Protein 6L8H (pdb70)

Radius of gyration: 42.95 Å; Cα contacts (8 Å, |Δi|>4): 3042; chains: 4; bounding box: 91×119×140 Å

Organism: Arabidopsis thaliana (NCBI:txid3702)

Foldseek 3Di:
DPQQPAAEDDDDPVQLCCCLFQNVVVVLQVCCVVRHQWHWYDDPPDIAIEGLDLQLLLVLQAPPPLWPQPPLLVLLCLQLVCALLSHDDPVVVVVVVLQLLLPDDLLLLVLLPPQLLVLLVLLVVLCVVLQVVFFKDFLLVSLLQSQLQRLCCQAQVDGPPVNPHDDLLNVLVVLLQVSSQNSVNDPDNPVVDPVCLVPPVSNVSNNVSSVVNLVVLLVSLVVLLVVCVVVVAADDDRPDADPVRSHSSNNSSRPVPDDDSSNSSSNSSVSSVVRRSQLSQLLLQLVVQCQVPVVLLVVQLVQLCVLAVLHQDGSVSLLSSLSLLLSSLLSCLQWAFQQKRKTFRQAWDAGPVRRTDGHGHIYIYGSNSLQQPVVLDPVSNDRCSVVDDSPDDRDDCVVSSRSRHRQRDHPSGHSCPVVSSSSSSRSVSSDSSFKDKHFDPPDDFDWGHTSTTHGPPGTMMRIHTD/DQQPAAEDDDDPVQLCCCLFQNVVVVLLVVCVVRNQWHWYDDPPDIAIEGQDLQLLLVLQQPPPLWAQAPLLVLQCLQLVCALLRHHDPVVVVVVVLQLLLPDDLLLQVLQPPQLLVLLVLLVVLCVVLQVPFFWDQLLVSLLQSQLQRLCCQAQVDGCPVNPHDDLLNVLVVLLQVSSQNCVSDPDNCVVPVVCLVPPVSSVSNSVSSVVNLVVLLVSLVVLLVCLVVVVAADPDRPDADPVRRHSSNVSVRPVDDDDSSRSSSNSSVSSVVRRSQLSQLLLQLVVQCQVPVVLLVVQLVQLCVQAVLDADGSVSLLSSQSLLLSSLLSCLQWAFQQKRKIFRQAWDAGPVRRIDGHGHIYIYGSNSLSQPVVLDDVSNDRCSVVDDSPDDRDDCVVSSRSRHRFRDHPSTDSCPVVSSSSSSRSVSSQSSFKDKHFDPPDDFDWGHTSTTDGPPGTIMRIHTD/DPQPAAEDDDDPVQLCCCLFQNPCVVLLVVCVVRNQWHWYDDPPDIAIEGQDLQLLLVLQQPPPQWAQPPLLVLQCLQLPCALLRHDDPVVVVVVVLQLLLPDDLLLQVLLVPQLLVLLVLLVVLCVVLQVVQDKDFLLVSLLQSQLQRLCCAAQVDGPPVNPHDDLLNVLLVLLQVSSQNCVNDPDNCVVPPVCLCPPVSSVSNSVSSVVNLVVLLVSLVVLLVVCVVVVAADPDRPDADPVRRHSSNVSSRPVDDDDSNNSSSNSSVSSSVRRSQLSQLLLQLVVQCQVPVVLLVVQLVQLCVQVVLDADGPVSLLSSQSLLLSSLLSCLQWAFQQKRKTFRQAWDAGPVRRTDGHGHIYIYGSNSLQQPVVLDPVSNDRDSVVDDSPDDRDDCVVSSRSRHRQRDHPSGHSCPVVSSSSSSRSVSSQSSFKDKHWDPPDDFDWRHGSTTHGPPGTIMGIHTD/DPPQPAAEDDDDPVQLCCCQFQNVVVVLLVVCVVRHQWHWYDDPPDIAIEGQALQLLCVLQQPPPLWPQPPLLVLQCLQLVCALLNHDDPVNVVVVVLLLLLPDDLLLQVLLPPQLLVLLVLLVVLCVVLQVPQFKDFLLQSLLQSQLQSLCCQAQVDGCPVNPPHDLLNVLVVLLQVSSQNSVNDPDNPVVPPVCLVPPVSSVSNNVSSVSLLVVLLVSLVVLLVVCVVVVAADPDRPDADPVRRYSSNVSSRPVDDDDSVNVSSNSSVSSVVRRSQLSQLLSQLVVLCLVPVVLLVVQLVQLCVQAVPHQDGSVSLLSSLSLLLSSQLSCLQWAFQQKRKTFRQAWDAGPVRRTDGHGHIYIYGSNSLSQPVVQDDVSNDRDSVVDDSPDDRDDCVVSSRSRHRQRDHPSGDSCVVVSSSSSSRSVSSQSQFKDKHWDPPDDFDWGHTSTTDGPPGTIMRIHTD

CATH classification: 1.10.630.10

Nearest PDB structures (foldseek):
  6l8h-assembly4_D  TM=1.002E+00  e=2.753E-74  Arabidopsis thaliana
  7yda-assembly2_B  TM=8.819E-01  e=9.962E-27  Priestia megaterium NBRC 15308 = ATCC 14581
  8hoo-assembly1_B  TM=8.927E-01  e=9.207E-26  Priestia megaterium
  2ij2-assembly2_B  TM=8.829E-01  e=2.615E-25  Priestia megaterium
  6c94-assembly1_A  TM=8.847E-01  e=1.093E-22  Oryctolagus cuniculus

InterPro domains:
  IPR001128 Cytochrome P450 [PF00067] (102-522)
  IPR001128 Cytochrome P450 [PR00385] (347-364)
  IPR001128 Cytochrome P450 [PR00385] (399-410)
  IPR001128 Cytochrome P450 [PR00385] (478-487)
  IPR001128 Cytochrome P450 [PR00385] (487-498)
  IPR002401 Cytochrome P450, E-class, group I [PR00463] (105-124)
  IPR002401 Cytochrome P450, E-class, group I [PR00463] (336-353)
  IPR002401 Cytochrome P450, E-class, group I [PR00463] (356-382)
  IPR002401 Cytochrome P450, E-class, group I [PR00463] (398-416)
  IPR002401 Cytochrome P450, E-class, group I [PR00463] (439-463)
  IPR002401 Cytochrome P450, E-class, group I [PR00463] (477-487)
  IPR002401 Cytochrome P450, E-class, group I [PR00463] (487-510)
  IPR017972 Cytochrome P450, conserved site [PS00086] (480-489)
  IPR036396 Cytochrome P450 superfamily [G3DSA:1.10.630.10] (83-539)
  IPR036396 Cytochrome P450 superfamily [SSF48264] (92-539)
  IPR050196 Cytochrome P450 Monooxygenases [PTHR24291] (103-539)

Sequence (1862 aa):
NDESGIPIANAKLDDVADLLGGALFLPLYKWMNEYGPIYRLAAGPRNFVIVSDPAIAKHVLRNYPKYAKGLVAEVSEFLFGSGFAIAEGPLWTARRRRAVVPSLHRRYLSVIVERVFCKCAERLVEKLLQPYAEDGSAVNMEAKFSQMTLDVIGLSLFNYNFDSLTTDSPVIEAVYTALKEAELRSTDLLPYWKIDALCKIVPRQVKAEKAVTLIRETVEDDLIAKCKEIVEREGERINDEEYVNDADPSILRFLLASREEVSSVVQLRDDLLSSMLVAGHETTGSVLTWTLYLLSKNSSSALRKAQEEVDRVLEGRRNPAFEDIKELKYITRCINESMRLYPHPPVLIRRAQQVPDILPGNYKVNTGQDIMISVYNIHRSSEVWEKAEEEFLPERFDIDGAIPNETNTDFKFIPFSGGPRKCVGDQQFALMEAIVALAVFLQRLNVELVPDQTISMTTGATIHTTNGLYMKVSQRDESGIPIANAKLDDVADLLGGALFLPLYKWMNEYGPIYRLAAGPRNFVIVSDPAIAKHVLRNYPKYAKGLVAEVSEFLFGSGFAIAEGPLWTARRRAVVPSLHRRYLSVIVERVFCKCAERLVEKLQPYAEDGSAVNMEAKFSQMTLDVIGLSLFNYNFDSLTTDSPVIEEAVYTALKEAELRSTDLLPYWKIDALCKIVPRQVKAEKAVTLIRETVEDLIAKCKEIVEREGERINDEEYVNDADPSILRFLLASREEVSSVQLRDDLLSMLVAGHEETTGSVLTWTLYLLSKNSSSALRKAQEEEVDRVLEGRNPAFEDIKELKYITRCINESMRLYPHPPVLIRRAQVPDILPGNYKVNNTGQDIMISVYNIHRSSEVWEKAEEFLPERFDIDGAIPNETNTDFKFIPFSGGPRKCVGDQFALMEAIVALAVFLQRLNVELVPDQTISMTTGATIHTTNGLYMKVSQRDESGIPIANAKLDDVADLLGGALFLPLYKWMNEYGPIYRLAAGPRNFVIVSDPAIAKHVLRNYPKYAKGLVAEVSSEFLFGSGFAIAEGPLWTARRRAVVPSLHRRYLSVIVERVFCKCAERLVEKLQPYAEDGSAVNMEAKFSQMTLDVIGLSLFNYNFDSLTTDSPVIEEAVYTALKEAELRSTDLLPYWKIDALCKIVPRQVKAEKAVTLIRETVEDLIAKCKEIVEREGERINDEEYVNDADPSILRFLLASREEVSSVQLRDDLLSMLVAGHETTGSVLTWTLYLLSKNSSSALRKAQEEEVVDRVLEGRNPAFEDIKELKYITRCINESMRLYPHPPVLIRRAQVPDILPGNYKVNTGQDIMISVYNIHRSSEVWEKAEEFLPERFDIDDGAIPNETNTDFKFIPFSGGPRKCVGDQFALMEAIVALAVFLQRLNVELVPDQTISMTTGATIHTTNGLYMKVSQRNDESGIPIANAKLDDVADLLGGALFLPLYKWMNEYGPIYRLAAGPRNFVIVSDPAIAKHVLRNYPKYAKGLVAEVSEFLFGSGFAIAEGPLWTARRRAVVPSLHRRYLSVIVERVFCKCAERLVEKLQPYAEDGSAVNMEAKFSQMTLDVIGLSLFNYNFDSLTTDSPVIEAVYTALKEAELRSTDLLPYWKIDALCKIVPRQVKAEKAVTLIRETVEDLIAKCKEIVEREGERINDEEYVNDADPSILRFLLASREEVSSVQLRDDLLSMLVAGHETTGSVLTWTLYLLSKNSSSALRRKAQEEVDRVLEGRNPAFEDIKELKYITRCINESMRLYPHPPVLIRRAQVPDILPGNYKVNTGQDIMISVYNIHRSSEVWEKAEEFLPERFDIDGAIPNETNTDFKFIPFSGGPRKCVGDQQFALMEAIVALAVFLQRLNVELVPDQTISMTTGATIHTTNGLYMKVSQR

B-factor: mean 30.49, std 12.19, range [7.86, 112.86]

Structure (mmCIF, N/CA/C/O backbone):
data_6L8H
#
_entry.id   6L8H
#
_cell.length_a   61.749
_cell.length_b   127.322
_cell.length_c   143.671
_cell.angle_alpha   90.000
_cell.angle_beta   92.220
_cell.angle_gamma   90.000
#
_symmetry.space_group_name_H-M   'P 1 21 1'
#
loop_
_entity.id
_entity.type
_entity.pdbx_description
1 polymer 'Carotene epsilon-monooxygenase, chloroplastic'
2 non-polymer 'PROTOPORPHYRIN IX CONTAINING FE'
3 non-polymer GLYCEROL
4 non-polymer 'octyl 1-thio-beta-D-glucopyranoside'
5 water water
#
loop_
_atom_site.group_PDB
_atom_site.id
_atom_site.type_symbol
_atom_site.label_atom_id
_atom_site.label_alt_id
_atom_site.label_comp_id
_atom_site.label_asym_id
_atom_site.label_entity_id
_atom_site.label_seq_id
_atom_site.pdbx_PDB_ins_code
_atom_site.Cartn_x
_atom_site.Cartn_y
_atom_site.Cartn_z
_atom_site.occupancy
_atom_site.B_iso_or_equiv
_atom_site.auth_seq_id
_atom_site.auth_comp_id
_atom_site.auth_asym_id
_atom_site.auth_atom_id
_atom_site.pdbx_PDB_model_num
ATOM 1 N N . ASN A 1 6 ? -25.103 28.587 -54.686 1.00 37.29 74 ASN A N 1
ATOM 2 C CA . ASN A 1 6 ? -24.104 28.926 -55.688 1.00 40.13 74 ASN A CA 1
ATOM 3 C C . ASN A 1 6 ? -22.716 29.094 -55.058 1.00 44.99 74 ASN A C 1
ATOM 4 O O . ASN A 1 6 ? -22.477 30.069 -54.338 1.00 31.24 74 ASN A O 1
ATOM 9 N N . ASP A 1 7 ? -21.793 28.157 -55.326 1.00 33.37 75 ASP A N 1
ATOM 10 C CA . ASP A 1 7 ? -20.427 28.366 -54.854 1.00 28.63 75 ASP A CA 1
ATOM 11 C C . ASP A 1 7 ? -19.601 29.222 -55.809 1.00 32.20 75 ASP A C 1
ATOM 12 O O . ASP A 1 7 ? -18.397 29.390 -55.570 1.00 29.55 75 ASP A O 1
ATOM 17 N N . GLU A 1 8 ? -20.215 29.753 -56.871 1.00 21.73 76 GLU A N 1
ATOM 18 C CA . GLU A 1 8 ? -19.646 30.700 -57.826 1.00 23.04 76 GLU A CA 1
ATOM 19 C C . GLU A 1 8 ? -18.610 30.069 -58.754 1.00 18.89 76 GLU A C 1
ATOM 20 O O . GLU A 1 8 ? -18.020 30.779 -59.580 1.00 18.78 76 GLU A O 1
ATOM 26 N N . SER A 1 9 ? -18.374 28.765 -58.660 1.00 16.40 77 SER A N 1
ATOM 27 C CA . SER A 1 9 ? -17.412 28.117 -59.547 1.00 18.48 77 SER A CA 1
ATOM 28 C C . SER A 1 9 ? -18.016 27.772 -60.896 1.00 19.30 77 SER A C 1
ATOM 29 O O . SER A 1 9 ? -17.273 27.614 -61.873 1.00 19.63 77 SER A O 1
ATOM 32 N N . GLY A 1 10 ? -19.344 27.652 -60.966 1.00 18.35 78 GLY A N 1
ATOM 33 C CA . GLY A 1 10 ? -20.015 27.228 -62.168 1.00 19.25 78 GLY A CA 1
ATOM 34 C C . GLY A 1 10 ? -20.000 25.733 -62.400 1.00 18.34 78 GLY A C 1
ATOM 35 O O . GLY A 1 10 ? -20.532 25.280 -63.412 1.00 20.77 78 GLY A O 1
ATOM 36 N N . ILE A 1 11 ? -19.430 24.953 -61.490 1.00 20.27 79 ILE A N 1
ATOM 37 C CA . ILE A 1 11 ? -19.233 23.520 -61.681 1.00 19.50 79 ILE A CA 1
ATOM 38 C C . ILE A 1 11 ? -20.357 22.784 -60.960 1.00 17.44 79 ILE A C 1
ATOM 39 O O . ILE A 1 11 ? -20.488 22.936 -59.737 1.00 18.29 79 ILE A O 1
ATOM 44 N N . PRO A 1 12 ? -21.141 21.965 -61.650 1.00 16.86 80 PRO A N 1
ATOM 45 C CA . PRO A 1 12 ? -22.154 21.156 -60.961 1.00 19.75 80 PRO A CA 1
ATOM 46 C C . PRO A 1 12 ? -21.514 20.147 -60.027 1.00 19.30 80 PRO A C 1
ATOM 47 O O . PRO A 1 12 ? -20.411 19.654 -60.272 1.00 15.14 80 PRO A O 1
ATOM 51 N N . ILE A 1 13 ? -22.250 19.796 -58.977 1.00 11.66 81 ILE A N 1
ATOM 52 C CA . ILE A 1 13 ? -21.800 18.854 -57.960 1.00 21.95 81 ILE A CA 1
ATOM 53 C C . ILE A 1 13 ? -22.541 17.535 -58.143 1.00 25.21 81 ILE A C 1
ATOM 54 O O . ILE A 1 13 ? -23.777 17.503 -58.136 1.00 22.94 81 ILE A O 1
ATOM 59 N N . ALA A 1 14 ? -21.797 16.441 -58.290 1.00 20.36 82 ALA A N 1
ATOM 60 C CA . ALA A 1 14 ? -22.425 15.137 -58.427 1.00 20.93 82 ALA A CA 1
ATOM 61 C C . ALA A 1 14 ? -22.870 14.610 -57.072 1.00 23.56 82 ALA A C 1
ATOM 62 O O . ALA A 1 14 ? -22.189 14.789 -56.061 1.00 25.06 82 ALA A O 1
ATOM 64 N N . ASN A 1 15 ? -24.009 13.933 -57.053 1.00 26.87 83 ASN A N 1
ATOM 65 C CA . ASN A 1 15 ? -24.553 13.358 -55.819 1.00 33.36 83 ASN A CA 1
ATOM 66 C C . ASN A 1 15 ? -24.166 11.877 -55.740 1.00 29.69 83 ASN A C 1
ATOM 67 O O . ASN A 1 15 ? -24.834 11.019 -56.322 1.00 36.48 83 ASN A O 1
ATOM 72 N N . ALA A 1 16 ? -23.094 11.577 -54.999 1.00 22.18 84 ALA A N 1
ATOM 73 C CA . ALA A 1 16 ? -22.539 10.230 -54.910 1.00 24.87 84 ALA A CA 1
ATOM 74 C C . ALA A 1 16 ? -23.144 9.444 -53.755 1.00 29.31 84 ALA A C 1
ATOM 75 O O . ALA A 1 16 ? -23.284 9.956 -52.638 1.00 31.28 84 ALA A O 1
ATOM 77 N N . LYS A 1 17 ? -23.462 8.186 -54.015 1.00 25.01 85 LYS A N 1
ATOM 78 C CA . LYS A 1 17 ? -23.968 7.300 -52.981 1.00 23.04 85 LYS A CA 1
ATOM 79 C C . LYS A 1 17 ? -22.882 6.300 -52.616 1.00 27.31 85 LYS A C 1
ATOM 80 O O . LYS A 1 17 ? -21.853 6.195 -53.301 1.00 18.63 85 LYS A O 1
ATOM 86 N N . LEU A 1 18 ? -23.126 5.570 -51.516 1.00 23.77 86 LEU A N 1
ATOM 87 C CA . LEU A 1 18 ? -22.176 4.562 -51.043 1.00 27.89 86 LEU A CA 1
ATOM 88 C C . LEU A 1 18 ? -21.779 3.593 -52.150 1.00 26.21 86 LEU A C 1
ATOM 89 O O . LEU A 1 18 ? -20.610 3.212 -52.255 1.00 23.34 86 LEU A O 1
ATOM 94 N N . ASP A 1 19 ? -22.752 3.158 -52.960 1.00 20.83 87 ASP A N 1
ATOM 95 C CA . ASP A 1 19 ? -22.467 2.245 -54.059 1.00 26.21 87 ASP A CA 1
ATOM 96 C C . ASP A 1 19 ? -21.473 2.846 -55.052 1.00 21.77 87 ASP A C 1
ATOM 97 O O . ASP A 1 19 ? -20.630 2.129 -55.599 1.00 21.27 87 ASP A O 1
ATOM 102 N N . ASP A 1 20 ? -21.584 4.146 -55.330 1.00 22.11 88 ASP A N 1
ATOM 103 C CA . ASP A 1 20 ? -20.624 4.811 -56.207 1.00 20.38 88 ASP A CA 1
ATOM 104 C C . ASP A 1 20 ? -19.243 4.827 -55.580 1.00 21.48 88 ASP A C 1
ATOM 105 O O . ASP A 1 20 ? -18.239 4.613 -56.266 1.00 16.26 88 ASP A O 1
ATOM 110 N N . VAL A 1 21 ? -19.178 5.089 -54.271 1.00 19.80 89 VAL A N 1
ATOM 111 C CA . VAL A 1 21 ? -17.900 5.130 -53.573 1.00 20.07 89 VAL A CA 1
ATOM 112 C C . VAL A 1 21 ? -17.247 3.755 -53.564 1.00 21.61 89 VAL A C 1
ATOM 113 O O . VAL A 1 21 ? -16.032 3.632 -53.772 1.00 19.27 89 VAL A O 1
ATOM 117 N N . ALA A 1 22 ? -18.034 2.697 -53.337 1.00 18.76 90 ALA A N 1
ATOM 118 C CA . ALA A 1 22 ? -17.498 1.343 -53.488 1.00 18.27 90 ALA A CA 1
ATOM 119 C C . ALA A 1 22 ? -16.824 1.154 -54.850 1.00 17.61 90 ALA A C 1
ATOM 120 O O . ALA A 1 22 ? -15.731 0.580 -54.943 1.00 18.94 90 ALA A O 1
ATOM 122 N N . ASP A 1 23 ? -17.474 1.630 -55.914 1.00 15.92 91 ASP A N 1
ATOM 123 C CA . ASP A 1 23 ? -16.915 1.524 -57.260 1.00 17.39 91 ASP A CA 1
ATOM 124 C C . ASP A 1 23 ? -15.623 2.321 -57.397 1.00 18.93 91 ASP A C 1
ATOM 125 O O . ASP A 1 23 ? -14.677 1.859 -58.045 1.00 18.81 91 ASP A O 1
ATOM 130 N N . LEU A 1 24 ? -15.568 3.528 -56.805 1.00 14.77 92 LEU A N 1
ATOM 131 C CA . LEU A 1 24 ? -14.365 4.361 -56.904 1.00 24.00 92 LEU A CA 1
ATOM 132 C C . LEU A 1 24 ? -13.171 3.718 -56.193 1.00 21.58 92 LEU A C 1
ATOM 133 O O . LEU A 1 24 ? -12.031 3.810 -56.666 1.00 21.86 92 LEU A O 1
ATOM 138 N N . LEU A 1 25 ? -13.408 3.065 -55.056 1.00 19.23 93 LEU A N 1
ATOM 139 C CA . LEU A 1 25 ? -12.335 2.388 -54.334 1.00 22.69 93 LEU A CA 1
ATOM 140 C C . LEU A 1 25 ? -12.056 0.977 -54.849 1.00 21.65 93 LEU A C 1
ATOM 141 O O . LEU A 1 25 ? -10.988 0.428 -54.557 1.00 19.19 93 LEU A O 1
ATOM 146 N N . GLY A 1 26 ? -12.979 0.376 -55.595 1.00 17.70 94 GLY A N 1
ATOM 147 C CA . GLY A 1 26 ? -12.891 -1.058 -55.820 1.00 16.62 94 GLY A CA 1
ATOM 148 C C . GLY A 1 26 ? -12.529 -1.520 -57.224 1.00 17.78 94 GLY A C 1
ATOM 149 O O . GLY A 1 26 ? -12.871 -2.640 -57.603 1.00 23.88 94 GLY A O 1
ATOM 150 N N . GLY A 1 27 ? -11.835 -0.686 -57.999 1.00 26.13 95 GLY A N 1
ATOM 151 C CA . GLY A 1 27 ? -11.474 -1.044 -59.362 1.00 25.76 95 GLY A CA 1
ATOM 152 C C . GLY A 1 27 ? -12.552 -0.836 -60.402 1.00 24.74 95 GLY A C 1
ATOM 153 O O . GLY A 1 27 ? -12.448 -1.379 -61.505 1.00 24.57 95 GLY A O 1
ATOM 154 N N . ALA A 1 28 ? -13.597 -0.077 -60.090 1.00 19.46 96 ALA A N 1
ATOM 155 C CA . ALA A 1 28 ? -14.637 0.228 -61.068 1.00 21.03 96 ALA A CA 1
ATOM 156 C C . ALA A 1 28 ? -14.834 1.731 -61.162 1.00 23.68 96 ALA A C 1
ATOM 157 O O . ALA A 1 28 ? -15.953 2.213 -61.371 1.00 21.49 96 ALA A O 1
ATOM 159 N N . LEU A 1 29 ? -13.732 2.465 -60.990 1.00 20.52 97 LEU A N 1
ATOM 160 C CA . LEU A 1 29 ? -13.711 3.924 -61.053 1.00 26.26 97 LEU A CA 1
ATOM 161 C C . LEU A 1 29 ? -14.427 4.475 -62.281 1.00 20.92 97 LEU A C 1
ATOM 162 O O . LEU A 1 29 ? -15.095 5.512 -62.202 1.00 18.91 97 LEU A O 1
ATOM 167 N N . PHE A 1 30 ? -14.268 3.812 -63.432 1.00 16.20 98 PHE A N 1
ATOM 168 C CA . PHE A 1 30 ? -14.827 4.307 -64.681 1.00 21.00 98 PHE A CA 1
ATOM 169 C C . PHE A 1 30 ? -16.347 4.353 -64.620 1.00 19.35 98 PHE A C 1
ATOM 170 O O . PHE A 1 30 ? -16.970 5.128 -65.351 1.00 19.39 98 PHE A O 1
ATOM 178 N N . LEU A 1 31 ? -16.955 3.515 -63.775 1.00 21.81 99 LEU A N 1
ATOM 179 C CA . LEU A 1 31 ? -18.401 3.336 -63.839 1.00 20.00 99 LEU A CA 1
ATOM 180 C C . LEU A 1 31 ? -19.151 4.581 -63.365 1.00 21.20 99 LEU A C 1
ATOM 181 O O . LEU A 1 31 ? -19.901 5.162 -64.164 1.00 16.11 99 LEU A O 1
ATOM 186 N N . PRO A 1 32 ? -18.997 5.049 -62.110 1.00 18.74 100 PRO A N 1
ATOM 187 C CA . PRO A 1 32 ? -19.705 6.294 -61.729 1.00 17.77 100 PRO A CA 1
ATOM 188 C C . PRO A 1 32 ? -19.254 7.516 -62.508 1.00 17.81 100 PRO A C 1
ATOM 189 O O . PRO A 1 32 ? -20.079 8.387 -62.832 1.00 14.58 100 PRO A O 1
ATOM 193 N N . LEU A 1 33 ? -17.959 7.618 -62.829 1.00 15.17 101 LEU A N 1
ATOM 194 C CA . LEU A 1 33 ? -17.491 8.794 -63.569 1.00 17.15 101 LEU A CA 1
ATOM 195 C C . LEU A 1 33 ? -18.182 8.904 -64.929 1.00 13.28 101 LEU A C 1
ATOM 196 O O . LEU A 1 33 ? -18.486 10.009 -65.399 1.00 13.87 101 LEU A O 1
ATOM 201 N N . TYR A 1 34 ? -18.401 7.770 -65.592 1.00 11.54 102 TYR A N 1
ATOM 202 C CA . TYR A 1 34 ? -19.092 7.782 -66.880 1.00 14.47 102 TYR A CA 1
ATOM 203 C C . TYR A 1 34 ? -20.571 8.123 -66.701 1.00 15.62 102 TYR A C 1
ATOM 204 O O . TYR A 1 34 ? -21.122 8.966 -67.424 1.00 13.85 102 TYR A O 1
ATOM 213 N N . LYS A 1 35 ? -21.221 7.480 -65.728 1.00 18.04 103 LYS A N 1
ATOM 214 C CA . LYS A 1 35 ? -22.619 7.788 -65.429 1.00 19.34 103 LYS A CA 1
ATOM 215 C C . LYS A 1 35 ? -22.794 9.265 -65.104 1.00 15.17 103 LYS A C 1
ATOM 216 O O . LYS A 1 35 ? -23.725 9.914 -65.600 1.00 16.03 103 LYS A O 1
ATOM 222 N N . TRP A 1 36 ? -21.881 9.834 -64.312 1.00 16.13 104 TRP A N 1
ATOM 223 C CA . TRP A 1 36 ? -22.018 11.251 -63.973 1.00 16.51 104 TRP A CA 1
ATOM 224 C C . TRP A 1 36 ? -21.678 12.163 -65.155 1.00 18.51 104 TRP A C 1
ATOM 225 O O . TRP A 1 36 ? -22.200 13.281 -65.241 1.00 17.06 104 TRP A O 1
ATOM 236 N N . MET A 1 37 ? -20.819 11.730 -66.080 1.00 19.08 105 MET A N 1
ATOM 237 C CA . MET A 1 37 ? -20.613 12.547 -67.276 1.00 14.92 105 MET A CA 1
ATOM 238 C C . MET A 1 37 ? -21.928 12.716 -68.039 1.00 17.68 105 MET A C 1
ATOM 239 O O . MET A 1 37 ? -22.291 13.823 -68.459 1.00 14.62 105 MET A O 1
ATOM 244 N N . ASN A 1 38 ? -22.665 11.622 -68.208 1.00 14.67 106 ASN A N 1
ATOM 245 C CA . ASN A 1 38 ? -23.904 11.672 -68.964 1.00 18.87 106 ASN A CA 1
ATOM 246 C C . ASN A 1 38 ? -25.000 12.430 -68.234 1.00 19.53 106 ASN A C 1
ATOM 247 O O . ASN A 1 38 ? -25.897 12.975 -68.882 1.00 21.74 106 ASN A O 1
ATOM 252 N N . GLU A 1 39 ? -24.931 12.514 -66.915 1.00 18.97 107 GLU A N 1
ATOM 253 C CA . GLU A 1 39 ? -25.976 13.227 -66.190 1.00 19.50 107 GLU A CA 1
ATOM 254 C C . GLU A 1 39 ? -25.645 14.703 -66.001 1.00 23.07 107 GLU A C 1
ATOM 255 O O . GLU A 1 39 ? -26.541 15.542 -66.114 1.00 18.72 107 GLU A O 1
ATOM 261 N N . TYR A 1 40 ? -24.373 15.041 -65.731 1.00 21.59 108 TYR A N 1
ATOM 262 C CA . TYR A 1 40 ? -23.978 16.398 -65.360 1.00 22.14 108 TYR A CA 1
ATOM 263 C C . TYR A 1 40 ? -23.159 17.130 -66.417 1.00 21.77 108 TYR A C 1
ATOM 264 O O . TYR A 1 40 ? -23.020 18.355 -66.328 1.00 19.05 108 TYR A O 1
ATOM 273 N N . GLY A 1 41 ? -22.579 16.417 -67.382 1.00 18.73 109 GLY A N 1
ATOM 274 C CA . GLY A 1 41 ? -21.936 17.037 -68.511 1.00 18.96 109 GLY A CA 1
ATOM 275 C C . GLY A 1 41 ? -20.418 16.983 -68.488 1.00 19.43 109 GLY A C 1
ATOM 276 O O . GLY A 1 41 ? -19.791 16.114 -67.865 1.00 17.45 109 GLY A O 1
ATOM 277 N N . PRO A 1 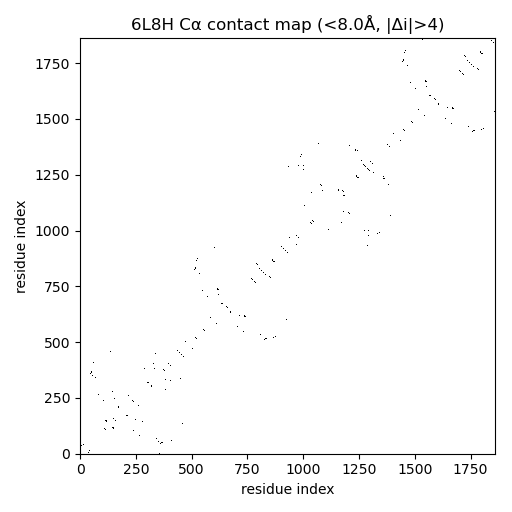42 ? -19.798 17.945 -69.167 1.00 16.74 110 PRO A N 1
ATOM 278 C CA . PRO A 1 42 ? -18.356 17.862 -69.423 1.00 23.63 110 PRO A CA 1
ATOM 279 C C . PRO A 1 42 ? -17.481 18.242 -68.234 1.00 21.43 110 PRO A C 1
ATOM 280 O O . PRO A 1 42 ? -16.256 18.051 -68.299 1.00 16.62 110 PRO A O 1
ATOM 284 N N . ILE A 1 43 ? -18.056 18.746 -67.145 1.00 19.22 111 ILE A N 1
ATOM 285 C CA . ILE A 1 43 ? -17.278 19.034 -65.944 1.00 21.12 111 ILE A CA 1
ATOM 286 C C . ILE A 1 43 ? -18.211 18.980 -64.732 1.00 18.02 111 ILE A C 1
ATOM 287 O O . ILE A 1 43 ? -19.344 19.474 -64.782 1.00 18.00 111 ILE A O 1
ATOM 292 N N . TYR A 1 44 ? -17.768 18.306 -63.670 1.00 12.08 112 TYR A N 1
ATOM 293 C CA . TYR A 1 44 ? -18.565 18.240 -62.441 1.00 15.55 112 TYR A CA 1
ATOM 294 C C . TYR A 1 44 ? -17.639 17.957 -61.258 1.00 13.58 112 TYR A C 1
ATOM 295 O O . TYR A 1 44 ? -16.504 17.516 -61.430 1.00 19.13 112 TYR A O 1
ATOM 304 N N . ARG A 1 45 ? -18.154 18.182 -60.048 1.00 14.60 113 ARG A N 1
ATOM 305 C CA . ARG A 1 45 ? -17.377 18.009 -58.832 1.00 11.88 113 ARG A CA 1
ATOM 306 C C . ARG A 1 45 ? -17.794 16.742 -58.096 1.00 25.23 113 ARG A C 1
ATOM 307 O O . ARG A 1 45 ? -18.986 16.440 -57.956 1.00 16.88 113 ARG A O 1
ATOM 315 N N . LEU A 1 46 ? -16.801 16.013 -57.608 1.00 16.30 114 LEU A N 1
ATOM 316 C CA . LEU A 1 46 ? -17.025 14.899 -56.698 1.00 17.69 114 LEU A CA 1
ATOM 317 C C . LEU A 1 46 ? -16.368 15.247 -55.366 1.00 26.10 114 LEU A C 1
ATOM 318 O O . LEU A 1 46 ? -15.137 15.330 -55.274 1.00 18.45 114 LEU A O 1
ATOM 323 N N . ALA A 1 47 ? -17.177 15.471 -54.339 1.00 24.52 115 ALA A N 1
ATOM 324 C CA . ALA A 1 47 ? -16.661 15.780 -53.009 1.00 28.80 115 ALA A CA 1
ATOM 325 C C . ALA A 1 47 ? -17.124 14.662 -52.085 1.00 35.27 115 ALA A C 1
ATOM 326 O O . ALA A 1 47 ? -18.268 14.659 -51.624 1.00 39.12 115 ALA A O 1
ATOM 328 N N . ALA A 1 48 ? -16.239 13.707 -51.838 1.00 36.45 116 ALA A N 1
ATOM 329 C CA . ALA A 1 48 ? -16.540 12.514 -51.055 1.00 42.74 116 ALA A CA 1
ATOM 330 C C . ALA A 1 48 ? -15.567 12.483 -49.879 1.00 45.20 116 ALA A C 1
ATOM 331 O O . ALA A 1 48 ? -14.400 12.112 -50.041 1.00 43.22 116 ALA A O 1
ATOM 333 N N . GLY A 1 49 ? -16.047 12.891 -48.705 1.00 47.92 117 GLY A N 1
ATOM 334 C CA . GLY A 1 49 ? -15.248 12.892 -47.503 1.00 57.08 117 GLY A CA 1
ATOM 335 C C . GLY A 1 49 ? -14.061 13.831 -47.577 1.00 47.79 117 GLY A C 1
ATOM 336 O O . GLY A 1 49 ? -14.206 15.050 -47.728 1.00 50.17 117 GLY A O 1
ATOM 337 N N . PRO A 1 50 ? -12.849 13.271 -47.468 1.00 43.80 118 PRO A N 1
ATOM 338 C CA . PRO A 1 50 ? -11.646 14.112 -47.519 1.00 51.41 118 PRO A CA 1
ATOM 339 C C . PRO A 1 50 ? -11.288 14.573 -48.924 1.00 45.55 118 PRO A C 1
ATOM 340 O O . PRO A 1 50 ? -10.525 15.539 -49.064 1.00 44.98 118 PRO A O 1
ATOM 344 N N . ARG A 1 51 ? -11.815 13.923 -49.958 1.00 33.68 119 ARG A N 1
ATOM 345 C CA . ARG A 1 51 ? -11.430 14.214 -51.329 1.00 31.53 119 ARG A CA 1
ATOM 346 C C . ARG A 1 51 ? -12.360 15.240 -51.970 1.00 36.28 119 ARG A C 1
ATOM 347 O O . ARG A 1 51 ? -13.558 15.315 -51.666 1.00 26.65 119 ARG A O 1
ATOM 355 N N . ASN A 1 52 ? -11.785 16.035 -52.875 1.00 30.08 120 ASN A N 1
ATOM 356 C CA . ASN A 1 52 ? -12.540 17.023 -53.644 1.00 22.63 120 ASN A CA 1
ATOM 357 C C . ASN A 1 52 ? -11.888 17.076 -55.024 1.00 16.05 120 ASN A C 1
ATOM 358 O O . ASN A 1 52 ? -10.817 17.661 -55.176 1.00 17.61 120 ASN A O 1
ATOM 363 N N . PHE A 1 53 ? -12.531 16.460 -56.010 1.00 16.03 121 PHE A N 1
ATOM 364 C CA . PHE A 1 53 ? -12.045 16.398 -57.385 1.00 14.63 121 PHE A CA 1
ATOM 365 C C . PHE A 1 53 ? -12.998 17.122 -58.325 1.00 18.25 121 PHE A C 1
ATOM 366 O O . PHE A 1 53 ? -14.226 16.936 -58.256 1.00 18.43 121 PHE A O 1
ATOM 374 N N . VAL A 1 54 ? -12.424 17.911 -59.223 1.00 14.32 122 VAL A N 1
ATOM 375 C CA . VAL A 1 54 ? -13.131 18.422 -60.392 1.00 16.10 122 VAL A CA 1
ATOM 376 C C . VAL A 1 54 ? -12.850 17.440 -61.527 1.00 18.02 122 VAL A C 1
ATOM 377 O O . VAL A 1 54 ? -11.694 17.232 -61.901 1.00 15.62 122 VAL A O 1
ATOM 381 N N . ILE A 1 55 ? -13.897 16.797 -62.039 1.00 14.20 123 ILE A N 1
ATOM 382 C CA . ILE A 1 55 ? -13.752 15.716 -63.004 1.00 16.23 123 ILE A CA 1
ATOM 383 C C . ILE A 1 55 ? -14.060 16.263 -64.387 1.00 12.89 123 ILE A C 1
ATOM 384 O O . ILE A 1 55 ? -15.152 16.793 -64.622 1.00 17.83 123 ILE A O 1
ATOM 389 N N . VAL A 1 56 ? -13.118 16.112 -65.309 1.00 14.27 124 VAL A N 1
ATOM 390 C CA . VAL A 1 56 ? -13.175 16.755 -66.620 1.00 13.28 124 VAL A CA 1
ATOM 391 C C . VAL A 1 56 ? -13.385 15.685 -67.690 1.00 13.31 124 VAL A C 1
ATOM 392 O O . VAL A 1 56 ? -12.593 14.743 -67.790 1.00 14.39 124 VAL A O 1
ATOM 396 N N . SER A 1 57 ? -14.444 15.842 -68.512 1.00 12.50 125 SER A N 1
ATOM 397 C CA . SER A 1 57 ? -14.790 14.860 -69.543 1.00 14.72 125 SER A CA 1
ATOM 398 C C . SER A 1 57 ? -14.841 15.501 -70.926 1.00 17.62 125 SER A C 1
ATOM 399 O O . SER A 1 57 ? -15.539 15.015 -71.819 1.00 14.39 125 SER A O 1
ATOM 402 N N . ASP A 1 58 ? -14.073 16.574 -71.125 1.00 14.63 126 ASP A N 1
ATOM 403 C CA . ASP A 1 58 ? -14.201 17.430 -72.301 1.00 18.43 126 ASP A CA 1
ATOM 404 C C . ASP A 1 58 ? -12.844 17.665 -72.955 1.00 16.88 126 ASP A C 1
ATOM 405 O O . ASP A 1 58 ? -11.902 18.113 -72.278 1.00 16.71 126 ASP A O 1
ATOM 410 N N . PRO A 1 59 ? -12.715 17.422 -74.265 1.00 17.28 127 PRO A N 1
ATOM 411 C CA . PRO A 1 59 ? -11.436 17.702 -74.956 1.00 16.53 127 PRO A CA 1
ATOM 412 C C . PRO A 1 59 ? -10.842 19.089 -74.721 1.00 18.26 127 PRO A C 1
ATOM 413 O O . PRO A 1 59 ? -9.635 19.200 -74.454 1.00 13.48 127 PRO A O 1
ATOM 417 N N . ALA A 1 60 ? -11.652 20.153 -74.817 1.00 16.87 128 ALA A N 1
ATOM 418 C CA . ALA A 1 60 ? -11.116 21.506 -74.708 1.00 19.42 128 ALA A CA 1
ATOM 419 C C . ALA A 1 60 ? -10.582 21.781 -73.306 1.00 18.72 128 ALA A C 1
ATOM 420 O O . ALA A 1 60 ? -9.513 22.389 -73.150 1.00 17.74 128 ALA A O 1
ATOM 422 N N . ILE A 1 61 ? -11.314 21.357 -72.276 1.00 14.59 129 ILE A N 1
ATOM 423 C CA . ILE A 1 61 ? -10.833 21.571 -70.920 1.00 16.67 129 ILE A CA 1
ATOM 424 C C . ILE A 1 61 ? -9.605 20.715 -70.647 1.00 17.53 129 ILE A C 1
ATOM 425 O O . ILE A 1 61 ? -8.638 21.184 -70.035 1.00 15.60 129 ILE A O 1
ATOM 430 N N . ALA A 1 62 ? -9.616 19.451 -71.107 1.00 16.03 130 ALA A N 1
ATOM 431 C CA . ALA A 1 62 ? -8.468 18.568 -70.899 1.00 14.67 130 ALA A CA 1
ATOM 432 C C . ALA A 1 62 ? -7.215 19.159 -71.526 1.00 16.76 130 ALA A C 1
ATOM 433 O O . ALA A 1 62 ? -6.139 19.181 -70.910 1.00 14.31 130 ALA A O 1
ATOM 435 N N . LYS A 1 63 ? -7.344 19.653 -72.755 1.00 12.54 131 LYS A N 1
ATOM 436 C CA . LYS A 1 63 ? -6.219 20.286 -73.432 1.00 14.27 131 LYS A CA 1
ATOM 437 C C . LYS A 1 63 ? -5.655 21.445 -72.618 1.00 15.97 131 LYS A C 1
ATOM 438 O O . LYS A 1 63 ? -4.429 21.560 -72.441 1.00 12.70 131 LYS A O 1
ATOM 444 N N . HIS A 1 64 ? -6.541 22.331 -72.135 1.00 11.88 132 HIS A N 1
ATOM 445 C CA . HIS A 1 64 ? -6.120 23.452 -71.310 1.00 13.24 132 HIS A CA 1
ATOM 446 C C . HIS A 1 64 ? -5.340 22.969 -70.092 1.00 17.02 132 HIS A C 1
ATOM 447 O O . HIS A 1 64 ? -4.247 23.469 -69.804 1.00 16.49 132 HIS A O 1
ATOM 454 N N . VAL A 1 65 ? -5.867 21.952 -69.394 1.00 13.95 133 VAL A N 1
ATOM 455 C CA . VAL A 1 65 ? -5.221 21.461 -68.180 1.00 15.51 133 VAL A CA 1
ATOM 456 C C . VAL A 1 65 ? -3.866 20.827 -68.495 1.00 15.96 133 VAL A C 1
ATOM 457 O O . VAL A 1 65 ? -2.876 21.073 -67.795 1.00 13.75 133 VAL A O 1
ATOM 461 N N . LEU A 1 66 ? -3.806 19.985 -69.534 1.00 11.04 134 LEU A N 1
ATOM 462 C CA . LEU A 1 66 ? -2.588 19.229 -69.792 1.00 15.34 134 LEU A CA 1
ATOM 463 C C . LEU A 1 66 ? -1.500 20.125 -70.375 1.00 17.05 134 LEU A C 1
ATOM 464 O O . LEU A 1 66 ? -0.318 19.976 -70.046 1.00 13.83 134 LEU A O 1
ATOM 469 N N . ARG A 1 67 ? -1.876 21.075 -71.229 1.00 13.37 135 ARG A N 1
ATOM 470 C CA . ARG A 1 67 ? -0.851 21.930 -71.814 1.00 18.38 135 ARG A CA 1
ATOM 471 C C . ARG A 1 67 ? -0.331 22.941 -70.808 1.00 18.06 135 ARG A C 1
ATOM 472 O O . ARG A 1 67 ? 0.827 23.361 -70.913 1.00 18.68 135 ARG A O 1
ATOM 480 N N . ASN A 1 68 ? -1.137 23.300 -69.802 1.00 18.55 136 ASN A N 1
ATOM 481 C CA . ASN A 1 68 ? -0.732 24.327 -68.834 1.00 17.35 136 ASN A CA 1
ATOM 482 C C . ASN A 1 68 ? -0.079 23.697 -67.602 1.00 18.74 136 ASN A C 1
ATOM 483 O O . ASN A 1 68 ? -0.560 23.782 -66.462 1.00 17.89 136 ASN A O 1
ATOM 488 N N . TYR A 1 69 ? 1.051 23.022 -67.870 1.00 18.07 137 TYR A N 1
ATOM 489 C CA . TYR A 1 69 ? 1.979 22.572 -66.839 1.00 17.61 137 TYR A CA 1
ATOM 490 C C . TYR A 1 69 ? 3.112 23.580 -66.740 1.00 16.32 137 TYR A C 1
ATOM 491 O O . TYR A 1 69 ? 3.683 23.931 -67.778 1.00 15.34 137 TYR A O 1
ATOM 500 N N . PRO A 1 70 ? 3.521 24.029 -65.536 1.00 17.89 138 PRO A N 1
ATOM 501 C CA . PRO A 1 70 ? 3.085 23.514 -64.231 1.00 15.59 138 PRO A CA 1
ATOM 502 C C . PRO A 1 70 ? 1.905 24.209 -63.537 1.00 22.63 138 PRO A C 1
ATOM 503 O O . PRO A 1 70 ? 1.677 23.880 -62.373 1.00 16.51 138 PRO A O 1
ATOM 507 N N . LYS A 1 71 ? 1.189 25.133 -64.187 1.00 19.98 139 LYS A N 1
ATOM 508 C CA . LYS A 1 71 ? -0.019 25.690 -63.567 1.00 26.48 139 LYS A CA 1
ATOM 509 C C . LYS A 1 71 ? -0.895 24.592 -62.970 1.00 19.65 139 LYS A C 1
ATOM 510 O O . LYS A 1 71 ? -1.440 24.732 -61.859 1.00 17.47 139 LYS A O 1
ATOM 516 N N . TYR A 1 72 ? -1.059 23.501 -63.704 1.00 14.70 140 TYR A N 1
ATOM 517 C CA . TYR A 1 72 ? -1.638 22.271 -63.185 1.00 14.46 140 TYR A CA 1
ATOM 518 C C . TYR A 1 72 ? -0.492 21.294 -62.982 1.00 18.82 140 TYR A C 1
ATOM 519 O O . TYR A 1 72 ? 0.091 20.802 -63.957 1.00 16.19 140 TYR A O 1
ATOM 528 N N . ALA A 1 73 ? -0.173 21.023 -61.722 1.00 15.23 141 ALA A N 1
ATOM 529 C CA . ALA A 1 73 ? 0.980 20.219 -61.356 1.00 22.89 141 ALA A CA 1
ATOM 530 C C . ALA A 1 73 ? 0.535 18.780 -61.136 1.00 20.15 141 ALA A C 1
ATOM 531 O O . ALA A 1 73 ? -0.653 18.464 -61.216 1.00 14.38 141 ALA A O 1
ATOM 533 N N . LYS A 1 74 ? 1.498 17.896 -60.850 1.00 14.42 142 LYS A N 1
ATOM 534 C CA . LYS A 1 74 ? 1.187 16.471 -60.828 1.00 18.11 142 LYS A CA 1
ATOM 535 C C . LYS A 1 74 ? 0.269 16.095 -59.683 1.00 21.25 142 LYS A C 1
ATOM 536 O O . LYS A 1 74 ? -0.411 15.074 -59.781 1.00 22.14 142 LYS A O 1
ATOM 542 N N . GLY A 1 75 ? 0.241 16.879 -58.606 1.00 21.94 143 GLY A N 1
ATOM 543 C CA . GLY A 1 75 ? -0.734 16.633 -57.556 1.00 17.52 143 GLY A CA 1
ATOM 544 C C . GLY A 1 75 ? -0.562 15.317 -56.823 1.00 21.21 143 GLY A C 1
ATOM 545 O O . GLY A 1 75 ? 0.544 14.911 -56.455 1.00 24.23 143 GLY A O 1
ATOM 546 N N . LEU A 1 76 ? -1.693 14.652 -56.575 1.00 20.22 144 LEU A N 1
ATOM 547 C CA . LEU A 1 76 ? -1.718 13.517 -55.660 1.00 20.88 144 LEU A CA 1
ATOM 548 C C . LEU A 1 76 ? -0.877 12.354 -56.148 1.00 25.61 144 LEU A C 1
ATOM 549 O O . LEU A 1 76 ? -0.311 11.624 -55.330 1.00 23.83 144 LEU A O 1
ATOM 554 N N . VAL A 1 77 ? -0.802 12.155 -57.465 1.00 22.31 145 VAL A N 1
ATOM 555 C CA . VAL A 1 77 ? -0.092 11.007 -58.027 1.00 30.34 145 VAL A CA 1
ATOM 556 C C . VAL A 1 77 ? 1.375 11.029 -57.617 1.00 29.15 145 VAL A C 1
ATOM 557 O O . VAL A 1 77 ? 1.945 10.009 -57.197 1.00 26.83 145 VAL A O 1
ATOM 561 N N . ALA A 1 78 ? 2.006 12.196 -57.743 1.00 26.06 146 ALA A N 1
ATOM 562 C CA . ALA A 1 78 ? 3.406 12.337 -57.376 1.00 33.56 146 ALA A CA 1
ATOM 563 C C . ALA A 1 78 ? 3.607 12.101 -55.893 1.00 42.11 146 ALA A C 1
ATOM 564 O O . ALA A 1 78 ? 4.707 11.737 -55.463 1.00 41.56 146 ALA A O 1
ATOM 566 N N . GLU A 1 79 ? 2.564 12.317 -55.093 1.00 32.76 147 GLU A N 1
ATOM 567 C CA . GLU A 1 79 ? 2.711 12.145 -53.658 1.00 38.54 147 GLU A CA 1
ATOM 568 C C . GLU A 1 79 ? 2.492 10.692 -53.241 1.00 29.06 147 GLU A C 1
ATOM 569 O O . GLU A 1 79 ? 3.184 10.201 -52.344 1.00 41.02 147 GLU A O 1
ATOM 575 N N . VAL A 1 80 ? 1.611 9.962 -53.926 1.00 34.15 148 VAL A N 1
ATOM 576 C CA . VAL A 1 80 ? 1.264 8.615 -53.468 1.00 32.21 148 VAL A CA 1
ATOM 577 C C . VAL A 1 80 ? 2.303 7.559 -53.865 1.00 31.86 148 VAL A C 1
ATOM 578 O O . VAL A 1 80 ? 2.398 6.513 -53.206 1.00 32.44 148 VAL A O 1
ATOM 582 N N . SER A 1 81 ? 3.072 7.767 -54.936 1.00 29.35 149 SER A N 1
ATOM 583 C CA . SER A 1 81 ? 4.018 6.745 -55.389 1.00 31.22 149 SER A CA 1
ATOM 584 C C . SER A 1 81 ? 5.473 7.099 -55.090 1.00 28.70 149 SER A C 1
ATOM 585 O O . SER A 1 81 ? 6.378 6.425 -55.593 1.00 25.74 149 SER A O 1
ATOM 588 N N . GLU A 1 82 ? 5.710 8.120 -54.261 1.00 28.51 150 GLU A N 1
ATOM 589 C CA . GLU A 1 82 ? 7.064 8.472 -53.837 1.00 31.67 150 GLU A CA 1
ATOM 590 C C . GLU A 1 82 ? 7.809 7.275 -53.258 1.00 28.35 150 GLU A C 1
ATOM 591 O O . GLU A 1 82 ? 9.006 7.107 -53.513 1.00 31.46 150 GLU A O 1
ATOM 597 N N . PHE A 1 83 ? 7.113 6.420 -52.494 1.00 28.57 151 PHE A N 1
ATOM 598 C CA . PHE A 1 83 ? 7.754 5.256 -51.873 1.00 29.49 151 PHE A CA 1
ATOM 599 C C . PHE A 1 83 ? 8.451 4.362 -52.892 1.00 25.52 151 PHE A C 1
ATOM 600 O O . PHE A 1 83 ? 9.419 3.672 -52.548 1.00 28.30 151 PHE A O 1
ATOM 608 N N . LEU A 1 84 ? 7.962 4.325 -54.130 1.00 27.49 152 LEU A N 1
ATOM 609 C CA . LEU A 1 84 ? 8.538 3.459 -55.153 1.00 27.12 152 LEU A CA 1
ATOM 610 C C . LEU A 1 84 ? 9.526 4.182 -56.062 1.00 26.29 152 LEU A C 1
ATOM 611 O O . LEU A 1 84 ? 10.580 3.620 -56.390 1.00 25.82 152 LEU A O 1
ATOM 616 N N . PHE A 1 85 ? 9.215 5.414 -56.474 1.00 25.98 153 PHE A N 1
ATOM 617 C CA . PHE A 1 85 ? 10.022 6.139 -57.452 1.00 29.26 153 PHE A CA 1
ATOM 618 C C . PHE A 1 85 ? 10.997 7.127 -56.836 1.00 26.30 153 PHE A C 1
ATOM 619 O O . PHE A 1 85 ? 11.901 7.596 -57.538 1.00 24.65 153 PHE A O 1
ATOM 627 N N . GLY A 1 86 ? 10.826 7.465 -55.565 1.00 27.50 154 GLY A N 1
ATOM 628 C CA . GLY A 1 86 ? 11.689 8.453 -54.949 1.00 26.91 154 GLY A CA 1
ATOM 629 C C . GLY A 1 86 ? 11.518 9.753 -55.691 1.00 23.79 154 GLY A C 1
ATOM 630 O O . GLY A 1 86 ? 10.402 10.250 -55.848 1.00 21.15 154 GLY A O 1
ATOM 631 N N . SER A 1 87 ? 12.618 10.296 -56.207 1.00 21.42 155 SER A N 1
ATOM 632 C CA . SER A 1 87 ? 12.571 11.501 -57.020 1.00 21.53 155 SER A CA 1
ATOM 633 C C . SER A 1 87 ? 12.751 11.200 -58.506 1.00 19.31 155 SER A C 1
ATOM 634 O O . SER A 1 87 ? 13.179 12.081 -59.260 1.00 19.86 155 SER A O 1
ATOM 637 N N . GLY A 1 88 ? 12.429 9.984 -58.947 1.00 19.08 156 GLY A N 1
ATOM 638 C CA . GLY A 1 88 ? 12.524 9.685 -60.373 1.00 18.22 156 GLY A CA 1
ATOM 639 C C . GLY A 1 88 ? 11.651 10.626 -61.184 1.00 18.83 156 GLY A C 1
ATOM 640 O O . GLY A 1 88 ? 10.569 11.029 -60.747 1.00 16.78 156 GLY A O 1
ATOM 641 N N . PHE A 1 89 ? 12.123 10.984 -62.386 1.00 16.69 157 PHE A N 1
ATOM 642 C CA . PHE A 1 89 ? 11.539 12.155 -63.034 1.00 17.12 157 PHE A CA 1
ATOM 643 C C . PHE A 1 89 ? 10.097 11.950 -63.487 1.00 18.80 157 PHE A C 1
ATOM 644 O O . PHE A 1 89 ? 9.449 12.942 -63.828 1.00 17.51 157 PHE A O 1
ATOM 652 N N . ALA A 1 90 ? 9.571 10.720 -63.504 1.00 14.41 158 ALA A N 1
ATOM 653 C CA . ALA A 1 90 ? 8.153 10.581 -63.835 1.00 18.66 158 ALA A CA 1
ATOM 654 C C . ALA A 1 90 ? 7.243 11.230 -62.795 1.00 21.34 158 ALA A C 1
ATOM 655 O O . ALA A 1 90 ? 6.104 11.573 -63.129 1.00 19.37 158 ALA A O 1
ATOM 657 N N . ILE A 1 91 ? 7.700 11.417 -61.553 1.00 16.78 159 ILE A N 1
ATOM 658 C CA . ILE A 1 91 ? 6.912 12.133 -60.552 1.00 17.25 159 ILE A CA 1
ATOM 659 C C . ILE A 1 91 ? 7.619 13.357 -59.990 1.00 24.71 159 ILE A C 1
ATOM 660 O O . ILE A 1 91 ? 7.027 14.075 -59.178 1.00 19.17 159 ILE A O 1
ATOM 665 N N . ALA A 1 92 ? 8.867 13.615 -60.367 1.00 18.80 160 ALA A N 1
ATOM 666 C CA . ALA A 1 92 ? 9.526 14.831 -59.897 1.00 19.57 160 ALA A CA 1
ATOM 667 C C . ALA A 1 92 ? 8.966 16.054 -60.611 1.00 19.83 160 ALA A C 1
ATOM 668 O O . ALA A 1 92 ? 8.362 15.965 -61.683 1.00 19.01 160 ALA A O 1
ATOM 670 N N . GLU A 1 93 ? 9.208 17.217 -60.008 1.00 19.09 161 GLU A N 1
ATOM 671 C CA . GLU A 1 93 ? 8.762 18.496 -60.533 1.00 21.67 161 GLU A CA 1
ATOM 672 C C . GLU A 1 93 ? 9.889 19.512 -60.381 1.00 20.00 161 GLU A C 1
ATOM 673 O O . GLU A 1 93 ? 10.918 19.245 -59.756 1.00 22.59 161 GLU A O 1
ATOM 679 N N . GLY A 1 94 ? 9.696 20.686 -60.964 1.00 20.13 162 GLY A N 1
ATOM 680 C CA . GLY A 1 94 ? 10.654 21.758 -60.817 1.00 21.34 162 GLY A CA 1
ATOM 681 C C . GLY A 1 94 ? 11.914 21.534 -61.636 1.00 24.01 162 GLY A C 1
ATOM 682 O O . GLY A 1 94 ? 11.954 20.693 -62.544 1.00 21.81 162 GLY A O 1
ATOM 683 N N . PRO A 1 95 ? 12.974 22.293 -61.339 1.00 27.55 163 PRO A N 1
ATOM 684 C CA . PRO A 1 95 ? 14.191 22.196 -62.168 1.00 20.94 163 PRO A CA 1
ATOM 685 C C . PRO A 1 95 ? 14.791 20.796 -62.244 1.00 19.92 163 PRO A C 1
ATOM 686 O O . PRO A 1 95 ? 15.392 20.459 -63.273 1.00 21.35 163 PRO A O 1
ATOM 690 N N . LEU A 1 96 ? 14.639 19.967 -61.203 1.00 19.94 164 LEU A N 1
ATOM 691 C CA . LEU A 1 96 ? 15.076 18.572 -61.291 1.00 26.33 164 LEU A CA 1
ATOM 692 C C . LEU A 1 96 ? 14.359 17.833 -62.416 1.00 22.48 164 LEU A C 1
ATOM 693 O O . LEU A 1 96 ? 14.998 17.189 -63.253 1.00 21.03 164 LEU A O 1
ATOM 698 N N . TRP A 1 97 ? 13.022 17.901 -62.437 1.00 24.12 165 TRP A N 1
ATOM 699 C CA . TRP A 1 97 ? 12.265 17.308 -63.538 1.00 21.42 165 TRP A CA 1
ATOM 700 C C . TRP A 1 97 ? 12.722 17.848 -64.893 1.00 18.54 165 TRP A C 1
ATOM 701 O O . TRP A 1 97 ? 13.044 17.071 -65.802 1.00 18.04 165 TRP A O 1
ATOM 712 N N . THR A 1 98 ? 12.762 19.181 -65.051 1.00 15.41 166 THR A N 1
ATOM 713 C CA . THR A 1 98 ? 13.209 19.774 -66.315 1.00 17.35 166 THR A CA 1
ATOM 714 C C . THR A 1 98 ? 14.552 19.208 -66.791 1.00 22.04 166 THR A C 1
ATOM 715 O O . THR A 1 98 ? 14.732 18.926 -67.989 1.00 17.52 166 THR A O 1
ATOM 719 N N . ALA A 1 99 ? 15.515 19.056 -65.869 1.00 18.26 167 ALA A N 1
ATOM 720 C CA . ALA A 1 99 ? 16.852 18.590 -66.237 1.00 20.32 167 ALA A CA 1
ATOM 721 C C . ALA A 1 99 ? 16.878 17.097 -66.550 1.00 20.81 167 ALA A C 1
ATOM 722 O O . ALA A 1 99 ? 17.516 16.676 -67.523 1.00 19.67 167 ALA A O 1
ATOM 724 N N . ARG A 1 100 ? 16.203 16.276 -65.734 1.00 18.74 168 ARG A N 1
ATOM 725 C CA . ARG A 1 100 ? 16.236 14.835 -65.971 1.00 16.05 168 ARG A CA 1
ATOM 726 C C . ARG A 1 100 ? 15.451 14.448 -67.225 1.00 20.38 168 ARG A C 1
ATOM 727 O O . ARG A 1 100 ? 15.891 13.576 -67.984 1.00 20.12 168 ARG A O 1
ATOM 735 N N . ARG A 1 101 ? 14.298 15.085 -67.485 1.00 17.46 169 ARG A N 1
ATOM 736 C CA . ARG A 1 101 ? 13.592 14.756 -68.720 1.00 19.02 169 ARG A CA 1
ATOM 737 C C . ARG A 1 101 ? 14.418 15.171 -69.935 1.00 20.68 169 ARG A C 1
ATOM 738 O O . ARG A 1 101 ? 14.516 14.424 -70.916 1.00 18.26 169 ARG A O 1
ATOM 746 N N . ARG A 1 102 ? 15.025 16.361 -69.878 1.00 20.43 170 ARG A N 1
ATOM 747 C CA A ARG A 1 102 ? 15.913 16.812 -70.945 0.48 20.50 170 ARG A CA 1
ATOM 748 C CA B ARG A 1 102 ? 15.897 16.794 -70.963 0.52 20.47 170 ARG A CA 1
ATOM 749 C C . ARG A 1 102 ? 17.079 15.850 -71.143 1.00 20.75 170 ARG A C 1
ATOM 750 O O . ARG A 1 102 ? 17.569 15.679 -72.262 1.00 20.08 170 ARG A O 1
ATOM 765 N N . ALA A 1 103 ? 17.538 15.213 -70.070 1.00 18.72 171 ALA A N 1
ATOM 766 C CA . ALA A 1 103 ? 18.664 14.299 -70.205 1.00 22.48 171 ALA A CA 1
ATOM 767 C C . ALA A 1 103 ? 18.244 12.928 -70.742 1.00 24.94 171 ALA A C 1
ATOM 768 O O . ALA A 1 103 ? 19.039 12.255 -71.411 1.00 21.17 171 ALA A O 1
ATOM 770 N N . VAL A 1 104 ? 17.007 12.503 -70.487 1.00 20.75 172 VAL A N 1
ATOM 771 C CA . VAL A 1 104 ? 16.598 11.139 -70.821 1.00 20.23 172 VAL A CA 1
ATOM 772 C C . VAL A 1 104 ? 15.991 11.043 -72.223 1.00 18.09 172 VAL A C 1
ATOM 773 O O . VAL A 1 104 ? 16.249 10.085 -72.955 1.00 19.33 172 VAL A O 1
ATOM 777 N N . VAL A 1 105 ? 15.202 12.023 -72.642 1.00 14.33 173 VAL A N 1
ATOM 778 C CA . VAL A 1 105 ? 14.561 11.995 -73.959 1.00 16.05 173 VAL A CA 1
ATOM 779 C C . VAL A 1 105 ? 15.546 11.728 -75.105 1.00 20.47 173 VAL A C 1
ATOM 780 O O . VAL A 1 105 ? 15.195 10.980 -76.036 1.00 21.22 173 VAL A O 1
ATOM 784 N N . PRO A 1 106 ? 16.766 12.286 -75.113 1.00 19.93 174 PRO A N 1
ATOM 785 C CA . PRO A 1 106 ? 17.684 11.985 -76.232 1.00 18.65 174 PRO A CA 1
ATOM 786 C C . PRO A 1 106 ? 18.054 10.505 -76.362 1.00 19.77 174 PRO A C 1
ATOM 787 O O . PRO A 1 106 ? 18.421 10.074 -77.465 1.00 18.88 174 PRO A O 1
ATOM 791 N N . SER A 1 107 ? 17.963 9.713 -75.288 1.00 17.22 175 SER A N 1
ATOM 792 C CA . SER A 1 107 ? 18.251 8.289 -75.395 1.00 19.72 175 SER A CA 1
ATOM 793 C C . SER A 1 107 ? 17.247 7.556 -76.281 1.00 20.83 175 SER A C 1
ATOM 794 O O . SER A 1 107 ? 17.561 6.478 -76.797 1.00 18.88 175 SER A O 1
ATOM 797 N N . LEU A 1 108 ? 16.056 8.109 -76.482 1.00 19.22 176 LEU A N 1
ATOM 798 C CA . LEU A 1 108 ? 15.018 7.386 -77.219 1.00 17.65 176 LEU A CA 1
ATOM 799 C C . LEU A 1 108 ? 15.031 7.712 -78.708 1.00 26.49 176 LEU A C 1
ATOM 800 O O . LEU A 1 108 ? 13.968 7.844 -79.324 1.00 22.78 176 LEU A O 1
ATOM 805 N N . HIS A 1 109 ? 16.213 7.830 -79.319 1.00 20.52 177 HIS A N 1
ATOM 806 C CA . HIS A 1 109 ? 16.326 8.307 -80.691 1.00 19.27 177 HIS A CA 1
ATOM 807 C C . HIS A 1 109 ? 16.123 7.166 -81.700 1.00 15.42 177 HIS A C 1
ATOM 808 O O . HIS A 1 109 ? 16.023 5.989 -81.344 1.00 17.68 177 HIS A O 1
ATOM 815 N N . ARG A 1 110 ? 16.074 7.551 -82.985 1.00 18.64 178 ARG A N 1
ATOM 816 C CA . ARG A 1 110 ? 15.664 6.651 -84.065 1.00 23.58 178 ARG A CA 1
ATOM 817 C C . ARG A 1 110 ? 16.590 5.454 -84.210 1.00 21.91 178 ARG A C 1
ATOM 818 O O . ARG A 1 110 ? 16.129 4.324 -84.432 1.00 18.52 178 ARG A O 1
ATOM 826 N N . ARG A 1 111 ? 17.902 5.678 -84.134 1.00 18.32 179 ARG A N 1
ATOM 827 C CA . ARG A 1 111 ? 18.830 4.562 -84.282 1.00 22.31 179 ARG A CA 1
ATOM 828 C C . ARG A 1 111 ? 18.691 3.589 -83.126 1.00 15.56 179 ARG A C 1
ATOM 829 O O . ARG A 1 111 ? 18.792 2.374 -83.315 1.00 18.31 179 ARG A O 1
ATOM 837 N N . TYR A 1 112 ? 18.458 4.100 -81.918 1.00 15.66 180 TYR A N 1
ATOM 838 C CA . TYR A 1 112 ? 18.249 3.199 -80.792 1.00 13.58 180 TYR A CA 1
ATOM 839 C C . TYR A 1 112 ? 16.970 2.388 -80.993 1.00 15.52 180 TYR A C 1
ATOM 840 O O . TYR A 1 112 ? 16.964 1.165 -80.800 1.00 14.98 180 TYR A O 1
ATOM 849 N N . LEU A 1 113 ? 15.898 3.045 -81.470 1.00 16.75 181 LEU A N 1
ATOM 850 C CA . LEU A 1 113 ? 14.642 2.332 -81.724 1.00 15.99 181 LEU A CA 1
ATOM 851 C C . LEU A 1 113 ? 14.826 1.266 -82.792 1.00 21.02 181 LEU A C 1
ATOM 852 O O . LEU A 1 113 ? 14.314 0.147 -82.657 1.00 19.42 181 LEU A O 1
ATOM 857 N N . SER A 1 114 ? 15.586 1.578 -83.847 1.00 21.26 182 SER A N 1
ATOM 858 C CA . SER A 1 114 ? 15.806 0.599 -84.907 1.00 19.31 182 SER A CA 1
ATOM 859 C C . SER A 1 114 ? 16.521 -0.642 -84.383 1.00 21.46 182 SER A C 1
ATOM 860 O O . SER A 1 114 ? 16.157 -1.769 -84.735 1.00 16.42 182 SER A O 1
ATOM 863 N N . VAL A 1 115 ? 17.526 -0.457 -83.520 1.00 22.20 183 VAL A N 1
ATOM 864 C CA . VAL A 1 115 ? 18.221 -1.591 -82.920 1.00 14.98 183 VAL A CA 1
ATOM 865 C C . VAL A 1 115 ? 17.294 -2.393 -82.015 1.00 21.23 183 VAL A C 1
ATOM 866 O O . VAL A 1 115 ? 17.310 -3.633 -82.024 1.00 21.41 183 VAL A O 1
ATOM 870 N N . ILE A 1 116 ? 16.500 -1.705 -81.188 1.00 14.66 184 ILE A N 1
ATOM 871 C CA . ILE A 1 116 ? 15.614 -2.397 -80.249 1.00 16.81 184 ILE A CA 1
ATOM 872 C C . ILE A 1 116 ? 14.557 -3.213 -80.993 1.00 18.16 184 ILE A C 1
ATOM 873 O O . ILE A 1 116 ? 14.218 -4.331 -80.584 1.00 14.71 184 ILE A O 1
ATOM 878 N N . VAL A 1 117 ? 14.003 -2.666 -82.085 1.00 16.63 185 VAL A N 1
ATOM 879 C CA . VAL A 1 117 ? 13.022 -3.428 -82.861 1.00 21.12 185 VAL A CA 1
ATOM 880 C C . VAL A 1 117 ? 13.586 -4.801 -83.227 1.00 20.31 185 VAL A C 1
ATOM 881 O O . VAL A 1 117 ? 12.941 -5.836 -83.026 1.00 17.09 185 VAL A O 1
ATOM 885 N N . GLU A 1 118 ? 14.818 -4.827 -83.741 1.00 19.33 186 GLU A N 1
ATOM 886 C CA . GLU A 1 118 ? 15.398 -6.085 -84.198 1.00 21.59 186 GLU A CA 1
ATOM 887 C C . GLU A 1 118 ? 15.769 -6.988 -83.031 1.00 23.28 186 GLU A C 1
ATOM 888 O O . GLU A 1 118 ? 15.440 -8.181 -83.021 1.00 25.74 186 GLU A O 1
ATOM 894 N N . ARG A 1 119 ? 16.456 -6.446 -82.034 1.00 22.06 187 ARG A N 1
ATOM 895 C CA . ARG A 1 119 ? 17.091 -7.299 -81.037 1.00 20.23 187 ARG A CA 1
ATOM 896 C C . ARG A 1 119 ? 16.280 -7.468 -79.759 1.00 18.41 187 ARG A C 1
ATOM 897 O O . ARG A 1 119 ? 16.605 -8.356 -78.968 1.00 20.94 187 ARG A O 1
ATOM 905 N N . VAL A 1 120 ? 15.240 -6.663 -79.540 1.00 16.29 188 VAL A N 1
ATOM 906 C CA . VAL A 1 120 ? 14.442 -6.792 -78.319 1.00 17.13 188 VAL A CA 1
ATOM 907 C C . VAL A 1 120 ? 12.971 -7.071 -78.645 1.00 11.94 188 VAL A C 1
ATOM 908 O O . VAL A 1 120 ? 12.422 -8.072 -78.188 1.00 17.54 188 VAL A O 1
ATOM 912 N N . PHE A 1 121 ? 12.333 -6.210 -79.444 1.00 11.76 189 PHE A N 1
ATOM 913 C CA . PHE A 1 121 ? 10.905 -6.400 -79.726 1.00 13.98 189 PHE A CA 1
ATOM 914 C C . PHE A 1 121 ? 10.658 -7.712 -80.463 1.00 16.77 189 PHE A C 1
ATOM 915 O O . PHE A 1 121 ? 9.833 -8.510 -80.034 1.00 15.10 189 PHE A O 1
ATOM 923 N N . CYS A 1 122 ? 11.387 -7.959 -81.567 1.00 13.97 190 CYS A N 1
ATOM 924 C CA . CYS A 1 122 ? 11.233 -9.215 -82.310 1.00 17.32 190 CYS A CA 1
ATOM 925 C C . CYS A 1 122 ? 11.651 -10.417 -81.481 1.00 16.14 190 CYS A C 1
ATOM 926 O O . CYS A 1 122 ? 10.997 -11.462 -81.522 1.00 16.70 190 CYS A O 1
ATOM 929 N N . LYS A 1 123 ? 12.749 -10.290 -80.739 1.00 19.67 191 LYS A N 1
ATOM 930 C CA . LYS A 1 123 ? 13.241 -11.395 -79.921 1.00 20.43 191 LYS A CA 1
ATOM 931 C C . LYS A 1 123 ? 12.223 -11.821 -78.863 1.00 19.26 191 LYS A C 1
ATOM 932 O O . LYS A 1 123 ? 11.940 -13.016 -78.692 1.00 16.97 191 LYS A O 1
ATOM 938 N N . CYS A 1 124 ? 11.681 -10.863 -78.117 1.00 15.75 192 CYS A N 1
ATOM 939 C CA . CYS A 1 124 ? 10.717 -11.229 -77.086 1.00 12.80 192 CYS A CA 1
ATOM 940 C C . CYS A 1 124 ? 9.391 -11.695 -77.682 1.00 15.06 192 CYS A C 1
ATOM 941 O O . CYS A 1 124 ? 8.727 -12.570 -77.105 1.00 15.67 192 CYS A O 1
ATOM 944 N N . ALA A 1 125 ? 8.987 -11.136 -78.822 1.00 16.74 193 ALA A N 1
ATOM 945 C CA . ALA A 1 125 ? 7.749 -11.585 -79.449 1.00 16.72 193 ALA A CA 1
ATOM 946 C C . ALA A 1 125 ? 7.905 -12.992 -80.011 1.00 20.84 193 ALA A C 1
ATOM 947 O O . ALA A 1 125 ? 6.996 -13.825 -79.897 1.00 15.73 193 ALA A O 1
ATOM 949 N N . GLU A 1 126 ? 9.049 -13.283 -80.627 1.00 17.52 194 GLU A N 1
ATOM 950 C CA . GLU A 1 126 ? 9.307 -14.672 -81.001 1.00 14.36 194 GLU A CA 1
ATOM 951 C C . GLU A 1 126 ? 9.372 -15.571 -79.775 1.00 17.29 194 GLU A C 1
ATOM 952 O O . GLU A 1 126 ? 8.912 -16.716 -79.826 1.00 19.75 194 GLU A O 1
ATOM 958 N N . ARG A 1 127 ? 9.903 -15.077 -78.652 1.00 16.26 195 ARG A N 1
ATOM 959 C CA . ARG A 1 127 ? 9.902 -15.918 -77.459 1.00 18.39 195 ARG A CA 1
ATOM 960 C C . ARG A 1 127 ? 8.490 -16.155 -76.958 1.00 19.95 195 ARG A C 1
ATOM 961 O O . ARG A 1 127 ? 8.159 -17.262 -76.502 1.00 16.99 195 ARG A O 1
ATOM 969 N N . LEU A 1 128 ? 7.643 -15.128 -77.036 1.00 15.25 196 LEU A N 1
ATOM 970 C CA . LEU A 1 128 ? 6.241 -15.299 -76.655 1.00 20.44 196 LEU A CA 1
ATOM 971 C C . LEU A 1 128 ? 5.580 -16.382 -77.508 1.00 16.51 196 LEU A C 1
ATOM 972 O O . LEU A 1 128 ? 4.968 -17.321 -76.980 1.00 16.11 196 LEU A O 1
ATOM 977 N N . VAL A 1 129 ? 5.713 -16.270 -78.830 1.00 14.12 197 VAL A N 1
ATOM 978 C CA . VAL A 1 129 ? 5.174 -17.281 -79.740 1.00 21.17 197 VAL A CA 1
ATOM 979 C C . VAL A 1 129 ? 5.689 -18.680 -79.392 1.00 23.63 197 VAL A C 1
ATOM 980 O O . VAL A 1 129 ? 4.934 -19.660 -79.430 1.00 23.58 197 VAL A O 1
ATOM 984 N N . GLU A 1 130 ? 6.980 -18.796 -79.044 1.00 18.53 198 GLU A N 1
ATOM 985 C CA . GLU A 1 130 ? 7.545 -20.096 -78.679 1.00 17.96 198 GLU A CA 1
ATOM 986 C C . GLU A 1 130 ? 6.901 -20.649 -77.415 1.00 25.94 198 GLU A C 1
ATOM 987 O O . GLU A 1 130 ? 6.622 -21.856 -77.316 1.00 18.72 198 GLU A O 1
ATOM 993 N N . LYS A 1 131 ? 6.627 -19.782 -76.444 1.00 17.69 199 LYS A N 1
ATOM 994 C CA . LYS A 1 131 ? 5.937 -20.234 -75.247 1.00 19.92 199 LYS A CA 1
ATOM 995 C C . LYS A 1 131 ? 4.487 -20.598 -75.522 1.00 21.25 199 LYS A C 1
ATOM 996 O O . LYS A 1 131 ? 3.867 -21.282 -74.703 1.00 24.72 199 LYS A O 1
ATOM 1002 N N . LEU A 1 132 ? 3.927 -20.163 -76.640 1.00 15.07 200 LEU A N 1
ATOM 1003 C CA A LEU A 1 132 ? 2.562 -20.545 -76.972 0.06 21.06 200 LEU A CA 1
ATOM 1004 C CA B LEU A 1 132 ? 2.562 -20.536 -76.981 0.94 21.05 200 LEU A CA 1
ATOM 1005 C C . LEU A 1 132 ? 2.490 -21.818 -77.807 1.00 23.71 200 LEU A C 1
ATOM 1006 O O . LEU A 1 132 ? 1.391 -22.319 -78.050 1.00 24.38 200 LEU A O 1
ATOM 1015 N N . GLN A 1 133 ? 3.626 -22.360 -78.238 1.00 21.07 201 GLN A N 1
ATOM 1016 C CA . GLN A 1 133 ? 3.589 -23.572 -79.053 1.00 25.83 201 GLN A CA 1
ATOM 1017 C C . GLN A 1 133 ? 2.932 -24.759 -78.353 1.00 27.20 201 GLN A C 1
ATOM 1018 O O . GLN A 1 133 ? 2.210 -25.509 -79.031 1.00 28.61 201 GLN A O 1
ATOM 1024 N N . PRO A 1 134 ? 3.105 -24.986 -77.045 1.00 27.59 202 PRO A N 1
ATOM 1025 C CA . PRO A 1 134 ? 2.375 -26.101 -76.419 1.00 27.86 202 PRO A CA 1
ATOM 1026 C C . PRO A 1 134 ? 0.866 -25.948 -76.470 1.00 29.90 202 PRO A C 1
ATOM 1027 O O . PRO A 1 134 ? 0.163 -26.963 -76.564 1.00 25.74 202 PRO A O 1
ATOM 1031 N N . TYR A 1 135 ? 0.348 -24.716 -76.393 1.00 24.86 203 TYR A N 1
ATOM 1032 C CA . TYR A 1 135 ? -1.092 -24.480 -76.480 1.00 20.22 203 TYR A CA 1
ATOM 1033 C C . TYR A 1 135 ? -1.594 -24.640 -77.903 1.00 21.06 203 TYR A C 1
ATOM 1034 O O . TYR A 1 135 ? -2.726 -25.084 -78.125 1.00 27.43 203 TYR A O 1
ATOM 1043 N N . ALA A 1 136 ? -0.797 -24.217 -78.878 1.00 19.47 204 ALA A N 1
ATOM 1044 C CA . ALA A 1 136 ? -1.187 -24.413 -80.266 1.00 26.31 204 ALA A CA 1
ATOM 1045 C C . ALA A 1 136 ? -1.329 -25.897 -80.583 1.00 28.34 204 ALA A C 1
ATOM 1046 O O . ALA A 1 136 ? -2.252 -26.299 -81.299 1.00 29.90 204 ALA A O 1
ATOM 1048 N N . GLU A 1 137 ? -0.443 -26.727 -80.025 1.00 25.96 205 GLU A N 1
ATOM 1049 C CA . GLU A 1 137 ? -0.470 -28.159 -80.313 1.00 35.59 205 GLU A CA 1
ATOM 1050 C C . GLU A 1 137 ? -1.607 -28.874 -79.587 1.00 36.95 205 GLU A C 1
ATOM 1051 O O . GLU A 1 137 ? -2.269 -29.732 -80.183 1.00 43.70 205 GLU A O 1
ATOM 1053 N N . ASP A 1 138 ? -1.855 -28.557 -78.307 1.00 37.73 206 ASP A N 1
ATOM 1054 C CA . ASP A 1 138 ? -2.836 -29.308 -77.521 1.00 36.47 206 ASP A CA 1
ATOM 1055 C C . ASP A 1 138 ? -4.207 -28.644 -77.464 1.00 35.28 206 ASP A C 1
ATOM 1056 O O . ASP A 1 138 ? -5.111 -29.178 -76.812 1.00 31.19 206 ASP A O 1
ATOM 1061 N N . GLY A 1 139 ? -4.376 -27.492 -78.110 1.00 29.18 207 GLY A N 1
ATOM 1062 C CA . GLY A 1 139 ? -5.661 -26.829 -78.197 1.00 31.75 207 GLY A CA 1
ATOM 1063 C C . GLY A 1 139 ? -6.189 -26.194 -76.928 1.00 33.21 207 GLY A C 1
ATOM 1064 O O . GLY A 1 139 ? -7.307 -25.680 -76.946 1.00 32.10 207 GLY A O 1
ATOM 1065 N N . SER A 1 140 ? -5.447 -26.211 -75.823 1.00 27.24 208 SER A N 1
ATOM 1066 C CA . SER A 1 140 ? -6.026 -25.698 -74.587 1.00 28.04 208 SER A CA 1
ATOM 1067 C C . SER A 1 140 ? -5.926 -24.168 -74.533 1.00 24.49 208 SER A C 1
ATOM 1068 O O . SER A 1 140 ? -5.200 -23.537 -75.308 1.00 22.86 208 SER A O 1
ATOM 1071 N N . ALA A 1 141 ? -6.651 -23.586 -73.576 1.00 22.93 209 ALA A N 1
ATOM 1072 C CA . ALA A 1 141 ? -6.755 -22.135 -73.390 1.00 23.83 209 ALA A CA 1
ATOM 1073 C C . ALA A 1 141 ? -5.537 -21.563 -72.674 1.00 25.73 209 ALA A C 1
ATOM 1074 O O . ALA A 1 141 ? -4.960 -22.191 -71.787 1.00 22.19 209 ALA A O 1
ATOM 1076 N N . VAL A 1 142 ? -5.167 -20.341 -73.044 1.00 20.99 210 VAL A N 1
ATOM 1077 C CA . VAL A 1 142 ? -4.049 -19.646 -72.416 1.00 21.07 210 VAL A CA 1
ATOM 1078 C C . VAL A 1 142 ? -4.492 -18.228 -72.067 1.00 18.65 210 VAL A C 1
ATOM 1079 O O . VAL A 1 142 ? -5.224 -17.593 -72.835 1.00 18.40 210 VAL A O 1
ATOM 1083 N N . ASN A 1 143 ? -4.057 -17.741 -70.904 1.00 18.25 211 ASN A N 1
ATOM 1084 C CA . ASN A 1 143 ? -4.344 -16.379 -70.464 1.00 16.67 211 ASN A CA 1
ATOM 1085 C C . ASN A 1 143 ? -3.379 -15.432 -71.159 1.00 15.29 211 ASN A C 1
ATOM 1086 O O . ASN A 1 143 ? -2.247 -15.243 -70.716 1.00 17.95 211 ASN A O 1
ATOM 1091 N N . MET A 1 144 ? -3.833 -14.808 -72.238 1.00 17.83 212 MET A N 1
ATOM 1092 C CA . MET A 1 144 ? -2.964 -13.911 -72.989 1.00 14.89 212 MET A CA 1
ATOM 1093 C C . MET A 1 144 ? -2.659 -12.619 -72.240 1.00 17.45 212 MET A C 1
ATOM 1094 O O . MET A 1 144 ? -1.659 -11.962 -72.558 1.00 17.79 212 MET A O 1
ATOM 1099 N N . GLU A 1 145 ? -3.498 -12.223 -71.274 1.00 17.38 213 GLU A N 1
ATOM 1100 C CA . GLU A 1 145 ? -3.167 -11.045 -70.478 1.00 17.17 213 GLU A CA 1
ATOM 1101 C C . GLU A 1 145 ? -1.912 -11.280 -69.634 1.00 20.76 213 GLU A C 1
ATOM 1102 O O . GLU A 1 145 ? -1.052 -10.395 -69.539 1.00 13.26 213 GLU A O 1
ATOM 1108 N N . ALA A 1 146 ? -1.776 -12.467 -69.027 1.00 15.96 214 ALA A N 1
ATOM 1109 C CA . ALA A 1 146 ? -0.542 -12.764 -68.302 1.00 21.30 214 ALA A CA 1
ATOM 1110 C C . ALA A 1 146 ? 0.644 -12.866 -69.257 1.00 19.26 214 ALA A C 1
ATOM 1111 O O . ALA A 1 146 ? 1.731 -12.369 -68.952 1.00 17.45 214 ALA A O 1
ATOM 1113 N N . LYS A 1 147 ? 0.446 -13.489 -70.422 1.00 14.26 215 LYS A N 1
ATOM 1114 C CA . LYS A 1 147 ? 1.533 -13.633 -71.383 1.00 15.43 215 LYS A CA 1
ATOM 1115 C C . LYS A 1 147 ? 2.042 -12.275 -71.846 1.00 16.07 215 LYS A C 1
ATOM 1116 O O . LYS A 1 147 ? 3.256 -12.063 -71.968 1.00 16.23 215 LYS A O 1
ATOM 1122 N N . PHE A 1 148 ? 1.133 -11.341 -72.116 1.00 14.10 216 PHE A N 1
ATOM 1123 C CA . PHE A 1 148 ? 1.562 -10.033 -72.613 1.00 19.38 216 PHE A CA 1
ATOM 1124 C C . PHE A 1 148 ? 2.265 -9.240 -71.520 1.00 17.06 216 PHE A C 1
ATOM 1125 O O . PHE A 1 148 ? 3.217 -8.496 -71.794 1.00 16.75 216 PHE A O 1
ATOM 1133 N N . SER A 1 149 ? 1.796 -9.383 -70.280 1.00 13.27 217 SER A N 1
ATOM 1134 C CA . SER A 1 149 ? 2.459 -8.771 -69.136 1.00 18.13 217 SER A CA 1
ATOM 1135 C C . SER A 1 149 ? 3.897 -9.264 -68.988 1.00 16.19 217 SER A C 1
ATOM 1136 O O . SER A 1 149 ? 4.810 -8.472 -68.721 1.00 13.14 217 SER A O 1
ATOM 1139 N N . GLN A 1 150 ? 4.108 -10.578 -69.110 1.00 15.43 218 GLN A N 1
ATOM 1140 C CA . GLN A 1 150 ? 5.455 -11.141 -69.093 1.00 15.33 218 GLN A CA 1
ATOM 1141 C C . GLN A 1 150 ? 6.309 -10.603 -70.239 1.00 13.32 218 GLN A C 1
ATOM 1142 O O . GLN A 1 150 ? 7.470 -10.229 -70.031 1.00 14.34 218 GLN A O 1
ATOM 1148 N N . MET A 1 151 ? 5.762 -10.559 -71.459 1.00 12.82 219 MET A N 1
ATOM 1149 C CA . MET A 1 151 ? 6.565 -10.097 -72.596 1.00 16.82 219 MET A CA 1
ATOM 1150 C C . MET A 1 151 ? 6.988 -8.628 -72.449 1.00 17.64 219 MET A C 1
ATOM 1151 O O . MET A 1 151 ? 8.153 -8.276 -72.706 1.00 13.23 219 MET A O 1
ATOM 1156 N N . THR A 1 152 ? 6.058 -7.757 -72.048 1.00 12.26 220 THR A N 1
ATOM 1157 C CA . THR A 1 152 ? 6.384 -6.336 -71.967 1.00 12.55 220 THR A CA 1
ATOM 1158 C C . THR A 1 152 ? 7.317 -6.041 -70.801 1.00 11.47 220 THR A C 1
ATOM 1159 O O . THR A 1 152 ? 8.109 -5.101 -70.882 1.00 13.72 220 THR A O 1
ATOM 1163 N N . LEU A 1 153 ? 7.247 -6.826 -69.722 1.00 12.78 221 LEU A N 1
ATOM 1164 C CA . LEU A 1 153 ? 8.253 -6.725 -68.676 1.00 14.78 221 LEU A CA 1
ATOM 1165 C C . LEU A 1 153 ? 9.624 -7.108 -69.213 1.00 14.92 221 LEU A C 1
ATOM 1166 O O . LEU A 1 153 ? 10.610 -6.395 -68.993 1.00 13.46 221 LEU A O 1
ATOM 1171 N N . ASP A 1 154 ? 9.703 -8.236 -69.929 1.00 15.00 222 ASP A N 1
ATOM 1172 C CA . ASP A 1 154 ? 10.985 -8.665 -70.463 1.00 16.56 222 ASP A CA 1
ATOM 1173 C C . ASP A 1 154 ? 11.527 -7.636 -71.450 1.00 15.47 222 ASP A C 1
ATOM 1174 O O . ASP A 1 154 ? 12.728 -7.348 -71.457 1.00 15.22 222 ASP A O 1
ATOM 1179 N N . VAL A 1 155 ? 10.652 -7.049 -72.270 1.00 13.78 223 VAL A N 1
ATOM 1180 C CA . VAL A 1 155 ? 11.084 -6.013 -73.209 1.00 15.97 223 VAL A CA 1
ATOM 1181 C C . VAL A 1 155 ? 11.659 -4.808 -72.470 1.00 15.56 223 VAL A C 1
ATOM 1182 O O . VAL A 1 155 ? 12.752 -4.335 -72.795 1.00 13.73 223 VAL A O 1
ATOM 1186 N N . ILE A 1 156 ? 10.924 -4.264 -71.492 1.00 15.47 224 ILE A N 1
ATOM 1187 C CA . ILE A 1 156 ? 11.374 -3.001 -70.925 1.00 14.88 224 ILE A CA 1
ATOM 1188 C C . ILE A 1 156 ? 12.708 -3.184 -70.199 1.00 14.59 224 ILE A C 1
ATOM 1189 O O . ILE A 1 156 ? 13.592 -2.325 -70.285 1.00 16.25 224 ILE A O 1
ATOM 1194 N N . GLY A 1 157 ? 12.894 -4.318 -69.521 1.00 15.49 225 GLY A N 1
ATOM 1195 C CA . GLY A 1 157 ? 14.148 -4.546 -68.815 1.00 18.38 225 GLY A CA 1
ATOM 1196 C C . GLY A 1 157 ? 15.331 -4.654 -69.760 1.00 18.15 225 GLY A C 1
ATOM 1197 O O . GLY A 1 157 ? 16.395 -4.077 -69.504 1.00 15.52 225 GLY A O 1
ATOM 1198 N N . LEU A 1 158 ? 15.147 -5.358 -70.886 1.00 13.19 226 LEU A N 1
ATOM 1199 C CA . LEU A 1 158 ? 16.194 -5.430 -71.898 1.00 14.67 226 LEU A CA 1
ATOM 1200 C C . LEU A 1 158 ? 16.479 -4.060 -72.503 1.00 20.77 226 LEU A C 1
ATOM 1201 O O . LEU A 1 158 ? 17.641 -3.705 -72.735 1.00 18.45 226 LEU A O 1
ATOM 1206 N N . SER A 1 159 ? 15.429 -3.279 -72.775 1.00 13.17 227 SER A N 1
ATOM 1207 C CA . SER A 1 159 ? 15.607 -1.988 -73.411 1.00 12.59 227 SER A CA 1
ATOM 1208 C C . SER A 1 159 ? 16.247 -0.982 -72.464 1.00 18.31 227 SER A C 1
ATOM 1209 O O . SER A 1 159 ? 16.979 -0.097 -72.920 1.00 14.45 227 SER A O 1
ATOM 1212 N N . LEU A 1 160 ? 15.977 -1.082 -71.156 1.00 14.34 228 LEU A N 1
ATOM 1213 C CA . LEU A 1 160 ? 16.545 -0.133 -70.194 1.00 16.38 228 LEU A CA 1
ATOM 1214 C C . LEU A 1 160 ? 17.949 -0.524 -69.720 1.00 18.36 228 LEU A C 1
ATOM 1215 O O . LEU A 1 160 ? 18.804 0.346 -69.566 1.00 19.55 228 LEU A O 1
ATOM 1220 N N . PHE A 1 161 ? 18.186 -1.808 -69.449 1.00 18.10 229 PHE A N 1
ATOM 1221 C CA . PHE A 1 161 ? 19.391 -2.278 -68.777 1.00 22.99 229 PHE A CA 1
ATOM 1222 C C . PHE A 1 161 ? 20.192 -3.304 -69.570 1.00 25.27 229 PHE A C 1
ATOM 1223 O O . PHE A 1 161 ? 21.280 -3.678 -69.120 1.00 24.94 229 PHE A O 1
ATOM 1231 N N . ASN A 1 162 ? 19.677 -3.797 -70.703 1.00 18.40 230 ASN A N 1
ATOM 1232 C CA . ASN A 1 162 ? 20.246 -4.968 -71.398 1.00 20.76 230 ASN A CA 1
ATOM 1233 C C . ASN A 1 162 ? 20.275 -6.205 -70.502 1.00 27.68 230 ASN A C 1
ATOM 1234 O O . ASN A 1 162 ? 21.184 -7.041 -70.599 1.00 21.49 230 ASN A O 1
ATOM 1239 N N . TYR A 1 163 ? 19.284 -6.308 -69.618 1.00 25.10 231 TYR A N 1
ATOM 1240 C CA . TYR A 1 163 ? 19.091 -7.423 -68.698 1.00 24.20 231 TYR A CA 1
ATOM 1241 C C . TYR A 1 163 ? 17.724 -8.041 -68.981 1.00 26.38 231 TYR A C 1
ATOM 1242 O O . TYR A 1 163 ? 16.730 -7.315 -69.096 1.00 18.47 231 TYR A O 1
ATOM 1251 N N . ASN A 1 164 ? 17.658 -9.374 -69.101 1.00 22.79 232 ASN A N 1
ATOM 1252 C CA . ASN A 1 164 ? 16.385 -10.053 -69.357 1.00 24.49 232 ASN A CA 1
ATOM 1253 C C . ASN A 1 164 ? 15.829 -10.636 -68.058 1.00 25.12 232 ASN A C 1
ATOM 1254 O O . ASN A 1 164 ? 16.375 -11.604 -67.522 1.00 24.85 232 ASN A O 1
ATOM 1259 N N . PHE A 1 165 ? 14.731 -10.048 -67.555 1.00 18.59 233 PHE A N 1
ATOM 1260 C CA . PHE A 1 165 ? 14.003 -10.676 -66.465 1.00 16.98 233 PHE A CA 1
ATOM 1261 C C . PHE A 1 165 ? 13.601 -12.099 -66.824 1.00 18.60 233 PHE A C 1
ATOM 1262 O O . PHE A 1 165 ? 13.476 -12.949 -65.941 1.00 19.25 233 PHE A O 1
ATOM 1270 N N . ASP A 1 166 ? 13.349 -12.359 -68.107 1.00 19.06 234 ASP A N 1
ATOM 1271 C CA . ASP A 1 166 ? 12.975 -13.687 -68.600 1.00 23.29 234 ASP A CA 1
ATOM 1272 C C . ASP A 1 166 ? 11.716 -14.233 -67.914 1.00 24.31 234 ASP A C 1
ATOM 1273 O O . ASP A 1 166 ? 11.600 -15.436 -67.646 1.00 21.66 234 ASP A O 1
ATOM 1278 N N . SER A 1 167 ? 10.756 -13.350 -67.622 1.00 22.59 235 SER A N 1
ATOM 1279 C CA . SER A 1 167 ? 9.525 -13.807 -66.984 1.00 15.82 235 SER A CA 1
ATOM 1280 C C . SER A 1 167 ? 8.650 -14.602 -67.934 1.00 16.67 235 SER A C 1
ATOM 1281 O O . SER A 1 167 ? 7.739 -15.311 -67.476 1.00 17.27 235 SER A O 1
ATOM 1284 N N . LEU A 1 168 ? 8.889 -14.494 -69.238 1.00 15.05 236 LEU A N 1
ATOM 1285 C CA . LEU A 1 168 ? 8.208 -15.388 -70.166 1.00 17.77 236 LEU A CA 1
ATOM 1286 C C . LEU A 1 168 ? 8.572 -16.843 -69.895 1.00 22.34 236 LEU A C 1
ATOM 1287 O O . LEU A 1 168 ? 7.790 -17.743 -70.215 1.00 19.17 236 LEU A O 1
ATOM 1292 N N . THR A 1 169 ? 9.737 -17.095 -69.287 1.00 24.17 237 THR A N 1
ATOM 1293 C CA . THR A 1 169 ? 10.209 -18.457 -69.026 1.00 22.68 237 THR A CA 1
ATOM 1294 C C . THR A 1 169 ? 9.918 -18.916 -67.600 1.00 25.03 237 THR A C 1
ATOM 1295 O O . THR A 1 169 ? 9.364 -19.996 -67.404 1.00 28.62 237 THR A O 1
ATOM 1299 N N . THR A 1 170 ? 10.247 -18.113 -66.595 1.00 21.47 238 THR A N 1
ATOM 1300 C CA . THR A 1 170 ? 9.920 -18.512 -65.238 1.00 26.56 238 THR A CA 1
ATOM 1301 C C . THR A 1 170 ? 9.883 -17.289 -64.333 1.00 24.69 238 THR A C 1
ATOM 1302 O O . THR A 1 170 ? 10.434 -16.234 -64.657 1.00 20.65 238 THR A O 1
ATOM 1306 N N . ASP A 1 171 ? 9.221 -17.462 -63.188 1.00 21.37 239 ASP A N 1
ATOM 1307 C CA . ASP A 1 171 ? 9.140 -16.482 -62.109 1.00 25.17 239 ASP A CA 1
ATOM 1308 C C . ASP A 1 171 ? 10.487 -16.339 -61.388 1.00 27.00 239 ASP A C 1
ATOM 1309 O O . ASP A 1 171 ? 11.345 -17.216 -61.445 1.00 24.47 239 ASP A O 1
ATOM 1314 N N . SER A 1 172 ? 10.657 -15.228 -60.675 1.00 28.59 240 SER A N 1
ATOM 1315 C CA . SER A 1 172 ? 11.879 -14.975 -59.919 1.00 25.54 240 SER A CA 1
ATOM 1316 C C . SER A 1 172 ? 11.551 -14.029 -58.765 1.00 27.47 240 SER A C 1
ATOM 1317 O O . SER A 1 172 ? 10.507 -13.364 -58.782 1.00 25.19 240 SER A O 1
ATOM 1320 N N . PRO A 1 173 ? 12.410 -13.966 -57.736 1.00 25.40 241 PRO A N 1
ATOM 1321 C CA . PRO A 1 173 ? 12.177 -12.990 -56.654 1.00 27.11 241 PRO A CA 1
ATOM 1322 C C . PRO A 1 173 ? 12.068 -11.544 -57.126 1.00 24.26 241 PRO A C 1
ATOM 1323 O O . PRO A 1 173 ? 11.173 -10.823 -56.666 1.00 19.93 241 PRO A O 1
ATOM 1327 N N . VAL A 1 174 ? 12.939 -11.088 -58.034 1.00 24.48 242 VAL A N 1
ATOM 1328 C CA . VAL A 1 174 ? 12.814 -9.702 -58.460 1.00 21.29 242 VAL A CA 1
ATOM 1329 C C . VAL A 1 174 ? 11.541 -9.508 -59.279 1.00 17.75 242 VAL A C 1
ATOM 1330 O O . VAL A 1 174 ? 10.903 -8.452 -59.192 1.00 22.48 242 VAL A O 1
ATOM 1334 N N . ILE A 1 175 ? 11.125 -10.515 -60.057 1.00 19.15 243 ILE A N 1
ATOM 1335 C CA . ILE A 1 175 ? 9.868 -10.388 -60.801 1.00 16.71 243 ILE A CA 1
ATOM 1336 C C . ILE A 1 175 ? 8.693 -10.279 -59.835 1.00 20.35 243 ILE A C 1
ATOM 1337 O O . ILE A 1 175 ? 7.824 -9.415 -59.983 1.00 20.00 243 ILE A O 1
ATOM 1342 N N . GLU A 1 176 ? 8.655 -11.152 -58.826 1.00 21.75 244 GLU A N 1
ATOM 1343 C CA . GLU A 1 176 ? 7.612 -11.062 -57.811 1.00 20.90 244 GLU A CA 1
ATOM 1344 C C . GLU A 1 176 ? 7.626 -9.702 -57.119 1.00 20.77 244 GLU A C 1
ATOM 1345 O O . GLU A 1 176 ? 6.565 -9.129 -56.829 1.00 19.18 244 GLU A O 1
ATOM 1351 N N . ALA A 1 177 ? 8.820 -9.166 -56.856 1.00 22.12 245 ALA A N 1
ATOM 1352 C CA . ALA A 1 177 ? 8.924 -7.877 -56.173 1.00 20.45 245 ALA A CA 1
ATOM 1353 C C . ALA A 1 177 ? 8.293 -6.763 -56.997 1.00 22.46 245 ALA A C 1
ATOM 1354 O O . ALA A 1 177 ? 7.666 -5.850 -56.446 1.00 20.84 245 ALA A O 1
ATOM 1356 N N . VAL A 1 178 ? 8.452 -6.826 -58.321 1.00 19.03 246 VAL A N 1
ATOM 1357 C CA . VAL A 1 178 ? 7.879 -5.822 -59.210 1.00 18.56 246 VAL A CA 1
ATOM 1358 C C . VAL A 1 178 ? 6.360 -5.781 -59.056 1.00 21.46 246 VAL A C 1
ATOM 1359 O O . VAL A 1 178 ? 5.764 -4.719 -58.838 1.00 16.75 246 VAL A O 1
ATOM 1363 N N . TYR A 1 179 ? 5.714 -6.940 -59.131 1.00 17.81 247 TYR A N 1
ATOM 1364 C CA . TYR A 1 179 ? 4.260 -6.954 -58.998 1.00 20.39 247 TYR A CA 1
ATOM 1365 C C . TYR A 1 179 ? 3.823 -6.597 -57.581 1.00 21.22 247 TYR A C 1
ATOM 1366 O O . TYR A 1 179 ? 2.777 -5.961 -57.393 1.00 18.59 247 TYR A O 1
ATOM 1375 N N . THR A 1 180 ? 4.619 -6.956 -56.577 1.00 19.32 248 THR A N 1
ATOM 1376 C CA . THR A 1 180 ? 4.277 -6.554 -55.217 1.00 24.96 248 THR A CA 1
ATOM 1377 C C . THR A 1 180 ? 4.312 -5.035 -55.073 1.00 20.33 248 THR A C 1
ATOM 1378 O O . THR A 1 180 ? 3.405 -4.439 -54.477 1.00 21.25 248 THR A O 1
ATOM 1382 N N . ALA A 1 181 ? 5.333 -4.392 -55.647 1.00 16.65 249 ALA A N 1
ATOM 1383 C CA . ALA A 1 181 ? 5.430 -2.935 -55.599 1.00 15.72 249 ALA A CA 1
ATOM 1384 C C . ALA A 1 181 ? 4.280 -2.268 -56.342 1.00 18.56 249 ALA A C 1
ATOM 1385 O O . ALA A 1 181 ? 3.725 -1.264 -55.871 1.00 15.14 249 ALA A O 1
ATOM 1387 N N . LEU A 1 182 ? 3.928 -2.787 -57.519 1.00 20.49 250 LEU A N 1
ATOM 1388 C CA . LEU A 1 182 ? 2.833 -2.190 -58.283 1.00 21.60 250 LEU A CA 1
ATOM 1389 C C . LEU A 1 182 ? 1.529 -2.286 -57.513 1.00 20.03 250 LEU A C 1
ATOM 1390 O O . LEU A 1 182 ? 0.740 -1.335 -57.493 1.00 22.59 250 LEU A O 1
ATOM 1395 N N . LYS A 1 183 ? 1.285 -3.442 -56.893 1.00 17.99 251 LYS A N 1
ATOM 1396 C CA . LYS A 1 183 ? 0.096 -3.621 -56.070 1.00 20.30 251 LYS A CA 1
ATOM 1397 C C . LYS A 1 183 ? 0.048 -2.593 -54.951 1.00 22.57 251 LYS A C 1
ATOM 1398 O O . LYS A 1 183 ? -0.996 -1.975 -54.706 1.00 21.96 251 LYS A O 1
ATOM 1404 N N . GLU A 1 184 ? 1.175 -2.395 -54.258 1.00 15.57 252 GLU A N 1
ATOM 1405 C CA . GLU A 1 184 ? 1.201 -1.462 -53.138 1.00 18.65 252 GLU A CA 1
ATOM 1406 C C . GLU A 1 184 ? 0.872 -0.055 -53.612 1.00 23.54 252 GLU A C 1
ATOM 1407 O O . GLU A 1 184 ? 0.058 0.642 -52.993 1.00 18.59 252 GLU A O 1
ATOM 1413 N N . ALA A 1 185 ? 1.468 0.363 -54.741 1.00 19.54 253 ALA A N 1
ATOM 1414 C CA . ALA A 1 185 ? 1.152 1.670 -55.314 1.00 21.01 253 ALA A CA 1
ATOM 1415 C C . ALA A 1 185 ? -0.339 1.818 -55.593 1.00 22.76 253 ALA A C 1
ATOM 1416 O O . ALA A 1 185 ? -0.914 2.886 -55.344 1.00 17.87 253 ALA A O 1
ATOM 1418 N N . GLU A 1 186 ? -0.979 0.767 -56.132 1.00 15.77 254 GLU A N 1
ATOM 1419 C CA . GLU A 1 186 ? -2.420 0.841 -56.385 1.00 24.38 254 GLU A CA 1
ATOM 1420 C C . GLU A 1 186 ? -3.217 0.908 -55.085 1.00 22.78 254 GLU A C 1
ATOM 1421 O O . GLU A 1 186 ? -4.154 1.707 -54.969 1.00 22.85 254 GLU A O 1
ATOM 1423 N N . LEU A 1 187 ? -2.862 0.093 -54.089 1.00 20.08 255 LEU A N 1
ATOM 1424 C CA . LEU A 1 187 ? -3.620 0.122 -52.842 1.00 17.91 255 LEU A CA 1
ATOM 1425 C C . LEU A 1 187 ? -3.496 1.472 -52.140 1.00 25.12 255 LEU A C 1
ATOM 1426 O O . LEU A 1 187 ? -4.465 1.960 -51.537 1.00 17.63 255 LEU A O 1
ATOM 1431 N N . ARG A 1 188 ? -2.317 2.099 -52.215 1.00 21.62 256 ARG A N 1
ATOM 1432 C CA . ARG A 1 188 ? -2.129 3.384 -51.549 1.00 19.06 256 ARG A CA 1
ATOM 1433 C C . ARG A 1 188 ? -3.005 4.467 -52.160 1.00 23.40 256 ARG A C 1
ATOM 1434 O O . ARG A 1 188 ? -3.419 5.391 -51.451 1.00 21.21 256 ARG A O 1
ATOM 1442 N N . SER A 1 189 ? -3.287 4.391 -53.464 1.00 23.61 257 SER A N 1
ATOM 1443 C CA . SER A 1 189 ? -4.168 5.398 -54.044 1.00 27.49 257 SER A CA 1
ATOM 1444 C C . SER A 1 189 ? -5.628 5.229 -53.621 1.00 31.02 257 SER A C 1
ATOM 1445 O O . SER A 1 189 ? -6.404 6.178 -53.765 1.00 29.38 257 SER A O 1
ATOM 1448 N N . THR A 1 190 ? -6.012 4.082 -53.049 1.00 25.59 258 THR A N 1
ATOM 1449 C CA . THR A 1 190 ? -7.391 3.850 -52.629 1.00 28.42 258 THR A CA 1
ATOM 1450 C C . THR A 1 190 ? -7.568 3.648 -51.125 1.00 27.39 258 THR A C 1
ATOM 1451 O O . THR A 1 190 ? -8.707 3.492 -50.672 1.00 34.43 258 THR A O 1
ATOM 1455 N N . ASP A 1 191 ? -6.489 3.645 -50.341 1.00 28.11 259 ASP A N 1
ATOM 1456 C CA . ASP A 1 191 ? -6.607 3.541 -48.893 1.00 26.43 259 ASP A CA 1
ATOM 1457 C C . ASP A 1 191 ? -7.488 4.654 -48.330 1.00 32.66 259 ASP A C 1
ATOM 1458 O O . ASP A 1 191 ? -7.318 5.831 -48.664 1.00 32.29 259 ASP A O 1
ATOM 1463 N N . LEU A 1 192 ? -8.415 4.281 -47.449 1.00 35.27 260 LEU A N 1
ATOM 1464 C CA . LEU A 1 192 ? -9.214 5.282 -46.753 1.00 36.03 260 LEU A CA 1
ATOM 1465 C C . LEU A 1 192 ? -8.342 6.133 -45.842 1.00 37.61 260 LEU A C 1
ATOM 1466 O O . LEU A 1 192 ? -8.473 7.362 -45.809 1.00 39.72 260 LEU A O 1
ATOM 1471 N N . LEU A 1 193 ? -7.446 5.497 -45.093 1.00 33.41 261 LEU A N 1
ATOM 1472 C CA . LEU A 1 193 ? -6.523 6.215 -44.228 1.00 36.71 261 LEU A CA 1
ATOM 1473 C C . LEU A 1 193 ? -5.084 5.902 -44.624 1.00 28.42 261 LEU A C 1
ATOM 1474 O O . LEU A 1 193 ? -4.710 4.721 -44.685 1.00 31.75 261 LEU A O 1
ATOM 1476 N N . PRO A 1 194 ? -4.247 6.914 -44.907 1.00 32.22 262 PRO A N 1
ATOM 1477 C CA . PRO A 1 194 ? -2.847 6.624 -45.265 1.00 37.13 262 PRO A CA 1
ATOM 1478 C C . PRO A 1 194 ? -2.015 6.226 -44.053 1.00 32.39 262 PRO A C 1
ATOM 1479 O O . PRO A 1 194 ? -1.058 6.925 -43.694 1.00 38.59 262 PRO A O 1
ATOM 1483 N N . TYR A 1 195 ? -2.374 5.102 -43.419 1.00 30.55 263 TYR A N 1
ATOM 1484 C CA . TYR A 1 195 ? -1.665 4.631 -42.230 1.00 30.67 263 TYR A CA 1
ATOM 1485 C C . TYR A 1 195 ? -0.178 4.409 -42.481 1.00 33.06 263 TYR A C 1
ATOM 1486 O O . TYR A 1 195 ? 0.614 4.428 -41.528 1.00 32.04 263 TYR A O 1
ATOM 1495 N N . TRP A 1 196 ? 0.218 4.168 -43.734 1.00 33.27 264 TRP A N 1
ATOM 1496 C CA . TRP A 1 196 ? 1.611 3.895 -44.043 1.00 29.42 264 TRP A CA 1
ATOM 1497 C C . TRP A 1 196 ? 2.479 5.131 -43.934 1.00 31.51 264 TRP A C 1
ATOM 1498 O O . TRP A 1 196 ? 3.687 5.029 -44.166 1.00 32.24 264 TRP A O 1
ATOM 1509 N N . LYS A 1 197 ? 1.898 6.284 -43.593 1.00 32.80 265 LYS A N 1
ATOM 1510 C CA . LYS A 1 197 ? 2.695 7.461 -43.273 1.00 34.22 265 LYS A CA 1
ATOM 1511 C C . LYS A 1 197 ? 3.368 7.342 -41.913 1.00 36.89 265 LYS A C 1
ATOM 1512 O O . LYS A 1 197 ? 4.352 8.044 -41.662 1.00 38.55 265 LYS A O 1
ATOM 1518 N N . ILE A 1 198 ? 2.876 6.455 -41.048 1.00 37.59 266 ILE A N 1
ATOM 1519 C CA . ILE A 1 198 ? 3.431 6.237 -39.714 1.00 31.53 266 ILE A CA 1
ATOM 1520 C C . ILE A 1 198 ? 4.436 5.091 -39.786 1.00 36.38 266 ILE A C 1
ATOM 1521 O O . ILE A 1 198 ? 4.069 3.956 -40.111 1.00 34.94 266 ILE A O 1
ATOM 1526 N N . ASP A 1 199 ? 5.706 5.383 -39.467 1.00 40.11 267 ASP A N 1
ATOM 1527 C CA . ASP A 1 199 ? 6.776 4.417 -39.723 1.00 43.48 267 ASP A CA 1
ATOM 1528 C C . ASP A 1 199 ? 6.640 3.166 -38.856 1.00 40.61 267 ASP A C 1
ATOM 1529 O O . ASP A 1 199 ? 6.952 2.056 -39.310 1.00 38.30 267 ASP A O 1
ATOM 1534 N N . ALA A 1 200 ? 6.192 3.316 -37.604 1.00 34.14 268 ALA A N 1
ATOM 1535 C CA . ALA A 1 200 ? 6.040 2.139 -36.754 1.00 35.19 268 ALA A CA 1
ATOM 1536 C C . ALA A 1 200 ? 5.027 1.159 -37.343 1.00 27.55 268 ALA A C 1
ATOM 1537 O O . ALA A 1 200 ? 5.220 -0.059 -37.275 1.00 28.39 268 ALA A O 1
ATOM 1539 N N . LEU A 1 201 ? 3.947 1.670 -37.939 1.00 30.97 269 LEU A N 1
ATOM 1540 C CA . LEU A 1 201 ? 2.960 0.774 -38.532 1.00 27.63 269 LEU A CA 1
ATOM 1541 C C . LEU A 1 201 ? 3.519 0.044 -39.741 1.00 32.01 269 LEU A C 1
ATOM 1542 O O . LEU A 1 201 ? 3.100 -1.086 -40.024 1.00 26.98 269 LEU A O 1
ATOM 1547 N N . CYS A 1 202 ? 4.459 0.669 -40.463 1.00 27.31 270 CYS A N 1
ATOM 1548 C CA . CYS A 1 202 ? 5.090 0.006 -41.597 1.00 28.52 270 CYS A CA 1
ATOM 1549 C C . CYS A 1 202 ? 5.949 -1.166 -41.165 1.00 30.49 270 CYS A C 1
ATOM 1550 O O . CYS A 1 202 ? 6.202 -2.062 -41.973 1.00 32.25 270 CYS A O 1
ATOM 1553 N N . LYS A 1 203 ? 6.402 -1.178 -39.916 1.00 32.74 271 LYS A N 1
ATOM 1554 C CA . LYS A 1 203 ? 7.213 -2.271 -39.410 1.00 30.43 271 LYS A CA 1
ATOM 1555 C C . LYS A 1 203 ? 6.388 -3.443 -38.879 1.00 27.96 271 LYS A C 1
ATOM 1556 O O . LYS A 1 203 ? 6.945 -4.523 -38.657 1.00 25.47 271 LYS A O 1
ATOM 1562 N N . ILE A 1 204 ? 5.081 -3.275 -38.687 1.00 28.09 272 ILE A N 1
ATOM 1563 C CA . ILE A 1 204 ? 4.269 -4.333 -38.100 1.00 25.91 272 ILE A CA 1
ATOM 1564 C C . ILE A 1 204 ? 3.125 -4.783 -38.994 1.00 29.06 272 ILE A C 1
ATOM 1565 O O . ILE A 1 204 ? 2.653 -5.919 -38.827 1.00 26.77 272 ILE A O 1
ATOM 1570 N N . VAL A 1 205 ? 2.645 -3.963 -39.927 1.00 21.81 273 VAL A N 1
ATOM 1571 C CA . VAL A 1 205 ? 1.536 -4.398 -40.777 1.00 22.37 273 VAL A CA 1
ATOM 1572 C C . VAL A 1 205 ? 2.099 -5.288 -41.882 1.00 19.69 273 VAL A C 1
ATOM 1573 O O . VAL A 1 205 ? 2.995 -4.864 -42.627 1.00 23.22 273 VAL A O 1
ATOM 1577 N N . PRO A 1 206 ? 1.618 -6.528 -42.018 1.00 19.82 274 PRO A N 1
ATOM 1578 C CA . PRO A 1 206 ? 2.261 -7.472 -42.955 1.00 24.42 274 PRO A CA 1
ATOM 1579 C C . PRO A 1 206 ? 2.376 -6.956 -44.377 1.00 24.81 274 PRO A C 1
ATOM 1580 O O . PRO A 1 206 ? 3.403 -7.167 -45.032 1.00 21.62 274 PRO A O 1
ATOM 1584 N N . ARG A 1 207 ? 1.329 -6.312 -44.881 1.00 21.84 275 ARG A N 1
ATOM 1585 C CA . ARG A 1 207 ? 1.375 -5.764 -46.231 1.00 27.01 275 ARG A CA 1
ATOM 1586 C C . ARG A 1 207 ? 2.520 -4.764 -46.381 1.00 20.62 275 ARG A C 1
ATOM 1587 O O . ARG A 1 207 ? 3.167 -4.709 -47.430 1.00 20.65 275 ARG A O 1
ATOM 1595 N N . GLN A 1 208 ? 2.797 -3.978 -45.339 1.00 20.95 276 GLN A N 1
ATOM 1596 C CA . GLN A 1 208 ? 3.862 -2.983 -45.441 1.00 26.34 276 GLN A CA 1
ATOM 1597 C C . GLN A 1 208 ? 5.241 -3.614 -45.321 1.00 22.37 276 GLN A C 1
ATOM 1598 O O . GLN A 1 208 ? 6.179 -3.165 -45.987 1.00 23.69 276 GLN A O 1
ATOM 1604 N N . VAL A 1 209 ? 5.413 -4.638 -44.483 1.00 20.80 277 VAL A N 1
ATOM 1605 C CA . VAL A 1 209 ? 6.763 -5.176 -44.419 1.00 24.30 277 VAL A CA 1
ATOM 1606 C C . VAL A 1 209 ? 7.055 -5.958 -45.689 1.00 26.57 277 VAL A C 1
ATOM 1607 O O . VAL A 1 209 ? 8.199 -5.973 -46.150 1.00 24.33 277 VAL A O 1
ATOM 1611 N N . LYS A 1 210 ? 6.027 -6.539 -46.327 1.00 20.42 278 LYS A N 1
ATOM 1612 C CA . LYS A 1 210 ? 6.250 -7.203 -47.611 1.00 21.88 278 LYS A CA 1
ATOM 1613 C C . LYS A 1 210 ? 6.531 -6.184 -48.709 1.00 22.10 278 LYS A C 1
ATOM 1614 O O . LYS A 1 210 ? 7.444 -6.376 -49.523 1.00 24.57 278 LYS A O 1
ATOM 1620 N N . ALA A 1 211 ? 5.760 -5.091 -48.741 1.00 19.96 279 ALA A N 1
ATOM 1621 C CA . ALA A 1 211 ? 6.006 -4.053 -49.736 1.00 18.53 279 ALA A CA 1
ATOM 1622 C C . ALA A 1 211 ? 7.414 -3.485 -49.597 1.00 24.30 279 ALA A C 1
ATOM 1623 O O . ALA A 1 211 ? 8.100 -3.262 -50.601 1.00 21.82 279 ALA A O 1
ATOM 1625 N N . GLU A 1 212 ? 7.869 -3.256 -48.359 1.00 23.14 280 GLU A N 1
ATOM 1626 C CA . GLU A 1 212 ? 9.193 -2.667 -48.159 1.00 24.96 280 GLU A CA 1
ATOM 1627 C C . GLU A 1 212 ? 10.298 -3.595 -48.662 1.00 24.62 280 GLU A C 1
ATOM 1628 O O . GLU A 1 212 ? 11.267 -3.136 -49.277 1.00 22.54 280 GLU A O 1
ATOM 1634 N N . LYS A 1 213 ? 10.165 -4.900 -48.425 1.00 19.65 281 LYS A N 1
ATOM 1635 C CA . LYS A 1 213 ? 11.142 -5.856 -48.940 1.00 24.91 281 LYS A CA 1
ATOM 1636 C C . LYS A 1 213 ? 11.198 -5.849 -50.463 1.00 23.55 281 LYS A C 1
ATOM 1637 O O . LYS A 1 213 ? 12.285 -5.900 -51.049 1.00 22.35 281 LYS A O 1
ATOM 1643 N N . ALA A 1 214 ? 10.035 -5.810 -51.121 1.00 23.54 282 ALA A N 1
ATOM 1644 C CA . ALA A 1 214 ? 9.990 -5.750 -52.579 1.00 21.94 282 ALA A CA 1
ATOM 1645 C C . ALA A 1 214 ? 10.702 -4.504 -53.106 1.00 18.55 282 ALA A C 1
ATOM 1646 O O . ALA A 1 214 ? 11.518 -4.587 -54.031 1.00 24.52 282 ALA A O 1
ATOM 1648 N N . VAL A 1 215 ? 10.399 -3.335 -52.535 1.00 22.27 283 VAL A N 1
ATOM 1649 C CA . VAL A 1 215 ? 11.020 -2.103 -53.011 1.00 21.80 283 VAL A CA 1
ATOM 1650 C C . VAL A 1 215 ? 12.532 -2.152 -52.816 1.00 25.80 283 VAL A C 1
ATOM 1651 O O . VAL A 1 215 ? 13.297 -1.683 -53.670 1.00 23.48 283 VAL A O 1
ATOM 1655 N N . THR A 1 216 ? 12.991 -2.729 -51.702 1.00 23.05 284 THR A N 1
ATOM 1656 C CA . THR A 1 216 ? 14.433 -2.839 -51.481 1.00 22.07 284 THR A CA 1
ATOM 1657 C C . THR A 1 216 ? 15.084 -3.721 -52.543 1.00 25.29 284 THR A C 1
ATOM 1658 O O . THR A 1 216 ? 16.107 -3.346 -53.133 1.00 25.79 284 THR A O 1
ATOM 1662 N N . LEU A 1 217 ? 14.493 -4.893 -52.817 1.00 22.51 285 LEU A N 1
ATOM 1663 C CA . LEU A 1 217 ? 15.077 -5.810 -53.797 1.00 19.96 285 LEU A CA 1
ATOM 1664 C C . LEU A 1 217 ? 15.109 -5.196 -55.194 1.00 23.34 285 LEU A C 1
ATOM 1665 O O . LEU A 1 217 ? 16.086 -5.370 -55.936 1.00 27.42 285 LEU A O 1
ATOM 1670 N N . ILE A 1 218 ? 14.046 -4.486 -55.577 1.00 22.28 286 ILE A N 1
ATOM 1671 C CA . ILE A 1 218 ? 14.023 -3.830 -56.881 1.00 24.18 286 ILE A CA 1
ATOM 1672 C C . ILE A 1 218 ? 15.108 -2.763 -56.951 1.00 21.88 286 ILE A C 1
ATOM 1673 O O . ILE A 1 218 ? 15.868 -2.680 -57.924 1.00 23.82 286 ILE A O 1
ATOM 1678 N N . ARG A 1 219 ? 15.190 -1.924 -55.920 1.00 21.77 287 ARG A N 1
ATOM 1679 C CA . ARG A 1 219 ? 16.187 -0.857 -55.918 1.00 26.57 287 ARG A CA 1
ATOM 1680 C C . ARG A 1 219 ? 17.605 -1.421 -55.938 1.00 22.10 287 ARG A C 1
ATOM 1681 O O . ARG A 1 219 ? 18.468 -0.909 -56.652 1.00 21.65 287 ARG A O 1
ATOM 1689 N N . GLU A 1 220 ? 17.854 -2.489 -55.177 1.00 22.92 288 GLU A N 1
ATOM 1690 C CA . GLU A 1 220 ? 19.181 -3.100 -55.164 1.00 28.12 288 GLU A CA 1
ATOM 1691 C C . GLU A 1 220 ? 19.551 -3.665 -56.533 1.00 30.01 288 GLU A C 1
ATOM 1692 O O . GLU A 1 220 ? 20.692 -3.512 -56.990 1.00 28.56 288 GLU A O 1
ATOM 1698 N N . THR A 1 221 ? 18.596 -4.324 -57.194 1.00 23.46 289 THR A N 1
ATOM 1699 C CA . THR A 1 221 ? 18.834 -4.886 -58.518 1.00 25.81 289 THR A CA 1
ATOM 1700 C C . THR A 1 221 ? 19.215 -3.799 -59.510 1.00 21.38 289 THR A C 1
ATOM 1701 O O . THR A 1 221 ? 20.169 -3.947 -60.284 1.00 24.91 289 THR A O 1
ATOM 1705 N N . VAL A 1 222 ? 18.475 -2.690 -59.501 1.00 18.79 290 VAL A N 1
ATOM 1706 C CA . VAL A 1 222 ? 18.784 -1.597 -60.410 1.00 22.04 290 VAL A CA 1
ATOM 1707 C C . VAL A 1 222 ? 20.137 -0.980 -60.062 1.00 25.46 290 VAL A C 1
ATOM 1708 O O . VAL A 1 222 ? 20.913 -0.628 -60.956 1.00 22.72 290 VAL A O 1
ATOM 1712 N N . GLU A 1 223 ? 20.444 -0.842 -58.763 1.00 22.50 291 GLU A N 1
ATOM 1713 C CA . GLU A 1 223 ? 21.716 -0.240 -58.357 1.00 23.21 291 GLU A CA 1
ATOM 1714 C C . GLU A 1 223 ? 22.893 -1.074 -58.839 1.00 21.49 291 GLU A C 1
ATOM 1715 O O . GLU A 1 223 ? 23.862 -0.535 -59.386 1.00 27.13 291 GLU A O 1
ATOM 1721 N N . ASP A 1 224 ? 22.790 -2.396 -58.676 1.00 24.55 292 ASP A N 1
ATOM 1722 C CA A ASP A 1 224 ? 23.810 -3.322 -59.163 0.46 26.12 292 ASP A CA 1
ATOM 1723 C CA B ASP A 1 224 ? 23.835 -3.288 -59.152 0.54 26.11 292 ASP A CA 1
ATOM 1724 C C . ASP A 1 224 ? 24.003 -3.195 -60.665 1.00 26.40 292 ASP A C 1
ATOM 1725 O O . ASP A 1 224 ? 25.136 -3.197 -61.161 1.00 24.09 292 ASP A O 1
ATOM 1734 N N . LEU A 1 225 ? 22.899 -3.099 -61.414 1.00 20.87 293 LEU A N 1
ATOM 1735 C CA . LEU A 1 225 ? 23.009 -2.956 -62.863 1.00 21.16 293 LEU A CA 1
ATOM 1736 C C . LEU A 1 225 ? 23.705 -1.649 -63.238 1.00 24.14 293 LEU A C 1
ATOM 1737 O O . LEU A 1 225 ? 24.528 -1.617 -64.157 1.00 23.23 293 LEU A O 1
ATOM 1742 N N . ILE A 1 226 ? 23.387 -0.564 -62.527 1.00 20.99 294 ILE A N 1
ATOM 1743 C CA . ILE A 1 226 ? 23.992 0.736 -62.804 1.00 21.45 294 ILE A CA 1
ATOM 1744 C C . ILE A 1 226 ? 25.479 0.711 -62.488 1.00 22.15 294 ILE A C 1
ATOM 1745 O O . ILE A 1 226 ? 26.297 1.166 -63.295 1.00 20.87 294 ILE A O 1
ATOM 1750 N N . ALA A 1 227 ? 25.846 0.157 -61.322 1.00 17.29 295 ALA A N 1
ATOM 1751 C CA . ALA A 1 227 ? 27.245 0.128 -60.912 1.00 24.01 295 ALA A CA 1
ATOM 1752 C C . ALA A 1 227 ? 28.077 -0.705 -61.867 1.00 25.43 295 ALA A C 1
ATOM 1753 O O . ALA A 1 227 ? 29.210 -0.333 -62.188 1.00 24.59 295 ALA A O 1
ATOM 1755 N N . LYS A 1 228 ? 27.537 -1.834 -62.342 1.00 21.39 296 LYS A N 1
ATOM 1756 C CA . LYS A 1 228 ? 28.301 -2.659 -63.274 1.00 26.34 296 LYS A CA 1
ATOM 1757 C C . LYS A 1 228 ? 28.512 -1.946 -64.601 1.00 27.08 296 LYS A C 1
ATOM 1758 O O . LYS A 1 228 ? 29.597 -2.022 -65.183 1.00 21.45 296 LYS A O 1
ATOM 1764 N N . CYS A 1 229 ? 27.481 -1.276 -65.115 1.00 19.11 297 CYS A N 1
ATOM 1765 C CA . CYS A 1 229 ? 27.636 -0.559 -66.375 1.00 17.10 297 CYS A CA 1
ATOM 1766 C C . CYS A 1 229 ? 28.585 0.631 -66.225 1.00 25.30 297 CYS A C 1
ATOM 1767 O O . CYS A 1 229 ? 29.392 0.919 -67.130 1.00 21.53 297 CYS A O 1
ATOM 1770 N N . LYS A 1 230 ? 28.487 1.344 -65.097 1.00 22.75 298 LYS A N 1
ATOM 1771 C CA . LYS A 1 230 ? 29.344 2.503 -64.872 1.00 23.23 298 LYS A CA 1
ATOM 1772 C C . LYS A 1 230 ? 30.808 2.093 -64.830 1.00 22.36 298 LYS A C 1
ATOM 1773 O O . LYS A 1 230 ? 31.669 2.780 -65.389 1.00 19.99 298 LYS A O 1
ATOM 1779 N N . GLU A 1 231 ? 31.105 0.972 -64.177 1.00 22.56 299 GLU A N 1
ATOM 1780 C CA . GLU A 1 231 ? 32.471 0.458 -64.167 1.00 28.48 299 GLU A CA 1
ATOM 1781 C C . GLU A 1 231 ? 33.003 0.261 -65.585 1.00 26.07 299 GLU A C 1
ATOM 1782 O O . GLU A 1 231 ? 34.159 0.598 -65.875 1.00 22.52 299 GLU A O 1
ATOM 1788 N N . ILE A 1 232 ? 32.182 -0.290 -66.485 1.00 20.52 300 ILE A N 1
ATOM 1789 C CA . ILE A 1 232 ? 32.653 -0.506 -67.851 1.00 22.62 300 ILE A CA 1
ATOM 1790 C C . ILE A 1 232 ? 32.863 0.827 -68.563 1.00 25.02 300 ILE A C 1
ATOM 1791 O O . ILE A 1 232 ? 33.906 1.052 -69.186 1.00 19.77 300 ILE A O 1
ATOM 1796 N N . VAL A 1 233 ? 31.884 1.735 -68.458 1.00 14.95 301 VAL A N 1
ATOM 1797 C CA . VAL A 1 233 ? 31.929 3.012 -69.170 1.00 16.96 301 VAL A CA 1
ATOM 1798 C C . VAL A 1 233 ? 33.177 3.801 -68.784 1.00 18.15 301 VAL A C 1
ATOM 1799 O O . VAL A 1 233 ? 33.892 4.315 -69.652 1.00 19.00 301 VAL A O 1
ATOM 1803 N N . GLU A 1 234 ? 33.453 3.874 -67.486 1.00 16.23 302 GLU A N 1
ATOM 1804 C CA . GLU A 1 234 ? 34.620 4.597 -66.992 1.00 22.72 302 GLU A CA 1
ATOM 1805 C C . GLU A 1 234 ? 35.928 3.940 -67.430 1.00 20.39 302 GLU A C 1
ATOM 1806 O O . GLU A 1 234 ? 36.811 4.601 -67.977 1.00 17.45 302 GLU A O 1
ATOM 1812 N N . ARG A 1 235 ? 36.046 2.638 -67.188 1.00 17.88 303 ARG A N 1
ATOM 1813 C CA . ARG A 1 235 ? 37.244 1.894 -67.549 1.00 22.00 303 ARG A CA 1
ATOM 1814 C C . ARG A 1 235 ? 37.584 2.069 -69.020 1.00 27.05 303 ARG A C 1
ATOM 1815 O O . ARG A 1 235 ? 38.761 2.183 -69.380 1.00 25.70 303 ARG A O 1
ATOM 1823 N N . GLU A 1 236 ? 36.574 2.097 -69.889 1.00 20.13 304 GLU A N 1
ATOM 1824 C CA . GLU A 1 236 ? 36.814 2.154 -71.326 1.00 20.00 304 GLU A CA 1
ATOM 1825 C C . GLU A 1 236 ? 36.832 3.574 -71.862 1.00 18.74 304 GLU A C 1
ATOM 1826 O O . GLU A 1 236 ? 37.099 3.778 -73.051 1.00 19.10 304 GLU A O 1
ATOM 1832 N N . GLY A 1 237 ? 36.592 4.565 -71.011 1.00 17.44 305 GLY A N 1
ATOM 1833 C CA . GLY A 1 237 ? 36.600 5.934 -71.482 1.00 16.60 305 GLY A CA 1
ATOM 1834 C C . GLY A 1 237 ? 35.488 6.238 -72.459 1.00 15.53 305 GLY A C 1
ATOM 1835 O O . GLY A 1 237 ? 35.657 7.077 -73.351 1.00 17.08 305 GLY A O 1
ATOM 1836 N N . GLU A 1 238 ? 34.353 5.565 -72.322 1.00 20.03 306 GLU A N 1
ATOM 1837 C CA . GLU A 1 238 ? 33.272 5.730 -73.282 1.00 15.75 306 GLU A CA 1
ATOM 1838 C C . GLU A 1 238 ? 32.601 7.078 -73.098 1.00 17.88 306 GLU A C 1
ATOM 1839 O O . GLU A 1 238 ? 32.263 7.477 -71.975 1.00 20.47 306 GLU A O 1
ATOM 1845 N N . ARG A 1 239 ? 32.425 7.789 -74.202 1.00 24.04 307 ARG A N 1
ATOM 1846 C CA . ARG A 1 239 ? 31.665 9.027 -74.212 1.00 22.50 307 ARG A CA 1
ATOM 1847 C C . ARG A 1 239 ? 30.839 9.058 -75.485 1.00 32.81 307 ARG A C 1
ATOM 1848 O O . ARG A 1 239 ? 31.107 8.327 -76.439 1.00 31.45 307 ARG A O 1
ATOM 1856 N N . ILE A 1 240 ? 29.817 9.902 -75.493 1.00 28.73 308 ILE A N 1
ATOM 1857 C CA . ILE A 1 240 ? 28.981 10.020 -76.677 1.00 28.87 308 ILE A CA 1
ATOM 1858 C C . ILE A 1 240 ? 29.678 10.950 -77.655 1.00 27.23 308 ILE A C 1
ATOM 1859 O O . ILE A 1 240 ? 29.982 12.101 -77.336 1.00 33.04 308 ILE A O 1
ATOM 1864 N N . ASN A 1 241 ? 29.946 10.449 -78.846 1.00 36.98 309 ASN A N 1
ATOM 1865 C CA . ASN A 1 241 ? 30.716 11.198 -79.819 1.00 48.27 309 ASN A CA 1
ATOM 1866 C C . ASN A 1 241 ? 29.953 11.474 -81.099 1.00 52.05 309 ASN A C 1
ATOM 1867 O O . ASN A 1 241 ? 30.365 12.353 -81.863 1.00 52.83 309 ASN A O 1
ATOM 1872 N N . ASP A 1 242 ? 28.856 10.765 -81.347 1.00 46.21 310 ASP A N 1
ATOM 1873 C CA . ASP A 1 242 ? 28.018 10.990 -82.510 1.00 49.73 310 ASP A CA 1
ATOM 1874 C C . ASP A 1 242 ? 26.607 11.345 -82.063 1.00 39.75 310 ASP A C 1
ATOM 1875 O O . ASP A 1 242 ? 26.211 11.101 -80.919 1.00 34.53 310 ASP A O 1
ATOM 1877 N N . GLU A 1 243 ? 25.855 11.949 -82.975 1.00 39.90 311 GLU A N 1
ATOM 1878 C CA . GLU A 1 243 ? 24.412 11.971 -82.819 1.00 37.93 311 GLU A CA 1
ATOM 1879 C C . GLU A 1 243 ? 23.876 10.553 -82.983 1.00 34.11 311 GLU A C 1
ATOM 1880 O O . GLU A 1 243 ? 24.462 9.722 -83.688 1.00 32.78 311 GLU A O 1
ATOM 1882 N N . GLU A 1 244 ? 22.772 10.269 -82.290 1.00 31.96 312 GLU A N 1
ATOM 1883 C CA . GLU A 1 244 ? 22.092 8.976 -82.383 1.00 29.47 312 GLU A CA 1
ATOM 1884 C C . GLU A 1 244 ? 23.012 7.829 -81.964 1.00 25.13 312 GLU A C 1
ATOM 1885 O O . GLU A 1 244 ? 23.102 6.794 -82.632 1.00 23.21 312 GLU A O 1
ATOM 1891 N N . TYR A 1 245 ? 23.655 8.001 -80.808 1.00 19.87 313 TYR A N 1
ATOM 1892 C CA . TYR A 1 245 ? 24.669 7.059 -80.343 1.00 24.84 313 TYR A CA 1
ATOM 1893 C C . TYR A 1 245 ? 24.049 5.751 -79.843 1.00 23.06 313 TYR A C 1
ATOM 1894 O O . TYR A 1 245 ? 23.103 5.757 -79.052 1.00 20.13 313 TYR A O 1
ATOM 1903 N N . VAL A 1 246 ? 24.594 4.623 -80.294 1.00 20.98 314 VAL A N 1
ATOM 1904 C CA . VAL A 1 246 ? 24.223 3.311 -79.777 1.00 23.77 314 VAL A CA 1
ATOM 1905 C C . VAL A 1 246 ? 25.497 2.501 -79.576 1.00 26.69 314 VAL A C 1
ATOM 1906 O O . VAL A 1 246 ? 26.294 2.338 -80.506 1.00 25.81 314 VAL A O 1
ATOM 1910 N N . ASN A 1 247 ? 25.696 2.003 -78.366 1.00 20.00 315 ASN A N 1
ATOM 1911 C CA . ASN A 1 247 ? 26.753 1.032 -78.128 1.00 21.72 315 ASN A CA 1
ATOM 1912 C C . ASN A 1 247 ? 26.272 -0.316 -78.649 1.00 25.73 315 ASN A C 1
ATOM 1913 O O . ASN A 1 247 ? 25.285 -0.865 -78.148 1.00 21.16 315 ASN A O 1
ATOM 1918 N N . ASP A 1 248 ? 26.959 -0.844 -79.667 1.00 25.46 316 ASP A N 1
ATOM 1919 C CA . ASP A 1 248 ? 26.501 -2.074 -80.305 1.00 27.08 316 ASP A CA 1
ATOM 1920 C C . ASP A 1 248 ? 26.500 -3.256 -79.347 1.00 21.76 316 ASP A C 1
ATOM 1921 O O . ASP A 1 248 ? 25.671 -4.161 -79.486 1.00 29.55 316 ASP A O 1
ATOM 1926 N N . ALA A 1 249 ? 27.412 -3.285 -78.377 1.00 24.58 317 ALA A N 1
ATOM 1927 C CA . ALA A 1 249 ? 27.424 -4.393 -77.427 1.00 26.46 317 ALA A CA 1
ATOM 1928 C C . ALA A 1 249 ? 26.425 -4.220 -76.290 1.00 24.59 317 ALA A C 1
ATOM 1929 O O . ALA A 1 249 ? 26.095 -5.206 -75.628 1.00 28.04 317 ALA A O 1
ATOM 1931 N N . ASP A 1 250 ? 25.956 -3.002 -76.028 1.00 21.44 318 ASP A N 1
ATOM 1932 C CA . ASP A 1 250 ? 25.007 -2.749 -74.939 1.00 24.67 318 ASP A CA 1
ATOM 1933 C C . ASP A 1 250 ? 24.053 -1.649 -75.391 1.00 24.25 318 ASP A C 1
ATOM 1934 O O . ASP A 1 250 ? 24.178 -0.487 -74.989 1.00 24.82 318 ASP A O 1
ATOM 1939 N N . PRO A 1 251 ? 23.078 -1.984 -76.275 1.00 19.32 319 PRO A N 1
ATOM 1940 C CA . PRO A 1 251 ? 22.135 -0.982 -76.804 1.00 18.26 319 PRO A CA 1
ATOM 1941 C C . PRO A 1 251 ? 21.012 -0.671 -75.816 1.00 18.64 319 PRO A C 1
ATOM 1942 O O . PRO A 1 251 ? 19.833 -0.963 -76.054 1.00 23.56 319 PRO A O 1
ATOM 1946 N N . SER A 1 252 ? 21.375 -0.119 -74.662 1.00 20.83 320 SER A N 1
ATOM 1947 C CA . SER A 1 252 ? 20.408 0.138 -73.602 1.00 19.32 320 SER A CA 1
ATOM 1948 C C . SER A 1 252 ? 20.369 1.622 -73.281 1.00 20.95 320 SER A C 1
ATOM 1949 O O . SER A 1 252 ? 21.304 2.373 -73.571 1.00 18.53 320 SER A O 1
ATOM 1952 N N . ILE A 1 253 ? 19.253 2.048 -72.687 1.00 18.66 321 ILE A N 1
ATOM 1953 C CA . ILE A 1 253 ? 19.146 3.433 -72.248 1.00 17.50 321 ILE A CA 1
ATOM 1954 C C . ILE A 1 253 ? 20.137 3.713 -71.122 1.00 14.92 321 ILE A C 1
ATOM 1955 O O . ILE A 1 253 ? 20.739 4.788 -71.073 1.00 14.55 321 ILE A O 1
ATOM 1960 N N . LEU A 1 254 ? 20.318 2.759 -70.203 1.00 14.16 322 LEU A N 1
ATOM 1961 C CA . LEU A 1 254 ? 21.297 2.940 -69.132 1.00 19.95 322 LEU A CA 1
ATOM 1962 C C . LEU A 1 254 ? 22.670 3.269 -69.712 1.00 21.45 322 LEU A C 1
ATOM 1963 O O . LEU A 1 254 ? 23.322 4.216 -69.275 1.00 17.53 322 LEU A O 1
ATOM 1968 N N . ARG A 1 255 ? 23.098 2.514 -70.733 1.00 21.31 323 ARG A N 1
ATOM 1969 C CA . ARG A 1 255 ? 24.418 2.722 -71.332 1.00 16.22 323 ARG A CA 1
ATOM 1970 C C . ARG A 1 255 ? 24.516 4.095 -71.977 1.00 22.28 323 ARG A C 1
ATOM 1971 O O . ARG A 1 255 ? 25.518 4.804 -71.808 1.00 21.17 323 ARG A O 1
ATOM 1979 N N . PHE A 1 256 ? 23.480 4.493 -72.717 1.00 17.21 324 PHE A N 1
ATOM 1980 C CA . PHE A 1 256 ? 23.443 5.821 -73.314 1.00 18.28 324 PHE A CA 1
ATOM 1981 C C . PHE A 1 256 ? 23.573 6.905 -72.246 1.00 23.72 324 PHE A C 1
ATOM 1982 O O . PHE A 1 256 ? 24.372 7.840 -72.392 1.00 18.85 324 PHE A O 1
ATOM 1990 N N . LEU A 1 257 ? 22.811 6.789 -71.150 1.00 19.86 325 LEU A N 1
ATOM 1991 C CA . LEU A 1 257 ? 22.854 7.839 -70.131 1.00 18.42 325 LEU A CA 1
ATOM 1992 C C . LEU A 1 257 ? 24.219 7.891 -69.450 1.00 19.67 325 LEU A C 1
ATOM 1993 O O . LEU A 1 257 ? 24.740 8.977 -69.185 1.00 18.68 325 LEU A O 1
ATOM 1998 N N . LEU A 1 258 ? 24.819 6.731 -69.153 1.00 17.91 326 LEU A N 1
ATOM 1999 C CA . LEU A 1 258 ? 26.147 6.752 -68.543 1.00 22.96 326 LEU A CA 1
ATOM 2000 C C . LEU A 1 258 ? 27.170 7.323 -69.513 1.00 20.74 326 LEU A C 1
ATOM 2001 O O . LEU A 1 258 ? 27.976 8.180 -69.136 1.00 19.07 326 LEU A O 1
ATOM 2006 N N . ALA A 1 259 ? 27.090 6.926 -70.789 1.00 16.44 327 ALA A N 1
ATOM 2007 C CA . ALA A 1 259 ? 28.041 7.415 -71.778 1.00 21.23 327 ALA A CA 1
ATOM 2008 C C . ALA A 1 259 ? 27.919 8.916 -71.983 1.00 24.87 327 ALA A C 1
ATOM 2009 O O . ALA A 1 259 ? 28.917 9.576 -72.299 1.00 21.33 327 ALA A O 1
ATOM 2011 N N . SER A 1 260 ? 26.716 9.478 -71.814 1.00 21.19 328 SER A N 1
ATOM 2012 C CA . SER A 1 260 ? 26.559 10.924 -71.967 1.00 19.67 328 SER A CA 1
ATOM 2013 C C . SER A 1 260 ? 27.272 11.703 -70.876 1.00 18.22 328 SER A C 1
ATOM 2014 O O . SER A 1 260 ? 27.563 12.884 -71.079 1.00 20.52 328 SER A O 1
ATOM 2017 N N . ARG A 1 261 ? 27.517 11.088 -69.720 1.00 18.47 329 ARG A N 1
ATOM 2018 C CA . ARG A 1 261 ? 28.292 11.698 -68.640 1.00 22.79 329 ARG A CA 1
ATOM 2019 C C . ARG A 1 261 ? 27.637 12.979 -68.129 1.00 23.10 329 ARG A C 1
ATOM 2020 O O . ARG A 1 261 ? 28.314 13.890 -67.659 1.00 22.37 329 ARG A O 1
ATOM 2028 N N . GLU A 1 262 ? 26.314 13.073 -68.232 1.00 27.75 330 GLU A N 1
ATOM 2029 C CA . GLU A 1 262 ? 25.602 14.133 -67.536 1.00 24.54 330 GLU A CA 1
ATOM 2030 C C . GLU A 1 262 ? 25.796 13.963 -66.034 1.00 22.68 330 GLU A C 1
ATOM 2031 O O . GLU A 1 262 ? 25.793 12.844 -65.521 1.00 32.11 330 GLU A O 1
ATOM 2037 N N . GLU A 1 263 ? 25.977 15.080 -65.330 1.00 27.32 331 GLU A N 1
ATOM 2038 C CA . GLU A 1 263 ? 26.051 15.084 -63.869 1.00 30.68 331 GLU A CA 1
ATOM 2039 C C . GLU A 1 263 ? 24.715 14.631 -63.291 1.00 32.92 331 GLU A C 1
ATOM 2040 O O . GLU A 1 263 ? 23.709 15.343 -63.399 1.00 30.22 331 GLU A O 1
ATOM 2042 N N . VAL A 1 264 ? 24.696 13.447 -62.685 1.00 24.64 332 VAL A N 1
ATOM 2043 C CA . VAL A 1 264 ? 23.509 12.944 -62.006 1.00 24.34 332 VAL A CA 1
ATOM 2044 C C . VAL A 1 264 ? 23.987 12.025 -60.899 1.00 24.03 332 VAL A C 1
ATOM 2045 O O . VAL A 1 264 ? 24.933 11.263 -61.087 1.00 24.60 332 VAL A O 1
ATOM 2049 N N . SER A 1 265 ? 23.350 12.108 -59.735 1.00 27.50 333 SER A N 1
ATOM 2050 C CA . SER A 1 265 ? 23.676 11.171 -58.666 1.00 22.62 333 SER A CA 1
ATOM 2051 C C . SER A 1 265 ? 23.271 9.749 -59.050 1.00 26.39 333 SER A C 1
ATOM 2052 O O . SER A 1 265 ? 22.451 9.522 -59.947 1.00 22.30 333 SER A O 1
ATOM 2055 N N . SER A 1 266 ? 23.870 8.777 -58.358 1.00 24.28 334 SER A N 1
ATOM 2056 C CA . SER A 1 266 ? 23.532 7.378 -58.612 1.00 27.71 334 SER A CA 1
ATOM 2057 C C . SER A 1 266 ? 22.087 7.067 -58.229 1.00 24.20 334 SER A C 1
ATOM 2058 O O . SER A 1 266 ? 21.400 6.326 -58.949 1.00 19.20 334 SER A O 1
ATOM 2061 N N A VAL A 1 267 ? 21.608 7.617 -57.108 0.43 21.92 335 VAL A N 1
ATOM 2062 N N B VAL A 1 267 ? 21.617 7.613 -57.101 0.57 21.92 335 VAL A N 1
ATOM 2063 C CA A VAL A 1 267 ? 20.238 7.332 -56.682 0.43 24.37 335 VAL A CA 1
ATOM 2064 C CA B VAL A 1 267 ? 20.246 7.365 -56.654 0.57 24.38 335 VAL A CA 1
ATOM 2065 C C A VAL A 1 267 ? 19.226 7.996 -57.610 0.43 21.29 335 VAL A C 1
ATOM 2066 C C B VAL A 1 267 ? 19.242 7.986 -57.622 0.57 21.29 335 VAL A C 1
ATOM 2067 O O A VAL A 1 267 ? 18.138 7.453 -57.837 0.43 20.96 335 VAL A O 1
ATOM 2068 O O B VAL A 1 267 ? 18.187 7.402 -57.900 0.57 20.97 335 VAL A O 1
ATOM 2075 N N . GLN A 1 268 ? 19.547 9.175 -58.150 1.00 19.69 336 GLN A N 1
ATOM 2076 C CA . GLN A 1 268 ? 18.625 9.817 -59.072 1.00 22.30 336 GLN A CA 1
ATOM 2077 C C . GLN A 1 268 ? 18.520 9.005 -60.358 1.00 23.15 336 GLN A C 1
ATOM 2078 O O . GLN A 1 268 ? 17.423 8.815 -60.897 1.00 15.93 336 GLN A O 1
ATOM 2084 N N . LEU A 1 269 ? 19.644 8.456 -60.813 1.00 21.04 337 LEU A N 1
ATOM 2085 C CA . LEU A 1 269 ? 19.638 7.593 -61.989 1.00 21.60 337 LEU A CA 1
ATOM 2086 C C . LEU A 1 269 ? 18.846 6.313 -61.737 1.00 16.60 337 LEU A C 1
ATOM 2087 O O . LEU A 1 269 ? 18.083 5.872 -62.601 1.00 19.47 337 LEU A O 1
ATOM 2092 N N . ARG A 1 270 ? 19.032 5.690 -60.571 1.00 19.17 338 ARG A N 1
ATOM 2093 C CA . ARG A 1 270 ? 18.225 4.526 -60.211 1.00 19.08 338 ARG A CA 1
ATOM 2094 C C . ARG A 1 270 ? 16.737 4.873 -60.213 1.00 20.39 338 ARG A C 1
ATOM 2095 O O . ARG A 1 270 ? 15.913 4.136 -60.777 1.00 17.21 338 ARG A O 1
ATOM 2103 N N . ASP A 1 271 ? 16.387 6.017 -59.625 1.00 13.64 339 ASP A N 1
ATOM 2104 C CA . ASP A 1 271 ? 14.989 6.420 -59.528 1.00 21.86 339 ASP A CA 1
ATOM 2105 C C . ASP A 1 271 ? 14.404 6.710 -60.908 1.00 19.47 339 ASP A C 1
ATOM 2106 O O . ASP A 1 271 ? 13.263 6.325 -61.192 1.00 15.92 339 ASP A O 1
ATOM 2111 N N . ASP A 1 272 ? 15.167 7.410 -61.761 1.00 15.24 340 ASP A N 1
ATOM 2112 C CA . ASP A 1 272 ? 14.768 7.658 -63.143 1.00 17.54 340 ASP A CA 1
ATOM 2113 C C . ASP A 1 272 ? 14.459 6.364 -63.878 1.00 18.70 340 ASP A C 1
ATOM 2114 O O . ASP A 1 272 ? 13.420 6.247 -64.545 1.00 16.18 340 ASP A O 1
ATOM 2119 N N . LEU A 1 273 ? 15.396 5.407 -63.837 1.00 16.91 341 LEU A N 1
ATOM 2120 C CA . LEU A 1 273 ? 15.211 4.176 -64.597 1.00 20.24 341 LEU A CA 1
ATOM 2121 C C . LEU A 1 273 ? 14.097 3.324 -64.006 1.00 17.30 341 LEU A C 1
ATOM 2122 O O . LEU A 1 273 ? 13.389 2.626 -64.742 1.00 15.24 341 LEU A O 1
ATOM 2127 N N . LEU A 1 274 ? 13.907 3.392 -62.690 1.00 15.90 342 LEU A N 1
ATOM 2128 C CA . LEU A 1 274 ? 12.828 2.641 -62.073 1.00 17.16 342 LEU A CA 1
ATOM 2129 C C . LEU A 1 274 ? 11.473 3.204 -62.500 1.00 21.16 342 LEU A C 1
ATOM 2130 O O . LEU A 1 274 ? 10.524 2.448 -62.749 1.00 16.05 342 LEU A O 1
ATOM 2135 N N . SER A 1 275 ? 11.383 4.527 -62.642 1.00 15.46 343 SER A N 1
ATOM 2136 C CA A SER A 1 275 ? 10.127 5.099 -63.101 0.66 19.83 343 SER A CA 1
ATOM 2137 C CA B SER A 1 275 ? 10.157 5.155 -63.130 0.34 19.76 343 SER A CA 1
ATOM 2138 C C . SER A 1 275 ? 9.834 4.710 -64.548 1.00 17.53 343 SER A C 1
ATOM 2139 O O . SER A 1 275 ? 8.665 4.502 -64.897 1.00 13.43 343 SER A O 1
ATOM 2144 N N . MET A 1 276 ? 10.865 4.572 -65.394 1.00 19.06 344 MET A N 1
ATOM 2145 C CA . MET A 1 276 ? 10.626 4.134 -66.769 1.00 16.53 344 MET A CA 1
ATOM 2146 C C . MET A 1 276 ? 10.271 2.658 -66.834 1.00 13.63 344 MET A C 1
ATOM 2147 O O . MET A 1 276 ? 9.483 2.262 -67.696 1.00 17.38 344 MET A O 1
ATOM 2152 N N . LEU A 1 277 ? 10.861 1.842 -65.956 1.00 13.00 345 LEU A N 1
ATOM 2153 C CA . LEU A 1 277 ? 10.507 0.428 -65.854 1.00 15.69 345 LEU A CA 1
ATOM 2154 C C . LEU A 1 277 ? 9.013 0.256 -65.579 1.00 17.86 345 LEU A C 1
ATOM 2155 O O . LEU A 1 277 ? 8.337 -0.557 -66.222 1.00 15.03 345 LEU A O 1
ATOM 2160 N N . VAL A 1 278 ? 8.480 1.028 -64.632 1.00 17.54 346 VAL A N 1
ATOM 2161 C CA . VAL A 1 278 ? 7.061 0.934 -64.320 1.00 16.66 346 VAL A CA 1
ATOM 2162 C C . VAL A 1 278 ? 6.232 1.558 -65.427 1.00 14.12 346 VAL A C 1
ATOM 2163 O O . VAL A 1 278 ? 5.199 1.008 -65.832 1.00 20.63 346 VAL A O 1
ATOM 2167 N N . ALA A 1 279 ? 6.669 2.706 -65.950 1.00 15.98 347 ALA A N 1
ATOM 2168 C CA . ALA A 1 279 ? 5.865 3.398 -66.953 1.00 15.57 347 ALA A CA 1
ATOM 2169 C C . ALA A 1 279 ? 5.716 2.576 -68.230 1.00 16.47 347 ALA A C 1
ATOM 2170 O O . ALA A 1 279 ? 4.663 2.631 -68.877 1.00 15.12 347 ALA A O 1
ATOM 2172 N N . GLY A 1 280 ? 6.730 1.791 -68.586 1.00 11.97 348 GLY A N 1
ATOM 2173 C CA . GLY A 1 280 ? 6.769 1.068 -69.854 1.00 12.80 348 GLY A CA 1
ATOM 2174 C C . GLY A 1 280 ? 6.275 -0.376 -69.856 1.00 12.98 348 GLY A C 1
ATOM 2175 O O . GLY A 1 280 ? 6.172 -0.974 -70.921 1.00 13.79 348 GLY A O 1
ATOM 2176 N N . HIS A 1 281 ? 5.951 -0.950 -68.697 1.00 9.70 349 HIS A N 1
ATOM 2177 C CA . HIS A 1 281 ? 5.600 -2.360 -68.589 1.00 13.06 349 HIS A CA 1
ATOM 2178 C C . HIS A 1 281 ? 4.085 -2.604 -68.694 1.00 17.05 349 HIS A C 1
ATOM 2179 O O . HIS A 1 281 ? 3.603 -3.029 -69.749 1.00 13.35 349 HIS A O 1
ATOM 2186 N N . GLU A 1 282 ? 3.325 -2.349 -67.626 1.00 15.85 350 GLU A N 1
ATOM 2187 C CA . GLU A 1 282 ? 1.942 -2.819 -67.593 1.00 14.56 350 GLU A CA 1
ATOM 2188 C C . GLU A 1 282 ? 1.051 -2.098 -68.595 1.00 12.82 350 GLU A C 1
ATOM 2189 O O . GLU A 1 282 ? 0.116 -2.712 -69.114 1.00 15.56 350 GLU A O 1
ATOM 2195 N N . THR A 1 283 ? 1.316 -0.814 -68.879 1.00 12.55 351 THR A N 1
ATOM 2196 C CA . THR A 1 283 ? 0.610 -0.102 -69.936 1.00 13.09 351 THR A CA 1
ATOM 2197 C C . THR A 1 283 ? 0.689 -0.840 -71.268 1.00 13.11 351 THR A C 1
ATOM 2198 O O . THR A 1 283 ? -0.333 -1.118 -71.916 1.00 12.92 351 THR A O 1
ATOM 2202 N N . THR A 1 284 ? 1.908 -1.098 -71.729 1.00 12.58 352 THR A N 1
ATOM 2203 C CA . THR A 1 284 ? 2.081 -1.783 -73.010 1.00 12.70 352 THR A CA 1
ATOM 2204 C C . THR A 1 284 ? 1.424 -3.160 -72.994 1.00 10.40 352 THR A C 1
ATOM 2205 O O . THR A 1 284 ? 0.827 -3.581 -73.994 1.00 13.55 352 THR A O 1
ATOM 2209 N N . GLY A 1 285 ? 1.526 -3.883 -71.879 1.00 11.32 353 GLY A N 1
ATOM 2210 C CA . GLY A 1 285 ? 0.925 -5.211 -71.839 1.00 12.89 353 GLY A CA 1
ATOM 2211 C C . GLY A 1 285 ? -0.588 -5.132 -71.946 1.00 15.65 353 GLY A C 1
ATOM 2212 O O . GLY A 1 285 ? -1.220 -5.930 -72.659 1.00 11.90 353 GLY A O 1
ATOM 2213 N N . SER A 1 286 ? -1.179 -4.126 -71.287 1.00 11.16 354 SER A N 1
ATOM 2214 C CA . SER A 1 286 ? -2.627 -3.950 -71.310 1.00 13.65 354 SER A CA 1
ATOM 2215 C C . SER A 1 286 ? -3.121 -3.515 -72.682 1.00 12.56 354 SER A C 1
ATOM 2216 O O . SER A 1 286 ? -4.176 -3.976 -73.124 1.00 14.87 354 SER A O 1
ATOM 2219 N N . VAL A 1 287 ? -2.383 -2.622 -73.368 1.00 11.69 355 VAL A N 1
ATOM 2220 C CA . VAL A 1 287 ? -2.727 -2.274 -74.751 1.00 9.30 355 VAL A CA 1
ATOM 2221 C C . VAL A 1 287 ? -2.784 -3.528 -75.615 1.00 15.53 355 VAL A C 1
ATOM 2222 O O . VAL A 1 287 ? -3.720 -3.723 -76.401 1.00 11.19 355 VAL A O 1
ATOM 2226 N N . LEU A 1 288 ? -1.764 -4.383 -75.516 1.00 8.87 356 LEU A N 1
ATOM 2227 C CA . LEU A 1 288 ? -1.770 -5.583 -76.352 1.00 13.14 356 LEU A CA 1
ATOM 2228 C C . LEU A 1 288 ? -2.909 -6.526 -75.972 1.00 12.54 356 LEU A C 1
ATOM 2229 O O . LEU A 1 288 ? -3.501 -7.166 -76.843 1.00 12.70 356 LEU A O 1
ATOM 2234 N N . THR A 1 289 ? -3.190 -6.651 -74.677 1.00 12.13 357 THR A N 1
ATOM 2235 C CA . THR A 1 289 ? -4.281 -7.490 -74.203 1.00 16.38 357 THR A CA 1
ATOM 2236 C C . THR A 1 289 ? -5.621 -7.070 -74.812 1.00 18.92 357 THR A C 1
ATOM 2237 O O . THR A 1 289 ? -6.353 -7.908 -75.350 1.00 11.67 357 THR A O 1
ATOM 2241 N N . TRP A 1 290 ? -5.955 -5.764 -74.752 1.00 15.23 358 TRP A N 1
ATOM 2242 C CA . TRP A 1 290 ? -7.261 -5.321 -75.243 1.00 16.64 358 TRP A CA 1
ATOM 2243 C C . TRP A 1 290 ? -7.307 -5.307 -76.756 1.00 17.49 358 TRP A C 1
ATOM 2244 O O . TRP A 1 290 ? -8.358 -5.588 -77.338 1.00 14.97 358 TRP A O 1
ATOM 2255 N N . THR A 1 291 ? -6.190 -4.989 -77.411 1.00 13.29 359 THR A N 1
ATOM 2256 C CA . THR A 1 291 ? -6.169 -5.077 -78.865 1.00 14.62 359 THR A CA 1
ATOM 2257 C C . THR A 1 291 ? -6.462 -6.505 -79.321 1.00 15.29 359 THR A C 1
ATOM 2258 O O . THR A 1 291 ? -7.290 -6.718 -80.210 1.00 15.37 359 THR A O 1
ATOM 2262 N N . LEU A 1 292 ? -5.842 -7.492 -78.682 1.00 11.90 360 LEU A N 1
ATOM 2263 C CA . LEU A 1 292 ? -6.085 -8.880 -79.062 1.00 15.09 360 LEU A CA 1
ATOM 2264 C C . LEU A 1 292 ? -7.524 -9.296 -78.783 1.00 16.03 360 LEU A C 1
ATOM 2265 O O . LEU A 1 292 ? -8.131 -10.002 -79.595 1.00 17.19 360 LEU A O 1
ATOM 2270 N N . TYR A 1 293 ? -8.074 -8.888 -77.631 1.00 14.65 361 TYR A N 1
ATOM 2271 C CA . TYR A 1 293 ? -9.486 -9.128 -77.341 1.00 15.51 361 TYR A CA 1
ATOM 2272 C C . TYR A 1 293 ? -10.387 -8.524 -78.413 1.00 15.41 361 TYR A C 1
ATOM 2273 O O . TYR A 1 293 ? -11.292 -9.192 -78.928 1.00 19.15 361 TYR A O 1
ATOM 2282 N N . LEU A 1 294 ? -10.157 -7.252 -78.755 1.00 15.03 362 LEU A N 1
ATOM 2283 C CA . LEU A 1 294 ? -11.004 -6.572 -79.734 1.00 15.36 362 LEU A CA 1
ATOM 2284 C C . LEU A 1 294 ? -10.928 -7.225 -81.113 1.00 18.09 362 LEU A C 1
ATOM 2285 O O . LEU A 1 294 ? -11.935 -7.310 -81.829 1.00 16.96 362 LEU A O 1
ATOM 2290 N N . LEU A 1 295 ? -9.739 -7.666 -81.521 1.00 14.21 363 LEU A N 1
ATOM 2291 C CA . LEU A 1 295 ? -9.627 -8.391 -82.784 1.00 17.94 363 LEU A CA 1
ATOM 2292 C C . LEU A 1 295 ? -10.334 -9.746 -82.733 1.00 18.29 363 LEU A C 1
ATOM 2293 O O . LEU A 1 295 ? -10.893 -10.184 -83.743 1.00 19.42 363 LEU A O 1
ATOM 2298 N N . SER A 1 296 ? -10.314 -10.423 -81.583 1.00 13.73 364 SER A N 1
ATOM 2299 C CA . SER A 1 296 ? -10.972 -11.715 -81.474 1.00 21.92 364 SER A CA 1
ATOM 2300 C C . SER A 1 296 ? -12.493 -11.606 -81.419 1.00 23.22 364 SER A C 1
ATOM 2301 O O . SER A 1 296 ? -13.171 -12.633 -81.530 1.00 21.61 364 SER A O 1
ATOM 2304 N N . LYS A 1 297 ? -13.038 -10.397 -81.245 1.00 18.28 365 LYS A N 1
ATOM 2305 C CA . LYS A 1 297 ? -14.470 -10.117 -81.313 1.00 19.94 365 LYS A CA 1
ATOM 2306 C C . LYS A 1 297 ? -14.915 -9.577 -82.665 1.00 23.40 365 LYS A C 1
ATOM 2307 O O . LYS A 1 297 ? -16.113 -9.358 -82.855 1.00 26.31 365 LYS A O 1
ATOM 2313 N N . ASN A 1 298 ? -13.982 -9.278 -83.576 1.00 18.70 366 ASN A N 1
ATOM 2314 C CA . ASN A 1 298 ? -14.256 -8.464 -84.761 1.00 17.02 366 ASN A CA 1
ATOM 2315 C C . ASN A 1 298 ? -13.541 -9.089 -85.965 1.00 24.61 366 ASN A C 1
ATOM 2316 O O . ASN A 1 298 ? -12.507 -8.586 -86.416 1.00 25.01 366 ASN A O 1
ATOM 2321 N N . SER A 1 299 ? -14.133 -10.167 -86.497 1.00 25.46 367 SER A N 1
ATOM 2322 C CA . SER A 1 299 ? -13.482 -11.006 -87.507 1.00 28.57 367 SER A CA 1
ATOM 2323 C C . SER A 1 299 ? -13.019 -10.205 -88.711 1.00 23.32 367 SER A C 1
ATOM 2324 O O . SER A 1 299 ? -11.955 -10.479 -89.272 1.00 25.00 367 SER A O 1
ATOM 2327 N N . SER A 1 300 ? -13.811 -9.217 -89.131 1.00 20.22 368 SER A N 1
ATOM 2328 C CA A SER A 1 300 ? -13.429 -8.396 -90.274 0.58 25.11 368 SER A CA 1
ATOM 2329 C CA B SER A 1 300 ? -13.421 -8.404 -90.277 0.42 25.11 368 SER A CA 1
ATOM 2330 C C . SER A 1 300 ? -12.123 -7.649 -90.012 1.00 24.74 368 SER A C 1
ATOM 2331 O O . SER A 1 300 ? -11.279 -7.517 -90.909 1.00 25.65 368 SER A O 1
ATOM 2336 N N . ALA A 1 301 ? -11.940 -7.140 -88.788 1.00 23.80 369 ALA A N 1
ATOM 2337 C CA . ALA A 1 301 ? -10.703 -6.423 -88.468 1.00 25.22 369 ALA A CA 1
ATOM 2338 C C . ALA A 1 301 ? -9.516 -7.384 -88.415 1.00 20.61 369 ALA A C 1
ATOM 2339 O O . ALA A 1 301 ? -8.450 -7.111 -88.985 1.00 19.62 369 ALA A O 1
ATOM 2341 N N . LEU A 1 302 ? -9.697 -8.526 -87.747 1.00 17.75 370 LEU A N 1
ATOM 2342 C CA . LEU A 1 302 ? -8.654 -9.546 -87.683 1.00 26.10 370 LEU A CA 1
ATOM 2343 C C . LEU A 1 302 ? -8.219 -9.992 -89.075 1.00 24.03 370 LEU A C 1
ATOM 2344 O O . LEU A 1 302 ? -7.014 -10.147 -89.330 1.00 20.93 370 LEU A O 1
ATOM 2349 N N . ARG A 1 303 ? -9.190 -10.213 -89.981 1.00 22.68 371 ARG A N 1
ATOM 2350 C CA . ARG A 1 303 ? -8.882 -10.590 -91.366 1.00 24.33 371 ARG A CA 1
ATOM 2351 C C . ARG A 1 303 ? -8.084 -9.495 -92.066 1.00 23.81 371 ARG A C 1
ATOM 2352 O O . ARG A 1 303 ? -7.104 -9.780 -92.763 1.00 23.42 371 ARG A O 1
ATOM 2360 N N . LYS A 1 304 ? -8.463 -8.228 -91.870 1.00 20.22 372 LYS A N 1
ATOM 2361 C CA . LYS A 1 304 ? -7.730 -7.138 -92.508 1.00 22.12 372 LYS A CA 1
ATOM 2362 C C . LYS A 1 304 ? -6.326 -7.006 -91.921 1.00 24.67 372 LYS A C 1
ATOM 2363 O O . LYS A 1 304 ? -5.375 -6.670 -92.640 1.00 18.21 372 LYS A O 1
ATOM 2369 N N . ALA A 1 305 ? -6.195 -7.253 -90.611 1.00 16.06 373 ALA A N 1
ATOM 2370 C CA . ALA A 1 305 ? -4.902 -7.227 -89.934 1.00 23.07 373 ALA A CA 1
ATOM 2371 C C . ALA A 1 305 ? -3.980 -8.336 -90.446 1.00 19.93 373 ALA A C 1
ATOM 2372 O O . ALA A 1 305 ? -2.798 -8.093 -90.710 1.00 19.91 373 ALA A O 1
ATOM 2374 N N . GLN A 1 306 ? -4.497 -9.560 -90.589 1.00 22.33 374 GLN A N 1
ATOM 2375 C CA . GLN A 1 306 ? -3.667 -10.636 -91.123 1.00 22.97 374 GLN A CA 1
ATOM 2376 C C . GLN A 1 306 ? -3.297 -10.389 -92.586 1.00 22.42 374 GLN A C 1
ATOM 2377 O O . GLN A 1 306 ? -2.157 -10.631 -92.980 1.00 21.21 374 GLN A O 1
ATOM 2383 N N . GLU A 1 307 ? -4.241 -9.904 -93.400 1.00 21.23 375 GLU A N 1
ATOM 2384 C CA . GLU A 1 307 ? -3.919 -9.547 -94.781 1.00 23.19 375 GLU A CA 1
ATOM 2385 C C . GLU A 1 307 ? -2.760 -8.563 -94.851 1.00 26.56 375 GLU A C 1
ATOM 2386 O O . GLU A 1 307 ? -1.916 -8.648 -95.749 1.00 22.18 375 GLU A O 1
ATOM 2392 N N . GLU A 1 308 ? -2.730 -7.586 -93.946 1.00 16.69 376 GLU A N 1
ATOM 2393 C CA . GLU A 1 308 ? -1.667 -6.595 -93.994 1.00 19.35 376 GLU A CA 1
ATOM 2394 C C . GLU A 1 308 ? -0.329 -7.209 -93.600 1.00 16.85 376 GLU A C 1
ATOM 2395 O O . GLU A 1 308 ? 0.676 -7.009 -94.285 1.00 20.28 376 GLU A O 1
ATOM 2401 N N . VAL A 1 309 ? -0.291 -7.959 -92.497 1.00 14.85 377 VAL A N 1
ATOM 2402 C CA . VAL A 1 309 ? 0.998 -8.497 -92.082 1.00 22.19 377 VAL A CA 1
ATOM 2403 C C . VAL A 1 309 ? 1.502 -9.528 -93.097 1.00 24.79 377 VAL A C 1
ATOM 2404 O O . VAL A 1 309 ? 2.713 -9.623 -93.345 1.00 22.66 377 VAL A O 1
ATOM 2408 N N . ASP A 1 310 ? 0.599 -10.268 -93.740 1.00 20.20 378 ASP A N 1
ATOM 2409 C CA . ASP A 1 310 ? 1.043 -11.223 -94.759 1.00 22.29 378 ASP A CA 1
ATOM 2410 C C . ASP A 1 310 ? 1.654 -10.507 -95.959 1.00 23.30 378 ASP A C 1
ATOM 2411 O O . ASP A 1 310 ? 2.700 -10.923 -96.469 1.00 24.15 378 ASP A O 1
ATOM 2416 N N . ARG A 1 311 ? 1.036 -9.410 -96.404 1.00 20.83 379 ARG A N 1
ATOM 2417 C CA . ARG A 1 311 ? 1.516 -8.722 -97.593 1.00 25.91 379 ARG A CA 1
ATOM 2418 C C . ARG A 1 311 ? 2.770 -7.909 -97.311 1.00 22.46 379 ARG A C 1
ATOM 2419 O O . ARG A 1 311 ? 3.693 -7.887 -98.131 1.00 20.16 379 ARG A O 1
ATOM 2427 N N . VAL A 1 312 ? 2.814 -7.218 -96.174 1.00 17.67 380 VAL A N 1
ATOM 2428 C CA . VAL A 1 312 ? 3.923 -6.308 -95.912 1.00 17.93 380 VAL A CA 1
ATOM 2429 C C . VAL A 1 312 ? 5.206 -7.086 -95.621 1.00 18.76 380 VAL A C 1
ATOM 2430 O O . VAL A 1 312 ? 6.293 -6.699 -96.061 1.00 20.37 380 VAL A O 1
ATOM 2434 N N . LEU A 1 313 ? 5.103 -8.209 -94.908 1.00 20.06 381 LEU A N 1
ATOM 2435 C CA . LEU A 1 313 ? 6.282 -8.901 -94.402 1.00 19.25 381 LEU A CA 1
ATOM 2436 C C . LEU A 1 313 ? 6.571 -10.225 -95.090 1.00 20.58 381 LEU A C 1
ATOM 2437 O O . LEU A 1 313 ? 7.723 -10.676 -95.047 1.00 21.57 381 LEU A O 1
ATOM 2442 N N . GLU A 1 314 ? 5.568 -10.859 -95.698 1.00 18.55 382 GLU A N 1
ATOM 2443 C CA . GLU A 1 314 ? 5.741 -12.179 -96.319 1.00 23.36 382 GLU A CA 1
ATOM 2444 C C . GLU A 1 314 ? 6.488 -13.146 -95.390 1.00 24.88 382 GLU A C 1
ATOM 2445 O O . GLU A 1 314 ? 7.332 -13.932 -95.824 1.00 21.59 382 GLU A O 1
ATOM 2451 N N . GLY A 1 315 ? 6.185 -13.084 -94.088 1.00 18.77 383 GLY A N 1
ATOM 2452 C CA . GLY A 1 315 ? 6.773 -13.994 -93.121 1.00 20.41 383 GLY A CA 1
ATOM 2453 C C . GLY A 1 315 ? 8.065 -13.538 -92.449 1.00 17.84 383 GLY A C 1
ATOM 2454 O O . GLY A 1 315 ? 8.497 -14.196 -91.499 1.00 24.02 383 GLY A O 1
ATOM 2455 N N . ARG A 1 316 ? 8.697 -12.450 -92.902 1.00 18.94 384 ARG A N 1
ATOM 2456 C CA A ARG A 1 316 ? 9.902 -11.910 -92.268 0.59 22.15 384 ARG A CA 1
ATOM 2457 C CA B ARG A 1 316 ? 9.907 -11.967 -92.245 0.41 22.15 384 ARG A CA 1
ATOM 2458 C C . ARG A 1 316 ? 9.581 -11.303 -90.906 1.00 21.67 384 ARG A C 1
ATOM 2459 O O . ARG A 1 316 ? 8.467 -10.852 -90.659 1.00 20.49 384 ARG A O 1
ATOM 2474 N N . ASN A 1 317 ? 10.592 -11.242 -90.034 1.00 22.56 385 ASN A N 1
ATOM 2475 C CA . ASN A 1 317 ? 10.486 -10.394 -88.847 1.00 22.69 385 ASN A CA 1
ATOM 2476 C C . ASN A 1 317 ? 10.300 -8.942 -89.273 1.00 23.41 385 ASN A C 1
ATOM 2477 O O . ASN A 1 317 ? 10.895 -8.510 -90.273 1.00 18.89 385 ASN A O 1
ATOM 2482 N N . PRO A 1 318 ? 9.528 -8.151 -88.525 1.00 16.50 386 PRO A N 1
ATOM 2483 C CA . PRO A 1 318 ? 9.463 -6.712 -88.798 1.00 20.21 386 PRO A CA 1
ATOM 2484 C C . PRO A 1 318 ? 10.806 -6.048 -88.553 1.00 19.62 386 PRO A C 1
ATOM 2485 O O . PRO A 1 318 ? 11.477 -6.322 -87.553 1.00 20.09 386 PRO A O 1
ATOM 2489 N N . ALA A 1 319 ? 11.181 -5.151 -89.458 1.00 20.62 387 ALA A N 1
ATOM 2490 C CA . ALA A 1 319 ? 12.283 -4.225 -89.238 1.00 19.05 387 ALA A CA 1
ATOM 2491 C C . ALA A 1 319 ? 11.724 -2.830 -89.014 1.00 20.23 387 ALA A C 1
ATOM 2492 O O . ALA A 1 319 ? 10.548 -2.563 -89.276 1.00 17.49 387 ALA A O 1
ATOM 2494 N N . PHE A 1 320 ? 12.584 -1.936 -88.508 1.00 19.03 388 PHE A N 1
ATOM 2495 C CA . PHE A 1 320 ? 12.155 -0.567 -88.227 1.00 19.94 388 PHE A CA 1
ATOM 2496 C C . PHE A 1 320 ? 11.430 0.044 -89.415 1.00 22.77 388 PHE A C 1
ATOM 2497 O O . PHE A 1 320 ? 10.382 0.680 -89.253 1.00 18.68 388 PHE A O 1
ATOM 2505 N N . GLU A 1 321 ? 11.965 -0.160 -90.627 1.00 19.52 389 GLU A N 1
ATOM 2506 C CA . GLU A 1 321 ? 11.415 0.477 -91.818 1.00 21.70 389 GLU A CA 1
ATOM 2507 C C . GLU A 1 321 ? 10.059 -0.099 -92.227 1.00 20.91 389 GLU A C 1
ATOM 2508 O O . GLU A 1 321 ? 9.331 0.551 -92.988 1.00 23.25 389 GLU A O 1
ATOM 2514 N N . ASP A 1 322 ? 9.711 -1.297 -91.738 1.00 18.75 390 ASP A N 1
ATOM 2515 C CA . ASP A 1 322 ? 8.417 -1.923 -91.982 1.00 17.84 390 ASP A CA 1
ATOM 2516 C C . ASP A 1 322 ? 7.281 -1.315 -91.169 1.00 20.48 390 ASP A C 1
ATOM 2517 O O . ASP A 1 322 ? 6.115 -1.463 -91.548 1.00 18.62 390 ASP A O 1
ATOM 2522 N N . ILE A 1 323 ? 7.585 -0.627 -90.072 1.00 18.19 391 ILE A N 1
ATOM 2523 C CA . ILE A 1 323 ? 6.528 -0.239 -89.143 1.00 18.15 391 ILE A CA 1
ATOM 2524 C C . ILE A 1 323 ? 5.579 0.773 -89.786 1.00 19.43 391 ILE A C 1
ATOM 2525 O O . ILE A 1 323 ? 4.359 0.687 -89.613 1.00 17.17 391 ILE A O 1
ATOM 2530 N N . LYS A 1 324 ? 6.108 1.695 -90.602 1.00 19.04 392 LYS A N 1
ATOM 2531 C CA . LYS A 1 324 ? 5.241 2.680 -91.244 1.00 17.28 392 LYS A CA 1
ATOM 2532 C C . LYS A 1 324 ? 4.299 2.054 -92.272 1.00 18.62 392 LYS A C 1
ATOM 2533 O O . LYS A 1 324 ? 3.337 2.708 -92.681 1.00 23.20 392 LYS A O 1
ATOM 2539 N N . GLU A 1 325 ? 4.559 0.808 -92.703 1.00 21.09 393 GLU A N 1
ATOM 2540 C CA . GLU A 1 325 ? 3.696 0.096 -93.642 1.00 20.50 393 GLU A CA 1
ATOM 2541 C C . GLU A 1 325 ? 2.643 -0.758 -92.953 1.00 20.45 393 GLU A C 1
ATOM 2542 O O . GLU A 1 325 ? 1.672 -1.177 -93.604 1.00 21.58 393 GLU A O 1
ATOM 2548 N N . LEU A 1 326 ? 2.812 -1.038 -91.660 1.00 21.33 394 LEU A N 1
ATOM 2549 C CA . LEU A 1 326 ? 1.810 -1.761 -90.875 1.00 15.62 394 LEU A CA 1
ATOM 2550 C C . LEU A 1 326 ? 0.745 -0.781 -90.376 1.00 19.69 394 LEU A C 1
ATOM 2551 O O . LEU A 1 326 ? 0.528 -0.573 -89.178 1.00 14.16 394 LEU A O 1
ATOM 2556 N N . LYS A 1 327 ? 0.089 -0.153 -91.350 1.00 19.83 395 LYS A N 1
ATOM 2557 C CA . LYS A 1 327 ? -0.787 0.985 -91.064 1.00 22.50 395 LYS A CA 1
ATOM 2558 C C . LYS A 1 327 ? -2.088 0.555 -90.397 1.00 16.24 395 LYS A C 1
ATOM 2559 O O . LYS A 1 327 ? -2.542 1.195 -89.442 1.00 14.48 395 LYS A O 1
ATOM 2565 N N . TYR A 1 328 ? -2.732 -0.491 -90.920 1.00 18.81 396 TYR A N 1
ATOM 2566 C CA . TYR A 1 328 ? -3.989 -0.940 -90.331 1.00 21.29 396 TYR A CA 1
ATOM 2567 C C . TYR A 1 328 ? -3.763 -1.526 -88.949 1.00 19.40 396 TYR A C 1
ATOM 2568 O O . TYR A 1 328 ? -4.533 -1.262 -88.019 1.00 14.76 396 TYR A O 1
ATOM 2577 N N . ILE A 1 329 ? -2.691 -2.298 -88.786 1.00 16.87 397 ILE A N 1
ATOM 2578 C CA . ILE A 1 329 ? -2.360 -2.819 -87.465 1.00 19.74 397 ILE A CA 1
ATOM 2579 C C . ILE A 1 329 ? -2.148 -1.677 -86.466 1.00 15.48 397 ILE A C 1
ATOM 2580 O O . ILE A 1 329 ? -2.551 -1.772 -85.298 1.00 15.79 397 ILE A O 1
ATOM 2585 N N . THR A 1 330 ? -1.509 -0.595 -86.904 1.00 14.32 398 THR A N 1
ATOM 2586 C CA . THR A 1 330 ? -1.365 0.596 -86.048 1.00 19.75 398 THR A CA 1
ATOM 2587 C C . THR A 1 330 ? -2.720 1.184 -85.651 1.00 17.29 398 THR A C 1
ATOM 2588 O O . THR A 1 330 ? -2.943 1.529 -84.479 1.00 14.06 398 THR A O 1
ATOM 2592 N N . ARG A 1 331 ? -3.634 1.329 -86.621 1.00 14.31 399 ARG A N 1
ATOM 2593 C CA . ARG A 1 331 ? -4.961 1.868 -86.309 1.00 16.10 399 ARG A CA 1
ATOM 2594 C C . ARG A 1 331 ? -5.780 0.927 -85.420 1.00 14.85 399 ARG A C 1
ATOM 2595 O O . ARG A 1 331 ? -6.641 1.392 -84.658 1.00 16.19 399 ARG A O 1
ATOM 2603 N N . CYS A 1 332 ? -5.556 -0.389 -85.502 1.00 11.88 400 CYS A N 1
ATOM 2604 C CA . CYS A 1 332 ? -6.198 -1.307 -84.558 1.00 13.38 400 CYS A CA 1
ATOM 2605 C C . CYS A 1 332 ? -5.766 -1.023 -83.125 1.00 15.70 400 CYS A C 1
ATOM 2606 O O . CYS A 1 332 ? -6.583 -1.045 -82.191 1.00 16.01 400 CYS A O 1
ATOM 2609 N N . ILE A 1 333 ? -4.463 -0.819 -82.927 1.00 14.73 401 ILE A N 1
ATOM 2610 C CA . ILE A 1 333 ? -3.927 -0.439 -81.625 1.00 12.12 401 ILE A CA 1
ATOM 2611 C C . ILE A 1 333 ? -4.416 0.949 -81.216 1.00 9.79 401 ILE A C 1
ATOM 2612 O O . ILE A 1 333 ? -4.751 1.177 -80.051 1.00 12.48 401 ILE A O 1
ATOM 2617 N N . ASN A 1 334 ? -4.434 1.913 -82.146 1.00 9.84 402 ASN A N 1
ATOM 2618 C CA . ASN A 1 334 ? -4.971 3.233 -81.794 1.00 12.31 402 ASN A CA 1
ATOM 2619 C C . ASN A 1 334 ? -6.408 3.112 -81.281 1.00 13.43 402 ASN A C 1
ATOM 2620 O O . ASN A 1 334 ? -6.771 3.719 -80.263 1.00 12.57 402 ASN A O 1
ATOM 2625 N N . GLU A 1 335 ? -7.239 2.309 -81.975 1.00 14.34 403 GLU A N 1
ATOM 2626 C CA . GLU A 1 335 ? -8.650 2.192 -81.600 1.00 15.01 403 GLU A CA 1
ATOM 2627 C C . GLU A 1 335 ? -8.815 1.411 -80.300 1.00 15.81 403 GLU A C 1
ATOM 2628 O O . GLU A 1 335 ? -9.716 1.708 -79.504 1.00 17.69 403 GLU A O 1
ATOM 2634 N N . SER A 1 336 ? -7.928 0.451 -80.042 1.00 17.22 404 SER A N 1
ATOM 2635 C CA . SER A 1 336 ? -7.903 -0.195 -78.734 1.00 15.18 404 SER A CA 1
ATOM 2636 C C . SER A 1 336 ? -7.573 0.795 -77.612 1.00 15.11 404 SER A C 1
ATOM 2637 O O . SER A 1 336 ? -8.201 0.766 -76.540 1.00 13.01 404 SER A O 1
ATOM 2640 N N . MET A 1 337 ? -6.573 1.661 -77.821 1.00 12.18 405 MET A N 1
ATOM 2641 C CA . MET A 1 337 ? -6.259 2.652 -76.790 1.00 13.30 405 MET A CA 1
ATOM 2642 C C . MET A 1 337 ? -7.377 3.681 -76.623 1.00 10.86 405 MET A C 1
ATOM 2643 O O . MET A 1 337 ? -7.561 4.214 -75.520 1.00 11.79 405 MET A O 1
ATOM 2648 N N . ARG A 1 338 ? -8.151 3.958 -77.676 1.00 10.24 406 ARG A N 1
ATOM 2649 C CA . ARG A 1 338 ? -9.328 4.809 -77.504 1.00 16.22 406 ARG A CA 1
ATOM 2650 C C . ARG A 1 338 ? -10.346 4.141 -76.585 1.00 14.80 406 ARG A C 1
ATOM 2651 O O . ARG A 1 338 ? -10.750 4.716 -75.571 1.00 12.43 406 ARG A O 1
ATOM 2659 N N . LEU A 1 339 ? -10.725 2.899 -76.888 1.00 11.33 407 LEU A N 1
ATOM 2660 C CA . LEU A 1 339 ? -11.718 2.208 -76.063 1.00 15.80 407 LEU A CA 1
ATOM 2661 C C . LEU A 1 339 ? -11.199 1.879 -74.672 1.00 11.02 407 LEU A C 1
ATOM 2662 O O . LEU A 1 339 ? -11.981 1.866 -73.708 1.00 12.34 407 LEU A O 1
ATOM 2667 N N . TYR A 1 340 ? -9.895 1.609 -74.540 1.00 12.15 408 TYR A N 1
ATOM 2668 C CA . TYR A 1 340 ? -9.303 1.231 -73.262 1.00 10.99 408 TYR A CA 1
ATOM 2669 C C . TYR A 1 340 ? -8.036 2.031 -72.985 1.00 11.03 408 TYR A C 1
ATOM 2670 O O . TYR A 1 340 ? -6.927 1.534 -73.223 1.00 10.90 408 TYR A O 1
ATOM 2679 N N . PRO A 1 341 ? -8.160 3.250 -72.431 1.00 13.13 409 PRO A N 1
ATOM 2680 C CA . PRO A 1 341 ? -6.962 4.038 -72.100 1.00 13.73 409 PRO A CA 1
ATOM 2681 C C . PRO A 1 341 ? -6.332 3.646 -70.768 1.00 13.54 409 PRO A C 1
ATOM 2682 O O . PRO A 1 341 ? -7.010 3.318 -69.789 1.00 10.77 409 PRO A O 1
ATOM 2686 N N . HIS A 1 342 ? -5.005 3.705 -70.737 1.00 12.37 410 HIS A N 1
ATOM 2687 C CA . HIS A 1 342 ? -4.222 3.326 -69.568 1.00 17.79 410 HIS A CA 1
ATOM 2688 C C . HIS A 1 342 ? -3.335 4.490 -69.142 1.00 14.96 410 HIS A C 1
ATOM 2689 O O . HIS A 1 342 ? -2.488 4.936 -69.937 1.00 17.66 410 HIS A O 1
ATOM 2696 N N . PRO A 1 343 ? -3.518 5.067 -67.941 1.00 14.85 411 PRO A N 1
ATOM 2697 C CA . PRO A 1 343 ? -4.626 4.824 -67.027 1.00 12.35 411 PRO A CA 1
ATOM 2698 C C . PRO A 1 343 ? -5.901 5.507 -67.536 1.00 13.22 411 PRO A C 1
ATOM 2699 O O . PRO A 1 343 ? -5.846 6.364 -68.425 1.00 14.98 411 PRO A O 1
ATOM 2703 N N . PRO A 1 344 ? -7.057 5.119 -67.000 1.00 12.86 412 PRO A N 1
ATOM 2704 C CA . PRO A 1 344 ? -8.303 5.679 -67.521 1.00 14.16 412 PRO A CA 1
ATOM 2705 C C . PRO A 1 344 ? -8.556 7.106 -67.069 1.00 15.90 412 PRO A C 1
ATOM 2706 O O . PRO A 1 344 ? -9.455 7.752 -67.626 1.00 17.82 412 PRO A O 1
ATOM 2710 N N . VAL A 1 345 ? -7.828 7.601 -66.064 1.00 10.38 413 VAL A N 1
ATOM 2711 C CA . VAL A 1 345 ? -7.949 8.982 -65.589 1.00 11.40 413 VAL A CA 1
ATOM 2712 C C . VAL A 1 345 ? -6.544 9.530 -65.357 1.00 15.79 413 VAL A C 1
ATOM 2713 O O . VAL A 1 345 ? -5.650 8.792 -64.929 1.00 14.64 413 VAL A O 1
ATOM 2717 N N . LEU A 1 346 ? -6.361 10.825 -65.656 1.00 12.75 414 LEU A N 1
ATOM 2718 C CA . LEU A 1 346 ? -5.132 11.574 -65.430 1.00 12.92 414 LEU A CA 1
ATOM 2719 C C . LEU A 1 346 ? -5.383 12.556 -64.295 1.00 17.30 414 LEU A C 1
ATOM 2720 O O . LEU A 1 346 ? -6.481 13.117 -64.190 1.00 12.50 414 LEU A O 1
ATOM 2725 N N . ILE A 1 347 ? -4.381 12.749 -63.437 1.00 11.04 415 ILE A N 1
ATOM 2726 C CA . ILE A 1 347 ? -4.521 13.544 -62.222 1.00 10.97 415 ILE A CA 1
ATOM 2727 C C . ILE A 1 347 ? -3.665 14.799 -62.335 1.00 16.39 415 ILE A C 1
ATOM 2728 O O . ILE A 1 347 ? -2.537 14.749 -62.837 1.00 13.09 415 ILE A O 1
ATOM 2733 N N . ARG A 1 348 ? -4.215 15.934 -61.890 1.00 14.87 416 ARG A N 1
ATOM 2734 C CA . ARG A 1 348 ? -3.472 17.186 -61.790 1.00 12.34 416 ARG A CA 1
ATOM 2735 C C . ARG A 1 348 ? -3.919 17.904 -60.525 1.00 15.21 416 ARG A C 1
ATOM 2736 O O . ARG A 1 348 ? -4.816 17.442 -59.802 1.00 16.30 416 ARG A O 1
ATOM 2744 N N . ARG A 1 349 ? -3.284 19.043 -60.247 1.00 15.25 417 ARG A N 1
ATOM 2745 C CA . ARG A 1 349 ? -3.723 19.898 -59.149 1.00 16.92 417 ARG A CA 1
ATOM 2746 C C . ARG A 1 349 ? -3.366 21.351 -59.458 1.00 17.28 417 ARG A C 1
ATOM 2747 O O . ARG A 1 349 ? -2.216 21.653 -59.785 1.00 18.13 417 ARG A O 1
ATOM 2755 N N . ALA A 1 350 ? -4.349 22.244 -59.354 1.00 15.00 418 ALA A N 1
ATOM 2756 C CA . ALA A 1 350 ? -4.105 23.650 -59.657 1.00 16.09 418 ALA A CA 1
ATOM 2757 C C . ALA A 1 350 ? -3.138 24.254 -58.642 1.00 16.58 418 ALA A C 1
ATOM 2758 O O . ALA A 1 350 ? -3.364 24.165 -57.427 1.00 16.00 418 ALA A O 1
ATOM 2760 N N . GLN A 1 351 ? -2.055 24.868 -59.142 1.00 15.97 419 GLN A N 1
ATOM 2761 C CA A GLN A 1 351 ? -1.096 25.527 -58.260 0.55 20.57 419 GLN A CA 1
ATOM 2762 C CA B GLN A 1 351 ? -1.049 25.549 -58.331 0.45 20.58 419 GLN A CA 1
ATOM 2763 C C . GLN A 1 351 ? -1.371 27.013 -58.064 1.00 20.17 419 GLN A C 1
ATOM 2764 O O . GLN A 1 351 ? -0.710 27.625 -57.227 1.00 17.64 419 GLN A O 1
ATOM 2775 N N . VAL A 1 352 ? -2.310 27.596 -58.807 1.00 14.09 420 VAL A N 1
ATOM 2776 C CA . VAL A 1 352 ? -2.752 28.986 -58.678 1.00 14.62 420 VAL A CA 1
ATOM 2777 C C . VAL A 1 352 ? -4.220 29.015 -59.097 1.00 21.70 420 VAL A C 1
ATOM 2778 O O . VAL A 1 352 ? -4.697 28.042 -59.702 1.00 17.17 420 VAL A O 1
ATOM 2782 N N . PRO A 1 353 ? -4.978 30.079 -58.813 1.00 19.25 421 PRO A N 1
ATOM 2783 C CA . PRO A 1 353 ? -6.347 30.150 -59.343 1.00 19.55 421 PRO A CA 1
ATOM 2784 C C . PRO A 1 353 ? -6.341 30.219 -60.867 1.00 19.95 421 PRO A C 1
ATOM 2785 O O . PRO A 1 353 ? -5.408 30.730 -61.491 1.00 20.09 421 PRO A O 1
ATOM 2789 N N . ASP A 1 354 ? -7.389 29.675 -61.470 1.00 15.61 422 ASP A N 1
ATOM 2790 C CA . ASP A 1 354 ? -7.454 29.627 -62.924 1.00 16.51 422 ASP A CA 1
ATOM 2791 C C . ASP A 1 354 ? -8.913 29.541 -63.348 1.00 19.27 422 ASP A C 1
ATOM 2792 O O . ASP A 1 354 ? -9.793 29.177 -62.562 1.00 17.48 422 ASP A O 1
ATOM 2797 N N . ILE A 1 355 ? -9.156 29.897 -64.603 1.00 21.50 423 ILE A N 1
ATOM 2798 C CA . ILE A 1 355 ? -10.471 29.809 -65.213 1.00 21.72 423 ILE A CA 1
ATOM 2799 C C . ILE A 1 355 ? -10.344 28.884 -66.411 1.00 20.12 423 ILE A C 1
ATOM 2800 O O . ILE A 1 355 ? -9.545 29.143 -67.320 1.00 22.64 423 ILE A O 1
ATOM 2805 N N . LEU A 1 356 ? -11.073 27.797 -66.376 1.00 20.67 424 LEU A N 1
ATOM 2806 C CA . LEU A 1 356 ? -11.094 26.762 -67.397 1.00 20.67 424 LEU A CA 1
ATOM 2807 C C . LEU A 1 356 ? -12.011 27.159 -68.551 1.00 20.66 424 LEU A C 1
ATOM 2808 O O . LEU A 1 356 ? -12.987 27.887 -68.347 1.00 19.29 424 LEU A O 1
ATOM 2813 N N . PRO A 1 357 ? -11.739 26.660 -69.759 1.00 20.70 425 PRO A N 1
ATOM 2814 C CA . PRO A 1 357 ? -12.639 26.929 -70.891 1.00 21.33 425 PRO A CA 1
ATOM 2815 C C . PRO A 1 357 ? -14.090 26.640 -70.517 1.00 24.06 425 PRO A C 1
ATOM 2816 O O . PRO A 1 357 ? -14.410 25.593 -69.941 1.00 18.44 425 PRO A O 1
ATOM 2820 N N . GLY A 1 358 ? -14.960 27.610 -70.784 1.00 21.89 426 GLY A N 1
ATOM 2821 C CA . GLY A 1 358 ? -16.333 27.567 -70.309 1.00 20.30 426 GLY A CA 1
ATOM 2822 C C . GLY A 1 358 ? -16.596 28.363 -69.047 1.00 25.18 426 GLY A C 1
ATOM 2823 O O . GLY A 1 358 ? -17.699 28.265 -68.494 1.00 25.04 426 GLY A O 1
ATOM 2824 N N . ASN A 1 359 ? -15.614 29.130 -68.572 1.00 22.49 427 ASN A N 1
ATOM 2825 C CA . ASN A 1 359 ? -15.734 29.984 -67.387 1.00 23.66 427 ASN A CA 1
ATOM 2826 C C . ASN A 1 359 ? -16.019 29.184 -66.111 1.00 23.82 427 ASN A C 1
ATOM 2827 O O . ASN A 1 359 ? -16.772 29.613 -65.234 1.00 29.44 427 ASN A O 1
ATOM 2832 N N . TYR A 1 360 ? -15.384 28.027 -65.978 1.00 17.05 428 TYR A N 1
ATOM 2833 C CA . TYR A 1 360 ? -15.398 27.283 -64.725 1.00 20.00 428 TYR A CA 1
ATOM 2834 C C . TYR A 1 360 ? -14.196 27.693 -63.872 1.00 22.81 428 TYR A C 1
ATOM 2835 O O . TYR A 1 360 ? -13.055 27.714 -64.351 1.00 20.90 428 TYR A O 1
ATOM 2844 N N . LYS A 1 361 ? -14.452 28.039 -62.615 1.00 18.18 429 LYS A N 1
ATOM 2845 C CA . LYS A 1 361 ? -13.427 28.616 -61.753 1.00 17.81 429 LYS A CA 1
ATOM 2846 C C . LYS A 1 361 ? -12.925 27.586 -60.748 1.00 19.92 429 LYS A C 1
ATOM 2847 O O . LYS A 1 361 ? -13.727 26.967 -60.037 1.00 18.52 429 LYS A O 1
ATOM 2853 N N . VAL A 1 362 ? -11.594 27.438 -60.675 1.00 19.45 430 VAL A N 1
ATOM 2854 C CA . VAL A 1 362 ? -10.938 26.605 -59.676 1.00 22.69 430 VAL A CA 1
ATOM 2855 C C . VAL A 1 362 ? -9.902 27.413 -58.905 1.00 19.62 430 VAL A C 1
ATOM 2856 O O . VAL A 1 362 ? -9.311 28.380 -59.405 1.00 15.88 430 VAL A O 1
ATOM 2860 N N . ASN A 1 363 ? -9.670 26.982 -57.676 1.00 17.51 431 ASN A N 1
ATOM 2861 C CA . ASN A 1 363 ? -8.793 27.655 -56.737 1.00 18.64 431 ASN A CA 1
ATOM 2862 C C . ASN A 1 363 ? -7.494 26.876 -56.592 1.00 16.66 431 ASN A C 1
ATOM 2863 O O . ASN A 1 363 ? -7.419 25.695 -56.918 1.00 14.85 431 ASN A O 1
ATOM 2868 N N . THR A 1 364 ? -6.471 27.565 -56.106 1.00 17.77 432 THR A N 1
ATOM 2869 C CA . THR A 1 364 ? -5.233 26.926 -55.684 1.00 16.14 432 THR A CA 1
ATOM 2870 C C . THR A 1 364 ? -5.525 25.699 -54.836 1.00 20.42 432 THR A C 1
ATOM 2871 O O . THR A 1 364 ? -6.324 25.749 -53.893 1.00 18.29 432 THR A O 1
ATOM 2875 N N . GLY A 1 365 ? -4.873 24.588 -55.183 1.00 16.29 433 GLY A N 1
ATOM 2876 C CA . GLY A 1 365 ? -5.037 23.349 -54.465 1.00 15.15 433 GLY A CA 1
ATOM 2877 C C . GLY A 1 365 ? -6.109 22.427 -54.998 1.00 16.66 433 GLY A C 1
ATOM 2878 O O . GLY A 1 365 ? -6.229 21.305 -54.491 1.00 15.42 433 GLY A O 1
ATOM 2879 N N . GLN A 1 366 ? -6.888 22.853 -55.999 1.00 14.08 434 GLN A N 1
ATOM 2880 C CA . GLN A 1 366 ? -8.010 22.050 -56.473 1.00 14.33 434 GLN A CA 1
ATOM 2881 C C . GLN A 1 366 ? -7.487 20.838 -57.223 1.00 15.12 434 GLN A C 1
ATOM 2882 O O . GLN A 1 366 ? -6.816 20.985 -58.244 1.00 15.21 434 GLN A O 1
ATOM 2888 N N . ASP A 1 367 ? -7.811 19.649 -56.725 1.00 14.00 435 ASP A N 1
ATOM 2889 C CA . ASP A 1 367 ? -7.482 18.418 -57.430 1.00 12.99 435 ASP A CA 1
ATOM 2890 C C . ASP A 1 367 ? -8.379 18.232 -58.651 1.00 19.87 435 ASP A C 1
ATOM 2891 O O . ASP A 1 367 ? -9.599 18.452 -58.589 1.00 15.29 435 ASP A O 1
ATOM 2896 N N . ILE A 1 368 ? -7.739 17.848 -59.765 1.00 13.50 436 ILE A N 1
ATOM 2897 C CA . ILE A 1 368 ? -8.336 17.693 -61.087 1.00 11.38 436 ILE A CA 1
ATOM 2898 C C . ILE A 1 368 ? -8.178 16.239 -61.517 1.00 21.33 436 ILE A C 1
ATOM 2899 O O . ILE A 1 368 ? -7.080 15.672 -61.424 1.00 12.71 436 ILE A O 1
ATOM 2904 N N . MET A 1 369 ? -9.264 15.650 -62.014 1.00 16.28 437 MET A N 1
ATOM 2905 C CA . MET A 1 369 ? -9.245 14.333 -62.635 1.00 15.45 437 MET A CA 1
ATOM 2906 C C . MET A 1 369 ? -9.751 14.465 -64.069 1.00 15.26 437 MET A C 1
ATOM 2907 O O . MET A 1 369 ? -10.887 14.905 -64.292 1.00 18.14 437 MET A O 1
ATOM 2912 N N . ILE A 1 370 ? -8.918 14.106 -65.045 1.00 12.51 438 ILE A N 1
ATOM 2913 C CA . ILE A 1 370 ? -9.348 14.062 -66.436 1.00 12.76 438 ILE A CA 1
ATOM 2914 C C . ILE A 1 370 ? -9.723 12.627 -66.741 1.00 14.26 438 ILE A C 1
ATOM 2915 O O . ILE A 1 370 ? -8.868 11.739 -66.658 1.00 14.13 438 ILE A O 1
ATOM 2920 N N . SER A 1 371 ? -10.992 12.381 -67.091 1.00 13.45 439 SER A N 1
ATOM 2921 C CA . SER A 1 371 ? -11.424 11.023 -67.440 1.00 10.71 439 SER A CA 1
ATOM 2922 C C . SER A 1 371 ? -11.154 10.832 -68.931 1.00 14.59 439 SER A C 1
ATOM 2923 O O . SER A 1 371 ? -11.940 11.262 -69.783 1.00 11.59 439 SER A O 1
ATOM 2926 N N . VAL A 1 372 ? -9.994 10.252 -69.253 1.00 13.41 440 VAL A N 1
ATOM 2927 C CA . VAL A 1 372 ? -9.709 9.904 -70.644 1.00 14.40 440 VAL A CA 1
ATOM 2928 C C . VAL A 1 372 ? -10.703 8.860 -71.139 1.00 13.73 440 VAL A C 1
ATOM 2929 O O . VAL A 1 372 ? -11.167 8.925 -72.281 1.00 11.89 440 VAL A O 1
ATOM 2933 N N . TYR A 1 373 ? -11.073 7.909 -70.269 1.00 10.17 441 TYR A N 1
ATOM 2934 C CA . TYR A 1 373 ? -12.141 6.962 -70.584 1.00 17.36 441 TYR A CA 1
ATOM 2935 C C . TYR A 1 373 ? -13.428 7.673 -71.036 1.00 13.84 441 TYR A C 1
ATOM 2936 O O . TYR A 1 373 ? -13.999 7.327 -72.073 1.00 9.31 441 TYR A O 1
ATOM 2945 N N . ASN A 1 374 ? -13.867 8.700 -70.290 1.00 13.39 442 ASN A N 1
ATOM 2946 C CA . ASN A 1 374 ? -15.082 9.441 -70.648 1.00 13.23 442 ASN A CA 1
ATOM 2947 C C . ASN A 1 374 ? -14.923 10.179 -71.970 1.00 16.69 442 ASN A C 1
ATOM 2948 O O . ASN A 1 374 ? -15.833 10.169 -72.806 1.00 14.42 442 ASN A O 1
ATOM 2953 N N . ILE A 1 375 ? -13.795 10.870 -72.159 1.00 14.24 443 ILE A N 1
ATOM 2954 C CA . ILE A 1 375 ? -13.595 11.629 -73.398 1.00 13.42 443 ILE A CA 1
ATOM 2955 C C . ILE A 1 375 ? -13.606 10.687 -74.595 1.00 18.49 443 ILE A C 1
ATOM 2956 O O . ILE A 1 375 ? -14.235 10.969 -75.616 1.00 16.33 443 ILE A O 1
ATOM 2961 N N . HIS A 1 376 ? -12.908 9.550 -74.488 1.00 13.23 444 HIS A N 1
ATOM 2962 C CA . HIS A 1 376 ? -12.864 8.611 -75.603 1.00 14.35 444 HIS A CA 1
ATOM 2963 C C . HIS A 1 376 ? -14.219 7.973 -75.886 1.00 13.83 444 HIS A C 1
ATOM 2964 O O . HIS A 1 376 ? -14.450 7.506 -77.006 1.00 13.83 444 HIS A O 1
ATOM 2971 N N . ARG A 1 377 ? -15.085 7.849 -74.879 1.00 15.15 445 ARG A N 1
ATOM 2972 C CA . ARG A 1 377 ? -16.329 7.096 -75.046 1.00 19.65 445 ARG A CA 1
ATOM 2973 C C . ARG A 1 377 ? -17.567 7.984 -75.014 1.00 19.52 445 ARG A C 1
ATOM 2974 O O . ARG A 1 377 ? -18.693 7.472 -75.030 1.00 19.27 445 ARG A O 1
ATOM 2982 N N . SER A 1 378 ? -17.374 9.298 -74.987 1.00 17.59 446 SER A N 1
ATOM 2983 C CA . SER A 1 378 ? -18.451 10.277 -74.913 1.00 17.92 446 SER A CA 1
ATOM 2984 C C . SER A 1 378 ? -19.121 10.460 -76.273 1.00 19.49 446 SER A C 1
ATOM 2985 O O . SER A 1 378 ? -18.454 10.726 -77.276 1.00 19.94 446 SER A O 1
ATOM 2988 N N . SER A 1 379 ? -20.449 10.347 -76.301 1.00 18.06 447 SER A N 1
ATOM 2989 C CA . SER A 1 379 ? -21.169 10.563 -77.548 1.00 19.41 447 SER A CA 1
ATOM 2990 C C . SER A 1 379 ? -21.148 12.018 -77.973 1.00 22.48 447 SER A C 1
ATOM 2991 O O . SER A 1 379 ? -21.484 12.308 -79.117 1.00 20.54 447 SER A O 1
ATOM 2994 N N . GLU A 1 380 ? -20.727 12.931 -77.101 1.00 19.48 448 GLU A N 1
ATOM 2995 C CA . GLU A 1 380 ? -20.518 14.300 -77.528 1.00 22.45 448 GLU A CA 1
ATOM 2996 C C . GLU A 1 380 ? -19.189 14.501 -78.249 1.00 25.47 448 GLU A C 1
ATOM 2997 O O . GLU A 1 380 ? -18.963 15.581 -78.800 1.00 25.00 448 GLU A O 1
ATOM 3003 N N . VAL A 1 381 ? -18.306 13.499 -78.260 1.00 22.82 449 VAL A N 1
ATOM 3004 C CA . VAL A 1 381 ? -16.973 13.639 -78.826 1.00 21.19 449 VAL A CA 1
ATOM 3005 C C . VAL A 1 381 ? -16.769 12.726 -80.029 1.00 18.83 449 VAL A C 1
ATOM 3006 O O . VAL A 1 381 ? -16.197 13.145 -81.042 1.00 19.78 449 VAL A O 1
ATOM 3010 N N . TRP A 1 382 ? -17.254 11.490 -79.952 1.00 18.11 450 TRP A N 1
ATOM 3011 C CA . TRP A 1 382 ? -17.007 10.452 -80.948 1.00 22.96 450 TRP A CA 1
ATOM 3012 C C . TRP A 1 382 ? -18.329 9.865 -81.434 1.00 23.68 450 TRP A C 1
ATOM 3013 O O . TRP A 1 382 ? -19.176 9.490 -80.622 1.00 20.26 450 TRP A O 1
ATOM 3024 N N . GLU A 1 383 ? -18.505 9.779 -82.750 1.00 22.37 451 GLU A N 1
ATOM 3025 C CA . GLU A 1 383 ? -19.592 8.978 -83.297 1.00 23.29 451 GLU A CA 1
ATOM 3026 C C . GLU A 1 383 ? -19.310 7.500 -83.065 1.00 25.13 451 GLU A C 1
ATOM 3027 O O . GLU A 1 383 ? -18.154 7.060 -83.067 1.00 27.15 451 GLU A O 1
ATOM 3029 N N . LYS A 1 384 ? -20.381 6.731 -82.864 1.00 23.91 452 LYS A N 1
ATOM 3030 C CA . LYS A 1 384 ? -20.307 5.294 -82.617 1.00 22.71 452 LYS A CA 1
ATOM 3031 C C . LYS A 1 384 ? -19.241 4.977 -81.574 1.00 25.95 452 LYS A C 1
ATOM 3032 O O . LYS A 1 384 ? -18.418 4.075 -81.743 1.00 23.46 452 LYS A O 1
ATOM 3038 N N . ALA A 1 385 ? -19.280 5.736 -80.471 1.00 27.80 453 ALA A N 1
ATOM 3039 C CA . ALA A 1 385 ? -18.168 5.776 -79.522 1.00 23.49 453 ALA A CA 1
ATOM 3040 C C . ALA A 1 385 ? -17.855 4.407 -78.932 1.00 24.71 453 ALA A C 1
ATOM 3041 O O . ALA A 1 385 ? -16.716 4.154 -78.522 1.00 21.90 453 ALA A O 1
ATOM 3043 N N . GLU A 1 386 ? -18.838 3.520 -78.867 1.00 21.70 454 GLU A N 1
ATOM 3044 C CA A GLU A 1 386 ? -18.658 2.207 -78.258 0.56 21.71 454 GLU A CA 1
ATOM 3045 C CA B GLU A 1 386 ? -18.665 2.208 -78.257 0.44 21.72 454 GLU A CA 1
ATOM 3046 C C . GLU A 1 386 ? -18.229 1.134 -79.252 1.00 18.60 454 GLU A C 1
ATOM 3047 O O . GLU A 1 386 ? -18.007 -0.015 -78.855 1.00 18.41 454 GLU A O 1
ATOM 3058 N N . GLU A 1 387 ? -18.089 1.464 -80.522 1.00 15.68 455 GLU A N 1
ATOM 3059 C CA . GLU A 1 387 ? -17.790 0.451 -81.520 1.00 18.76 455 GLU A CA 1
ATOM 3060 C C . GLU A 1 387 ? -16.295 0.433 -81.801 1.00 18.36 455 GLU A C 1
ATOM 3061 O O . GLU A 1 387 ? -15.638 1.476 -81.757 1.00 18.33 455 GLU A O 1
ATOM 3067 N N . PHE A 1 388 ? -15.778 -0.756 -82.119 1.00 20.26 456 PHE A N 1
ATOM 3068 C CA . PHE A 1 388 ? -14.377 -0.940 -82.498 1.00 22.70 456 PHE A CA 1
ATOM 3069 C C . PHE A 1 388 ? -14.288 -0.734 -84.004 1.00 19.54 456 PHE A C 1
ATOM 3070 O O . PHE A 1 388 ? -14.559 -1.646 -84.783 1.00 21.62 456 PHE A O 1
ATOM 3078 N N . LEU A 1 389 ? -13.914 0.472 -84.422 1.00 19.86 457 LEU A N 1
ATOM 3079 C CA . LEU A 1 389 ? -13.820 0.823 -85.839 1.00 23.53 457 LEU A CA 1
ATOM 3080 C C . LEU A 1 389 ? -12.454 1.443 -86.133 1.00 21.91 457 LEU A C 1
ATOM 3081 O O . LEU A 1 389 ? -12.308 2.676 -86.158 1.00 15.88 457 LEU A O 1
ATOM 3086 N N . PRO A 1 390 ? -11.423 0.610 -86.357 1.00 19.24 458 PRO A N 1
ATOM 3087 C CA . PRO A 1 390 ? -10.127 1.152 -86.813 1.00 19.86 458 PRO A CA 1
ATOM 3088 C C . PRO A 1 390 ? -10.247 1.996 -88.065 1.00 22.44 458 PRO A C 1
ATOM 3089 O O . PRO A 1 390 ? -9.402 2.872 -88.305 1.00 19.77 458 PRO A O 1
ATOM 3093 N N . GLU A 1 391 ? -11.273 1.740 -88.884 1.00 23.91 459 GLU A N 1
ATOM 3094 C CA . GLU A 1 391 ? -11.508 2.500 -90.098 1.00 21.53 459 GLU A CA 1
ATOM 3095 C C . GLU A 1 391 ? -11.902 3.937 -89.825 1.00 16.01 459 GLU A C 1
ATOM 3096 O O . GLU A 1 391 ? -11.858 4.747 -90.752 1.00 19.76 459 GLU A O 1
ATOM 3102 N N . ARG A 1 392 ? -12.261 4.290 -88.584 1.00 16.23 460 ARG A N 1
ATOM 3103 C CA . ARG A 1 392 ? -12.517 5.701 -88.280 1.00 19.13 460 ARG A CA 1
ATOM 3104 C C . ARG A 1 392 ? -11.275 6.577 -88.428 1.00 18.73 460 ARG A C 1
ATOM 3105 O O . ARG A 1 392 ? -11.390 7.809 -88.440 1.00 21.33 460 ARG A O 1
ATOM 3113 N N . PHE A 1 393 ? -10.096 5.984 -88.536 1.00 21.35 461 PHE A N 1
ATOM 3114 C CA . PHE A 1 393 ? -8.869 6.740 -88.729 1.00 19.51 461 PHE A CA 1
ATOM 3115 C C . PHE A 1 393 ? -8.439 6.646 -90.186 1.00 22.29 461 PHE A C 1
ATOM 3116 O O . PHE A 1 393 ? -8.518 5.579 -90.798 1.00 25.33 461 PHE A O 1
ATOM 3124 N N . ASP A 1 394 ? -8.029 7.785 -90.752 1.00 24.47 462 ASP A N 1
ATOM 3125 C CA . ASP A 1 394 ? -7.545 7.800 -92.126 1.00 31.13 462 ASP A CA 1
ATOM 3126 C C . ASP A 1 394 ? -6.251 6.994 -92.239 1.00 26.32 462 ASP A C 1
ATOM 3127 O O . ASP A 1 394 ? -5.205 7.394 -91.718 1.00 29.52 462 ASP A O 1
ATOM 3132 N N . ILE A 1 395 ? -6.309 5.864 -92.942 1.00 22.84 463 ILE A N 1
ATOM 3133 C CA . ILE A 1 395 ? -5.160 4.977 -93.024 1.00 30.44 463 ILE A CA 1
ATOM 3134 C C . ILE A 1 395 ? -3.984 5.622 -93.749 1.00 28.10 463 ILE A C 1
ATOM 3135 O O . ILE A 1 395 ? -2.841 5.193 -93.568 1.00 30.26 463 ILE A O 1
ATOM 3140 N N . ASP A 1 396 ? -4.230 6.651 -94.559 1.00 31.20 464 ASP A N 1
ATOM 3141 C CA . ASP A 1 396 ? -3.166 7.400 -95.211 1.00 31.08 464 ASP A CA 1
ATOM 3142 C C . ASP A 1 396 ? -2.820 8.679 -94.470 1.00 35.62 464 ASP A C 1
ATOM 3143 O O . ASP A 1 396 ? -1.890 9.381 -94.878 1.00 37.00 464 ASP A O 1
ATOM 3148 N N . GLY A 1 397 ? -3.556 9.013 -93.410 1.00 27.53 465 GLY A N 1
ATOM 3149 C CA . GLY A 1 397 ? -3.291 10.217 -92.649 1.00 27.58 465 GLY A CA 1
ATOM 3150 C C . GLY A 1 397 ? -2.313 9.944 -91.528 1.00 24.91 465 GLY A C 1
ATOM 3151 O O . GLY A 1 397 ? -1.900 8.811 -91.307 1.00 21.58 465 GLY A O 1
ATOM 3152 N N . ALA A 1 398 ? -1.944 11.011 -90.809 1.00 23.37 466 ALA A N 1
ATOM 3153 C CA . ALA A 1 398 ? -1.061 10.855 -89.658 1.00 21.09 466 ALA A CA 1
ATOM 3154 C C . ALA A 1 398 ? -1.693 9.925 -88.630 1.00 19.17 466 ALA A C 1
ATOM 3155 O O . ALA A 1 398 ? -2.917 9.869 -88.473 1.00 20.97 466 ALA A O 1
ATOM 3157 N N . ILE A 1 399 ? -0.842 9.166 -87.955 1.00 16.57 467 ILE A N 1
ATOM 3158 C CA . ILE A 1 399 ? -1.306 8.356 -86.827 1.00 16.12 467 ILE A CA 1
ATOM 3159 C C . ILE A 1 399 ? -2.008 9.276 -85.832 1.00 17.88 467 ILE A C 1
ATOM 3160 O O . ILE A 1 399 ? -1.498 10.379 -85.547 1.00 15.78 467 ILE A O 1
ATOM 3165 N N . PRO A 1 400 ? -3.207 8.950 -85.347 1.00 19.69 468 PRO A N 1
ATOM 3166 C CA . PRO A 1 400 ? -3.906 9.911 -84.484 1.00 15.14 468 PRO A CA 1
ATOM 3167 C C . PRO A 1 400 ? -3.190 10.046 -83.156 1.00 12.42 468 PRO A C 1
ATOM 3168 O O . PRO A 1 400 ? -2.607 9.088 -82.635 1.00 15.17 468 PRO A O 1
ATOM 3172 N N . ASN A 1 401 ? -3.271 11.246 -82.594 1.00 15.19 469 ASN A N 1
ATOM 3173 C CA . ASN A 1 401 ? -2.711 11.506 -81.275 1.00 15.57 469 ASN A CA 1
ATOM 3174 C C . ASN A 1 401 ? -3.466 12.700 -80.691 1.00 17.12 469 ASN A C 1
ATOM 3175 O O . ASN A 1 401 ? -4.442 13.182 -81.281 1.00 16.26 469 ASN A O 1
ATOM 3180 N N . GLU A 1 402 ? -2.998 13.212 -79.552 1.00 16.73 470 GLU A N 1
ATOM 3181 C CA . GLU A 1 402 ? -3.741 14.295 -78.898 1.00 15.64 470 GLU A CA 1
ATOM 3182 C C . GLU A 1 402 ? -3.622 15.619 -79.643 1.00 19.51 470 GLU A C 1
ATOM 3183 O O . GLU A 1 402 ? -4.560 16.428 -79.621 1.00 17.54 470 GLU A O 1
ATOM 3189 N N . THR A 1 403 ? -2.497 15.865 -80.313 1.00 14.68 471 THR A N 1
ATOM 3190 C CA . THR A 1 403 ? -2.334 17.128 -81.009 1.00 16.15 471 THR A CA 1
ATOM 3191 C C . THR A 1 403 ? -3.195 17.174 -82.269 1.00 15.57 471 THR A C 1
ATOM 3192 O O . THR A 1 403 ? -3.933 18.140 -82.482 1.00 18.63 471 THR A O 1
ATOM 3196 N N . ASN A 1 404 ? -3.132 16.139 -83.113 1.00 15.67 472 ASN A N 1
ATOM 3197 C CA . ASN A 1 404 ? -3.873 16.209 -84.371 1.00 19.65 472 ASN A CA 1
ATOM 3198 C C . ASN A 1 404 ? -5.361 15.865 -84.228 1.00 20.58 472 ASN A C 1
ATOM 3199 O O . ASN A 1 404 ? -6.099 15.980 -85.207 1.00 17.44 472 ASN A O 1
ATOM 3204 N N . THR A 1 405 ? -5.836 15.464 -83.047 1.00 20.23 473 THR A N 1
ATOM 3205 C CA . THR A 1 405 ? -7.272 15.338 -82.802 1.00 18.68 473 THR A CA 1
ATOM 3206 C C . THR A 1 405 ? -7.775 16.394 -81.822 1.00 19.81 473 THR A C 1
ATOM 3207 O O . THR A 1 405 ? -8.933 16.331 -81.403 1.00 17.40 473 THR A O 1
ATOM 3211 N N . ASP A 1 406 ? -6.919 17.329 -81.422 1.00 16.07 474 ASP A N 1
ATOM 3212 C CA . ASP A 1 406 ? -7.265 18.377 -80.463 1.00 23.16 474 ASP A CA 1
ATOM 3213 C C . ASP A 1 406 ? -7.814 17.789 -79.154 1.00 19.57 474 ASP A C 1
ATOM 3214 O O . ASP A 1 406 ? -8.814 18.253 -78.603 1.00 17.41 474 ASP A O 1
ATOM 3219 N N . PHE A 1 407 ? -7.142 16.747 -78.658 1.00 14.38 475 PHE A N 1
ATOM 3220 C CA . PHE A 1 407 ? -7.415 16.091 -77.380 1.00 14.26 475 PHE A CA 1
ATOM 3221 C C . PHE A 1 407 ? -8.774 15.393 -77.337 1.00 17.80 475 PHE A C 1
ATOM 3222 O O . PHE A 1 407 ? -9.321 15.148 -76.246 1.00 14.97 475 PHE A O 1
ATOM 3230 N N . LYS A 1 408 ? -9.313 15.004 -78.498 1.00 17.76 476 LYS A N 1
ATOM 3231 C CA . LYS A 1 408 ? -10.409 14.037 -78.506 1.00 14.86 476 LYS A CA 1
ATOM 3232 C C . LYS A 1 408 ? -9.898 12.608 -78.331 1.00 17.67 476 LYS A C 1
ATOM 3233 O O . LYS A 1 408 ? -10.614 11.755 -77.797 1.00 11.77 476 LYS A O 1
ATOM 3239 N N . PHE A 1 409 ? -8.664 12.345 -78.764 1.00 15.80 477 PHE A N 1
ATOM 3240 C CA . PHE A 1 409 ? -7.960 11.083 -78.566 1.00 13.46 477 PHE A CA 1
ATOM 3241 C C . PHE A 1 409 ? -6.725 11.400 -77.732 1.00 15.25 477 PHE A C 1
ATOM 3242 O O . PHE A 1 409 ? -5.897 12.215 -78.148 1.00 14.88 477 PHE A O 1
ATOM 3250 N N . ILE A 1 410 ? -6.624 10.813 -76.545 1.00 12.86 478 ILE A N 1
ATOM 3251 C CA . ILE A 1 410 ? -5.494 11.121 -75.663 1.00 12.99 478 ILE A CA 1
ATOM 3252 C C . ILE A 1 410 ? -4.845 9.816 -75.218 1.00 11.38 478 ILE A C 1
ATOM 3253 O O . ILE A 1 410 ? -5.045 9.379 -74.076 1.00 12.12 478 ILE A O 1
ATOM 3258 N N . PRO A 1 411 ? -4.073 9.154 -76.088 1.00 12.35 479 PRO A N 1
ATOM 3259 C CA . PRO A 1 411 ? -3.494 7.859 -75.712 1.00 12.60 479 PRO A CA 1
ATOM 3260 C C . PRO A 1 411 ? -2.251 7.964 -74.830 1.00 17.28 479 PRO A C 1
ATOM 3261 O O . PRO A 1 411 ? -1.974 7.020 -74.079 1.00 13.32 479 PRO A O 1
ATOM 3265 N N . PHE A 1 412 ? -1.525 9.084 -74.864 1.00 11.29 480 PHE A N 1
ATOM 3266 C CA . PHE A 1 412 ? -0.214 9.190 -74.221 1.00 15.90 480 PHE A CA 1
ATOM 3267 C C . PHE A 1 412 ? -0.108 10.494 -73.441 1.00 15.75 480 PHE A C 1
ATOM 3268 O O . PHE A 1 412 ? 0.977 11.097 -73.344 1.00 13.66 480 PHE A O 1
ATOM 3276 N N . SER A 1 413 ? -1.234 10.937 -72.880 1.00 15.04 481 SER A N 1
ATOM 3277 C CA . SER A 1 413 ? -1.359 12.238 -72.223 1.00 12.71 481 SER A CA 1
ATOM 3278 C C . SER A 1 413 ? -0.955 13.367 -73.172 1.00 11.91 481 SER A C 1
ATOM 3279 O O . SER A 1 413 ? -1.044 13.200 -74.390 1.00 13.08 481 SER A O 1
ATOM 3282 N N . GLY A 1 414 ? -0.530 14.516 -72.643 1.00 12.10 482 GLY A N 1
ATOM 3283 C CA . GLY A 1 414 ? -0.215 15.638 -73.513 1.00 10.23 482 GLY A CA 1
ATOM 3284 C C . GLY A 1 414 ? 0.469 16.729 -72.724 1.00 15.58 482 GLY A C 1
ATOM 3285 O O . GLY A 1 414 ? 0.632 16.632 -71.506 1.00 17.42 482 GLY A O 1
ATOM 3286 N N . GLY A 1 415 ? 0.904 17.763 -73.439 1.00 14.39 483 GLY A N 1
ATOM 3287 C CA . GLY A 1 415 ? 1.566 18.867 -72.787 1.00 13.65 483 GLY A CA 1
ATOM 3288 C C . GLY A 1 415 ? 2.951 18.505 -72.266 1.00 13.88 483 GLY A C 1
ATOM 3289 O O . GLY A 1 415 ? 3.540 17.487 -72.647 1.00 16.35 483 GLY A O 1
ATOM 3290 N N . PRO A 1 416 ? 3.514 19.361 -71.412 1.00 12.24 484 PRO A N 1
ATOM 3291 C CA . PRO A 1 416 ? 4.920 19.161 -71.004 1.00 14.92 484 PRO A CA 1
ATOM 3292 C C . PRO A 1 416 ? 5.196 17.820 -70.343 1.00 16.29 484 PRO A C 1
ATOM 3293 O O . PRO A 1 416 ? 6.332 17.352 -70.449 1.00 17.92 484 PRO A O 1
ATOM 3297 N N . ARG A 1 417 ? 4.204 17.183 -69.695 1.00 10.80 485 ARG A N 1
ATOM 3298 C CA . ARG A 1 417 ? 4.359 15.886 -69.055 1.00 14.93 485 ARG A CA 1
ATOM 3299 C C . ARG A 1 417 ? 3.937 14.724 -69.949 1.00 12.12 485 ARG A C 1
ATOM 3300 O O . ARG A 1 417 ? 3.744 13.622 -69.441 1.00 16.34 485 ARG A O 1
ATOM 3308 N N . LYS A 1 418 ? 3.768 14.943 -71.254 1.00 18.63 486 LYS A N 1
ATOM 3309 C CA . LYS A 1 418 ? 3.427 13.854 -72.173 1.00 13.74 486 LYS A CA 1
ATOM 3310 C C . LYS A 1 418 ? 4.372 12.658 -71.996 1.00 19.03 486 LYS A C 1
ATOM 3311 O O . LYS A 1 418 ? 5.567 12.826 -71.715 1.00 15.98 486 LYS A O 1
ATOM 3317 N N . CYS A 1 419 ? 3.824 11.441 -72.163 1.00 14.33 487 CYS A N 1
ATOM 3318 C CA . CYS A 1 419 ? 4.624 10.210 -72.153 1.00 9.75 487 CYS A CA 1
ATOM 3319 C C . CYS A 1 419 ? 5.838 10.336 -73.066 1.00 15.35 487 CYS A C 1
ATOM 3320 O O . CYS A 1 419 ? 5.710 10.725 -74.229 1.00 13.28 487 CYS A O 1
ATOM 3323 N N . VAL A 1 420 ? 7.025 9.997 -72.538 1.00 13.19 488 VAL A N 1
ATOM 3324 C CA . VAL A 1 420 ? 8.233 10.024 -73.365 1.00 15.53 488 VAL A CA 1
ATOM 3325 C C . VAL A 1 420 ? 8.456 8.721 -74.133 1.00 15.06 488 VAL A C 1
ATOM 3326 O O . VAL A 1 420 ? 9.262 8.695 -75.078 1.00 15.36 488 VAL A O 1
ATOM 3330 N N . GLY A 1 421 ? 7.752 7.648 -73.783 1.00 15.90 489 GLY A N 1
ATOM 3331 C CA . GLY A 1 421 ? 7.884 6.392 -74.494 1.00 12.69 489 GLY A CA 1
ATOM 3332 C C . GLY A 1 421 ? 6.793 6.126 -75.522 1.00 17.26 489 GLY A C 1
ATOM 3333 O O . GLY A 1 421 ? 6.564 4.971 -75.873 1.00 13.70 489 GLY A O 1
ATOM 3334 N N . ASP A 1 422 ? 6.151 7.179 -76.047 1.00 13.41 490 ASP A N 1
ATOM 3335 C CA . ASP A 1 422 ? 5.000 6.983 -76.925 1.00 16.07 490 ASP A CA 1
ATOM 3336 C C . ASP A 1 422 ? 5.405 6.340 -78.255 1.00 20.48 490 ASP A C 1
ATOM 3337 O O . ASP A 1 422 ? 4.743 5.401 -78.724 1.00 15.89 490 ASP A O 1
ATOM 3342 N N . GLN A 1 423 ? 6.492 6.807 -78.870 1.00 13.02 491 GLN A N 1
ATOM 3343 C CA A GLN A 1 423 ? 6.983 6.153 -80.079 0.65 18.69 491 GLN A CA 1
ATOM 3344 C CA B GLN A 1 423 ? 6.993 6.155 -80.077 0.35 18.72 491 GLN A CA 1
ATOM 3345 C C . GLN A 1 423 ? 7.482 4.743 -79.769 1.00 17.90 491 GLN A C 1
ATOM 3346 O O . GLN A 1 423 ? 7.158 3.785 -80.484 1.00 18.23 491 GLN A O 1
ATOM 3357 N N . PHE A 1 424 ? 8.240 4.593 -78.679 1.00 15.21 492 PHE A N 1
ATOM 3358 C CA . PHE A 1 424 ? 8.743 3.291 -78.247 1.00 13.70 492 PHE A CA 1
ATOM 3359 C C . PHE A 1 424 ? 7.606 2.293 -78.066 1.00 16.79 492 PHE A C 1
ATOM 3360 O O . PHE A 1 424 ? 7.643 1.179 -78.602 1.00 13.44 492 PHE A O 1
ATOM 3368 N N . ALA A 1 425 ? 6.601 2.671 -77.285 1.00 11.35 493 ALA A N 1
ATOM 3369 C CA . ALA A 1 425 ? 5.555 1.731 -76.920 1.00 15.56 493 ALA A CA 1
ATOM 3370 C C . ALA A 1 425 ? 4.713 1.346 -78.121 1.00 11.02 493 ALA A C 1
ATOM 3371 O O . ALA A 1 425 ? 4.319 0.183 -78.259 1.00 12.33 493 ALA A O 1
ATOM 3373 N N . LEU A 1 426 ? 4.367 2.317 -78.959 1.00 12.50 494 LEU A N 1
ATOM 3374 C CA . LEU A 1 426 ? 3.556 1.998 -80.119 1.00 17.31 494 LEU A CA 1
ATOM 3375 C C . LEU A 1 426 ? 4.303 1.041 -81.023 1.00 17.82 494 LEU A C 1
ATOM 3376 O O . LEU A 1 426 ? 3.709 0.120 -81.591 1.00 11.84 494 LEU A O 1
ATOM 3381 N N . MET A 1 427 ? 5.618 1.241 -81.152 1.00 14.42 495 MET A N 1
ATOM 3382 C CA . MET A 1 427 ? 6.430 0.343 -81.960 1.00 15.82 495 MET A CA 1
ATOM 3383 C C . MET A 1 427 ? 6.496 -1.041 -81.346 1.00 13.57 495 MET A C 1
ATOM 3384 O O . MET A 1 427 ? 6.495 -2.042 -82.073 1.00 13.11 495 MET A O 1
ATOM 3389 N N . GLU A 1 428 ? 6.542 -1.131 -80.007 1.00 11.12 496 GLU A N 1
ATOM 3390 C CA . GLU A 1 428 ? 6.564 -2.458 -79.395 1.00 11.37 496 GLU A CA 1
ATOM 3391 C C . GLU A 1 428 ? 5.253 -3.202 -79.656 1.00 18.77 496 GLU A C 1
ATOM 3392 O O . GLU A 1 428 ? 5.254 -4.387 -80.042 1.00 14.38 496 GLU A O 1
ATOM 3398 N N . ALA A 1 429 ? 4.118 -2.518 -79.460 1.00 12.19 497 ALA A N 1
ATOM 3399 C CA . ALA A 1 429 ? 2.830 -3.165 -79.721 1.00 14.66 497 ALA A CA 1
ATOM 3400 C C . ALA A 1 429 ? 2.709 -3.576 -81.187 1.00 12.02 497 ALA A C 1
ATOM 3401 O O . ALA A 1 429 ? 2.236 -4.671 -81.485 1.00 15.97 497 ALA A O 1
ATOM 3403 N N . ILE A 1 430 ? 3.129 -2.710 -82.115 1.00 12.87 498 ILE A N 1
ATOM 3404 C CA . ILE A 1 430 ? 2.984 -3.028 -83.537 1.00 12.40 498 ILE A CA 1
ATOM 3405 C C . ILE A 1 430 ? 3.776 -4.284 -83.870 1.00 14.18 498 ILE A C 1
ATOM 3406 O O . ILE A 1 430 ? 3.258 -5.217 -84.492 1.00 13.85 498 ILE A O 1
ATOM 3411 N N . VAL A 1 431 ? 5.026 -4.344 -83.402 1.00 16.38 499 VAL A N 1
ATOM 3412 C CA . VAL A 1 431 ? 5.914 -5.452 -83.736 1.00 13.18 499 VAL A CA 1
ATOM 3413 C C . VAL A 1 431 ? 5.414 -6.737 -83.109 1.00 14.47 499 VAL A C 1
ATOM 3414 O O . VAL A 1 431 ? 5.322 -7.767 -83.778 1.00 16.94 499 VAL A O 1
ATOM 3418 N N . ALA A 1 432 ? 5.072 -6.697 -81.813 1.00 12.39 500 ALA A N 1
ATOM 3419 C CA . ALA A 1 432 ? 4.616 -7.911 -81.130 1.00 15.43 500 ALA A CA 1
ATOM 3420 C C . ALA A 1 432 ? 3.315 -8.427 -81.732 1.00 17.08 500 ALA A C 1
ATOM 3421 O O . ALA A 1 432 ? 3.147 -9.638 -81.938 1.00 14.74 500 ALA A O 1
ATOM 3423 N N . LEU A 1 433 ? 2.383 -7.523 -82.024 1.00 13.05 501 LEU A N 1
ATOM 3424 C CA . LEU A 1 433 ? 1.115 -7.962 -82.580 1.00 14.28 501 LEU A CA 1
ATOM 3425 C C . LEU A 1 433 ? 1.298 -8.486 -83.998 1.00 17.43 501 LEU A C 1
ATOM 3426 O O . LEU A 1 433 ? 0.676 -9.488 -84.370 1.00 15.07 501 LEU A O 1
ATOM 3431 N N . ALA A 1 434 ? 2.188 -7.863 -84.787 1.00 14.99 502 ALA A N 1
ATOM 3432 C CA . ALA A 1 434 ? 2.426 -8.358 -86.139 1.00 15.84 502 ALA A CA 1
ATOM 3433 C C . ALA A 1 434 ? 3.031 -9.757 -86.119 1.00 17.40 502 ALA A C 1
ATOM 3434 O O . ALA A 1 434 ? 2.617 -10.622 -86.896 1.00 18.72 502 ALA A O 1
ATOM 3436 N N . VAL A 1 435 ? 4.000 -9.997 -85.225 1.00 13.14 503 VAL A N 1
ATOM 3437 C CA . VAL A 1 435 ? 4.620 -11.316 -85.093 1.00 18.15 503 VAL A CA 1
ATOM 3438 C C . VAL A 1 435 ? 3.615 -12.348 -84.600 1.00 17.51 503 VAL A C 1
ATOM 3439 O O . VAL A 1 435 ? 3.614 -13.509 -85.052 1.00 15.44 503 VAL A O 1
ATOM 3443 N N . PHE A 1 436 ? 2.764 -11.967 -83.642 1.00 19.22 504 PHE A N 1
ATOM 3444 C CA . PHE A 1 436 ? 1.711 -12.878 -83.194 1.00 19.08 504 PHE A CA 1
ATOM 3445 C C . PHE A 1 436 ? 0.798 -13.259 -84.353 1.00 19.76 504 PHE A C 1
ATOM 3446 O O . PHE A 1 436 ? 0.555 -14.450 -84.610 1.00 17.98 504 PHE A O 1
ATOM 3454 N N . LEU A 1 437 ? 0.281 -12.254 -85.069 1.00 17.33 505 LEU A N 1
ATOM 3455 C CA . LEU A 1 437 ? -0.679 -12.524 -86.137 1.00 24.28 505 LEU A CA 1
ATOM 3456 C C . LEU A 1 437 ? -0.040 -13.270 -87.294 1.00 21.09 505 LEU A C 1
ATOM 3457 O O . LEU A 1 437 ? -0.744 -13.947 -88.057 1.00 19.14 505 LEU A O 1
ATOM 3462 N N . GLN A 1 438 ? 1.277 -13.161 -87.417 1.00 18.40 506 GLN A N 1
ATOM 3463 C CA . GLN A 1 438 ? 2.019 -13.868 -88.448 1.00 23.90 506 GLN A CA 1
ATOM 3464 C C . GLN A 1 438 ? 2.041 -15.360 -88.163 1.00 23.06 506 GLN A C 1
ATOM 3465 O O . GLN A 1 438 ? 1.909 -16.180 -89.078 1.00 21.93 506 GLN A O 1
ATOM 3471 N N . ARG A 1 439 ? 2.180 -15.728 -86.890 1.00 20.51 507 ARG A N 1
ATOM 3472 C CA . ARG A 1 439 ? 2.453 -17.104 -86.503 1.00 21.65 507 ARG A CA 1
ATOM 3473 C C . ARG A 1 439 ? 1.245 -17.862 -85.980 1.00 25.83 507 ARG A C 1
ATOM 3474 O O . ARG A 1 439 ? 1.272 -19.099 -85.977 1.00 24.93 507 ARG A O 1
ATOM 3482 N N . LEU A 1 440 ? 0.206 -17.174 -85.509 1.00 24.19 508 LEU A N 1
ATOM 3483 C CA . LEU A 1 440 ? -0.856 -17.862 -84.781 1.00 23.35 508 LEU A CA 1
ATOM 3484 C C . LEU A 1 440 ? -2.236 -17.396 -85.224 1.00 25.97 508 LEU A C 1
ATOM 3485 O O . LEU A 1 440 ? -2.485 -16.194 -85.365 1.00 19.96 508 LEU A O 1
ATOM 3490 N N . ASN A 1 441 ? -3.129 -18.358 -85.454 1.00 22.40 509 ASN A N 1
ATOM 3491 C CA . ASN A 1 441 ? -4.539 -18.039 -85.414 1.00 17.65 509 ASN A CA 1
ATOM 3492 C C . ASN A 1 441 ? -4.951 -17.943 -83.953 1.00 20.37 509 ASN A C 1
ATOM 3493 O O . ASN A 1 441 ? -4.277 -18.457 -83.063 1.00 23.43 509 ASN A O 1
ATOM 3498 N N . VAL A 1 442 ? -6.078 -17.294 -83.708 1.00 21.54 510 VAL A N 1
ATOM 3499 C CA . VAL A 1 442 ? -6.474 -16.970 -82.343 1.00 16.76 510 VAL A CA 1
ATOM 3500 C C . VAL A 1 442 ? -7.992 -16.903 -82.277 1.00 21.68 510 VAL A C 1
ATOM 3501 O O . VAL A 1 442 ? -8.637 -16.348 -83.175 1.00 20.84 510 VAL A O 1
ATOM 3505 N N . GLU A 1 443 ? -8.559 -17.465 -81.200 1.00 19.98 511 GLU A N 1
ATOM 3506 C CA . GLU A 1 443 ? -9.992 -17.419 -80.928 1.00 21.69 511 GLU A CA 1
ATOM 3507 C C . GLU A 1 443 ? -10.236 -17.174 -79.443 1.00 22.41 511 GLU A C 1
ATOM 3508 O O . GLU A 1 443 ? -9.586 -17.783 -78.585 1.00 24.95 511 GLU A O 1
ATOM 3510 N N . LEU A 1 444 ? -11.197 -16.303 -79.150 1.00 24.15 512 LEU A N 1
ATOM 3511 C CA . LEU A 1 444 ? -11.636 -16.080 -77.777 1.00 21.89 512 LEU A CA 1
ATOM 3512 C C . LEU A 1 444 ? -12.353 -17.317 -77.235 1.00 25.95 512 LEU A C 1
ATOM 3513 O O . LEU A 1 444 ? -13.256 -17.846 -77.884 1.00 24.60 512 LEU A O 1
ATOM 3518 N N . VAL A 1 445 ? -11.960 -17.779 -76.053 1.00 21.45 513 VAL A N 1
ATOM 3519 C CA . VAL A 1 445 ? -12.671 -18.909 -75.437 1.00 27.30 513 VAL A CA 1
ATOM 3520 C C . VAL A 1 445 ? -14.086 -18.462 -75.067 1.00 29.09 513 VAL A C 1
ATOM 3521 O O . VAL A 1 445 ? -14.263 -17.363 -74.508 1.00 24.96 513 VAL A O 1
ATOM 3525 N N . PRO A 1 446 ? -15.120 -19.249 -75.358 1.00 34.25 514 PRO A N 1
ATOM 3526 C CA . PRO A 1 446 ? -16.491 -18.808 -75.063 1.00 29.26 514 PRO A CA 1
ATOM 3527 C C . PRO A 1 446 ? -16.803 -18.877 -73.574 1.00 26.94 514 PRO A C 1
ATOM 3528 O O . PRO A 1 446 ? -16.090 -19.497 -72.778 1.00 27.99 514 PRO A O 1
ATOM 3532 N N . ASP A 1 447 ? -17.895 -18.195 -73.209 1.00 31.61 515 ASP A N 1
ATOM 3533 C CA . ASP A 1 447 ? -18.473 -18.185 -71.861 1.00 33.06 515 ASP A CA 1
ATOM 3534 C C . ASP A 1 447 ? -17.640 -17.396 -70.854 1.00 37.21 515 ASP A C 1
ATOM 3535 O O . ASP A 1 447 ? -17.796 -17.573 -69.640 1.00 34.29 515 ASP A O 1
ATOM 3540 N N . GLN A 1 448 ? -16.751 -16.528 -71.320 1.00 29.65 516 GLN A N 1
ATOM 3541 C CA . GLN A 1 448 ? -16.001 -15.670 -70.422 1.00 28.45 516 GLN A CA 1
ATOM 3542 C C . GLN A 1 448 ? -16.762 -14.379 -70.204 1.00 23.50 516 GLN A C 1
ATOM 3543 O O . GLN A 1 448 ? -17.499 -13.919 -71.079 1.00 30.71 516 GLN A O 1
ATOM 3549 N N . THR A 1 449 ? -16.539 -13.768 -69.056 1.00 28.17 517 THR A N 1
ATOM 3550 C CA . THR A 1 449 ? -16.948 -12.384 -68.857 1.00 30.81 517 THR A CA 1
ATOM 3551 C C . THR A 1 449 ? -15.673 -11.537 -68.895 1.00 23.91 517 THR A C 1
ATOM 3552 O O . THR A 1 449 ? -14.873 -11.541 -67.955 1.00 27.15 517 THR A O 1
ATOM 3556 N N . ILE A 1 450 ? -15.472 -10.851 -70.018 1.00 23.76 518 ILE A N 1
ATOM 3557 C CA . ILE A 1 450 ? -14.336 -9.950 -70.193 1.00 22.61 518 ILE A CA 1
ATOM 3558 C C . ILE A 1 450 ? -14.808 -8.584 -69.705 1.00 28.10 518 ILE A C 1
ATOM 3559 O O . ILE A 1 450 ? -15.443 -7.825 -70.432 1.00 34.25 518 ILE A O 1
ATOM 3564 N N . SER A 1 451 ? -14.518 -8.276 -68.449 1.00 22.67 519 SER A N 1
ATOM 3565 C CA . SER A 1 451 ? -14.899 -6.988 -67.903 1.00 21.52 519 SER A CA 1
ATOM 3566 C C . SER A 1 451 ? -13.649 -6.258 -67.420 1.00 19.33 519 SER A C 1
ATOM 3567 O O . SER A 1 451 ? -12.585 -6.858 -67.225 1.00 17.59 519 SER A O 1
ATOM 3570 N N . MET A 1 452 ? -13.811 -4.952 -67.198 1.00 14.67 520 MET A N 1
ATOM 3571 C CA . MET A 1 452 ? -12.718 -4.064 -66.814 1.00 23.70 520 MET A CA 1
ATOM 3572 C C . MET A 1 452 ? -12.540 -3.977 -65.307 1.00 19.71 520 MET A C 1
ATOM 3573 O O . MET A 1 452 ? -13.513 -3.890 -64.557 1.00 16.59 520 MET A O 1
ATOM 3578 N N . THR A 1 453 ? -11.282 -4.006 -64.869 1.00 18.96 521 THR A N 1
ATOM 3579 C CA . THR A 1 453 ? -10.895 -3.620 -63.512 1.00 20.93 521 THR A CA 1
ATOM 3580 C C . THR A 1 453 ? -9.778 -2.599 -63.654 1.00 25.62 521 THR A C 1
ATOM 3581 O O . THR A 1 453 ? -8.845 -2.813 -64.437 1.00 20.95 521 THR A O 1
ATOM 3585 N N . THR A 1 454 ? -9.890 -1.468 -62.957 1.00 21.84 522 THR A N 1
ATOM 3586 C CA . THR A 1 454 ? -8.997 -0.343 -63.223 1.00 22.97 522 THR A CA 1
ATOM 3587 C C . THR A 1 454 ? -8.001 -0.135 -62.092 1.00 25.32 522 THR A C 1
ATOM 3588 O O . THR A 1 454 ? -8.347 -0.217 -60.909 1.00 28.36 522 THR A O 1
ATOM 3592 N N . GLY A 1 455 ? -6.760 0.124 -62.478 1.00 23.03 523 GLY A N 1
ATOM 3593 C CA . GLY A 1 455 ? -5.701 0.477 -61.560 1.00 26.61 523 GLY A CA 1
ATOM 3594 C C . GLY A 1 455 ? -4.782 1.454 -62.256 1.00 25.25 523 GLY A C 1
ATOM 3595 O O . GLY A 1 455 ? -5.253 2.454 -62.805 1.00 23.30 523 GLY A O 1
ATOM 3596 N N . ALA A 1 456 ? -3.479 1.166 -62.282 1.00 20.23 524 ALA A N 1
ATOM 3597 C CA . ALA A 1 456 ? -2.585 1.945 -63.134 1.00 23.31 524 ALA A CA 1
ATOM 3598 C C . ALA A 1 456 ? -2.936 1.772 -64.610 1.00 19.03 524 ALA A C 1
ATOM 3599 O O . ALA A 1 456 ? -2.633 2.649 -65.431 1.00 15.13 524 ALA A O 1
ATOM 3601 N N . THR A 1 457 ? -3.538 0.637 -64.969 1.00 17.37 525 THR A N 1
ATOM 3602 C CA . THR A 1 457 ? -4.075 0.388 -66.299 1.00 15.92 525 THR A CA 1
ATOM 3603 C C . THR A 1 457 ? -5.490 -0.175 -66.163 1.00 18.58 525 THR A C 1
ATOM 3604 O O . THR A 1 457 ? -5.951 -0.483 -65.060 1.00 16.52 525 THR A O 1
ATOM 3608 N N . ILE A 1 458 ? -6.205 -0.263 -67.281 1.00 12.12 526 ILE A N 1
ATOM 3609 C CA . ILE A 1 458 ? -7.433 -1.059 -67.349 1.00 16.94 526 ILE A CA 1
ATOM 3610 C C . ILE A 1 458 ? -7.018 -2.486 -67.651 1.00 15.29 526 ILE A C 1
ATOM 3611 O O . ILE A 1 458 ? -6.467 -2.759 -68.720 1.00 16.10 526 ILE A O 1
ATOM 3616 N N . HIS A 1 459 ? -7.258 -3.399 -66.723 1.00 13.87 527 HIS A N 1
ATOM 3617 C CA . HIS A 1 459 ? -6.960 -4.799 -67.013 1.00 18.48 527 HIS A CA 1
ATOM 3618 C C . HIS A 1 459 ? -8.246 -5.609 -66.907 1.00 19.23 527 HIS A C 1
ATOM 3619 O O . HIS A 1 459 ? -9.290 -5.104 -66.504 1.00 15.67 527 HIS A O 1
ATOM 3626 N N . THR A 1 460 ? -8.191 -6.866 -67.316 1.00 19.20 528 THR A N 1
ATOM 3627 C CA . THR A 1 460 ? -9.395 -7.686 -67.252 1.00 19.04 528 THR A CA 1
ATOM 3628 C C . THR A 1 460 ? -9.650 -8.136 -65.816 1.00 20.11 528 THR A C 1
ATOM 3629 O O . THR A 1 460 ? -8.735 -8.240 -64.995 1.00 19.30 528 THR A O 1
ATOM 3633 N N . THR A 1 461 ? -10.920 -8.383 -65.512 1.00 18.70 529 THR A N 1
ATOM 3634 C CA . THR A 1 461 ? -11.287 -8.862 -64.183 1.00 18.81 529 THR A CA 1
ATOM 3635 C C . THR A 1 461 ? -10.881 -10.323 -63.973 1.00 20.41 529 THR A C 1
ATOM 3636 O O . THR A 1 461 ? -10.432 -10.696 -62.883 1.00 22.10 529 THR A O 1
ATOM 3640 N N . ASN A 1 462 ? -11.019 -11.160 -65.002 1.00 17.31 530 ASN A N 1
ATOM 3641 C CA . ASN A 1 462 ? -10.871 -12.608 -64.871 1.00 20.53 530 ASN A CA 1
ATOM 3642 C C . ASN A 1 462 ? -9.855 -13.228 -65.828 1.00 26.72 530 ASN A C 1
ATOM 3643 O O . ASN A 1 462 ? -9.873 -14.452 -66.021 1.00 22.16 530 ASN A O 1
ATOM 3648 N N . GLY A 1 463 ? -8.997 -12.436 -66.458 1.00 22.13 531 GLY A N 1
ATOM 3649 C CA . GLY A 1 463 ? -8.089 -12.957 -67.459 1.00 17.87 531 GLY A CA 1
ATOM 3650 C C . GLY A 1 463 ? -8.684 -12.920 -68.853 1.00 20.23 531 GLY A C 1
ATOM 3651 O O . GLY A 1 463 ? -9.883 -12.714 -69.061 1.00 16.84 531 GLY A O 1
ATOM 3652 N N . LEU A 1 464 ? -7.818 -13.128 -69.837 1.00 18.95 532 LEU A N 1
ATOM 3653 C CA . LEU A 1 464 ? -8.232 -13.155 -71.237 1.00 17.05 532 LEU A CA 1
ATOM 3654 C C . LEU A 1 464 ? -7.798 -14.496 -71.828 1.00 18.49 532 LEU A C 1
ATOM 3655 O O . LEU A 1 464 ? -6.665 -14.640 -72.290 1.00 19.11 532 LEU A O 1
ATOM 3660 N N . TYR A 1 465 ? -8.698 -15.479 -71.830 1.00 15.98 533 TYR A N 1
ATOM 3661 C CA . TYR A 1 465 ? -8.334 -16.828 -72.253 1.00 20.20 533 TYR A CA 1
ATOM 3662 C C . TYR A 1 465 ? -8.591 -16.995 -73.740 1.00 19.99 533 TYR A C 1
ATOM 3663 O O . TYR A 1 465 ? -9.668 -16.649 -74.241 1.00 19.89 533 TYR A O 1
ATOM 3672 N N . MET A 1 466 ? -7.565 -17.457 -74.446 1.00 19.46 534 MET A N 1
ATOM 3673 C CA . MET A 1 466 ? -7.591 -17.614 -75.890 1.00 19.69 534 MET A CA 1
ATOM 3674 C C . MET A 1 466 ? -7.186 -19.032 -76.258 1.00 20.93 534 MET A C 1
ATOM 3675 O O . MET A 1 466 ? -6.438 -19.691 -75.538 1.00 23.82 534 MET A O 1
ATOM 3680 N N . LYS A 1 467 ? -7.654 -19.473 -77.413 1.00 20.23 535 LYS A N 1
ATOM 3681 C CA . LYS A 1 467 ? -7.128 -20.656 -78.071 1.00 28.95 535 LYS A CA 1
ATOM 3682 C C . LYS A 1 467 ? -6.314 -20.209 -79.278 1.00 21.92 535 LYS A C 1
ATOM 3683 O O . LYS A 1 467 ? -6.730 -19.312 -80.018 1.00 19.86 535 LYS A O 1
ATOM 3689 N N . VAL A 1 468 ? -5.143 -20.811 -79.465 1.00 21.39 536 VAL A N 1
ATOM 3690 C CA . VAL A 1 468 ? -4.291 -20.452 -80.585 1.00 17.14 536 VAL A CA 1
ATOM 3691 C C . VAL A 1 468 ? -3.976 -21.711 -81.379 1.00 22.54 536 VAL A C 1
ATOM 3692 O O . VAL A 1 468 ? -4.055 -22.833 -80.876 1.00 21.14 536 VAL A O 1
ATOM 3696 N N . SER A 1 469 ? -3.639 -21.509 -82.650 1.00 23.20 537 SER A N 1
ATOM 3697 C CA . SER A 1 469 ? -3.198 -22.604 -83.503 1.00 28.19 537 SER A CA 1
ATOM 3698 C C . SER A 1 469 ? -2.239 -22.047 -84.544 1.00 27.86 537 SER A C 1
ATOM 3699 O O . SER A 1 469 ? -2.312 -20.868 -84.908 1.00 21.36 537 SER A O 1
ATOM 3702 N N . GLN A 1 470 ? -1.349 -22.907 -85.029 1.00 26.84 538 GLN A N 1
ATOM 3703 C CA . GLN A 1 470 ? -0.322 -22.459 -85.957 1.00 30.42 538 GLN A CA 1
ATOM 3704 C C . GLN A 1 470 ? -0.918 -22.108 -87.315 1.00 37.00 538 GLN A C 1
ATOM 3705 O O . GLN A 1 470 ? -1.856 -22.755 -87.795 1.00 27.24 538 GLN A O 1
ATOM 3711 N N . ARG A 1 471 ? -0.383 -21.048 -87.912 1.00 29.41 539 ARG A N 1
ATOM 3712 C CA . ARG A 1 471 ? -0.791 -20.577 -89.227 1.00 36.28 539 ARG A CA 1
ATOM 3713 C C . ARG A 1 471 ? 0.130 -21.167 -90.280 1.00 38.32 539 ARG A C 1
ATOM 3714 O O . ARG A 1 471 ? -0.248 -21.335 -91.438 1.00 37.75 539 ARG A O 1
ATOM 3723 N N . ASP B 1 7 ? -8.923 -48.158 -102.265 1.00 68.83 75 ASP B N 1
ATOM 3724 C CA . ASP B 1 7 ? -8.303 -48.034 -100.950 1.00 59.22 75 ASP B CA 1
ATOM 3725 C C . ASP B 1 7 ? -8.961 -46.923 -100.127 1.00 61.01 75 ASP B C 1
ATOM 3726 O O . ASP B 1 7 ? -9.883 -46.248 -100.600 1.00 60.78 75 ASP B O 1
ATOM 3731 N N . GLU B 1 8 ? -8.480 -46.730 -98.898 1.00 56.60 76 GLU B N 1
ATOM 3732 C CA . GLU B 1 8 ? -9.022 -45.710 -98.011 1.00 50.80 76 GLU B CA 1
ATOM 3733 C C . GLU B 1 8 ? -8.392 -44.334 -98.216 1.00 52.37 76 GLU B C 1
ATOM 3734 O O . GLU B 1 8 ? -8.763 -43.391 -97.508 1.00 44.61 76 GLU B O 1
ATOM 3736 N N . SER B 1 9 ? -7.475 -44.181 -99.181 1.00 45.61 77 SER B N 1
ATOM 3737 C CA . SER B 1 9 ? -6.757 -42.911 -99.306 1.00 42.87 77 SER B CA 1
ATOM 3738 C C . SER B 1 9 ? -7.637 -41.797 -99.862 1.00 38.41 77 SER B C 1
ATOM 3739 O O . SER B 1 9 ? -7.432 -40.627 -99.521 1.00 41.00 77 SER B O 1
ATOM 3742 N N . GLY B 1 10 ? -8.604 -42.126 -100.718 1.00 41.25 78 GLY B N 1
ATOM 3743 C CA . GLY B 1 10 ? -9.383 -41.111 -101.405 1.00 31.33 78 GLY B CA 1
ATOM 3744 C C . GLY B 1 10 ? -8.751 -40.560 -102.669 1.00 36.12 78 GLY B C 1
ATOM 3745 O O . GLY B 1 10 ? -9.308 -39.628 -103.267 1.00 35.40 78 GLY B O 1
ATOM 3746 N N . ILE B 1 11 ? -7.617 -41.102 -103.098 1.00 35.39 79 ILE B N 1
ATOM 3747 C CA . ILE B 1 11 ? -6.834 -40.546 -104.202 1.00 38.89 79 ILE B CA 1
ATOM 3748 C C . ILE B 1 11 ? -7.154 -41.340 -105.467 1.00 33.48 79 ILE B C 1
ATOM 3749 O O . ILE B 1 11 ? -6.911 -42.557 -105.493 1.00 38.03 79 ILE B O 1
ATOM 3754 N N . PRO B 1 12 ? -7.653 -40.706 -106.531 1.00 33.67 80 PRO B N 1
ATOM 3755 C CA . PRO B 1 12 ? -7.862 -41.427 -107.795 1.00 32.80 80 PRO B CA 1
ATOM 3756 C C . PRO B 1 12 ? -6.564 -42.015 -108.331 1.00 40.07 80 PRO B C 1
ATOM 3757 O O . PRO B 1 12 ? -5.476 -41.471 -108.130 1.00 34.92 80 PRO B O 1
ATOM 3761 N N . ILE B 1 13 ? -6.688 -43.134 -109.039 1.00 34.03 81 ILE B N 1
ATOM 3762 C CA . ILE B 1 13 ? -5.541 -43.819 -109.628 1.00 35.43 81 ILE B CA 1
ATOM 3763 C C . ILE B 1 13 ? -5.560 -43.590 -111.137 1.00 44.86 81 ILE B C 1
ATOM 3764 O O . ILE B 1 13 ? -6.552 -43.901 -111.807 1.00 42.85 81 ILE B O 1
ATOM 3769 N N . ALA B 1 14 ? -4.469 -43.050 -111.678 1.00 38.78 82 ALA B N 1
ATOM 3770 C CA . ALA B 1 14 ? -4.386 -42.841 -113.117 1.00 41.44 82 ALA B CA 1
ATOM 3771 C C . ALA B 1 14 ? -4.034 -44.149 -113.803 1.00 37.98 82 ALA B C 1
ATOM 3772 O O . ALA B 1 14 ? -3.225 -44.930 -113.297 1.00 32.61 82 ALA B O 1
ATOM 3774 N N . ASN B 1 15 ? -4.640 -44.386 -114.964 1.00 43.75 83 ASN B N 1
ATOM 3775 C CA . ASN B 1 15 ? -4.390 -45.605 -115.738 1.00 45.93 83 ASN B CA 1
ATOM 3776 C C . ASN B 1 15 ? -3.329 -45.299 -116.796 1.00 42.68 83 ASN B C 1
ATOM 3777 O O . ASN B 1 15 ? -3.619 -44.697 -117.834 1.00 43.53 83 ASN B O 1
ATOM 3782 N N . ALA B 1 16 ? -2.093 -45.718 -116.528 1.00 37.38 84 ALA B N 1
ATOM 3783 C CA . ALA B 1 16 ? -0.959 -45.382 -117.378 1.00 44.84 84 ALA B CA 1
ATOM 3784 C C . ALA B 1 16 ? -0.706 -46.476 -118.410 1.00 40.86 84 ALA B C 1
ATOM 3785 O O . ALA B 1 16 ? -0.576 -47.653 -118.058 1.00 50.65 84 ALA B O 1
ATOM 3787 N N . LYS B 1 17 ? -0.613 -46.081 -119.677 1.00 41.46 85 LYS B N 1
ATOM 3788 C CA . LYS B 1 17 ? -0.223 -46.990 -120.745 1.00 42.83 85 LYS B CA 1
ATOM 3789 C C . LYS B 1 17 ? 1.298 -46.988 -120.922 1.00 48.30 85 LYS B C 1
ATOM 3790 O O . LYS B 1 17 ? 2.024 -46.176 -120.335 1.00 39.62 85 LYS B O 1
ATOM 3792 N N . LEU B 1 18 ? 1.783 -47.933 -121.735 1.00 39.20 86 LEU B N 1
ATOM 3793 C CA . LEU B 1 18 ? 3.213 -47.999 -122.029 1.00 38.99 86 LEU B CA 1
ATOM 3794 C C . LEU B 1 18 ? 3.706 -46.707 -122.665 1.00 35.08 86 LEU B C 1
ATOM 3795 O O . LEU B 1 18 ? 4.824 -46.256 -122.385 1.00 33.90 86 LEU B O 1
ATOM 3800 N N . ASP B 1 19 ? 2.894 -46.112 -123.542 1.00 33.69 87 ASP B N 1
ATOM 3801 C CA . ASP B 1 19 ? 3.281 -44.854 -124.170 1.00 38.19 87 ASP B CA 1
ATOM 3802 C C . ASP B 1 19 ? 3.487 -43.766 -123.120 1.00 42.92 87 ASP B C 1
ATOM 3803 O O . ASP B 1 19 ? 4.435 -42.973 -123.205 1.00 38.72 87 ASP B O 1
ATOM 3808 N N . ASP B 1 20 ? 2.608 -43.725 -122.115 1.00 35.90 88 ASP B N 1
ATOM 3809 C CA . ASP B 1 20 ? 2.771 -42.782 -121.013 1.00 36.73 88 ASP B CA 1
ATOM 3810 C C . ASP B 1 20 ? 4.080 -43.018 -120.259 1.00 36.59 88 ASP B C 1
ATOM 3811 O O . ASP B 1 20 ? 4.784 -42.061 -119.914 1.00 34.77 88 ASP B O 1
ATOM 3816 N N . VAL B 1 21 ? 4.427 -44.288 -120.002 1.00 32.63 89 VAL B N 1
ATOM 3817 C CA . VAL B 1 21 ? 5.680 -44.601 -119.315 1.00 27.89 89 VAL B CA 1
ATOM 3818 C C . VAL B 1 21 ? 6.882 -44.185 -120.165 1.00 33.90 89 VAL B C 1
ATOM 3819 O O . VAL B 1 21 ? 7.899 -43.712 -119.638 1.00 32.71 89 VAL B O 1
ATOM 3823 N N . ALA B 1 22 ? 6.791 -44.358 -121.488 1.00 30.82 90 ALA B N 1
ATOM 3824 C CA . ALA B 1 22 ? 7.876 -43.921 -122.362 1.00 30.77 90 ALA B CA 1
ATOM 3825 C C . ALA B 1 22 ? 8.136 -42.425 -122.202 1.00 27.66 90 ALA B C 1
ATOM 3826 O O . ALA B 1 22 ? 9.293 -41.996 -122.129 1.00 30.11 90 ALA B O 1
ATOM 3828 N N . ASP B 1 23 ? 7.064 -41.628 -122.124 1.00 27.47 91 ASP B N 1
ATOM 3829 C CA . ASP B 1 23 ? 7.172 -40.192 -121.869 1.00 35.05 91 ASP B CA 1
ATOM 3830 C C . ASP B 1 23 ? 7.756 -39.884 -120.486 1.00 31.67 91 ASP B C 1
ATOM 3831 O O . ASP B 1 23 ? 8.573 -38.964 -120.348 1.00 28.90 91 ASP B O 1
ATOM 3836 N N . LEU B 1 24 ? 7.325 -40.608 -119.446 1.00 26.41 92 LEU B N 1
ATOM 3837 C CA . LEU B 1 24 ? 7.848 -40.354 -118.103 1.00 26.66 92 LEU B CA 1
ATOM 3838 C C . LEU B 1 24 ? 9.352 -40.574 -118.039 1.00 28.25 92 LEU B C 1
ATOM 3839 O O . LEU B 1 24 ? 10.072 -39.811 -117.386 1.00 29.92 92 LEU B O 1
ATOM 3844 N N . LEU B 1 25 ? 9.845 -41.611 -118.716 1.00 27.66 93 LEU B N 1
ATOM 3845 C CA . LEU B 1 25 ? 11.261 -41.951 -118.704 1.00 30.06 93 LEU B CA 1
ATOM 3846 C C . LEU B 1 25 ? 12.074 -41.191 -119.744 1.00 24.87 93 LEU B C 1
ATOM 3847 O O . LEU B 1 25 ? 13.293 -41.048 -119.575 1.00 25.68 93 LEU B O 1
ATOM 3852 N N . GLY B 1 26 ? 11.434 -40.714 -120.806 1.00 23.51 94 GLY B N 1
ATOM 3853 C CA . GLY B 1 26 ? 12.152 -40.193 -121.952 1.00 22.96 94 GLY B CA 1
ATOM 3854 C C . GLY B 1 26 ? 12.175 -38.685 -122.108 1.00 25.18 94 GLY B C 1
ATOM 3855 O O . GLY B 1 26 ? 12.474 -38.197 -123.203 1.00 29.17 94 GLY B O 1
ATOM 3856 N N . GLY B 1 27 ? 11.876 -37.937 -121.042 1.00 29.04 95 GLY B N 1
ATOM 3857 C CA . GLY B 1 27 ? 11.966 -36.483 -121.079 1.00 24.16 95 GLY B CA 1
ATOM 3858 C C . GLY B 1 27 ? 10.701 -35.751 -121.462 1.00 24.83 95 GLY B C 1
ATOM 3859 O O . GLY B 1 27 ? 10.758 -34.542 -121.704 1.00 32.94 95 GLY B O 1
ATOM 3860 N N . ALA B 1 28 ? 9.567 -36.437 -121.547 1.00 26.93 96 ALA B N 1
ATOM 3861 C CA . ALA B 1 28 ? 8.290 -35.807 -121.856 1.00 25.17 96 ALA B CA 1
ATOM 3862 C C . ALA B 1 28 ? 7.340 -35.930 -120.671 1.00 29.81 96 ALA B C 1
ATOM 3863 O O . ALA B 1 28 ? 6.129 -36.084 -120.836 1.00 30.22 96 ALA B O 1
ATOM 3865 N N . LEU B 1 29 ? 7.912 -35.872 -119.468 1.00 28.80 97 LEU B N 1
ATOM 3866 C CA . LEU B 1 29 ? 7.173 -36.068 -118.224 1.00 35.28 97 LEU B CA 1
ATOM 3867 C C . LEU B 1 29 ? 5.943 -35.166 -118.136 1.00 37.74 97 LEU B C 1
ATOM 3868 O O . LEU B 1 29 ? 4.885 -35.591 -117.654 1.00 40.11 97 LEU B O 1
ATOM 3873 N N . PHE B 1 30 ? 6.059 -33.923 -118.615 1.00 34.78 98 PHE B N 1
ATOM 3874 C CA . PHE B 1 30 ? 4.956 -32.965 -118.539 1.00 34.71 98 PHE B CA 1
ATOM 3875 C C . PHE B 1 30 ? 3.716 -33.442 -119.278 1.00 37.04 98 PHE B C 1
ATOM 3876 O O . PHE B 1 30 ? 2.606 -32.998 -118.969 1.00 35.12 98 PHE B O 1
ATOM 3884 N N . LEU B 1 31 ? 3.885 -34.308 -120.288 1.00 38.40 99 LEU B N 1
ATOM 3885 C CA . LEU B 1 31 ? 2.773 -34.626 -121.182 1.00 32.97 99 LEU B CA 1
ATOM 3886 C C . LEU B 1 31 ? 1.723 -35.500 -120.497 1.00 36.91 99 LEU B C 1
ATOM 3887 O O . LEU B 1 31 ? 0.561 -35.070 -120.394 1.00 36.34 99 LEU B O 1
ATOM 3892 N N . PRO B 1 32 ? 2.046 -36.717 -120.010 1.00 27.96 100 PRO B N 1
ATOM 3893 C CA . PRO B 1 32 ? 1.023 -37.485 -119.280 1.00 34.74 100 PRO B CA 1
ATOM 3894 C C . PRO B 1 32 ? 0.547 -36.807 -118.008 1.00 34.06 100 PRO B C 1
ATOM 3895 O O . PRO B 1 32 ? -0.636 -36.912 -117.662 1.00 33.21 100 PRO B O 1
ATOM 3899 N N . LEU B 1 33 ? 1.442 -36.134 -117.285 1.00 32.97 101 LEU B N 1
ATOM 3900 C CA . LEU B 1 33 ? 1.053 -35.541 -116.008 1.00 30.63 101 LEU B CA 1
ATOM 3901 C C . LEU B 1 33 ? 0.029 -34.440 -116.199 1.00 26.04 101 LEU B C 1
ATOM 3902 O O . LEU B 1 33 ? -0.903 -34.309 -115.399 1.00 30.01 101 LEU B O 1
ATOM 3907 N N . TYR B 1 34 ? 0.197 -33.630 -117.239 1.00 26.67 102 TYR B N 1
ATOM 3908 C CA . TYR B 1 34 ? -0.798 -32.615 -117.559 1.00 30.66 102 TYR B CA 1
ATOM 3909 C C . TYR B 1 34 ? -2.107 -33.256 -118.009 1.00 30.99 102 TYR B C 1
ATOM 3910 O O . TYR B 1 34 ? -3.195 -32.831 -117.596 1.00 35.79 102 TYR B O 1
ATOM 3919 N N . LYS B 1 35 ? -2.024 -34.280 -118.857 1.00 32.87 103 LYS B N 1
ATOM 3920 C CA . LYS B 1 35 ? -3.236 -34.951 -119.306 1.00 33.79 103 LYS B CA 1
ATOM 3921 C C . LYS B 1 35 ? -4.011 -35.530 -118.123 1.00 31.22 103 LYS B C 1
ATOM 3922 O O . LYS B 1 35 ? -5.231 -35.364 -118.033 1.00 34.58 103 LYS B O 1
ATOM 3928 N N . TRP B 1 36 ? -3.317 -36.181 -117.187 1.00 34.06 104 TRP B N 1
ATOM 3929 C CA . TRP B 1 36 ? -4.006 -36.818 -116.066 1.00 32.63 104 TRP B CA 1
ATOM 3930 C C . TRP B 1 36 ? -4.579 -35.812 -115.076 1.00 31.90 104 TRP B C 1
ATOM 3931 O O . TRP B 1 36 ? -5.543 -36.141 -114.374 1.00 29.98 104 TRP B O 1
ATOM 3942 N N . MET B 1 37 ? -4.022 -34.600 -115.001 1.00 31.76 105 MET B N 1
ATOM 3943 C CA . MET B 1 37 ? -4.650 -33.557 -114.195 1.00 34.03 105 MET B CA 1
ATOM 3944 C C . MET B 1 37 ? -6.031 -33.221 -114.738 1.00 39.97 105 MET B C 1
ATOM 3945 O O . MET B 1 37 ? -6.999 -33.092 -113.978 1.00 38.11 105 MET B O 1
ATOM 3950 N N . ASN B 1 38 ? -6.135 -33.057 -116.060 1.00 36.83 106 ASN B N 1
ATOM 3951 C CA . ASN B 1 38 ? -7.428 -32.768 -116.666 1.00 33.07 106 ASN B CA 1
ATOM 3952 C C . ASN B 1 38 ? -8.398 -33.930 -116.493 1.00 33.99 106 ASN B C 1
ATOM 3953 O O . ASN B 1 38 ? -9.602 -33.711 -116.334 1.00 40.26 106 ASN B O 1
ATOM 3958 N N . GLU B 1 39 ? -7.891 -35.161 -116.474 1.00 38.92 107 GLU B N 1
ATOM 3959 C CA . GLU B 1 39 ? -8.754 -36.332 -116.375 1.00 37.16 107 GLU B CA 1
ATOM 3960 C C . GLU B 1 39 ? -9.148 -36.632 -114.932 1.00 45.46 107 GLU B C 1
ATOM 3961 O O . GLU B 1 39 ? -10.313 -36.938 -114.657 1.00 44.79 107 GLU B O 1
ATOM 3967 N N . TYR B 1 40 ? -8.203 -36.548 -113.997 1.00 35.82 108 TYR B N 1
ATOM 3968 C CA . TYR B 1 40 ? -8.453 -36.999 -112.636 1.00 38.30 108 TYR B CA 1
ATOM 3969 C C . TYR B 1 40 ? -8.439 -35.886 -111.594 1.00 38.88 108 TYR B C 1
ATOM 3970 O O . TYR B 1 40 ? -8.895 -36.118 -110.468 1.00 38.57 108 TYR B O 1
ATOM 3979 N N . GLY B 1 41 ? -7.927 -34.698 -111.923 1.00 34.24 109 GLY B N 1
ATOM 3980 C CA . GLY B 1 41 ? -8.018 -33.559 -111.039 1.00 37.87 109 GLY B CA 1
ATOM 3981 C C . GLY B 1 41 ? -6.751 -33.242 -110.260 1.00 38.55 109 GLY B C 1
ATOM 3982 O O . GLY B 1 41 ? -5.640 -33.657 -110.615 1.00 29.16 109 GLY B O 1
ATOM 3983 N N . PRO B 1 42 ? -6.917 -32.515 -109.148 1.00 40.12 110 PRO B N 1
ATOM 3984 C CA . PRO B 1 42 ? -5.760 -31.906 -108.464 1.00 39.41 110 PRO B CA 1
ATOM 3985 C C . PRO B 1 42 ? -4.846 -32.893 -107.743 1.00 34.86 110 PRO B C 1
ATOM 3986 O O . PRO B 1 42 ? -3.737 -32.505 -107.344 1.00 32.65 110 PRO B O 1
ATOM 3990 N N . ILE B 1 43 ? -5.260 -34.138 -107.559 1.00 29.63 111 ILE B N 1
ATOM 3991 C CA . ILE B 1 43 ? -4.398 -35.144 -106.961 1.00 30.55 111 ILE B CA 1
ATOM 3992 C C . ILE B 1 43 ? -4.770 -36.490 -107.562 1.00 30.37 111 ILE B C 1
ATOM 3993 O O . ILE B 1 43 ? -5.949 -36.789 -107.770 1.00 31.61 111 ILE B O 1
ATOM 3998 N N . TYR B 1 44 ? -3.757 -37.280 -107.890 1.00 26.10 112 TYR B N 1
ATOM 3999 C CA . TYR B 1 44 ? -3.988 -38.624 -108.400 1.00 29.18 112 TYR B CA 1
ATOM 4000 C C . TYR B 1 44 ? -2.724 -39.431 -108.194 1.00 30.67 112 TYR B C 1
ATOM 4001 O O . TYR B 1 44 ? -1.634 -38.875 -108.030 1.00 28.53 112 TYR B O 1
ATOM 4010 N N . ARG B 1 45 ? -2.892 -40.754 -108.198 1.00 26.51 113 ARG B N 1
ATOM 4011 C CA . ARG B 1 45 ? -1.801 -41.699 -108.050 1.00 25.62 113 ARG B CA 1
ATOM 4012 C C . ARG B 1 45 ? -1.324 -42.170 -109.420 1.00 32.93 113 ARG B C 1
ATOM 4013 O O . ARG B 1 45 ? -2.131 -42.528 -110.284 1.00 35.07 113 ARG B O 1
ATOM 4021 N N . LEU B 1 46 ? -0.014 -42.161 -109.611 1.00 27.84 114 LEU B N 1
ATOM 4022 C CA . LEU B 1 46 ? 0.636 -42.875 -110.698 1.00 33.41 114 LEU B CA 1
ATOM 4023 C C . LEU B 1 46 ? 1.324 -44.081 -110.076 1.00 32.53 114 LEU B C 1
ATOM 4024 O O . LEU B 1 46 ? 2.201 -43.925 -109.223 1.00 34.74 114 LEU B O 1
ATOM 4029 N N . ALA B 1 47 ? 0.894 -45.278 -110.455 1.00 32.41 115 ALA B N 1
ATOM 4030 C CA . ALA B 1 47 ? 1.466 -46.516 -109.931 1.00 37.24 115 ALA B CA 1
ATOM 4031 C C . ALA B 1 47 ? 1.934 -47.336 -111.127 1.00 38.64 115 ALA B C 1
ATOM 4032 O O . ALA B 1 47 ? 1.146 -48.047 -111.751 1.00 51.66 115 ALA B O 1
ATOM 4034 N N . ALA B 1 48 ? 3.217 -47.236 -111.441 1.00 42.15 116 ALA B N 1
ATOM 4035 C CA . ALA B 1 48 ? 3.806 -47.958 -112.564 1.00 54.29 116 ALA B CA 1
ATOM 4036 C C . ALA B 1 48 ? 4.960 -48.805 -112.034 1.00 50.34 116 ALA B C 1
ATOM 4037 O O . ALA B 1 48 ? 6.071 -48.302 -111.837 1.00 54.17 116 ALA B O 1
ATOM 4039 N N . GLY B 1 49 ? 4.688 -50.086 -111.791 1.00 60.14 117 GLY B N 1
ATOM 4040 C CA . GLY B 1 49 ? 5.704 -51.023 -111.369 1.00 59.31 117 GLY B CA 1
ATOM 4041 C C . GLY B 1 49 ? 6.314 -50.689 -110.021 1.00 64.38 117 GLY B C 1
ATOM 4042 O O . GLY B 1 49 ? 5.623 -50.635 -108.994 1.00 62.67 117 GLY B O 1
ATOM 4043 N N . PRO B 1 50 ? 7.637 -50.458 -110.003 1.00 63.18 118 PRO B N 1
ATOM 4044 C CA . PRO B 1 50 ? 8.312 -50.130 -108.732 1.00 69.22 118 PRO B CA 1
ATOM 4045 C C . PRO B 1 50 ? 7.977 -48.745 -108.197 1.00 61.19 118 PRO B C 1
ATOM 4046 O O . PRO B 1 50 ? 8.220 -48.479 -107.011 1.00 60.21 118 PRO B O 1
ATOM 4050 N N . ARG B 1 51 ? 7.431 -47.861 -109.026 1.00 54.51 119 ARG B N 1
ATOM 4051 C CA . ARG B 1 51 ? 7.155 -46.490 -108.629 1.00 50.91 119 ARG B CA 1
ATOM 4052 C C . ARG B 1 51 ? 5.713 -46.346 -108.167 1.00 41.64 119 ARG B C 1
ATOM 4053 O O . ARG B 1 51 ? 4.796 -46.957 -108.727 1.00 37.37 119 ARG B O 1
ATOM 4061 N N . ASN B 1 52 ? 5.526 -45.522 -107.143 1.00 39.18 120 ASN B N 1
ATOM 4062 C CA . ASN B 1 52 ? 4.208 -45.170 -106.635 1.00 31.45 120 ASN B CA 1
ATOM 4063 C C . ASN B 1 52 ? 4.284 -43.704 -106.234 1.00 31.13 120 ASN B C 1
ATOM 4064 O O . ASN B 1 52 ? 4.955 -43.368 -105.259 1.00 30.63 120 ASN B O 1
ATOM 4069 N N . PHE B 1 53 ? 3.628 -42.834 -106.993 1.00 28.46 121 PHE B N 1
ATOM 4070 C CA . PHE B 1 53 ? 3.690 -41.396 -106.775 1.00 30.95 121 PHE B CA 1
ATOM 4071 C C . PHE B 1 53 ? 2.282 -40.860 -106.594 1.00 25.07 121 PHE B C 1
ATOM 4072 O O . PHE B 1 53 ? 1.379 -41.192 -107.370 1.00 32.16 121 PHE B O 1
ATOM 4080 N N . VAL B 1 54 ? 2.091 -40.054 -105.563 1.00 28.03 122 VAL B N 1
ATOM 4081 C CA . VAL B 1 54 ? 0.944 -39.161 -105.492 1.00 26.83 122 VAL B CA 1
ATOM 4082 C C . VAL B 1 54 ? 1.334 -37.867 -106.201 1.00 28.46 122 VAL B C 1
ATOM 4083 O O . VAL B 1 54 ? 2.268 -37.172 -105.773 1.00 24.60 122 VAL B O 1
ATOM 4087 N N . ILE B 1 55 ? 0.638 -37.562 -107.297 1.00 26.68 123 ILE B N 1
ATOM 4088 C CA . ILE B 1 55 ? 0.913 -36.384 -108.114 1.00 24.20 123 ILE B CA 1
ATOM 4089 C C . ILE B 1 55 ? -0.008 -35.250 -107.679 1.00 27.41 123 ILE B C 1
ATOM 4090 O O . ILE B 1 55 ? -1.233 -35.363 -107.800 1.00 28.54 123 ILE B O 1
ATOM 4095 N N . VAL B 1 56 ? 0.574 -34.129 -107.253 1.00 25.73 124 VAL B N 1
ATOM 4096 C CA . VAL B 1 56 ? -0.171 -32.989 -106.718 1.00 20.73 124 VAL B CA 1
ATOM 4097 C C . VAL B 1 56 ? -0.136 -31.844 -107.723 1.00 23.02 124 VAL B C 1
ATOM 4098 O O . VAL B 1 56 ? 0.942 -31.393 -108.125 1.00 22.84 124 VAL B O 1
ATOM 4102 N N . SER B 1 57 ? -1.315 -31.342 -108.105 1.00 19.89 125 SER B N 1
ATOM 4103 C CA . SER B 1 57 ? -1.375 -30.246 -109.065 1.00 19.77 125 SER B CA 1
ATOM 4104 C C . SER B 1 57 ? -2.193 -29.081 -108.513 1.00 21.69 125 SER B C 1
ATOM 4105 O O . SER B 1 57 ? -2.761 -28.291 -109.270 1.00 25.82 125 SER B O 1
ATOM 4108 N N . ASP B 1 58 ? -2.214 -28.934 -107.191 1.00 30.71 126 ASP B N 1
ATOM 4109 C CA . ASP B 1 58 ? -3.089 -27.983 -106.523 1.00 27.42 126 ASP B CA 1
ATOM 4110 C C . ASP B 1 58 ? -2.304 -27.068 -105.583 1.00 26.26 126 ASP B C 1
ATOM 4111 O O . ASP B 1 58 ? -1.537 -27.560 -104.730 1.00 25.15 126 ASP B O 1
ATOM 4116 N N . PRO B 1 59 ? -2.458 -25.743 -105.704 1.00 25.90 127 PRO B N 1
ATOM 4117 C CA . PRO B 1 59 ? -1.724 -24.824 -104.807 1.00 24.94 127 PRO B CA 1
ATOM 4118 C C . PRO B 1 59 ? -1.838 -25.150 -103.322 1.00 23.71 127 PRO B C 1
ATOM 4119 O O . PRO B 1 59 ? -0.821 -25.135 -102.616 1.00 22.89 127 PRO B O 1
ATOM 4123 N N . ALA B 1 60 ? -3.038 -25.461 -102.829 1.00 26.09 128 ALA B N 1
ATOM 4124 C CA . ALA B 1 60 ? -3.223 -25.657 -101.391 1.00 20.02 128 ALA B CA 1
ATOM 4125 C C . ALA B 1 60 ? -2.559 -26.941 -100.904 1.00 26.46 128 ALA B C 1
ATOM 4126 O O . ALA B 1 60 ? -1.986 -26.971 -99.805 1.00 21.47 128 ALA B O 1
ATOM 4128 N N . ILE B 1 61 ? -2.627 -28.018 -101.694 1.00 22.14 129 ILE B N 1
ATOM 4129 C CA . ILE B 1 61 ? -1.946 -29.239 -101.290 1.00 22.32 129 ILE B CA 1
ATOM 4130 C C . ILE B 1 61 ? -0.435 -29.047 -101.367 1.00 18.61 129 ILE B C 1
ATOM 4131 O O . ILE B 1 61 ? 0.302 -29.476 -100.473 1.00 18.60 129 ILE B O 1
ATOM 4136 N N . ALA B 1 62 ? 0.042 -28.374 -102.420 1.00 18.64 130 ALA B N 1
ATOM 4137 C CA . ALA B 1 62 ? 1.476 -28.117 -102.553 1.00 20.98 130 ALA B CA 1
ATOM 4138 C C . ALA B 1 62 ? 2.011 -27.297 -101.378 1.00 18.91 130 ALA B C 1
ATOM 4139 O O . ALA B 1 62 ? 3.077 -27.612 -100.828 1.00 19.53 130 ALA B O 1
ATOM 4141 N N . LYS B 1 63 ? 1.289 -26.237 -100.993 1.00 17.54 131 LYS B N 1
ATOM 4142 C CA . LYS B 1 63 ? 1.684 -25.425 -99.840 1.00 21.85 131 LYS B CA 1
ATOM 4143 C C . LYS B 1 63 ? 1.822 -26.291 -98.592 1.00 20.54 131 LYS B C 1
ATOM 4144 O O . LYS B 1 63 ? 2.828 -26.216 -97.870 1.00 19.92 131 LYS B O 1
ATOM 4150 N N . HIS B 1 64 ? 0.848 -27.173 -98.367 1.00 20.34 132 HIS B N 1
ATOM 4151 C CA . HIS B 1 64 ? 0.889 -28.072 -97.220 1.00 17.25 132 HIS B CA 1
ATOM 4152 C C . HIS B 1 64 ? 2.128 -28.965 -97.244 1.00 21.95 132 HIS B C 1
ATOM 4153 O O . HIS B 1 64 ? 2.814 -29.113 -96.225 1.00 18.35 132 HIS B O 1
ATOM 4160 N N . VAL B 1 65 ? 2.428 -29.577 -98.398 1.00 14.03 133 VAL B N 1
ATOM 4161 C CA . VAL B 1 65 ? 3.562 -30.488 -98.468 1.00 18.01 133 VAL B CA 1
ATOM 4162 C C . VAL B 1 65 ? 4.872 -29.739 -98.258 1.00 17.34 133 VAL B C 1
ATOM 4163 O O . VAL B 1 65 ? 5.740 -30.200 -97.507 1.00 17.77 133 VAL B O 1
ATOM 4167 N N . LEU B 1 66 ? 5.028 -28.558 -98.886 1.00 12.59 134 LEU B N 1
ATOM 4168 C CA . LEU B 1 66 ? 6.310 -27.858 -98.850 1.00 14.48 134 LEU B CA 1
ATOM 4169 C C . LEU B 1 66 ? 6.547 -27.176 -97.506 1.00 16.52 134 LEU B C 1
ATOM 4170 O O . LEU B 1 66 ? 7.685 -27.144 -97.014 1.00 15.50 134 LEU B O 1
ATOM 4175 N N . ARG B 1 67 ? 5.498 -26.634 -96.891 1.00 14.93 135 ARG B N 1
ATOM 4176 C CA . ARG B 1 67 ? 5.678 -26.039 -95.580 1.00 17.99 135 ARG B CA 1
ATOM 4177 C C . ARG B 1 67 ? 5.883 -27.092 -94.504 1.00 19.99 135 ARG B C 1
ATOM 4178 O O . ARG B 1 67 ? 6.505 -26.799 -93.476 1.00 20.71 135 ARG B O 1
ATOM 4186 N N . ASN B 1 68 ? 5.399 -28.313 -94.715 1.00 21.43 136 ASN B N 1
ATOM 4187 C CA . ASN B 1 68 ? 5.517 -29.344 -93.688 1.00 21.27 136 ASN B CA 1
ATOM 4188 C C . ASN B 1 68 ? 6.765 -30.198 -93.935 1.00 19.96 136 ASN B C 1
ATOM 4189 O O . ASN B 1 68 ? 6.716 -31.406 -94.137 1.00 21.88 136 ASN B O 1
ATOM 4194 N N . TYR B 1 69 ? 7.891 -29.514 -93.976 1.00 22.85 137 TYR B N 1
ATOM 4195 C CA . TYR B 1 69 ? 9.205 -30.112 -93.802 1.00 22.59 137 TYR B CA 1
ATOM 4196 C C . TYR B 1 69 ? 9.593 -30.006 -92.325 1.00 23.43 137 TYR B C 1
ATOM 4197 O O . TYR B 1 69 ? 9.489 -28.919 -91.752 1.00 22.10 137 TYR B O 1
ATOM 4206 N N . PRO B 1 70 ? 10.109 -31.071 -91.679 1.00 22.37 138 PRO B N 1
ATOM 4207 C CA . PRO B 1 70 ? 10.615 -32.329 -92.254 1.00 22.57 138 PRO B CA 1
ATOM 4208 C C . PRO B 1 70 ? 9.652 -33.509 -92.354 1.00 22.93 138 PRO B C 1
ATOM 4209 O O . PRO B 1 70 ? 10.124 -34.614 -92.661 1.00 16.40 138 PRO B O 1
ATOM 4213 N N . LYS B 1 71 ? 8.357 -33.313 -92.098 1.00 20.47 139 LYS B N 1
ATOM 4214 C CA . LYS B 1 71 ? 7.421 -34.417 -92.285 1.00 20.74 139 LYS B CA 1
ATOM 4215 C C . LYS B 1 71 ? 7.513 -34.954 -93.708 1.00 19.32 139 LYS B C 1
ATOM 4216 O O . LYS B 1 71 ? 7.590 -36.168 -93.924 1.00 19.19 139 LYS B O 1
ATOM 4222 N N . TYR B 1 72 ? 7.498 -34.064 -94.693 1.00 17.68 140 TYR B N 1
ATOM 4223 C CA . TYR B 1 72 ? 7.804 -34.437 -96.072 1.00 14.84 140 TYR B CA 1
ATOM 4224 C C . TYR B 1 72 ? 9.272 -34.145 -96.326 1.00 19.57 140 TYR B C 1
ATOM 4225 O O . TYR B 1 72 ? 9.680 -32.978 -96.393 1.00 20.15 140 TYR B O 1
ATOM 4234 N N . ALA B 1 73 ? 10.053 -35.214 -96.472 1.00 21.60 141 ALA B N 1
ATOM 4235 C CA . ALA B 1 73 ? 11.495 -35.188 -96.681 1.00 21.76 141 ALA B CA 1
ATOM 4236 C C . ALA B 1 73 ? 11.825 -35.184 -98.172 1.00 17.02 141 ALA B C 1
ATOM 4237 O O . ALA B 1 73 ? 10.957 -35.379 -99.023 1.00 21.61 141 ALA B O 1
ATOM 4239 N N . LYS B 1 74 ? 13.120 -35.021 -98.477 1.00 20.30 142 LYS B N 1
ATOM 4240 C CA . LYS B 1 74 ? 13.579 -34.908 -99.862 1.00 20.86 142 LYS B CA 1
ATOM 4241 C C . LYS B 1 74 ? 13.393 -36.197 -100.652 1.00 23.61 142 LYS B C 1
ATOM 4242 O O . LYS B 1 74 ? 13.274 -36.150 -101.882 1.00 22.30 142 LYS B O 1
ATOM 4248 N N . GLY B 1 75 ? 13.430 -37.344 -99.990 1.00 22.52 143 GLY B N 1
ATOM 4249 C CA . GLY B 1 75 ? 13.067 -38.587 -100.662 1.00 25.54 143 GLY B CA 1
ATOM 4250 C C . GLY B 1 75 ? 14.013 -38.959 -101.792 1.00 24.64 143 GLY B C 1
ATOM 4251 O O . GLY B 1 75 ? 15.240 -38.981 -101.632 1.00 20.77 143 GLY B O 1
ATOM 4252 N N . LEU B 1 76 ? 13.434 -39.272 -102.955 1.00 24.99 144 LEU B N 1
ATOM 4253 C CA . LEU B 1 76 ? 14.233 -39.848 -104.034 1.00 26.13 144 LEU B CA 1
ATOM 4254 C C . LEU B 1 76 ? 15.290 -38.874 -104.535 1.00 27.56 144 LEU B C 1
ATOM 4255 O O . LEU B 1 76 ? 16.344 -39.298 -105.018 1.00 26.91 144 LEU B O 1
ATOM 4260 N N . VAL B 1 77 ? 15.017 -37.571 -104.439 1.00 26.20 145 VAL B N 1
ATOM 4261 C CA . VAL B 1 77 ? 15.981 -36.563 -104.869 1.00 23.76 145 VAL B CA 1
ATOM 4262 C C . VAL B 1 77 ? 17.309 -36.760 -104.144 1.00 30.07 145 VAL B C 1
ATOM 4263 O O . VAL B 1 77 ? 18.388 -36.739 -104.758 1.00 22.22 145 VAL B O 1
ATOM 4267 N N . ALA B 1 78 ? 17.252 -36.982 -102.827 1.00 25.20 146 ALA B N 1
ATOM 4268 C CA . ALA B 1 78 ? 18.495 -37.120 -102.076 1.00 25.66 146 ALA B CA 1
ATOM 4269 C C . ALA B 1 78 ? 19.232 -38.393 -102.463 1.00 26.82 146 ALA B C 1
ATOM 4270 O O . ALA B 1 78 ? 20.467 -38.426 -102.434 1.00 34.48 146 ALA B O 1
ATOM 4272 N N . GLU B 1 79 ? 18.498 -39.432 -102.867 1.00 27.30 147 GLU B N 1
ATOM 4273 C CA . GLU B 1 79 ? 19.111 -40.719 -103.171 1.00 25.78 147 GLU B CA 1
ATOM 4274 C C . GLU B 1 79 ? 19.831 -40.701 -104.516 1.00 26.30 147 GLU B C 1
ATOM 4275 O O . GLU B 1 79 ? 20.930 -41.249 -104.640 1.00 28.10 147 GLU B O 1
ATOM 4281 N N . VAL B 1 80 ? 19.234 -40.088 -105.539 1.00 27.11 148 VAL B N 1
ATOM 4282 C CA . VAL B 1 80 ? 19.862 -40.128 -106.859 1.00 27.81 148 VAL B CA 1
ATOM 4283 C C . VAL B 1 80 ? 21.054 -39.178 -106.985 1.00 32.08 148 VAL B C 1
ATOM 4284 O O . VAL B 1 80 ? 21.882 -39.360 -107.889 1.00 27.18 148 VAL B O 1
ATOM 4288 N N . SER B 1 81 ? 21.204 -38.184 -106.110 1.00 21.07 149 SER B N 1
ATOM 4289 C CA . SER B 1 81 ? 22.319 -37.259 -106.272 1.00 27.09 149 SER B CA 1
ATOM 4290 C C . SER B 1 81 ? 23.377 -37.393 -105.189 1.00 22.74 149 SER B C 1
ATOM 4291 O O . SER B 1 81 ? 24.316 -36.591 -105.162 1.00 22.41 149 SER B O 1
ATOM 4294 N N . GLU B 1 82 ? 23.268 -38.395 -104.311 1.00 22.89 150 GLU B N 1
ATOM 4295 C CA . GLU B 1 82 ? 24.289 -38.581 -103.282 1.00 24.26 150 GLU B CA 1
ATOM 4296 C C . GLU B 1 82 ? 25.672 -38.773 -103.894 1.00 23.35 150 GLU B C 1
ATOM 4297 O O . GLU B 1 82 ? 26.666 -38.262 -103.363 1.00 25.76 150 GLU B O 1
ATOM 4303 N N . PHE B 1 83 ? 25.759 -39.503 -105.011 1.00 28.73 151 PHE B N 1
ATOM 4304 C CA . PHE B 1 83 ? 27.056 -39.742 -105.642 1.00 26.04 151 PHE B CA 1
ATOM 4305 C C . PHE B 1 83 ? 27.779 -38.442 -105.952 1.00 27.11 151 PHE B C 1
ATOM 4306 O O . PHE B 1 83 ? 29.014 -38.407 -105.956 1.00 31.58 151 PHE B O 1
ATOM 4314 N N . LEU B 1 84 ? 27.034 -37.358 -106.172 1.00 24.71 152 LEU B N 1
ATOM 4315 C CA . LEU B 1 84 ? 27.590 -36.060 -106.534 1.00 26.50 152 LEU B CA 1
ATOM 4316 C C . LEU B 1 84 ? 27.783 -35.141 -105.332 1.00 32.43 152 LEU B C 1
ATOM 4317 O O . LEU B 1 84 ? 28.884 -34.617 -105.126 1.00 28.41 152 LEU B O 1
ATOM 4322 N N . PHE B 1 85 ? 26.733 -34.941 -104.525 1.00 26.55 153 PHE B N 1
ATOM 4323 C CA . PHE B 1 85 ? 26.736 -33.953 -103.452 1.00 28.62 153 PHE B CA 1
ATOM 4324 C C . PHE B 1 85 ? 27.241 -34.481 -102.121 1.00 30.58 153 PHE B C 1
ATOM 4325 O O . PHE B 1 85 ? 27.451 -33.676 -101.210 1.00 26.29 153 PHE B O 1
ATOM 4333 N N . GLY B 1 86 ? 27.402 -35.790 -101.972 1.00 26.00 154 GLY B N 1
ATOM 4334 C CA . GLY B 1 86 ? 27.715 -36.339 -100.661 1.00 31.00 154 GLY B CA 1
ATOM 4335 C C . GLY B 1 86 ? 26.613 -36.006 -99.672 1.00 28.16 154 GLY B C 1
ATOM 4336 O O . GLY B 1 86 ? 25.431 -36.295 -99.900 1.00 24.51 154 GLY B O 1
ATOM 4337 N N . SER B 1 87 ? 26.992 -35.376 -98.559 1.00 23.02 155 SER B N 1
ATOM 4338 C CA . SER B 1 87 ? 26.039 -34.846 -97.590 1.00 27.33 155 SER B CA 1
ATOM 4339 C C . SER B 1 87 ? 25.908 -33.325 -97.686 1.00 19.59 155 SER B C 1
ATOM 4340 O O . SER B 1 87 ? 25.638 -32.662 -96.682 1.00 23.77 155 SER B O 1
ATOM 4343 N N . GLY B 1 88 ? 26.125 -32.762 -98.876 1.00 22.28 156 GLY B N 1
ATOM 4344 C CA . GLY B 1 88 ? 25.912 -31.335 -99.065 1.00 22.77 156 GLY B CA 1
ATOM 4345 C C . GLY B 1 88 ? 24.491 -30.930 -98.712 1.00 18.66 156 GLY B C 1
ATOM 4346 O O . GLY B 1 88 ? 23.543 -31.687 -98.903 1.00 20.71 156 GLY B O 1
ATOM 4347 N N . PHE B 1 89 ? 24.339 -29.713 -98.190 1.00 20.78 157 PHE B N 1
ATOM 4348 C CA . PHE B 1 89 ? 23.092 -29.398 -97.498 1.00 24.64 157 PHE B CA 1
ATOM 4349 C C . PHE B 1 89 ? 21.883 -29.304 -98.427 1.00 24.22 157 PHE B C 1
ATOM 4350 O O . PHE B 1 89 ? 20.745 -29.365 -97.939 1.00 22.08 157 PHE B O 1
ATOM 4358 N N . ALA B 1 90 ? 22.082 -29.196 -99.743 1.00 22.30 158 ALA B N 1
ATOM 4359 C CA . ALA B 1 90 ? 20.930 -29.224 -100.641 1.00 23.56 158 ALA B CA 1
ATOM 4360 C C . ALA B 1 90 ? 20.184 -30.550 -100.572 1.00 19.90 158 ALA B C 1
ATOM 4361 O O . ALA B 1 90 ? 18.995 -30.607 -100.912 1.00 18.63 158 ALA B O 1
ATOM 4363 N N . ILE B 1 91 ? 20.847 -31.627 -100.157 1.00 16.90 159 ILE B N 1
ATOM 4364 C CA . ILE B 1 91 ? 20.171 -32.902 -99.994 1.00 23.25 159 ILE B CA 1
ATOM 4365 C C . ILE B 1 91 ? 20.320 -33.470 -98.588 1.00 24.37 159 ILE B C 1
ATOM 4366 O O . ILE B 1 91 ? 19.777 -34.535 -98.312 1.00 21.59 159 ILE B O 1
ATOM 4371 N N . ALA B 1 92 ? 21.050 -32.801 -97.700 1.00 26.95 160 ALA B N 1
ATOM 4372 C CA . ALA B 1 92 ? 21.113 -33.221 -96.304 1.00 25.97 160 ALA B CA 1
ATOM 4373 C C . ALA B 1 92 ? 19.764 -33.026 -95.618 1.00 24.98 160 ALA B C 1
ATOM 4374 O O . ALA B 1 92 ? 18.941 -32.207 -96.032 1.00 24.63 160 ALA B O 1
ATOM 4376 N N . GLU B 1 93 ? 19.539 -33.787 -94.545 1.00 23.87 161 GLU B N 1
ATOM 4377 C CA . GLU B 1 93 ? 18.315 -33.669 -93.764 1.00 24.37 161 GLU B CA 1
ATOM 4378 C C . GLU B 1 93 ? 18.677 -33.689 -92.288 1.00 32.19 161 GLU B C 1
ATOM 4379 O O . GLU B 1 93 ? 19.848 -33.823 -91.919 1.00 27.72 161 GLU B O 1
ATOM 4385 N N . GLY B 1 94 ? 17.666 -33.519 -91.438 1.00 27.46 162 GLY B N 1
ATOM 4386 C CA . GLY B 1 94 ? 17.859 -33.586 -90.010 1.00 30.59 162 GLY B CA 1
ATOM 4387 C C . GLY B 1 94 ? 18.795 -32.524 -89.471 1.00 28.08 162 GLY B C 1
ATOM 4388 O O . GLY B 1 94 ? 18.954 -31.444 -90.056 1.00 27.86 162 GLY B O 1
ATOM 4389 N N . PRO B 1 95 ? 19.431 -32.817 -88.328 1.00 26.35 163 PRO B N 1
ATOM 4390 C CA . PRO B 1 95 ? 20.264 -31.797 -87.654 1.00 28.37 163 PRO B CA 1
ATOM 4391 C C . PRO B 1 95 ? 21.392 -31.242 -88.514 1.00 22.76 163 PRO B C 1
ATOM 4392 O O . PRO B 1 95 ? 21.771 -30.073 -88.347 1.00 20.74 163 PRO B O 1
ATOM 4396 N N . LEU B 1 96 ? 21.972 -32.056 -89.392 1.00 25.66 164 LEU B N 1
ATOM 4397 C CA . LEU B 1 96 ? 23.046 -31.577 -90.262 1.00 23.89 164 LEU B CA 1
ATOM 4398 C C . LEU B 1 96 ? 22.552 -30.472 -91.191 1.00 19.84 164 LEU B C 1
ATOM 4399 O O . LEU B 1 96 ? 23.210 -29.435 -91.349 1.00 17.28 164 LEU B O 1
ATOM 4404 N N . TRP B 1 97 ? 21.382 -30.679 -91.806 1.00 20.87 165 TRP B N 1
ATOM 4405 C CA . TRP B 1 97 ? 20.819 -29.674 -92.699 1.00 20.34 165 TRP B CA 1
ATOM 4406 C C . TRP B 1 97 ? 20.562 -28.366 -91.953 1.00 24.95 165 TRP B C 1
ATOM 4407 O O . TRP B 1 97 ? 20.952 -27.288 -92.418 1.00 19.83 165 TRP B O 1
ATOM 4418 N N . THR B 1 98 ? 19.926 -28.448 -90.776 1.00 18.86 166 THR B N 1
ATOM 4419 C CA . THR B 1 98 ? 19.657 -27.247 -89.988 1.00 22.95 166 THR B CA 1
ATOM 4420 C C . THR B 1 98 ? 20.930 -26.447 -89.756 1.00 21.41 166 THR B C 1
ATOM 4421 O O . THR B 1 98 ? 20.972 -25.234 -90.001 1.00 23.62 166 THR B O 1
ATOM 4425 N N . ALA B 1 99 ? 21.995 -27.120 -89.312 1.00 21.50 167 ALA B N 1
ATOM 4426 C CA . ALA B 1 99 ? 23.245 -26.413 -89.043 1.00 23.10 167 ALA B CA 1
ATOM 4427 C C . ALA B 1 99 ? 23.863 -25.834 -90.319 1.00 24.12 167 ALA B C 1
ATOM 4428 O O . ALA B 1 99 ? 24.298 -24.676 -90.329 1.00 28.67 167 ALA B O 1
ATOM 4430 N N . ARG B 1 100 ? 23.905 -26.601 -91.412 1.00 22.74 168 ARG B N 1
ATOM 4431 C CA . ARG B 1 100 ? 24.613 -26.095 -92.592 1.00 23.70 168 ARG B CA 1
ATOM 4432 C C . ARG B 1 100 ? 23.830 -24.984 -93.289 1.00 28.85 168 ARG B C 1
ATOM 4433 O O . ARG B 1 100 ? 24.416 -23.984 -93.722 1.00 25.48 168 ARG B O 1
ATOM 4441 N N . ARG B 1 101 ? 22.507 -25.119 -93.394 1.00 24.68 169 ARG B N 1
ATOM 4442 C CA . ARG B 1 101 ? 21.754 -24.047 -94.034 1.00 26.92 169 ARG B CA 1
ATOM 4443 C C . ARG B 1 101 ? 21.817 -22.758 -93.219 1.00 26.35 169 ARG B C 1
ATOM 4444 O O . ARG B 1 101 ? 21.927 -21.664 -93.790 1.00 24.24 169 ARG B O 1
ATOM 4452 N N . ARG B 1 102 ? 21.733 -22.857 -91.885 1.00 23.53 170 ARG B N 1
ATOM 4453 C CA . ARG B 1 102 ? 21.911 -21.669 -91.056 1.00 26.31 170 ARG B CA 1
ATOM 4454 C C . ARG B 1 102 ? 23.283 -21.040 -91.284 1.00 27.85 170 ARG B C 1
ATOM 4455 O O . ARG B 1 102 ? 23.411 -19.814 -91.246 1.00 27.69 170 ARG B O 1
ATOM 4457 N N . ALA B 1 103 ? 24.307 -21.863 -91.555 1.00 29.35 171 ALA B N 1
ATOM 4458 C CA . ALA B 1 103 ? 25.644 -21.343 -91.825 1.00 36.68 171 ALA B CA 1
ATOM 4459 C C . ALA B 1 103 ? 25.743 -20.674 -93.198 1.00 32.28 171 ALA B C 1
ATOM 4460 O O . ALA B 1 103 ? 26.480 -19.698 -93.359 1.00 30.28 171 ALA B O 1
ATOM 4462 N N . VAL B 1 104 ? 25.044 -21.189 -94.206 1.00 27.20 172 VAL B N 1
ATOM 4463 C CA . VAL B 1 104 ? 25.284 -20.705 -95.565 1.00 28.43 172 VAL B CA 1
ATOM 4464 C C . VAL B 1 104 ? 24.451 -19.466 -95.879 1.00 26.38 172 VAL B C 1
ATOM 4465 O O . VAL B 1 104 ? 24.934 -18.551 -96.547 1.00 28.00 172 VAL B O 1
ATOM 4469 N N . VAL B 1 105 ? 23.206 -19.402 -95.391 1.00 26.27 173 VAL B N 1
ATOM 4470 C CA . VAL B 1 105 ? 22.304 -18.309 -95.786 1.00 25.58 173 VAL B CA 1
ATOM 4471 C C . VAL B 1 105 ? 22.878 -16.922 -95.505 1.00 34.60 173 VAL B C 1
ATOM 4472 O O . VAL B 1 105 ? 22.689 -16.019 -96.340 1.00 27.32 173 VAL B O 1
ATOM 4476 N N . PRO B 1 106 ? 23.577 -16.665 -94.392 1.00 28.94 174 PRO B N 1
ATOM 4477 C CA . PRO B 1 106 ? 24.155 -15.315 -94.199 1.00 30.49 174 PRO B CA 1
ATOM 4478 C C . PRO B 1 106 ? 25.185 -14.922 -95.244 1.00 27.90 174 PRO B C 1
ATOM 4479 O O . PRO B 1 106 ? 25.495 -13.733 -95.367 1.00 26.99 174 PRO B O 1
ATOM 4483 N N . SER B 1 107 ? 25.744 -15.871 -95.993 1.00 26.78 175 SER B N 1
ATOM 4484 C CA . SER B 1 107 ? 26.725 -15.504 -97.007 1.00 26.51 175 SER B CA 1
ATOM 4485 C C . SER B 1 107 ? 26.101 -14.750 -98.178 1.00 31.16 175 SER B C 1
ATOM 4486 O O . SER B 1 107 ? 26.827 -14.060 -98.909 1.00 29.46 175 SER B O 1
ATOM 4489 N N . LEU B 1 108 ? 24.791 -14.885 -98.356 1.00 24.93 176 LEU B N 1
ATOM 4490 C CA . LEU B 1 108 ? 24.093 -14.223 -99.453 1.00 29.89 176 LEU B CA 1
ATOM 4491 C C . LEU B 1 108 ? 23.408 -12.932 -99.016 1.00 30.79 176 LEU B C 1
ATOM 4492 O O . LEU B 1 108 ? 22.228 -12.721 -99.296 1.00 27.13 176 LEU B O 1
ATOM 4497 N N . HIS B 1 109 ? 24.152 -12.072 -98.330 1.00 27.03 177 HIS B N 1
ATOM 4498 C CA . HIS B 1 109 ? 23.614 -10.798 -97.869 1.00 32.61 177 HIS B CA 1
ATOM 4499 C C . HIS B 1 109 ? 23.744 -9.721 -98.945 1.00 24.87 177 HIS B C 1
ATOM 4500 O O . HIS B 1 109 ? 24.400 -9.904 -99.973 1.00 28.83 177 HIS B O 1
ATOM 4507 N N . ARG B 1 110 ? 23.139 -8.565 -98.660 1.00 29.23 178 ARG B N 1
ATOM 4508 C CA . ARG B 1 110 ? 22.935 -7.520 -99.666 1.00 31.25 178 ARG B CA 1
ATOM 4509 C C . ARG B 1 110 ? 24.247 -6.932 -100.186 1.00 35.63 178 ARG B C 1
ATOM 4510 O O . ARG B 1 110 ? 24.377 -6.667 -101.387 1.00 39.74 178 ARG B O 1
ATOM 4518 N N . ARG B 1 111 ? 25.223 -6.690 -99.306 1.00 34.80 179 ARG B N 1
ATOM 4519 C CA . ARG B 1 111 ? 26.488 -6.120 -99.759 1.00 33.27 179 ARG B CA 1
ATOM 4520 C C . ARG B 1 111 ? 27.232 -7.072 -100.683 1.00 35.96 179 ARG B C 1
ATOM 4521 O O . ARG B 1 111 ? 27.826 -6.637 -101.681 1.00 33.11 179 ARG B O 1
ATOM 4529 N N . TYR B 1 112 ? 27.244 -8.367 -100.349 1.00 30.17 180 TYR B N 1
ATOM 4530 C CA . TYR B 1 112 ? 27.833 -9.365 -101.238 1.00 26.91 180 TYR B CA 1
ATOM 4531 C C . TYR B 1 112 ? 27.163 -9.332 -102.609 1.00 25.91 180 TYR B C 1
ATOM 4532 O O . TYR B 1 112 ? 27.842 -9.284 -103.636 1.00 30.69 180 TYR B O 1
ATOM 4541 N N . LEU B 1 113 ? 25.821 -9.319 -102.647 1.00 25.64 181 LEU B N 1
ATOM 4542 C CA . LEU B 1 113 ? 25.139 -9.302 -103.937 1.00 24.88 181 LEU B CA 1
ATOM 4543 C C . LEU B 1 113 ? 25.480 -8.042 -104.729 1.00 31.53 181 LEU B C 1
ATOM 4544 O O . LEU B 1 113 ? 25.633 -8.092 -105.954 1.00 27.30 181 LEU B O 1
ATOM 4549 N N . SER B 1 114 ? 25.629 -6.903 -104.046 1.00 32.96 182 SER B N 1
ATOM 4550 C CA . SER B 1 114 ? 25.950 -5.664 -104.755 1.00 30.16 182 SER B CA 1
ATOM 4551 C C . SER B 1 114 ? 27.329 -5.731 -105.407 1.00 29.72 182 SER B C 1
ATOM 4552 O O . SER B 1 114 ? 27.509 -5.283 -106.544 1.00 32.42 182 SER B O 1
ATOM 4555 N N . VAL B 1 115 ? 28.315 -6.297 -104.712 1.00 27.70 183 VAL B N 1
ATOM 4556 C CA . VAL B 1 115 ? 29.623 -6.495 -105.329 1.00 27.28 183 VAL B CA 1
ATOM 4557 C C . VAL B 1 115 ? 29.512 -7.456 -106.514 1.00 34.34 183 VAL B C 1
ATOM 4558 O O . VAL B 1 115 ? 30.053 -7.205 -107.599 1.00 32.99 183 VAL B O 1
ATOM 4562 N N . ILE B 1 116 ? 28.779 -8.557 -106.326 1.00 31.06 184 ILE B N 1
ATOM 4563 C CA . ILE B 1 116 ? 28.647 -9.590 -107.355 1.00 29.93 184 ILE B CA 1
ATOM 4564 C C . ILE B 1 116 ? 27.970 -9.035 -108.612 1.00 27.44 184 ILE B C 1
ATOM 4565 O O . ILE B 1 116 ? 28.302 -9.432 -109.739 1.00 31.31 184 ILE B O 1
ATOM 4570 N N . VAL B 1 117 ? 27.001 -8.133 -108.445 1.00 26.16 185 VAL B N 1
ATOM 4571 C CA . VAL B 1 117 ? 26.308 -7.570 -109.608 1.00 31.34 185 VAL B CA 1
ATOM 4572 C C . VAL B 1 117 ? 27.308 -6.885 -110.531 1.00 37.36 185 VAL B C 1
ATOM 4573 O O . VAL B 1 117 ? 27.333 -7.120 -111.750 1.00 31.33 185 VAL B O 1
ATOM 4577 N N . GLU B 1 118 ? 28.179 -6.065 -109.947 1.00 39.07 186 GLU B N 1
ATOM 4578 C CA . GLU B 1 118 ? 29.142 -5.298 -110.724 1.00 33.87 186 GLU B CA 1
ATOM 4579 C C . GLU B 1 118 ? 30.287 -6.173 -111.213 1.00 33.89 186 GLU B C 1
ATOM 4580 O O . GLU B 1 118 ? 30.642 -6.137 -112.395 1.00 38.37 186 GLU B O 1
ATOM 4586 N N . ARG B 1 119 ? 30.867 -6.982 -110.336 1.00 33.79 187 ARG B N 1
ATOM 4587 C CA . ARG B 1 119 ? 32.111 -7.645 -110.698 1.00 33.67 187 ARG B CA 1
ATOM 4588 C C . ARG B 1 119 ? 31.935 -9.036 -111.306 1.00 38.77 187 ARG B C 1
ATOM 4589 O O . ARG B 1 119 ? 32.895 -9.561 -111.887 1.00 36.29 187 ARG B O 1
ATOM 4597 N N . VAL B 1 120 ? 30.745 -9.630 -111.228 1.00 28.39 188 VAL B N 1
ATOM 4598 C CA . VAL B 1 120 ? 30.541 -10.976 -111.749 1.00 25.23 188 VAL B CA 1
ATOM 4599 C C . VAL B 1 120 ? 29.392 -10.990 -112.752 1.00 27.31 188 VAL B C 1
ATOM 4600 O O . VAL B 1 120 ? 29.579 -11.368 -113.917 1.00 27.46 188 VAL B O 1
ATOM 4604 N N . PHE B 1 121 ? 28.196 -10.596 -112.306 1.00 23.80 189 PHE B N 1
ATOM 4605 C CA . PHE B 1 121 ? 27.033 -10.601 -113.193 1.00 22.15 189 PHE B CA 1
ATOM 4606 C C . PHE B 1 121 ? 27.297 -9.753 -114.437 1.00 28.77 189 PHE B C 1
ATOM 4607 O O . PHE B 1 121 ? 27.139 -10.222 -115.568 1.00 24.69 189 PHE B O 1
ATOM 4615 N N . CYS B 1 122 ? 27.692 -8.490 -114.244 1.00 24.54 190 CYS B N 1
ATOM 4616 C CA . CYS B 1 122 ? 27.947 -7.612 -115.384 1.00 27.82 190 CYS B CA 1
ATOM 4617 C C . CYS B 1 122 ? 29.120 -8.106 -116.220 1.00 27.65 190 CYS B C 1
ATOM 4618 O O . CYS B 1 122 ? 29.060 -8.095 -117.455 1.00 25.91 190 CYS B O 1
ATOM 4621 N N . LYS B 1 123 ? 30.198 -8.540 -115.568 1.00 24.08 191 LYS B N 1
ATOM 4622 C CA . LYS B 1 123 ? 31.385 -8.970 -116.299 1.00 29.42 191 LYS B CA 1
ATOM 4623 C C . LYS B 1 123 ? 31.071 -10.159 -117.202 1.00 36.31 191 LYS B C 1
ATOM 4624 O O . LYS B 1 123 ? 31.451 -10.180 -118.379 1.00 29.40 191 LYS B O 1
ATOM 4630 N N . CYS B 1 124 ? 30.338 -11.143 -116.677 1.00 26.81 192 CYS B N 1
ATOM 4631 C CA . CYS B 1 124 ? 29.997 -12.318 -117.473 1.00 26.80 192 CYS B CA 1
ATOM 4632 C C . CYS B 1 124 ? 28.927 -12.016 -118.518 1.00 24.86 192 CYS B C 1
ATOM 4633 O O . CYS B 1 124 ? 28.954 -12.597 -119.607 1.00 29.17 192 CYS B O 1
ATOM 4636 N N . ALA B 1 125 ? 27.969 -11.136 -118.219 1.00 22.19 193 ALA B N 1
ATOM 4637 C CA . ALA B 1 125 ? 27.008 -10.765 -119.253 1.00 22.05 193 ALA B CA 1
ATOM 4638 C C . ALA B 1 125 ? 27.703 -10.025 -120.392 1.00 28.78 193 ALA B C 1
ATOM 4639 O O . ALA B 1 125 ? 27.368 -10.222 -121.565 1.00 25.48 193 ALA B O 1
ATOM 4641 N N . GLU B 1 126 ? 28.684 -9.181 -120.071 1.00 27.90 194 GLU B N 1
ATOM 4642 C CA . GLU B 1 126 ? 29.403 -8.482 -121.135 1.00 30.02 194 GLU B CA 1
ATOM 4643 C C . GLU B 1 126 ? 30.233 -9.460 -121.952 1.00 34.39 194 GLU B C 1
ATOM 4644 O O . GLU B 1 126 ? 30.318 -9.337 -123.183 1.00 31.76 194 GLU B O 1
ATOM 4650 N N . ARG B 1 127 ? 30.828 -10.458 -121.285 1.00 31.33 195 ARG B N 1
ATOM 4651 C CA . ARG B 1 127 ? 31.614 -11.461 -121.998 1.00 34.39 195 ARG B CA 1
ATOM 4652 C C . ARG B 1 127 ? 30.743 -12.262 -122.954 1.00 25.47 195 ARG B C 1
ATOM 4653 O O . ARG B 1 127 ? 31.158 -12.565 -124.076 1.00 31.82 195 ARG B O 1
ATOM 4661 N N . LEU B 1 128 ? 29.526 -12.606 -122.535 1.00 26.97 196 LEU B N 1
ATOM 4662 C CA . LEU B 1 128 ? 28.604 -13.297 -123.429 1.00 23.30 196 LEU B CA 1
ATOM 4663 C C . LEU B 1 128 ? 28.350 -12.473 -124.686 1.00 26.97 196 LEU B C 1
ATOM 4664 O O . LEU B 1 128 ? 28.424 -12.989 -125.808 1.00 23.41 196 LEU B O 1
ATOM 4669 N N . VAL B 1 129 ? 28.064 -11.181 -124.513 1.00 23.95 197 VAL B N 1
ATOM 4670 C CA . VAL B 1 129 ? 27.836 -10.299 -125.656 1.00 28.14 197 VAL B CA 1
ATOM 4671 C C . VAL B 1 129 ? 29.068 -10.257 -126.552 1.00 25.75 197 VAL B C 1
ATOM 4672 O O . VAL B 1 129 ? 28.966 -10.353 -127.780 1.00 28.21 197 VAL B O 1
ATOM 4676 N N . GLU B 1 130 ? 30.249 -10.115 -125.950 1.00 28.67 198 GLU B N 1
ATOM 4677 C CA . GLU B 1 130 ? 31.499 -10.212 -126.703 1.00 27.39 198 GLU B CA 1
ATOM 4678 C C . GLU B 1 130 ? 31.532 -11.460 -127.584 1.00 36.92 198 GLU B C 1
ATOM 4679 O O . GLU B 1 130 ? 31.893 -11.401 -128.771 1.00 25.93 198 GLU B O 1
ATOM 4685 N N . LYS B 1 131 ? 31.178 -12.609 -127.006 1.00 26.18 199 LYS B N 1
ATOM 4686 C CA . LYS B 1 131 ? 31.180 -13.860 -127.744 1.00 23.83 199 LYS B CA 1
ATOM 4687 C C . LYS B 1 131 ? 30.139 -13.874 -128.842 1.00 27.38 199 LYS B C 1
ATOM 4688 O O . LYS B 1 131 ? 30.269 -14.662 -129.783 1.00 29.19 199 LYS B O 1
ATOM 4694 N N . LEU B 1 132 ? 29.095 -13.054 -128.734 1.00 24.39 200 LEU B N 1
ATOM 4695 C CA . LEU B 1 132 ? 28.077 -13.017 -129.773 1.00 22.62 200 LEU B CA 1
ATOM 4696 C C . LEU B 1 132 ? 28.421 -12.068 -130.917 1.00 25.38 200 LEU B C 1
ATOM 4697 O O . LEU B 1 132 ? 27.734 -12.094 -131.944 1.00 26.31 200 LEU B O 1
ATOM 4702 N N . GLN B 1 133 ? 29.468 -11.256 -130.785 1.00 23.35 201 GLN B N 1
ATOM 4703 C CA . GLN B 1 133 ? 29.779 -10.306 -131.853 1.00 29.99 201 GLN B CA 1
ATOM 4704 C C . GLN B 1 133 ? 30.100 -10.977 -133.187 1.00 28.18 201 GLN B C 1
ATOM 4705 O O . GLN B 1 133 ? 29.656 -10.451 -134.222 1.00 32.17 201 GLN B O 1
ATOM 4711 N N . PRO B 1 134 ? 30.833 -12.098 -133.255 1.00 30.49 202 PRO B N 1
ATOM 4712 C CA . PRO B 1 134 ? 31.002 -12.756 -134.559 1.00 26.25 202 PRO B CA 1
ATOM 4713 C C . PRO B 1 134 ? 29.698 -13.178 -135.208 1.00 31.28 202 PRO B C 1
ATOM 4714 O O . PRO B 1 134 ? 29.602 -13.129 -136.440 1.00 25.03 202 PRO B O 1
ATOM 4718 N N . TYR B 1 135 ? 28.685 -13.572 -134.432 1.00 31.65 203 TYR B N 1
ATOM 4719 C CA . TYR B 1 135 ? 27.385 -13.903 -135.022 1.00 29.07 203 TYR B CA 1
ATOM 4720 C C . TYR B 1 135 ? 26.632 -12.655 -135.456 1.00 28.93 203 TYR B C 1
ATOM 4721 O O . TYR B 1 135 ? 25.808 -12.713 -136.380 1.00 30.43 203 TYR B O 1
ATOM 4730 N N . ALA B 1 136 ? 26.863 -11.537 -134.770 1.00 24.54 204 ALA B N 1
ATOM 4731 C CA . ALA B 1 136 ? 26.225 -10.289 -135.165 1.00 30.07 204 ALA B CA 1
ATOM 4732 C C . ALA B 1 136 ? 26.825 -9.753 -136.459 1.00 32.85 204 ALA B C 1
ATOM 4733 O O . ALA B 1 136 ? 26.115 -9.131 -137.257 1.00 29.62 204 ALA B O 1
ATOM 4735 N N . GLU B 1 137 ? 28.119 -10.012 -136.687 1.00 33.96 205 GLU B N 1
ATOM 4736 C CA . GLU B 1 137 ? 28.783 -9.570 -137.915 1.00 36.51 205 GLU B CA 1
ATOM 4737 C C . GLU B 1 137 ? 28.369 -10.416 -139.117 1.00 34.67 205 GLU B C 1
ATOM 4738 O O . GLU B 1 137 ? 28.102 -9.871 -140.194 1.00 33.73 205 GLU B O 1
ATOM 4744 N N . ASP B 1 138 ? 28.308 -11.743 -138.966 1.00 34.65 206 ASP B N 1
ATOM 4745 C CA . ASP B 1 138 ? 28.133 -12.609 -140.126 1.00 34.12 206 ASP B CA 1
ATOM 4746 C C . ASP B 1 138 ? 26.706 -13.105 -140.316 1.00 35.49 206 ASP B C 1
ATOM 4747 O O . ASP B 1 138 ? 26.436 -13.789 -141.309 1.00 34.46 206 ASP B O 1
ATOM 4752 N N . GLY B 1 139 ? 25.795 -12.792 -139.395 1.00 33.02 207 GLY B N 1
ATOM 4753 C CA . GLY B 1 139 ? 24.395 -13.130 -139.562 1.00 34.72 207 GLY B CA 1
ATOM 4754 C C . GLY B 1 139 ? 24.020 -14.580 -139.327 1.00 35.56 207 GLY B C 1
ATOM 4755 O O . GLY B 1 139 ? 22.855 -14.938 -139.536 1.00 34.51 207 GLY B O 1
ATOM 4756 N N . SER B 1 140 ? 24.955 -15.425 -138.896 1.00 29.00 208 SER B N 1
ATOM 4757 C CA . SER B 1 140 ? 24.655 -16.834 -138.677 1.00 30.13 208 SER B CA 1
ATOM 4758 C C . SER B 1 140 ? 23.873 -17.037 -137.379 1.00 33.55 208 SER B C 1
ATOM 4759 O O . SER B 1 140 ? 23.870 -16.188 -136.487 1.00 35.84 208 SER B O 1
ATOM 4762 N N . ALA B 1 141 ? 23.223 -18.196 -137.280 1.00 33.01 209 ALA B N 1
ATOM 4763 C CA . ALA B 1 141 ? 22.432 -18.549 -136.104 1.00 34.84 209 ALA B CA 1
ATOM 4764 C C . ALA B 1 141 ? 23.321 -19.028 -134.960 1.00 33.29 209 ALA B C 1
ATOM 4765 O O . ALA B 1 141 ? 24.293 -19.758 -135.173 1.00 28.21 209 ALA B O 1
ATOM 4767 N N . VAL B 1 142 ? 22.975 -18.628 -133.734 1.00 30.82 210 VAL B N 1
ATOM 4768 C CA . VAL B 1 142 ? 23.696 -19.048 -132.536 1.00 21.06 210 VAL B CA 1
ATOM 4769 C C . VAL B 1 142 ? 22.718 -19.763 -131.602 1.00 28.98 210 VAL B C 1
ATOM 4770 O O . VAL B 1 142 ? 21.556 -19.358 -131.468 1.00 23.34 210 VAL B O 1
ATOM 4774 N N . ASN B 1 143 ? 23.173 -20.865 -131.000 1.00 23.77 211 ASN B N 1
ATOM 4775 C CA . ASN B 1 143 ? 22.358 -21.575 -130.017 1.00 27.69 211 ASN B CA 1
ATOM 4776 C C . ASN B 1 143 ? 22.476 -20.835 -128.687 1.00 21.80 211 ASN B C 1
ATOM 4777 O O . ASN B 1 143 ? 23.485 -20.949 -127.982 1.00 22.54 211 ASN B O 1
ATOM 4782 N N . MET B 1 144 ? 21.454 -20.046 -128.351 1.00 23.11 212 MET B N 1
ATOM 4783 C CA . MET B 1 144 ? 21.494 -19.274 -127.109 1.00 20.99 212 MET B CA 1
ATOM 4784 C C . MET B 1 144 ? 21.304 -20.144 -125.864 1.00 20.63 212 MET B C 1
ATOM 4785 O O . MET B 1 144 ? 21.713 -19.740 -124.763 1.00 19.42 212 MET B O 1
ATOM 4790 N N . GLU B 1 145 ? 20.695 -21.318 -125.999 1.00 24.36 213 GLU B N 1
ATOM 4791 C CA . GLU B 1 145 ? 20.592 -22.207 -124.843 1.00 19.98 213 GLU B CA 1
ATOM 4792 C C . GLU B 1 145 ? 21.973 -22.597 -124.335 1.00 20.03 213 GLU B C 1
ATOM 4793 O O . GLU B 1 145 ? 22.242 -22.560 -123.128 1.00 19.29 213 GLU B O 1
ATOM 4799 N N . ALA B 1 146 ? 22.878 -22.934 -125.252 1.00 19.59 214 ALA B N 1
ATOM 4800 C CA . ALA B 1 146 ? 24.235 -23.297 -124.854 1.00 20.73 214 ALA B CA 1
ATOM 4801 C C . ALA B 1 146 ? 25.003 -22.095 -124.329 1.00 18.88 214 ALA B C 1
ATOM 4802 O O . ALA B 1 146 ? 25.733 -22.207 -123.338 1.00 21.94 214 ALA B O 1
ATOM 4804 N N . LYS B 1 147 ? 24.867 -20.936 -124.986 1.00 20.50 215 LYS B N 1
ATOM 4805 C CA . LYS B 1 147 ? 25.548 -19.733 -124.516 1.00 20.48 215 LYS B CA 1
ATOM 4806 C C . LYS B 1 147 ? 25.120 -19.357 -123.099 1.00 20.16 215 LYS B C 1
ATOM 4807 O O . LYS B 1 147 ? 25.955 -18.967 -122.274 1.00 15.64 215 LYS B O 1
ATOM 4813 N N . PHE B 1 148 ? 23.820 -19.416 -122.818 1.00 15.31 216 PHE B N 1
ATOM 4814 C CA . PHE B 1 148 ? 23.334 -19.080 -121.475 1.00 23.79 216 PHE B CA 1
ATOM 4815 C C . PHE B 1 148 ? 23.832 -20.090 -120.438 1.00 22.30 216 PHE B C 1
ATOM 4816 O O . PHE B 1 148 ? 24.130 -19.721 -119.297 1.00 22.64 216 PHE B O 1
ATOM 4824 N N . SER B 1 149 ? 23.928 -21.369 -120.815 1.00 18.57 217 SER B N 1
ATOM 4825 C CA . SER B 1 149 ? 24.433 -22.372 -119.881 1.00 16.57 217 SER B CA 1
ATOM 4826 C C . SER B 1 149 ? 25.899 -22.112 -119.539 1.00 20.26 217 SER B C 1
ATOM 4827 O O . SER B 1 149 ? 26.320 -22.270 -118.382 1.00 17.69 217 SER B O 1
ATOM 4830 N N . GLN B 1 150 ? 26.694 -21.700 -120.532 1.00 20.05 218 GLN B N 1
ATOM 4831 C CA . GLN B 1 150 ? 28.092 -21.363 -120.275 1.00 21.68 218 GLN B CA 1
ATOM 4832 C C . GLN B 1 150 ? 28.206 -20.150 -119.362 1.00 22.23 218 GLN B C 1
ATOM 4833 O O . GLN B 1 150 ? 29.018 -20.136 -118.428 1.00 21.39 218 GLN B O 1
ATOM 4839 N N . MET B 1 151 ? 27.415 -19.104 -119.640 1.00 21.88 219 MET B N 1
ATOM 4840 C CA . MET B 1 151 ? 27.498 -17.882 -118.844 1.00 22.12 219 MET B CA 1
ATOM 4841 C C . MET B 1 151 ? 27.107 -18.136 -117.394 1.00 20.07 219 MET B C 1
ATOM 4842 O O . MET B 1 151 ? 27.766 -17.644 -116.467 1.00 21.84 219 MET B O 1
ATOM 4847 N N . THR B 1 152 ? 26.036 -18.902 -117.173 1.00 21.88 220 THR B N 1
ATOM 4848 C CA . THR B 1 152 ? 25.611 -19.122 -115.791 1.00 25.00 220 THR B CA 1
ATOM 4849 C C . THR B 1 152 ? 26.562 -20.052 -115.050 1.00 21.55 220 THR B C 1
ATOM 4850 O O . THR B 1 152 ? 26.738 -19.899 -113.835 1.00 20.46 220 THR B O 1
ATOM 4854 N N . LEU B 1 153 ? 27.197 -21.002 -115.747 1.00 19.46 221 LEU B N 1
ATOM 4855 C CA . LEU B 1 153 ? 28.250 -21.782 -115.097 1.00 21.19 221 LEU B CA 1
ATOM 4856 C C . LEU B 1 153 ? 29.410 -20.880 -114.695 1.00 20.49 221 LEU B C 1
ATOM 4857 O O . LEU B 1 153 ? 29.891 -20.933 -113.563 1.00 18.13 221 LEU B O 1
ATOM 4862 N N . ASP B 1 154 ? 29.872 -20.028 -115.616 1.00 23.25 222 ASP B N 1
ATOM 4863 C CA . ASP B 1 154 ? 30.976 -19.136 -115.279 1.00 18.41 222 ASP B CA 1
ATOM 4864 C C . ASP B 1 154 ? 30.598 -18.216 -114.117 1.00 24.74 222 ASP B C 1
ATOM 4865 O O . ASP B 1 154 ? 31.435 -17.908 -113.262 1.00 23.45 222 ASP B O 1
ATOM 4870 N N . VAL B 1 155 ? 29.337 -17.780 -114.057 1.00 20.26 223 VAL B N 1
ATOM 4871 C CA . VAL B 1 155 ? 28.911 -16.896 -112.966 1.00 24.80 223 VAL B CA 1
ATOM 4872 C C . VAL B 1 155 ? 28.969 -17.623 -111.624 1.00 24.38 223 VAL B C 1
ATOM 4873 O O . VAL B 1 155 ? 29.560 -17.127 -110.655 1.00 25.57 223 VAL B O 1
ATOM 4877 N N . ILE B 1 156 ? 28.365 -18.814 -111.541 1.00 23.73 224 ILE B N 1
ATOM 4878 C CA . ILE B 1 156 ? 28.265 -19.473 -110.236 1.00 19.40 224 ILE B CA 1
ATOM 4879 C C . ILE B 1 156 ? 29.656 -19.823 -109.704 1.00 23.12 224 ILE B C 1
ATOM 4880 O O . ILE B 1 156 ? 29.941 -19.639 -108.514 1.00 22.91 224 ILE B O 1
ATOM 4885 N N . GLY B 1 157 ? 30.564 -20.258 -110.587 1.00 28.28 225 GLY B N 1
ATOM 4886 C CA . GLY B 1 157 ? 31.915 -20.578 -110.152 1.00 23.25 225 GLY B CA 1
ATOM 4887 C C . GLY B 1 157 ? 32.662 -19.366 -109.624 1.00 25.46 225 GLY B C 1
ATOM 4888 O O . GLY B 1 157 ? 33.378 -19.450 -108.622 1.00 26.95 225 GLY B O 1
ATOM 4889 N N . LEU B 1 158 ? 32.498 -18.215 -110.280 1.00 28.64 226 LEU B N 1
ATOM 4890 C CA . LEU B 1 158 ? 33.108 -16.992 -109.759 1.00 28.47 226 LEU B CA 1
ATOM 4891 C C . LEU B 1 158 ? 32.494 -16.598 -108.420 1.00 30.97 226 LEU B C 1
ATOM 4892 O O . LEU B 1 158 ? 33.213 -16.251 -107.475 1.00 33.32 226 LEU B O 1
ATOM 4897 N N . SER B 1 159 ? 31.164 -16.653 -108.319 1.00 27.99 227 SER B N 1
ATOM 4898 C CA . SER B 1 159 ? 30.490 -16.179 -107.117 1.00 27.99 227 SER B CA 1
ATOM 4899 C C . SER B 1 159 ? 30.756 -17.077 -105.907 1.00 26.88 227 SER B C 1
ATOM 4900 O O . SER B 1 159 ? 30.785 -16.592 -104.771 1.00 27.50 227 SER B O 1
ATOM 4903 N N . LEU B 1 160 ? 30.940 -18.380 -106.126 1.00 23.32 228 LEU B N 1
ATOM 4904 C CA . LEU B 1 160 ? 31.196 -19.340 -105.054 1.00 24.99 228 LEU B CA 1
ATOM 4905 C C . LEU B 1 160 ? 32.671 -19.448 -104.684 1.00 29.22 228 LEU B C 1
ATOM 4906 O O . LEU B 1 160 ? 33.003 -19.593 -103.501 1.00 31.02 228 LEU B O 1
ATOM 4911 N N . PHE B 1 161 ? 33.563 -19.415 -105.675 1.00 29.39 229 PHE B N 1
ATOM 4912 C CA . PHE B 1 161 ? 34.977 -19.711 -105.461 1.00 35.75 229 PHE B CA 1
ATOM 4913 C C . PHE B 1 161 ? 35.928 -18.606 -105.884 1.00 33.19 229 PHE B C 1
ATOM 4914 O O . PHE B 1 161 ? 37.117 -18.696 -105.563 1.00 42.71 229 PHE B O 1
ATOM 4922 N N . ASN B 1 162 ? 35.466 -17.596 -106.616 1.00 33.69 230 ASN B N 1
ATOM 4923 C CA . ASN B 1 162 ? 36.364 -16.623 -107.239 1.00 40.85 230 ASN B CA 1
ATOM 4924 C C . ASN B 1 162 ? 37.290 -17.317 -108.238 1.00 39.92 230 ASN B C 1
ATOM 4925 O O . ASN B 1 162 ? 38.480 -17.015 -108.331 1.00 42.04 230 ASN B O 1
ATOM 4930 N N . TYR B 1 163 ? 36.741 -18.277 -108.972 1.00 34.36 231 TYR B N 1
ATOM 4931 C CA . TYR B 1 163 ? 37.472 -19.010 -109.996 1.00 38.84 231 TYR B CA 1
ATOM 4932 C C . TYR B 1 163 ? 36.608 -19.051 -111.248 1.00 38.55 231 TYR B C 1
ATOM 4933 O O . TYR B 1 163 ? 35.419 -19.371 -111.168 1.00 30.61 231 TYR B O 1
ATOM 4942 N N . ASN B 1 164 ? 37.191 -18.727 -112.399 1.00 33.36 232 ASN B N 1
ATOM 4943 C CA . ASN B 1 164 ? 36.443 -18.647 -113.651 1.00 29.86 232 ASN B CA 1
ATOM 4944 C C . ASN B 1 164 ? 36.648 -19.938 -114.440 1.00 38.68 232 ASN B C 1
ATOM 4945 O O . ASN B 1 164 ? 37.746 -20.201 -114.941 1.00 39.57 232 ASN B O 1
ATOM 4950 N N . PHE B 1 165 ? 35.588 -20.737 -114.567 1.00 28.90 233 PHE B N 1
ATOM 4951 C CA . PHE B 1 165 ? 35.639 -21.864 -115.490 1.00 35.45 233 PHE B CA 1
ATOM 4952 C C . PHE B 1 165 ? 35.912 -21.401 -116.914 1.00 33.18 233 PHE B C 1
ATOM 4953 O O . PHE B 1 165 ? 36.490 -22.152 -117.706 1.00 30.27 233 PHE B O 1
ATOM 4961 N N . ASP B 1 166 ? 35.473 -20.187 -117.259 1.00 29.84 234 ASP B N 1
ATOM 4962 C CA . ASP B 1 166 ? 35.671 -19.603 -118.586 1.00 32.72 234 ASP B CA 1
ATOM 4963 C C . ASP B 1 166 ? 35.086 -20.482 -119.689 1.00 30.31 234 ASP B C 1
ATOM 4964 O O . ASP B 1 166 ? 35.653 -20.606 -120.776 1.00 25.71 234 ASP B O 1
ATOM 4969 N N . SER B 1 167 ? 33.934 -21.097 -119.410 1.00 30.16 235 SER B N 1
ATOM 4970 C CA . SER B 1 167 ? 33.281 -21.921 -120.421 1.00 25.78 235 SER B CA 1
ATOM 4971 C C . SER B 1 167 ? 32.696 -21.090 -121.549 1.00 25.53 235 SER B C 1
ATOM 4972 O O . SER B 1 167 ? 32.389 -21.646 -122.611 1.00 20.47 235 SER B O 1
ATOM 4975 N N . LEU B 1 168 ? 32.521 -19.778 -121.338 1.00 21.70 236 LEU B N 1
ATOM 4976 C CA . LEU B 1 168 ? 32.161 -18.907 -122.454 1.00 27.48 236 LEU B CA 1
ATOM 4977 C C . LEU B 1 168 ? 33.271 -18.870 -123.506 1.00 31.03 236 LEU B C 1
ATOM 4978 O O . LEU B 1 168 ? 32.993 -18.715 -124.700 1.00 29.71 236 LEU B O 1
ATOM 4983 N N . THR B 1 169 ? 34.527 -19.047 -123.087 1.00 29.51 237 THR B N 1
ATOM 4984 C CA . THR B 1 169 ? 35.677 -19.011 -123.993 1.00 32.60 237 THR B CA 1
ATOM 4985 C C . THR B 1 169 ? 35.984 -20.384 -124.590 1.00 32.90 237 THR B C 1
ATOM 4986 O O . THR B 1 169 ? 36.049 -20.535 -125.813 1.00 32.69 237 THR B O 1
ATOM 4990 N N . THR B 1 170 ? 36.165 -21.396 -123.745 1.00 37.54 238 THR B N 1
ATOM 4991 C CA . THR B 1 170 ? 36.553 -22.709 -124.249 1.00 35.34 238 THR B CA 1
ATOM 4992 C C . THR B 1 170 ? 36.223 -23.779 -123.216 1.00 35.65 238 THR B C 1
ATOM 4993 O O . THR B 1 170 ? 35.983 -23.492 -122.041 1.00 37.26 238 THR B O 1
ATOM 4997 N N . ASP B 1 171 ? 36.241 -25.027 -123.681 1.00 39.28 239 ASP B N 1
ATOM 4998 C CA . ASP B 1 171 ? 35.964 -26.206 -122.877 1.00 37.79 239 ASP B CA 1
ATOM 4999 C C . ASP B 1 171 ? 37.180 -26.577 -122.028 1.00 39.18 239 ASP B C 1
ATOM 5000 O O . ASP B 1 171 ? 38.296 -26.112 -122.260 1.00 42.45 239 ASP B O 1
ATOM 5005 N N . SER B 1 172 ? 36.952 -27.425 -121.033 1.00 33.97 240 SER B N 1
ATOM 5006 C CA . SER B 1 172 ? 38.023 -27.917 -120.180 1.00 36.12 240 SER B CA 1
ATOM 5007 C C . SER B 1 172 ? 37.601 -29.265 -119.614 1.00 37.32 240 SER B C 1
ATOM 5008 O O . SER B 1 172 ? 36.417 -29.622 -119.672 1.00 33.21 240 SER B O 1
ATOM 5011 N N . PRO B 1 173 ? 38.552 -30.060 -119.100 1.00 37.51 241 PRO B N 1
ATOM 5012 C CA . PRO B 1 173 ? 38.159 -31.347 -118.499 1.00 35.91 241 PRO B CA 1
ATOM 5013 C C . PRO B 1 173 ? 37.153 -31.184 -117.375 1.00 24.82 241 PRO B C 1
ATOM 5014 O O . PRO B 1 173 ? 36.152 -31.911 -117.342 1.00 31.50 241 PRO B O 1
ATOM 5018 N N . VAL B 1 174 ? 37.375 -30.224 -116.471 1.00 33.31 242 VAL B N 1
ATOM 5019 C CA . VAL B 1 174 ? 36.466 -30.048 -115.338 1.00 32.30 242 VAL B CA 1
ATOM 5020 C C . VAL B 1 174 ? 35.093 -29.569 -115.807 1.00 28.13 242 VAL B C 1
ATOM 5021 O O . VAL B 1 174 ? 34.066 -29.943 -115.219 1.00 28.72 242 VAL B O 1
ATOM 5025 N N . ILE B 1 175 ? 35.039 -28.767 -116.875 1.00 26.67 243 ILE B N 1
ATOM 5026 C CA . ILE B 1 175 ? 33.751 -28.351 -117.429 1.00 30.50 243 ILE B CA 1
ATOM 5027 C C . ILE B 1 175 ? 33.024 -29.558 -117.995 1.00 33.17 243 ILE B C 1
ATOM 5028 O O . ILE B 1 175 ? 31.828 -29.769 -117.741 1.00 24.78 243 ILE B O 1
ATOM 5033 N N . GLU B 1 176 ? 33.748 -30.370 -118.773 1.00 27.49 244 GLU B N 1
ATOM 5034 C CA A GLU B 1 176 ? 33.181 -31.619 -119.269 0.59 29.95 244 GLU B CA 1
ATOM 5035 C CA B GLU B 1 176 ? 33.196 -31.625 -119.269 0.41 29.94 244 GLU B CA 1
ATOM 5036 C C . GLU B 1 176 ? 32.703 -32.501 -118.121 1.00 26.45 244 GLU B C 1
ATOM 5037 O O . GLU B 1 176 ? 31.638 -33.120 -118.215 1.00 23.45 244 GLU B O 1
ATOM 5048 N N . ALA B 1 177 ? 33.476 -32.570 -117.033 1.00 23.19 245 ALA B N 1
ATOM 5049 C CA . ALA B 1 177 ? 33.077 -33.374 -115.876 1.00 26.10 245 ALA B CA 1
ATOM 5050 C C . ALA B 1 177 ? 31.761 -32.886 -115.288 1.00 21.73 245 ALA B C 1
ATOM 5051 O O . ALA B 1 177 ? 30.879 -33.694 -114.975 1.00 25.12 245 ALA B O 1
ATOM 5053 N N . VAL B 1 178 ? 31.618 -31.559 -115.117 1.00 22.84 246 VAL B N 1
ATOM 5054 C CA . VAL B 1 178 ? 30.362 -30.994 -114.624 1.00 23.24 246 VAL B CA 1
ATOM 5055 C C . VAL B 1 178 ? 29.192 -31.549 -115.422 1.00 26.38 246 VAL B C 1
ATOM 5056 O O . VAL B 1 178 ? 28.249 -32.114 -114.856 1.00 26.32 246 VAL B O 1
ATOM 5060 N N . TYR B 1 179 ? 29.258 -31.441 -116.760 1.00 20.81 247 TYR B N 1
ATOM 5061 C CA . TYR B 1 179 ? 28.146 -31.914 -117.580 1.00 21.13 247 TYR B CA 1
ATOM 5062 C C . TYR B 1 179 ? 28.036 -33.436 -117.547 1.00 29.23 247 TYR B C 1
ATOM 5063 O O . TYR B 1 179 ? 26.929 -33.975 -117.653 1.00 25.57 247 TYR B O 1
ATOM 5072 N N . THR B 1 180 ? 29.156 -34.144 -117.369 1.00 22.70 248 THR B N 1
ATOM 5073 C CA . THR B 1 180 ? 29.075 -35.589 -117.189 1.00 21.45 248 THR B CA 1
ATOM 5074 C C . THR B 1 180 ? 28.343 -35.922 -115.893 1.00 21.70 248 THR B C 1
ATOM 5075 O O . THR B 1 180 ? 27.421 -36.746 -115.883 1.00 24.23 248 THR B O 1
ATOM 5079 N N . ALA B 1 181 ? 28.718 -35.256 -114.793 1.00 25.70 249 ALA B N 1
ATOM 5080 C CA . ALA B 1 181 ? 28.059 -35.513 -113.513 1.00 25.91 249 ALA B CA 1
ATOM 5081 C C . ALA B 1 181 ? 26.569 -35.173 -113.565 1.00 25.47 249 ALA B C 1
ATOM 5082 O O . ALA B 1 181 ? 25.749 -35.904 -113.003 1.00 22.02 249 ALA B O 1
ATOM 5084 N N . LEU B 1 182 ? 26.192 -34.074 -114.239 1.00 21.59 250 LEU B N 1
ATOM 5085 C CA . LEU B 1 182 ? 24.775 -33.719 -114.328 1.00 25.66 250 LEU B CA 1
ATOM 5086 C C . LEU B 1 182 ? 23.980 -34.772 -115.092 1.00 22.02 250 LEU B C 1
ATOM 5087 O O . LEU B 1 182 ? 22.849 -35.104 -114.716 1.00 22.79 250 LEU B O 1
ATOM 5092 N N . LYS B 1 183 ? 24.550 -35.291 -116.185 1.00 26.90 251 LYS B N 1
ATOM 5093 C CA . LYS B 1 183 ? 23.870 -36.318 -116.965 1.00 23.94 251 LYS B CA 1
ATOM 5094 C C . LYS B 1 183 ? 23.628 -37.576 -116.134 1.00 20.79 251 LYS B C 1
ATOM 5095 O O . LYS B 1 183 ? 22.548 -38.167 -116.198 1.00 20.31 251 LYS B O 1
ATOM 5101 N N . GLU B 1 184 ? 24.633 -37.999 -115.368 1.00 19.58 252 GLU B N 1
ATOM 5102 C CA . GLU B 1 184 ? 24.499 -39.173 -114.508 1.00 23.37 252 GLU B CA 1
ATOM 5103 C C . GLU B 1 184 ? 23.370 -39.000 -113.494 1.00 26.15 252 GLU B C 1
ATOM 5104 O O . GLU B 1 184 ? 22.549 -39.903 -113.307 1.00 21.65 252 GLU B O 1
ATOM 5110 N N . ALA B 1 185 ? 23.339 -37.853 -112.801 1.00 20.76 253 ALA B N 1
ATOM 5111 C CA . ALA B 1 185 ? 22.249 -37.570 -111.873 1.00 24.87 253 ALA B CA 1
ATOM 5112 C C . ALA B 1 185 ? 20.905 -37.671 -112.574 1.00 25.08 253 ALA B C 1
ATOM 5113 O O . ALA B 1 185 ? 19.944 -38.221 -112.026 1.00 27.33 253 ALA B O 1
ATOM 5115 N N . GLU B 1 186 ? 20.832 -37.177 -113.805 1.00 26.84 254 GLU B N 1
ATOM 5116 C CA . GLU B 1 186 ? 19.597 -37.251 -114.570 1.00 27.10 254 GLU B CA 1
ATOM 5117 C C . GLU B 1 186 ? 19.238 -38.702 -114.889 1.00 30.29 254 GLU B C 1
ATOM 5118 O O . GLU B 1 186 ? 18.083 -39.118 -114.737 1.00 27.12 254 GLU B O 1
ATOM 5124 N N . LEU B 1 187 ? 20.215 -39.494 -115.331 1.00 29.00 255 LEU B N 1
ATOM 5125 C CA . LEU B 1 187 ? 19.907 -40.883 -115.667 1.00 31.81 255 LEU B CA 1
ATOM 5126 C C . LEU B 1 187 ? 19.463 -41.672 -114.439 1.00 28.39 255 LEU B C 1
ATOM 5127 O O . LEU B 1 187 ? 18.593 -42.542 -114.543 1.00 30.52 255 LEU B O 1
ATOM 5132 N N . ARG B 1 188 ? 20.023 -41.369 -113.268 1.00 27.03 256 ARG B N 1
ATOM 5133 C CA . ARG B 1 188 ? 19.692 -42.138 -112.072 1.00 29.71 256 ARG B CA 1
ATOM 5134 C C . ARG B 1 188 ? 18.231 -41.999 -111.676 1.00 30.66 256 ARG B C 1
ATOM 5135 O O . ARG B 1 188 ? 17.704 -42.884 -110.998 1.00 32.34 256 ARG B O 1
ATOM 5143 N N . SER B 1 189 ? 17.555 -40.925 -112.085 1.00 30.39 257 SER B N 1
ATOM 5144 C CA . SER B 1 189 ? 16.146 -40.777 -111.739 1.00 30.73 257 SER B CA 1
ATOM 5145 C C . SER B 1 189 ? 15.231 -41.525 -112.698 1.00 30.99 257 SER B C 1
ATOM 5146 O O . SER B 1 189 ? 14.043 -41.690 -112.402 1.00 33.44 257 SER B O 1
ATOM 5149 N N . THR B 1 190 ? 15.750 -41.981 -113.832 1.00 31.29 258 THR B N 1
ATOM 5150 C CA . THR B 1 190 ? 14.962 -42.742 -114.786 1.00 32.97 258 THR B CA 1
ATOM 5151 C C . THR B 1 190 ? 15.377 -44.206 -114.882 1.00 29.86 258 THR B C 1
ATOM 5152 O O . THR B 1 190 ? 14.709 -44.970 -115.586 1.00 38.57 258 THR B O 1
ATOM 5156 N N . ASP B 1 191 ? 16.465 -44.608 -114.223 1.00 26.41 259 ASP B N 1
ATOM 5157 C CA . ASP B 1 191 ? 16.874 -46.013 -114.209 1.00 33.80 259 ASP B CA 1
ATOM 5158 C C . ASP B 1 191 ? 15.739 -46.883 -113.679 1.00 32.71 259 ASP B C 1
ATOM 5159 O O . ASP B 1 191 ? 15.126 -46.562 -112.657 1.00 36.62 259 ASP B O 1
ATOM 5164 N N . LEU B 1 192 ? 15.461 -47.994 -114.372 1.00 38.97 260 LEU B N 1
ATOM 5165 C CA . LEU B 1 192 ? 14.413 -48.905 -113.910 1.00 37.51 260 LEU B CA 1
ATOM 5166 C C . LEU B 1 192 ? 14.778 -49.534 -112.569 1.00 34.28 260 LEU B C 1
ATOM 5167 O O . LEU B 1 192 ? 13.905 -49.798 -111.737 1.00 36.98 260 LEU B O 1
ATOM 5172 N N . LEU B 1 193 ? 16.066 -49.776 -112.337 1.00 37.18 261 LEU B N 1
ATOM 5173 C CA . LEU B 1 193 ? 16.500 -50.380 -111.098 1.00 45.57 261 LEU B CA 1
ATOM 5174 C C . LEU B 1 193 ? 17.745 -49.625 -110.659 1.00 36.51 261 LEU B C 1
ATOM 5175 O O . LEU B 1 193 ? 18.645 -49.394 -111.483 1.00 37.94 261 LEU B O 1
ATOM 5180 N N . PRO B 1 194 ? 17.835 -49.241 -109.389 1.00 39.32 262 PRO B N 1
ATOM 5181 C CA . PRO B 1 194 ? 18.976 -48.445 -108.898 1.00 34.90 262 PRO B CA 1
ATOM 5182 C C . PRO B 1 194 ? 20.247 -49.271 -108.703 1.00 34.43 262 PRO B C 1
ATOM 5183 O O . PRO B 1 194 ? 20.826 -49.329 -107.610 1.00 30.50 262 PRO B O 1
ATOM 5187 N N . TYR B 1 195 ? 20.723 -49.884 -109.792 1.00 29.46 263 TYR B N 1
ATOM 5188 C CA . TYR B 1 195 ? 21.861 -50.792 -109.688 1.00 24.82 263 TYR B CA 1
ATOM 5189 C C . TYR B 1 195 ? 23.100 -50.098 -109.146 1.00 28.94 263 TYR B C 1
ATOM 5190 O O . TYR B 1 195 ? 23.967 -50.761 -108.568 1.00 24.28 263 TYR B O 1
ATOM 5199 N N . TRP B 1 196 ? 23.208 -48.769 -109.325 1.00 26.43 264 TRP B N 1
ATOM 5200 C CA . TRP B 1 196 ? 24.358 -48.007 -108.839 1.00 27.16 264 TRP B CA 1
ATOM 5201 C C . TRP B 1 196 ? 24.439 -47.981 -107.316 1.00 27.06 264 TRP B C 1
ATOM 5202 O O . TRP B 1 196 ? 25.462 -47.535 -106.777 1.00 29.14 264 TRP B O 1
ATOM 5213 N N . LYS B 1 197 ? 23.400 -48.469 -106.620 1.00 27.23 265 LYS B N 1
ATOM 5214 C CA . LYS B 1 197 ? 23.472 -48.713 -105.182 1.00 32.54 265 LYS B CA 1
ATOM 5215 C C . LYS B 1 197 ? 24.425 -49.849 -104.832 1.00 35.33 265 LYS B C 1
ATOM 5216 O O . LYS B 1 197 ? 24.880 -49.918 -103.686 1.00 35.99 265 LYS B O 1
ATOM 5222 N N . ILE B 1 198 ? 24.748 -50.725 -105.787 1.00 34.30 266 ILE B N 1
ATOM 5223 C CA . ILE B 1 198 ? 25.728 -51.787 -105.570 1.00 33.91 266 ILE B CA 1
ATOM 5224 C C . ILE B 1 198 ? 27.096 -51.295 -106.023 1.00 31.60 266 ILE B C 1
ATOM 5225 O O . ILE B 1 198 ? 27.296 -50.974 -107.200 1.00 35.96 266 ILE B O 1
ATOM 5230 N N . ASP B 1 199 ? 28.048 -51.254 -105.091 1.00 30.35 267 ASP B N 1
ATOM 5231 C CA . ASP B 1 199 ? 29.324 -50.602 -105.367 1.00 33.52 267 ASP B CA 1
ATOM 5232 C C . ASP B 1 199 ? 30.160 -51.360 -106.387 1.00 43.15 267 ASP B C 1
ATOM 5233 O O . ASP B 1 199 ? 30.948 -50.744 -107.119 1.00 42.75 267 ASP B O 1
ATOM 5238 N N . ALA B 1 200 ? 30.030 -52.686 -106.441 1.00 32.25 268 ALA B N 1
ATOM 5239 C CA . ALA B 1 200 ? 30.819 -53.445 -107.401 1.00 35.12 268 ALA B CA 1
ATOM 5240 C C . ALA B 1 200 ? 30.376 -53.145 -108.825 1.00 32.89 268 ALA B C 1
ATOM 5241 O O . ALA B 1 200 ? 31.207 -53.097 -109.743 1.00 31.95 268 ALA B O 1
ATOM 5243 N N . LEU B 1 201 ? 29.066 -52.957 -109.030 1.00 30.32 269 LEU B N 1
ATOM 5244 C CA . LEU B 1 201 ? 28.581 -52.572 -110.349 1.00 31.99 269 LEU B CA 1
ATOM 5245 C C . LEU B 1 201 ? 29.134 -51.213 -110.767 1.00 36.41 269 LEU B C 1
ATOM 5246 O O . LEU B 1 201 ? 29.442 -50.997 -111.945 1.00 32.63 269 LEU B O 1
ATOM 5251 N N . CYS B 1 202 ? 29.284 -50.285 -109.813 1.00 35.13 270 CYS B N 1
ATOM 5252 C CA . CYS B 1 202 ? 29.849 -48.978 -110.132 1.00 32.99 270 CYS B CA 1
ATOM 5253 C C . CYS B 1 202 ? 31.300 -49.059 -110.564 1.00 40.13 270 CYS B C 1
ATOM 5254 O O . CYS B 1 202 ? 31.823 -48.076 -111.096 1.00 31.56 270 CYS B O 1
ATOM 5257 N N . LYS B 1 203 ? 31.967 -50.183 -110.329 1.00 36.00 271 LYS B N 1
ATOM 5258 C CA . LYS B 1 203 ? 33.359 -50.308 -110.719 1.00 37.32 271 LYS B CA 1
ATOM 5259 C C . LYS B 1 203 ? 33.531 -50.914 -112.100 1.00 25.49 271 LYS B C 1
ATOM 5260 O O . LYS B 1 203 ? 34.612 -50.786 -112.685 1.00 31.78 271 LYS B O 1
ATOM 5266 N N . ILE B 1 204 ? 32.501 -51.560 -112.634 1.00 32.36 272 ILE B N 1
ATOM 5267 C CA . ILE B 1 204 ? 32.622 -52.269 -113.901 1.00 34.07 272 ILE B CA 1
ATOM 5268 C C . ILE B 1 204 ? 31.692 -51.728 -114.979 1.00 33.52 272 ILE B C 1
ATOM 5269 O O . ILE B 1 204 ? 31.952 -51.968 -116.169 1.00 31.42 272 ILE B O 1
ATOM 5274 N N . VAL B 1 205 ? 30.606 -51.039 -114.637 1.00 30.08 273 VAL B N 1
ATOM 5275 C CA . VAL B 1 205 ? 29.729 -50.503 -115.680 1.00 35.71 273 VAL B CA 1
ATOM 5276 C C . VAL B 1 205 ? 30.377 -49.244 -116.247 1.00 32.17 273 VAL B C 1
ATOM 5277 O O . VAL B 1 205 ? 30.641 -48.300 -115.490 1.00 33.51 273 VAL B O 1
ATOM 5281 N N . PRO B 1 206 ? 30.670 -49.191 -117.559 1.00 36.10 274 PRO B N 1
ATOM 5282 C CA . PRO B 1 206 ? 31.402 -48.027 -118.104 1.00 37.00 274 PRO B CA 1
ATOM 5283 C C . PRO B 1 206 ? 30.755 -46.687 -117.776 1.00 32.36 274 PRO B C 1
ATOM 5284 O O . PRO B 1 206 ? 31.450 -45.753 -117.345 1.00 27.69 274 PRO B O 1
ATOM 5288 N N . ARG B 1 207 ? 29.437 -46.576 -117.987 1.00 25.69 275 ARG B N 1
ATOM 5289 C CA . ARG B 1 207 ? 28.689 -45.390 -117.569 1.00 31.15 275 ARG B CA 1
ATOM 5290 C C . ARG B 1 207 ? 29.065 -44.956 -116.156 1.00 33.82 275 ARG B C 1
ATOM 5291 O O . ARG B 1 207 ? 29.335 -43.778 -115.913 1.00 30.83 275 ARG B O 1
ATOM 5299 N N . GLN B 1 208 ? 29.122 -45.901 -115.211 1.00 27.52 276 GLN B N 1
ATOM 5300 C CA . GLN B 1 208 ? 29.438 -45.546 -113.832 1.00 29.96 276 GLN B CA 1
ATOM 5301 C C . GLN B 1 208 ? 30.911 -45.248 -113.637 1.00 28.17 276 GLN B C 1
ATOM 5302 O O . GLN B 1 208 ? 31.258 -44.443 -112.766 1.00 27.41 276 GLN B O 1
ATOM 5308 N N . VAL B 1 209 ? 31.791 -45.886 -114.412 1.00 28.02 277 VAL B N 1
ATOM 5309 C CA . VAL B 1 209 ? 33.219 -45.599 -114.285 1.00 23.97 277 VAL B CA 1
ATOM 5310 C C . VAL B 1 209 ? 33.514 -44.167 -114.721 1.00 30.51 277 VAL B C 1
ATOM 5311 O O . VAL B 1 209 ? 34.366 -43.483 -114.137 1.00 27.21 277 VAL B O 1
ATOM 5315 N N . LYS B 1 210 ? 32.822 -43.694 -115.756 1.00 28.89 278 LYS B N 1
ATOM 5316 C CA . LYS B 1 210 ? 33.069 -42.343 -116.255 1.00 28.99 278 LYS B CA 1
ATOM 5317 C C . LYS B 1 210 ? 32.464 -41.298 -115.323 1.00 28.95 278 LYS B C 1
ATOM 5318 O O . LYS B 1 210 ? 33.036 -40.217 -115.131 1.00 29.88 278 LYS B O 1
ATOM 5324 N N . ALA B 1 211 ? 31.307 -41.611 -114.734 1.00 31.04 279 ALA B N 1
ATOM 5325 C CA . ALA B 1 211 ? 30.689 -40.715 -113.759 1.00 26.78 279 ALA B CA 1
ATOM 5326 C C . ALA B 1 211 ? 31.567 -40.554 -112.529 1.00 30.19 279 ALA B C 1
ATOM 5327 O O . ALA B 1 211 ? 31.734 -39.439 -112.012 1.00 27.21 279 ALA B O 1
ATOM 5329 N N . GLU B 1 212 ? 32.135 -41.657 -112.037 1.00 27.31 280 GLU B N 1
ATOM 5330 C CA . GLU B 1 212 ? 33.020 -41.574 -110.882 1.00 29.51 280 GLU B CA 1
ATOM 5331 C C . GLU B 1 212 ? 34.244 -40.725 -111.184 1.00 27.99 280 GLU B C 1
ATOM 5332 O O . GLU B 1 212 ? 34.687 -39.937 -110.337 1.00 37.26 280 GLU B O 1
ATOM 5338 N N . LYS B 1 213 ? 34.832 -40.891 -112.373 1.00 31.17 281 LYS B N 1
ATOM 5339 C CA . LYS B 1 213 ? 35.949 -40.031 -112.751 1.00 33.38 281 LYS B CA 1
ATOM 5340 C C . LYS B 1 213 ? 35.533 -38.567 -112.769 1.00 29.78 281 LYS B C 1
ATOM 5341 O O . LYS B 1 213 ? 36.286 -37.698 -112.323 1.00 26.17 281 LYS B O 1
ATOM 5347 N N . ALA B 1 214 ? 34.336 -38.274 -113.286 1.00 23.30 282 ALA B N 1
ATOM 5348 C CA . ALA B 1 214 ? 33.881 -36.888 -113.348 1.00 26.60 282 ALA B CA 1
ATOM 5349 C C . ALA B 1 214 ? 33.738 -36.296 -111.950 1.00 25.65 282 ALA B C 1
ATOM 5350 O O . ALA B 1 214 ? 34.282 -35.224 -111.655 1.00 31.63 282 ALA B O 1
ATOM 5352 N N . VAL B 1 215 ? 33.023 -36.993 -111.068 1.00 30.78 283 VAL B N 1
ATOM 5353 C CA . VAL B 1 215 ? 32.846 -36.512 -109.700 1.00 23.92 283 VAL B CA 1
ATOM 5354 C C . VAL B 1 215 ? 34.195 -36.291 -109.026 1.00 29.03 283 VAL B C 1
ATOM 5355 O O . VAL B 1 215 ? 34.411 -35.275 -108.354 1.00 26.99 283 VAL B O 1
ATOM 5359 N N . THR B 1 216 ? 35.127 -37.233 -109.201 1.00 30.21 284 THR B N 1
ATOM 5360 C CA . THR B 1 216 ? 36.432 -37.106 -108.559 1.00 33.88 284 THR B CA 1
ATOM 5361 C C . THR B 1 216 ? 37.159 -35.854 -109.027 1.00 32.12 284 THR B C 1
ATOM 5362 O O . THR B 1 216 ? 37.788 -35.152 -108.225 1.00 35.94 284 THR B O 1
ATOM 5366 N N . LEU B 1 217 ? 37.092 -35.559 -110.324 1.00 33.27 285 LEU B N 1
ATOM 5367 C CA . LEU B 1 217 ? 37.771 -34.375 -110.843 1.00 31.13 285 LEU B CA 1
ATOM 5368 C C . LEU B 1 217 ? 37.131 -33.094 -110.315 1.00 29.95 285 LEU B C 1
ATOM 5369 O O . LEU B 1 217 ? 37.832 -32.134 -109.975 1.00 31.49 285 LEU B O 1
ATOM 5374 N N . ILE B 1 218 ? 35.799 -33.064 -110.239 1.00 32.33 286 ILE B N 1
ATOM 5375 C CA . ILE B 1 218 ? 35.104 -31.910 -109.675 1.00 28.90 286 ILE B CA 1
ATOM 5376 C C . ILE B 1 218 ? 35.471 -31.736 -108.206 1.00 25.67 286 ILE B C 1
ATOM 5377 O O . ILE B 1 218 ? 35.772 -30.628 -107.748 1.00 31.62 286 ILE B O 1
ATOM 5382 N N . ARG B 1 219 ? 35.451 -32.838 -107.447 1.00 31.66 287 ARG B N 1
ATOM 5383 C CA . ARG B 1 219 ? 35.758 -32.775 -106.022 1.00 31.76 287 ARG B CA 1
ATOM 5384 C C . ARG B 1 219 ? 37.187 -32.304 -105.778 1.00 34.48 287 ARG B C 1
ATOM 5385 O O . ARG B 1 219 ? 37.424 -31.445 -104.924 1.00 32.13 287 ARG B O 1
ATOM 5393 N N . GLU B 1 220 ? 38.154 -32.852 -106.521 1.00 40.23 288 GLU B N 1
ATOM 5394 C CA . GLU B 1 220 ? 39.540 -32.416 -106.360 1.00 36.49 288 GLU B CA 1
ATOM 5395 C C . GLU B 1 220 ? 39.703 -30.938 -106.692 1.00 40.04 288 GLU B C 1
ATOM 5396 O O . GLU B 1 220 ? 40.448 -30.223 -106.011 1.00 44.81 288 GLU B O 1
ATOM 5402 N N . THR B 1 221 ? 39.007 -30.453 -107.728 1.00 40.24 289 THR B N 1
ATOM 5403 C CA . THR B 1 221 ? 39.106 -29.038 -108.083 1.00 37.55 289 THR B CA 1
ATOM 5404 C C . THR B 1 221 ? 38.575 -28.145 -106.965 1.00 33.27 289 THR B C 1
ATOM 5405 O O . THR B 1 221 ? 39.145 -27.086 -106.686 1.00 38.23 289 THR B O 1
ATOM 5409 N N . VAL B 1 222 ? 37.486 -28.559 -106.310 1.00 37.17 290 VAL B N 1
ATOM 5410 C CA . VAL B 1 222 ? 36.909 -27.746 -105.240 1.00 35.82 290 VAL B CA 1
ATOM 5411 C C . VAL B 1 222 ? 37.743 -27.855 -103.972 1.00 37.50 290 VAL B C 1
ATOM 5412 O O . VAL B 1 222 ? 37.941 -26.864 -103.256 1.00 37.01 290 VAL B O 1
ATOM 5416 N N . GLU B 1 223 ? 38.235 -29.061 -103.666 1.00 39.61 291 GLU B N 1
ATOM 5417 C CA . GLU B 1 223 ? 39.083 -29.238 -102.488 1.00 45.04 291 GLU B CA 1
ATOM 5418 C C . GLU B 1 223 ? 40.327 -28.359 -102.563 1.00 41.11 291 GLU B C 1
ATOM 5419 O O . GLU B 1 223 ? 40.729 -27.753 -101.563 1.00 43.51 291 GLU B O 1
ATOM 5425 N N . ASP B 1 224 ? 40.937 -28.261 -103.747 1.00 42.92 292 ASP B N 1
ATOM 5426 C CA . ASP B 1 224 ? 42.135 -27.437 -103.895 1.00 46.40 292 ASP B CA 1
ATOM 5427 C C . ASP B 1 224 ? 41.820 -25.962 -103.694 1.00 46.01 292 ASP B C 1
ATOM 5428 O O . ASP B 1 224 ? 42.597 -25.240 -103.058 1.00 45.57 292 ASP B O 1
ATOM 5433 N N . LEU B 1 225 ? 40.686 -25.497 -104.226 1.00 42.69 293 LEU B N 1
ATOM 5434 C CA . LEU B 1 225 ? 40.281 -24.113 -104.011 1.00 40.99 293 LEU B CA 1
ATOM 5435 C C . LEU B 1 225 ? 40.040 -23.834 -102.534 1.00 41.44 293 LEU B C 1
ATOM 5436 O O . LEU B 1 225 ? 40.443 -22.786 -102.019 1.00 46.14 293 LEU B O 1
ATOM 5441 N N . ILE B 1 226 ? 39.381 -24.762 -101.837 1.00 41.10 294 ILE B N 1
ATOM 5442 C CA . ILE B 1 226 ? 39.124 -24.590 -100.409 1.00 41.78 294 ILE B CA 1
ATOM 5443 C C . ILE B 1 226 ? 40.436 -24.512 -99.638 1.00 46.56 294 ILE B C 1
ATOM 5444 O O . ILE B 1 226 ? 40.626 -23.634 -98.785 1.00 51.51 294 ILE B O 1
ATOM 5449 N N . ALA B 1 227 ? 41.359 -25.438 -99.922 1.00 45.89 295 ALA B N 1
ATOM 5450 C CA . ALA B 1 227 ? 42.648 -25.441 -99.233 1.00 46.78 295 ALA B CA 1
ATOM 5451 C C . ALA B 1 227 ? 43.421 -24.155 -99.496 1.00 42.64 295 ALA B C 1
ATOM 5452 O O . ALA B 1 227 ? 43.962 -23.551 -98.563 1.00 52.29 295 ALA B O 1
ATOM 5454 N N . LYS B 1 228 ? 43.466 -23.710 -100.757 1.00 49.07 296 LYS B N 1
ATOM 5455 C CA . LYS B 1 228 ? 44.167 -22.472 -101.088 1.00 48.43 296 LYS B CA 1
ATOM 5456 C C . LYS B 1 228 ? 43.545 -21.276 -100.389 1.00 52.39 296 LYS B C 1
ATOM 5457 O O . LYS B 1 228 ? 44.247 -20.334 -100.010 1.00 60.35 296 LYS B O 1
ATOM 5463 N N . CYS B 1 229 ? 42.223 -21.272 -100.242 1.00 53.16 297 CYS B N 1
ATOM 5464 C CA . CYS B 1 229 ? 41.593 -20.164 -99.542 1.00 46.42 297 CYS B CA 1
ATOM 5465 C C . CYS B 1 229 ? 41.801 -20.288 -98.042 1.00 49.95 297 CYS B C 1
ATOM 5466 O O . CYS B 1 229 ? 42.061 -19.289 -97.365 1.00 49.19 297 CYS B O 1
ATOM 5469 N N . LYS B 1 230 ? 41.697 -21.511 -97.517 1.00 50.75 298 LYS B N 1
ATOM 5470 C CA . LYS B 1 230 ? 41.829 -21.722 -96.081 1.00 55.72 298 LYS B CA 1
ATOM 5471 C C . LYS B 1 230 ? 43.223 -21.357 -95.586 1.00 56.56 298 LYS B C 1
ATOM 5472 O O . LYS B 1 230 ? 43.372 -20.882 -94.454 1.00 59.16 298 LYS B O 1
ATOM 5478 N N . GLU B 1 231 ? 44.251 -21.563 -96.413 1.00 59.04 299 GLU B N 1
ATOM 5479 C CA . GLU B 1 231 ? 45.604 -21.186 -96.014 1.00 67.31 299 GLU B CA 1
ATOM 5480 C C . GLU B 1 231 ? 45.697 -19.683 -95.774 1.00 64.93 299 GLU B C 1
ATOM 5481 O O . GLU B 1 231 ? 46.251 -19.237 -94.762 1.00 69.83 299 GLU B O 1
ATOM 5487 N N . ILE B 1 232 ? 45.125 -18.884 -96.677 1.00 57.74 300 ILE B N 1
ATOM 5488 C CA . ILE B 1 232 ? 45.215 -17.436 -96.548 1.00 58.24 300 ILE B CA 1
ATOM 5489 C C . ILE B 1 232 ? 44.413 -16.958 -95.346 1.00 65.26 300 ILE B C 1
ATOM 5490 O O . ILE B 1 232 ? 44.826 -16.036 -94.632 1.00 63.09 300 ILE B O 1
ATOM 5495 N N . VAL B 1 233 ? 43.262 -17.589 -95.097 1.00 62.37 301 VAL B N 1
ATOM 5496 C CA . VAL B 1 233 ? 42.376 -17.144 -94.025 1.00 62.49 301 VAL B CA 1
ATOM 5497 C C . VAL B 1 233 ? 43.059 -17.289 -92.674 1.00 60.68 301 VAL B C 1
ATOM 5498 O O . VAL B 1 233 ? 43.065 -16.361 -91.857 1.00 64.47 301 VAL B O 1
ATOM 5502 N N . GLU B 1 234 ? 43.646 -18.458 -92.419 1.00 64.76 302 GLU B N 1
ATOM 5503 C CA . GLU B 1 234 ? 44.286 -18.688 -91.130 1.00 70.46 302 GLU B CA 1
ATOM 5504 C C . GLU B 1 234 ? 45.598 -17.919 -91.009 1.00 71.61 302 GLU B C 1
ATOM 5505 O O . GLU B 1 234 ? 45.958 -17.473 -89.913 1.00 70.25 302 GLU B O 1
ATOM 5511 N N . ARG B 1 235 ? 46.308 -17.733 -92.123 1.00 70.89 303 ARG B N 1
ATOM 5512 C CA . ARG B 1 235 ? 47.564 -16.992 -92.095 1.00 67.52 303 ARG B CA 1
ATOM 5513 C C . ARG B 1 235 ? 47.344 -15.503 -91.842 1.00 71.88 303 ARG B C 1
ATOM 5514 O O . ARG B 1 235 ? 48.176 -14.858 -91.192 1.00 73.73 303 ARG B O 1
ATOM 5522 N N . GLU B 1 236 ? 46.237 -14.942 -92.325 1.00 68.52 304 GLU B N 1
ATOM 5523 C CA . GLU B 1 236 ? 45.985 -13.510 -92.208 1.00 64.82 304 GLU B CA 1
ATOM 5524 C C . GLU B 1 236 ? 45.154 -13.137 -90.986 1.00 71.02 304 GLU B C 1
ATOM 5525 O O . GLU B 1 236 ? 44.815 -11.956 -90.832 1.00 62.71 304 GLU B O 1
ATOM 5527 N N . GLY B 1 237 ? 44.824 -14.096 -90.117 1.00 64.73 305 GLY B N 1
ATOM 5528 C CA . GLY B 1 237 ? 43.958 -13.816 -88.978 1.00 64.60 305 GLY B CA 1
ATOM 5529 C C . GLY B 1 237 ? 42.605 -13.248 -89.355 1.00 68.68 305 GLY B C 1
ATOM 5530 O O . GLY B 1 237 ? 42.043 -12.441 -88.606 1.00 65.52 305 GLY B O 1
ATOM 5531 N N . GLU B 1 238 ? 42.065 -13.652 -90.504 1.00 74.37 306 GLU B N 1
ATOM 5532 C CA . GLU B 1 238 ? 40.840 -13.065 -91.028 1.00 78.08 306 GLU B CA 1
ATOM 5533 C C . GLU B 1 238 ? 39.625 -13.586 -90.269 1.00 73.33 306 GLU B C 1
ATOM 5534 O O . GLU B 1 238 ? 39.505 -14.785 -89.997 1.00 68.88 306 GLU B O 1
ATOM 5536 N N . ARG B 1 239 ? 38.722 -12.671 -89.922 1.00 77.73 307 ARG B N 1
ATOM 5537 C CA . ARG B 1 239 ? 37.534 -13.036 -89.164 1.00 75.60 307 ARG B CA 1
ATOM 5538 C C . ARG B 1 239 ? 36.430 -12.019 -89.416 1.00 71.57 307 ARG B C 1
ATOM 5539 O O . ARG B 1 239 ? 36.694 -10.849 -89.698 1.00 71.93 307 ARG B O 1
ATOM 5547 N N . ILE B 1 240 ? 35.191 -12.491 -89.313 1.00 71.09 308 ILE B N 1
ATOM 5548 C CA . ILE B 1 240 ? 34.017 -11.633 -89.421 1.00 71.79 308 ILE B CA 1
ATOM 5549 C C . ILE B 1 240 ? 33.794 -10.947 -88.078 1.00 76.98 308 ILE B C 1
ATOM 5550 O O . ILE B 1 240 ? 33.612 -11.604 -87.048 1.00 80.51 308 ILE B O 1
ATOM 5555 N N . ASN B 1 241 ? 33.816 -9.620 -88.088 1.00 80.46 309 ASN B N 1
ATOM 5556 C CA . ASN B 1 241 ? 33.419 -8.813 -86.942 1.00 88.58 309 ASN B CA 1
ATOM 5557 C C . ASN B 1 241 ? 32.355 -7.777 -87.284 1.00 87.73 309 ASN B C 1
ATOM 5558 O O . ASN B 1 241 ? 31.907 -7.043 -86.390 1.00 90.18 309 ASN B O 1
ATOM 5563 N N . ASP B 1 242 ? 31.956 -7.679 -88.550 1.00 84.18 310 ASP B N 1
ATOM 5564 C CA . ASP B 1 242 ? 30.853 -6.828 -88.967 1.00 83.80 310 ASP B CA 1
ATOM 5565 C C . ASP B 1 242 ? 29.843 -7.653 -89.745 1.00 77.18 310 ASP B C 1
ATOM 5566 O O . ASP B 1 242 ? 30.188 -8.656 -90.376 1.00 71.45 310 ASP B O 1
ATOM 5571 N N . GLU B 1 243 ? 28.587 -7.222 -89.676 1.00 73.83 311 GLU B N 1
ATOM 5572 C CA . GLU B 1 243 ? 27.561 -7.769 -90.547 1.00 72.51 311 GLU B CA 1
ATOM 5573 C C . GLU B 1 243 ? 27.894 -7.450 -92.003 1.00 73.65 311 GLU B C 1
ATOM 5574 O O . GLU B 1 243 ? 28.616 -6.493 -92.308 1.00 69.22 311 GLU B O 1
ATOM 5576 N N . GLU B 1 244 ? 27.375 -8.286 -92.907 1.00 62.81 312 GLU B N 1
ATOM 5577 C CA . GLU B 1 244 ? 27.539 -8.090 -94.348 1.00 50.81 312 GLU B CA 1
ATOM 5578 C C . GLU B 1 244 ? 29.018 -7.999 -94.739 1.00 42.62 312 GLU B C 1
ATOM 5579 O O . GLU B 1 244 ? 29.444 -7.098 -95.463 1.00 36.43 312 GLU B O 1
ATOM 5585 N N . TYR B 1 245 ? 29.799 -8.961 -94.267 1.00 37.63 313 TYR B N 1
ATOM 5586 C CA . TYR B 1 245 ? 31.222 -8.981 -94.568 1.00 41.76 313 TYR B CA 1
ATOM 5587 C C . TYR B 1 245 ? 31.459 -9.380 -96.020 1.00 44.06 313 TYR B C 1
ATOM 5588 O O . TYR B 1 245 ? 30.894 -10.367 -96.506 1.00 41.85 313 TYR B O 1
ATOM 5597 N N . VAL B 1 246 ? 32.291 -8.600 -96.716 1.00 39.03 314 VAL B N 1
ATOM 5598 C CA . VAL B 1 246 ? 32.723 -8.900 -98.081 1.00 37.19 314 VAL B CA 1
ATOM 5599 C C . VAL B 1 246 ? 34.218 -8.638 -98.170 1.00 44.41 314 VAL B C 1
ATOM 5600 O O . VAL B 1 246 ? 34.669 -7.520 -97.897 1.00 50.39 314 VAL B O 1
ATOM 5604 N N . ASN B 1 247 ? 34.984 -9.656 -98.552 1.00 45.89 315 ASN B N 1
ATOM 5605 C CA . ASN B 1 247 ? 36.416 -9.502 -98.774 1.00 42.78 315 ASN B CA 1
ATOM 5606 C C . ASN B 1 247 ? 36.644 -8.941 -100.174 1.00 50.01 315 ASN B C 1
ATOM 5607 O O . ASN B 1 247 ? 36.274 -9.575 -101.167 1.00 44.72 315 ASN B O 1
ATOM 5612 N N . ASP B 1 248 ? 37.273 -7.765 -100.258 1.00 52.25 316 ASP B N 1
ATOM 5613 C CA . ASP B 1 248 ? 37.414 -7.089 -101.546 1.00 48.23 316 ASP B CA 1
ATOM 5614 C C . ASP B 1 248 ? 38.363 -7.824 -102.492 1.00 47.40 316 ASP B C 1
ATOM 5615 O O . ASP B 1 248 ? 38.228 -7.710 -103.716 1.00 52.44 316 ASP B O 1
ATOM 5620 N N . ALA B 1 249 ? 39.329 -8.572 -101.961 1.00 44.91 317 ALA B N 1
ATOM 5621 C CA . ALA B 1 249 ? 40.214 -9.337 -102.832 1.00 51.46 317 ALA B CA 1
ATOM 5622 C C . ALA B 1 249 ? 39.585 -10.654 -103.266 1.00 53.49 317 ALA B C 1
ATOM 5623 O O . ALA B 1 249 ? 39.934 -11.190 -104.326 1.00 56.63 317 ALA B O 1
ATOM 5625 N N . ASP B 1 250 ? 38.661 -11.180 -102.467 1.00 53.00 318 ASP B N 1
ATOM 5626 C CA . ASP B 1 250 ? 38.035 -12.477 -102.716 1.00 46.26 318 ASP B CA 1
ATOM 5627 C C . ASP B 1 250 ? 36.584 -12.373 -102.272 1.00 43.44 318 ASP B C 1
ATOM 5628 O O . ASP B 1 250 ? 36.214 -12.840 -101.187 1.00 40.28 318 ASP B O 1
ATOM 5633 N N . PRO B 1 251 ? 35.721 -11.732 -103.092 1.00 39.63 319 PRO B N 1
ATOM 5634 C CA . PRO B 1 251 ? 34.295 -11.586 -102.748 1.00 36.70 319 PRO B CA 1
ATOM 5635 C C . PRO B 1 251 ? 33.488 -12.832 -103.098 1.00 33.61 319 PRO B C 1
ATOM 5636 O O . PRO B 1 251 ? 32.529 -12.789 -103.872 1.00 36.08 319 PRO B O 1
ATOM 5640 N N . SER B 1 252 ? 33.891 -13.965 -102.533 1.00 36.11 320 SER B N 1
ATOM 5641 C CA . SER B 1 252 ? 33.246 -15.239 -102.801 1.00 34.92 320 SER B CA 1
ATOM 5642 C C . SER B 1 252 ? 32.577 -15.770 -101.541 1.00 33.99 320 SER B C 1
ATOM 5643 O O . SER B 1 252 ? 32.916 -15.388 -100.420 1.00 34.33 320 SER B O 1
ATOM 5646 N N . ILE B 1 253 ? 31.603 -16.659 -101.753 1.00 33.02 321 ILE B N 1
ATOM 5647 C CA . ILE B 1 253 ? 30.952 -17.348 -100.646 1.00 28.12 321 ILE B CA 1
ATOM 5648 C C . ILE B 1 253 ? 31.961 -18.191 -99.878 1.00 26.53 321 ILE B C 1
ATOM 5649 O O . ILE B 1 253 ? 31.921 -18.255 -98.645 1.00 31.74 321 ILE B O 1
ATOM 5654 N N . LEU B 1 254 ? 32.892 -18.830 -100.589 1.00 25.26 322 LEU B N 1
ATOM 5655 C CA . LEU B 1 254 ? 33.909 -19.652 -99.930 1.00 30.27 322 LEU B CA 1
ATOM 5656 C C . LEU B 1 254 ? 34.709 -18.828 -98.939 1.00 31.14 322 LEU B C 1
ATOM 5657 O O . LEU B 1 254 ? 34.903 -19.235 -97.786 1.00 35.25 322 LEU B O 1
ATOM 5662 N N . ARG B 1 255 ? 35.166 -17.655 -99.372 1.00 31.16 323 ARG B N 1
ATOM 5663 C CA . ARG B 1 255 ? 35.858 -16.748 -98.467 1.00 41.66 323 ARG B CA 1
ATOM 5664 C C . ARG B 1 255 ? 34.987 -16.404 -97.267 1.00 39.19 323 ARG B C 1
ATOM 5665 O O . ARG B 1 255 ? 35.426 -16.525 -96.118 1.00 41.67 323 ARG B O 1
ATOM 5673 N N . PHE B 1 256 ? 33.747 -15.963 -97.516 1.00 34.29 324 PHE B N 1
ATOM 5674 C CA . PHE B 1 256 ? 32.856 -15.618 -96.412 1.00 38.71 324 PHE B CA 1
ATOM 5675 C C . PHE B 1 256 ? 32.733 -16.771 -95.420 1.00 37.67 324 PHE B C 1
ATOM 5676 O O . PHE B 1 256 ? 32.782 -16.558 -94.202 1.00 39.01 324 PHE B O 1
ATOM 5684 N N . LEU B 1 257 ? 32.603 -18.004 -95.917 1.00 29.54 325 LEU B N 1
ATOM 5685 C CA . LEU B 1 257 ? 32.330 -19.105 -95.003 1.00 31.92 325 LEU B CA 1
ATOM 5686 C C . LEU B 1 257 ? 33.583 -19.494 -94.214 1.00 38.88 325 LEU B C 1
ATOM 5687 O O . LEU B 1 257 ? 33.492 -19.841 -93.031 1.00 31.91 325 LEU B O 1
ATOM 5692 N N . LEU B 1 258 ? 34.764 -19.431 -94.833 1.00 34.70 326 LEU B N 1
ATOM 5693 C CA . LEU B 1 258 ? 35.983 -19.678 -94.060 1.00 46.08 326 LEU B CA 1
ATOM 5694 C C . LEU B 1 258 ? 36.268 -18.526 -93.095 1.00 44.66 326 LEU B C 1
ATOM 5695 O O . LEU B 1 258 ? 36.718 -18.754 -91.966 1.00 42.20 326 LEU B O 1
ATOM 5700 N N . ALA B 1 259 ? 35.980 -17.286 -93.509 1.00 45.23 327 ALA B N 1
ATOM 5701 C CA . ALA B 1 259 ? 36.218 -16.133 -92.642 1.00 42.90 327 ALA B CA 1
ATOM 5702 C C . ALA B 1 259 ? 35.312 -16.146 -91.416 1.00 52.29 327 ALA B C 1
ATOM 5703 O O . ALA B 1 259 ? 35.690 -15.617 -90.363 1.00 53.15 327 ALA B O 1
ATOM 5705 N N . SER B 1 260 ? 34.119 -16.735 -91.525 1.00 51.89 328 SER B N 1
ATOM 5706 C CA . SER B 1 260 ? 33.263 -16.880 -90.352 1.00 49.45 328 SER B CA 1
ATOM 5707 C C . SER B 1 260 ? 33.846 -17.854 -89.333 1.00 51.53 328 SER B C 1
ATOM 5708 O O . SER B 1 260 ? 33.473 -17.793 -88.157 1.00 52.77 328 SER B O 1
ATOM 5711 N N . ARG B 1 261 ? 34.727 -18.761 -89.766 1.00 50.76 329 ARG B N 1
ATOM 5712 C CA . ARG B 1 261 ? 35.480 -19.654 -88.883 1.00 57.57 329 ARG B CA 1
ATOM 5713 C C . ARG B 1 261 ? 34.584 -20.578 -88.051 1.00 60.80 329 ARG B C 1
ATOM 5714 O O . ARG B 1 261 ? 34.961 -20.965 -86.942 1.00 69.45 329 ARG B O 1
ATOM 5722 N N . GLU B 1 262 ? 33.410 -20.971 -88.551 1.00 54.85 330 GLU B N 1
ATOM 5723 C CA . GLU B 1 262 ? 32.641 -21.985 -87.839 1.00 54.86 330 GLU B CA 1
ATOM 5724 C C . GLU B 1 262 ? 33.222 -23.375 -88.095 1.00 58.13 330 GLU B C 1
ATOM 5725 O O . GLU B 1 262 ? 33.847 -23.632 -89.132 1.00 61.69 330 GLU B O 1
ATOM 5731 N N . GLU B 1 263 ? 33.105 -24.240 -87.084 1.00 53.22 331 GLU B N 1
ATOM 5732 C CA . GLU B 1 263 ? 33.644 -25.598 -87.138 1.00 55.07 331 GLU B CA 1
ATOM 5733 C C . GLU B 1 263 ? 32.850 -26.419 -88.147 1.00 48.62 331 GLU B C 1
ATOM 5734 O O . GLU B 1 263 ? 31.683 -26.749 -87.917 1.00 51.26 331 GLU B O 1
ATOM 5736 N N . VAL B 1 264 ? 33.469 -26.720 -89.281 1.00 44.39 332 VAL B N 1
ATOM 5737 C CA . VAL B 1 264 ? 32.899 -27.636 -90.258 1.00 43.40 332 VAL B CA 1
ATOM 5738 C C . VAL B 1 264 ? 34.057 -28.332 -90.948 1.00 42.11 332 VAL B C 1
ATOM 5739 O O . VAL B 1 264 ? 35.114 -27.732 -91.168 1.00 44.68 332 VAL B O 1
ATOM 5743 N N . SER B 1 265 ? 33.875 -29.612 -91.250 1.00 33.72 333 SER B N 1
ATOM 5744 C CA . SER B 1 265 ? 34.939 -30.362 -91.889 1.00 36.22 333 SER B CA 1
ATOM 5745 C C . SER B 1 265 ? 35.142 -29.880 -93.325 1.00 43.72 333 SER B C 1
ATOM 5746 O O . SER B 1 265 ? 34.268 -29.251 -93.931 1.00 34.31 333 SER B O 1
ATOM 5749 N N . SER B 1 266 ? 36.327 -30.181 -93.868 1.00 45.65 334 SER B N 1
ATOM 5750 C CA . SER B 1 266 ? 36.620 -29.820 -95.253 1.00 39.81 334 SER B CA 1
ATOM 5751 C C . SER B 1 266 ? 35.680 -30.535 -96.221 1.00 34.84 334 SER B C 1
ATOM 5752 O O . SER B 1 266 ? 35.226 -29.938 -97.206 1.00 37.31 334 SER B O 1
ATOM 5755 N N . VAL B 1 267 ? 35.377 -31.810 -95.947 1.00 29.73 335 VAL B N 1
ATOM 5756 C CA . VAL B 1 267 ? 34.506 -32.607 -96.812 1.00 31.76 335 VAL B CA 1
ATOM 5757 C C . VAL B 1 267 ? 33.105 -32.010 -96.874 1.00 34.53 335 VAL B C 1
ATOM 5758 O O . VAL B 1 267 ? 32.492 -31.941 -97.947 1.00 31.69 335 VAL B O 1
ATOM 5762 N N . GLN B 1 268 ? 32.557 -31.625 -95.714 1.00 29.70 336 GLN B N 1
ATOM 5763 C CA . GLN B 1 268 ? 31.205 -31.075 -95.682 1.00 32.59 336 GLN B CA 1
ATOM 5764 C C . GLN B 1 268 ? 31.136 -29.735 -96.399 1.00 29.28 336 GLN B C 1
ATOM 5765 O O . GLN B 1 268 ? 30.175 -29.461 -97.132 1.00 25.78 336 GLN B O 1
ATOM 5771 N N . LEU B 1 269 ? 32.141 -28.881 -96.185 1.00 28.37 337 LEU B N 1
ATOM 5772 C CA . LEU B 1 269 ? 32.199 -27.604 -96.882 1.00 27.40 337 LEU B CA 1
ATOM 5773 C C . LEU B 1 269 ? 32.258 -27.809 -98.390 1.00 31.27 337 LEU B C 1
ATOM 5774 O O . LEU B 1 269 ? 31.550 -27.131 -99.148 1.00 30.06 337 LEU B O 1
ATOM 5779 N N . ARG B 1 270 ? 33.127 -28.721 -98.840 1.00 30.03 338 ARG B N 1
ATOM 5780 C CA . ARG B 1 270 ? 33.185 -29.082 -100.251 1.00 31.54 338 ARG B CA 1
ATOM 5781 C C . ARG B 1 270 ? 31.829 -29.553 -100.755 1.00 30.26 338 ARG B C 1
ATOM 5782 O O . ARG B 1 270 ? 31.404 -29.184 -101.859 1.00 25.96 338 ARG B O 1
ATOM 5790 N N . ASP B 1 271 ? 31.143 -30.380 -99.960 1.00 27.48 339 ASP B N 1
ATOM 5791 C CA . ASP B 1 271 ? 29.847 -30.911 -100.365 1.00 27.90 339 ASP B CA 1
ATOM 5792 C C . ASP B 1 271 ? 28.792 -29.802 -100.427 1.00 28.18 339 ASP B C 1
ATOM 5793 O O . ASP B 1 271 ? 27.991 -29.754 -101.370 1.00 24.73 339 ASP B O 1
ATOM 5798 N N . ASP B 1 272 ? 28.770 -28.905 -99.434 1.00 27.56 340 ASP B N 1
ATOM 5799 C CA . ASP B 1 272 ? 27.857 -27.765 -99.497 1.00 22.66 340 ASP B CA 1
ATOM 5800 C C . ASP B 1 272 ? 28.106 -26.927 -100.751 1.00 30.41 340 ASP B C 1
ATOM 5801 O O . ASP B 1 272 ? 27.179 -26.635 -101.515 1.00 26.36 340 ASP B O 1
ATOM 5806 N N . LEU B 1 273 ? 29.356 -26.527 -100.976 1.00 21.68 341 LEU B N 1
ATOM 5807 C CA . LEU B 1 273 ? 29.646 -25.617 -102.081 1.00 25.46 341 LEU B CA 1
ATOM 5808 C C . LEU B 1 273 ? 29.398 -26.276 -103.429 1.00 25.66 341 LEU B C 1
ATOM 5809 O O . LEU B 1 273 ? 28.948 -25.618 -104.379 1.00 22.67 341 LEU B O 1
ATOM 5814 N N . LEU B 1 274 ? 29.681 -27.575 -103.528 1.00 23.52 342 LEU B N 1
ATOM 5815 C CA . LEU B 1 274 ? 29.389 -28.309 -104.751 1.00 22.33 342 LEU B CA 1
ATOM 5816 C C . LEU B 1 274 ? 27.883 -28.407 -104.995 1.00 28.55 342 LEU B C 1
ATOM 5817 O O . LEU B 1 274 ? 27.433 -28.391 -106.145 1.00 19.18 342 LEU B O 1
ATOM 5822 N N . SER B 1 275 ? 27.080 -28.535 -103.932 1.00 21.52 343 SER B N 1
ATOM 5823 C CA . SER B 1 275 ? 25.637 -28.571 -104.151 1.00 20.69 343 SER B CA 1
ATOM 5824 C C . SER B 1 275 ? 25.119 -27.209 -104.613 1.00 17.47 343 SER B C 1
ATOM 5825 O O . SER B 1 275 ? 24.170 -27.142 -105.399 1.00 19.93 343 SER B O 1
ATOM 5828 N N . MET B 1 276 ? 25.763 -26.118 -104.189 1.00 19.13 344 MET B N 1
ATOM 5829 C CA . MET B 1 276 ? 25.371 -24.800 -104.679 1.00 20.26 344 MET B CA 1
ATOM 5830 C C . MET B 1 276 ? 25.820 -24.567 -106.114 1.00 18.12 344 MET B C 1
ATOM 5831 O O . MET B 1 276 ? 25.149 -23.842 -106.857 1.00 17.88 344 MET B O 1
ATOM 5836 N N . LEU B 1 277 ? 26.957 -25.141 -106.503 1.00 20.35 345 LEU B N 1
ATOM 5837 C CA . LEU B 1 277 ? 27.417 -25.046 -107.888 1.00 26.62 345 LEU B CA 1
ATOM 5838 C C . LEU B 1 277 ? 26.388 -25.643 -108.835 1.00 23.46 345 LEU B C 1
ATOM 5839 O O . LEU B 1 277 ? 26.052 -25.051 -109.866 1.00 24.21 345 LEU B O 1
ATOM 5844 N N . VAL B 1 278 ? 25.862 -26.815 -108.481 1.00 19.80 346 VAL B N 1
ATOM 5845 C CA . VAL B 1 278 ? 24.861 -27.465 -109.315 1.00 20.34 346 VAL B CA 1
ATOM 5846 C C . VAL B 1 278 ? 23.535 -26.725 -109.234 1.00 18.64 346 VAL B C 1
ATOM 5847 O O . VAL B 1 278 ? 22.885 -26.481 -110.261 1.00 19.88 346 VAL B O 1
ATOM 5851 N N . ALA B 1 279 ? 23.122 -26.323 -108.018 1.00 19.84 347 ALA B N 1
ATOM 5852 C CA . ALA B 1 279 ? 21.839 -25.642 -107.863 1.00 19.74 347 ALA B CA 1
ATOM 5853 C C . ALA B 1 279 ? 21.777 -24.333 -108.647 1.00 20.20 347 ALA B C 1
ATOM 5854 O O . ALA B 1 279 ? 20.711 -23.956 -109.143 1.00 18.48 347 ALA B O 1
ATOM 5856 N N . GLY B 1 280 ? 22.881 -23.615 -108.748 1.00 14.03 348 GLY B N 1
ATOM 5857 C CA . GLY B 1 280 ? 22.827 -22.294 -109.334 1.00 17.77 348 GLY B CA 1
ATOM 5858 C C . GLY B 1 280 ? 23.160 -22.184 -110.806 1.00 19.24 348 GLY B C 1
ATOM 5859 O O . GLY B 1 280 ? 23.093 -21.080 -111.355 1.00 17.14 348 GLY B O 1
ATOM 5860 N N . HIS B 1 281 ? 23.526 -23.285 -111.461 1.00 14.13 349 HIS B N 1
ATOM 5861 C CA . HIS B 1 281 ? 23.994 -23.264 -112.848 1.00 19.45 349 HIS B CA 1
ATOM 5862 C C . HIS B 1 281 ? 22.867 -23.465 -113.863 1.00 20.60 349 HIS B C 1
ATOM 5863 O O . HIS B 1 281 ? 22.418 -22.496 -114.477 1.00 22.04 349 HIS B O 1
ATOM 5870 N N . GLU B 1 282 ? 22.399 -24.709 -114.040 1.00 16.28 350 GLU B N 1
ATOM 5871 C CA A GLU B 1 282 ? 21.502 -25.043 -115.147 0.49 18.52 350 GLU B CA 1
ATOM 5872 C CA B GLU B 1 282 ? 21.520 -25.004 -115.167 0.51 18.53 350 GLU B CA 1
ATOM 5873 C C . GLU B 1 282 ? 20.156 -24.328 -115.038 1.00 16.68 350 GLU B C 1
ATOM 5874 O O . GLU B 1 282 ? 19.588 -23.903 -116.050 1.00 15.82 350 GLU B O 1
ATOM 5885 N N . THR B 1 283 ? 19.603 -24.232 -113.818 1.00 13.89 351 THR B N 1
ATOM 5886 C CA . THR B 1 283 ? 18.333 -23.534 -113.619 1.00 15.31 351 THR B CA 1
ATOM 5887 C C . THR B 1 283 ? 18.399 -22.120 -114.182 1.00 16.78 351 THR B C 1
ATOM 5888 O O . THR B 1 283 ? 17.523 -21.698 -114.950 1.00 11.59 351 THR B O 1
ATOM 5892 N N . THR B 1 284 ? 19.429 -21.367 -113.792 1.00 14.18 352 THR B N 1
ATOM 5893 C CA . THR B 1 284 ? 19.497 -19.962 -114.193 1.00 19.32 352 THR B CA 1
ATOM 5894 C C . THR B 1 284 ? 19.648 -19.844 -115.702 1.00 22.71 352 THR B C 1
ATOM 5895 O O . THR B 1 284 ? 18.978 -19.018 -116.338 1.00 18.83 352 THR B O 1
ATOM 5899 N N . GLY B 1 285 ? 20.481 -20.705 -116.295 1.00 22.08 353 GLY B N 1
ATOM 5900 C CA . GLY B 1 285 ? 20.605 -20.724 -117.746 1.00 18.99 353 GLY B CA 1
ATOM 5901 C C . GLY B 1 285 ? 19.287 -21.032 -118.430 1.00 19.22 353 GLY B C 1
ATOM 5902 O O . GLY B 1 285 ? 18.921 -20.393 -119.417 1.00 17.26 353 GLY B O 1
ATOM 5903 N N . SER B 1 286 ? 18.543 -22.002 -117.904 1.00 14.72 354 SER B N 1
ATOM 5904 C CA . SER B 1 286 ? 17.286 -22.371 -118.540 1.00 16.22 354 SER B CA 1
ATOM 5905 C C . SER B 1 286 ? 16.236 -21.270 -118.404 1.00 20.94 354 SER B C 1
ATOM 5906 O O . SER B 1 286 ? 15.405 -21.111 -119.306 1.00 20.47 354 SER B O 1
ATOM 5909 N N . VAL B 1 287 ? 16.235 -20.519 -117.294 1.00 15.65 355 VAL B N 1
ATOM 5910 C CA . VAL B 1 287 ? 15.317 -19.381 -117.181 1.00 16.84 355 VAL B CA 1
ATOM 5911 C C . VAL B 1 287 ? 15.604 -18.371 -118.280 1.00 17.62 355 VAL B C 1
ATOM 5912 O O . VAL B 1 287 ? 14.691 -17.889 -118.959 1.00 17.23 355 VAL B O 1
ATOM 5916 N N . LEU B 1 288 ? 16.879 -18.022 -118.452 1.00 14.24 356 LEU B N 1
ATOM 5917 C CA . LEU B 1 288 ? 17.253 -17.040 -119.460 1.00 17.15 356 LEU B CA 1
ATOM 5918 C C . LEU B 1 288 ? 16.934 -17.544 -120.857 1.00 22.01 356 LEU B C 1
ATOM 5919 O O . LEU B 1 288 ? 16.476 -16.772 -121.708 1.00 21.06 356 LEU B O 1
ATOM 5924 N N . THR B 1 289 ? 17.174 -18.837 -121.108 1.00 18.69 357 THR B N 1
ATOM 5925 C CA . THR B 1 289 ? 16.870 -19.419 -122.411 1.00 22.17 357 THR B CA 1
ATOM 5926 C C . THR B 1 289 ? 15.402 -19.238 -122.734 1.00 20.10 357 THR B C 1
ATOM 5927 O O . THR B 1 289 ? 15.050 -18.730 -123.803 1.00 22.10 357 THR B O 1
ATOM 5931 N N . TRP B 1 290 ? 14.524 -19.608 -121.797 1.00 19.20 358 TRP B N 1
ATOM 5932 C CA . TRP B 1 290 ? 13.099 -19.566 -122.097 1.00 22.72 358 TRP B CA 1
ATOM 5933 C C . TRP B 1 290 ? 12.555 -18.135 -122.079 1.00 24.11 358 TRP B C 1
ATOM 5934 O O . TRP B 1 290 ? 11.630 -17.832 -122.843 1.00 24.43 358 TRP B O 1
ATOM 5945 N N . THR B 1 291 ? 13.115 -17.246 -121.245 1.00 19.47 359 THR B N 1
ATOM 5946 C CA . THR B 1 291 ? 12.726 -15.833 -121.300 1.00 20.85 359 THR B CA 1
ATOM 5947 C C . THR B 1 291 ? 13.069 -15.231 -122.667 1.00 22.82 359 THR B C 1
ATOM 5948 O O . THR B 1 291 ? 12.238 -14.561 -123.290 1.00 26.43 359 THR B O 1
ATOM 5952 N N . LEU B 1 292 ? 14.281 -15.492 -123.163 1.00 22.94 360 LEU B N 1
ATOM 5953 C CA . LEU B 1 292 ? 14.665 -14.976 -124.474 1.00 21.77 360 LEU B CA 1
ATOM 5954 C C . LEU B 1 292 ? 13.789 -15.561 -125.566 1.00 26.90 360 LEU B C 1
ATOM 5955 O O . LEU B 1 292 ? 13.391 -14.852 -126.498 1.00 28.92 360 LEU B O 1
ATOM 5960 N N . TYR B 1 293 ? 13.478 -16.856 -125.469 1.00 23.98 361 TYR B N 1
ATOM 5961 C CA . TYR B 1 293 ? 12.591 -17.482 -126.438 1.00 20.46 361 TYR B CA 1
ATOM 5962 C C . TYR B 1 293 ? 11.223 -16.807 -126.445 1.00 27.11 361 TYR B C 1
ATOM 5963 O O . TYR B 1 293 ? 10.658 -16.531 -127.510 1.00 24.59 361 TYR B O 1
ATOM 5972 N N . LEU B 1 294 ? 10.664 -16.551 -125.255 1.00 23.00 362 LEU B N 1
ATOM 5973 C CA . LEU B 1 294 ? 9.333 -15.974 -125.171 1.00 21.46 362 LEU B CA 1
ATOM 5974 C C . LEU B 1 294 ? 9.311 -14.542 -125.701 1.00 18.76 362 LEU B C 1
ATOM 5975 O O . LEU B 1 294 ? 8.341 -14.132 -126.348 1.00 26.86 362 LEU B O 1
ATOM 5980 N N . LEU B 1 295 ? 10.361 -13.767 -125.432 1.00 21.85 363 LEU B N 1
ATOM 5981 C CA . LEU B 1 295 ? 10.440 -12.416 -125.979 1.00 27.41 363 LEU B CA 1
ATOM 5982 C C . LEU B 1 295 ? 10.552 -12.425 -127.501 1.00 36.22 363 LEU B C 1
ATOM 5983 O O . LEU B 1 295 ? 10.006 -11.535 -128.165 1.00 32.90 363 LEU B O 1
ATOM 5988 N N . SER B 1 296 ? 11.235 -13.423 -128.068 1.00 25.34 364 SER B N 1
ATOM 5989 C CA . SER B 1 296 ? 11.405 -13.511 -129.514 1.00 28.41 364 SER B CA 1
ATOM 5990 C C . SER B 1 296 ? 10.120 -13.914 -130.225 1.00 28.46 364 SER B C 1
ATOM 5991 O O . SER B 1 296 ? 10.052 -13.804 -131.452 1.00 34.75 364 SER B O 1
ATOM 5994 N N . LYS B 1 297 ? 9.121 -14.387 -129.485 1.00 27.04 365 LYS B N 1
ATOM 5995 C CA . LYS B 1 297 ? 7.811 -14.749 -130.006 1.00 29.49 365 LYS B CA 1
ATOM 5996 C C . LYS B 1 297 ? 6.758 -13.669 -129.801 1.00 26.81 365 LYS B C 1
ATOM 5997 O O . LYS B 1 297 ? 5.627 -13.842 -130.265 1.00 36.87 365 LYS B O 1
ATOM 6003 N N . ASN B 1 298 ? 7.079 -12.597 -129.074 1.00 32.91 366 ASN B N 1
ATOM 6004 C CA . ASN B 1 298 ? 6.084 -11.640 -128.568 1.00 33.91 366 ASN B CA 1
ATOM 6005 C C . ASN B 1 298 ? 6.681 -10.248 -128.753 1.00 34.35 366 ASN B C 1
ATOM 6006 O O . ASN B 1 298 ? 7.326 -9.715 -127.846 1.00 33.14 366 ASN B O 1
ATOM 6011 N N . SER B 1 299 ? 6.460 -9.663 -129.935 1.00 35.76 367 SER B N 1
ATOM 6012 C CA . SER B 1 299 ? 7.205 -8.462 -130.309 1.00 37.92 367 SER B CA 1
ATOM 6013 C C . SER B 1 299 ? 6.857 -7.275 -129.415 1.00 28.60 367 SER B C 1
ATOM 6014 O O . SER B 1 299 ? 7.727 -6.456 -129.104 1.00 33.33 367 SER B O 1
ATOM 6017 N N . SER B 1 300 ? 5.601 -7.166 -128.982 1.00 34.58 368 SER B N 1
ATOM 6018 C CA A SER B 1 300 ? 5.228 -6.079 -128.082 0.27 38.78 368 SER B CA 1
ATOM 6019 C CA B SER B 1 300 ? 5.247 -6.065 -128.091 0.73 38.82 368 SER B CA 1
ATOM 6020 C C . SER B 1 300 ? 5.918 -6.209 -126.729 1.00 34.73 368 SER B C 1
ATOM 6021 O O . SER B 1 300 ? 6.276 -5.197 -126.112 1.00 31.04 368 SER B O 1
ATOM 6026 N N . ALA B 1 301 ? 6.115 -7.444 -126.248 1.00 34.80 369 ALA B N 1
ATOM 6027 C CA . ALA B 1 301 ? 6.836 -7.625 -124.991 1.00 33.53 369 ALA B CA 1
ATOM 6028 C C . ALA B 1 301 ? 8.305 -7.240 -125.133 1.00 31.05 369 ALA B C 1
ATOM 6029 O O . ALA B 1 301 ? 8.857 -6.551 -124.266 1.00 29.62 369 ALA B O 1
ATOM 6031 N N . LEU B 1 302 ? 8.956 -7.676 -126.222 1.00 34.19 370 LEU B N 1
ATOM 6032 C CA . LEU B 1 302 ? 10.370 -7.367 -126.426 1.00 30.39 370 LEU B CA 1
ATOM 6033 C C . LEU B 1 302 ? 10.586 -5.868 -126.586 1.00 33.47 370 LEU B C 1
ATOM 6034 O O . LEU B 1 302 ? 11.592 -5.321 -126.121 1.00 29.44 370 LEU B O 1
ATOM 6039 N N . ARG B 1 303 ? 9.662 -5.193 -127.266 1.00 29.73 371 ARG B N 1
ATOM 6040 C CA . ARG B 1 303 ? 9.754 -3.745 -127.419 1.00 37.31 371 ARG B CA 1
ATOM 6041 C C . ARG B 1 303 ? 9.668 -3.048 -126.066 1.00 31.57 371 ARG B C 1
ATOM 6042 O O . ARG B 1 303 ? 10.472 -2.161 -125.760 1.00 36.86 371 ARG B O 1
ATOM 6050 N N . LYS B 1 304 ? 8.705 -3.456 -125.232 1.00 32.98 372 LYS B N 1
ATOM 6051 C CA . LYS B 1 304 ? 8.587 -2.866 -123.903 1.00 32.35 372 LYS B CA 1
ATOM 6052 C C . LYS B 1 304 ? 9.846 -3.117 -123.086 1.00 34.94 372 LYS B C 1
ATOM 6053 O O . LYS B 1 304 ? 10.348 -2.211 -122.411 1.00 32.22 372 LYS B O 1
ATOM 6059 N N . ALA B 1 305 ? 10.410 -4.324 -123.186 1.00 30.57 373 ALA B N 1
ATOM 6060 C CA . ALA B 1 305 ? 11.625 -4.641 -122.444 1.00 29.57 373 ALA B CA 1
ATOM 6061 C C . ALA B 1 305 ? 12.804 -3.786 -122.899 1.00 29.15 373 ALA B C 1
ATOM 6062 O O . ALA B 1 305 ? 13.623 -3.361 -122.075 1.00 28.14 373 ALA B O 1
ATOM 6064 N N . GLN B 1 306 ? 12.941 -3.561 -124.209 1.00 30.47 374 GLN B N 1
ATOM 6065 C CA . GLN B 1 306 ? 14.009 -2.679 -124.682 1.00 37.13 374 GLN B CA 1
ATOM 6066 C C . GLN B 1 306 ? 13.776 -1.238 -124.242 1.00 26.96 374 GLN B C 1
ATOM 6067 O O . GLN B 1 306 ? 14.722 -0.549 -123.830 1.00 28.04 374 GLN B O 1
ATOM 6073 N N . GLU B 1 307 ? 12.533 -0.757 -124.350 1.00 31.72 375 GLU B N 1
ATOM 6074 C CA A GLU B 1 307 ? 12.232 0.595 -123.889 0.54 36.56 375 GLU B CA 1
ATOM 6075 C CA B GLU B 1 307 ? 12.215 0.593 -123.881 0.46 36.55 375 GLU B CA 1
ATOM 6076 C C . GLU B 1 307 ? 12.624 0.776 -122.426 1.00 35.67 375 GLU B C 1
ATOM 6077 O O . GLU B 1 307 ? 13.223 1.798 -122.061 1.00 33.76 375 GLU B O 1
ATOM 6088 N N . GLU B 1 308 ? 12.319 -0.217 -121.579 1.00 30.27 376 GLU B N 1
ATOM 6089 C CA . GLU B 1 308 ? 12.673 -0.122 -120.166 1.00 25.56 376 GLU B CA 1
ATOM 6090 C C . GLU B 1 308 ? 14.185 -0.056 -119.972 1.00 32.20 376 GLU B C 1
ATOM 6091 O O . GLU B 1 308 ? 14.686 0.796 -119.228 1.00 28.94 376 GLU B O 1
ATOM 6097 N N . VAL B 1 309 ? 14.938 -0.946 -120.633 1.00 29.09 377 VAL B N 1
ATOM 6098 C CA . VAL B 1 309 ? 16.381 -0.958 -120.407 1.00 27.21 377 VAL B CA 1
ATOM 6099 C C . VAL B 1 309 ? 17.017 0.325 -120.942 1.00 32.46 377 VAL B C 1
ATOM 6100 O O . VAL B 1 309 ? 18.014 0.812 -120.387 1.00 27.53 377 VAL B O 1
ATOM 6104 N N . ASP B 1 310 ? 16.462 0.888 -122.018 1.00 33.92 378 ASP B N 1
ATOM 6105 C CA . ASP B 1 310 ? 16.973 2.153 -122.546 1.00 39.10 378 ASP B CA 1
ATOM 6106 C C . ASP B 1 310 ? 16.717 3.285 -121.556 1.00 32.24 378 ASP B C 1
ATOM 6107 O O . ASP B 1 310 ? 17.631 4.047 -121.210 1.00 26.61 378 ASP B O 1
ATOM 6112 N N . ARG B 1 311 ? 15.485 3.364 -121.048 1.00 31.22 379 ARG B N 1
ATOM 6113 C CA . ARG B 1 311 ? 15.109 4.437 -120.134 1.00 37.89 379 ARG B CA 1
ATOM 6114 C C . ARG B 1 311 ? 15.845 4.326 -118.803 1.00 36.73 379 ARG B C 1
ATOM 6115 O O . ARG B 1 311 ? 16.414 5.311 -118.319 1.00 41.20 379 ARG B O 1
ATOM 6123 N N . VAL B 1 312 ? 15.866 3.133 -118.200 1.00 31.39 380 VAL B N 1
ATOM 6124 C CA . VAL B 1 312 ? 16.378 3.016 -116.835 1.00 31.50 380 VAL B CA 1
ATOM 6125 C C . VAL B 1 312 ? 17.889 3.191 -116.799 1.00 31.86 380 VAL B C 1
ATOM 6126 O O . VAL B 1 312 ? 18.434 3.847 -115.899 1.00 37.68 380 VAL B O 1
ATOM 6130 N N . LEU B 1 313 ? 18.593 2.610 -117.766 1.00 33.88 381 LEU B N 1
ATOM 6131 C CA . LEU B 1 313 ? 20.044 2.517 -117.702 1.00 33.02 381 LEU B CA 1
ATOM 6132 C C . LEU B 1 313 ? 20.758 3.495 -118.625 1.00 32.77 381 LEU B C 1
ATOM 6133 O O . LEU B 1 313 ? 21.942 3.769 -118.405 1.00 27.68 381 LEU B O 1
ATOM 6138 N N . GLU B 1 314 ? 20.081 4.008 -119.653 1.00 28.87 382 GLU B N 1
ATOM 6139 C CA . GLU B 1 314 ? 20.712 4.914 -120.616 1.00 46.24 382 GLU B CA 1
ATOM 6140 C C . GLU B 1 314 ? 22.088 4.421 -121.044 1.00 40.41 382 GLU B C 1
ATOM 6141 O O . GLU B 1 314 ? 23.047 5.199 -121.086 1.00 47.36 382 GLU B O 1
ATOM 6147 N N . GLY B 1 315 ? 22.209 3.123 -121.312 1.00 42.93 383 GLY B N 1
ATOM 6148 C CA . GLY B 1 315 ? 23.419 2.569 -121.867 1.00 40.14 383 GLY B CA 1
ATOM 6149 C C . GLY B 1 315 ? 24.476 2.121 -120.880 1.00 27.86 383 GLY B C 1
ATOM 6150 O O . GLY B 1 315 ? 25.451 1.487 -121.299 1.00 37.28 383 GLY B O 1
ATOM 6151 N N . ARG B 1 316 ? 24.336 2.412 -119.594 1.00 32.99 384 ARG B N 1
ATOM 6152 C CA . ARG B 1 316 ? 25.374 1.972 -118.672 1.00 38.83 384 ARG B CA 1
ATOM 6153 C C . ARG B 1 316 ? 25.049 0.583 -118.101 1.00 39.42 384 ARG B C 1
ATOM 6154 O O . ARG B 1 316 ? 23.937 0.064 -118.248 1.00 28.83 384 ARG B O 1
ATOM 6162 N N . ASN B 1 317 ? 26.057 -0.016 -117.455 1.00 35.58 385 ASN B N 1
ATOM 6163 C CA . ASN B 1 317 ? 25.921 -1.317 -116.808 1.00 35.65 385 ASN B CA 1
ATOM 6164 C C . ASN B 1 317 ? 24.897 -1.256 -115.675 1.00 35.00 385 ASN B C 1
ATOM 6165 O O . ASN B 1 317 ? 24.781 -0.236 -114.986 1.00 28.26 385 ASN B O 1
ATOM 6170 N N . PRO B 1 318 ? 24.153 -2.339 -115.447 1.00 33.74 386 PRO B N 1
ATOM 6171 C CA . PRO B 1 318 ? 23.267 -2.383 -114.276 1.00 38.75 386 PRO B CA 1
ATOM 6172 C C . PRO B 1 318 ? 24.075 -2.368 -112.987 1.00 38.47 386 PRO B C 1
ATOM 6173 O O . PRO B 1 318 ? 25.048 -3.108 -112.837 1.00 29.85 386 PRO B O 1
ATOM 6177 N N . ALA B 1 319 ? 23.669 -1.510 -112.054 1.00 35.26 387 ALA B N 1
ATOM 6178 C CA . ALA B 1 319 ? 24.157 -1.575 -110.684 1.00 36.47 387 ALA B CA 1
ATOM 6179 C C . ALA B 1 319 ? 23.058 -2.131 -109.795 1.00 25.35 387 ALA B C 1
ATOM 6180 O O . ALA B 1 319 ? 21.878 -2.123 -110.163 1.00 27.60 387 ALA B O 1
ATOM 6182 N N . PHE B 1 320 ? 23.466 -2.637 -108.625 1.00 27.89 388 PHE B N 1
ATOM 6183 C CA . PHE B 1 320 ? 22.510 -3.161 -107.645 1.00 31.27 388 PHE B CA 1
ATOM 6184 C C . PHE B 1 320 ? 21.255 -2.302 -107.542 1.00 31.79 388 PHE B C 1
ATOM 6185 O O . PHE B 1 320 ? 20.133 -2.820 -107.559 1.00 26.46 388 PHE B O 1
ATOM 6193 N N . GLU B 1 321 ? 21.432 -0.976 -107.425 1.00 33.50 389 GLU B N 1
ATOM 6194 C CA . GLU B 1 321 ? 20.299 -0.073 -107.235 1.00 28.18 389 GLU B CA 1
ATOM 6195 C C . GLU B 1 321 ? 19.375 -0.021 -108.447 1.00 29.37 389 GLU B C 1
ATOM 6196 O O . GLU B 1 321 ? 18.195 0.293 -108.286 1.00 28.44 389 GLU B O 1
ATOM 6198 N N . ASP B 1 322 ? 19.869 -0.329 -109.651 1.00 34.71 390 ASP B N 1
ATOM 6199 C CA . ASP B 1 322 ? 18.993 -0.327 -110.826 1.00 35.00 390 ASP B CA 1
ATOM 6200 C C . ASP B 1 322 ? 18.037 -1.519 -110.859 1.00 29.03 390 ASP B C 1
ATOM 6201 O O . ASP B 1 322 ? 16.982 -1.432 -111.508 1.00 27.13 390 ASP B O 1
ATOM 6206 N N . ILE B 1 323 ? 18.378 -2.623 -110.179 1.00 33.94 391 ILE B N 1
ATOM 6207 C CA . ILE B 1 323 ? 17.599 -3.860 -110.314 1.00 29.08 391 ILE B CA 1
ATOM 6208 C C . ILE B 1 323 ? 16.129 -3.599 -110.051 1.00 27.73 391 ILE B C 1
ATOM 6209 O O . ILE B 1 323 ? 15.267 -3.929 -110.875 1.00 28.32 391 ILE B O 1
ATOM 6214 N N . LYS B 1 324 ? 15.821 -2.984 -108.901 1.00 26.80 392 LYS B N 1
ATOM 6215 C CA . LYS B 1 324 ? 14.431 -2.715 -108.539 1.00 29.23 392 LYS B CA 1
ATOM 6216 C C . LYS B 1 324 ? 13.714 -1.819 -109.542 1.00 30.33 392 LYS B C 1
ATOM 6217 O O . LYS B 1 324 ? 12.479 -1.791 -109.552 1.00 28.85 392 LYS B O 1
ATOM 6223 N N . GLU B 1 325 ? 14.453 -1.083 -110.376 1.00 30.89 393 GLU B N 1
ATOM 6224 C CA . GLU B 1 325 ? 13.837 -0.231 -111.383 1.00 31.87 393 GLU B CA 1
ATOM 6225 C C . GLU B 1 325 ? 13.591 -0.947 -112.704 1.00 34.00 393 GLU B C 1
ATOM 6226 O O . GLU B 1 325 ? 12.774 -0.477 -113.506 1.00 35.69 393 GLU B O 1
ATOM 6232 N N . LEU B 1 326 ? 14.262 -2.076 -112.944 1.00 31.61 394 LEU B N 1
ATOM 6233 C CA . LEU B 1 326 ? 14.032 -2.888 -114.140 1.00 28.86 394 LEU B CA 1
ATOM 6234 C C . LEU B 1 326 ? 12.827 -3.812 -113.930 1.00 34.68 394 LEU B C 1
ATOM 6235 O O . LEU B 1 326 ? 12.934 -5.042 -113.908 1.00 30.66 394 LEU B O 1
ATOM 6240 N N . LYS B 1 327 ? 11.653 -3.187 -113.796 1.00 23.05 395 LYS B N 1
ATOM 6241 C CA . LYS B 1 327 ? 10.460 -3.890 -113.326 1.00 30.34 395 LYS B CA 1
ATOM 6242 C C . LYS B 1 327 ? 9.803 -4.743 -114.407 1.00 31.75 395 LYS B C 1
ATOM 6243 O O . LYS B 1 327 ? 9.342 -5.856 -114.124 1.00 27.06 395 LYS B O 1
ATOM 6249 N N . TYR B 1 328 ? 9.687 -4.231 -115.629 1.00 27.86 396 TYR B N 1
ATOM 6250 C CA . TYR B 1 328 ? 9.037 -5.029 -116.663 1.00 29.44 396 TYR B CA 1
ATOM 6251 C C . TYR B 1 328 ? 9.895 -6.226 -117.034 1.00 20.84 396 TYR B C 1
ATOM 6252 O O . TYR B 1 328 ? 9.376 -7.323 -117.254 1.00 27.26 396 TYR B O 1
ATOM 6261 N N . ILE B 1 329 ? 11.208 -6.017 -117.135 1.00 23.06 397 ILE B N 1
ATOM 6262 C CA . ILE B 1 329 ? 12.129 -7.118 -117.389 1.00 27.30 397 ILE B CA 1
ATOM 6263 C C . ILE B 1 329 ? 11.988 -8.184 -116.314 1.00 24.08 397 ILE B C 1
ATOM 6264 O O . ILE B 1 329 ? 11.989 -9.388 -116.610 1.00 21.22 397 ILE B O 1
ATOM 6269 N N . THR B 1 330 ? 11.868 -7.754 -115.048 1.00 20.54 398 THR B N 1
ATOM 6270 C CA . THR B 1 330 ? 11.617 -8.699 -113.967 1.00 20.04 398 THR B CA 1
ATOM 6271 C C . THR B 1 330 ? 10.325 -9.469 -114.196 1.00 24.84 398 THR B C 1
ATOM 6272 O O . THR B 1 330 ? 10.291 -10.700 -114.050 1.00 24.92 398 THR B O 1
ATOM 6276 N N . ARG B 1 331 ? 9.258 -8.776 -114.595 1.00 22.54 399 ARG B N 1
ATOM 6277 C CA . ARG B 1 331 ? 8.002 -9.481 -114.783 1.00 18.68 399 ARG B CA 1
ATOM 6278 C C . ARG B 1 331 ? 8.065 -10.441 -115.972 1.00 17.48 399 ARG B C 1
ATOM 6279 O O . ARG B 1 331 ? 7.374 -11.467 -115.968 1.00 21.32 399 ARG B O 1
ATOM 6287 N N . CYS B 1 332 ? 8.862 -10.122 -116.996 1.00 23.32 400 CYS B N 1
ATOM 6288 C CA . CYS B 1 332 ? 9.045 -11.066 -118.098 1.00 25.84 400 CYS B CA 1
ATOM 6289 C C . CYS B 1 332 ? 9.720 -12.346 -117.615 1.00 18.73 400 CYS B C 1
ATOM 6290 O O . CYS B 1 332 ? 9.361 -13.448 -118.041 1.00 19.22 400 CYS B O 1
ATOM 6293 N N . ILE B 1 333 ? 10.728 -12.205 -116.755 1.00 20.54 401 ILE B N 1
ATOM 6294 C CA . ILE B 1 333 ? 11.394 -13.359 -116.171 1.00 21.59 401 ILE B CA 1
ATOM 6295 C C . ILE B 1 333 ? 10.432 -14.150 -115.294 1.00 21.89 401 ILE B C 1
ATOM 6296 O O . ILE B 1 333 ? 10.359 -15.380 -115.400 1.00 21.87 401 ILE B O 1
ATOM 6301 N N . ASN B 1 334 ? 9.661 -13.461 -114.425 1.00 21.94 402 ASN B N 1
ATOM 6302 C CA . ASN B 1 334 ? 8.666 -14.161 -113.604 1.00 20.53 402 ASN B CA 1
ATOM 6303 C C . ASN B 1 334 ? 7.702 -14.958 -114.473 1.00 21.69 402 ASN B C 1
ATOM 6304 O O . ASN B 1 334 ? 7.341 -16.096 -114.144 1.00 20.36 402 ASN B O 1
ATOM 6309 N N . GLU B 1 335 ? 7.220 -14.338 -115.556 1.00 22.80 403 GLU B N 1
ATOM 6310 C CA . GLU B 1 335 ? 6.241 -14.988 -116.423 1.00 20.74 403 GLU B CA 1
ATOM 6311 C C . GLU B 1 335 ? 6.855 -16.168 -117.169 1.00 21.06 403 GLU B C 1
ATOM 6312 O O . GLU B 1 335 ? 6.169 -17.167 -117.428 1.00 24.54 403 GLU B O 1
ATOM 6318 N N . SER B 1 336 ? 8.141 -16.079 -117.505 1.00 16.54 404 SER B N 1
ATOM 6319 C CA . SER B 1 336 ? 8.834 -17.218 -118.094 1.00 23.47 404 SER B CA 1
ATOM 6320 C C . SER B 1 336 ? 8.932 -18.373 -117.099 1.00 19.35 404 SER B C 1
ATOM 6321 O O . SER B 1 336 ? 8.657 -19.529 -117.443 1.00 22.50 404 SER B O 1
ATOM 6324 N N . MET B 1 337 ? 9.327 -18.075 -115.856 1.00 21.25 405 MET B N 1
ATOM 6325 C CA . MET B 1 337 ? 9.349 -19.097 -114.810 1.00 16.33 405 MET B CA 1
ATOM 6326 C C . MET B 1 337 ? 7.967 -19.702 -114.589 1.00 17.24 405 MET B C 1
ATOM 6327 O O . MET B 1 337 ? 7.850 -20.897 -114.278 1.00 17.60 405 MET B O 1
ATOM 6332 N N . ARG B 1 338 ? 6.901 -18.924 -114.786 1.00 19.40 406 ARG B N 1
ATOM 6333 C CA . ARG B 1 338 ? 5.568 -19.515 -114.674 1.00 18.67 406 ARG B CA 1
ATOM 6334 C C . ARG B 1 338 ? 5.337 -20.558 -115.765 1.00 17.05 406 ARG B C 1
ATOM 6335 O O . ARG B 1 338 ? 4.921 -21.692 -115.486 1.00 18.92 406 ARG B O 1
ATOM 6343 N N . LEU B 1 339 ? 5.634 -20.202 -117.011 1.00 19.90 407 LEU B N 1
ATOM 6344 C CA . LEU B 1 339 ? 5.386 -21.108 -118.129 1.00 24.50 407 LEU B CA 1
ATOM 6345 C C . LEU B 1 339 ? 6.396 -22.255 -118.163 1.00 18.71 407 LEU B C 1
ATOM 6346 O O . LEU B 1 339 ? 6.045 -23.378 -118.531 1.00 21.74 407 LEU B O 1
ATOM 6351 N N . TYR B 1 340 ? 7.657 -21.998 -117.792 1.00 21.99 408 TYR B N 1
ATOM 6352 C CA . TYR B 1 340 ? 8.707 -23.017 -117.803 1.00 19.72 408 TYR B CA 1
ATOM 6353 C C . TYR B 1 340 ? 9.397 -23.060 -116.447 1.00 17.32 408 TYR B C 1
ATOM 6354 O O . TYR B 1 340 ? 10.473 -22.477 -116.260 1.00 17.82 408 TYR B O 1
ATOM 6363 N N . PRO B 1 341 ? 8.821 -23.781 -115.483 1.00 19.37 409 PRO B N 1
ATOM 6364 C CA . PRO B 1 341 ? 9.469 -23.917 -114.172 1.00 22.28 409 PRO B CA 1
ATOM 6365 C C . PRO B 1 341 ? 10.561 -24.980 -114.160 1.00 21.50 409 PRO B C 1
ATOM 6366 O O . PRO B 1 341 ? 10.433 -26.048 -114.766 1.00 19.93 409 PRO B O 1
ATOM 6370 N N . HIS B 1 342 ? 11.636 -24.681 -113.434 1.00 19.17 410 HIS B N 1
ATOM 6371 C CA . HIS B 1 342 ? 12.807 -25.559 -113.334 1.00 22.64 410 HIS B CA 1
ATOM 6372 C C . HIS B 1 342 ? 13.088 -25.957 -111.887 1.00 19.34 410 HIS B C 1
ATOM 6373 O O . HIS B 1 342 ? 13.463 -25.088 -111.077 1.00 21.76 410 HIS B O 1
ATOM 6380 N N . PRO B 1 343 ? 12.953 -27.239 -111.499 1.00 17.89 411 PRO B N 1
ATOM 6381 C CA . PRO B 1 343 ? 12.464 -28.353 -112.316 1.00 14.85 411 PRO B CA 1
ATOM 6382 C C . PRO B 1 343 ? 10.938 -28.284 -112.477 1.00 16.90 411 PRO B C 1
ATOM 6383 O O . PRO B 1 343 ? 10.280 -27.557 -111.728 1.00 19.96 411 PRO B O 1
ATOM 6387 N N . PRO B 1 344 ? 10.388 -29.003 -113.454 1.00 18.35 412 PRO B N 1
ATOM 6388 C CA . PRO B 1 344 ? 8.929 -29.022 -113.612 1.00 17.74 412 PRO B CA 1
ATOM 6389 C C . PRO B 1 344 ? 8.206 -29.743 -112.481 1.00 20.16 412 PRO B C 1
ATOM 6390 O O . PRO B 1 344 ? 7.000 -29.561 -112.320 1.00 18.54 412 PRO B O 1
ATOM 6394 N N . VAL B 1 345 ? 8.889 -30.569 -111.705 1.00 19.88 413 VAL B N 1
ATOM 6395 C CA . VAL B 1 345 ? 8.260 -31.266 -110.593 1.00 22.63 413 VAL B CA 1
ATOM 6396 C C . VAL B 1 345 ? 9.170 -31.146 -109.386 1.00 21.26 413 VAL B C 1
ATOM 6397 O O . VAL B 1 345 ? 10.396 -31.121 -109.519 1.00 20.69 413 VAL B O 1
ATOM 6401 N N . LEU B 1 346 ? 8.559 -31.105 -108.203 1.00 16.71 414 LEU B N 1
ATOM 6402 C CA . LEU B 1 346 ? 9.263 -31.159 -106.928 1.00 17.74 414 LEU B CA 1
ATOM 6403 C C . LEU B 1 346 ? 8.945 -32.485 -106.243 1.00 19.62 414 LEU B C 1
ATOM 6404 O O . LEU B 1 346 ? 7.806 -32.965 -106.303 1.00 19.10 414 LEU B O 1
ATOM 6409 N N . ILE B 1 347 ? 9.940 -33.086 -105.594 1.00 14.05 415 ILE B N 1
ATOM 6410 C CA . ILE B 1 347 ? 9.798 -34.440 -105.059 1.00 22.32 415 ILE B CA 1
ATOM 6411 C C . ILE B 1 347 ? 9.887 -34.416 -103.537 1.00 20.52 415 ILE B C 1
ATOM 6412 O O . ILE B 1 347 ? 10.750 -33.744 -102.966 1.00 20.63 415 ILE B O 1
ATOM 6417 N N . ARG B 1 348 ? 9.003 -35.171 -102.881 1.00 21.28 416 ARG B N 1
ATOM 6418 C CA . ARG B 1 348 ? 9.040 -35.334 -101.436 1.00 20.41 416 ARG B CA 1
ATOM 6419 C C . ARG B 1 348 ? 8.784 -36.803 -101.088 1.00 25.47 416 ARG B C 1
ATOM 6420 O O . ARG B 1 348 ? 8.447 -37.623 -101.946 1.00 20.04 416 ARG B O 1
ATOM 6428 N N . ARG B 1 349 ? 8.940 -37.134 -99.807 1.00 21.41 417 ARG B N 1
ATOM 6429 C CA . ARG B 1 349 ? 8.542 -38.441 -99.296 1.00 18.03 417 ARG B CA 1
ATOM 6430 C C . ARG B 1 349 ? 8.009 -38.257 -97.880 1.00 24.60 417 ARG B C 1
ATOM 6431 O O . ARG B 1 349 ? 8.682 -37.651 -97.039 1.00 20.67 417 ARG B O 1
ATOM 6439 N N . ALA B 1 350 ? 6.790 -38.747 -97.639 1.00 19.19 418 ALA B N 1
ATOM 6440 C CA . ALA B 1 350 ? 6.195 -38.711 -96.304 1.00 20.93 418 ALA B CA 1
ATOM 6441 C C . ALA B 1 350 ? 7.003 -39.559 -95.336 1.00 28.56 418 ALA B C 1
ATOM 6442 O O . ALA B 1 350 ? 7.272 -40.738 -95.602 1.00 26.69 418 ALA B O 1
ATOM 6444 N N . GLN B 1 351 ? 7.398 -38.959 -94.212 1.00 26.07 419 GLN B N 1
ATOM 6445 C CA . GLN B 1 351 ? 8.189 -39.666 -93.208 1.00 24.73 419 GLN B CA 1
ATOM 6446 C C . GLN B 1 351 ? 7.327 -40.396 -92.188 1.00 25.27 419 GLN B C 1
ATOM 6447 O O . GLN B 1 351 ? 7.805 -41.341 -91.546 1.00 28.11 419 GLN B O 1
ATOM 6453 N N . VAL B 1 352 ? 6.088 -39.958 -92.011 1.00 24.74 420 VAL B N 1
ATOM 6454 C CA . VAL B 1 352 ? 5.128 -40.526 -91.076 1.00 21.56 420 VAL B CA 1
ATOM 6455 C C . VAL B 1 352 ? 3.791 -40.437 -91.795 1.00 25.95 420 VAL B C 1
ATOM 6456 O O . VAL B 1 352 ? 3.722 -39.784 -92.849 1.00 26.29 420 VAL B O 1
ATOM 6460 N N . PRO B 1 353 ? 2.725 -41.072 -91.297 1.00 25.01 421 PRO B N 1
ATOM 6461 C CA . PRO B 1 353 ? 1.418 -40.910 -91.940 1.00 24.68 421 PRO B CA 1
ATOM 6462 C C . PRO B 1 353 ? 0.987 -39.463 -91.892 1.00 27.05 421 PRO B C 1
ATOM 6463 O O . PRO B 1 353 ? 1.370 -38.708 -90.996 1.00 31.11 421 PRO B O 1
ATOM 6467 N N . ASP B 1 354 ? 0.152 -39.083 -92.851 1.00 29.76 422 ASP B N 1
ATOM 6468 C CA . ASP B 1 354 ? -0.319 -37.711 -92.894 1.00 25.63 422 ASP B CA 1
ATOM 6469 C C . ASP B 1 354 ? -1.625 -37.686 -93.671 1.00 23.40 422 ASP B C 1
ATOM 6470 O O . ASP B 1 354 ? -1.930 -38.605 -94.429 1.00 29.59 422 ASP B O 1
ATOM 6475 N N . ILE B 1 355 ? -2.386 -36.619 -93.471 1.00 23.02 423 ILE B N 1
ATOM 6476 C CA . ILE B 1 355 ? -3.624 -36.353 -94.197 1.00 31.18 423 ILE B CA 1
ATOM 6477 C C . ILE B 1 355 ? -3.461 -35.024 -94.927 1.00 34.00 423 ILE B C 1
ATOM 6478 O O . ILE B 1 355 ? -3.199 -33.991 -94.293 1.00 35.50 423 ILE B O 1
ATOM 6483 N N . LEU B 1 356 ? -3.601 -35.049 -96.262 1.00 32.27 424 LEU B N 1
ATOM 6484 C CA . LEU B 1 356 ? -3.478 -33.843 -97.077 1.00 34.50 424 LEU B CA 1
ATOM 6485 C C . LEU B 1 356 ? -4.790 -33.069 -97.086 1.00 35.64 424 LEU B C 1
ATOM 6486 O O . LEU B 1 356 ? -5.851 -33.635 -96.804 1.00 36.31 424 LEU B O 1
ATOM 6491 N N . PRO B 1 357 ? -4.746 -31.773 -97.405 1.00 32.14 425 PRO B N 1
ATOM 6492 C CA . PRO B 1 357 ? -5.991 -31.008 -97.563 1.00 31.43 425 PRO B CA 1
ATOM 6493 C C . PRO B 1 357 ? -6.950 -31.683 -98.534 1.00 36.43 425 PRO B C 1
ATOM 6494 O O . PRO B 1 357 ? -6.574 -32.072 -99.642 1.00 30.58 425 PRO B O 1
ATOM 6498 N N . GLY B 1 358 ? -8.204 -31.812 -98.110 1.00 38.34 426 GLY B N 1
ATOM 6499 C CA . GLY B 1 358 ? -9.176 -32.614 -98.826 1.00 33.60 426 GLY B CA 1
ATOM 6500 C C . GLY B 1 358 ? -9.295 -34.033 -98.323 1.00 36.13 426 GLY B C 1
ATOM 6501 O O . GLY B 1 358 ? -9.924 -34.860 -98.992 1.00 42.47 426 GLY B O 1
ATOM 6502 N N . ASN B 1 359 ? -8.689 -34.341 -97.178 1.00 30.49 427 ASN B N 1
ATOM 6503 C CA . ASN B 1 359 ? -8.832 -35.625 -96.503 1.00 35.25 427 ASN B CA 1
ATOM 6504 C C . ASN B 1 359 ? -8.247 -36.781 -97.319 1.00 45.11 427 ASN B C 1
ATOM 6505 O O . ASN B 1 359 ? -8.700 -37.924 -97.217 1.00 43.15 427 ASN B O 1
ATOM 6510 N N . TYR B 1 360 ? -7.214 -36.514 -98.118 1.00 30.70 428 TYR B N 1
ATOM 6511 C CA . TYR B 1 360 ? -6.478 -37.578 -98.775 1.00 28.01 428 TYR B CA 1
ATOM 6512 C C . TYR B 1 360 ? -5.384 -38.065 -97.837 1.00 36.98 428 TYR B C 1
ATOM 6513 O O . TYR B 1 360 ? -4.619 -37.256 -97.305 1.00 37.94 428 TYR B O 1
ATOM 6522 N N . LYS B 1 361 ? -5.295 -39.378 -97.643 1.00 29.02 429 LYS B N 1
ATOM 6523 C CA . LYS B 1 361 ? -4.362 -39.928 -96.671 1.00 31.53 429 LYS B CA 1
ATOM 6524 C C . LYS B 1 361 ? -3.139 -40.537 -97.342 1.00 31.37 429 LYS B C 1
ATOM 6525 O O . LYS B 1 361 ? -3.242 -41.177 -98.392 1.00 28.71 429 LYS B O 1
ATOM 6531 N N . VAL B 1 362 ? -1.975 -40.330 -96.720 1.00 26.45 430 VAL B N 1
ATOM 6532 C CA . VAL B 1 362 ? -0.719 -40.883 -97.206 1.00 26.88 430 VAL B CA 1
ATOM 6533 C C . VAL B 1 362 ? -0.029 -41.608 -96.067 1.00 29.23 430 VAL B C 1
ATOM 6534 O O . VAL B 1 362 ? -0.082 -41.191 -94.905 1.00 27.77 430 VAL B O 1
ATOM 6538 N N . ASN B 1 363 ? 0.650 -42.686 -96.420 1.00 27.37 431 ASN B N 1
ATOM 6539 C CA A ASN B 1 363 ? 1.351 -43.523 -95.462 0.43 28.97 431 ASN B CA 1
ATOM 6540 C CA B ASN B 1 363 ? 1.350 -43.518 -95.459 0.57 28.97 431 ASN B CA 1
ATOM 6541 C C . ASN B 1 363 ? 2.845 -43.218 -95.460 1.00 29.42 431 ASN B C 1
ATOM 6542 O O . ASN B 1 363 ? 3.385 -42.594 -96.379 1.00 25.27 431 ASN B O 1
ATOM 6551 N N . THR B 1 364 ? 3.509 -43.677 -94.406 1.00 24.18 432 THR B N 1
ATOM 6552 C CA . THR B 1 364 ? 4.955 -43.567 -94.314 1.00 29.00 432 THR B CA 1
ATOM 6553 C C . THR B 1 364 ? 5.609 -44.096 -95.591 1.00 34.49 432 THR B C 1
ATOM 6554 O O . THR B 1 364 ? 5.243 -45.168 -96.091 1.00 27.90 432 THR B O 1
ATOM 6558 N N . GLY B 1 365 ? 6.558 -43.320 -96.133 1.00 23.55 433 GLY B N 1
ATOM 6559 C CA . GLY B 1 365 ? 7.340 -43.719 -97.294 1.00 21.71 433 GLY B CA 1
ATOM 6560 C C . GLY B 1 365 ? 6.715 -43.398 -98.636 1.00 26.34 433 GLY B C 1
ATOM 6561 O O . GLY B 1 365 ? 7.331 -43.691 -99.676 1.00 24.31 433 GLY B O 1
ATOM 6562 N N . GLN B 1 366 ? 5.520 -42.813 -98.643 1.00 20.58 434 GLN B N 1
ATOM 6563 C CA . GLN B 1 366 ? 4.803 -42.477 -99.867 1.00 24.71 434 GLN B CA 1
ATOM 6564 C C . GLN B 1 366 ? 5.544 -41.388 -100.633 1.00 29.66 434 GLN B C 1
ATOM 6565 O O . GLN B 1 366 ? 5.789 -40.304 -100.096 1.00 23.48 434 GLN B O 1
ATOM 6571 N N . ASP B 1 367 ? 5.890 -41.659 -101.886 1.00 26.33 435 ASP B N 1
ATOM 6572 C CA . ASP B 1 367 ? 6.580 -40.659 -102.680 1.00 23.07 435 ASP B CA 1
ATOM 6573 C C . ASP B 1 367 ? 5.562 -39.674 -103.251 1.00 25.31 435 ASP B C 1
ATOM 6574 O O . ASP B 1 367 ? 4.457 -40.054 -103.653 1.00 18.97 435 ASP B O 1
ATOM 6579 N N . ILE B 1 368 ? 5.925 -38.391 -103.220 1.00 20.59 436 ILE B N 1
ATOM 6580 C CA . ILE B 1 368 ? 5.063 -37.285 -103.622 1.00 19.80 436 ILE B CA 1
ATOM 6581 C C . ILE B 1 368 ? 5.741 -36.568 -104.779 1.00 21.78 436 ILE B C 1
ATOM 6582 O O . ILE B 1 368 ? 6.943 -36.281 -104.726 1.00 19.55 436 ILE B O 1
ATOM 6587 N N . MET B 1 369 ? 4.962 -36.231 -105.796 1.00 21.61 437 MET B N 1
ATOM 6588 C CA . MET B 1 369 ? 5.444 -35.409 -106.897 1.00 21.07 437 MET B CA 1
ATOM 6589 C C . MET B 1 369 ? 4.537 -34.196 -107.018 1.00 20.46 437 MET B C 1
ATOM 6590 O O . MET B 1 369 ? 3.347 -34.332 -107.321 1.00 23.49 437 MET B O 1
ATOM 6595 N N . ILE B 1 370 ? 5.077 -33.011 -106.754 1.00 21.81 438 ILE B N 1
ATOM 6596 C CA . ILE B 1 370 ? 4.334 -31.776 -106.989 1.00 17.20 438 ILE B CA 1
ATOM 6597 C C . ILE B 1 370 ? 4.700 -31.298 -108.384 1.00 20.92 438 ILE B C 1
ATOM 6598 O O . ILE B 1 370 ? 5.859 -30.955 -108.633 1.00 22.78 438 ILE B O 1
ATOM 6603 N N . SER B 1 371 ? 3.717 -31.267 -109.281 1.00 16.04 439 SER B N 1
ATOM 6604 C CA . SER B 1 371 ? 3.930 -30.805 -110.651 1.00 25.20 439 SER B CA 1
ATOM 6605 C C . SER B 1 371 ? 3.720 -29.301 -110.657 1.00 21.33 439 SER B C 1
ATOM 6606 O O . SER B 1 371 ? 2.587 -28.823 -110.700 1.00 24.20 439 SER B O 1
ATOM 6609 N N . VAL B 1 372 ? 4.822 -28.553 -110.574 1.00 20.48 440 VAL B N 1
ATOM 6610 C CA . VAL B 1 372 ? 4.747 -27.100 -110.670 1.00 17.99 440 VAL B CA 1
ATOM 6611 C C . VAL B 1 372 ? 4.308 -26.682 -112.066 1.00 24.43 440 VAL B C 1
ATOM 6612 O O . VAL B 1 372 ? 3.616 -25.667 -112.236 1.00 20.97 440 VAL B O 1
ATOM 6616 N N . TYR B 1 373 ? 4.704 -27.453 -113.082 1.00 15.58 441 TYR B N 1
ATOM 6617 C CA . TYR B 1 373 ? 4.219 -27.217 -114.435 1.00 21.61 441 TYR B CA 1
ATOM 6618 C C . TYR B 1 373 ? 2.692 -27.213 -114.475 1.00 15.93 441 TYR B C 1
ATOM 6619 O O . TYR B 1 373 ? 2.081 -26.285 -115.024 1.00 21.90 441 TYR B O 1
ATOM 6628 N N . ASN B 1 374 ? 2.065 -28.239 -113.885 1.00 17.47 442 ASN B N 1
ATOM 6629 C CA . ASN B 1 374 ? 0.604 -28.334 -113.861 1.00 19.99 442 ASN B CA 1
ATOM 6630 C C . ASN B 1 374 ? -0.023 -27.161 -113.112 1.00 29.00 442 ASN B C 1
ATOM 6631 O O . ASN B 1 374 ? -1.026 -26.597 -113.559 1.00 24.70 442 ASN B O 1
ATOM 6636 N N . ILE B 1 375 ? 0.520 -26.812 -111.940 1.00 27.43 443 ILE B N 1
ATOM 6637 C CA . ILE B 1 375 ? -0.058 -25.712 -111.164 1.00 23.92 443 ILE B CA 1
ATOM 6638 C C . ILE B 1 375 ? 0.006 -24.419 -111.963 1.00 22.08 443 ILE B C 1
ATOM 6639 O O . ILE B 1 375 ? -0.989 -23.695 -112.092 1.00 26.00 443 ILE B O 1
ATOM 6644 N N . HIS B 1 376 ? 1.168 -24.133 -112.548 1.00 23.00 444 HIS B N 1
ATOM 6645 C CA . HIS B 1 376 ? 1.356 -22.887 -113.286 1.00 23.26 444 HIS B CA 1
ATOM 6646 C C . HIS B 1 376 ? 0.494 -22.819 -114.546 1.00 25.53 444 HIS B C 1
ATOM 6647 O O . HIS B 1 376 ? 0.174 -21.724 -115.016 1.00 22.50 444 HIS B O 1
ATOM 6654 N N . ARG B 1 377 ? 0.134 -23.963 -115.125 1.00 23.62 445 ARG B N 1
ATOM 6655 C CA . ARG B 1 377 ? -0.621 -23.977 -116.367 1.00 33.24 445 ARG B CA 1
ATOM 6656 C C . ARG B 1 377 ? -2.032 -24.511 -116.194 1.00 29.11 445 ARG B C 1
ATOM 6657 O O . ARG B 1 377 ? -2.730 -24.704 -117.189 1.00 30.00 445 ARG B O 1
ATOM 6665 N N . SER B 1 378 ? -2.469 -24.747 -114.959 1.00 30.83 446 SER B N 1
ATOM 6666 C CA . SER B 1 378 ? -3.825 -25.220 -114.714 1.00 29.58 446 SER B CA 1
ATOM 6667 C C . SER B 1 378 ? -4.830 -24.091 -114.913 1.00 38.72 446 SER B C 1
ATOM 6668 O O . SER B 1 378 ? -4.660 -22.990 -114.374 1.00 33.89 446 SER B O 1
ATOM 6671 N N . SER B 1 379 ? -5.882 -24.371 -115.695 1.00 30.51 447 SER B N 1
ATOM 6672 C CA . SER B 1 379 ? -6.965 -23.414 -115.885 1.00 37.50 447 SER B CA 1
ATOM 6673 C C . SER B 1 379 ? -7.752 -23.172 -114.596 1.00 36.85 447 SER B C 1
ATOM 6674 O O . SER B 1 379 ? -8.407 -22.132 -114.462 1.00 37.61 447 SER B O 1
ATOM 6677 N N . GLU B 1 380 ? -7.697 -24.104 -113.645 1.00 39.14 448 GLU B N 1
ATOM 6678 C CA . GLU B 1 380 ? -8.276 -23.875 -112.326 1.00 35.03 448 GLU B CA 1
ATOM 6679 C C . GLU B 1 380 ? -7.469 -22.890 -111.480 1.00 39.08 448 GLU B C 1
ATOM 6680 O O . GLU B 1 380 ? -7.976 -22.427 -110.452 1.00 37.88 448 GLU B O 1
ATOM 6686 N N . VAL B 1 381 ? -6.243 -22.552 -111.881 1.00 32.52 449 VAL B N 1
ATOM 6687 C CA . VAL B 1 381 ? -5.357 -21.695 -111.102 1.00 33.35 449 VAL B CA 1
ATOM 6688 C C . VAL B 1 381 ? -5.163 -20.338 -111.767 1.00 33.77 449 VAL B C 1
ATOM 6689 O O . VAL B 1 381 ? -5.244 -19.297 -111.113 1.00 31.12 449 VAL B O 1
ATOM 6693 N N . TRP B 1 382 ? -4.886 -20.331 -113.065 1.00 31.72 450 TRP B N 1
ATOM 6694 C CA . TRP B 1 382 ? -4.499 -19.124 -113.782 1.00 31.70 450 TRP B CA 1
ATOM 6695 C C . TRP B 1 382 ? -5.465 -18.849 -114.929 1.00 34.19 450 TRP B C 1
ATOM 6696 O O . TRP B 1 382 ? -5.846 -19.764 -115.666 1.00 33.34 450 TRP B O 1
ATOM 6707 N N . GLU B 1 383 ? -5.861 -17.589 -115.074 1.00 37.08 451 GLU B N 1
ATOM 6708 C CA . GLU B 1 383 ? -6.565 -17.160 -116.272 1.00 37.55 451 GLU B CA 1
ATOM 6709 C C . GLU B 1 383 ? -5.580 -17.092 -117.429 1.00 34.44 451 GLU B C 1
ATOM 6710 O O . GLU B 1 383 ? -4.465 -16.594 -117.274 1.00 38.61 451 GLU B O 1
ATOM 6712 N N . LYS B 1 384 ? -5.987 -17.606 -118.591 1.00 38.93 452 LYS B N 1
ATOM 6713 C CA . LYS B 1 384 ? -5.155 -17.549 -119.800 1.00 39.08 452 LYS B CA 1
ATOM 6714 C C . LYS B 1 384 ? -3.800 -18.214 -119.550 1.00 33.52 452 LYS B C 1
ATOM 6715 O O . LYS B 1 384 ? -2.741 -17.687 -119.900 1.00 31.49 452 LYS B O 1
ATOM 6721 N N . ALA B 1 385 ? -3.851 -19.400 -118.937 1.00 34.29 453 ALA B N 1
ATOM 6722 C CA . ALA B 1 385 ? -2.651 -19.994 -118.361 1.00 31.38 453 ALA B CA 1
ATOM 6723 C C . ALA B 1 385 ? -1.585 -20.285 -119.413 1.00 40.48 453 ALA B C 1
ATOM 6724 O O . ALA B 1 385 ? -0.390 -20.276 -119.092 1.00 31.66 453 ALA B O 1
ATOM 6726 N N . GLU B 1 386 ? -1.982 -20.515 -120.668 1.00 36.33 454 GLU B N 1
ATOM 6727 C CA . GLU B 1 386 ? -1.033 -20.846 -121.725 1.00 34.00 454 GLU B CA 1
ATOM 6728 C C . GLU B 1 386 ? -0.429 -19.626 -122.413 1.00 34.41 454 GLU B C 1
ATOM 6729 O O . GLU B 1 386 ? 0.410 -19.791 -123.304 1.00 37.28 454 GLU B O 1
ATOM 6731 N N . GLU B 1 387 ? -0.815 -18.416 -122.039 1.00 31.76 455 GLU B N 1
ATOM 6732 C CA . GLU B 1 387 ? -0.334 -17.227 -122.732 1.00 35.71 455 GLU B CA 1
ATOM 6733 C C . GLU B 1 387 ? 0.776 -16.548 -121.945 1.00 33.29 455 GLU B C 1
ATOM 6734 O O . GLU B 1 387 ? 0.786 -16.560 -120.712 1.00 34.24 455 GLU B O 1
ATOM 6740 N N . PHE B 1 388 ? 1.707 -15.946 -122.677 1.00 26.80 456 PHE B N 1
ATOM 6741 C CA . PHE B 1 388 ? 2.821 -15.196 -122.101 1.00 30.88 456 PHE B CA 1
ATOM 6742 C C . PHE B 1 388 ? 2.350 -13.766 -121.868 1.00 30.59 456 PHE B C 1
ATOM 6743 O O . PHE B 1 388 ? 2.325 -12.953 -122.789 1.00 34.25 456 PHE B O 1
ATOM 6751 N N . LEU B 1 389 ? 1.976 -13.449 -120.632 1.00 28.33 457 LEU B N 1
ATOM 6752 C CA . LEU B 1 389 ? 1.351 -12.171 -120.306 1.00 28.83 457 LEU B CA 1
ATOM 6753 C C . LEU B 1 389 ? 2.045 -11.569 -119.096 1.00 29.66 457 LEU B C 1
ATOM 6754 O O . LEU B 1 389 ? 1.514 -11.611 -117.975 1.00 29.11 457 LEU B O 1
ATOM 6759 N N . PRO B 1 390 ? 3.227 -10.982 -119.290 1.00 29.35 458 PRO B N 1
ATOM 6760 C CA . PRO B 1 390 ? 3.940 -10.369 -118.157 1.00 30.89 458 PRO B CA 1
ATOM 6761 C C . PRO B 1 390 ? 3.120 -9.303 -117.453 1.00 35.40 458 PRO B C 1
ATOM 6762 O O . PRO B 1 390 ? 3.354 -9.034 -116.264 1.00 30.94 458 PRO B O 1
ATOM 6766 N N . GLU B 1 391 ? 2.161 -8.691 -118.147 1.00 33.39 459 GLU B N 1
ATOM 6767 C CA . GLU B 1 391 ? 1.298 -7.691 -117.534 1.00 37.18 459 GLU B CA 1
ATOM 6768 C C . GLU B 1 391 ? 0.256 -8.298 -116.607 1.00 35.67 459 GLU B C 1
ATOM 6769 O O . GLU B 1 391 ? -0.533 -7.545 -116.025 1.00 35.61 459 GLU B O 1
ATOM 6775 N N . ARG B 1 392 ? 0.228 -9.625 -116.447 1.00 26.38 460 ARG B N 1
ATOM 6776 C CA . ARG B 1 392 ? -0.644 -10.220 -115.440 1.00 30.10 460 ARG B CA 1
ATOM 6777 C C . ARG B 1 392 ? -0.170 -9.914 -114.032 1.00 30.13 460 ARG B C 1
ATOM 6778 O O . ARG B 1 392 ? -0.925 -10.132 -113.079 1.00 29.93 460 ARG B O 1
ATOM 6786 N N . PHE B 1 393 ? 1.054 -9.420 -113.889 1.00 26.68 461 PHE B N 1
ATOM 6787 C CA . PHE B 1 393 ? 1.621 -9.028 -112.609 1.00 32.66 461 PHE B CA 1
ATOM 6788 C C . PHE B 1 393 ? 1.636 -7.511 -112.486 1.00 34.48 461 PHE B C 1
ATOM 6789 O O . PHE B 1 393 ? 2.025 -6.800 -113.420 1.00 33.68 461 PHE B O 1
ATOM 6797 N N . ASP B 1 394 ? 1.216 -7.028 -111.318 1.00 36.09 462 ASP B N 1
ATOM 6798 C CA . ASP B 1 394 ? 1.204 -5.605 -111.012 1.00 34.93 462 ASP B CA 1
ATOM 6799 C C . ASP B 1 394 ? 2.616 -5.030 -111.037 1.00 33.80 462 ASP B C 1
ATOM 6800 O O . ASP B 1 394 ? 3.427 -5.317 -110.149 1.00 31.97 462 ASP B O 1
ATOM 6805 N N . ILE B 1 395 ? 2.911 -4.192 -112.035 1.00 32.70 463 ILE B N 1
ATOM 6806 C CA . ILE B 1 395 ? 4.249 -3.629 -112.181 1.00 32.99 463 ILE B CA 1
ATOM 6807 C C . ILE B 1 395 ? 4.648 -2.827 -110.956 1.00 38.68 463 ILE B C 1
ATOM 6808 O O . ILE B 1 395 ? 5.843 -2.623 -110.711 1.00 37.26 463 ILE B O 1
ATOM 6813 N N . ASP B 1 396 ? 3.668 -2.374 -110.173 1.00 38.13 464 ASP B N 1
ATOM 6814 C CA . ASP B 1 396 ? 3.902 -1.622 -108.950 1.00 42.46 464 ASP B CA 1
ATOM 6815 C C . ASP B 1 396 ? 3.819 -2.482 -107.702 1.00 41.01 464 ASP B C 1
ATOM 6816 O O . ASP B 1 396 ? 4.176 -2.008 -106.618 1.00 40.85 464 ASP B O 1
ATOM 6821 N N . GLY B 1 397 ? 3.334 -3.717 -107.820 1.00 34.87 465 GLY B N 1
ATOM 6822 C CA . GLY B 1 397 ? 3.220 -4.596 -106.678 1.00 31.94 465 GLY B CA 1
ATOM 6823 C C . GLY B 1 397 ? 4.513 -5.324 -106.363 1.00 28.21 465 GLY B C 1
ATOM 6824 O O . GLY B 1 397 ? 5.549 -5.152 -107.007 1.00 27.69 465 GLY B O 1
ATOM 6825 N N . ALA B 1 398 ? 4.439 -6.157 -105.331 1.00 28.66 466 ALA B N 1
ATOM 6826 C CA . ALA B 1 398 ? 5.565 -7.005 -104.988 1.00 32.04 466 ALA B CA 1
ATOM 6827 C C 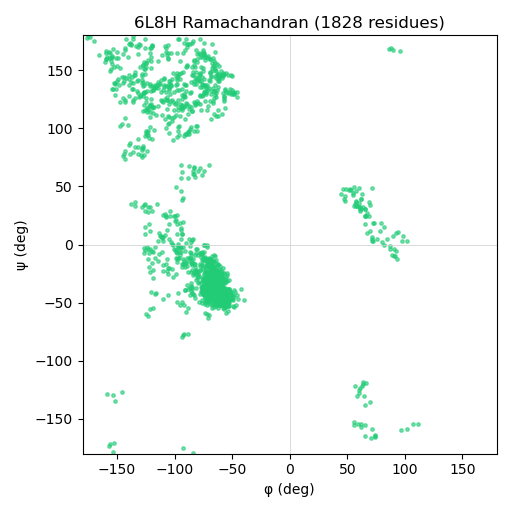. ALA B 1 398 ? 5.873 -7.955 -106.141 1.00 20.97 466 ALA B C 1
ATOM 6828 O O . ALA B 1 398 ? 4.980 -8.395 -106.874 1.00 21.18 466 ALA B O 1
ATOM 6830 N N . ILE B 1 399 ? 7.152 -8.256 -106.303 1.00 21.34 467 ILE B N 1
ATOM 6831 C CA . ILE B 1 399 ? 7.528 -9.313 -107.252 1.00 24.28 467 ILE B CA 1
ATOM 6832 C C . ILE B 1 399 ? 6.818 -10.606 -106.867 1.00 20.84 467 ILE B C 1
ATOM 6833 O O . ILE B 1 399 ? 6.921 -11.049 -105.707 1.00 21.15 467 ILE B O 1
ATOM 6838 N N . PRO B 1 400 ? 6.074 -11.245 -107.771 1.00 27.02 468 PRO B N 1
ATOM 6839 C CA . PRO B 1 400 ? 5.306 -12.442 -107.376 1.00 24.13 468 PRO B CA 1
ATOM 6840 C C . PRO B 1 400 ? 6.220 -13.566 -106.900 1.00 17.49 468 PRO B C 1
ATOM 6841 O O . PRO B 1 400 ? 7.309 -13.777 -107.431 1.00 16.24 468 PRO B O 1
ATOM 6845 N N . ASN B 1 401 ? 5.769 -14.286 -105.878 1.00 20.34 469 ASN B N 1
ATOM 6846 C CA . ASN B 1 401 ? 6.491 -15.457 -105.399 1.00 18.03 469 ASN B CA 1
ATOM 6847 C C . ASN B 1 401 ? 5.474 -16.390 -104.757 1.00 15.98 469 ASN B C 1
ATOM 6848 O O . ASN B 1 401 ? 4.270 -16.111 -104.757 1.00 17.95 469 ASN B O 1
ATOM 6853 N N . GLU B 1 402 ? 5.962 -17.523 -104.220 1.00 16.79 470 GLU B N 1
ATOM 6854 C CA . GLU B 1 402 ? 5.062 -18.517 -103.640 1.00 16.18 470 GLU B CA 1
ATOM 6855 C C . GLU B 1 402 ? 4.321 -17.979 -102.418 1.00 20.13 470 GLU B C 1
ATOM 6856 O O . GLU B 1 402 ? 3.204 -18.423 -102.127 1.00 18.32 470 GLU B O 1
ATOM 6862 N N . THR B 1 403 ? 4.908 -17.022 -101.701 1.00 18.93 471 THR B N 1
ATOM 6863 C CA . THR B 1 403 ? 4.239 -16.509 -100.508 1.00 18.07 471 THR B CA 1
ATOM 6864 C C . THR B 1 403 ? 3.135 -15.523 -100.874 1.00 18.45 471 THR B C 1
ATOM 6865 O O . THR B 1 403 ? 2.000 -15.665 -100.418 1.00 19.12 471 THR B O 1
ATOM 6869 N N . ASN B 1 404 ? 3.428 -14.534 -101.725 1.00 21.85 472 ASN B N 1
ATOM 6870 C CA . ASN B 1 404 ? 2.392 -13.540 -101.989 1.00 20.08 472 ASN B CA 1
ATOM 6871 C C . ASN B 1 404 ? 1.353 -14.002 -103.022 1.00 23.49 472 ASN B C 1
ATOM 6872 O O . ASN B 1 404 ? 0.336 -13.319 -103.194 1.00 16.98 472 ASN B O 1
ATOM 6877 N N . THR B 1 405 ? 1.545 -15.155 -103.680 1.00 22.70 473 THR B N 1
ATOM 6878 C CA . THR B 1 405 ? 0.489 -15.771 -104.485 1.00 22.22 473 THR B CA 1
ATOM 6879 C C . THR B 1 405 ? -0.145 -16.990 -103.809 1.00 21.20 473 THR B C 1
ATOM 6880 O O . THR B 1 405 ? -1.007 -17.636 -104.412 1.00 23.15 473 THR B O 1
ATOM 6884 N N . ASP B 1 406 ? 0.233 -17.306 -102.569 1.00 18.61 474 ASP B N 1
ATOM 6885 C CA . ASP B 1 406 ? -0.277 -18.491 -101.872 1.00 20.58 474 ASP B CA 1
ATOM 6886 C C . ASP B 1 406 ? -0.096 -19.769 -102.701 1.00 23.17 474 ASP B C 1
ATOM 6887 O O . ASP B 1 406 ? -1.005 -20.589 -102.841 1.00 21.63 474 ASP B O 1
ATOM 6892 N N . PHE B 1 407 ? 1.104 -19.935 -103.252 1.00 18.76 475 PHE B N 1
ATOM 6893 C CA . PHE B 1 407 ? 1.531 -21.142 -103.962 1.00 18.44 475 PHE B CA 1
ATOM 6894 C C . PHE B 1 407 ? 0.735 -21.391 -105.247 1.00 23.44 475 PHE B C 1
ATOM 6895 O O . PHE B 1 407 ? 0.657 -22.526 -105.726 1.00 21.39 475 PHE B O 1
ATOM 6903 N N . LYS B 1 408 ? 0.161 -20.336 -105.829 1.00 21.62 476 LYS B N 1
ATOM 6904 C CA . LYS B 1 408 ? -0.275 -20.396 -107.218 1.00 28.47 476 LYS B CA 1
ATOM 6905 C C . LYS B 1 408 ? 0.900 -20.226 -108.177 1.00 27.26 476 LYS B C 1
ATOM 6906 O O . LYS B 1 408 ? 0.859 -20.724 -109.310 1.00 25.35 476 LYS B O 1
ATOM 6912 N N . PHE B 1 409 ? 1.943 -19.530 -107.737 1.00 18.13 477 PHE B N 1
ATOM 6913 C CA . PHE B 1 409 ? 3.163 -19.333 -108.499 1.00 19.03 477 PHE B CA 1
ATOM 6914 C C . PHE B 1 409 ? 4.290 -19.782 -107.589 1.00 20.22 477 PHE B C 1
ATOM 6915 O O . PHE B 1 409 ? 4.433 -19.245 -106.488 1.00 15.87 477 PHE B O 1
ATOM 6923 N N . ILE B 1 410 ? 5.051 -20.788 -108.023 1.00 18.43 478 ILE B N 1
ATOM 6924 C CA . ILE B 1 410 ? 6.130 -21.369 -107.224 1.00 15.32 478 ILE B CA 1
ATOM 6925 C C . ILE B 1 410 ? 7.417 -21.359 -108.036 1.00 14.18 478 ILE B C 1
ATOM 6926 O O . ILE B 1 410 ? 7.826 -22.409 -108.550 1.00 16.96 478 ILE B O 1
ATOM 6931 N N . PRO B 1 411 ? 8.099 -20.217 -108.170 1.00 16.29 479 PRO B N 1
ATOM 6932 C CA . PRO B 1 411 ? 9.324 -20.196 -108.974 1.00 15.46 479 PRO B CA 1
ATOM 6933 C C . PRO B 1 411 ? 10.515 -20.791 -108.259 1.00 20.60 479 PRO B C 1
ATOM 6934 O O . PRO B 1 411 ? 11.442 -21.248 -108.929 1.00 15.04 479 PRO B O 1
ATOM 6938 N N . PHE B 1 412 ? 10.502 -20.843 -106.931 1.00 15.40 480 PHE B N 1
ATOM 6939 C CA . PHE B 1 412 ? 11.708 -21.177 -106.181 1.00 18.88 480 PHE B CA 1
ATOM 6940 C C . PHE B 1 412 ? 11.395 -22.131 -105.036 1.00 18.83 480 PHE B C 1
ATOM 6941 O O . PHE B 1 412 ? 12.009 -22.032 -103.973 1.00 17.06 480 PHE B O 1
ATOM 6949 N N . SER B 1 413 ? 10.437 -23.036 -105.233 1.00 14.58 481 SER B N 1
ATOM 6950 C CA . SER B 1 413 ? 9.910 -23.943 -104.203 1.00 16.07 481 SER B CA 1
ATOM 6951 C C . SER B 1 413 ? 9.327 -23.099 -103.059 1.00 18.84 481 SER B C 1
ATOM 6952 O O . SER B 1 413 ? 8.939 -21.937 -103.251 1.00 14.29 481 SER B O 1
ATOM 6955 N N . GLY B 1 414 ? 9.292 -23.661 -101.859 1.00 16.65 482 GLY B N 1
ATOM 6956 C CA . GLY B 1 414 ? 8.796 -22.921 -100.711 1.00 19.60 482 GLY B CA 1
ATOM 6957 C C . GLY B 1 414 ? 8.973 -23.751 -99.459 1.00 17.34 482 GLY B C 1
ATOM 6958 O O . GLY B 1 414 ? 9.471 -24.881 -99.501 1.00 15.79 482 GLY B O 1
ATOM 6959 N N . GLY B 1 415 ? 8.566 -23.164 -98.329 1.00 18.45 483 GLY B N 1
ATOM 6960 C CA . GLY B 1 415 ? 8.718 -23.814 -97.049 1.00 16.75 483 GLY B CA 1
ATOM 6961 C C . GLY B 1 415 ? 10.166 -23.794 -96.611 1.00 20.45 483 GLY B C 1
ATOM 6962 O O . GLY B 1 415 ? 10.987 -23.043 -97.160 1.00 14.92 483 GLY B O 1
ATOM 6963 N N . PRO B 1 416 ? 10.518 -24.633 -95.625 1.00 15.11 484 PRO B N 1
ATOM 6964 C CA . PRO B 1 416 ? 11.908 -24.630 -95.114 1.00 17.56 484 PRO B CA 1
ATOM 6965 C C . PRO B 1 416 ? 12.975 -24.984 -96.141 1.00 14.46 484 PRO B C 1
ATOM 6966 O O . PRO B 1 416 ? 14.115 -24.546 -95.978 1.00 20.53 484 PRO B O 1
ATOM 6970 N N . ARG B 1 417 ? 12.676 -25.780 -97.168 1.00 16.85 485 ARG B N 1
ATOM 6971 C CA . ARG B 1 417 ? 13.684 -26.145 -98.161 1.00 12.75 485 ARG B CA 1
ATOM 6972 C C . ARG B 1 417 ? 13.648 -25.232 -99.384 1.00 16.25 485 ARG B C 1
ATOM 6973 O O . ARG B 1 417 ? 14.162 -25.609 -100.445 1.00 18.14 485 ARG B O 1
ATOM 6981 N N . LYS B 1 418 ? 13.036 -24.056 -99.259 1.00 14.84 486 LYS B N 1
ATOM 6982 C CA . LYS B 1 418 ? 12.986 -23.102 -100.361 1.00 17.78 486 LYS B CA 1
ATOM 6983 C C . LYS B 1 418 ? 14.388 -22.732 -100.831 1.00 16.56 486 LYS B C 1
ATOM 6984 O O . LYS B 1 418 ? 15.326 -22.619 -100.035 1.00 18.70 486 LYS B O 1
ATOM 6990 N N . CYS B 1 419 ? 14.506 -22.494 -102.134 1.00 17.13 487 CYS B N 1
ATOM 6991 C CA . CYS B 1 419 ? 15.752 -22.029 -102.733 1.00 17.57 487 CYS B CA 1
ATOM 6992 C C . CYS B 1 419 ? 16.379 -20.894 -101.931 1.00 15.07 487 CYS B C 1
ATOM 6993 O O . CYS B 1 419 ? 15.721 -19.891 -101.630 1.00 17.77 487 CYS B O 1
ATOM 6996 N N . VAL B 1 420 ? 17.655 -21.069 -101.568 1.00 19.13 488 VAL B N 1
ATOM 6997 C CA . VAL B 1 420 ? 18.388 -20.000 -100.890 1.00 18.79 488 VAL B CA 1
ATOM 6998 C C . VAL B 1 420 ? 18.965 -18.984 -101.869 1.00 18.60 488 VAL B C 1
ATOM 6999 O O . VAL B 1 420 ? 19.347 -17.885 -101.448 1.00 15.90 488 VAL B O 1
ATOM 7003 N N . GLY B 1 421 ? 19.061 -19.327 -103.159 1.00 14.94 489 GLY B N 1
ATOM 7004 C CA . GLY B 1 421 ? 19.582 -18.396 -104.139 1.00 15.39 489 GLY B CA 1
ATOM 7005 C C . GLY B 1 421 ? 18.535 -17.646 -104.936 1.00 19.88 489 GLY B C 1
ATOM 7006 O O . GLY B 1 421 ? 18.813 -17.213 -106.058 1.00 21.05 489 GLY B O 1
ATOM 7007 N N . ASP B 1 422 ? 17.332 -17.475 -104.374 1.00 18.87 490 ASP B N 1
ATOM 7008 C CA . ASP B 1 422 ? 16.237 -16.907 -105.148 1.00 19.57 490 ASP B CA 1
ATOM 7009 C C . ASP B 1 422 ? 16.488 -15.435 -105.480 1.00 23.70 490 ASP B C 1
ATOM 7010 O O . ASP B 1 422 ? 16.227 -14.999 -106.609 1.00 19.67 490 ASP B O 1
ATOM 7015 N N . GLN B 1 423 ? 17.043 -14.668 -104.539 1.00 23.63 491 GLN B N 1
ATOM 7016 C CA . GLN B 1 423 ? 17.392 -13.274 -104.832 1.00 23.74 491 GLN B CA 1
ATOM 7017 C C . GLN B 1 423 ? 18.588 -13.185 -105.783 1.00 23.68 491 GLN B C 1
ATOM 7018 O O . GLN B 1 423 ? 18.556 -12.428 -106.760 1.00 20.45 491 GLN B O 1
ATOM 7024 N N . PHE B 1 424 ? 19.660 -13.935 -105.488 1.00 15.13 492 PHE B N 1
ATOM 7025 C CA . PHE B 1 424 ? 20.831 -14.064 -106.352 1.00 21.09 492 PHE B CA 1
ATOM 7026 C C . PHE B 1 424 ? 20.430 -14.364 -107.793 1.00 23.74 492 PHE B C 1
ATOM 7027 O O . PHE B 1 424 ? 20.817 -13.648 -108.726 1.00 23.04 492 PHE B O 1
ATOM 7035 N N . ALA B 1 425 ? 19.630 -15.417 -107.979 1.00 19.45 493 ALA B N 1
ATOM 7036 C CA . ALA B 1 425 ? 19.290 -15.907 -109.312 1.00 20.15 493 ALA B CA 1
ATOM 7037 C C . ALA B 1 425 ? 18.450 -14.900 -110.081 1.00 18.55 493 ALA B C 1
ATOM 7038 O O . ALA B 1 425 ? 18.705 -14.636 -111.259 1.00 17.04 493 ALA B O 1
ATOM 7040 N N . LEU B 1 426 ? 17.411 -14.369 -109.447 1.00 19.23 494 LEU B N 1
ATOM 7041 C CA . LEU B 1 426 ? 16.597 -13.349 -110.090 1.00 21.49 494 LEU B CA 1
ATOM 7042 C C . LEU B 1 426 ? 17.449 -12.162 -110.508 1.00 21.33 494 LEU B C 1
ATOM 7043 O O . LEU B 1 426 ? 17.274 -11.617 -111.608 1.00 21.26 494 LEU B O 1
ATOM 7048 N N . MET B 1 427 ? 18.421 -11.787 -109.670 1.00 20.91 495 MET B N 1
ATOM 7049 C CA . MET B 1 427 ? 19.294 -10.667 -110.006 1.00 22.44 495 MET B CA 1
ATOM 7050 C C . MET B 1 427 ? 20.204 -10.993 -111.183 1.00 21.02 495 MET B C 1
ATOM 7051 O O . MET B 1 427 ? 20.414 -10.146 -112.060 1.00 20.06 495 MET B O 1
ATOM 7056 N N . GLU B 1 428 ? 20.776 -12.202 -111.212 1.00 19.45 496 GLU B N 1
ATOM 7057 C CA . GLU B 1 428 ? 21.620 -12.587 -112.342 1.00 17.67 496 GLU B CA 1
ATOM 7058 C C . GLU B 1 428 ? 20.826 -12.557 -113.635 1.00 20.74 496 GLU B C 1
ATOM 7059 O O . GLU B 1 428 ? 21.291 -12.025 -114.655 1.00 21.83 496 GLU B O 1
ATOM 7065 N N . ALA B 1 429 ? 19.619 -13.111 -113.610 1.00 15.39 497 ALA B N 1
ATOM 7066 C CA . ALA B 1 429 ? 18.796 -13.111 -114.811 1.00 22.94 497 ALA B CA 1
ATOM 7067 C C . ALA B 1 429 ? 18.468 -11.684 -115.258 1.00 23.38 497 ALA B C 1
ATOM 7068 O O . ALA B 1 429 ? 18.507 -11.381 -116.460 1.00 19.35 497 ALA B O 1
ATOM 7070 N N . ILE B 1 430 ? 18.161 -10.794 -114.300 1.00 21.85 498 ILE B N 1
ATOM 7071 C CA . ILE B 1 430 ? 17.837 -9.400 -114.622 1.00 22.58 498 ILE B CA 1
ATOM 7072 C C . ILE B 1 430 ? 19.009 -8.725 -115.311 1.00 19.17 498 ILE B C 1
ATOM 7073 O O . ILE B 1 430 ? 18.862 -8.088 -116.363 1.00 21.85 498 ILE B O 1
ATOM 7078 N N . VAL B 1 431 ? 20.186 -8.829 -114.697 1.00 17.51 499 VAL B N 1
ATOM 7079 C CA . VAL B 1 431 ? 21.373 -8.166 -115.203 1.00 19.43 499 VAL B CA 1
ATOM 7080 C C . VAL B 1 431 ? 21.764 -8.723 -116.568 1.00 27.29 499 VAL B C 1
ATOM 7081 O O . VAL B 1 431 ? 22.103 -7.964 -117.486 1.00 26.90 499 VAL B O 1
ATOM 7085 N N . ALA B 1 432 ? 21.740 -10.055 -116.726 1.00 24.56 500 ALA B N 1
ATOM 7086 C CA . ALA B 1 432 ? 22.190 -10.634 -117.991 1.00 21.05 500 ALA B CA 1
ATOM 7087 C C . ALA B 1 432 ? 21.247 -10.260 -119.127 1.00 19.98 500 ALA B C 1
ATOM 7088 O O . ALA B 1 432 ? 21.697 -9.866 -120.210 1.00 28.36 500 ALA B O 1
ATOM 7090 N N . LEU B 1 433 ? 19.939 -10.361 -118.895 1.00 18.65 501 LEU B N 1
ATOM 7091 C CA . LEU B 1 433 ? 18.974 -10.037 -119.937 1.00 20.50 501 LEU B CA 1
ATOM 7092 C C . LEU B 1 433 ? 18.985 -8.549 -120.265 1.00 29.19 501 LEU B C 1
ATOM 7093 O O . LEU B 1 433 ? 18.835 -8.164 -121.431 1.00 22.23 501 LEU B O 1
ATOM 7098 N N . ALA B 1 434 ? 19.158 -7.697 -119.250 1.00 26.04 502 ALA B N 1
ATOM 7099 C CA . ALA B 1 434 ? 19.232 -6.262 -119.500 1.00 28.66 502 ALA B CA 1
ATOM 7100 C C . ALA B 1 434 ? 20.434 -5.920 -120.371 1.00 30.87 502 ALA B C 1
ATOM 7101 O O . ALA B 1 434 ? 20.307 -5.171 -121.347 1.00 28.30 502 ALA B O 1
ATOM 7103 N N . VAL B 1 435 ? 21.615 -6.463 -120.031 1.00 24.39 503 VAL B N 1
ATOM 7104 C CA . VAL B 1 435 ? 22.823 -6.198 -120.810 1.00 30.83 503 VAL B CA 1
ATOM 7105 C C . VAL B 1 435 ? 22.672 -6.717 -122.237 1.00 34.41 503 VAL B C 1
ATOM 7106 O O . VAL B 1 435 ? 23.044 -6.039 -123.205 1.00 29.26 503 VAL B O 1
ATOM 7110 N N . PHE B 1 436 ? 22.124 -7.922 -122.394 1.00 26.04 504 PHE B N 1
ATOM 7111 C CA . PHE B 1 436 ? 21.876 -8.454 -123.730 1.00 26.06 504 PHE B CA 1
ATOM 7112 C C . PHE B 1 436 ? 20.960 -7.531 -124.529 1.00 34.01 504 PHE B C 1
ATOM 7113 O O . PHE B 1 436 ? 21.292 -7.121 -125.650 1.00 33.07 504 PHE B O 1
ATOM 7121 N N . LEU B 1 437 ? 19.790 -7.214 -123.976 1.00 27.50 505 LEU B N 1
ATOM 7122 C CA . LEU B 1 437 ? 18.824 -6.378 -124.681 1.00 35.49 505 LEU B CA 1
ATOM 7123 C C . LEU B 1 437 ? 19.338 -4.964 -124.895 1.00 34.59 505 LEU B C 1
ATOM 7124 O O . LEU B 1 437 ? 18.840 -4.255 -125.780 1.00 36.69 505 LEU B O 1
ATOM 7129 N N . GLN B 1 438 ? 20.313 -4.547 -124.098 1.00 27.50 506 GLN B N 1
ATOM 7130 C CA . GLN B 1 438 ? 20.947 -3.256 -124.295 1.00 34.06 506 GLN B CA 1
ATOM 7131 C C . GLN B 1 438 ? 21.779 -3.246 -125.568 1.00 40.42 506 GLN B C 1
ATOM 7132 O O . GLN B 1 438 ? 21.799 -2.249 -126.301 1.00 34.95 506 GLN B O 1
ATOM 7138 N N . ARG B 1 439 ? 22.457 -4.357 -125.859 1.00 32.71 507 ARG B N 1
ATOM 7139 C CA . ARG B 1 439 ? 23.497 -4.375 -126.876 1.00 33.03 507 ARG B CA 1
ATOM 7140 C C . ARG B 1 439 ? 23.121 -5.100 -128.157 1.00 38.64 507 ARG B C 1
ATOM 7141 O O . ARG B 1 439 ? 23.781 -4.881 -129.182 1.00 34.74 507 ARG B O 1
ATOM 7149 N N . LEU B 1 440 ? 22.073 -5.921 -128.148 1.00 29.45 508 LEU B N 1
ATOM 7150 C CA . LEU B 1 440 ? 21.770 -6.727 -129.316 1.00 25.24 508 LEU B CA 1
ATOM 7151 C C . LEU B 1 440 ? 20.273 -6.725 -129.567 1.00 30.72 508 LEU B C 1
ATOM 7152 O O . LEU B 1 440 ? 19.481 -6.737 -128.626 1.00 30.77 508 LEU B O 1
ATOM 7157 N N . ASN B 1 441 ? 19.900 -6.636 -130.839 1.00 25.70 509 ASN B N 1
ATOM 7158 C CA . ASN B 1 441 ? 18.593 -7.070 -131.292 1.00 30.94 509 ASN B CA 1
ATOM 7159 C C . ASN B 1 441 ? 18.643 -8.577 -131.536 1.00 28.12 509 ASN B C 1
ATOM 7160 O O . ASN B 1 441 ? 19.709 -9.152 -131.745 1.00 28.30 509 ASN B O 1
ATOM 7165 N N . VAL B 1 442 ? 17.479 -9.219 -131.502 1.00 28.86 510 VAL B N 1
ATOM 7166 C CA . VAL B 1 442 ? 17.425 -10.675 -131.562 1.00 29.76 510 VAL B CA 1
ATOM 7167 C C . VAL B 1 442 ? 16.196 -11.099 -132.356 1.00 24.93 510 VAL B C 1
ATOM 7168 O O . VAL B 1 442 ? 15.115 -10.519 -132.219 1.00 29.83 510 VAL B O 1
ATOM 7172 N N . GLU B 1 443 ? 16.361 -12.134 -133.176 1.00 31.25 511 GLU B N 1
ATOM 7173 C CA . GLU B 1 443 ? 15.226 -12.749 -133.845 1.00 28.90 511 GLU B CA 1
ATOM 7174 C C . GLU B 1 443 ? 15.352 -14.263 -133.743 1.00 26.22 511 GLU B C 1
ATOM 7175 O O . GLU B 1 443 ? 16.455 -14.813 -133.752 1.00 25.66 511 GLU B O 1
ATOM 7177 N N . LEU B 1 444 ? 14.209 -14.931 -133.632 1.00 25.19 512 LEU B N 1
ATOM 7178 C CA . LEU B 1 444 ? 14.185 -16.384 -133.622 1.00 28.36 512 LEU B CA 1
ATOM 7179 C C . LEU B 1 444 ? 14.397 -16.898 -135.046 1.00 34.04 512 LEU B C 1
ATOM 7180 O O . LEU B 1 444 ? 13.715 -16.465 -135.979 1.00 31.33 512 LEU B O 1
ATOM 7185 N N . VAL B 1 445 ? 15.356 -17.801 -135.217 1.00 35.15 513 VAL B N 1
ATOM 7186 C CA . VAL B 1 445 ? 15.538 -18.401 -136.545 1.00 30.30 513 VAL B CA 1
ATOM 7187 C C . VAL B 1 445 ? 14.286 -19.196 -136.898 1.00 38.68 513 VAL B C 1
ATOM 7188 O O . VAL B 1 445 ? 13.779 -19.963 -136.051 1.00 36.97 513 VAL B O 1
ATOM 7192 N N . PRO B 1 446 ? 13.711 -19.012 -138.085 1.00 39.84 514 PRO B N 1
ATOM 7193 C CA . PRO B 1 446 ? 12.442 -19.672 -138.422 1.00 39.94 514 PRO B CA 1
ATOM 7194 C C . PRO B 1 446 ? 12.616 -21.157 -138.740 1.00 37.90 514 PRO B C 1
ATOM 7195 O O . PRO B 1 446 ? 13.724 -21.669 -138.905 1.00 39.82 514 PRO B O 1
ATOM 7199 N N . ASP B 1 447 ? 11.478 -21.853 -138.797 1.00 38.09 515 ASP B N 1
ATOM 7200 C CA . ASP B 1 447 ? 11.416 -23.280 -139.132 1.00 49.10 515 ASP B CA 1
ATOM 7201 C C . ASP B 1 447 ? 12.067 -24.165 -138.065 1.00 47.69 515 ASP B C 1
ATOM 7202 O O . ASP B 1 447 ? 12.545 -25.261 -138.366 1.00 48.73 515 ASP B O 1
ATOM 7207 N N . GLN B 1 448 ? 12.090 -23.718 -136.814 1.00 42.77 516 GLN B N 1
ATOM 7208 C CA . GLN B 1 448 ? 12.591 -24.539 -135.723 1.00 41.94 516 GLN B CA 1
ATOM 7209 C C . GLN B 1 448 ? 11.440 -25.261 -135.030 1.00 42.49 516 GLN B C 1
ATOM 7210 O O . GLN B 1 448 ? 10.283 -24.842 -135.093 1.00 42.59 516 GLN B O 1
ATOM 7216 N N . THR B 1 449 ? 11.776 -26.354 -134.353 1.00 38.71 517 THR B N 1
ATOM 7217 C CA . THR B 1 449 ? 10.844 -27.054 -133.468 1.00 40.93 517 THR B CA 1
ATOM 7218 C C . THR B 1 449 ? 11.292 -26.776 -132.031 1.00 40.06 517 THR B C 1
ATOM 7219 O O . THR B 1 449 ? 12.248 -27.382 -131.536 1.00 39.13 517 THR B O 1
ATOM 7223 N N . ILE B 1 450 ? 10.623 -25.832 -131.376 1.00 41.32 518 ILE B N 1
ATOM 7224 C CA . ILE B 1 450 ? 10.956 -25.453 -130.005 1.00 39.30 518 ILE B CA 1
ATOM 7225 C C . ILE B 1 450 ? 10.005 -26.239 -129.111 1.00 42.69 518 ILE B C 1
ATOM 7226 O O . ILE B 1 450 ? 8.877 -25.825 -128.835 1.00 50.25 518 ILE B O 1
ATOM 7231 N N . SER B 1 451 ? 10.471 -27.392 -128.656 1.00 36.90 519 SER B N 1
ATOM 7232 C CA . SER B 1 451 ? 9.722 -28.259 -127.769 1.00 36.52 519 SER B CA 1
ATOM 7233 C C . SER B 1 451 ? 10.512 -28.467 -126.482 1.00 31.08 519 SER B C 1
ATOM 7234 O O . SER B 1 451 ? 11.693 -28.124 -126.386 1.00 26.12 519 SER B O 1
ATOM 7237 N N . MET B 1 452 ? 9.848 -29.055 -125.496 1.00 33.81 520 MET B N 1
ATOM 7238 C CA . MET B 1 452 ? 10.408 -29.225 -124.165 1.00 29.89 520 MET B CA 1
ATOM 7239 C C . MET B 1 452 ? 10.969 -30.628 -124.001 1.00 31.75 520 MET B C 1
ATOM 7240 O O . MET B 1 452 ? 10.346 -31.602 -124.424 1.00 26.68 520 MET B O 1
ATOM 7245 N N . THR B 1 453 ? 12.152 -30.723 -123.390 1.00 26.12 521 THR B N 1
ATOM 7246 C CA . THR B 1 453 ? 12.682 -31.971 -122.855 1.00 27.40 521 THR B CA 1
ATOM 7247 C C . THR B 1 453 ? 13.015 -31.745 -121.386 1.00 28.20 521 THR B C 1
ATOM 7248 O O . THR B 1 453 ? 13.818 -30.864 -121.059 1.00 26.44 521 THR B O 1
ATOM 7252 N N . THR B 1 454 ? 12.417 -32.539 -120.503 1.00 27.06 522 THR B N 1
ATOM 7253 C CA . THR B 1 454 ? 12.510 -32.281 -119.072 1.00 29.41 522 THR B CA 1
ATOM 7254 C C . THR B 1 454 ? 13.602 -33.118 -118.414 1.00 33.51 522 THR B C 1
ATOM 7255 O O . THR B 1 454 ? 13.855 -34.265 -118.802 1.00 30.86 522 THR B O 1
ATOM 7259 N N . GLY B 1 455 ? 14.248 -32.524 -117.417 1.00 27.79 523 GLY B N 1
ATOM 7260 C CA . GLY B 1 455 ? 15.211 -33.191 -116.563 1.00 35.57 523 GLY B CA 1
ATOM 7261 C C . GLY B 1 455 ? 15.338 -32.404 -115.276 1.00 29.49 523 GLY B C 1
ATOM 7262 O O . GLY B 1 455 ? 14.320 -32.075 -114.658 1.00 28.22 523 GLY B O 1
ATOM 7263 N N . ALA B 1 456 ? 16.570 -32.076 -114.875 1.00 26.77 524 ALA B N 1
ATOM 7264 C CA . ALA B 1 456 ? 16.765 -31.139 -113.769 1.00 26.86 524 ALA B CA 1
ATOM 7265 C C . ALA B 1 456 ? 16.099 -29.797 -114.060 1.00 26.59 524 ALA B C 1
ATOM 7266 O O . ALA B 1 456 ? 15.568 -29.145 -113.152 1.00 24.89 524 ALA B O 1
ATOM 7268 N N . THR B 1 457 ? 16.131 -29.360 -115.312 1.00 18.80 525 THR B N 1
ATOM 7269 C CA . THR B 1 457 ? 15.394 -28.188 -115.753 1.00 25.17 525 THR B CA 1
ATOM 7270 C C . THR B 1 457 ? 14.532 -28.587 -116.944 1.00 26.71 525 THR B C 1
ATOM 7271 O O . THR B 1 457 ? 14.581 -29.730 -117.414 1.00 27.11 525 THR B O 1
ATOM 7275 N N . ILE B 1 458 ? 13.734 -27.647 -117.441 1.00 20.22 526 ILE B N 1
ATOM 7276 C CA . ILE B 1 458 ? 13.107 -27.802 -118.746 1.00 18.23 526 ILE B CA 1
ATOM 7277 C C . ILE B 1 458 ? 14.063 -27.206 -119.771 1.00 24.50 526 ILE B C 1
ATOM 7278 O O . ILE B 1 458 ? 14.463 -26.041 -119.661 1.00 20.36 526 ILE B O 1
ATOM 7283 N N . HIS B 1 459 ? 14.484 -28.009 -120.739 1.00 23.27 527 HIS B N 1
ATOM 7284 C CA . HIS B 1 459 ? 15.346 -27.465 -121.774 1.00 23.48 527 HIS B CA 1
ATOM 7285 C C . HIS B 1 459 ? 14.729 -27.758 -123.131 1.00 27.23 527 HIS B C 1
ATOM 7286 O O . HIS B 1 459 ? 13.738 -28.486 -123.242 1.00 29.09 527 HIS B O 1
ATOM 7293 N N . THR B 1 460 ? 15.285 -27.122 -124.161 1.00 28.09 528 THR B N 1
ATOM 7294 C CA . THR B 1 460 ? 14.795 -27.321 -125.513 1.00 30.35 528 THR B CA 1
ATOM 7295 C C . THR B 1 460 ? 15.315 -28.644 -126.057 1.00 30.47 528 THR B C 1
ATOM 7296 O O . THR B 1 460 ? 16.417 -29.098 -125.721 1.00 25.63 528 THR B O 1
ATOM 7300 N N . THR B 1 461 ? 14.488 -29.269 -126.894 1.00 31.60 529 THR B N 1
ATOM 7301 C CA . THR B 1 461 ? 14.857 -30.534 -127.513 1.00 37.07 529 THR B CA 1
ATOM 7302 C C . THR B 1 461 ? 15.971 -30.345 -128.530 1.00 30.03 529 THR B C 1
ATOM 7303 O O . THR B 1 461 ? 16.863 -31.192 -128.643 1.00 30.35 529 THR B O 1
ATOM 7307 N N . ASN B 1 462 ? 15.937 -29.239 -129.279 1.00 30.97 530 ASN B N 1
ATOM 7308 C CA . ASN B 1 462 ? 16.785 -29.073 -130.458 1.00 38.66 530 ASN B CA 1
ATOM 7309 C C . ASN B 1 462 ? 17.707 -27.862 -130.387 1.00 36.43 530 ASN B C 1
ATOM 7310 O O . ASN B 1 462 ? 18.308 -27.505 -131.406 1.00 35.77 530 ASN B O 1
ATOM 7315 N N . GLY B 1 463 ? 17.849 -27.228 -129.224 1.00 35.31 531 GLY B N 1
ATOM 7316 C CA . GLY B 1 463 ? 18.547 -25.961 -129.128 1.00 24.48 531 GLY B CA 1
ATOM 7317 C C . GLY B 1 463 ? 17.611 -24.801 -129.401 1.00 22.43 531 GLY B C 1
ATOM 7318 O O . GLY B 1 463 ? 16.476 -24.968 -129.859 1.00 27.43 531 GLY B O 1
ATOM 7319 N N . LEU B 1 464 ? 18.090 -23.591 -129.100 1.00 24.56 532 LEU B N 1
ATOM 7320 C CA . LEU B 1 464 ? 17.316 -22.364 -129.327 1.00 25.21 532 LEU B CA 1
ATOM 7321 C C . LEU B 1 464 ? 18.158 -21.427 -130.188 1.00 26.43 532 LEU B C 1
ATOM 7322 O O . LEU B 1 464 ? 19.014 -20.701 -129.673 1.00 26.18 532 LEU B O 1
ATOM 7327 N N . TYR B 1 465 ? 17.928 -21.444 -131.500 1.00 26.62 533 TYR B N 1
ATOM 7328 C CA . TYR B 1 465 ? 18.809 -20.739 -132.425 1.00 26.91 533 TYR B CA 1
ATOM 7329 C C . TYR B 1 465 ? 18.261 -19.349 -132.703 1.00 21.85 533 TYR B C 1
ATOM 7330 O O . TYR B 1 465 ? 17.090 -19.193 -133.077 1.00 21.90 533 TYR B O 1
ATOM 7339 N N . MET B 1 466 ? 19.101 -18.343 -132.470 1.00 19.91 534 MET B N 1
ATOM 7340 C CA . MET B 1 466 ? 18.743 -16.945 -132.656 1.00 26.92 534 MET B CA 1
ATOM 7341 C C . MET B 1 466 ? 19.669 -16.298 -133.678 1.00 23.96 534 MET B C 1
ATOM 7342 O O . MET B 1 466 ? 20.827 -16.686 -133.821 1.00 28.63 534 MET B O 1
ATOM 7347 N N . LYS B 1 467 ? 19.157 -15.280 -134.356 1.00 30.16 535 LYS B N 1
ATOM 7348 C CA . LYS B 1 467 ? 19.990 -14.344 -135.097 1.00 30.61 535 LYS B CA 1
ATOM 7349 C C . LYS B 1 467 ? 20.097 -13.046 -134.300 1.00 31.12 535 LYS B C 1
ATOM 7350 O O . LYS B 1 467 ? 19.102 -12.547 -133.761 1.00 29.52 535 LYS B O 1
ATOM 7352 N N . VAL B 1 468 ? 21.309 -12.501 -134.240 1.00 29.28 536 VAL B N 1
ATOM 7353 C CA . VAL B 1 468 ? 21.658 -11.421 -133.335 1.00 24.98 536 VAL B CA 1
ATOM 7354 C C . VAL B 1 468 ? 22.320 -10.301 -134.141 1.00 35.62 536 VAL B C 1
ATOM 7355 O O . VAL B 1 468 ? 22.992 -10.550 -135.147 1.00 28.27 536 VAL B O 1
ATOM 7359 N N . SER B 1 469 ? 22.106 -9.052 -133.720 1.00 33.11 537 SER B N 1
ATOM 7360 C CA . SER B 1 469 ? 22.712 -7.916 -134.412 1.00 30.26 537 SER B CA 1
ATOM 7361 C C . SER B 1 469 ? 22.920 -6.750 -133.452 1.00 33.67 537 SER B C 1
ATOM 7362 O O . SER B 1 469 ? 22.186 -6.589 -132.468 1.00 27.60 537 SER B O 1
ATOM 7365 N N . GLN B 1 470 ? 23.923 -5.928 -133.757 1.00 31.72 538 GLN B N 1
ATOM 7366 C CA . GLN B 1 470 ? 24.260 -4.820 -132.875 1.00 32.25 538 GLN B CA 1
ATOM 7367 C C . GLN B 1 470 ? 23.172 -3.761 -132.892 1.00 35.85 538 GLN B C 1
ATOM 7368 O O . GLN B 1 470 ? 22.569 -3.471 -133.931 1.00 30.96 538 GLN B O 1
ATOM 7374 N N . ARG B 1 471 ? 22.895 -3.215 -131.717 1.00 31.37 539 ARG B N 1
ATOM 7375 C CA . ARG B 1 471 ? 21.980 -2.093 -131.598 1.00 37.35 539 ARG B CA 1
ATOM 7376 C C . ARG B 1 471 ? 22.727 -0.790 -131.852 1.00 38.62 539 ARG B C 1
ATOM 7377 O O . ARG B 1 471 ? 22.122 0.243 -132.148 1.00 46.17 539 ARG B O 1
ATOM 7386 N N . ASP C 1 7 ? 6.196 61.295 -133.991 1.00 54.89 75 ASP C N 1
ATOM 7387 C CA . ASP C 1 7 ? 6.673 60.041 -133.406 1.00 61.36 75 ASP C CA 1
ATOM 7388 C C . ASP C 1 7 ? 6.851 58.966 -134.477 1.00 60.30 75 ASP C C 1
ATOM 7389 O O . ASP C 1 7 ? 5.869 58.451 -135.017 1.00 71.02 75 ASP C O 1
ATOM 7394 N N . GLU C 1 8 ? 8.103 58.612 -134.766 1.00 59.46 76 GLU C N 1
ATOM 7395 C CA . GLU C 1 8 ? 8.423 57.670 -135.831 1.00 59.88 76 GLU C CA 1
ATOM 7396 C C . GLU C 1 8 ? 8.653 56.247 -135.328 1.00 54.27 76 GLU C C 1
ATOM 7397 O O . GLU C 1 8 ? 9.084 55.392 -136.109 1.00 56.05 76 GLU C O 1
ATOM 7399 N N . SER C 1 9 ? 8.362 55.965 -134.051 1.00 54.23 77 SER C N 1
ATOM 7400 C CA . SER C 1 9 ? 8.717 54.667 -133.478 1.00 40.65 77 SER C CA 1
ATOM 7401 C C . SER C 1 9 ? 7.681 53.591 -133.768 1.00 39.79 77 SER C C 1
ATOM 7402 O O . SER C 1 9 ? 8.028 52.404 -133.797 1.00 36.19 77 SER C O 1
ATOM 7405 N N . GLY C 1 10 ? 6.421 53.972 -133.978 1.00 34.01 78 GLY C N 1
ATOM 7406 C CA . GLY C 1 10 ? 5.345 53.004 -134.099 1.00 40.25 78 GLY C CA 1
ATOM 7407 C C . GLY C 1 10 ? 4.835 52.412 -132.797 1.00 36.98 78 GLY C C 1
ATOM 7408 O O . GLY C 1 10 ? 4.072 51.441 -132.837 1.00 41.64 78 GLY C O 1
ATOM 7409 N N . ILE C 1 11 ? 5.210 52.963 -131.649 1.00 41.79 79 ILE C N 1
ATOM 7410 C CA . ILE C 1 11 ? 4.870 52.389 -130.347 1.00 42.20 79 ILE C CA 1
ATOM 7411 C C . ILE C 1 11 ? 3.707 53.178 -129.753 1.00 31.61 79 ILE C C 1
ATOM 7412 O O . ILE C 1 11 ? 3.842 54.392 -129.547 1.00 37.83 79 ILE C O 1
ATOM 7417 N N . PRO C 1 12 ? 2.580 52.539 -129.433 1.00 30.16 80 PRO C N 1
ATOM 7418 C CA . PRO C 1 12 ? 1.478 53.250 -128.766 1.00 33.89 80 PRO C CA 1
ATOM 7419 C C . PRO C 1 12 ? 1.903 53.836 -127.426 1.00 31.92 80 PRO C C 1
ATOM 7420 O O . PRO C 1 12 ? 2.709 53.253 -126.700 1.00 32.91 80 PRO C O 1
ATOM 7424 N N . ILE C 1 13 ? 1.329 54.990 -127.092 1.00 33.83 81 ILE C N 1
ATOM 7425 C CA . ILE C 1 13 ? 1.616 55.688 -125.839 1.00 33.00 81 ILE C CA 1
ATOM 7426 C C . ILE C 1 13 ? 0.456 55.471 -124.875 1.00 38.71 81 ILE C C 1
ATOM 7427 O O . ILE C 1 13 ? -0.700 55.783 -125.194 1.00 36.55 81 ILE C O 1
ATOM 7432 N N . ALA C 1 14 ? 0.753 54.928 -123.697 1.00 37.22 82 ALA C N 1
ATOM 7433 C CA . ALA C 1 14 ? -0.286 54.704 -122.704 1.00 35.22 82 ALA C CA 1
ATOM 7434 C C . ALA C 1 14 ? -0.676 56.021 -122.043 1.00 37.80 82 ALA C C 1
ATOM 7435 O O . ALA C 1 14 ? 0.134 56.941 -121.908 1.00 33.52 82 ALA C O 1
ATOM 7437 N N . ASN C 1 15 ? -1.941 56.104 -121.634 1.00 45.93 83 ASN C N 1
ATOM 7438 C CA . ASN C 1 15 ? -2.517 57.319 -121.059 1.00 38.86 83 ASN C CA 1
ATOM 7439 C C . ASN C 1 15 ? -2.564 57.125 -119.547 1.00 39.87 83 ASN C C 1
ATOM 7440 O O . ASN C 1 15 ? -3.538 56.613 -118.999 1.00 38.88 83 ASN C O 1
ATOM 7445 N N . ALA C 1 16 ? -1.489 57.528 -118.870 1.00 40.42 84 ALA C N 1
ATOM 7446 C CA . ALA C 1 16 ? -1.340 57.298 -117.435 1.00 40.83 84 ALA C CA 1
ATOM 7447 C C . ALA C 1 16 ? -2.013 58.408 -116.636 1.00 37.42 84 ALA C C 1
ATOM 7448 O O . ALA C 1 16 ? -1.798 59.593 -116.903 1.00 50.13 84 ALA C O 1
ATOM 7450 N N . LYS C 1 17 ? -2.813 58.024 -115.651 1.00 42.66 85 LYS C N 1
ATOM 7451 C CA . LYS C 1 17 ? -3.422 58.967 -114.725 1.00 35.21 85 LYS C CA 1
ATOM 7452 C C . LYS C 1 17 ? -2.722 58.884 -113.373 1.00 38.13 85 LYS C C 1
ATOM 7453 O O . LYS C 1 17 ? -1.889 58.008 -113.133 1.00 35.79 85 LYS C O 1
ATOM 7459 N N . LEU C 1 18 ? -3.068 59.815 -112.480 1.00 39.59 86 LEU C N 1
ATOM 7460 C CA . LEU C 1 18 ? -2.413 59.859 -111.173 1.00 37.15 86 LEU C CA 1
ATOM 7461 C C . LEU C 1 18 ? -2.526 58.529 -110.442 1.00 29.60 86 LEU C C 1
ATOM 7462 O O . LEU C 1 18 ? -1.549 58.060 -109.847 1.00 33.53 86 LEU C O 1
ATOM 7467 N N . ASP C 1 19 ? -3.711 57.910 -110.474 1.00 30.52 87 ASP C N 1
ATOM 7468 C CA . ASP C 1 19 ? -3.919 56.648 -109.770 1.00 35.05 87 ASP C CA 1
ATOM 7469 C C . ASP C 1 19 ? -2.979 55.565 -110.284 1.00 33.41 87 ASP C C 1
ATOM 7470 O O . ASP C 1 19 ? -2.498 54.734 -109.506 1.00 28.64 87 ASP C O 1
ATOM 7472 N N . ASP C 1 20 ? -2.732 55.547 -111.599 1.00 31.69 88 ASP C N 1
ATOM 7473 C CA . ASP C 1 20 ? -1.745 54.635 -112.177 1.00 32.43 88 ASP C CA 1
ATOM 7474 C C . ASP C 1 20 ? -0.347 54.915 -111.633 1.00 31.20 88 ASP C C 1
ATOM 7475 O O . ASP C 1 20 ? 0.389 53.987 -111.277 1.00 28.17 88 ASP C O 1
ATOM 7480 N N . VAL C 1 21 ? 0.040 56.195 -111.568 1.00 27.37 89 VAL C N 1
ATOM 7481 C CA . VAL C 1 21 ? 1.359 56.550 -111.051 1.00 24.96 89 VAL C CA 1
ATOM 7482 C C . VAL C 1 21 ? 1.485 56.139 -109.592 1.00 31.77 89 VAL C C 1
ATOM 7483 O O . VAL C 1 21 ? 2.547 55.679 -109.149 1.00 28.24 89 VAL C O 1
ATOM 7487 N N . ALA C 1 22 ? 0.408 56.311 -108.816 1.00 23.81 90 ALA C N 1
ATOM 7488 C CA . ALA C 1 22 ? 0.436 55.865 -107.428 1.00 26.45 90 ALA C CA 1
ATOM 7489 C C . ALA C 1 22 ? 0.704 54.367 -107.343 1.00 24.86 90 ALA C C 1
ATOM 7490 O O . ALA C 1 22 ? 1.501 53.921 -106.509 1.00 25.55 90 ALA C O 1
ATOM 7492 N N . ASP C 1 23 ? 0.071 53.577 -108.219 1.00 26.13 91 ASP C N 1
ATOM 7493 C CA . ASP C 1 23 ? 0.315 52.135 -108.233 1.00 27.75 91 ASP C CA 1
ATOM 7494 C C . ASP C 1 23 ? 1.767 51.815 -108.587 1.00 24.43 91 ASP C C 1
ATOM 7495 O O . ASP C 1 23 ? 2.376 50.924 -107.988 1.00 24.60 91 ASP C O 1
ATOM 7500 N N . LEU C 1 24 ? 2.325 52.528 -109.571 1.00 24.59 92 LEU C N 1
ATOM 7501 C CA . LEU C 1 24 ? 3.692 52.281 -110.026 1.00 29.26 92 LEU C CA 1
ATOM 7502 C C . LEU C 1 24 ? 4.715 52.584 -108.939 1.00 28.68 92 LEU C C 1
ATOM 7503 O O . LEU C 1 24 ? 5.712 51.867 -108.801 1.00 32.03 92 LEU C O 1
ATOM 7508 N N . LEU C 1 25 ? 4.498 53.652 -108.178 1.00 28.24 93 LEU C N 1
ATOM 7509 C CA . LEU C 1 25 ? 5.388 54.029 -107.092 1.00 24.59 93 LEU C CA 1
ATOM 7510 C C . LEU C 1 25 ? 5.082 53.302 -105.795 1.00 26.53 93 LEU C C 1
ATOM 7511 O O . LEU C 1 25 ? 5.918 53.300 -104.890 1.00 23.04 93 LEU C O 1
ATOM 7516 N N . GLY C 1 26 ? 3.914 52.688 -105.676 1.00 25.51 94 GLY C N 1
ATOM 7517 C CA . GLY C 1 26 ? 3.525 52.140 -104.395 1.00 23.88 94 GLY C CA 1
ATOM 7518 C C . GLY C 1 26 ? 3.567 50.630 -104.305 1.00 27.82 94 GLY C C 1
ATOM 7519 O O . GLY C 1 26 ? 2.872 50.040 -103.473 1.00 30.71 94 GLY C O 1
ATOM 7520 N N . GLY C 1 27 ? 4.366 49.993 -105.154 1.00 28.27 95 GLY C N 1
ATOM 7521 C CA . GLY C 1 27 ? 4.494 48.550 -105.116 1.00 31.33 95 GLY C CA 1
ATOM 7522 C C . GLY C 1 27 ? 3.376 47.793 -105.779 1.00 27.81 95 GLY C C 1
ATOM 7523 O O . GLY C 1 27 ? 3.209 46.600 -105.513 1.00 32.59 95 GLY C O 1
ATOM 7524 N N . ALA C 1 28 ? 2.597 48.444 -106.641 1.00 30.08 96 ALA C N 1
ATOM 7525 C CA . ALA C 1 28 ? 1.492 47.806 -107.356 1.00 25.52 96 ALA C CA 1
ATOM 7526 C C . ALA C 1 28 ? 1.667 47.951 -108.862 1.00 32.28 96 ALA C C 1
ATOM 7527 O O . ALA C 1 28 ? 0.696 48.077 -109.611 1.00 31.14 96 ALA C O 1
ATOM 7529 N N . LEU C 1 29 ? 2.930 47.964 -109.297 1.00 27.01 97 LEU C N 1
ATOM 7530 C CA . LEU C 1 29 ? 3.309 48.097 -110.694 1.00 33.74 97 LEU C CA 1
ATOM 7531 C C . LEU C 1 29 ? 2.529 47.170 -111.623 1.00 36.78 97 LEU C C 1
ATOM 7532 O O . LEU C 1 29 ? 2.167 47.590 -112.728 1.00 34.11 97 LEU C O 1
ATOM 7537 N N . PHE C 1 30 ? 2.292 45.915 -111.223 1.00 34.85 98 PHE C N 1
ATOM 7538 C CA . PHE C 1 30 ? 1.649 44.949 -112.108 1.00 38.63 98 PHE C CA 1
ATOM 7539 C C . PHE C 1 30 ? 0.245 45.379 -112.504 1.00 41.15 98 PHE C C 1
ATOM 7540 O O . PHE C 1 30 ? -0.285 44.868 -113.496 1.00 33.12 98 PHE C O 1
ATOM 7548 N N . LEU C 1 31 ? -0.384 46.278 -111.724 1.00 36.76 99 LEU C N 1
ATOM 7549 C CA . LEU C 1 31 ? -1.781 46.627 -111.980 1.00 33.84 99 LEU C CA 1
ATOM 7550 C C . LEU C 1 31 ? -1.935 47.447 -113.256 1.00 35.94 99 LEU C C 1
ATOM 7551 O O . LEU C 1 31 ? -2.599 46.977 -114.196 1.00 27.60 99 LEU C O 1
ATOM 7556 N N . PRO C 1 32 ? -1.366 48.662 -113.365 1.00 29.05 100 PRO C N 1
ATOM 7557 C CA . PRO C 1 32 ? -1.482 49.381 -114.638 1.00 28.60 100 PRO C CA 1
ATOM 7558 C C . PRO C 1 32 ? -0.802 48.653 -115.779 1.00 28.50 100 PRO C C 1
ATOM 7559 O O . PRO C 1 32 ? -1.287 48.703 -116.914 1.00 29.74 100 PRO C O 1
ATOM 7563 N N . LEU C 1 33 ? 0.327 47.987 -115.515 1.00 29.16 101 LEU C N 1
ATOM 7564 C CA . LEU C 1 33 ? 1.091 47.409 -116.616 1.00 34.65 101 LEU C CA 1
ATOM 7565 C C . LEU C 1 33 ? 0.307 46.298 -117.307 1.00 25.29 101 LEU C C 1
ATOM 7566 O O . LEU C 1 33 ? 0.387 46.143 -118.529 1.00 32.50 101 LEU C O 1
ATOM 7571 N N . TYR C 1 34 ? -0.468 45.529 -116.545 1.00 25.73 102 TYR C N 1
ATOM 7572 C CA . TYR C 1 34 ? -1.304 44.484 -117.135 1.00 30.63 102 TYR C CA 1
ATOM 7573 C C . TYR C 1 34 ? -2.475 45.089 -117.902 1.00 34.37 102 TYR C C 1
ATOM 7574 O O . TYR C 1 34 ? -2.767 44.684 -119.034 1.00 30.33 102 TYR C O 1
ATOM 7583 N N . LYS C 1 35 ? -3.160 46.060 -117.288 1.00 34.92 103 LYS C N 1
ATOM 7584 C CA . LYS C 1 35 ? -4.237 46.784 -117.957 1.00 34.79 103 LYS C CA 1
ATOM 7585 C C . LYS C 1 35 ? -3.785 47.377 -119.287 1.00 34.68 103 LYS C C 1
ATOM 7586 O O . LYS C 1 35 ? -4.501 47.288 -120.290 1.00 33.56 103 LYS C O 1
ATOM 7592 N N . TRP C 1 36 ? -2.602 47.995 -119.320 1.00 32.89 104 TRP C N 1
ATOM 7593 C CA . TRP C 1 36 ? -2.160 48.628 -120.560 1.00 34.35 104 TRP C CA 1
ATOM 7594 C C . TRP C 1 36 ? -1.729 47.619 -121.625 1.00 33.86 104 TRP C C 1
ATOM 7595 O O . TRP C 1 36 ? -1.740 47.956 -122.813 1.00 32.53 104 TRP C O 1
ATOM 7606 N N . MET C 1 37 ? -1.331 46.406 -121.235 1.00 28.85 105 MET C N 1
ATOM 7607 C CA . MET C 1 37 ? -1.097 45.362 -122.227 1.00 32.48 105 MET C CA 1
ATOM 7608 C C . MET C 1 37 ? -2.402 44.968 -122.909 1.00 34.00 105 MET C C 1
ATOM 7609 O O . MET C 1 37 ? -2.452 44.806 -124.132 1.00 34.71 105 MET C O 1
ATOM 7614 N N . ASN C 1 38 ? -3.474 44.830 -122.137 1.00 32.27 106 ASN C N 1
ATOM 7615 C CA . ASN C 1 38 ? -4.755 44.472 -122.733 1.00 40.58 106 ASN C CA 1
ATOM 7616 C C . ASN C 1 38 ? -5.318 45.599 -123.584 1.00 40.31 106 ASN C C 1
ATOM 7617 O O . ASN C 1 38 ? -6.046 45.337 -124.547 1.00 46.57 106 ASN C O 1
ATOM 7622 N N . GLU C 1 39 ? -4.978 46.849 -123.262 1.00 40.84 107 GLU C N 1
ATOM 7623 C CA . GLU C 1 39 ? -5.527 48.013 -123.947 1.00 37.19 107 GLU C CA 1
ATOM 7624 C C . GLU C 1 39 ? -4.715 48.405 -125.171 1.00 39.55 107 GLU C C 1
ATOM 7625 O O . GLU C 1 39 ? -5.290 48.809 -126.189 1.00 40.75 107 GLU C O 1
ATOM 7631 N N . TYR C 1 40 ? -3.385 48.296 -125.096 1.00 38.66 108 TYR C N 1
ATOM 7632 C CA . TYR C 1 40 ? -2.519 48.725 -126.180 1.00 35.32 108 TYR C CA 1
ATOM 7633 C C . TYR C 1 40 ? -1.710 47.600 -126.811 1.00 38.16 108 TYR C C 1
ATOM 7634 O O . TYR C 1 40 ? -1.109 47.827 -127.865 1.00 39.11 108 TYR C O 1
ATOM 7643 N N . GLY C 1 41 ? -1.662 46.408 -126.210 1.00 31.56 109 GLY C N 1
ATOM 7644 C CA . GLY C 1 41 ? -0.986 45.286 -126.827 1.00 32.80 109 GLY C CA 1
ATOM 7645 C C . GLY C 1 41 ? 0.441 45.058 -126.353 1.00 38.77 109 GLY C C 1
ATOM 7646 O O . GLY C 1 41 ? 0.869 45.564 -125.307 1.00 34.58 109 GLY C O 1
ATOM 7647 N N . PRO C 1 42 ? 1.223 44.332 -127.162 1.00 37.34 110 PRO C N 1
ATOM 7648 C CA . PRO C 1 42 ? 2.464 43.716 -126.665 1.00 31.56 110 PRO C CA 1
ATOM 7649 C C . PRO C 1 42 ? 3.626 44.676 -126.479 1.00 34.97 110 PRO C C 1
ATOM 7650 O O . PRO C 1 42 ? 4.676 44.252 -125.972 1.00 27.54 110 PRO C O 1
ATOM 7654 N N . ILE C 1 43 ? 3.489 45.932 -126.896 1.00 31.52 111 ILE C N 1
ATOM 7655 C CA . ILE C 1 43 ? 4.515 46.944 -126.671 1.00 31.27 111 ILE C CA 1
ATOM 7656 C C . ILE C 1 43 ? 3.842 48.310 -126.569 1.00 33.77 111 ILE C C 1
ATOM 7657 O O . ILE C 1 43 ? 2.958 48.645 -127.364 1.00 36.15 111 ILE C O 1
ATOM 7662 N N . TYR C 1 44 ? 4.239 49.091 -125.570 1.00 31.28 112 TYR C N 1
ATOM 7663 C CA . TYR C 1 44 ? 3.699 50.437 -125.420 1.00 29.11 112 TYR C CA 1
ATOM 7664 C C . TYR C 1 44 ? 4.688 51.272 -124.624 1.00 32.08 112 TYR C C 1
ATOM 7665 O O . TYR C 1 44 ? 5.617 50.750 -124.004 1.00 34.11 112 TYR C O 1
ATOM 7674 N N . ARG C 1 45 ? 4.479 52.583 -124.656 1.00 28.49 113 ARG C N 1
ATOM 7675 C CA . ARG C 1 45 ? 5.367 53.533 -124.011 1.00 21.72 113 ARG C CA 1
ATOM 7676 C C . ARG C 1 45 ? 4.682 54.131 -122.793 1.00 35.61 113 ARG C C 1
ATOM 7677 O O . ARG C 1 45 ? 3.495 54.486 -122.844 1.00 35.35 113 ARG C O 1
ATOM 7685 N N . LEU C 1 46 ? 5.427 54.211 -121.690 1.00 33.05 114 LEU C N 1
ATOM 7686 C CA . LEU C 1 46 ? 4.986 54.882 -120.472 1.00 34.32 114 LEU C CA 1
ATOM 7687 C C . LEU C 1 46 ? 5.841 56.130 -120.340 1.00 31.67 114 LEU C C 1
ATOM 7688 O O . LEU C 1 46 ? 7.055 56.041 -120.129 1.00 29.32 114 LEU C O 1
ATOM 7693 N N . ALA C 1 47 ? 5.222 57.290 -120.509 1.00 30.03 115 ALA C N 1
ATOM 7694 C CA . ALA C 1 47 ? 5.931 58.561 -120.456 1.00 38.44 115 ALA C CA 1
ATOM 7695 C C . ALA C 1 47 ? 5.304 59.347 -119.314 1.00 42.39 115 ALA C C 1
ATOM 7696 O O . ALA C 1 47 ? 4.316 60.060 -119.502 1.00 43.87 115 ALA C O 1
ATOM 7698 N N . ALA C 1 48 ? 5.873 59.192 -118.124 1.00 42.88 116 ALA C N 1
ATOM 7699 C CA . ALA C 1 48 ? 5.371 59.825 -116.908 1.00 53.03 116 ALA C CA 1
ATOM 7700 C C . ALA C 1 48 ? 6.509 60.629 -116.287 1.00 52.94 116 ALA C C 1
ATOM 7701 O O . ALA C 1 48 ? 7.358 60.074 -115.580 1.00 47.92 116 ALA C O 1
ATOM 7703 N N . GLY C 1 49 ? 6.523 61.932 -116.556 1.00 54.40 117 GLY C N 1
ATOM 7704 C CA . GLY C 1 49 ? 7.451 62.838 -115.923 1.00 54.66 117 GLY C CA 1
ATOM 7705 C C . GLY C 1 49 ? 8.889 62.574 -116.312 1.00 55.60 117 GLY C C 1
ATOM 7706 O O . GLY C 1 49 ? 9.266 62.665 -117.486 1.00 56.35 117 GLY C O 1
ATOM 7707 N N . PRO C 1 50 ? 9.727 62.245 -115.321 1.00 55.08 118 PRO C N 1
ATOM 7708 C CA . PRO C 1 50 ? 11.147 61.980 -115.606 1.00 58.66 118 PRO C CA 1
ATOM 7709 C C . PRO C 1 50 ? 11.405 60.629 -116.262 1.00 51.74 118 PRO C C 1
ATOM 7710 O O . PRO C 1 50 ? 12.523 60.399 -116.748 1.00 55.74 118 PRO C O 1
ATOM 7714 N N . ARG C 1 51 ? 10.417 59.740 -116.303 1.00 48.88 119 ARG C N 1
ATOM 7715 C CA . ARG C 1 51 ? 10.597 58.387 -116.809 1.00 45.20 119 ARG C CA 1
ATOM 7716 C C . ARG C 1 51 ? 10.030 58.252 -118.220 1.00 39.72 119 ARG C C 1
ATOM 7717 O O . ARG C 1 51 ? 8.990 58.828 -118.549 1.00 35.92 119 ARG C O 1
ATOM 7725 N N . ASN C 1 52 ? 10.729 57.483 -119.052 1.00 36.85 120 ASN C N 1
ATOM 7726 C CA . ASN C 1 52 ? 10.271 57.127 -120.394 1.00 25.72 120 ASN C CA 1
ATOM 7727 C C . ASN C 1 52 ? 10.655 55.666 -120.601 1.00 27.55 120 ASN C C 1
ATOM 7728 O O . ASN C 1 52 ? 11.824 55.356 -120.839 1.00 28.96 120 ASN C O 1
ATOM 7733 N N . PHE C 1 53 ? 9.680 54.777 -120.489 1.00 26.42 121 PHE C N 1
ATOM 7734 C CA . PHE C 1 53 ? 9.902 53.350 -120.632 1.00 24.40 121 PHE C CA 1
ATOM 7735 C C . PHE C 1 53 ? 9.121 52.836 -121.826 1.00 26.48 121 PHE C C 1
ATOM 7736 O O . PHE C 1 53 ? 7.945 53.169 -122.001 1.00 25.99 121 PHE C O 1
ATOM 7744 N N . VAL C 1 54 ? 9.775 52.003 -122.623 1.00 26.70 122 VAL C N 1
ATOM 7745 C CA . VAL C 1 54 ? 9.096 51.139 -123.578 1.00 22.71 122 VAL C CA 1
ATOM 7746 C C . VAL C 1 54 ? 8.818 49.814 -122.881 1.00 23.02 122 VAL C C 1
ATOM 7747 O O . VAL C 1 54 ? 9.750 49.125 -122.457 1.00 22.85 122 VAL C O 1
ATOM 7751 N N . ILE C 1 55 ? 7.542 49.451 -122.762 1.00 23.83 123 ILE C N 1
ATOM 7752 C CA . ILE C 1 55 ? 7.121 48.309 -121.953 1.00 22.69 123 ILE C CA 1
ATOM 7753 C C . ILE C 1 55 ? 6.762 47.139 -122.865 1.00 24.92 123 ILE C C 1
ATOM 7754 O O . ILE C 1 55 ? 5.852 47.243 -123.696 1.00 31.16 123 ILE C O 1
ATOM 7759 N N . VAL C 1 56 ? 7.459 46.017 -122.688 1.00 24.72 124 VAL C N 1
ATOM 7760 C CA . VAL C 1 56 ? 7.385 44.858 -123.577 1.00 21.91 124 VAL C CA 1
ATOM 7761 C C . VAL C 1 56 ? 6.685 43.720 -122.846 1.00 27.74 124 VAL C C 1
ATOM 7762 O O . VAL C 1 56 ? 7.143 43.290 -121.777 1.00 27.76 124 VAL C O 1
ATOM 7766 N N . SER C 1 57 ? 5.581 43.216 -123.432 1.00 25.80 125 SER C N 1
ATOM 7767 C CA . SER C 1 57 ? 4.838 42.068 -122.912 1.00 21.40 125 SER C CA 1
ATOM 7768 C C . SER C 1 57 ? 4.746 40.922 -123.922 1.00 26.05 125 SER C C 1
ATOM 7769 O O . SER C 1 57 ? 3.753 40.186 -123.939 1.00 29.67 125 SER C O 1
ATOM 7772 N N . ASP C 1 58 ? 5.766 40.741 -124.759 1.00 30.43 126 ASP C N 1
ATOM 7773 C CA . ASP C 1 58 ? 5.708 39.794 -125.872 1.00 30.71 126 ASP C CA 1
ATOM 7774 C C . ASP C 1 58 ? 6.949 38.904 -125.902 1.00 28.56 126 ASP C C 1
ATOM 7775 O O . ASP C 1 58 ? 8.074 39.418 -125.855 1.00 24.03 126 ASP C O 1
ATOM 7780 N N . PRO C 1 59 ? 6.792 37.578 -125.999 1.00 27.67 127 PRO C N 1
ATOM 7781 C CA . PRO C 1 59 ? 7.977 36.701 -125.976 1.00 27.61 127 PRO C CA 1
ATOM 7782 C C . PRO C 1 59 ? 9.019 37.039 -127.026 1.00 26.22 127 PRO C C 1
ATOM 7783 O O . PRO C 1 59 ? 10.216 36.995 -126.730 1.00 24.54 127 PRO C O 1
ATOM 7787 N N . ALA C 1 60 ? 8.598 37.391 -128.242 1.00 28.73 128 ALA C N 1
ATOM 7788 C CA . ALA C 1 60 ? 9.553 37.569 -129.333 1.00 29.82 128 ALA C CA 1
ATOM 7789 C C . ALA C 1 60 ? 10.403 38.818 -129.134 1.00 27.93 128 ALA C C 1
ATOM 7790 O O . ALA C 1 60 ? 11.608 38.804 -129.405 1.00 21.08 128 ALA C O 1
ATOM 7792 N N . ILE C 1 61 ? 9.796 39.906 -128.651 1.00 27.18 129 ILE C N 1
ATOM 7793 C CA . ILE C 1 61 ? 10.550 41.130 -128.393 1.00 29.29 129 ILE C CA 1
ATOM 7794 C C . ILE C 1 61 ? 11.450 40.968 -127.168 1.00 25.69 129 ILE C C 1
ATOM 7795 O O . ILE C 1 61 ? 12.585 41.468 -127.141 1.00 23.95 129 ILE C O 1
ATOM 7800 N N . ALA C 1 62 ? 10.956 40.287 -126.130 1.00 26.53 130 ALA C N 1
ATOM 7801 C CA . ALA C 1 62 ? 11.782 40.049 -124.949 1.00 28.00 130 ALA C CA 1
ATOM 7802 C C . ALA C 1 62 ? 13.013 39.228 -125.306 1.00 23.03 130 ALA C C 1
ATOM 7803 O O . ALA C 1 62 ? 14.134 39.543 -124.887 1.00 19.19 130 ALA C O 1
ATOM 7805 N N . LYS C 1 63 ? 12.817 38.158 -126.080 1.00 26.67 131 LYS C N 1
ATOM 7806 C CA . LYS C 1 63 ? 13.945 37.371 -126.579 1.00 26.66 131 LYS C CA 1
ATOM 7807 C C . LYS C 1 63 ? 14.956 38.262 -127.284 1.00 25.62 131 LYS C C 1
ATOM 7808 O O . LYS C 1 63 ? 16.160 38.222 -126.986 1.00 24.07 131 LYS C O 1
ATOM 7814 N N . HIS C 1 64 ? 14.477 39.090 -128.214 1.00 24.88 132 HIS C N 1
ATOM 7815 C CA . HIS C 1 64 ? 15.379 39.975 -128.949 1.00 26.85 132 HIS C CA 1
ATOM 7816 C C . HIS C 1 64 ? 16.159 40.878 -128.000 1.00 24.96 132 HIS C C 1
ATOM 7817 O O . HIS C 1 64 ? 17.381 41.020 -128.125 1.00 25.60 132 HIS C O 1
ATOM 7824 N N . VAL C 1 65 ? 15.469 41.469 -127.015 1.00 20.62 133 VAL C N 1
ATOM 7825 C CA . VAL C 1 65 ? 16.127 42.397 -126.102 1.00 22.44 133 VAL C CA 1
ATOM 7826 C C . VAL C 1 65 ? 17.147 41.672 -125.234 1.00 23.68 133 VAL C C 1
ATOM 7827 O O . VAL C 1 65 ? 18.270 42.159 -125.040 1.00 24.96 133 VAL C O 1
ATOM 7831 N N . LEU C 1 66 ? 16.784 40.496 -124.701 1.00 20.82 134 LEU C N 1
ATOM 7832 C CA . LEU C 1 66 ? 17.653 39.831 -123.739 1.00 21.20 134 LEU C CA 1
ATOM 7833 C C . LEU C 1 66 ? 18.878 39.237 -124.420 1.00 23.66 134 LEU C C 1
ATOM 7834 O O . LEU C 1 66 ? 19.989 39.303 -123.877 1.00 21.63 134 LEU C O 1
ATOM 7839 N N . ARG C 1 67 ? 18.696 38.642 -125.599 1.00 19.21 135 ARG C N 1
ATOM 7840 C CA . ARG C 1 67 ? 19.834 38.044 -126.291 1.00 25.78 135 ARG C CA 1
ATOM 7841 C C . ARG C 1 67 ? 20.777 39.106 -126.827 1.00 26.18 135 ARG C C 1
ATOM 7842 O O . ARG C 1 67 ? 21.985 38.859 -126.943 1.00 27.81 135 ARG C O 1
ATOM 7850 N N . ASN C 1 68 ? 20.259 40.295 -127.137 1.00 27.87 136 ASN C N 1
ATOM 7851 C CA . ASN C 1 68 ? 21.091 41.371 -127.677 1.00 27.02 136 ASN C CA 1
ATOM 7852 C C . ASN C 1 68 ? 21.701 42.210 -126.550 1.00 27.14 136 ASN C C 1
ATOM 7853 O O . ASN C 1 68 ? 21.520 43.424 -126.443 1.00 30.82 136 ASN C O 1
ATOM 7858 N N . TYR C 1 69 ? 22.429 41.516 -125.683 1.00 26.95 137 TYR C N 1
ATOM 7859 C CA . TYR C 1 69 ? 23.387 42.164 -124.807 1.00 24.42 137 TYR C CA 1
ATOM 7860 C C . TYR C 1 69 ? 24.772 42.040 -125.429 1.00 24.09 137 TYR C C 1
ATOM 7861 O O . TYR C 1 69 ? 25.114 40.970 -125.928 1.00 25.51 137 TYR C O 1
ATOM 7870 N N . PRO C 1 70 ? 25.639 43.073 -125.425 1.00 27.13 138 PRO C N 1
ATOM 7871 C CA . PRO C 1 70 ? 25.532 44.344 -124.697 1.00 24.74 138 PRO C CA 1
ATOM 7872 C C . PRO C 1 70 ? 24.771 45.492 -125.373 1.00 25.13 138 PRO C C 1
ATOM 7873 O O . PRO C 1 70 ? 24.756 46.573 -124.790 1.00 26.77 138 PRO C O 1
ATOM 7877 N N . LYS C 1 71 ? 24.156 45.283 -126.538 1.00 21.50 139 LYS C N 1
ATOM 7878 C CA . LYS C 1 71 ? 23.417 46.370 -127.179 1.00 27.22 139 LYS C CA 1
ATOM 7879 C C . LYS C 1 71 ? 22.361 46.941 -126.238 1.00 24.96 139 LYS C C 1
ATOM 7880 O O . LYS C 1 71 ? 22.166 48.161 -126.164 1.00 23.47 139 LYS C O 1
ATOM 7886 N N . TYR C 1 72 ? 21.666 46.073 -125.520 1.00 21.65 140 TYR C N 1
ATOM 7887 C CA . TYR C 1 72 ? 20.739 46.481 -124.470 1.00 24.24 140 TYR C CA 1
ATOM 7888 C C . TYR C 1 72 ? 21.444 46.250 -123.144 1.00 24.06 140 TYR C C 1
ATOM 7889 O O . TYR C 1 72 ? 21.606 45.101 -122.715 1.00 20.66 140 TYR C O 1
ATOM 7898 N N . ALA C 1 73 ? 21.864 47.342 -122.507 1.00 20.60 141 ALA C N 1
ATOM 7899 C CA . ALA C 1 73 ? 22.652 47.308 -121.283 1.00 30.15 141 ALA C CA 1
ATOM 7900 C C . ALA C 1 73 ? 21.749 47.288 -120.046 1.00 22.45 141 ALA C C 1
ATOM 7901 O O . ALA C 1 73 ? 20.534 47.468 -120.128 1.00 21.53 141 ALA C O 1
ATOM 7903 N N . LYS C 1 74 ? 22.377 47.098 -118.881 1.00 23.43 142 LYS C N 1
ATOM 7904 C CA . LYS C 1 74 ? 21.629 46.964 -117.630 1.00 25.53 142 LYS C CA 1
ATOM 7905 C C . LYS C 1 74 ? 20.919 48.256 -117.218 1.00 25.36 142 LYS C C 1
ATOM 7906 O O . LYS C 1 74 ? 19.960 48.199 -116.445 1.00 22.74 142 LYS C O 1
ATOM 7912 N N . GLY C 1 75 ? 21.389 49.417 -117.673 1.00 22.09 143 GLY C N 1
ATOM 7913 C CA . GLY C 1 75 ? 20.638 50.655 -117.467 1.00 25.03 143 GLY C CA 1
ATOM 7914 C C . GLY C 1 75 ? 20.351 50.996 -116.007 1.00 21.33 143 GLY C C 1
ATOM 7915 O O . GLY C 1 75 ? 21.236 50.975 -115.143 1.00 23.29 143 GLY C O 1
ATOM 7916 N N . LEU C 1 76 ? 19.085 51.309 -115.721 1.00 21.34 144 LEU C N 1
ATOM 7917 C CA . LEU C 1 76 ? 18.738 51.889 -114.424 1.00 19.17 144 LEU C CA 1
ATOM 7918 C C . LEU C 1 76 ? 19.055 50.950 -113.270 1.00 25.66 144 LEU C C 1
ATOM 7919 O O . LEU C 1 76 ? 19.379 51.413 -112.169 1.00 25.14 144 LEU C O 1
ATOM 7924 N N . VAL C 1 77 ? 18.945 49.636 -113.498 1.00 27.97 145 VAL C N 1
ATOM 7925 C CA . VAL C 1 77 ? 19.164 48.659 -112.435 1.00 29.27 145 VAL C CA 1
ATOM 7926 C C . VAL C 1 77 ? 20.595 48.742 -111.912 1.00 26.94 145 VAL C C 1
ATOM 7927 O O . VAL C 1 77 ? 20.836 48.637 -110.703 1.00 26.32 145 VAL C O 1
ATOM 7931 N N . ALA C 1 78 ? 21.563 48.968 -112.801 1.00 21.44 146 ALA C N 1
ATOM 7932 C CA . ALA C 1 78 ? 22.935 49.160 -112.337 1.00 23.01 146 ALA C CA 1
ATOM 7933 C C . ALA C 1 78 ? 23.090 50.458 -111.547 1.00 24.99 146 ALA C C 1
ATOM 7934 O O . ALA C 1 78 ? 23.899 50.519 -110.617 1.00 31.44 146 ALA C O 1
ATOM 7936 N N . GLU C 1 79 ? 22.315 51.496 -111.882 1.00 27.37 147 GLU C N 1
ATOM 7937 C CA . GLU C 1 79 ? 22.478 52.780 -111.213 1.00 26.22 147 GLU C CA 1
ATOM 7938 C C . GLU C 1 79 ? 21.919 52.750 -109.797 1.00 24.54 147 GLU C C 1
ATOM 7939 O O . GLU C 1 79 ? 22.513 53.326 -108.882 1.00 24.82 147 GLU C O 1
ATOM 7945 N N . VAL C 1 80 ? 20.781 52.089 -109.585 1.00 26.27 148 VAL C N 1
ATOM 7946 C CA . VAL C 1 80 ? 20.192 52.125 -108.249 1.00 26.64 148 VAL C CA 1
ATOM 7947 C C . VAL C 1 80 ? 20.870 51.188 -107.250 1.00 29.09 148 VAL C C 1
ATOM 7948 O O . VAL C 1 80 ? 20.658 51.351 -106.040 1.00 29.41 148 VAL C O 1
ATOM 7952 N N . SER C 1 81 ? 21.660 50.198 -107.680 1.00 23.87 149 SER C N 1
ATOM 7953 C CA A SER C 1 81 ? 22.242 49.262 -106.723 0.57 26.13 149 SER C CA 1
ATOM 7954 C CA B SER C 1 81 ? 22.249 49.244 -106.746 0.43 26.11 149 SER C CA 1
ATOM 7955 C C . SER C 1 81 ? 23.756 49.399 -106.593 1.00 23.69 149 SER C C 1
ATOM 7956 O O . SER C 1 81 ? 24.383 48.587 -105.895 1.00 20.74 149 SER C O 1
ATOM 7961 N N . GLU C 1 82 ? 24.353 50.419 -107.214 1.00 20.91 150 GLU C N 1
ATOM 7962 C CA . GLU C 1 82 ? 25.804 50.580 -107.149 1.00 26.78 150 GLU C CA 1
ATOM 7963 C C . GLU C 1 82 ? 26.282 50.817 -105.718 1.00 22.42 150 GLU C C 1
ATOM 7964 O O . GLU C 1 82 ? 27.358 50.344 -105.336 1.00 22.01 150 GLU C O 1
ATOM 7970 N N . PHE C 1 83 ? 25.504 51.571 -104.925 1.00 22.72 151 PHE C N 1
ATOM 7971 C CA . PHE C 1 83 ? 25.838 51.829 -103.524 1.00 26.28 151 PHE C CA 1
ATOM 7972 C C . PHE C 1 83 ? 26.063 50.540 -102.745 1.00 29.37 151 PHE C C 1
ATOM 7973 O O . PHE C 1 83 ? 26.878 50.514 -101.816 1.00 23.11 151 PHE C O 1
ATOM 7981 N N . LEU C 1 84 ? 25.364 49.462 -103.117 1.00 24.00 152 LEU C N 1
ATOM 7982 C CA . LEU C 1 84 ? 25.449 48.167 -102.440 1.00 22.15 152 LEU C CA 1
ATOM 7983 C C . LEU C 1 84 ? 26.473 47.233 -103.084 1.00 24.58 152 LEU C C 1
ATOM 7984 O O . LEU C 1 84 ? 27.319 46.659 -102.388 1.00 27.19 152 LEU C O 1
ATOM 7989 N N . PHE C 1 85 ? 26.411 47.076 -104.408 1.00 20.68 153 PHE C N 1
ATOM 7990 C CA . PHE C 1 85 ? 27.207 46.083 -105.128 1.00 24.98 153 PHE C CA 1
ATOM 7991 C C . PHE C 1 85 ? 28.566 46.584 -105.592 1.00 24.10 153 PHE C C 1
ATOM 7992 O O . PHE C 1 85 ? 29.390 45.765 -106.014 1.00 26.29 153 PHE C O 1
ATOM 8000 N N . GLY C 1 86 ? 28.797 47.895 -105.586 1.00 24.35 154 GLY C N 1
ATOM 8001 C CA . GLY C 1 86 ? 30.027 48.418 -106.172 1.00 26.46 154 GLY C CA 1
ATOM 8002 C C . GLY C 1 86 ? 30.112 48.057 -107.641 1.00 25.65 154 GLY C C 1
ATOM 8003 O O . GLY C 1 86 ? 29.187 48.314 -108.414 1.00 25.02 154 GLY C O 1
ATOM 8004 N N . SER C 1 87 ? 31.234 47.453 -108.043 1.00 19.72 155 SER C N 1
ATOM 8005 C CA . SER C 1 87 ? 31.412 46.930 -109.392 1.00 25.13 155 SER C CA 1
ATOM 8006 C C . SER C 1 87 ? 31.167 45.422 -109.472 1.00 22.92 155 SER C C 1
ATOM 8007 O O . SER C 1 87 ? 31.673 44.769 -110.394 1.00 24.80 155 SER C O 1
ATOM 8010 N N . GLY C 1 88 ? 30.430 44.854 -108.510 1.00 22.76 156 GLY C N 1
ATOM 8011 C CA . GLY C 1 88 ? 30.122 43.428 -108.506 1.00 21.78 156 GLY C CA 1
ATOM 8012 C C . GLY C 1 88 ? 29.562 42.993 -109.843 1.00 23.15 156 GLY C C 1
ATOM 8013 O O . GLY C 1 88 ? 28.872 43.783 -110.500 1.00 21.02 156 GLY C O 1
ATOM 8014 N N . PHE C 1 89 ? 29.856 41.765 -110.282 1.00 19.15 157 PHE C N 1
ATOM 8015 C CA . PHE C 1 89 ? 29.572 41.475 -111.685 1.00 18.73 157 PHE C CA 1
ATOM 8016 C C . PHE C 1 89 ? 28.079 41.382 -111.999 1.00 20.27 157 PHE C C 1
ATOM 8017 O O . PHE C 1 89 ? 27.715 41.409 -113.179 1.00 19.10 157 PHE C O 1
ATOM 8025 N N . ALA C 1 90 ? 27.202 41.316 -110.993 1.00 19.08 158 ALA C N 1
ATOM 8026 C CA . ALA C 1 90 ? 25.773 41.301 -111.301 1.00 21.51 158 ALA C CA 1
ATOM 8027 C C . ALA C 1 90 ? 25.333 42.612 -111.942 1.00 21.98 158 ALA C C 1
ATOM 8028 O O . ALA C 1 90 ? 24.360 42.639 -112.701 1.00 21.73 158 ALA C O 1
ATOM 8030 N N . ILE C 1 91 ? 26.031 43.711 -111.672 1.00 15.17 159 ILE C N 1
ATOM 8031 C CA . ILE C 1 91 ? 25.683 44.977 -112.306 1.00 20.14 159 ILE C CA 1
ATOM 8032 C C . ILE C 1 91 ? 26.802 45.533 -113.167 1.00 24.66 159 ILE C C 1
ATOM 8033 O O . ILE C 1 91 ? 26.577 46.542 -113.850 1.00 23.52 159 ILE C O 1
ATOM 8038 N N . ALA C 1 92 ? 27.988 44.915 -113.155 1.00 24.82 160 ALA C N 1
ATOM 8039 C CA . ALA C 1 92 ? 29.113 45.341 -113.971 1.00 25.89 160 ALA C CA 1
ATOM 8040 C C . ALA C 1 92 ? 28.801 45.154 -115.450 1.00 26.09 160 ALA C C 1
ATOM 8041 O O . ALA C 1 92 ? 27.940 44.360 -115.830 1.00 21.36 160 ALA C O 1
ATOM 8043 N N . GLU C 1 93 ? 29.519 45.903 -116.300 1.00 26.43 161 GLU C N 1
ATOM 8044 C CA . GLU C 1 93 ? 29.389 45.743 -117.742 1.00 21.94 161 GLU C CA 1
ATOM 8045 C C . GLU C 1 93 ? 30.778 45.741 -118.372 1.00 25.88 161 GLU C C 1
ATOM 8046 O O . GLU C 1 93 ? 31.800 45.846 -117.684 1.00 29.06 161 GLU C O 1
ATOM 8052 N N . GLY C 1 94 ? 30.809 45.585 -119.691 1.00 24.52 162 GLY C N 1
ATOM 8053 C CA . GLY C 1 94 ? 32.038 45.665 -120.453 1.00 25.75 162 GLY C CA 1
ATOM 8054 C C . GLY C 1 94 ? 33.024 44.556 -120.138 1.00 30.85 162 GLY C C 1
ATOM 8055 O O . GLY C 1 94 ? 32.660 43.463 -119.672 1.00 27.05 162 GLY C O 1
ATOM 8056 N N . PRO C 1 95 ? 34.311 44.828 -120.386 1.00 31.76 163 PRO C N 1
ATOM 8057 C CA . PRO C 1 95 ? 35.342 43.805 -120.137 1.00 25.25 163 PRO C CA 1
ATOM 8058 C C . PRO C 1 95 ? 35.362 43.295 -118.712 1.00 23.08 163 PRO C C 1
ATOM 8059 O O . PRO C 1 95 ? 35.706 42.130 -118.489 1.00 20.14 163 PRO C O 1
ATOM 8063 N N . LEU C 1 96 ? 35.025 44.132 -117.730 1.00 24.69 164 LEU C N 1
ATOM 8064 C CA . LEU C 1 96 ? 35.058 43.662 -116.350 1.00 22.86 164 LEU C CA 1
ATOM 8065 C C . LEU C 1 96 ? 34.022 42.571 -116.125 1.00 24.37 164 LEU C C 1
ATOM 8066 O O . LEU C 1 96 ? 34.318 41.546 -115.501 1.00 19.14 164 LEU C O 1
ATOM 8071 N N . TRP C 1 97 ? 32.805 42.773 -116.643 1.00 27.33 165 TRP C N 1
ATOM 8072 C CA . TRP C 1 97 ? 31.762 41.767 -116.504 1.00 22.92 165 TRP C CA 1
ATOM 8073 C C . TRP C 1 97 ? 32.151 40.463 -117.198 1.00 20.38 165 TRP C C 1
ATOM 8074 O O . TRP C 1 97 ? 31.970 39.377 -116.637 1.00 17.93 165 TRP C O 1
ATOM 8085 N N . THR C 1 98 ? 32.692 40.548 -118.421 1.00 23.04 166 THR C N 1
ATOM 8086 C CA . THR C 1 98 ? 33.116 39.345 -119.136 1.00 24.56 166 THR C CA 1
ATOM 8087 C C . THR C 1 98 ? 34.095 38.521 -118.301 1.00 20.28 166 THR C C 1
ATOM 8088 O O . THR C 1 98 ? 33.949 37.300 -118.170 1.00 22.27 166 THR C O 1
ATOM 8092 N N . ALA C 1 99 ? 35.094 39.180 -117.717 1.00 21.77 167 ALA C N 1
ATOM 8093 C CA . ALA C 1 99 ? 36.116 38.468 -116.955 1.00 19.18 167 ALA C CA 1
ATOM 8094 C C . ALA C 1 99 ? 35.555 37.881 -115.659 1.00 29.00 167 ALA C C 1
ATOM 8095 O O . ALA C 1 99 ? 35.871 36.740 -115.300 1.00 27.32 167 ALA C O 1
ATOM 8097 N N . ARG C 1 100 ? 34.729 38.638 -114.938 1.00 23.01 168 ARG C N 1
ATOM 8098 C CA . ARG C 1 100 ? 34.295 38.161 -113.627 1.00 20.88 168 ARG C CA 1
ATOM 8099 C C . ARG C 1 100 ? 33.230 37.073 -113.743 1.00 27.11 168 ARG C C 1
ATOM 8100 O O . ARG C 1 100 ? 33.244 36.102 -112.974 1.00 27.52 168 ARG C O 1
ATOM 8108 N N . ARG C 1 101 ? 32.306 37.195 -114.699 1.00 19.48 169 ARG C N 1
ATOM 8109 C CA . ARG C 1 101 ? 31.341 36.121 -114.874 1.00 22.67 169 ARG C CA 1
ATOM 8110 C C . ARG C 1 101 ? 32.025 34.847 -115.353 1.00 32.26 169 ARG C C 1
ATOM 8111 O O . ARG C 1 101 ? 31.671 33.740 -114.925 1.00 24.03 169 ARG C O 1
ATOM 8119 N N . ARG C 1 102 ? 33.010 34.989 -116.244 1.00 26.13 170 ARG C N 1
ATOM 8120 C CA . ARG C 1 102 ? 33.773 33.836 -116.699 1.00 29.57 170 ARG C CA 1
ATOM 8121 C C . ARG C 1 102 ? 34.519 33.176 -115.545 1.00 25.69 170 ARG C C 1
ATOM 8122 O O . ARG C 1 102 ? 34.705 31.954 -115.547 1.00 29.42 170 ARG C O 1
ATOM 8130 N N . ALA C 1 103 ? 34.911 33.953 -114.530 1.00 27.75 171 ALA C N 1
ATOM 8131 C CA . ALA C 1 103 ? 35.579 33.377 -113.365 1.00 32.70 171 ALA C CA 1
ATOM 8132 C C . ALA C 1 103 ? 34.602 32.719 -112.388 1.00 31.42 171 ALA C C 1
ATOM 8133 O O . ALA C 1 103 ? 34.951 31.720 -111.747 1.00 25.58 171 ALA C O 1
ATOM 8135 N N . VAL C 1 104 ? 33.379 33.227 -112.271 1.00 25.96 172 VAL C N 1
ATOM 8136 C CA . VAL C 1 104 ? 32.494 32.760 -111.201 1.00 27.27 172 VAL C CA 1
ATOM 8137 C C . VAL C 1 104 ? 31.660 31.551 -111.627 1.00 23.22 172 VAL C C 1
ATOM 8138 O O . VAL C 1 104 ? 31.383 30.666 -110.816 1.00 29.74 172 VAL C O 1
ATOM 8142 N N . VAL C 1 105 ? 31.244 31.472 -112.886 1.00 24.29 173 VAL C N 1
ATOM 8143 C CA . VAL C 1 105 ? 30.373 30.369 -113.312 1.00 27.59 173 VAL C CA 1
ATOM 8144 C C . VAL C 1 105 ? 30.978 28.996 -113.031 1.00 29.07 173 VAL C C 1
ATOM 8145 O O . VAL C 1 105 ? 30.249 28.109 -112.556 1.00 27.20 173 VAL C O 1
ATOM 8149 N N . PRO C 1 106 ? 32.264 28.736 -113.284 1.00 25.22 174 PRO C N 1
ATOM 8150 C CA . PRO C 1 106 ? 32.788 27.389 -112.995 1.00 25.64 174 PRO C CA 1
ATOM 8151 C C . PRO C 1 106 ? 32.713 27.006 -111.528 1.00 26.23 174 PRO C C 1
ATOM 8152 O O . PRO C 1 106 ? 32.833 25.816 -111.214 1.00 28.86 174 PRO C O 1
ATOM 8156 N N . SER C 1 107 ? 32.530 27.959 -110.611 1.00 24.51 175 SER C N 1
ATOM 8157 C CA . SER C 1 107 ? 32.378 27.579 -109.211 1.00 24.32 175 SER C CA 1
ATOM 8158 C C . SER C 1 107 ? 31.051 26.865 -108.948 1.00 30.59 175 SER C C 1
ATOM 8159 O O . SER C 1 107 ? 30.917 26.193 -107.915 1.00 25.80 175 SER C O 1
ATOM 8162 N N . LEU C 1 108 ? 30.082 26.979 -109.860 1.00 24.87 176 LEU C N 1
ATOM 8163 C CA . LEU C 1 108 ? 28.747 26.396 -109.688 1.00 29.97 176 LEU C CA 1
ATOM 8164 C C . LEU C 1 108 ? 28.629 25.007 -110.303 1.00 28.26 176 LEU C C 1
ATOM 8165 O O . LEU C 1 108 ? 27.568 24.665 -110.838 1.00 24.67 176 LEU C O 1
ATOM 8170 N N . HIS C 1 109 ? 29.671 24.176 -110.210 1.00 26.47 177 HIS C N 1
ATOM 8171 C CA . HIS C 1 109 ? 29.715 22.900 -110.920 1.00 27.53 177 HIS C CA 1
ATOM 8172 C C . HIS C 1 109 ? 28.996 21.790 -110.140 1.00 29.86 177 HIS C C 1
ATOM 8173 O O . HIS C 1 109 ? 28.565 21.964 -108.993 1.00 27.26 177 HIS C O 1
ATOM 8180 N N . ARG C 1 110 ? 28.907 20.612 -110.776 1.00 29.23 178 ARG C N 1
ATOM 8181 C CA . ARG C 1 110 ? 28.054 19.523 -110.291 1.00 32.63 178 ARG C CA 1
ATOM 8182 C C . ARG C 1 110 ? 28.521 18.974 -108.947 1.00 30.50 178 ARG C C 1
ATOM 8183 O O . ARG C 1 110 ? 27.698 18.710 -108.060 1.00 30.24 178 ARG C O 1
ATOM 8191 N N . ARG C 1 111 ? 29.833 18.770 -108.781 1.00 32.43 179 ARG C N 1
ATOM 8192 C CA . ARG C 1 111 ? 30.335 18.206 -107.530 1.00 30.24 179 ARG C CA 1
ATOM 8193 C C . ARG C 1 111 ? 30.063 19.134 -106.360 1.00 24.46 179 ARG C C 1
ATOM 8194 O O . ARG C 1 111 ? 29.757 18.673 -105.255 1.00 24.98 179 ARG C O 1
ATOM 8202 N N . TYR C 1 112 ? 30.205 20.444 -106.580 1.00 25.62 180 TYR C N 1
ATOM 8203 C CA . TYR C 1 112 ? 29.883 21.435 -105.555 1.00 27.13 180 TYR C CA 1
ATOM 8204 C C . TYR C 1 112 ? 28.391 21.430 -105.229 1.00 20.22 180 TYR C C 1
ATOM 8205 O O . TYR C 1 112 ? 28.000 21.415 -104.058 1.00 29.06 180 TYR C O 1
ATOM 8214 N N . LEU C 1 113 ? 27.539 21.453 -106.258 1.00 23.33 181 LEU C N 1
ATOM 8215 C CA . LEU C 1 113 ? 26.104 21.401 -106.014 1.00 24.91 181 LEU C CA 1
ATOM 8216 C C . LEU C 1 113 ? 25.727 20.139 -105.246 1.00 30.69 181 LEU C C 1
ATOM 8217 O O . LEU C 1 113 ? 24.865 20.173 -104.359 1.00 30.32 181 LEU C O 1
ATOM 8222 N N . SER C 1 114 ? 26.386 19.020 -105.551 1.00 29.45 182 SER C N 1
ATOM 8223 C CA . SER C 1 114 ? 26.062 17.774 -104.868 1.00 26.71 182 SER C CA 1
ATOM 8224 C C . SER C 1 114 ? 26.367 17.866 -103.377 1.00 29.75 182 SER C C 1
ATOM 8225 O O . SER C 1 114 ? 25.580 17.405 -102.539 1.00 30.89 182 SER C O 1
ATOM 8228 N N . VAL C 1 115 ? 27.507 18.461 -103.028 1.00 25.81 183 VAL C N 1
ATOM 8229 C CA . VAL C 1 115 ? 27.877 18.613 -101.626 1.00 25.35 183 VAL C CA 1
ATOM 8230 C C . VAL C 1 115 ? 26.947 19.601 -100.930 1.00 32.87 183 VAL C C 1
ATOM 8231 O O . VAL C 1 115 ? 26.513 19.375 -99.792 1.00 37.23 183 VAL C O 1
ATOM 8235 N N . ILE C 1 116 ? 26.619 20.705 -101.606 1.00 30.09 184 ILE C N 1
ATOM 8236 C CA . ILE C 1 116 ? 25.748 21.726 -101.019 1.00 35.75 184 ILE C CA 1
ATOM 8237 C C . ILE C 1 116 ? 24.361 21.162 -100.724 1.00 27.77 184 ILE C C 1
ATOM 8238 O O . ILE C 1 116 ? 23.746 21.498 -99.703 1.00 27.14 184 ILE C O 1
ATOM 8243 N N . VAL C 1 117 ? 23.844 20.305 -101.612 1.00 26.13 185 VAL C N 1
ATOM 8244 C CA . VAL C 1 117 ? 22.520 19.719 -101.391 1.00 27.87 185 VAL C CA 1
ATOM 8245 C C . VAL C 1 117 ? 22.493 18.991 -100.052 1.00 31.49 185 VAL C C 1
ATOM 8246 O O . VAL C 1 117 ? 21.615 19.221 -99.204 1.00 25.00 185 VAL C O 1
ATOM 8250 N N . GLU C 1 118 ? 23.502 18.156 -99.812 1.00 37.60 186 GLU C N 1
ATOM 8251 C CA . GLU C 1 118 ? 23.543 17.385 -98.578 1.00 32.48 186 GLU C CA 1
ATOM 8252 C C . GLU C 1 118 ? 23.834 18.274 -97.379 1.00 31.01 186 GLU C C 1
ATOM 8253 O O . GLU C 1 118 ? 23.146 18.201 -96.354 1.00 30.10 186 GLU C O 1
ATOM 8259 N N . ARG C 1 119 ? 24.863 19.106 -97.477 1.00 28.19 187 ARG C N 1
ATOM 8260 C CA . ARG C 1 119 ? 25.386 19.761 -96.286 1.00 30.96 187 ARG C CA 1
ATOM 8261 C C . ARG C 1 119 ? 24.801 21.141 -96.026 1.00 29.19 187 ARG C C 1
ATOM 8262 O O . ARG C 1 119 ? 24.912 21.642 -94.898 1.00 27.31 187 ARG C O 1
ATOM 8270 N N . VAL C 1 120 ? 24.168 21.770 -97.010 1.00 29.25 188 VAL C N 1
ATOM 8271 C CA . VAL C 1 120 ? 23.571 23.084 -96.819 1.00 27.87 188 VAL C CA 1
ATOM 8272 C C . VAL C 1 120 ? 22.060 23.057 -97.044 1.00 18.99 188 VAL C C 1
ATOM 8273 O O . VAL C 1 120 ? 21.293 23.494 -96.185 1.00 24.77 188 VAL C O 1
ATOM 8277 N N . PHE C 1 121 ? 21.614 22.570 -98.212 1.00 18.40 189 PHE C N 1
ATOM 8278 C CA . PHE C 1 121 ? 20.179 22.628 -98.512 1.00 19.63 189 PHE C CA 1
ATOM 8279 C C . PHE C 1 121 ? 19.390 21.771 -97.530 1.00 21.69 189 PHE C C 1
ATOM 8280 O O . PHE C 1 121 ? 18.408 22.229 -96.940 1.00 19.36 189 PHE C O 1
ATOM 8288 N N . CYS C 1 122 ? 19.802 20.513 -97.351 1.00 24.29 190 CYS C N 1
ATOM 8289 C CA . CYS C 1 122 ? 19.092 19.625 -96.424 1.00 23.68 190 CYS C CA 1
ATOM 8290 C C . CYS C 1 122 ? 19.178 20.118 -94.993 1.00 21.68 190 CYS C C 1
ATOM 8291 O O . CYS C 1 122 ? 18.200 20.044 -94.245 1.00 28.12 190 CYS C O 1
ATOM 8294 N N . LYS C 1 123 ? 20.345 20.614 -94.589 1.00 24.56 191 LYS C N 1
ATOM 8295 C CA . LYS C 1 123 ? 20.524 21.052 -93.212 1.00 22.78 191 LYS C CA 1
ATOM 8296 C C . LYS C 1 123 ? 19.660 22.272 -92.896 1.00 26.53 191 LYS C C 1
ATOM 8297 O O . LYS C 1 123 ? 18.979 22.322 -91.864 1.00 26.43 191 LYS C O 1
ATOM 8303 N N . CYS C 1 124 ? 19.670 23.270 -93.773 1.00 24.44 192 CYS C N 1
ATOM 8304 C CA . CYS C 1 124 ? 18.854 24.447 -93.506 1.00 26.86 192 CYS C CA 1
ATOM 8305 C C . CYS C 1 124 ? 17.368 24.133 -93.629 1.00 21.79 192 CYS C C 1
ATOM 8306 O O . CYS C 1 124 ? 16.559 24.713 -92.908 1.00 25.21 192 CYS C O 1
ATOM 8309 N N . ALA C 1 125 ? 16.992 23.215 -94.522 1.00 19.97 193 ALA C N 1
ATOM 8310 C CA . ALA C 1 125 ? 15.593 22.808 -94.593 1.00 22.86 193 ALA C CA 1
ATOM 8311 C C . ALA C 1 125 ? 15.173 22.071 -93.322 1.00 21.72 193 ALA C C 1
ATOM 8312 O O . ALA C 1 125 ? 14.075 22.294 -92.797 1.00 19.36 193 ALA C O 1
ATOM 8314 N N . GLU C 1 126 ? 16.034 21.201 -92.796 1.00 25.07 194 GLU C N 1
ATOM 8315 C CA . GLU C 1 126 ? 15.685 20.538 -91.541 1.00 30.90 194 GLU C CA 1
ATOM 8316 C C . GLU C 1 126 ? 15.558 21.546 -90.411 1.00 23.61 194 GLU C C 1
ATOM 8317 O O . GLU C 1 126 ? 14.653 21.440 -89.567 1.00 24.74 194 GLU C O 1
ATOM 8323 N N . ARG C 1 127 ? 16.434 22.559 -90.401 1.00 23.48 195 ARG C N 1
ATOM 8324 C CA . ARG C 1 127 ? 16.412 23.538 -89.321 1.00 23.17 195 ARG C CA 1
ATOM 8325 C C . ARG C 1 127 ? 15.136 24.367 -89.358 1.00 21.86 195 ARG C C 1
ATOM 8326 O O . ARG C 1 127 ? 14.562 24.685 -88.309 1.00 23.30 195 ARG C O 1
ATOM 8334 N N . LEU C 1 128 ? 14.691 24.738 -90.556 1.00 24.70 196 LEU C N 1
ATOM 8335 C CA . LEU C 1 128 ? 13.390 25.382 -90.698 1.00 23.60 196 LEU C CA 1
ATOM 8336 C C . LEU C 1 128 ? 12.307 24.539 -90.047 1.00 18.54 196 LEU C C 1
ATOM 8337 O O . LEU C 1 128 ? 11.491 25.047 -89.270 1.00 21.18 196 LEU C O 1
ATOM 8342 N N . VAL C 1 129 ? 12.294 23.235 -90.359 1.00 25.15 197 VAL C N 1
ATOM 8343 C CA . VAL C 1 129 ? 11.279 22.329 -89.818 1.00 20.10 197 VAL C CA 1
ATOM 8344 C C . VAL C 1 129 ? 11.346 22.295 -88.296 1.00 19.30 197 VAL C C 1
ATOM 8345 O O . VAL C 1 129 ? 10.317 22.371 -87.617 1.00 21.99 197 VAL C O 1
ATOM 8349 N N . GLU C 1 130 ? 12.558 22.194 -87.736 1.00 22.80 198 GLU C N 1
ATOM 8350 C CA . GLU C 1 130 ? 12.729 22.310 -86.287 1.00 23.57 198 GLU C CA 1
ATOM 8351 C C . GLU C 1 130 ? 12.063 23.571 -85.752 1.00 25.53 198 GLU C C 1
ATOM 8352 O O . GLU C 1 130 ? 11.312 23.534 -84.766 1.00 28.65 198 GLU C O 1
ATOM 8358 N N . LYS C 1 131 ? 12.316 24.705 -86.410 1.00 20.49 199 LYS C N 1
ATOM 8359 C CA . LYS C 1 131 ? 11.752 25.965 -85.966 1.00 16.95 199 LYS C CA 1
ATOM 8360 C C . LYS C 1 131 ? 10.243 25.987 -86.094 1.00 24.98 199 LYS C C 1
ATOM 8361 O O . LYS C 1 131 ? 9.589 26.766 -85.389 1.00 22.68 199 LYS C O 1
ATOM 8367 N N . LEU C 1 132 ? 9.670 25.160 -86.968 1.00 16.36 200 LEU C N 1
ATOM 8368 C CA . LEU C 1 132 ? 8.216 25.134 -87.088 1.00 19.99 200 LEU C CA 1
ATOM 8369 C C . LEU C 1 132 ? 7.548 24.192 -86.085 1.00 24.70 200 LEU C C 1
ATOM 8370 O O . LEU C 1 132 ? 6.314 24.187 -85.990 1.00 26.55 200 LEU C O 1
ATOM 8375 N N . GLN C 1 133 ? 8.322 23.405 -85.342 1.00 21.12 201 GLN C N 1
ATOM 8376 C CA . GLN C 1 133 ? 7.715 22.444 -84.422 1.00 24.51 201 GLN C CA 1
ATOM 8377 C C . GLN C 1 133 ? 6.856 23.111 -83.356 1.00 32.81 201 GLN C C 1
ATOM 8378 O O . GLN C 1 133 ? 5.737 22.622 -83.128 1.00 31.15 201 GLN C O 1
ATOM 8384 N N . PRO C 1 134 ? 7.267 24.213 -82.704 1.00 28.00 202 PRO C N 1
ATOM 8385 C CA . PRO C 1 134 ? 6.346 24.858 -81.749 1.00 26.72 202 PRO C CA 1
ATOM 8386 C C . PRO C 1 134 ? 4.994 25.210 -82.355 1.00 32.11 202 PRO C C 1
ATOM 8387 O O . PRO C 1 134 ? 3.961 25.046 -81.691 1.00 24.16 202 PRO C O 1
ATOM 8391 N N . TYR C 1 135 ? 4.962 25.664 -83.611 1.00 24.78 203 TYR C N 1
ATOM 8392 C CA . TYR C 1 135 ? 3.672 25.953 -84.238 1.00 27.05 203 TYR C CA 1
ATOM 8393 C C . TYR C 1 135 ? 2.872 24.679 -84.512 1.00 25.36 203 TYR C C 1
ATOM 8394 O O . TYR C 1 135 ? 1.637 24.704 -84.452 1.00 25.87 203 TYR C O 1
ATOM 8403 N N . ALA C 1 136 ? 3.543 23.569 -84.823 1.00 24.34 204 ALA C N 1
ATOM 8404 C CA . ALA C 1 136 ? 2.819 22.315 -85.012 1.00 27.87 204 ALA C CA 1
ATOM 8405 C C . ALA C 1 136 ? 2.184 21.834 -83.712 1.00 27.72 204 ALA C C 1
ATOM 8406 O O . ALA C 1 136 ? 1.089 21.258 -83.742 1.00 30.49 204 ALA C O 1
ATOM 8408 N N . GLU C 1 137 ? 2.836 22.078 -82.571 1.00 27.75 205 GLU C N 1
ATOM 8409 C CA . GLU C 1 137 ? 2.279 21.669 -81.280 1.00 28.64 205 GLU C CA 1
ATOM 8410 C C . GLU C 1 137 ? 1.111 22.563 -80.859 1.00 31.74 205 GLU C C 1
ATOM 8411 O O . GLU C 1 137 ? 0.088 22.071 -80.365 1.00 28.36 205 GLU C O 1
ATOM 8417 N N . ASP C 1 138 ? 1.241 23.880 -81.003 1.00 30.34 206 ASP C N 1
ATOM 8418 C CA . ASP C 1 138 ? 0.203 24.751 -80.463 1.00 26.91 206 ASP C CA 1
ATOM 8419 C C . ASP C 1 138 ? -0.814 25.187 -81.506 1.00 31.30 206 ASP C C 1
ATOM 8420 O O . ASP C 1 138 ? -1.793 25.857 -81.154 1.00 29.93 206 ASP C O 1
ATOM 8425 N N . GLY C 1 139 ? -0.632 24.789 -82.767 1.00 29.41 207 GLY C N 1
ATOM 8426 C CA . GLY C 1 139 ? -1.577 25.127 -83.811 1.00 28.88 207 GLY C CA 1
ATOM 8427 C C . GLY C 1 139 ? -1.668 26.596 -84.163 1.00 30.63 207 GLY C C 1
ATOM 8428 O O . GLY C 1 139 ? -2.572 26.976 -84.912 1.00 28.45 207 GLY C O 1
ATOM 8429 N N . SER C 1 140 ? -0.764 27.439 -83.663 1.00 27.14 208 SER C N 1
ATOM 8430 C CA . SER C 1 140 ? -0.833 28.865 -83.975 1.00 28.09 208 SER C CA 1
ATOM 8431 C C . SER C 1 140 ? -0.298 29.146 -85.384 1.00 28.30 208 SER C C 1
ATOM 8432 O O . SER C 1 140 ? 0.382 28.318 -85.998 1.00 26.21 208 SER C O 1
ATOM 8435 N N . ALA C 1 141 ? -0.618 30.339 -85.891 1.00 27.97 209 ALA C N 1
ATOM 8436 C CA . ALA C 1 141 ? -0.227 30.741 -87.239 1.00 28.41 209 ALA C CA 1
ATOM 8437 C C . ALA C 1 141 ? 1.245 31.144 -87.300 1.00 24.19 209 ALA C C 1
ATOM 8438 O O . ALA C 1 141 ? 1.760 31.808 -86.399 1.00 22.10 209 ALA C O 1
ATOM 8440 N N . VAL C 1 142 ? 1.916 30.769 -88.388 1.00 20.04 210 VAL C N 1
ATOM 8441 C CA . VAL C 1 142 ? 3.310 31.139 -88.599 1.00 18.81 210 VAL C CA 1
ATOM 8442 C C . VAL C 1 142 ? 3.432 31.796 -89.969 1.00 25.65 210 VAL C C 1
ATOM 8443 O O . VAL C 1 142 ? 2.817 31.345 -90.944 1.00 20.77 210 VAL C O 1
ATOM 8447 N N . ASN C 1 143 ? 4.190 32.888 -90.035 1.00 21.79 211 ASN C N 1
ATOM 8448 C CA . ASN C 1 143 ? 4.374 33.589 -91.302 1.00 23.45 211 ASN C CA 1
ATOM 8449 C C . ASN C 1 143 ? 5.445 32.855 -92.096 1.00 21.55 211 ASN C C 1
ATOM 8450 O O . ASN C 1 143 ? 6.641 32.997 -91.828 1.00 17.75 211 ASN C O 1
ATOM 8455 N N . MET C 1 144 ? 5.015 32.060 -93.074 1.00 17.55 212 MET C N 1
ATOM 8456 C CA . MET C 1 144 ? 5.968 31.288 -93.870 1.00 14.65 212 MET C CA 1
ATOM 8457 C C . MET C 1 144 ? 6.783 32.157 -94.824 1.00 14.31 212 MET C C 1
ATOM 8458 O O . MET C 1 144 ? 7.847 31.721 -95.272 1.00 17.59 212 MET C O 1
ATOM 8463 N N . GLU C 1 145 ? 6.338 33.377 -95.131 1.00 19.22 213 GLU C N 1
ATOM 8464 C CA . GLU C 1 145 ? 7.177 34.252 -95.959 1.00 17.93 213 GLU C CA 1
ATOM 8465 C C . GLU C 1 145 ? 8.446 34.668 -95.225 1.00 20.04 213 GLU C C 1
ATOM 8466 O O . GLU C 1 145 ? 9.542 34.651 -95.805 1.00 18.40 213 GLU C O 1
ATOM 8472 N N . ALA C 1 146 ? 8.328 35.005 -93.938 1.00 18.32 214 ALA C N 1
ATOM 8473 C CA . ALA C 1 146 ? 9.507 35.354 -93.158 1.00 20.66 214 ALA C CA 1
ATOM 8474 C C . ALA C 1 146 ? 10.387 34.128 -92.912 1.00 16.89 214 ALA C C 1
ATOM 8475 O O . ALA C 1 146 ? 11.622 34.208 -93.012 1.00 17.78 214 ALA C O 1
ATOM 8477 N N . LYS C 1 147 ? 9.777 32.975 -92.611 1.00 18.21 215 LYS C N 1
ATOM 8478 C CA . LYS C 1 147 ? 10.568 31.764 -92.399 1.00 16.87 215 LYS C CA 1
ATOM 8479 C C . LYS C 1 147 ? 11.370 31.399 -93.643 1.00 15.19 215 LYS C C 1
ATOM 8480 O O . LYS C 1 147 ? 12.544 31.009 -93.550 1.00 15.08 215 LYS C O 1
ATOM 8486 N N . PHE C 1 148 ? 10.745 31.485 -94.818 1.00 15.40 216 PHE C N 1
ATOM 8487 C CA . PHE C 1 148 ? 11.465 31.128 -96.042 1.00 17.76 216 PHE C CA 1
ATOM 8488 C C . PHE C 1 148 ? 12.577 32.131 -96.350 1.00 18.79 216 PHE C C 1
ATOM 8489 O O . PHE C 1 148 ? 13.644 31.752 -96.850 1.00 22.97 216 PHE C O 1
ATOM 8497 N N . SER C 1 149 ? 12.341 33.415 -96.065 1.00 16.51 217 SER C N 1
ATOM 8498 C CA . SER C 1 149 ? 13.379 34.431 -96.228 1.00 17.24 217 SER C CA 1
ATOM 8499 C C . SER C 1 149 ? 14.574 34.167 -95.308 1.00 20.01 217 SER C C 1
ATOM 8500 O O . SER C 1 149 ? 15.730 34.385 -95.692 1.00 20.22 217 SER C O 1
ATOM 8503 N N . GLN C 1 150 ? 14.314 33.707 -94.081 1.00 20.05 218 GLN C N 1
ATOM 8504 C CA . GLN C 1 150 ? 15.407 33.352 -93.183 1.00 22.00 218 GLN C CA 1
ATOM 8505 C C . GLN C 1 150 ? 16.147 32.119 -93.680 1.00 20.05 218 GLN C C 1
ATOM 8506 O O . GLN C 1 150 ? 17.383 32.083 -93.668 1.00 17.23 218 GLN C O 1
ATOM 8512 N N . MET C 1 151 ? 15.415 31.085 -94.100 1.00 19.27 219 MET C N 1
ATOM 8513 C CA . MET C 1 151 ? 16.093 29.887 -94.571 1.00 18.14 219 MET C CA 1
ATOM 8514 C C . MET C 1 151 ? 16.949 30.175 -95.807 1.00 18.21 219 MET C C 1
ATOM 8515 O O . MET C 1 151 ? 18.062 29.650 -95.925 1.00 20.13 219 MET C O 1
ATOM 8520 N N . THR C 1 152 ? 16.455 31.001 -96.744 1.00 20.26 220 THR C N 1
ATOM 8521 C CA . THR C 1 152 ? 17.243 31.212 -97.965 1.00 18.30 220 THR C CA 1
ATOM 8522 C C . THR C 1 152 ? 18.448 32.121 -97.729 1.00 15.55 220 THR C C 1
ATOM 8523 O O . THR C 1 152 ? 19.473 31.964 -98.397 1.00 16.76 220 THR C O 1
ATOM 8527 N N . LEU C 1 153 ? 18.365 33.049 -96.781 1.00 15.98 221 LEU C N 1
ATOM 8528 C CA . LEU C 1 153 ? 19.550 33.818 -96.426 1.00 15.93 221 LEU C CA 1
ATOM 8529 C C . LEU C 1 153 ? 20.583 32.938 -95.746 1.00 17.02 221 LEU C C 1
ATOM 8530 O O . LEU C 1 153 ? 21.778 33.037 -96.034 1.00 18.32 221 LEU C O 1
ATOM 8535 N N . ASP C 1 154 ? 20.149 32.066 -94.837 1.00 21.36 222 ASP C N 1
ATOM 8536 C CA . ASP C 1 154 ? 21.116 31.191 -94.192 1.00 19.10 222 ASP C CA 1
ATOM 8537 C C . ASP C 1 154 ? 21.770 30.257 -95.210 1.00 18.51 222 ASP C C 1
ATOM 8538 O O . ASP C 1 154 ? 22.966 29.962 -95.107 1.00 23.76 222 ASP C O 1
ATOM 8543 N N . VAL C 1 155 ? 21.009 29.798 -96.214 1.00 19.16 223 VAL C N 1
ATOM 8544 C CA . VAL C 1 155 ? 21.589 28.929 -97.245 1.00 21.57 223 VAL C CA 1
ATOM 8545 C C . VAL C 1 155 ? 22.664 29.671 -98.033 1.00 24.24 223 VAL C C 1
ATOM 8546 O O . VAL C 1 155 ? 23.771 29.148 -98.241 1.00 19.80 223 VAL C O 1
ATOM 8550 N N . ILE C 1 156 ? 22.354 30.889 -98.503 1.00 20.84 224 ILE C N 1
ATOM 8551 C CA . ILE C 1 156 ? 23.265 31.547 -99.445 1.00 20.64 224 ILE C CA 1
ATOM 8552 C C . ILE C 1 156 ? 24.562 31.966 -98.742 1.00 17.53 224 ILE C C 1
ATOM 8553 O O . ILE C 1 156 ? 25.653 31.853 -99.312 1.00 21.53 224 ILE C O 1
ATOM 8558 N N . GLY C 1 157 ? 24.476 32.397 -97.483 1.00 20.78 225 GLY C N 1
ATOM 8559 C CA . GLY C 1 157 ? 25.688 32.673 -96.726 1.00 24.45 225 GLY C CA 1
ATOM 8560 C C . GLY C 1 157 ? 26.570 31.446 -96.553 1.00 26.73 225 GLY C C 1
ATOM 8561 O O . GLY C 1 157 ? 27.794 31.514 -96.722 1.00 28.30 225 GLY C O 1
ATOM 8562 N N . LEU C 1 158 ? 25.964 30.305 -96.216 1.00 26.41 226 LEU C N 1
ATOM 8563 C CA . LEU C 1 158 ? 26.731 29.071 -96.089 1.00 20.68 226 LEU C CA 1
ATOM 8564 C C . LEU C 1 158 ? 27.342 28.671 -97.421 1.00 26.06 226 LEU C C 1
ATOM 8565 O O . LEU C 1 158 ? 28.515 28.286 -97.487 1.00 25.52 226 LEU C O 1
ATOM 8570 N N . SER C 1 159 ? 26.561 28.761 -98.497 1.00 21.54 227 SER C N 1
ATOM 8571 C CA . SER C 1 159 ? 27.055 28.326 -99.797 1.00 25.36 227 SER C CA 1
ATOM 8572 C C . SER C 1 159 ? 28.151 29.246 -100.330 1.00 26.98 227 SER C C 1
ATOM 8573 O O . SER C 1 159 ? 29.065 28.779 -101.014 1.00 20.30 227 SER C O 1
ATOM 8576 N N . LEU C 1 160 ? 28.070 30.548 -100.056 1.00 20.63 228 LEU C N 1
ATOM 8577 C CA . LEU C 1 160 ? 29.078 31.466 -100.582 1.00 26.29 228 LEU C CA 1
ATOM 8578 C C . LEU C 1 160 ? 30.329 31.548 -99.703 1.00 24.64 228 LEU C C 1
ATOM 8579 O O . LEU C 1 160 ? 31.442 31.667 -100.227 1.00 23.85 228 LEU C O 1
ATOM 8584 N N . PHE C 1 161 ? 30.163 31.476 -98.372 1.00 24.78 229 PHE C N 1
ATOM 8585 C CA . PHE C 1 161 ? 31.226 31.799 -97.422 1.00 31.09 229 PHE C CA 1
ATOM 8586 C C . PHE C 1 161 ? 31.531 30.717 -96.400 1.00 30.85 229 PHE C C 1
ATOM 8587 O O . PHE C 1 161 ? 32.494 30.884 -95.643 1.00 36.51 229 PHE C O 1
ATOM 8595 N N . ASN C 1 162 ? 30.740 29.644 -96.325 1.00 29.56 230 ASN C N 1
ATOM 8596 C CA . ASN C 1 162 ? 30.833 28.671 -95.230 1.00 28.71 230 ASN C CA 1
ATOM 8597 C C . ASN C 1 162 ? 30.555 29.334 -93.888 1.00 25.82 230 ASN C C 1
ATOM 8598 O O . ASN C 1 162 ? 31.125 28.957 -92.868 1.00 31.99 230 ASN C O 1
ATOM 8603 N N . TYR C 1 163 ? 29.692 30.344 -93.896 1.00 28.78 231 TYR C N 1
ATOM 8604 C CA . TYR C 1 163 ? 29.348 31.120 -92.714 1.00 34.64 231 TYR C CA 1
ATOM 8605 C C . TYR C 1 163 ? 27.832 31.125 -92.571 1.00 28.32 231 TYR C C 1
ATOM 8606 O O . TYR C 1 163 ? 27.119 31.386 -93.544 1.00 29.10 231 TYR C O 1
ATOM 8615 N N . ASN C 1 164 ? 27.330 30.835 -91.372 1.00 28.53 232 ASN C N 1
ATOM 8616 C CA . ASN C 1 164 ? 25.890 30.745 -91.154 1.00 29.63 232 ASN C CA 1
ATOM 8617 C C . ASN C 1 164 ? 25.403 32.017 -90.460 1.00 32.43 232 ASN C C 1
ATOM 8618 O O . ASN C 1 164 ? 25.684 32.233 -89.277 1.00 31.27 232 ASN C O 1
ATOM 8623 N N . PHE C 1 165 ? 24.665 32.857 -91.201 1.00 25.01 233 PHE C N 1
ATOM 8624 C CA . PHE C 1 165 ? 23.967 33.980 -90.580 1.00 28.78 233 PHE C CA 1
ATOM 8625 C C . PHE C 1 165 ? 23.039 33.507 -89.464 1.00 30.46 233 PHE C C 1
ATOM 8626 O O . PHE C 1 165 ? 22.810 34.240 -88.497 1.00 25.95 233 PHE C O 1
ATOM 8634 N N . ASP C 1 166 ? 22.488 32.296 -89.593 1.00 26.24 234 ASP C N 1
ATOM 8635 C CA . ASP C 1 166 ? 21.632 31.698 -88.570 1.00 27.82 234 ASP C CA 1
ATOM 8636 C C . ASP C 1 166 ? 20.430 32.586 -88.240 1.00 24.13 234 ASP C C 1
ATOM 8637 O O . ASP C 1 166 ? 19.979 32.657 -87.094 1.00 26.28 234 ASP C O 1
ATOM 8642 N N . SER C 1 167 ? 19.899 33.277 -89.257 1.00 22.88 235 SER C N 1
ATOM 8643 C CA . SER C 1 167 ? 18.698 34.084 -89.057 1.00 26.38 235 SER C CA 1
ATOM 8644 C C . SER C 1 167 ? 17.477 33.230 -88.756 1.00 17.10 235 SER C C 1
ATOM 8645 O O . SER C 1 167 ? 16.467 33.757 -88.270 1.00 20.63 235 SER C O 1
ATOM 8648 N N . LEU C 1 168 ? 17.531 31.935 -89.064 1.00 18.96 236 LEU C N 1
ATOM 8649 C CA . LEU C 1 168 ? 16.467 31.038 -88.633 1.00 21.92 236 LEU C CA 1
ATOM 8650 C C . LEU C 1 168 ? 16.374 30.992 -87.111 1.00 29.61 236 LEU C C 1
ATOM 8651 O O . LEU C 1 168 ? 15.287 30.778 -86.560 1.00 24.46 236 LEU C O 1
ATOM 8656 N N . THR C 1 169 ? 17.496 31.214 -86.421 1.00 27.41 237 THR C N 1
ATOM 8657 C CA . THR C 1 169 ? 17.577 31.147 -84.963 1.00 27.51 237 THR C CA 1
ATOM 8658 C C . THR C 1 169 ? 17.337 32.501 -84.306 1.00 30.06 237 THR C C 1
ATOM 8659 O O . THR C 1 169 ? 16.502 32.615 -83.402 1.00 31.30 237 THR C O 1
ATOM 8663 N N . THR C 1 170 ? 18.055 33.536 -84.735 1.00 26.56 238 THR C N 1
ATOM 8664 C CA . THR C 1 170 ? 17.847 34.844 -84.134 1.00 32.13 238 THR C CA 1
ATOM 8665 C C . THR C 1 170 ? 18.351 35.932 -85.065 1.00 30.89 238 THR C C 1
ATOM 8666 O O . THR C 1 170 ? 19.161 35.693 -85.969 1.00 32.12 238 THR C O 1
ATOM 8670 N N . ASP C 1 171 ? 17.843 37.131 -84.817 1.00 32.25 239 ASP C N 1
ATOM 8671 C CA . ASP C 1 171 ? 18.276 38.351 -85.468 1.00 36.32 239 ASP C CA 1
ATOM 8672 C C . ASP C 1 171 ? 19.730 38.671 -85.101 1.00 34.63 239 ASP C C 1
ATOM 8673 O O . ASP C 1 171 ? 20.302 38.116 -84.159 1.00 33.95 239 ASP C O 1
ATOM 8678 N N . SER C 1 172 ? 20.327 39.585 -85.862 1.00 28.82 240 SER C N 1
ATOM 8679 C CA . SER C 1 172 ? 21.672 40.079 -85.587 1.00 33.29 240 SER C CA 1
ATOM 8680 C C . SER C 1 172 ? 21.829 41.422 -86.292 1.00 32.06 240 SER C C 1
ATOM 8681 O O . SER C 1 172 ? 20.971 41.809 -87.096 1.00 29.25 240 SER C O 1
ATOM 8684 N N . PRO C 1 173 ? 22.877 42.191 -85.962 1.00 30.37 241 PRO C N 1
ATOM 8685 C CA . PRO C 1 173 ? 23.086 43.464 -86.680 1.00 32.63 241 PRO C CA 1
ATOM 8686 C C . PRO C 1 173 ? 23.320 43.301 -88.173 1.00 23.29 241 PRO C C 1
ATOM 8687 O O . PRO C 1 173 ? 22.769 44.081 -88.958 1.00 27.63 241 PRO C O 1
ATOM 8691 N N . VAL C 1 174 ? 24.134 42.327 -88.594 1.00 27.87 242 VAL C N 1
ATOM 8692 C CA . VAL C 1 174 ? 24.407 42.175 -90.023 1.00 24.38 242 VAL C CA 1
ATOM 8693 C C . VAL C 1 174 ? 23.166 41.669 -90.766 1.00 26.43 242 VAL C C 1
ATOM 8694 O O . VAL C 1 174 ? 22.895 42.093 -91.898 1.00 24.02 242 VAL C O 1
ATOM 8698 N N . ILE C 1 175 ? 22.393 40.761 -90.154 1.00 26.70 243 ILE C N 1
ATOM 8699 C CA . ILE C 1 175 ? 21.117 40.363 -90.752 1.00 26.18 243 ILE C CA 1
ATOM 8700 C C . ILE C 1 175 ? 20.250 41.593 -90.974 1.00 25.08 243 ILE C C 1
ATOM 8701 O O . ILE C 1 175 ? 19.721 41.811 -92.070 1.00 24.51 243 ILE C O 1
ATOM 8706 N N . GLU C 1 176 ? 20.137 42.443 -89.944 1.00 21.11 244 GLU C N 1
ATOM 8707 C CA A GLU C 1 176 ? 19.341 43.658 -90.073 0.53 25.58 244 GLU C CA 1
ATOM 8708 C CA B GLU C 1 176 ? 19.349 43.666 -90.064 0.47 25.59 244 GLU C CA 1
ATOM 8709 C C . GLU C 1 176 ? 19.893 44.568 -91.164 1.00 26.02 244 GLU C C 1
ATOM 8710 O O . GLU C 1 176 ? 19.118 45.193 -91.900 1.00 21.37 244 GLU C O 1
ATOM 8721 N N . ALA C 1 177 ? 21.229 44.645 -91.292 1.00 22.61 245 ALA C N 1
ATOM 8722 C CA . ALA C 1 177 ? 21.843 45.469 -92.336 1.00 22.62 245 ALA C CA 1
ATOM 8723 C C . ALA C 1 177 ? 21.464 44.979 -93.730 1.00 23.71 245 ALA C C 1
ATOM 8724 O O . ALA C 1 177 ? 21.209 45.790 -94.632 1.00 21.76 245 ALA C O 1
ATOM 8726 N N . VAL C 1 178 ? 21.443 43.653 -93.931 1.00 21.48 246 VAL C N 1
ATOM 8727 C CA . VAL C 1 178 ? 21.029 43.082 -95.215 1.00 20.33 246 VAL C CA 1
ATOM 8728 C C . VAL C 1 178 ? 19.643 43.597 -95.613 1.00 22.86 246 VAL C C 1
ATOM 8729 O O . VAL C 1 178 ? 19.451 44.129 -96.716 1.00 21.28 246 VAL C O 1
ATOM 8733 N N . TYR C 1 179 ? 18.672 43.505 -94.698 1.00 20.03 247 TYR C N 1
ATOM 8734 C CA . TYR C 1 179 ? 17.315 43.958 -95.010 1.00 18.17 247 TYR C CA 1
ATOM 8735 C C . TYR C 1 179 ? 17.245 45.473 -95.165 1.00 25.76 247 TYR C C 1
ATOM 8736 O O . TYR C 1 179 ? 16.443 45.979 -95.961 1.00 20.59 247 TYR C O 1
ATOM 8745 N N . THR C 1 180 ? 18.081 46.213 -94.435 1.00 18.81 248 THR C N 1
ATOM 8746 C CA . THR C 1 180 ? 18.116 47.659 -94.612 1.00 20.15 248 THR C CA 1
ATOM 8747 C C . THR C 1 180 ? 18.657 48.022 -95.991 1.00 17.66 248 THR C C 1
ATOM 8748 O O . THR C 1 180 ? 18.088 48.871 -96.690 1.00 21.97 248 THR C O 1
ATOM 8752 N N . ALA C 1 181 ? 19.735 47.369 -96.412 1.00 19.02 249 ALA C N 1
ATOM 8753 C CA . ALA C 1 181 ? 20.290 47.651 -97.731 1.00 25.24 249 ALA C CA 1
ATOM 8754 C C . ALA C 1 181 ? 19.328 47.233 -98.844 1.00 22.14 249 ALA C C 1
ATOM 8755 O O . ALA C 1 181 ? 19.205 47.934 -99.857 1.00 18.70 249 ALA C O 1
ATOM 8757 N N . LEU C 1 182 ? 18.612 46.116 -98.668 1.00 20.97 250 LEU C N 1
ATOM 8758 C CA . LEU C 1 182 ? 17.624 45.711 -99.673 1.00 21.73 250 LEU C CA 1
ATOM 8759 C C . LEU C 1 182 ? 16.521 46.754 -99.808 1.00 22.04 250 LEU C C 1
ATOM 8760 O O . LEU C 1 182 ? 16.111 47.103 -100.927 1.00 21.45 250 LEU C O 1
ATOM 8765 N N . LYS C 1 183 ? 16.020 47.252 -98.665 1.00 17.07 251 LYS C N 1
ATOM 8766 C CA . LYS C 1 183 ? 14.996 48.292 -98.656 1.00 23.22 251 LYS C CA 1
ATOM 8767 C C . LYS C 1 183 ? 15.459 49.550 -99.384 1.00 22.66 251 LYS C C 1
ATOM 8768 O O . LYS C 1 183 ? 14.683 50.161 -100.134 1.00 19.24 251 LYS C O 1
ATOM 8774 N N . GLU C 1 184 ? 16.709 49.973 -99.142 1.00 19.50 252 GLU C N 1
ATOM 8775 C CA . GLU C 1 184 ? 17.235 51.170 -99.793 1.00 20.37 252 GLU C CA 1
ATOM 8776 C C . GLU C 1 184 ? 17.257 51.002 -101.307 1.00 23.07 252 GLU C C 1
ATOM 8777 O O . GLU C 1 184 ? 16.862 51.909 -102.045 1.00 23.89 252 GLU C O 1
ATOM 8783 N N . ALA C 1 185 ? 17.713 49.842 -101.791 1.00 19.03 253 ALA C N 1
ATOM 8784 C CA . ALA C 1 185 ? 17.757 49.630 -103.236 1.00 21.17 253 ALA C CA 1
ATOM 8785 C C . ALA C 1 185 ? 16.350 49.636 -103.846 1.00 25.38 253 ALA C C 1
ATOM 8786 O O . ALA C 1 185 ? 16.156 50.104 -104.974 1.00 26.58 253 ALA C O 1
ATOM 8788 N N . GLU C 1 186 ? 15.354 49.119 -103.121 1.00 26.52 254 GLU C N 1
ATOM 8789 C CA . GLU C 1 186 ? 13.977 49.193 -103.605 1.00 26.79 254 GLU C CA 1
ATOM 8790 C C . GLU C 1 186 ? 13.504 50.638 -103.696 1.00 27.29 254 GLU C C 1
ATOM 8791 O O . GLU C 1 186 ? 12.887 51.039 -104.689 1.00 26.40 254 GLU C O 1
ATOM 8797 N N . LEU C 1 187 ? 13.795 51.440 -102.670 1.00 25.74 255 LEU C N 1
ATOM 8798 C CA . LEU C 1 187 ? 13.360 52.831 -102.665 1.00 27.53 255 LEU C CA 1
ATOM 8799 C C . LEU C 1 187 ? 14.014 53.644 -103.781 1.00 23.78 255 LEU C C 1
ATOM 8800 O O . LEU C 1 187 ? 13.374 54.529 -104.359 1.00 24.72 255 LEU C O 1
ATOM 8805 N N . ARG C 1 188 ? 15.285 53.373 -104.100 1.00 23.40 256 ARG C N 1
ATOM 8806 C CA . ARG C 1 188 ? 15.944 54.146 -105.156 1.00 24.84 256 ARG C CA 1
ATOM 8807 C C . ARG C 1 188 ? 15.260 53.970 -106.506 1.00 24.44 256 ARG C C 1
ATOM 8808 O O . ARG C 1 188 ? 15.280 54.885 -107.336 1.00 22.09 256 ARG C O 1
ATOM 8816 N N . SER C 1 189 ? 14.661 52.803 -106.753 1.00 24.19 257 SER C N 1
ATOM 8817 C CA . SER C 1 189 ? 13.943 52.600 -108.002 1.00 30.27 257 SER C CA 1
ATOM 8818 C C . SER C 1 189 ? 12.641 53.405 -108.070 1.00 33.77 257 SER C C 1
ATOM 8819 O O . SER C 1 189 ? 12.111 53.600 -109.169 1.00 31.24 257 SER C O 1
ATOM 8822 N N . THR C 1 190 ? 12.125 53.903 -106.938 1.00 23.91 258 THR C N 1
ATOM 8823 C CA . THR C 1 190 ? 10.900 54.691 -106.945 1.00 26.24 258 THR C CA 1
ATOM 8824 C C . THR C 1 190 ? 11.099 56.149 -106.535 1.00 30.83 258 THR C C 1
ATOM 8825 O O . THR C 1 190 ? 10.112 56.891 -106.462 1.00 30.61 258 THR C O 1
ATOM 8829 N N . ASP C 1 191 ? 12.330 56.588 -106.273 1.00 26.69 259 ASP C N 1
ATOM 8830 C CA . ASP C 1 191 ? 12.557 57.994 -105.948 1.00 28.83 259 ASP C CA 1
ATOM 8831 C C . ASP C 1 191 ? 12.162 58.878 -107.128 1.00 29.79 259 ASP C C 1
ATOM 8832 O O . ASP C 1 191 ? 12.487 58.579 -108.278 1.00 29.94 259 ASP C O 1
ATOM 8837 N N . LEU C 1 192 ? 11.453 59.974 -106.838 1.00 37.95 260 LEU C N 1
ATOM 8838 C CA . LEU C 1 192 ? 11.108 60.933 -107.890 1.00 35.79 260 LEU C CA 1
ATOM 8839 C C . LEU C 1 192 ? 12.360 61.533 -108.530 1.00 35.14 260 LEU C C 1
ATOM 8840 O O . LEU C 1 192 ? 12.459 61.614 -109.759 1.00 39.71 260 LEU C O 1
ATOM 8845 N N . LEU C 1 193 ? 13.338 61.929 -107.718 1.00 38.05 261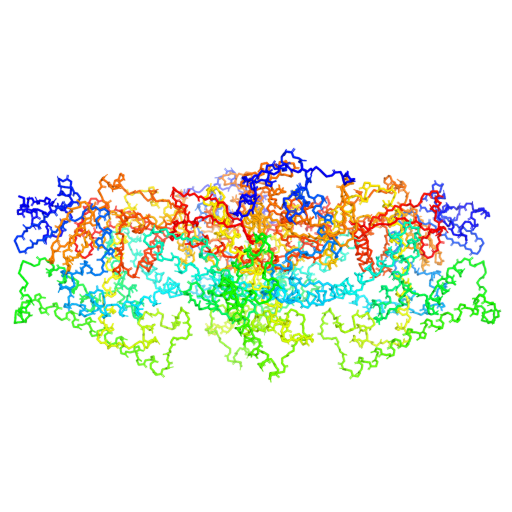 LEU C N 1
ATOM 8846 C CA . LEU C 1 193 ? 14.624 62.388 -108.227 1.00 42.65 261 LEU C CA 1
ATOM 8847 C C . LEU C 1 193 ? 15.743 61.620 -107.537 1.00 29.34 261 LEU C C 1
ATOM 8848 O O . LEU C 1 193 ? 15.664 61.382 -106.329 1.00 32.65 261 LEU C O 1
ATOM 8853 N N . PRO C 1 194 ? 16.803 61.232 -108.263 1.00 33.63 262 PRO C N 1
ATOM 8854 C CA . PRO C 1 194 ? 17.904 60.462 -107.646 1.00 33.81 262 PRO C CA 1
ATOM 8855 C C . PRO C 1 194 ? 18.858 61.329 -106.827 1.00 27.42 262 PRO C C 1
ATOM 8856 O O . PRO C 1 194 ? 20.048 61.468 -107.154 1.00 31.51 262 PRO C O 1
ATOM 8860 N N . TYR C 1 195 ? 18.345 61.902 -105.726 1.00 22.17 263 TYR C N 1
ATOM 8861 C CA . TYR C 1 195 ? 19.158 62.817 -104.925 1.00 22.43 263 TYR C CA 1
ATOM 8862 C C . TYR C 1 195 ? 20.379 62.127 -104.321 1.00 28.43 263 TYR C C 1
ATOM 8863 O O . TYR C 1 195 ? 21.373 62.796 -104.010 1.00 24.93 263 TYR C O 1
ATOM 8872 N N . TRP C 1 196 ? 20.324 60.801 -104.129 1.00 26.08 264 TRP C N 1
ATOM 8873 C CA . TRP C 1 196 ? 21.440 60.072 -103.530 1.00 26.77 264 TRP C CA 1
ATOM 8874 C C . TRP C 1 196 ? 22.680 60.052 -104.421 1.00 23.69 264 TRP C C 1
ATOM 8875 O O . TRP C 1 196 ? 23.749 59.638 -103.957 1.00 24.89 264 TRP C O 1
ATOM 8886 N N . LYS C 1 197 ? 22.574 60.490 -105.682 1.00 26.37 265 LYS C N 1
ATOM 8887 C CA . LYS C 1 197 ? 23.763 60.696 -106.508 1.00 25.78 265 LYS C CA 1
ATOM 8888 C C . LYS C 1 197 ? 24.611 61.863 -106.025 1.00 31.91 265 LYS C C 1
ATOM 8889 O O . LYS C 1 197 ? 25.759 61.994 -106.467 1.00 27.71 265 LYS C O 1
ATOM 8895 N N . ILE C 1 198 ? 24.079 62.700 -105.133 1.00 27.41 266 ILE C N 1
ATOM 8896 C CA . ILE C 1 198 ? 24.816 63.809 -104.539 1.00 24.61 266 ILE C CA 1
ATOM 8897 C C . ILE C 1 198 ? 25.339 63.357 -103.180 1.00 27.08 266 ILE C C 1
ATOM 8898 O O . ILE C 1 198 ? 24.558 63.087 -102.261 1.00 22.24 266 ILE C O 1
ATOM 8903 N N . ASP C 1 199 ? 26.663 63.295 -103.049 1.00 22.74 267 ASP C N 1
ATOM 8904 C CA . ASP C 1 199 ? 27.269 62.661 -101.883 1.00 27.62 267 ASP C CA 1
ATOM 8905 C C . ASP C 1 199 ? 26.948 63.410 -100.594 1.00 27.90 267 ASP C C 1
ATOM 8906 O O . ASP C 1 199 ? 26.700 62.787 -99.554 1.00 29.71 267 ASP C O 1
ATOM 8911 N N . ALA C 1 200 ? 26.961 64.746 -100.637 1.00 24.76 268 ALA C N 1
ATOM 8912 C CA . ALA C 1 200 ? 26.659 65.527 -99.445 1.00 25.96 268 ALA C CA 1
ATOM 8913 C C . ALA C 1 200 ? 25.274 65.197 -98.893 1.00 23.71 268 ALA C C 1
ATOM 8914 O O . ALA C 1 200 ? 25.106 65.051 -97.678 1.00 25.10 268 ALA C O 1
ATOM 8916 N N . LEU C 1 201 ? 24.266 65.088 -99.762 1.00 19.63 269 LEU C N 1
ATOM 8917 C CA . LEU C 1 201 ? 22.945 64.681 -99.290 1.00 22.95 269 LEU C CA 1
ATOM 8918 C C . LEU C 1 201 ? 22.973 63.284 -98.672 1.00 22.50 269 LEU C C 1
ATOM 8919 O O . LEU C 1 201 ? 22.257 63.014 -97.700 1.00 22.52 269 LEU C O 1
ATOM 8924 N N . CYS C 1 202 ? 23.792 62.375 -99.217 1.00 23.25 270 CYS C N 1
ATOM 8925 C CA . CYS C 1 202 ? 23.902 61.055 -98.603 1.00 21.47 270 CYS C CA 1
ATOM 8926 C C . CYS C 1 202 ? 24.422 61.136 -97.175 1.00 26.39 270 CYS C C 1
ATOM 8927 O O . CYS C 1 202 ? 24.145 60.237 -96.373 1.00 22.83 270 CYS C O 1
ATOM 8930 N N . LYS C 1 203 ? 25.162 62.195 -96.837 1.00 22.01 271 LYS C N 1
ATOM 8931 C CA . LYS C 1 203 ? 25.712 62.322 -95.497 1.00 23.79 271 LYS C CA 1
ATOM 8932 C C . LYS C 1 203 ? 24.718 62.888 -94.483 1.00 22.16 271 LYS C C 1
ATOM 8933 O O . LYS C 1 203 ? 24.959 62.746 -93.286 1.00 24.26 271 LYS C O 1
ATOM 8939 N N . ILE C 1 204 ? 23.620 63.518 -94.919 1.00 21.04 272 ILE C N 1
ATOM 8940 C CA . ILE C 1 204 ? 22.742 64.237 -93.991 1.00 22.76 272 ILE C CA 1
ATOM 8941 C C . ILE C 1 204 ? 21.326 63.679 -93.964 1.00 22.95 272 ILE C C 1
ATOM 8942 O O . ILE C 1 204 ? 20.635 63.803 -92.943 1.00 21.76 272 ILE C O 1
ATOM 8947 N N . VAL C 1 205 ? 20.858 63.102 -95.071 1.00 21.01 273 VAL C N 1
ATOM 8948 C CA . VAL C 1 205 ? 19.480 62.597 -95.100 1.00 22.30 273 VAL C CA 1
ATOM 8949 C C . VAL C 1 205 ? 19.412 61.324 -94.261 1.00 23.44 273 VAL C C 1
ATOM 8950 O O . VAL C 1 205 ? 20.154 60.374 -94.543 1.00 22.01 273 VAL C O 1
ATOM 8954 N N . PRO C 1 206 ? 18.542 61.242 -93.240 1.00 24.65 274 PRO C N 1
ATOM 8955 C CA . PRO C 1 206 ? 18.606 60.082 -92.330 1.00 22.47 274 PRO C CA 1
ATOM 8956 C C . PRO C 1 206 ? 18.525 58.730 -93.028 1.00 20.81 274 PRO C C 1
ATOM 8957 O O . PRO C 1 206 ? 19.310 57.825 -92.708 1.00 23.23 274 PRO C O 1
ATOM 8961 N N . ARG C 1 207 ? 17.622 58.604 -93.994 1.00 20.39 275 ARG C N 1
ATOM 8962 C CA . ARG C 1 207 ? 17.463 57.357 -94.734 1.00 24.68 275 ARG C CA 1
ATOM 8963 C C . ARG C 1 207 ? 18.769 56.909 -95.392 1.00 20.89 275 ARG C C 1
ATOM 8964 O O . ARG C 1 207 ? 19.032 55.712 -95.510 1.00 24.42 275 ARG C O 1
ATOM 8972 N N . GLN C 1 208 ? 19.583 57.871 -95.818 1.00 20.62 276 GLN C N 1
ATOM 8973 C CA . GLN C 1 208 ? 20.857 57.563 -96.468 1.00 22.51 276 GLN C CA 1
ATOM 8974 C C . GLN C 1 208 ? 21.953 57.256 -95.453 1.00 23.14 276 GLN C C 1
ATOM 8975 O O . GLN C 1 208 ? 22.806 56.389 -95.692 1.00 17.12 276 GLN C O 1
ATOM 8981 N N . VAL C 1 209 ? 21.964 57.970 -94.326 1.00 18.10 277 VAL C N 1
ATOM 8982 C CA . VAL C 1 209 ? 22.949 57.673 -93.291 1.00 22.28 277 VAL C CA 1
ATOM 8983 C C . VAL C 1 209 ? 22.760 56.248 -92.786 1.00 23.48 277 VAL C C 1
ATOM 8984 O O . VAL C 1 209 ? 23.729 55.525 -92.536 1.00 22.90 277 VAL C O 1
ATOM 8988 N N . LYS C 1 210 ? 21.507 55.829 -92.611 1.00 21.40 278 LYS C N 1
ATOM 8989 C CA . LYS C 1 210 ? 21.250 54.484 -92.118 1.00 23.49 278 LYS C CA 1
ATOM 8990 C C . LYS C 1 210 ? 21.665 53.441 -93.151 1.00 22.00 278 LYS C C 1
ATOM 8991 O O . LYS C 1 210 ? 22.189 52.375 -92.799 1.00 22.42 278 LYS C O 1
ATOM 8997 N N . ALA C 1 211 ? 21.441 53.732 -94.436 1.00 19.44 279 ALA C N 1
ATOM 8998 C CA . ALA C 1 211 ? 21.773 52.763 -95.475 1.00 22.58 279 ALA C CA 1
ATOM 8999 C C . ALA C 1 211 ? 23.281 52.606 -95.612 1.00 19.13 279 ALA C C 1
ATOM 9000 O O . ALA C 1 211 ? 23.779 51.490 -95.808 1.00 19.12 279 ALA C O 1
ATOM 9002 N N . GLU C 1 212 ? 24.026 53.715 -95.529 1.00 19.24 280 GLU C N 1
ATOM 9003 C CA . GLU C 1 212 ? 25.485 53.643 -95.603 1.00 23.96 280 GLU C CA 1
ATOM 9004 C C . GLU C 1 212 ? 26.055 52.824 -94.456 1.00 23.68 280 GLU C C 1
ATOM 9005 O O . GLU C 1 212 ? 26.995 52.036 -94.644 1.00 28.66 280 GLU C O 1
ATOM 9011 N N . LYS C 1 213 ? 25.527 53.021 -93.250 1.00 24.20 281 LYS C N 1
ATOM 9012 C CA . LYS C 1 213 ? 25.954 52.203 -92.122 1.00 28.82 281 LYS C CA 1
ATOM 9013 C C . LYS C 1 213 ? 25.712 50.718 -92.395 1.00 24.33 281 LYS C C 1
ATOM 9014 O O . LYS C 1 213 ? 26.582 49.885 -92.127 1.00 23.74 281 LYS C O 1
ATOM 9020 N N . ALA C 1 214 ? 24.536 50.369 -92.933 1.00 23.96 282 ALA C N 1
ATOM 9021 C CA . ALA C 1 214 ? 24.250 48.969 -93.242 1.00 19.10 282 ALA C CA 1
ATOM 9022 C C . ALA C 1 214 ? 25.221 48.419 -94.288 1.00 20.76 282 ALA C C 1
ATOM 9023 O O . ALA C 1 214 ? 25.816 47.354 -94.097 1.00 20.40 282 ALA C O 1
ATOM 9025 N N . VAL C 1 215 ? 25.402 49.133 -95.402 1.00 24.21 283 VAL C N 1
ATOM 9026 C CA . VAL C 1 215 ? 26.317 48.653 -96.439 1.00 19.22 283 VAL C CA 1
ATOM 9027 C C . VAL C 1 215 ? 27.718 48.468 -95.869 1.00 25.21 283 VAL C C 1
ATOM 9028 O O . VAL C 1 215 ? 28.400 47.479 -96.160 1.00 28.34 283 VAL C O 1
ATOM 9032 N N . THR C 1 216 ? 28.161 49.396 -95.028 1.00 27.62 284 THR C N 1
ATOM 9033 C CA . THR C 1 216 ? 29.500 49.271 -94.464 1.00 27.48 284 THR C CA 1
ATOM 9034 C C . THR C 1 216 ? 29.625 48.031 -93.574 1.00 28.62 284 THR C C 1
ATOM 9035 O O . THR C 1 216 ? 30.631 47.322 -93.635 1.00 26.21 284 THR C O 1
ATOM 9039 N N . LEU C 1 217 ? 28.599 47.720 -92.778 1.00 25.76 285 LEU C N 1
ATOM 9040 C CA . LEU C 1 217 ? 28.662 46.545 -91.906 1.00 29.06 285 LEU C CA 1
ATOM 9041 C C . LEU C 1 217 ? 28.684 45.243 -92.707 1.00 29.44 285 LEU C C 1
ATOM 9042 O O . LEU C 1 217 ? 29.437 44.318 -92.385 1.00 33.25 285 LEU C O 1
ATOM 9047 N N . ILE C 1 218 ? 27.854 45.151 -93.743 1.00 25.77 286 ILE C N 1
ATOM 9048 C CA . ILE C 1 218 ? 27.862 43.980 -94.611 1.00 26.82 286 ILE C CA 1
ATOM 9049 C C . ILE C 1 218 ? 29.209 43.845 -95.307 1.00 25.79 286 ILE C C 1
ATOM 9050 O O . ILE C 1 218 ? 29.791 42.754 -95.361 1.00 28.07 286 ILE C O 1
ATOM 9055 N N . ARG C 1 219 ? 29.714 44.951 -95.862 1.00 25.50 287 ARG C N 1
ATOM 9056 C CA . ARG C 1 219 ? 30.995 44.915 -96.566 1.00 32.52 287 ARG C CA 1
ATOM 9057 C C . ARG C 1 219 ? 32.117 44.440 -95.651 1.00 26.49 287 ARG C C 1
ATOM 9058 O O . ARG C 1 219 ? 32.917 43.579 -96.028 1.00 30.37 287 ARG C O 1
ATOM 9066 N N . GLU C 1 220 ? 32.177 44.979 -94.431 1.00 29.09 288 GLU C N 1
ATOM 9067 C CA . GLU C 1 220 ? 33.206 44.563 -93.486 1.00 32.77 288 GLU C CA 1
ATOM 9068 C C . GLU C 1 220 ? 33.075 43.089 -93.141 1.00 32.12 288 GLU C C 1
ATOM 9069 O O . GLU C 1 220 ? 34.082 42.379 -93.056 1.00 41.00 288 GLU C O 1
ATOM 9075 N N . THR C 1 221 ? 31.841 42.611 -92.942 1.00 31.30 289 THR C N 1
ATOM 9076 C CA . THR C 1 221 ? 31.632 41.199 -92.633 1.00 29.45 289 THR C CA 1
ATOM 9077 C C . THR C 1 221 ? 32.157 40.308 -93.754 1.00 30.17 289 THR C C 1
ATOM 9078 O O . THR C 1 221 ? 32.839 39.305 -93.495 1.00 34.08 289 THR C O 1
ATOM 9082 N N . VAL C 1 222 ? 31.860 40.662 -95.007 1.00 26.20 290 VAL C N 1
ATOM 9083 C CA . VAL C 1 222 ? 32.354 39.871 -96.132 1.00 29.40 290 VAL C CA 1
ATOM 9084 C C . VAL C 1 222 ? 33.866 40.019 -96.268 1.00 32.10 290 VAL C C 1
ATOM 9085 O O . VAL C 1 222 ? 34.576 39.048 -96.564 1.00 28.64 290 VAL C O 1
ATOM 9089 N N . GLU C 1 223 ? 34.385 41.232 -96.062 1.00 29.80 291 GLU C N 1
ATOM 9090 C CA . GLU C 1 223 ? 35.831 41.420 -96.120 1.00 33.34 291 GLU C CA 1
ATOM 9091 C C . GLU C 1 223 ? 36.540 40.524 -95.110 1.00 30.57 291 GLU C C 1
ATOM 9092 O O . GLU C 1 223 ? 37.558 39.906 -95.432 1.00 31.36 291 GLU C O 1
ATOM 9098 N N . ASP C 1 224 ? 36.003 40.425 -93.890 1.00 32.82 292 ASP C N 1
ATOM 9099 C CA . ASP C 1 224 ? 36.632 39.581 -92.878 1.00 33.45 292 ASP C CA 1
ATOM 9100 C C . ASP C 1 224 ? 36.625 38.112 -93.295 1.00 36.34 292 ASP C C 1
ATOM 9101 O O . ASP C 1 224 ? 37.621 37.404 -93.110 1.00 43.01 292 ASP C O 1
ATOM 9106 N N . LEU C 1 225 ? 35.510 37.635 -93.856 1.00 37.29 293 LEU C N 1
ATOM 9107 C CA . LEU C 1 225 ? 35.451 36.253 -94.322 1.00 29.70 293 LEU C CA 1
ATOM 9108 C C . LEU C 1 225 ? 36.465 35.999 -95.428 1.00 35.45 293 LEU C C 1
ATOM 9109 O O . LEU C 1 225 ? 37.105 34.943 -95.463 1.00 30.83 293 LEU C O 1
ATOM 9114 N N . ILE C 1 226 ? 36.619 36.953 -96.344 1.00 30.74 294 ILE C N 1
ATOM 9115 C CA . ILE C 1 226 ? 37.540 36.762 -97.457 1.00 26.65 294 ILE C CA 1
ATOM 9116 C C . ILE C 1 226 ? 38.977 36.711 -96.955 1.00 36.73 294 ILE C C 1
ATOM 9117 O O . ILE C 1 226 ? 39.775 35.882 -97.406 1.00 37.02 294 ILE C O 1
ATOM 9122 N N . ALA C 1 227 ? 39.329 37.589 -96.011 1.00 36.15 295 ALA C N 1
ATOM 9123 C CA . ALA C 1 227 ? 40.697 37.608 -95.502 1.00 41.70 295 ALA C CA 1
ATOM 9124 C C . ALA C 1 227 ? 41.003 36.353 -94.697 1.00 37.80 295 ALA C C 1
ATOM 9125 O O . ALA C 1 227 ? 42.078 35.767 -94.850 1.00 45.53 295 ALA C O 1
ATOM 9127 N N . LYS C 1 228 ? 40.070 35.922 -93.841 1.00 40.03 296 LYS C N 1
ATOM 9128 C CA . LYS C 1 228 ? 40.287 34.703 -93.065 1.00 40.13 296 LYS C CA 1
ATOM 9129 C C . LYS C 1 228 ? 40.471 33.492 -93.967 1.00 40.96 296 LYS C C 1
ATOM 9130 O O . LYS C 1 228 ? 41.321 32.636 -93.697 1.00 48.32 296 LYS C O 1
ATOM 9136 N N . CYS C 1 229 ? 39.690 33.399 -95.045 1.00 40.27 297 CYS C N 1
ATOM 9137 C CA . CYS C 1 229 ? 39.860 32.275 -95.961 1.00 39.05 297 CYS C CA 1
ATOM 9138 C C . CYS C 1 229 ? 41.152 32.404 -96.751 1.00 38.10 297 CYS C C 1
ATOM 9139 O O . CYS C 1 229 ? 41.860 31.413 -96.966 1.00 39.10 297 CYS C O 1
ATOM 9142 N N . LYS C 1 230 ? 41.459 33.616 -97.214 1.00 39.30 298 LYS C N 1
ATOM 9143 C CA . LYS C 1 230 ? 42.670 33.828 -97.993 1.00 44.86 298 LYS C CA 1
ATOM 9144 C C . LYS C 1 230 ? 43.908 33.548 -97.155 1.00 50.24 298 LYS C C 1
ATOM 9145 O O . LYS C 1 230 ? 44.915 33.061 -97.676 1.00 51.28 298 LYS C O 1
ATOM 9151 N N . GLU C 1 231 ? 43.842 33.828 -95.853 1.00 50.93 299 GLU C N 1
ATOM 9152 C CA . GLU C 1 231 ? 44.943 33.492 -94.958 1.00 54.41 299 GLU C CA 1
ATOM 9153 C C . GLU C 1 231 ? 45.153 31.983 -94.879 1.00 60.04 299 GLU C C 1
ATOM 9154 O O . GLU C 1 231 ? 46.292 31.508 -94.925 1.00 62.87 299 GLU C O 1
ATOM 9160 N N . ILE C 1 232 ? 44.068 31.210 -94.778 1.00 59.25 300 ILE C N 1
ATOM 9161 C CA . ILE C 1 232 ? 44.199 29.755 -94.733 1.00 55.81 300 ILE C CA 1
ATOM 9162 C C . ILE C 1 232 ? 44.675 29.214 -96.076 1.00 58.50 300 ILE C C 1
ATOM 9163 O O . ILE C 1 232 ? 45.518 28.312 -96.133 1.00 63.06 300 ILE C O 1
ATOM 9168 N N . VAL C 1 233 ? 44.152 29.762 -97.176 1.00 55.97 301 VAL C N 1
ATOM 9169 C CA . VAL C 1 233 ? 44.485 29.255 -98.507 1.00 56.93 301 VAL C CA 1
ATOM 9170 C C . VAL C 1 233 ? 45.975 29.408 -98.782 1.00 64.53 301 VAL C C 1
ATOM 9171 O O . VAL C 1 233 ? 46.664 28.441 -99.125 1.00 67.46 301 VAL C O 1
ATOM 9175 N N . GLU C 1 234 ? 46.492 30.632 -98.644 1.00 64.57 302 GLU C N 1
ATOM 9176 C CA . GLU C 1 234 ? 47.890 30.887 -98.976 1.00 68.12 302 GLU C CA 1
ATOM 9177 C C . GLU C 1 234 ? 48.837 30.221 -97.983 1.00 67.65 302 GLU C C 1
ATOM 9178 O O . GLU C 1 234 ? 49.970 29.887 -98.344 1.00 71.03 302 GLU C O 1
ATOM 9184 N N . ARG C 1 235 ? 48.395 30.012 -96.742 1.00 61.96 303 ARG C N 1
ATOM 9185 C CA . ARG C 1 235 ? 49.241 29.324 -95.774 1.00 57.74 303 ARG C CA 1
ATOM 9186 C C . ARG C 1 235 ? 49.398 27.851 -96.128 1.00 71.87 303 ARG C C 1
ATOM 9187 O O . ARG C 1 235 ? 50.480 27.280 -95.959 1.00 85.61 303 ARG C O 1
ATOM 9195 N N . GLU C 1 236 ? 48.344 27.225 -96.643 1.00 75.05 304 GLU C N 1
ATOM 9196 C CA . GLU C 1 236 ? 48.352 25.792 -96.916 1.00 72.51 304 GLU C CA 1
ATOM 9197 C C . GLU C 1 236 ? 48.840 25.441 -98.317 1.00 72.68 304 GLU C C 1
ATOM 9198 O O . GLU C 1 236 ? 48.875 24.255 -98.658 1.00 82.67 304 GLU C O 1
ATOM 9204 N N . GLY C 1 237 ? 49.219 26.423 -99.132 1.00 67.66 305 GLY C N 1
ATOM 9205 C CA . GLY C 1 237 ? 49.586 26.132 -100.511 1.00 76.48 305 GLY C CA 1
ATOM 9206 C C . GLY C 1 237 ? 48.478 25.499 -101.327 1.00 88.07 305 GLY C C 1
ATOM 9207 O O . GLY C 1 237 ? 48.756 24.695 -102.228 1.00 81.92 305 GLY C O 1
ATOM 9208 N N . GLU C 1 238 ? 47.221 25.846 -101.038 1.00 86.35 306 GLU C N 1
ATOM 9209 C CA . GLU C 1 238 ? 46.066 25.242 -101.697 1.00 89.07 306 GLU C CA 1
ATOM 9210 C C . GLU C 1 238 ? 45.909 25.754 -103.127 1.00 88.92 306 GLU C C 1
ATOM 9211 O O . GLU C 1 238 ? 46.047 26.952 -103.395 1.00 86.87 306 GLU C O 1
ATOM 9213 N N . ARG C 1 239 ? 45.599 24.837 -104.045 1.00 93.47 307 ARG C N 1
ATOM 9214 C CA . ARG C 1 239 ? 45.525 25.165 -105.462 1.00 89.93 307 ARG C CA 1
ATOM 9215 C C . ARG C 1 239 ? 44.454 24.320 -106.142 1.00 83.09 307 ARG C C 1
ATOM 9216 O O . ARG C 1 239 ? 44.143 23.209 -105.703 1.00 80.36 307 ARG C O 1
ATOM 9224 N N . ILE C 1 240 ? 43.884 24.867 -107.213 1.00 82.86 308 ILE C N 1
ATOM 9225 C CA . ILE C 1 240 ? 43.013 24.109 -108.103 1.00 80.51 308 ILE C CA 1
ATOM 9226 C C . ILE C 1 240 ? 43.905 23.462 -109.154 1.00 88.17 308 ILE C C 1
ATOM 9227 O O . ILE C 1 240 ? 44.518 24.148 -109.977 1.00 90.44 308 ILE C O 1
ATOM 9232 N N . ASN C 1 241 ? 44.001 22.141 -109.105 1.00 92.39 309 ASN C N 1
ATOM 9233 C CA . ASN C 1 241 ? 44.674 21.374 -110.136 1.00 92.44 309 ASN C CA 1
ATOM 9234 C C . ASN C 1 241 ? 43.721 20.487 -110.919 1.00 93.98 309 ASN C C 1
ATOM 9235 O O . ASN C 1 241 ? 44.133 19.909 -111.932 1.00 98.82 309 ASN C O 1
ATOM 9240 N N . ASP C 1 242 ? 42.465 20.373 -110.489 1.00 88.32 310 ASP C N 1
ATOM 9241 C CA . ASP C 1 242 ? 41.478 19.531 -111.144 1.00 91.52 310 ASP C CA 1
ATOM 9242 C C . ASP C 1 242 ? 40.200 20.320 -111.386 1.00 83.09 310 ASP C C 1
ATOM 9243 O O . ASP C 1 242 ? 39.893 21.284 -110.674 1.00 64.46 310 ASP C O 1
ATOM 9248 N N . GLU C 1 243 ? 39.467 19.904 -112.415 1.00 84.72 311 GLU C N 1
ATOM 9249 C CA . GLU C 1 243 ? 38.106 20.376 -112.597 1.00 74.05 311 GLU C CA 1
ATOM 9250 C C . GLU C 1 243 ? 37.235 19.870 -111.453 1.00 71.11 311 GLU C C 1
ATOM 9251 O O . GLU C 1 243 ? 37.527 18.843 -110.828 1.00 78.29 311 GLU C O 1
ATOM 9253 N N . GLU C 1 244 ? 36.170 20.618 -111.167 1.00 51.97 312 GLU C N 1
ATOM 9254 C CA . GLU C 1 244 ? 35.178 20.236 -110.159 1.00 49.71 312 GLU C CA 1
ATOM 9255 C C . GLU C 1 244 ? 35.787 20.151 -108.758 1.00 44.53 312 GLU C C 1
ATOM 9256 O O . GLU C 1 244 ? 35.489 19.245 -107.981 1.00 43.33 312 GLU C O 1
ATOM 9262 N N . TYR C 1 245 ? 36.619 21.132 -108.425 1.00 45.76 313 TYR C N 1
ATOM 9263 C CA . TYR C 1 245 ? 37.239 21.175 -107.109 1.00 36.96 313 TYR C CA 1
ATOM 9264 C C . TYR C 1 245 ? 36.226 21.547 -106.033 1.00 44.70 313 TYR C C 1
ATOM 9265 O O . TYR C 1 245 ? 35.402 22.448 -106.220 1.00 42.50 313 TYR C O 1
ATOM 9274 N N . VAL C 1 246 ? 36.296 20.847 -104.897 1.00 42.07 314 VAL C N 1
ATOM 9275 C CA . VAL C 1 246 ? 35.493 21.139 -103.709 1.00 40.08 314 VAL C CA 1
ATOM 9276 C C . VAL C 1 246 ? 36.363 20.882 -102.486 1.00 44.15 314 VAL C C 1
ATOM 9277 O O . VAL C 1 246 ? 36.861 19.765 -102.304 1.00 47.71 314 VAL C O 1
ATOM 9281 N N . ASN C 1 247 ? 36.536 21.898 -101.641 1.00 49.06 315 ASN C N 1
ATOM 9282 C CA . ASN C 1 247 ? 37.254 21.733 -100.380 1.00 48.34 315 ASN C CA 1
ATOM 9283 C C . ASN C 1 247 ? 36.320 21.095 -99.362 1.00 43.87 315 ASN C C 1
ATOM 9284 O O . ASN C 1 247 ? 35.259 21.648 -99.060 1.00 40.24 315 ASN C O 1
ATOM 9289 N N . ASP C 1 248 ? 36.712 19.937 -98.824 1.00 46.41 316 ASP C N 1
ATOM 9290 C CA . ASP C 1 248 ? 35.808 19.218 -97.936 1.00 40.30 316 ASP C CA 1
ATOM 9291 C C . ASP C 1 248 ? 35.551 19.980 -96.645 1.00 41.77 316 ASP C C 1
ATOM 9292 O O . ASP C 1 248 ? 34.444 19.919 -96.100 1.00 48.92 316 ASP C O 1
ATOM 9297 N N . ALA C 1 249 ? 36.546 20.696 -96.139 1.00 41.29 317 ALA C N 1
ATOM 9298 C CA . ALA C 1 249 ? 36.353 21.449 -94.911 1.00 41.02 317 ALA C CA 1
ATOM 9299 C C . ALA C 1 249 ? 35.668 22.791 -95.144 1.00 39.81 317 ALA C C 1
ATOM 9300 O O . ALA C 1 249 ? 35.060 23.329 -94.212 1.00 45.68 317 ALA C O 1
ATOM 9302 N N . ASP C 1 250 ? 35.749 23.338 -96.355 1.00 39.22 318 ASP C N 1
ATOM 9303 C CA . ASP C 1 250 ? 35.204 24.662 -96.677 1.00 37.67 318 ASP C CA 1
ATOM 9304 C C . ASP C 1 250 ? 34.636 24.611 -98.091 1.00 32.49 318 ASP C C 1
ATOM 9305 O O . ASP C 1 250 ? 35.218 25.154 -99.036 1.00 38.06 318 ASP C O 1
ATOM 9310 N N . PRO C 1 251 ? 33.483 23.947 -98.271 1.00 28.74 319 PRO C N 1
ATOM 9311 C CA . PRO C 1 251 ? 32.887 23.784 -99.611 1.00 30.69 319 PRO C CA 1
ATOM 9312 C C . PRO C 1 251 ? 32.070 25.000 -100.038 1.00 33.15 319 PRO C C 1
ATOM 9313 O O . PRO C 1 251 ? 30.841 24.945 -100.164 1.00 33.51 319 PRO C O 1
ATOM 9317 N N . SER C 1 252 ? 32.752 26.123 -100.249 1.00 31.95 320 SER C N 1
ATOM 9318 C CA . SER C 1 252 ? 32.097 27.390 -100.534 1.00 28.64 320 SER C CA 1
ATOM 9319 C C . SER C 1 252 ? 32.597 27.952 -101.857 1.00 31.48 320 SER C C 1
ATOM 9320 O O . SER C 1 252 ? 33.676 27.606 -102.345 1.00 34.24 320 SER C O 1
ATOM 9323 N N . ILE C 1 253 ? 31.790 28.844 -102.427 1.00 32.24 321 ILE C N 1
ATOM 9324 C CA . ILE C 1 253 ? 32.193 29.534 -103.644 1.00 28.76 321 ILE C CA 1
ATOM 9325 C C . ILE C 1 253 ? 33.446 30.368 -103.387 1.00 23.79 321 ILE C C 1
ATOM 9326 O O . ILE C 1 253 ? 34.371 30.394 -104.210 1.00 27.79 321 ILE C O 1
ATOM 9331 N N . LEU C 1 254 ? 33.522 31.004 -102.215 1.00 30.57 322 LEU C N 1
ATOM 9332 C CA . LEU C 1 254 ? 34.688 31.813 -101.869 1.00 26.17 322 LEU C CA 1
ATOM 9333 C C . LEU C 1 254 ? 35.954 30.974 -101.886 1.00 31.95 322 LEU C C 1
ATOM 9334 O O . LEU C 1 254 ? 36.943 31.340 -102.531 1.00 31.48 322 LEU C O 1
ATOM 9339 N N . ARG C 1 255 ? 35.927 29.828 -101.198 1.00 34.02 323 ARG C N 1
ATOM 9340 C CA . ARG C 1 255 ? 37.070 28.919 -101.197 1.00 34.29 323 ARG C CA 1
ATOM 9341 C C . ARG C 1 255 ? 37.442 28.473 -102.609 1.00 37.46 323 ARG C C 1
ATOM 9342 O O . ARG C 1 255 ? 38.632 28.351 -102.931 1.00 42.72 323 ARG C O 1
ATOM 9350 N N . PHE C 1 256 ? 36.446 28.222 -103.467 1.00 26.46 324 PHE C N 1
ATOM 9351 C CA . PHE C 1 256 ? 36.745 27.792 -104.834 1.00 31.78 324 PHE C CA 1
ATOM 9352 C C . PHE C 1 256 ? 37.437 28.897 -105.628 1.00 38.46 324 PHE C C 1
ATOM 9353 O O . PHE C 1 256 ? 38.367 28.626 -106.402 1.00 34.05 324 PHE C O 1
ATOM 9361 N N . LEU C 1 257 ? 36.980 30.141 -105.475 1.00 27.38 325 LEU C N 1
ATOM 9362 C CA . LEU C 1 257 ? 37.562 31.234 -106.248 1.00 32.25 325 LEU C CA 1
ATOM 9363 C C . LEU C 1 257 ? 38.975 31.563 -105.770 1.00 29.19 325 LEU C C 1
ATOM 9364 O O . LEU C 1 257 ? 39.846 31.885 -106.585 1.00 37.58 325 LEU C O 1
ATOM 9369 N N . LEU C 1 258 ? 39.219 31.495 -104.456 1.00 28.81 326 LEU C N 1
ATOM 9370 C CA . LEU C 1 258 ? 40.565 31.741 -103.943 1.00 38.54 326 LEU C CA 1
ATOM 9371 C C . LEU C 1 258 ? 41.524 30.616 -104.326 1.00 46.29 326 LEU C C 1
ATOM 9372 O O . LEU C 1 258 ? 42.700 30.866 -104.614 1.00 45.77 326 LEU C O 1
ATOM 9377 N N . ALA C 1 259 ? 41.038 29.372 -104.336 1.00 40.57 327 ALA C N 1
ATOM 9378 C CA . ALA C 1 259 ? 41.865 28.248 -104.759 1.00 47.75 327 ALA C CA 1
ATOM 9379 C C . ALA C 1 259 ? 42.192 28.313 -106.250 1.00 50.76 327 ALA C C 1
ATOM 9380 O O . ALA C 1 259 ? 43.246 27.826 -106.675 1.00 53.57 327 ALA C O 1
ATOM 9382 N N . SER C 1 260 ? 41.316 28.923 -107.052 1.00 44.26 328 SER C N 1
ATOM 9383 C CA . SER C 1 260 ? 41.521 29.010 -108.494 1.00 52.05 328 SER C CA 1
ATOM 9384 C C . SER C 1 260 ? 42.693 29.914 -108.878 1.00 57.04 328 SER C C 1
ATOM 9385 O O . SER C 1 260 ? 43.131 29.889 -110.033 1.00 54.62 328 SER C O 1
ATOM 9388 N N . ARG C 1 261 ? 43.196 30.723 -107.949 1.00 51.04 329 ARG C N 1
ATOM 9389 C CA . ARG C 1 261 ? 44.402 31.536 -108.098 1.00 62.24 329 ARG C CA 1
ATOM 9390 C C . ARG C 1 261 ? 44.236 32.715 -109.048 1.00 62.22 329 ARG C C 1
ATOM 9391 O O . ARG C 1 261 ? 45.218 33.416 -109.309 1.00 66.80 329 ARG C O 1
ATOM 9399 N N . GLU C 1 262 ? 43.034 32.987 -109.550 1.00 58.14 330 GLU C N 1
ATOM 9400 C CA . GLU C 1 262 ? 42.905 34.036 -110.552 1.00 54.03 330 GLU C CA 1
ATOM 9401 C C . GLU C 1 262 ? 43.174 35.389 -109.915 1.00 49.99 330 GLU C C 1
ATOM 9402 O O . GLU C 1 262 ? 42.860 35.611 -108.743 1.00 59.05 330 GLU C O 1
ATOM 9408 N N . GLU C 1 263 ? 43.790 36.285 -110.685 1.00 47.56 331 GLU C N 1
ATOM 9409 C CA . GLU C 1 263 ? 44.109 37.614 -110.179 1.00 49.40 331 GLU C CA 1
ATOM 9410 C C . GLU C 1 263 ? 42.829 38.431 -110.046 1.00 43.19 331 GLU C C 1
ATOM 9411 O O . GLU C 1 263 ? 42.142 38.697 -111.040 1.00 44.22 331 GLU C O 1
ATOM 9413 N N . VAL C 1 264 ? 42.488 38.800 -108.816 1.00 44.17 332 VAL C N 1
ATOM 9414 C CA . VAL C 1 264 ? 41.372 39.705 -108.579 1.00 33.04 332 VAL C CA 1
ATOM 9415 C C . VAL C 1 264 ? 41.632 40.446 -107.274 1.00 33.49 332 VAL C C 1
ATOM 9416 O O . VAL C 1 264 ? 42.120 39.868 -106.296 1.00 33.95 332 VAL C O 1
ATOM 9420 N N . SER C 1 265 ? 41.320 41.736 -107.274 1.00 25.79 333 SER C N 1
ATOM 9421 C CA . SER C 1 265 ? 41.466 42.538 -106.074 1.00 33.39 333 SER C CA 1
ATOM 9422 C C . SER C 1 265 ? 40.509 42.053 -104.989 1.00 32.60 333 SER C C 1
ATOM 9423 O O . SER C 1 265 ? 39.476 41.429 -105.263 1.00 29.65 333 SER C O 1
ATOM 9426 N N . SER C 1 266 ? 40.865 42.345 -103.738 1.00 33.56 334 SER C N 1
ATOM 9427 C CA . SER C 1 266 ? 39.989 41.959 -102.636 1.00 34.28 334 SER C CA 1
ATOM 9428 C C . SER C 1 266 ? 38.634 42.645 -102.718 1.00 28.66 334 SER C C 1
ATOM 9429 O O . SER C 1 266 ? 37.616 42.045 -102.342 1.00 27.99 334 SER C O 1
ATOM 9432 N N . VAL C 1 267 ? 38.594 43.897 -103.190 1.00 27.58 335 VAL C N 1
ATOM 9433 C CA . VAL C 1 267 ? 37.328 44.623 -103.205 1.00 28.84 335 VAL C CA 1
ATOM 9434 C C . VAL C 1 267 ? 36.416 44.079 -104.293 1.00 26.02 335 VAL C C 1
ATOM 9435 O O . VAL C 1 267 ? 35.195 44.000 -104.111 1.00 29.32 335 VAL C O 1
ATOM 9439 N N . GLN C 1 268 ? 36.986 43.711 -105.442 1.00 26.70 336 GLN C N 1
ATOM 9440 C CA . GLN C 1 268 ? 36.171 43.188 -106.528 1.00 25.18 336 GLN C CA 1
ATOM 9441 C C . GLN C 1 268 ? 35.609 41.825 -106.166 1.00 26.25 336 GLN C C 1
ATOM 9442 O O . GLN C 1 268 ? 34.442 41.533 -106.450 1.00 25.49 336 GLN C O 1
ATOM 9448 N N . LEU C 1 269 ? 36.420 40.985 -105.522 1.00 28.43 337 LEU C N 1
ATOM 9449 C CA . LEU C 1 269 ? 35.912 39.723 -105.000 1.00 31.42 337 LEU C CA 1
ATOM 9450 C C . LEU C 1 269 ? 34.774 39.962 -104.014 1.00 26.84 337 LEU C C 1
ATOM 9451 O O . LEU C 1 269 ? 33.747 39.274 -104.061 1.00 26.72 337 LEU C O 1
ATOM 9456 N N . ARG C 1 270 ? 34.956 40.918 -103.096 1.00 24.17 338 ARG C N 1
ATOM 9457 C CA . ARG C 1 270 ? 33.898 41.263 -102.150 1.00 26.42 338 ARG C CA 1
ATOM 9458 C C . ARG C 1 270 ? 32.636 41.689 -102.883 1.00 31.05 338 ARG C C 1
ATOM 9459 O O . ARG C 1 270 ? 31.538 41.208 -102.579 1.00 28.24 338 ARG C O 1
ATOM 9467 N N . ASP C 1 271 ? 32.778 42.596 -103.858 1.00 23.45 339 ASP C N 1
ATOM 9468 C CA . ASP C 1 271 ? 31.619 43.063 -104.607 1.00 27.09 339 ASP C CA 1
ATOM 9469 C C . ASP C 1 271 ? 30.934 41.913 -105.343 1.00 23.47 339 ASP C C 1
ATOM 9470 O O . ASP C 1 271 ? 29.701 41.819 -105.344 1.00 20.74 339 ASP C O 1
ATOM 9475 N N . ASP C 1 272 ? 31.714 41.040 -105.986 1.00 20.89 340 ASP C N 1
ATOM 9476 C CA . ASP C 1 272 ? 31.134 39.896 -106.689 1.00 22.11 340 ASP C CA 1
ATOM 9477 C C . ASP C 1 272 ? 30.331 39.009 -105.740 1.00 26.46 340 ASP C C 1
ATOM 9478 O O . ASP C 1 272 ? 29.186 38.636 -106.030 1.00 22.86 340 ASP C O 1
ATOM 9483 N N . LEU C 1 273 ? 30.927 38.638 -104.606 1.00 20.26 341 LEU C N 1
ATOM 9484 C CA . LEU C 1 273 ? 30.243 37.724 -103.687 1.00 25.47 341 LEU C CA 1
ATOM 9485 C C . LEU C 1 273 ? 29.050 38.382 -103.016 1.00 25.34 341 LEU C C 1
ATOM 9486 O O . LEU C 1 273 ? 28.068 37.702 -102.697 1.00 23.74 341 LEU C O 1
ATOM 9491 N N . LEU C 1 274 ? 29.128 39.693 -102.771 1.00 22.69 342 LEU C N 1
ATOM 9492 C CA . LEU C 1 274 ? 27.997 40.402 -102.203 1.00 20.85 342 LEU C CA 1
ATOM 9493 C C . LEU C 1 274 ? 26.842 40.488 -103.199 1.00 25.05 342 LEU C C 1
ATOM 9494 O O . LEU C 1 274 ? 25.679 40.446 -102.799 1.00 18.97 342 LEU C O 1
ATOM 9499 N N . SER C 1 275 ? 27.129 40.614 -104.496 1.00 20.05 343 SER C N 1
ATOM 9500 C CA . SER C 1 275 ? 26.022 40.662 -105.438 1.00 20.43 343 SER C CA 1
ATOM 9501 C C . SER C 1 275 ? 25.369 39.290 -105.578 1.00 25.50 343 SER C C 1
ATOM 9502 O O . SER C 1 275 ? 24.167 39.203 -105.864 1.00 22.16 343 SER C O 1
ATOM 9505 N N . MET C 1 276 ? 26.133 38.216 -105.355 1.00 19.67 344 MET C N 1
ATOM 9506 C CA . MET C 1 276 ? 25.548 36.878 -105.340 1.00 20.27 344 MET C CA 1
ATOM 9507 C C . MET C 1 276 ? 24.719 36.646 -104.080 1.00 20.73 344 MET C C 1
ATOM 9508 O O . MET C 1 276 ? 23.658 36.012 -104.137 1.00 22.27 344 MET C O 1
ATOM 9513 N N . LEU C 1 277 ? 25.188 37.151 -102.936 1.00 21.40 345 LEU C N 1
ATOM 9514 C CA . LEU C 1 277 ? 24.398 37.103 -101.708 1.00 21.92 345 LEU C CA 1
ATOM 9515 C C . LEU C 1 277 ? 23.020 37.715 -101.921 1.00 23.47 345 LEU C C 1
ATOM 9516 O O . LEU C 1 277 ? 21.994 37.132 -101.547 1.00 22.01 345 LEU C O 1
ATOM 9521 N N . VAL C 1 278 ? 22.969 38.889 -102.539 1.00 22.39 346 VAL C N 1
ATOM 9522 C CA . VAL C 1 278 ? 21.670 39.512 -102.761 1.00 20.02 346 VAL C CA 1
ATOM 9523 C C . VAL C 1 278 ? 20.881 38.756 -103.831 1.00 19.20 346 VAL C C 1
ATOM 9524 O O . VAL C 1 278 ? 19.676 38.539 -103.680 1.00 14.52 346 VAL C O 1
ATOM 9528 N N . ALA C 1 279 ? 21.540 38.338 -104.925 1.00 19.25 347 ALA C N 1
ATOM 9529 C CA . ALA C 1 279 ? 20.817 37.686 -106.018 1.00 23.11 347 ALA C CA 1
ATOM 9530 C C . ALA C 1 279 ? 20.170 36.367 -105.596 1.00 19.52 347 ALA C C 1
ATOM 9531 O O . ALA C 1 279 ? 19.124 35.991 -106.142 1.00 21.85 347 ALA C O 1
ATOM 9533 N N . GLY C 1 280 ? 20.766 35.652 -104.651 1.00 15.21 348 GLY C N 1
ATOM 9534 C CA . GLY C 1 280 ? 20.310 34.324 -104.307 1.00 18.87 348 GLY C CA 1
ATOM 9535 C C . GLY C 1 280 ? 19.466 34.200 -103.058 1.00 19.32 348 GLY C C 1
ATOM 9536 O O . GLY C 1 280 ? 19.047 33.086 -102.720 1.00 18.79 348 GLY C O 1
ATOM 9537 N N . HIS C 1 281 ? 19.200 35.304 -102.362 1.00 17.14 349 HIS C N 1
ATOM 9538 C CA . HIS C 1 281 ? 18.439 35.281 -101.115 1.00 17.55 349 HIS C CA 1
ATOM 9539 C C . HIS C 1 281 ? 16.943 35.527 -101.360 1.00 18.96 349 HIS C C 1
ATOM 9540 O O . HIS C 1 281 ? 16.166 34.566 -101.373 1.00 17.16 349 HIS C O 1
ATOM 9547 N N . GLU C 1 282 ? 16.517 36.787 -101.557 1.00 16.06 350 GLU C N 1
ATOM 9548 C CA . GLU C 1 282 ? 15.082 37.091 -101.549 1.00 13.66 350 GLU C CA 1
ATOM 9549 C C . GLU C 1 282 ? 14.318 36.358 -102.650 1.00 13.25 350 GLU C C 1
ATOM 9550 O O . GLU C 1 282 ? 13.186 35.914 -102.421 1.00 16.00 350 GLU C O 1
ATOM 9556 N N . THR C 1 283 ? 14.888 36.269 -103.859 1.00 14.54 351 THR C N 1
ATOM 9557 C CA . THR C 1 283 ? 14.224 35.553 -104.951 1.00 12.39 351 THR C CA 1
ATOM 9558 C C . THR C 1 283 ? 13.861 34.137 -104.527 1.00 15.63 351 THR C C 1
ATOM 9559 O O . THR C 1 283 ? 12.708 33.712 -104.656 1.00 15.11 351 THR C O 1
ATOM 9563 N N . THR C 1 284 ? 14.841 33.388 -104.018 1.00 14.96 352 THR C N 1
ATOM 9564 C CA . THR C 1 284 ? 14.581 31.991 -103.684 1.00 13.25 352 THR C CA 1
ATOM 9565 C C . THR C 1 284 ? 13.549 31.894 -102.570 1.00 16.69 352 THR C C 1
ATOM 9566 O O . THR C 1 284 ? 12.677 31.016 -102.591 1.00 18.35 352 THR C O 1
ATOM 9570 N N . GLY C 1 285 ? 13.643 32.777 -101.579 1.00 18.81 353 GLY C N 1
ATOM 9571 C CA . GLY C 1 285 ? 12.632 32.794 -100.535 1.00 20.01 353 GLY C CA 1
ATOM 9572 C C . GLY C 1 285 ? 11.244 33.071 -101.085 1.00 16.99 353 GLY C C 1
ATOM 9573 O O . GLY C 1 285 ? 10.268 32.428 -100.689 1.00 17.59 353 GLY C O 1
ATOM 9574 N N . SER C 1 286 ? 11.143 34.016 -102.025 1.00 16.01 354 SER C N 1
ATOM 9575 C CA . SER C 1 286 ? 9.834 34.384 -102.559 1.00 16.22 354 SER C CA 1
ATOM 9576 C C . SER C 1 286 ? 9.263 33.288 -103.463 1.00 15.98 354 SER C C 1
ATOM 9577 O O . SER C 1 286 ? 8.037 33.162 -103.574 1.00 18.17 354 SER C O 1
ATOM 9580 N N . VAL C 1 287 ? 10.116 32.506 -104.132 1.00 16.62 355 VAL C N 1
ATOM 9581 C CA . VAL C 1 287 ? 9.612 31.368 -104.911 1.00 15.10 355 VAL C CA 1
ATOM 9582 C C . VAL C 1 287 ? 8.971 30.347 -103.989 1.00 17.89 355 VAL C C 1
ATOM 9583 O O . VAL C 1 287 ? 7.866 29.850 -104.251 1.00 18.52 355 VAL C O 1
ATOM 9587 N N . LEU C 1 288 ? 9.665 30.005 -102.894 1.00 15.61 356 LEU C N 1
ATOM 9588 C CA . LEU C 1 288 ? 9.127 29.002 -101.979 1.00 16.33 356 LEU C CA 1
ATOM 9589 C C . LEU C 1 288 ? 7.840 29.485 -101.337 1.00 19.19 356 LEU C C 1
ATOM 9590 O O . LEU C 1 288 ? 6.908 28.698 -101.137 1.00 15.33 356 LEU C O 1
ATOM 9595 N N . THR C 1 289 ? 7.782 30.782 -101.010 1.00 16.98 357 THR C N 1
ATOM 9596 C CA . THR C 1 289 ? 6.602 31.391 -100.409 1.00 17.65 357 THR C CA 1
ATOM 9597 C C . THR C 1 289 ? 5.384 31.252 -101.312 1.00 20.13 357 THR C C 1
ATOM 9598 O O . THR C 1 289 ? 4.313 30.823 -100.871 1.00 19.77 357 THR C O 1
ATOM 9602 N N . TRP C 1 290 ? 5.518 31.645 -102.577 1.00 18.11 358 TRP C N 1
ATOM 9603 C CA . TRP C 1 290 ? 4.367 31.572 -103.468 1.00 17.15 358 TRP C CA 1
ATOM 9604 C C . TRP C 1 290 ? 4.046 30.127 -103.855 1.00 19.73 358 TRP C C 1
ATOM 9605 O O . TRP C 1 290 ? 2.870 29.800 -104.061 1.00 18.66 358 TRP C O 1
ATOM 9616 N N . THR C 1 291 ? 5.059 29.254 -103.963 1.00 15.04 359 THR C N 1
ATOM 9617 C CA . THR C 1 291 ? 4.779 27.838 -104.222 1.00 17.84 359 THR C CA 1
ATOM 9618 C C . THR C 1 291 ? 3.992 27.216 -103.072 1.00 20.94 359 THR C C 1
ATOM 9619 O O . THR C 1 291 ? 3.029 26.476 -103.297 1.00 20.57 359 THR C O 1
ATOM 9623 N N . LEU C 1 292 ? 4.383 27.506 -101.830 1.00 20.24 360 LEU C N 1
ATOM 9624 C CA . LEU C 1 292 ? 3.624 26.991 -100.692 1.00 15.60 360 LEU C CA 1
ATOM 9625 C C . LEU C 1 292 ? 2.215 27.560 -100.680 1.00 21.73 360 LEU C C 1
ATOM 9626 O O . LEU C 1 292 ? 1.249 26.856 -100.358 1.00 23.06 360 LEU C O 1
ATOM 9631 N N . TYR C 1 293 ? 2.072 28.838 -101.031 1.00 19.37 361 TYR C N 1
ATOM 9632 C CA . TYR C 1 293 ? 0.745 29.431 -101.104 1.00 15.73 361 TYR C CA 1
ATOM 9633 C C . TYR C 1 293 ? -0.136 28.710 -102.121 1.00 24.08 361 TYR C C 1
ATOM 9634 O O . TYR C 1 293 ? -1.276 28.337 -101.822 1.00 22.79 361 TYR C O 1
ATOM 9643 N N . LEU C 1 294 ? 0.377 28.514 -103.338 1.00 17.81 362 LEU C N 1
ATOM 9644 C CA . LEU C 1 294 ? -0.422 27.897 -104.388 1.00 22.44 362 LEU C CA 1
ATOM 9645 C C . LEU C 1 294 ? -0.802 26.465 -104.036 1.00 23.82 362 LEU C C 1
ATOM 9646 O O . LEU C 1 294 ? -1.913 26.019 -104.352 1.00 25.54 362 LEU C O 1
ATOM 9651 N N . LEU C 1 295 ? 0.108 25.720 -103.394 1.00 21.95 363 LEU C N 1
ATOM 9652 C CA . LEU C 1 295 ? -0.233 24.365 -102.960 1.00 22.50 363 LEU C CA 1
ATOM 9653 C C . LEU C 1 295 ? -1.327 24.369 -101.891 1.00 26.17 363 LEU C C 1
ATOM 9654 O O . LEU C 1 295 ? -2.170 23.464 -101.868 1.00 26.23 363 LEU C O 1
ATOM 9659 N N . SER C 1 296 ? -1.327 25.368 -101.001 1.00 24.85 364 SER C N 1
ATOM 9660 C CA . SER C 1 296 ? -2.337 25.470 -99.945 1.00 28.03 364 SER C CA 1
ATOM 9661 C C . SER C 1 296 ? -3.710 25.874 -100.481 1.00 27.26 364 SER C C 1
ATOM 9662 O O . SER C 1 296 ? -4.701 25.768 -99.749 1.00 29.02 364 SER C O 1
ATOM 9665 N N . LYS C 1 297 ? -3.782 26.344 -101.728 1.00 27.13 365 LYS C N 1
ATOM 9666 C CA . LYS C 1 297 ? -5.020 26.681 -102.419 1.00 29.81 365 LYS C CA 1
ATOM 9667 C C . LYS C 1 297 ? -5.488 25.591 -103.377 1.00 29.38 365 LYS C C 1
ATOM 9668 O O . LYS C 1 297 ? -6.557 25.745 -103.984 1.00 30.84 365 LYS C O 1
ATOM 9674 N N . ASN C 1 298 ? -4.701 24.523 -103.561 1.00 25.89 366 ASN C N 1
ATOM 9675 C CA . ASN C 1 298 ? -4.928 23.537 -104.627 1.00 24.79 366 ASN C CA 1
ATOM 9676 C C . ASN C 1 298 ? -4.650 22.150 -104.049 1.00 31.28 366 ASN C C 1
ATOM 9677 O O . ASN C 1 298 ? -3.548 21.613 -104.195 1.00 25.41 366 ASN C O 1
ATOM 9682 N N . SER C 1 299 ? -5.670 21.565 -103.409 1.00 33.56 367 SER C N 1
ATOM 9683 C CA . SER C 1 299 ? -5.462 20.368 -102.595 1.00 29.00 367 SER C CA 1
ATOM 9684 C C . SER C 1 299 ? -5.019 19.168 -103.423 1.00 23.80 367 SER C C 1
ATOM 9685 O O . SER C 1 299 ? -4.235 18.345 -102.938 1.00 29.62 367 SER C O 1
ATOM 9688 N N . SER C 1 300 ? -5.488 19.056 -104.664 1.00 24.71 368 SER C N 1
ATOM 9689 C CA A SER C 1 300 ? -5.040 17.960 -105.515 0.54 32.90 368 SER C CA 1
ATOM 9690 C CA B SER C 1 300 ? -5.043 17.973 -105.537 0.46 32.91 368 SER C CA 1
ATOM 9691 C C . SER C 1 300 ? -3.544 18.060 -105.793 1.00 31.98 368 SER C C 1
ATOM 9692 O O . SER C 1 300 ? -2.826 17.056 -105.718 1.00 27.47 368 SER C O 1
ATOM 9697 N N . ALA C 1 301 ? -3.052 19.265 -106.103 1.00 33.05 369 ALA C N 1
ATOM 9698 C CA . ALA C 1 301 ? -1.620 19.434 -106.345 1.00 28.99 369 ALA C CA 1
ATOM 9699 C C . ALA C 1 301 ? -0.813 19.163 -105.077 1.00 27.13 369 ALA C C 1
ATOM 9700 O O . ALA C 1 301 ? 0.233 18.504 -105.127 1.00 28.38 369 ALA C O 1
ATOM 9702 N N . LEU C 1 302 ? -1.303 19.632 -103.925 1.00 25.38 370 LEU C N 1
ATOM 9703 C CA . LEU C 1 302 ? -0.647 19.318 -102.658 1.00 27.06 370 LEU C CA 1
ATOM 9704 C C . LEU C 1 302 ? -0.590 17.810 -102.412 1.00 31.54 370 LEU C C 1
ATOM 9705 O O . LEU C 1 302 ? 0.432 17.286 -101.948 1.00 29.12 370 LEU C O 1
ATOM 9710 N N . ARG C 1 303 ? -1.674 17.110 -102.685 1.00 33.29 371 ARG C N 1
ATOM 9711 C CA . ARG C 1 303 ? -1.703 15.661 -102.525 1.00 33.50 371 ARG C CA 1
ATOM 9712 C C . ARG C 1 303 ? -0.749 14.977 -103.476 1.00 26.15 371 ARG C C 1
ATOM 9713 O O . ARG C 1 303 ? -0.059 14.127 -103.100 1.00 30.65 371 ARG C O 1
ATOM 9721 N N . LYS C 1 304 ? -0.710 15.394 -104.709 1.00 28.64 372 LYS C N 1
ATOM 9722 C CA . LYS C 1 304 ? 0.226 14.811 -105.666 1.00 28.00 372 LYS C CA 1
ATOM 9723 C C . LYS C 1 304 ? 1.665 15.037 -105.228 1.00 33.72 372 LYS C C 1
ATOM 9724 O O . LYS C 1 304 ? 2.507 14.138 -105.347 1.00 29.36 372 LYS C O 1
ATOM 9730 N N . ALA C 1 305 ? 1.965 16.227 -104.693 1.00 29.00 373 ALA C N 1
ATOM 9731 C CA . ALA C 1 305 ? 3.344 16.528 -104.319 1.00 25.94 373 ALA C CA 1
ATOM 9732 C C . ALA C 1 305 ? 3.770 15.712 -103.105 1.00 22.45 373 ALA C C 1
ATOM 9733 O O . ALA C 1 305 ? 4.901 15.216 -103.053 1.00 25.12 373 ALA C O 1
ATOM 9735 N N . GLN C 1 306 ? 2.874 15.557 -102.123 1.00 26.59 374 GLN C N 1
ATOM 9736 C 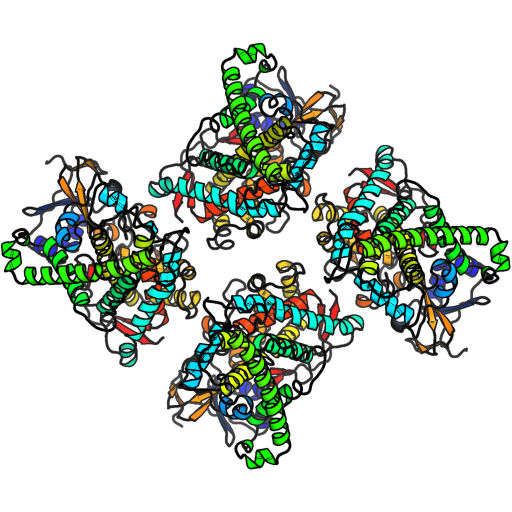CA . GLN C 1 306 ? 3.154 14.686 -100.981 1.00 32.40 374 GLN C CA 1
ATOM 9737 C C . GLN C 1 306 ? 3.323 13.234 -101.415 1.00 27.45 374 GLN C C 1
ATOM 9738 O O . GLN C 1 306 ? 4.214 12.532 -100.924 1.00 27.21 374 GLN C O 1
ATOM 9744 N N . GLU C 1 307 ? 2.466 12.757 -102.322 1.00 27.19 375 GLU C N 1
ATOM 9745 C CA A GLU C 1 307 ? 2.634 11.407 -102.860 0.50 34.32 375 GLU C CA 1
ATOM 9746 C CA B GLU C 1 307 ? 2.642 11.403 -102.835 0.50 34.32 375 GLU C CA 1
ATOM 9747 C C . GLU C 1 307 ? 4.027 11.223 -103.449 1.00 31.54 375 GLU C C 1
ATOM 9748 O O . GLU C 1 307 ? 4.661 10.179 -103.261 1.00 25.71 375 GLU C O 1
ATOM 9759 N N . GLU C 1 308 ? 4.525 12.239 -104.162 1.00 33.38 376 GLU C N 1
ATOM 9760 C CA . GLU C 1 308 ? 5.837 12.124 -104.793 1.00 26.08 376 GLU C CA 1
ATOM 9761 C C . GLU C 1 308 ? 6.953 12.079 -103.753 1.00 29.11 376 GLU C C 1
ATOM 9762 O O . GLU C 1 308 ? 7.830 11.209 -103.819 1.00 33.78 376 GLU C O 1
ATOM 9768 N N . VAL C 1 309 ? 6.952 13.016 -102.792 1.00 26.80 377 VAL C N 1
ATOM 9769 C CA A VAL C 1 309 ? 7.946 12.992 -101.716 0.59 30.39 377 VAL C CA 1
ATOM 9770 C CA B VAL C 1 309 ? 7.972 12.979 -101.746 0.41 30.34 377 VAL C CA 1
ATOM 9771 C C . VAL C 1 309 ? 7.942 11.639 -101.021 1.00 29.79 377 VAL C C 1
ATOM 9772 O O . VAL C 1 309 ? 8.993 11.112 -100.643 1.00 28.79 377 VAL C O 1
ATOM 9779 N N . ASP C 1 310 ? 6.746 11.075 -100.804 1.00 31.23 378 ASP C N 1
ATOM 9780 C CA . ASP C 1 310 ? 6.649 9.821 -100.062 1.00 30.14 378 ASP C CA 1
ATOM 9781 C C . ASP C 1 310 ? 7.280 8.685 -100.859 1.00 32.55 378 ASP C C 1
ATOM 9782 O O . ASP C 1 310 ? 8.214 8.021 -100.388 1.00 31.78 378 ASP C O 1
ATOM 9787 N N . ARG C 1 311 ? 6.826 8.506 -102.099 1.00 26.99 379 ARG C N 1
ATOM 9788 C CA . ARG C 1 311 ? 7.340 7.448 -102.969 1.00 29.42 379 ARG C CA 1
ATOM 9789 C C . ARG C 1 311 ? 8.836 7.598 -103.242 1.00 33.15 379 ARG C C 1
ATOM 9790 O O . ARG C 1 311 ? 9.604 6.640 -103.093 1.00 30.35 379 ARG C O 1
ATOM 9798 N N . VAL C 1 312 ? 9.271 8.793 -103.659 1.00 30.12 380 VAL C N 1
ATOM 9799 C CA . VAL C 1 312 ? 10.643 8.955 -104.142 1.00 28.50 380 VAL C CA 1
ATOM 9800 C C . VAL C 1 312 ? 11.652 8.831 -103.003 1.00 32.09 380 VAL C C 1
ATOM 9801 O O . VAL C 1 312 ? 12.689 8.173 -103.145 1.00 29.61 380 VAL C O 1
ATOM 9805 N N . LEU C 1 313 ? 11.380 9.466 -101.863 1.00 31.45 381 LEU C N 1
ATOM 9806 C CA . LEU C 1 313 ? 12.370 9.563 -100.792 1.00 33.22 381 LEU C CA 1
ATOM 9807 C C . LEU C 1 313 ? 12.174 8.542 -99.681 1.00 31.90 381 LEU C C 1
ATOM 9808 O O . LEU C 1 313 ? 13.131 8.236 -98.966 1.00 29.20 381 LEU C O 1
ATOM 9813 N N . GLU C 1 314 ? 10.952 8.049 -99.490 1.00 31.14 382 GLU C N 1
ATOM 9814 C CA . GLU C 1 314 ? 10.634 7.106 -98.410 1.00 37.53 382 GLU C CA 1
ATOM 9815 C C . GLU C 1 314 ? 11.190 7.580 -97.069 1.00 40.12 382 GLU C C 1
ATOM 9816 O O . GLU C 1 314 ? 11.753 6.806 -96.294 1.00 35.67 382 GLU C O 1
ATOM 9822 N N . GLY C 1 315 ? 11.053 8.881 -96.806 1.00 37.70 383 GLY C N 1
ATOM 9823 C CA . GLY C 1 315 ? 11.410 9.443 -95.525 1.00 34.41 383 GLY C CA 1
ATOM 9824 C C . GLY C 1 315 ? 12.833 9.942 -95.384 1.00 32.99 383 GLY C C 1
ATOM 9825 O O . GLY C 1 315 ? 13.143 10.593 -94.378 1.00 31.42 383 GLY C O 1
ATOM 9826 N N . ARG C 1 316 ? 13.719 9.663 -96.330 1.00 32.43 384 ARG C N 1
ATOM 9827 C CA . ARG C 1 316 ? 15.089 10.111 -96.132 1.00 32.18 384 ARG C CA 1
ATOM 9828 C C . ARG C 1 316 ? 15.302 11.490 -96.764 1.00 34.16 384 ARG C C 1
ATOM 9829 O O . ARG C 1 316 ? 14.479 11.974 -97.550 1.00 31.44 384 ARG C O 1
ATOM 9837 N N . ASN C 1 317 ? 16.414 12.127 -96.383 1.00 32.19 385 ASN C N 1
ATOM 9838 C CA . ASN C 1 317 ? 16.791 13.427 -96.940 1.00 30.18 385 ASN C CA 1
ATOM 9839 C C . ASN C 1 317 ? 17.020 13.306 -98.444 1.00 29.65 385 ASN C C 1
ATOM 9840 O O . ASN C 1 317 ? 17.492 12.272 -98.923 1.00 29.45 385 ASN C O 1
ATOM 9845 N N . PRO C 1 318 ? 16.716 14.348 -99.215 1.00 30.07 386 PRO C N 1
ATOM 9846 C CA . PRO C 1 318 ? 17.014 14.288 -100.648 1.00 29.73 386 PRO C CA 1
ATOM 9847 C C . PRO C 1 318 ? 18.514 14.352 -100.875 1.00 31.95 386 PRO C C 1
ATOM 9848 O O . PRO C 1 318 ? 19.224 15.146 -100.253 1.00 29.42 386 PRO C O 1
ATOM 9852 N N . ALA C 1 319 ? 18.993 13.472 -101.740 1.00 25.39 387 ALA C N 1
ATOM 9853 C CA . ALA C 1 319 ? 20.339 13.537 -102.276 1.00 25.21 387 ALA C CA 1
ATOM 9854 C C . ALA C 1 319 ? 20.292 14.199 -103.640 1.00 28.79 387 ALA C C 1
ATOM 9855 O O . ALA C 1 319 ? 19.224 14.339 -104.244 1.00 27.60 387 ALA C O 1
ATOM 9857 N N . PHE C 1 320 ? 21.472 14.613 -104.118 1.00 27.68 388 PHE C N 1
ATOM 9858 C CA . PHE C 1 320 ? 21.581 15.202 -105.451 1.00 32.60 388 PHE C CA 1
ATOM 9859 C C . PHE C 1 320 ? 20.872 14.345 -106.495 1.00 29.25 388 PHE C C 1
ATOM 9860 O O . PHE C 1 320 ? 20.116 14.858 -107.328 1.00 28.86 388 PHE C O 1
ATOM 9868 N N . GLU C 1 321 ? 21.083 13.023 -106.440 1.00 33.88 389 GLU C N 1
ATOM 9869 C CA . GLU C 1 321 ? 20.520 12.105 -107.432 1.00 32.48 389 GLU C CA 1
ATOM 9870 C C . GLU C 1 321 ? 18.998 11.983 -107.356 1.00 34.72 389 GLU C C 1
ATOM 9871 O O . GLU C 1 321 ? 18.369 11.631 -108.360 1.00 23.34 389 GLU C O 1
ATOM 9877 N N . ASP C 1 322 ? 18.389 12.256 -106.198 1.00 33.26 390 ASP C N 1
ATOM 9878 C CA . ASP C 1 322 ? 16.934 12.262 -106.123 1.00 26.84 390 ASP C CA 1
ATOM 9879 C C . ASP C 1 322 ? 16.310 13.467 -106.815 1.00 28.77 390 ASP C C 1
ATOM 9880 O O . ASP C 1 322 ? 15.118 13.411 -107.150 1.00 25.39 390 ASP C O 1
ATOM 9885 N N . ILE C 1 323 ? 17.074 14.548 -107.027 1.00 28.10 391 ILE C N 1
ATOM 9886 C CA . ILE C 1 323 ? 16.467 15.804 -107.472 1.00 30.70 391 ILE C CA 1
ATOM 9887 C C . ILE C 1 323 ? 15.698 15.598 -108.769 1.00 22.37 391 ILE C C 1
ATOM 9888 O O . ILE C 1 323 ? 14.556 16.049 -108.904 1.00 24.48 391 ILE C O 1
ATOM 9893 N N . LYS C 1 324 ? 16.303 14.901 -109.736 1.00 28.22 392 LYS C N 1
ATOM 9894 C CA . LYS C 1 324 ? 15.648 14.677 -111.026 1.00 32.87 392 LYS C CA 1
ATOM 9895 C C . LYS C 1 324 ? 14.403 13.802 -110.918 1.00 33.78 392 LYS C C 1
ATOM 9896 O O . LYS C 1 324 ? 13.564 13.829 -111.830 1.00 27.49 392 LYS C O 1
ATOM 9902 N N . GLU C 1 325 ? 14.262 13.034 -109.834 1.00 25.81 393 GLU C N 1
ATOM 9903 C CA . GLU C 1 325 ? 13.073 12.218 -109.622 1.00 31.18 393 GLU C CA 1
ATOM 9904 C C . GLU C 1 325 ? 11.927 12.967 -108.949 1.00 33.64 393 GLU C C 1
ATOM 9905 O O . GLU C 1 325 ? 10.791 12.477 -108.976 1.00 26.91 393 GLU C O 1
ATOM 9911 N N . LEU C 1 326 ? 12.183 14.131 -108.340 1.00 30.28 394 LEU C N 1
ATOM 9912 C CA . LEU C 1 326 ? 11.111 14.947 -107.758 1.00 23.70 394 LEU C CA 1
ATOM 9913 C C . LEU C 1 326 ? 10.472 15.811 -108.845 1.00 30.90 394 LEU C C 1
ATOM 9914 O O . LEU C 1 326 ? 10.505 17.044 -108.819 1.00 22.52 394 LEU C O 1
ATOM 9919 N N . LYS C 1 327 ? 9.874 15.121 -109.819 1.00 24.90 395 LYS C N 1
ATOM 9920 C CA . LYS C 1 327 ? 9.482 15.771 -111.066 1.00 26.79 395 LYS C CA 1
ATOM 9921 C C . LYS C 1 327 ? 8.281 16.689 -110.874 1.00 22.35 395 LYS C C 1
ATOM 9922 O O . LYS C 1 327 ? 8.272 17.821 -111.371 1.00 25.99 395 LYS C O 1
ATOM 9928 N N . TYR C 1 328 ? 7.248 16.205 -110.181 1.00 20.92 396 TYR C N 1
ATOM 9929 C CA . TYR C 1 328 ? 6.030 16.996 -110.011 1.00 23.90 396 TYR C CA 1
ATOM 9930 C C . TYR C 1 328 ? 6.276 18.203 -109.117 1.00 20.61 396 TYR C C 1
ATOM 9931 O O . TYR C 1 328 ? 5.746 19.284 -109.372 1.00 19.70 396 TYR C O 1
ATOM 9940 N N . ILE C 1 329 ? 7.074 18.025 -108.066 1.00 22.43 397 ILE C N 1
ATOM 9941 C CA . ILE C 1 329 ? 7.467 19.138 -107.209 1.00 25.75 397 ILE C CA 1
ATOM 9942 C C . ILE C 1 329 ? 8.181 20.216 -108.015 1.00 21.91 397 ILE C C 1
ATOM 9943 O O . ILE C 1 329 ? 7.904 21.414 -107.869 1.00 23.24 397 ILE C O 1
ATOM 9948 N N . THR C 1 330 ? 9.112 19.805 -108.876 1.00 20.93 398 THR C N 1
ATOM 9949 C CA . THR C 1 330 ? 9.749 20.745 -109.791 1.00 18.98 398 THR C CA 1
ATOM 9950 C C . THR C 1 330 ? 8.721 21.505 -110.617 1.00 21.88 398 THR C C 1
ATOM 9951 O O . THR C 1 330 ? 8.797 22.737 -110.743 1.00 21.78 398 THR C O 1
ATOM 9955 N N . ARG C 1 331 ? 7.733 20.795 -111.181 1.00 19.91 399 ARG C N 1
ATOM 9956 C CA . ARG C 1 331 ? 6.763 21.509 -112.012 1.00 23.45 399 ARG C CA 1
ATOM 9957 C C . ARG C 1 331 ? 5.859 22.419 -111.183 1.00 19.02 399 ARG C C 1
ATOM 9958 O O . ARG C 1 331 ? 5.397 23.446 -111.692 1.00 21.25 399 ARG C O 1
ATOM 9966 N N . CYS C 1 332 ? 5.570 22.064 -109.926 1.00 21.65 400 CYS C N 1
ATOM 9967 C CA . CYS C 1 332 ? 4.862 23.008 -109.056 1.00 25.34 400 CYS C CA 1
ATOM 9968 C C . CYS C 1 332 ? 5.658 24.300 -108.873 1.00 19.08 400 CYS C C 1
ATOM 9969 O O . CYS C 1 332 ? 5.093 25.401 -108.917 1.00 21.58 400 CYS C O 1
ATOM 9972 N N . ILE C 1 333 ? 6.965 24.176 -108.633 1.00 20.30 401 ILE C N 1
ATOM 9973 C CA . ILE C 1 333 ? 7.844 25.340 -108.534 1.00 19.15 401 ILE C CA 1
ATOM 9974 C C . ILE C 1 333 ? 7.882 26.111 -109.852 1.00 14.92 401 ILE C C 1
ATOM 9975 O O . ILE C 1 333 ? 7.760 27.343 -109.863 1.00 18.35 401 ILE C O 1
ATOM 9980 N N . ASN C 1 334 ? 8.069 25.408 -110.979 1.00 21.36 402 ASN C N 1
ATOM 9981 C CA . ASN C 1 334 ? 8.040 26.082 -112.278 1.00 18.82 402 ASN C CA 1
ATOM 9982 C C . ASN C 1 334 ? 6.743 26.866 -112.439 1.00 20.03 402 ASN C C 1
ATOM 9983 O O . ASN C 1 334 ? 6.750 28.040 -112.834 1.00 20.51 402 ASN C O 1
ATOM 9988 N N . GLU C 1 335 ? 5.608 26.229 -112.131 1.00 18.92 403 GLU C N 1
ATOM 9989 C CA . GLU C 1 335 ? 4.325 26.899 -112.330 1.00 22.49 403 GLU C CA 1
ATOM 9990 C C . GLU C 1 335 ? 4.146 28.069 -111.364 1.00 19.18 403 GLU C C 1
ATOM 9991 O O . GLU C 1 335 ? 3.485 29.053 -111.703 1.00 19.60 403 GLU C O 1
ATOM 9997 N N . SER C 1 336 ? 4.743 27.990 -110.174 1.00 21.27 404 SER C N 1
ATOM 9998 C CA . SER C 1 336 ? 4.733 29.125 -109.256 1.00 21.07 404 SER C CA 1
ATOM 9999 C C . SER C 1 336 ? 5.540 30.300 -109.810 1.00 20.81 404 SER C C 1
ATOM 10000 O O . SER C 1 336 ? 5.133 31.465 -109.679 1.00 17.84 404 SER C O 1
ATOM 10003 N N . MET C 1 337 ? 6.705 30.008 -110.399 1.00 19.33 405 MET C N 1
ATOM 10004 C CA . MET C 1 337 ? 7.520 31.049 -111.010 1.00 16.93 405 MET C CA 1
ATOM 10005 C C . MET C 1 337 ? 6.839 31.642 -112.234 1.00 21.86 405 MET C C 1
ATOM 10006 O O . MET C 1 337 ? 7.001 32.837 -112.506 1.00 15.32 405 MET C O 1
ATOM 10011 N N . ARG C 1 338 ? 6.046 30.848 -112.963 1.00 20.83 406 ARG C N 1
ATOM 10012 C CA . ARG C 1 338 ? 5.246 31.429 -114.038 1.00 21.01 406 ARG C CA 1
ATOM 10013 C C . ARG C 1 338 ? 4.257 32.450 -113.482 1.00 18.90 406 ARG C C 1
ATOM 10014 O O . ARG C 1 338 ? 4.209 33.602 -113.936 1.00 19.92 406 ARG C O 1
ATOM 10022 N N . LEU C 1 339 ? 3.484 32.063 -112.472 1.00 21.50 407 LEU C N 1
ATOM 10023 C CA . LEU C 1 339 ? 2.456 32.965 -111.947 1.00 22.25 407 LEU C CA 1
ATOM 10024 C C . LEU C 1 339 ? 3.051 34.156 -111.200 1.00 21.67 407 LEU C C 1
ATOM 10025 O O . LEU C 1 339 ? 2.478 35.252 -111.233 1.00 21.72 407 LEU C O 1
ATOM 10030 N N . TYR C 1 340 ? 4.193 33.972 -110.528 1.00 19.62 408 TYR C N 1
ATOM 10031 C CA . TYR C 1 340 ? 4.811 35.012 -109.711 1.00 18.25 408 TYR C CA 1
ATOM 10032 C C . TYR C 1 340 ? 6.299 35.059 -110.023 1.00 21.42 408 TYR C C 1
ATOM 10033 O O . TYR C 1 340 ? 7.105 34.431 -109.321 1.00 12.88 408 TYR C O 1
ATOM 10042 N N . PRO C 1 341 ? 6.693 35.771 -111.090 1.00 16.56 409 PRO C N 1
ATOM 10043 C CA . PRO C 1 341 ? 8.119 35.918 -111.417 1.00 16.31 409 PRO C CA 1
ATOM 10044 C C . PRO C 1 341 ? 8.793 36.990 -110.576 1.00 18.56 409 PRO C C 1
ATOM 10045 O O . PRO C 1 341 ? 8.206 38.033 -110.280 1.00 20.45 409 PRO C O 1
ATOM 10049 N N . HIS C 1 342 ? 10.050 36.735 -110.214 1.00 15.64 410 HIS C N 1
ATOM 10050 C CA . HIS C 1 342 ? 10.847 37.636 -109.386 1.00 20.50 410 HIS C CA 1
ATOM 10051 C C . HIS C 1 342 ? 12.140 37.989 -110.109 1.00 21.20 410 HIS C C 1
ATOM 10052 O O . HIS C 1 342 ? 12.927 37.082 -110.419 1.00 21.00 410 HIS C O 1
ATOM 10059 N N . PRO C 1 343 ? 12.403 39.265 -110.445 1.00 17.29 411 PRO C N 1
ATOM 10060 C CA . PRO C 1 343 ? 11.468 40.388 -110.347 1.00 19.38 411 PRO C CA 1
ATOM 10061 C C . PRO C 1 343 ? 10.360 40.279 -111.410 1.00 15.21 411 PRO C C 1
ATOM 10062 O O . PRO C 1 343 ? 10.541 39.506 -112.364 1.00 21.34 411 PRO C O 1
ATOM 10066 N N . PRO C 1 344 ? 9.239 40.996 -111.239 1.00 19.80 412 PRO C N 1
ATOM 10067 C CA . PRO C 1 344 ? 8.175 40.930 -112.254 1.00 18.89 412 PRO C CA 1
ATOM 10068 C C . PRO C 1 344 ? 8.527 41.647 -113.534 1.00 20.03 412 PRO C C 1
ATOM 10069 O O . PRO C 1 344 ? 7.861 41.419 -114.553 1.00 19.62 412 PRO C O 1
ATOM 10073 N N . VAL C 1 345 ? 9.537 42.510 -113.522 1.00 17.86 413 VAL C N 1
ATOM 10074 C CA . VAL C 1 345 ? 9.973 43.184 -114.733 1.00 18.17 413 VAL C CA 1
ATOM 10075 C C . VAL C 1 345 ? 11.489 43.126 -114.808 1.00 19.68 413 VAL C C 1
ATOM 10076 O O . VAL C 1 345 ? 12.179 43.176 -113.783 1.00 18.62 413 VAL C O 1
ATOM 10080 N N . LEU C 1 346 ? 11.999 43.013 -116.040 1.00 14.92 414 LEU C N 1
ATOM 10081 C CA . LEU C 1 346 ? 13.418 43.114 -116.352 1.00 19.46 414 LEU C CA 1
ATOM 10082 C C . LEU C 1 346 ? 13.691 44.466 -117.002 1.00 22.98 414 LEU C C 1
ATOM 10083 O O . LEU C 1 346 ? 12.889 44.947 -117.812 1.00 20.72 414 LEU C O 1
ATOM 10088 N N . ILE C 1 347 ? 14.824 45.075 -116.649 1.00 19.39 415 ILE C N 1
ATOM 10089 C CA . ILE C 1 347 ? 15.156 46.431 -117.082 1.00 15.90 415 ILE C CA 1
ATOM 10090 C C . ILE C 1 347 ? 16.374 46.391 -118.000 1.00 18.08 415 ILE C C 1
ATOM 10091 O O . ILE C 1 347 ? 17.367 45.708 -117.715 1.00 20.58 415 ILE C O 1
ATOM 10096 N N . ARG C 1 348 ? 16.290 47.122 -119.110 1.00 19.98 416 ARG C N 1
ATOM 10097 C CA . ARG C 1 348 ? 17.424 47.325 -120.002 1.00 22.37 416 ARG C CA 1
ATOM 10098 C C . ARG C 1 348 ? 17.444 48.782 -120.459 1.00 22.59 416 ARG C C 1
ATOM 10099 O O . ARG C 1 348 ? 16.531 49.565 -120.179 1.00 19.62 416 ARG C O 1
ATOM 10107 N N . ARG C 1 349 ? 18.506 49.146 -121.175 1.00 26.85 417 ARG C N 1
ATOM 10108 C CA . ARG C 1 349 ? 18.571 50.461 -121.804 1.00 22.72 417 ARG C CA 1
ATOM 10109 C C . ARG C 1 349 ? 19.362 50.327 -123.099 1.00 22.93 417 ARG C C 1
ATOM 10110 O O . ARG C 1 349 ? 20.501 49.847 -123.084 1.00 22.45 417 ARG C O 1
ATOM 10118 N N . ALA C 1 350 ? 18.745 50.710 -124.214 1.00 23.67 418 ALA C N 1
ATOM 10119 C CA . ALA C 1 350 ? 19.413 50.631 -125.509 1.00 25.79 418 ALA C CA 1
ATOM 10120 C C . ALA C 1 350 ? 20.610 51.569 -125.553 1.00 29.44 418 ALA C C 1
ATOM 10121 O O . ALA C 1 350 ? 20.511 52.738 -125.165 1.00 26.61 418 ALA C O 1
ATOM 10123 N N . GLN C 1 351 ? 21.748 51.042 -126.011 1.00 27.26 419 GLN C N 1
ATOM 10124 C CA . GLN C 1 351 ? 22.992 51.800 -126.125 1.00 28.31 419 GLN C CA 1
ATOM 10125 C C . GLN C 1 351 ? 23.180 52.416 -127.505 1.00 27.37 419 GLN C C 1
ATOM 10126 O O . GLN C 1 351 ? 23.981 53.338 -127.657 1.00 31.90 419 GLN C O 1
ATOM 10132 N N . VAL C 1 352 ? 22.478 51.901 -128.508 1.00 37.20 420 VAL C N 1
ATOM 10133 C CA . VAL C 1 352 ? 22.514 52.401 -129.881 1.00 35.85 420 VAL C CA 1
ATOM 10134 C C . VAL C 1 352 ? 21.115 52.249 -130.455 1.00 34.33 420 VAL C C 1
ATOM 10135 O O . VAL C 1 352 ? 20.284 51.528 -129.892 1.00 38.74 420 VAL C O 1
ATOM 10139 N N . PRO C 1 353 ? 20.820 52.923 -131.567 1.00 37.38 421 PRO C N 1
ATOM 10140 C CA . PRO C 1 353 ? 19.509 52.715 -132.194 1.00 32.13 421 PRO C CA 1
ATOM 10141 C C . PRO C 1 353 ? 19.315 51.251 -132.554 1.00 36.77 421 PRO C C 1
ATOM 10142 O O . PRO C 1 353 ? 20.269 50.535 -132.872 1.00 36.80 421 PRO C O 1
ATOM 10146 N N . ASP C 1 354 ? 18.064 50.798 -132.485 1.00 33.19 422 ASP C N 1
ATOM 10147 C CA . ASP C 1 354 ? 17.760 49.412 -132.795 1.00 31.61 422 ASP C CA 1
ATOM 10148 C C . ASP C 1 354 ? 16.346 49.332 -133.343 1.00 29.24 422 ASP C C 1
ATOM 10149 O O . ASP C 1 354 ? 15.536 50.240 -133.149 1.00 32.63 422 ASP C O 1
ATOM 10154 N N . ILE C 1 355 ? 16.058 48.233 -134.039 1.00 33.38 423 ILE C N 1
ATOM 10155 C CA . ILE C 1 355 ? 14.721 47.937 -134.550 1.00 35.07 423 ILE C CA 1
ATOM 10156 C C . ILE C 1 355 ? 14.243 46.635 -133.916 1.00 37.12 423 ILE C C 1
ATOM 10157 O O . ILE C 1 355 ? 14.858 45.580 -134.116 1.00 32.72 423 ILE C O 1
ATOM 10162 N N . LEU C 1 356 ? 13.144 46.708 -133.160 1.00 32.27 424 LEU C N 1
ATOM 10163 C CA . LEU C 1 356 ? 12.582 45.544 -132.487 1.00 38.78 424 LEU C CA 1
ATOM 10164 C C . LEU C 1 356 ? 11.736 44.701 -133.438 1.00 37.63 424 LEU C C 1
ATOM 10165 O O . LEU C 1 356 ? 11.249 45.201 -134.455 1.00 45.32 424 LEU C O 1
ATOM 10170 N N . PRO C 1 357 ? 11.512 43.428 -133.101 1.00 37.34 425 PRO C N 1
ATOM 10171 C CA . PRO C 1 357 ? 10.611 42.573 -133.901 1.00 38.89 425 PRO C CA 1
ATOM 10172 C C . PRO C 1 357 ? 9.210 43.151 -134.031 1.00 38.59 425 PRO C C 1
ATOM 10173 O O . PRO C 1 357 ? 8.516 43.374 -133.040 1.00 33.09 425 PRO C O 1
ATOM 10177 N N . GLY C 1 358 ? 8.771 43.330 -135.275 1.00 42.16 426 GLY C N 1
ATOM 10178 C CA . GLY C 1 358 ? 7.566 44.077 -135.572 1.00 34.62 426 GLY C CA 1
ATOM 10179 C C . GLY C 1 358 ? 7.831 45.483 -136.058 1.00 41.84 426 GLY C C 1
ATOM 10180 O O . GLY C 1 358 ? 6.874 46.247 -136.253 1.00 46.66 426 GLY C O 1
ATOM 10181 N N . ASN C 1 359 ? 9.105 45.848 -136.222 1.00 37.54 427 ASN C N 1
ATOM 10182 C CA . ASN C 1 359 ? 9.532 47.107 -136.824 1.00 46.44 427 ASN C CA 1
ATOM 10183 C C . ASN C 1 359 ? 9.223 48.302 -135.917 1.00 51.42 427 ASN C C 1
ATOM 10184 O O . ASN C 1 359 ? 8.921 49.398 -136.391 1.00 54.58 427 ASN C O 1
ATOM 10189 N N . TYR C 1 360 ? 9.314 48.096 -134.604 1.00 42.66 428 TYR C N 1
ATOM 10190 C CA . TYR C 1 360 ? 9.288 49.195 -133.649 1.00 39.94 428 TYR C CA 1
ATOM 10191 C C . TYR C 1 360 ? 10.696 49.743 -133.474 1.00 38.72 428 TYR C C 1
ATOM 10192 O O . TYR C 1 360 ? 11.671 48.990 -133.424 1.00 31.27 428 TYR C O 1
ATOM 10201 N N . LYS C 1 361 ? 10.802 51.058 -133.377 1.00 33.82 429 LYS C N 1
ATOM 10202 C CA . LYS C 1 361 ? 12.093 51.713 -133.446 1.00 34.50 429 LYS C CA 1
ATOM 10203 C C . LYS C 1 361 ? 12.440 52.320 -132.092 1.00 35.88 429 LYS C C 1
ATOM 10204 O O . LYS C 1 361 ? 11.616 53.018 -131.491 1.00 37.14 429 LYS C O 1
ATOM 10210 N N . VAL C 1 362 ? 13.660 52.051 -131.620 1.00 34.16 430 VAL C N 1
ATOM 10211 C CA . VAL C 1 362 ? 14.159 52.488 -130.322 1.00 33.14 430 VAL C CA 1
ATOM 10212 C C . VAL C 1 362 ? 15.448 53.271 -130.538 1.00 32.34 430 VAL C C 1
ATOM 10213 O O . VAL C 1 362 ? 16.280 52.906 -131.373 1.00 33.17 430 VAL C O 1
ATOM 10217 N N . ASN C 1 363 ? 15.608 54.365 -129.792 1.00 35.17 431 ASN C N 1
ATOM 10218 C CA . ASN C 1 363 ? 16.779 55.222 -129.920 1.00 30.02 431 ASN C CA 1
ATOM 10219 C C . ASN C 1 363 ? 17.757 54.984 -128.777 1.00 33.42 431 ASN C C 1
ATOM 10220 O O . ASN C 1 363 ? 17.424 54.386 -127.748 1.00 31.10 431 ASN C O 1
ATOM 10225 N N . THR C 1 364 ? 18.976 55.480 -128.979 1.00 28.71 432 THR C N 1
ATOM 10226 C CA . THR C 1 364 ? 20.010 55.458 -127.953 1.00 31.42 432 THR C CA 1
ATOM 10227 C C . THR C 1 364 ? 19.494 56.016 -126.632 1.00 34.57 432 THR C C 1
ATOM 10228 O O . THR C 1 364 ? 18.925 57.108 -126.585 1.00 28.41 432 THR C O 1
ATOM 10232 N N . GLY C 1 365 ? 19.724 55.271 -125.549 1.00 28.84 433 GLY C N 1
ATOM 10233 C CA . GLY C 1 365 ? 19.338 55.700 -124.214 1.00 28.28 433 GLY C CA 1
ATOM 10234 C C . GLY C 1 365 ? 17.923 55.346 -123.796 1.00 25.39 433 GLY C C 1
ATOM 10235 O O . GLY C 1 365 ? 17.543 55.618 -122.644 1.00 23.79 433 GLY C O 1
ATOM 10236 N N . GLN C 1 366 ? 17.134 54.752 -124.684 1.00 21.34 434 GLN C N 1
ATOM 10237 C CA . GLN C 1 366 ? 15.752 54.418 -124.375 1.00 25.12 434 GLN C CA 1
ATOM 10238 C C . GLN C 1 366 ? 15.697 53.333 -123.305 1.00 25.65 434 GLN C C 1
ATOM 10239 O O . GLN C 1 366 ? 16.249 52.242 -123.490 1.00 26.47 434 GLN C O 1
ATOM 10245 N N . ASP C 1 367 ? 15.043 53.630 -122.187 1.00 26.06 435 ASP C N 1
ATOM 10246 C CA . ASP C 1 367 ? 14.845 52.637 -121.139 1.00 18.25 435 ASP C CA 1
ATOM 10247 C C . ASP C 1 367 ? 13.768 51.640 -121.538 1.00 21.62 435 ASP C C 1
ATOM 10248 O O . ASP C 1 367 ? 12.712 52.010 -122.060 1.00 23.03 435 ASP C O 1
ATOM 10253 N N . ILE C 1 368 ? 14.037 50.368 -121.258 1.00 22.39 436 ILE C N 1
ATOM 10254 C CA . ILE C 1 368 ? 13.183 49.249 -121.629 1.00 20.01 436 ILE C CA 1
ATOM 10255 C C . ILE C 1 368 ? 12.729 48.537 -120.359 1.00 18.03 436 ILE C C 1
ATOM 10256 O O . ILE C 1 368 ? 13.542 48.247 -119.470 1.00 18.84 436 ILE C O 1
ATOM 10261 N N . MET C 1 369 ? 11.438 48.244 -120.276 1.00 17.18 437 MET C N 1
ATOM 10262 C CA . MET C 1 369 ? 10.909 47.385 -119.223 1.00 21.53 437 MET C CA 1
ATOM 10263 C C . MET C 1 369 ? 10.267 46.173 -119.886 1.00 19.98 437 MET C C 1
ATOM 10264 O O . MET C 1 369 ? 9.333 46.319 -120.679 1.00 25.19 437 MET C O 1
ATOM 10269 N N . ILE C 1 370 ? 10.800 44.987 -119.614 1.00 21.10 438 ILE C N 1
ATOM 10270 C CA . ILE C 1 370 ? 10.159 43.740 -120.026 1.00 17.47 438 ILE C CA 1
ATOM 10271 C C . ILE C 1 370 ? 9.310 43.250 -118.861 1.00 20.54 438 ILE C C 1
ATOM 10272 O O . ILE C 1 370 ? 9.845 42.906 -117.804 1.00 18.84 438 ILE C O 1
ATOM 10277 N N . SER C 1 371 ? 7.998 43.167 -119.064 1.00 16.95 439 SER C N 1
ATOM 10278 C CA . SER C 1 371 ? 7.093 42.702 -118.016 1.00 24.46 439 SER C CA 1
ATOM 10279 C C . SER C 1 371 ? 6.971 41.183 -118.131 1.00 24.33 439 SER C C 1
ATOM 10280 O O . SER C 1 371 ? 6.194 40.664 -118.939 1.00 22.96 439 SER C O 1
ATOM 10283 N N . VAL C 1 372 ? 7.781 40.467 -117.343 1.00 17.28 440 VAL C N 1
ATOM 10284 C CA . VAL C 1 372 ? 7.680 39.010 -117.264 1.00 18.17 440 VAL C CA 1
ATOM 10285 C C . VAL C 1 372 ? 6.320 38.604 -116.712 1.00 25.00 440 VAL C C 1
ATOM 10286 O O . VAL C 1 372 ? 5.750 37.578 -117.109 1.00 23.46 440 VAL C O 1
ATOM 10290 N N . TYR C 1 373 ? 5.780 39.405 -115.786 1.00 19.90 441 TYR C N 1
ATOM 10291 C CA . TYR C 1 373 ? 4.434 39.173 -115.273 1.00 23.94 441 TYR C CA 1
ATOM 10292 C C . TYR C 1 373 ? 3.404 39.181 -116.406 1.00 21.02 441 TYR C C 1
ATOM 10293 O O . TYR C 1 373 ? 2.572 38.274 -116.509 1.00 21.25 441 TYR C O 1
ATOM 10302 N N . ASN C 1 374 ? 3.466 40.188 -117.283 1.00 18.54 442 ASN C N 1
ATOM 10303 C CA . ASN C 1 374 ? 2.531 40.254 -118.400 1.00 24.07 442 ASN C CA 1
ATOM 10304 C C . ASN C 1 374 ? 2.679 39.035 -119.309 1.00 28.11 442 ASN C C 1
ATOM 10305 O O . ASN C 1 374 ? 1.683 38.421 -119.712 1.00 24.73 442 ASN C O 1
ATOM 10310 N N . ILE C 1 375 ? 3.920 38.659 -119.633 1.00 22.86 443 ILE C N 1
ATOM 10311 C CA . ILE C 1 375 ? 4.132 37.561 -120.576 1.00 21.63 443 ILE C CA 1
ATOM 10312 C C . ILE C 1 375 ? 3.586 36.265 -120.000 1.00 26.08 443 ILE C C 1
ATOM 10313 O O . ILE C 1 375 ? 2.836 35.542 -120.662 1.00 26.96 443 ILE C O 1
ATOM 10318 N N . HIS C 1 376 ? 3.914 35.984 -118.735 1.00 25.34 444 HIS C N 1
ATOM 10319 C CA . HIS C 1 376 ? 3.495 34.744 -118.093 1.00 21.94 444 HIS C CA 1
ATOM 10320 C C . HIS C 1 376 ? 1.977 34.642 -117.953 1.00 25.72 444 HIS C C 1
ATOM 10321 O O . HIS C 1 376 ? 1.429 33.530 -117.894 1.00 22.56 444 HIS C O 1
ATOM 10328 N N . ARG C 1 377 ? 1.282 35.774 -117.886 1.00 23.39 445 ARG C N 1
ATOM 10329 C CA . ARG C 1 377 ? -0.162 35.776 -117.688 1.00 29.03 445 ARG C CA 1
ATOM 10330 C C . ARG C 1 377 ? -0.943 36.310 -118.893 1.00 26.37 445 ARG C C 1
ATOM 10331 O O . ARG C 1 377 ? -2.158 36.503 -118.794 1.00 28.61 445 ARG C O 1
ATOM 10339 N N . SER C 1 378 ? -0.286 36.516 -120.030 1.00 27.06 446 SER C N 1
ATOM 10340 C CA . SER C 1 378 ? -0.970 36.973 -121.232 1.00 30.34 446 SER C CA 1
ATOM 10341 C C . SER C 1 378 ? -1.777 35.834 -121.838 1.00 32.34 446 SER C C 1
ATOM 10342 O O . SER C 1 378 ? -1.265 34.720 -122.012 1.00 34.30 446 SER C O 1
ATOM 10345 N N . SER C 1 379 ? -3.043 36.113 -122.160 1.00 32.27 447 SER C N 1
ATOM 10346 C CA . SER C 1 379 ? -3.866 35.119 -122.846 1.00 35.92 447 SER C CA 1
ATOM 10347 C C . SER C 1 379 ? -3.347 34.807 -124.249 1.00 42.05 447 SER C C 1
ATOM 10348 O O . SER C 1 379 ? -3.626 33.723 -124.776 1.00 47.59 447 SER C O 1
ATOM 10351 N N . GLU C 1 380 ? -2.571 35.714 -124.846 1.00 37.01 448 GLU C N 1
ATOM 10352 C CA . GLU C 1 380 ? -1.938 35.481 -126.137 1.00 39.05 448 GLU C CA 1
ATOM 10353 C C . GLU C 1 380 ? -0.730 34.564 -126.049 1.00 39.68 448 GLU C C 1
ATOM 10354 O O . GLU C 1 380 ? -0.172 34.201 -127.092 1.00 38.44 448 GLU C O 1
ATOM 10360 N N . VAL C 1 381 ? -0.287 34.212 -124.841 1.00 34.62 449 VAL C N 1
ATOM 10361 C CA . VAL C 1 381 ? 0.916 33.421 -124.651 1.00 33.49 449 VAL C CA 1
ATOM 10362 C C . VAL C 1 381 ? 0.611 32.079 -124.006 1.00 36.36 449 VAL C C 1
ATOM 10363 O O . VAL C 1 381 ? 1.152 31.049 -124.430 1.00 36.05 449 VAL C O 1
ATOM 10367 N N . TRP C 1 382 ? -0.262 32.062 -122.995 1.00 27.01 450 TRP C N 1
ATOM 10368 C CA . TRP C 1 382 ? -0.585 30.853 -122.254 1.00 29.12 450 TRP C CA 1
ATOM 10369 C C . TRP C 1 382 ? -2.092 30.642 -122.244 1.00 35.55 450 TRP C C 1
ATOM 10370 O O . TRP C 1 382 ? -2.864 31.593 -122.075 1.00 32.78 450 TRP C O 1
ATOM 10381 N N . GLU C 1 383 ? -2.501 29.394 -122.446 1.00 32.72 451 GLU C N 1
ATOM 10382 C CA . GLU C 1 383 ? -3.874 29.005 -122.162 1.00 41.27 451 GLU C CA 1
ATOM 10383 C C . GLU C 1 383 ? -4.063 28.906 -120.654 1.00 39.35 451 GLU C C 1
ATOM 10384 O O . GLU C 1 383 ? -3.158 28.483 -119.932 1.00 34.12 451 GLU C O 1
ATOM 10386 N N . LYS C 1 384 ? -5.234 29.320 -120.177 1.00 37.83 452 LYS C N 1
ATOM 10387 C CA . LYS C 1 384 ? -5.561 29.274 -118.751 1.00 40.40 452 LYS C CA 1
ATOM 10388 C C . LYS C 1 384 ? -4.458 29.934 -117.923 1.00 40.82 452 LYS C C 1
ATOM 10389 O O . LYS C 1 384 ? -3.984 29.389 -116.922 1.00 31.59 452 LYS C O 1
ATOM 10395 N N . ALA C 1 385 ? -4.038 31.122 -118.370 1.00 34.62 453 ALA C N 1
ATOM 10396 C CA . ALA C 1 385 ? -2.814 31.728 -117.856 1.00 34.55 453 ALA C CA 1
ATOM 10397 C C . ALA C 1 385 ? -2.897 32.076 -116.373 1.00 37.22 453 ALA C C 1
ATOM 10398 O O . ALA C 1 385 ? -1.851 32.224 -115.731 1.00 35.91 453 ALA C O 1
ATOM 10400 N N . GLU C 1 386 ? -4.101 32.188 -115.811 1.00 30.98 454 GLU C N 1
ATOM 10401 C CA . GLU C 1 386 ? -4.277 32.555 -114.413 1.00 31.03 454 GLU C CA 1
ATOM 10402 C C . GLU C 1 386 ? -4.485 31.360 -113.492 1.00 30.47 454 GLU C C 1
ATOM 10403 O O . GLU C 1 386 ? -4.640 31.554 -112.285 1.00 29.87 454 GLU C O 1
ATOM 10409 N N . GLU C 1 387 ? -4.507 30.143 -114.023 1.00 27.45 455 GLU C N 1
ATOM 10410 C CA . GLU C 1 387 ? -4.728 28.949 -113.223 1.00 30.48 455 GLU C CA 1
ATOM 10411 C C . GLU C 1 387 ? -3.399 28.301 -112.846 1.00 31.47 455 GLU C C 1
ATOM 10412 O O . GLU C 1 387 ? -2.425 28.354 -113.602 1.00 33.28 455 GLU C O 1
ATOM 10418 N N . PHE C 1 388 ? -3.369 27.693 -111.663 1.00 27.60 456 PHE C N 1
ATOM 10419 C CA . PHE C 1 388 ? -2.218 26.927 -111.198 1.00 27.91 456 PHE C CA 1
ATOM 10420 C C . PHE C 1 388 ? -2.379 25.495 -111.692 1.00 28.29 456 PHE C C 1
ATOM 10421 O O . PHE C 1 388 ? -3.075 24.690 -111.071 1.00 30.90 456 PHE C O 1
ATOM 10429 N N . LEU C 1 389 ? -1.733 25.174 -112.811 1.00 27.74 457 LEU C N 1
ATOM 10430 C CA . LEU C 1 389 ? -1.783 23.843 -113.408 1.00 27.63 457 LEU C CA 1
ATOM 10431 C C . LEU C 1 389 ? -0.359 23.371 -113.636 1.00 23.30 457 LEU C C 1
ATOM 10432 O O . LEU C 1 389 ? 0.186 23.526 -114.736 1.00 27.12 457 LEU C O 1
ATOM 10437 N N . PRO C 1 390 ? 0.284 22.792 -112.618 1.00 25.73 458 PRO C N 1
ATOM 10438 C CA . PRO C 1 390 ? 1.622 22.215 -112.848 1.00 30.79 458 PRO C CA 1
ATOM 10439 C C . PRO C 1 390 ? 1.607 21.158 -113.930 1.00 30.22 458 PRO C C 1
ATOM 10440 O O . PRO C 1 390 ? 2.661 20.861 -114.506 1.00 27.16 458 PRO C O 1
ATOM 10444 N N . GLU C 1 391 ? 0.434 20.589 -114.224 1.00 32.70 459 GLU C N 1
ATOM 10445 C CA . GLU C 1 391 ? 0.300 19.547 -115.232 1.00 32.97 459 GLU C CA 1
ATOM 10446 C C . GLU C 1 391 ? 0.392 20.090 -116.646 1.00 31.58 459 GLU C C 1
ATOM 10447 O O . GLU C 1 391 ? 0.436 19.294 -117.590 1.00 40.42 459 GLU C O 1
ATOM 10453 N N . ARG C 1 392 ? 0.563 21.382 -116.790 1.00 33.51 460 ARG C N 1
ATOM 10454 C CA . ARG C 1 392 ? 0.721 21.989 -118.091 1.00 30.23 460 ARG C CA 1
ATOM 10455 C C . ARG C 1 392 ? 2.098 21.743 -118.650 1.00 33.47 460 ARG C C 1
ATOM 10456 O O . ARG C 1 392 ? 2.356 22.062 -119.742 1.00 32.01 460 ARG C O 1
ATOM 10464 N N . PHE C 1 393 ? 2.964 21.194 -117.837 1.00 32.09 461 PHE C N 1
ATOM 10465 C CA . PHE C 1 393 ? 4.321 20.848 -118.230 1.00 34.61 461 PHE C CA 1
ATOM 10466 C C . PHE C 1 393 ? 4.456 19.336 -118.280 1.00 37.56 461 PHE C C 1
ATOM 10467 O O . PHE C 1 393 ? 4.031 18.639 -117.352 1.00 33.89 461 PHE C O 1
ATOM 10475 N N . ASP C 1 394 ? 5.044 18.844 -119.362 1.00 39.31 462 ASP C N 1
ATOM 10476 C CA . ASP C 1 394 ? 5.260 17.419 -119.543 1.00 31.95 462 ASP C CA 1
ATOM 10477 C C . ASP C 1 394 ? 6.182 16.890 -118.449 1.00 32.40 462 ASP C C 1
ATOM 10478 O O . ASP C 1 394 ? 7.354 17.277 -118.371 1.00 32.04 462 ASP C O 1
ATOM 10483 N N . ILE C 1 395 ? 5.651 15.999 -117.605 1.00 32.11 463 ILE C N 1
ATOM 10484 C CA . ILE C 1 395 ? 6.372 15.538 -116.421 1.00 31.28 463 ILE C CA 1
ATOM 10485 C C . ILE C 1 395 ? 7.662 14.818 -116.766 1.00 38.17 463 ILE C C 1
ATOM 10486 O O . ILE C 1 395 ? 8.569 14.726 -115.928 1.00 35.24 463 ILE C O 1
ATOM 10491 N N . ASP C 1 396 ? 7.767 14.281 -117.973 1.00 37.20 464 ASP C N 1
ATOM 10492 C CA A ASP C 1 396 ? 8.972 13.612 -118.430 0.47 41.09 464 ASP C CA 1
ATOM 10493 C CA B ASP C 1 396 ? 8.995 13.634 -118.399 0.53 41.08 464 ASP C CA 1
ATOM 10494 C C . ASP C 1 396 ? 9.740 14.440 -119.448 1.00 40.77 464 ASP C C 1
ATOM 10495 O O . ASP C 1 396 ? 10.808 14.012 -119.890 1.00 43.21 464 ASP C O 1
ATOM 10504 N N . GLY C 1 397 ? 9.212 15.598 -119.844 1.00 37.98 465 GLY C N 1
ATOM 10505 C CA . GLY C 1 397 ? 9.907 16.492 -120.742 1.00 39.30 465 GLY C CA 1
ATOM 10506 C C . GLY C 1 397 ? 10.977 17.294 -120.022 1.00 32.94 465 GLY C C 1
ATOM 10507 O O . GLY C 1 397 ? 11.182 17.185 -118.813 1.00 29.04 465 GLY C O 1
ATOM 10508 N N . ALA C 1 398 ? 11.696 18.093 -120.800 1.00 28.61 466 ALA C N 1
ATOM 10509 C CA . ALA C 1 398 ? 12.681 18.994 -120.223 1.00 30.37 466 ALA C CA 1
ATOM 10510 C C . ALA C 1 398 ? 12.010 19.952 -119.241 1.00 22.66 466 ALA C C 1
ATOM 10511 O O . ALA C 1 398 ? 10.866 20.374 -119.437 1.00 22.89 466 ALA C O 1
ATOM 10513 N N . ILE C 1 399 ? 12.716 20.261 -118.159 1.00 23.45 467 ILE C N 1
ATOM 10514 C CA . ILE C 1 399 ? 12.218 21.297 -117.244 1.00 25.22 467 ILE C CA 1
ATOM 10515 C C . ILE C 1 399 ? 12.031 22.595 -118.025 1.00 22.75 467 ILE C C 1
ATOM 10516 O O . ILE C 1 399 ? 12.946 23.011 -118.765 1.00 23.16 467 ILE C O 1
ATOM 10521 N N . PRO C 1 400 ? 10.861 23.233 -117.967 1.00 23.40 468 PRO C N 1
ATOM 10522 C CA . PRO C 1 400 ? 10.623 24.430 -118.797 1.00 21.42 468 PRO C CA 1
ATOM 10523 C C . PRO C 1 400 ? 11.594 25.562 -118.466 1.00 22.01 468 PRO C C 1
ATOM 10524 O O . PRO C 1 400 ? 11.926 25.799 -117.306 1.00 16.61 468 PRO C O 1
ATOM 10528 N N . ASN C 1 401 ? 12.052 26.264 -119.500 1.00 21.80 469 ASN C N 1
ATOM 10529 C CA . ASN C 1 401 ? 12.871 27.451 -119.299 1.00 19.48 469 ASN C CA 1
ATOM 10530 C C . ASN C 1 401 ? 12.668 28.386 -120.489 1.00 19.95 469 ASN C C 1
ATOM 10531 O O . ASN C 1 401 ? 11.782 28.179 -121.324 1.00 19.42 469 ASN C O 1
ATOM 10536 N N . GLU C 1 402 ? 13.488 29.435 -120.563 1.00 17.52 470 GLU C N 1
ATOM 10537 C CA . GLU C 1 402 ? 13.270 30.449 -121.588 1.00 21.09 470 GLU C CA 1
ATOM 10538 C C . GLU C 1 402 ? 13.688 29.948 -122.961 1.00 23.60 470 GLU C C 1
ATOM 10539 O O . GLU C 1 402 ? 13.130 30.384 -123.972 1.00 21.66 470 GLU C O 1
ATOM 10545 N N . THR C 1 403 ? 14.637 29.018 -123.006 1.00 18.97 471 THR C N 1
ATOM 10546 C CA . THR C 1 403 ? 15.132 28.485 -124.268 1.00 21.97 471 THR C CA 1
ATOM 10547 C C . THR C 1 403 ? 14.145 27.500 -124.883 1.00 23.18 471 THR C C 1
ATOM 10548 O O . THR C 1 403 ? 13.781 27.635 -126.054 1.00 26.91 471 THR C O 1
ATOM 10552 N N . ASN C 1 404 ? 13.683 26.514 -124.106 1.00 21.91 472 ASN C N 1
ATOM 10553 C CA . ASN C 1 404 ? 12.817 25.496 -124.687 1.00 23.47 472 ASN C CA 1
ATOM 10554 C C . ASN C 1 404 ? 11.363 25.933 -124.782 1.00 25.79 472 ASN C C 1
ATOM 10555 O O . ASN C 1 404 ? 10.581 25.229 -125.424 1.00 26.15 472 ASN C O 1
ATOM 10560 N N . THR C 1 405 ? 10.980 27.075 -124.186 1.00 23.30 473 THR C N 1
ATOM 10561 C CA . THR C 1 405 ? 9.676 27.683 -124.451 1.00 20.35 473 THR C CA 1
ATOM 10562 C C . THR C 1 405 ? 9.761 28.889 -125.393 1.00 22.03 473 THR C C 1
ATOM 10563 O O . THR C 1 405 ? 8.729 29.499 -125.682 1.00 27.37 473 THR C O 1
ATOM 10567 N N . ASP C 1 406 ? 10.955 29.223 -125.902 1.00 23.18 474 ASP C N 1
ATOM 10568 C CA . ASP C 1 406 ? 11.181 30.399 -126.759 1.00 27.45 474 ASP C CA 1
ATOM 10569 C C . ASP C 1 406 ? 10.629 31.679 -126.118 1.00 26.39 474 ASP C C 1
ATOM 10570 O O . ASP C 1 406 ? 9.925 32.481 -126.746 1.00 31.59 474 ASP C O 1
ATOM 10575 N N . PHE C 1 407 ? 10.964 31.856 -124.841 1.00 25.79 475 PHE C N 1
ATOM 10576 C CA . PHE C 1 407 ? 10.725 33.062 -124.051 1.00 21.32 475 PHE C CA 1
ATOM 10577 C C . PHE C 1 407 ? 9.253 33.304 -123.763 1.00 24.36 475 PHE C C 1
ATOM 10578 O O . PHE C 1 407 ? 8.852 34.434 -123.493 1.00 23.59 475 PHE C O 1
ATOM 10586 N N . LYS C 1 408 ? 8.441 32.250 -123.781 1.00 24.59 476 LYS C N 1
ATOM 10587 C CA . LYS C 1 408 ? 7.100 32.348 -123.221 1.00 27.59 476 LYS C CA 1
ATOM 10588 C C . LYS C 1 408 ? 7.119 32.133 -121.711 1.00 25.21 476 LYS C C 1
ATOM 10589 O O . LYS C 1 408 ? 6.215 32.596 -121.004 1.00 24.86 476 LYS C O 1
ATOM 10595 N N . PHE C 1 409 ? 8.131 31.425 -121.214 1.00 22.64 477 PHE C N 1
ATOM 10596 C CA . PHE C 1 409 ? 8.378 31.224 -119.789 1.00 23.05 477 PHE C CA 1
ATOM 10597 C C . PHE C 1 409 ? 9.783 31.742 -119.537 1.00 20.44 477 PHE C C 1
ATOM 10598 O O . PHE C 1 409 ? 10.739 31.230 -120.123 1.00 17.77 477 PHE C O 1
ATOM 10606 N N . ILE C 1 410 ? 9.903 32.794 -118.732 1.00 19.46 478 ILE C N 1
ATOM 10607 C CA . ILE C 1 410 ? 11.209 33.398 -118.454 1.00 18.28 478 ILE C CA 1
ATOM 10608 C C . ILE C 1 410 ? 11.412 33.408 -116.942 1.00 21.70 478 ILE C C 1
ATOM 10609 O O . ILE C 1 410 ? 11.170 34.438 -116.299 1.00 18.01 478 ILE C O 1
ATOM 10614 N N . PRO C 1 411 ? 11.814 32.291 -116.331 1.00 19.88 479 PRO C N 1
ATOM 10615 C CA . PRO C 1 411 ? 11.970 32.267 -114.864 1.00 21.67 479 PRO C CA 1
ATOM 10616 C C . PRO C 1 411 ? 13.285 32.864 -114.374 1.00 21.44 479 PRO C C 1
ATOM 10617 O O . PRO C 1 411 ? 13.349 33.407 -113.269 1.00 14.97 479 PRO C O 1
ATOM 10621 N N . PHE C 1 412 ? 14.339 32.759 -115.186 1.00 17.76 480 PHE C N 1
ATOM 10622 C CA . PHE C 1 412 ? 15.698 33.113 -114.784 1.00 19.31 480 PHE C CA 1
ATOM 10623 C C . PHE C 1 412 ? 16.340 34.070 -115.791 1.00 18.40 480 PHE C C 1
ATOM 10624 O O . PHE C 1 412 ? 17.555 34.022 -116.011 1.00 19.01 480 PHE C O 1
ATOM 10632 N N . SER C 1 413 ? 15.535 34.928 -116.422 1.00 15.04 481 SER C N 1
ATOM 10633 C CA . SER C 1 413 ? 15.984 35.836 -117.480 1.00 19.59 481 SER C CA 1
ATOM 10634 C C . SER C 1 413 ? 16.521 35.032 -118.662 1.00 19.62 481 SER C C 1
ATOM 10635 O O . SER C 1 413 ? 16.176 33.859 -118.830 1.00 19.55 481 SER C O 1
ATOM 10638 N N . GLY C 1 414 ? 17.369 35.646 -119.480 1.00 21.24 482 GLY C N 1
ATOM 10639 C CA . GLY C 1 414 ? 17.919 34.938 -120.621 1.00 25.23 482 GLY C CA 1
ATOM 10640 C C . GLY C 1 414 ? 18.973 35.792 -121.285 1.00 20.37 482 GLY C C 1
ATOM 10641 O O . GLY C 1 414 ? 19.233 36.926 -120.881 1.00 15.08 482 GLY C O 1
ATOM 10642 N N . GLY C 1 415 ? 19.572 35.232 -122.325 1.00 19.11 483 GLY C N 1
ATOM 10643 C CA . GLY C 1 415 ? 20.627 35.909 -123.027 1.00 17.70 483 GLY C CA 1
ATOM 10644 C C . GLY C 1 415 ? 21.904 35.906 -122.218 1.00 17.34 483 GLY C C 1
ATOM 10645 O O . GLY C 1 415 ? 22.050 35.155 -121.245 1.00 19.83 483 GLY C O 1
ATOM 10646 N N . PRO C 1 416 ? 22.865 36.742 -122.610 1.00 18.79 484 PRO C N 1
ATOM 10647 C CA . PRO C 1 416 ? 24.161 36.749 -121.901 1.00 25.82 484 PRO C CA 1
ATOM 10648 C C . PRO C 1 416 ? 24.068 37.065 -120.405 1.00 23.37 484 PRO C C 1
ATOM 10649 O O . PRO C 1 416 ? 24.912 36.602 -119.632 1.00 21.05 484 PRO C O 1
ATOM 10653 N N . ARG C 1 417 ? 23.089 37.847 -119.964 1.00 21.50 485 ARG C N 1
ATOM 10654 C CA . ARG C 1 417 ? 22.991 38.189 -118.549 1.00 21.26 485 ARG C CA 1
ATOM 10655 C C . ARG C 1 417 ? 22.087 37.233 -117.769 1.00 21.01 485 ARG C C 1
ATOM 10656 O O . ARG C 1 417 ? 21.642 37.583 -116.667 1.00 21.86 485 ARG C O 1
ATOM 10664 N N . LYS C 1 418 ? 21.823 36.037 -118.308 1.00 15.81 486 LYS C N 1
ATOM 10665 C CA . LYS C 1 418 ? 20.956 35.078 -117.626 1.00 19.26 486 LYS C CA 1
ATOM 10666 C C . LYS C 1 418 ? 21.471 34.792 -116.222 1.00 19.36 486 LYS C C 1
ATOM 10667 O O . LYS C 1 418 ? 22.680 34.824 -115.961 1.00 21.44 486 LYS C O 1
ATOM 10673 N N . CYS C 1 419 ? 20.537 34.530 -115.308 1.00 16.77 487 CYS C N 1
ATOM 10674 C CA . CYS C 1 419 ? 20.891 34.130 -113.951 1.00 17.61 487 CYS C CA 1
ATOM 10675 C C . CYS C 1 419 ? 21.941 33.015 -113.951 1.00 19.64 487 CYS C C 1
ATOM 10676 O O . CYS C 1 419 ? 21.816 32.027 -114.674 1.00 14.77 487 CYS C O 1
ATOM 10679 N N . VAL C 1 420 ? 23.009 33.198 -113.169 1.00 15.82 488 VAL C N 1
ATOM 10680 C CA . VAL C 1 420 ? 24.007 32.137 -113.062 1.00 12.55 488 VAL C CA 1
ATOM 10681 C C . VAL C 1 420 ? 23.614 31.082 -112.030 1.00 20.03 488 VAL C C 1
ATOM 10682 O O . VAL C 1 420 ? 24.166 29.968 -112.052 1.00 18.09 488 VAL C O 1
ATOM 10686 N N . GLY C 1 421 ? 22.654 31.392 -111.151 1.00 17.18 489 GLY C N 1
ATOM 10687 C CA . GLY C 1 421 ? 22.269 30.486 -110.089 1.00 16.71 489 GLY C CA 1
ATOM 10688 C C . GLY C 1 421 ? 21.002 29.713 -110.383 1.00 19.69 489 GLY C C 1
ATOM 10689 O O . GLY C 1 421 ? 20.327 29.263 -109.450 1.00 16.72 489 GLY C O 1
ATOM 10690 N N . ASP C 1 422 ? 20.675 29.539 -111.672 1.00 18.37 490 ASP C N 1
ATOM 10691 C CA . ASP C 1 422 ? 19.380 28.964 -112.029 1.00 19.60 490 ASP C CA 1
ATOM 10692 C C . ASP C 1 422 ? 19.279 27.497 -111.611 1.00 24.31 490 ASP C C 1
ATOM 10693 O O . ASP C 1 422 ? 18.226 27.056 -111.127 1.00 23.10 490 ASP C O 1
ATOM 10698 N N . GLN C 1 423 ? 20.361 26.730 -111.763 1.00 18.95 491 GLN C N 1
ATOM 10699 C CA . GLN C 1 423 ? 20.350 25.343 -111.293 1.00 23.79 491 GLN C CA 1
ATOM 10700 C C . GLN C 1 423 ? 20.415 25.266 -109.766 1.00 22.51 491 GLN C C 1
ATOM 10701 O O . GLN C 1 423 ? 19.717 24.457 -109.140 1.00 23.39 491 GLN C O 1
ATOM 10707 N N . PHE C 1 424 ? 21.279 26.076 -109.167 1.00 17.43 492 PHE C N 1
ATOM 10708 C CA . PHE C 1 424 ? 21.404 26.164 -107.717 1.00 22.96 492 PHE C CA 1
ATOM 10709 C C . PHE C 1 424 ? 20.065 26.473 -107.059 1.00 20.10 492 PHE C C 1
ATOM 10710 O O . PHE C 1 424 ? 19.667 25.802 -106.099 1.00 20.30 492 PHE C O 1
ATOM 10718 N N . ALA C 1 425 ? 19.371 27.501 -107.549 1.00 15.65 493 ALA C N 1
ATOM 10719 C CA . ALA C 1 425 ? 18.145 27.956 -106.911 1.00 22.21 493 ALA C CA 1
ATOM 10720 C C . ALA C 1 425 ? 17.019 26.944 -107.079 1.00 26.64 493 ALA C C 1
ATOM 10721 O O . ALA C 1 425 ? 16.203 26.763 -106.170 1.00 20.38 493 ALA C O 1
ATOM 10723 N N . LEU C 1 426 ? 16.925 26.318 -108.251 1.00 20.95 494 LEU C N 1
ATOM 10724 C CA . LEU C 1 426 ? 15.930 25.268 -108.431 1.00 23.82 494 LEU C CA 1
ATOM 10725 C C . LEU C 1 426 ? 16.187 24.112 -107.479 1.00 23.33 494 LEU C C 1
ATOM 10726 O O . LEU C 1 426 ? 15.257 23.594 -106.855 1.00 21.09 494 LEU C O 1
ATOM 10731 N N . MET C 1 427 ? 17.450 23.703 -107.344 1.00 21.58 495 MET C N 1
ATOM 10732 C CA . MET C 1 427 ? 17.761 22.598 -106.452 1.00 21.32 495 MET C CA 1
ATOM 10733 C C . MET C 1 427 ? 17.449 22.953 -105.005 1.00 22.16 495 MET C C 1
ATOM 10734 O O . MET C 1 427 ? 16.879 22.130 -104.273 1.00 20.54 495 MET C O 1
ATOM 10739 N N . GLU C 1 428 ? 17.783 24.177 -104.576 1.00 16.54 496 GLU C N 1
ATOM 10740 C CA . GLU C 1 428 ? 17.412 24.595 -103.219 1.00 17.49 496 GLU C CA 1
ATOM 10741 C C . GLU C 1 428 ? 15.903 24.553 -103.027 1.00 20.66 496 GLU C C 1
ATOM 10742 O O . GLU C 1 428 ? 15.414 24.026 -102.023 1.00 20.40 496 GLU C O 1
ATOM 10748 N N . ALA C 1 429 ? 15.140 25.104 -103.978 1.00 15.93 497 ALA C N 1
ATOM 10749 C CA . ALA C 1 429 ? 13.689 25.147 -103.793 1.00 17.81 497 ALA C CA 1
ATOM 10750 C C . ALA C 1 429 ? 13.086 23.742 -103.770 1.00 19.14 497 ALA C C 1
ATOM 10751 O O . ALA C 1 429 ? 12.214 23.443 -102.943 1.00 20.56 497 ALA C O 1
ATOM 10753 N N . ILE C 1 430 ? 13.543 22.866 -104.670 1.00 18.04 498 ILE C N 1
ATOM 10754 C CA . ILE C 1 430 ? 13.085 21.478 -104.678 1.00 15.01 498 ILE C CA 1
ATOM 10755 C C . ILE C 1 430 ? 13.390 20.802 -103.349 1.00 18.89 498 ILE C C 1
ATOM 10756 O O . ILE C 1 430 ? 12.526 20.150 -102.750 1.00 22.30 498 ILE C O 1
ATOM 10761 N N . VAL C 1 431 ? 14.631 20.935 -102.876 1.00 17.27 499 VAL C N 1
ATOM 10762 C CA . VAL C 1 431 ? 15.041 20.236 -101.659 1.00 18.26 499 VAL C CA 1
ATOM 10763 C C . VAL C 1 431 ? 14.261 20.733 -100.452 1.00 23.03 499 VAL C C 1
ATOM 10764 O O . VAL C 1 431 ? 13.752 19.936 -99.652 1.00 20.97 499 VAL C O 1
ATOM 10768 N N . ALA C 1 432 ? 14.174 22.059 -100.282 1.00 22.83 500 ALA C N 1
ATOM 10769 C CA . ALA C 1 432 ? 13.523 22.594 -99.086 1.00 20.03 500 ALA C CA 1
ATOM 10770 C C . ALA C 1 432 ? 12.034 22.277 -99.076 1.00 20.98 500 ALA C C 1
ATOM 10771 O O . ALA C 1 432 ? 11.463 21.969 -98.020 1.00 20.17 500 ALA C O 1
ATOM 10773 N N . LEU C 1 433 ? 11.385 22.366 -100.236 1.00 19.61 501 LEU C N 1
ATOM 10774 C CA . LEU C 1 433 ? 9.965 22.047 -100.310 1.00 19.89 501 LEU C CA 1
ATOM 10775 C C . LEU C 1 433 ? 9.716 20.560 -100.084 1.00 27.65 501 LEU C C 1
ATOM 10776 O O . LEU C 1 433 ? 8.698 20.180 -99.490 1.00 24.60 501 LEU C O 1
ATOM 10781 N N . ALA C 1 434 ? 10.618 19.706 -100.575 1.00 20.43 502 ALA C N 1
ATOM 10782 C CA . ALA C 1 434 ? 10.490 18.273 -100.336 1.00 25.45 502 ALA C CA 1
ATOM 10783 C C . ALA C 1 434 ? 10.608 17.959 -98.853 1.00 21.70 502 ALA C C 1
ATOM 10784 O O . ALA C 1 434 ? 9.761 17.258 -98.288 1.00 26.88 502 ALA C O 1
ATOM 10786 N N . VAL C 1 435 ? 11.643 18.491 -98.198 1.00 23.84 503 VAL C N 1
ATOM 10787 C CA . VAL C 1 435 ? 11.808 18.266 -96.766 1.00 26.72 503 VAL C CA 1
ATOM 10788 C C . VAL C 1 435 ? 10.611 18.800 -95.996 1.00 25.77 503 VAL C C 1
ATOM 10789 O O . VAL C 1 435 ? 10.123 18.150 -95.065 1.00 26.65 503 VAL C O 1
ATOM 10793 N N . PHE C 1 436 ? 10.109 19.981 -96.377 1.00 22.80 504 PHE C N 1
ATOM 10794 C CA . PHE C 1 436 ? 8.918 20.528 -95.736 1.00 22.96 504 PHE C CA 1
ATOM 10795 C C . PHE C 1 436 ? 7.724 19.596 -95.904 1.00 26.67 504 PHE C C 1
ATOM 10796 O O . PHE C 1 436 ? 7.038 19.266 -94.927 1.00 25.17 504 PHE C O 1
ATOM 10804 N N . LEU C 1 437 ? 7.433 19.192 -97.143 1.00 25.69 505 LEU C N 1
ATOM 10805 C CA . LEU C 1 437 ? 6.239 18.381 -97.379 1.00 25.26 505 LEU C CA 1
ATOM 10806 C C . LEU C 1 437 ? 6.386 16.990 -96.786 1.00 27.64 505 LEU C C 1
ATOM 10807 O O . LEU C 1 437 ? 5.379 16.351 -96.456 1.00 31.14 505 LEU C O 1
ATOM 10812 N N . GLN C 1 438 ? 7.627 16.537 -96.616 1.00 28.82 506 GLN C N 1
ATOM 10813 C CA . GLN C 1 438 ? 7.899 15.274 -95.941 1.00 29.88 506 GLN C CA 1
ATOM 10814 C C . GLN C 1 438 ? 7.464 15.319 -94.481 1.00 31.30 506 GLN C C 1
ATOM 10815 O O . GLN C 1 438 ? 6.945 14.332 -93.946 1.00 29.50 506 GLN C O 1
ATOM 10821 N N . ARG C 1 439 ? 7.643 16.460 -93.822 1.00 22.74 507 ARG C N 1
ATOM 10822 C CA . ARG C 1 439 ? 7.492 16.512 -92.375 1.00 30.44 507 ARG C CA 1
ATOM 10823 C C . ARG C 1 439 ? 6.224 17.184 -91.883 1.00 30.41 507 ARG C C 1
ATOM 10824 O O . ARG C 1 439 ? 5.819 16.922 -90.746 1.00 29.41 507 ARG C O 1
ATOM 10832 N N . LEU C 1 440 ? 5.578 18.008 -92.700 1.00 23.39 508 LEU C N 1
ATOM 10833 C CA . LEU C 1 440 ? 4.487 18.830 -92.211 1.00 28.79 508 LEU C CA 1
ATOM 10834 C C . LEU C 1 440 ? 3.323 18.796 -93.191 1.00 28.57 508 LEU C C 1
ATOM 10835 O O . LEU C 1 440 ? 3.521 18.797 -94.407 1.00 30.37 508 LEU C O 1
ATOM 10840 N N . ASN C 1 441 ? 2.117 18.713 -92.647 1.00 25.35 509 ASN C N 1
ATOM 10841 C CA . ASN C 1 441 ? 0.934 19.151 -93.363 1.00 29.78 509 ASN C CA 1
ATOM 10842 C C . ASN C 1 441 ? 0.796 20.654 -93.180 1.00 31.20 509 ASN C C 1
ATOM 10843 O O . ASN C 1 441 ? 1.291 21.230 -92.206 1.00 26.63 509 ASN C O 1
ATOM 10848 N N . VAL C 1 442 ? 0.138 21.294 -94.135 1.00 26.85 510 VAL C N 1
ATOM 10849 C CA . VAL C 1 442 ? 0.060 22.746 -94.165 1.00 29.65 510 VAL C CA 1
ATOM 10850 C C . VAL C 1 442 ? -1.331 23.133 -94.639 1.00 26.91 510 VAL C C 1
ATOM 10851 O O . VAL C 1 442 ? -1.917 22.458 -95.491 1.00 32.41 510 VAL C O 1
ATOM 10855 N N . GLU C 1 443 ? -1.873 24.202 -94.068 1.00 29.12 511 GLU C N 1
ATOM 10856 C CA . GLU C 1 443 ? -3.126 24.769 -94.538 1.00 27.18 511 GLU C CA 1
ATOM 10857 C C . GLU C 1 443 ? -3.080 26.275 -94.360 1.00 26.04 511 GLU C C 1
ATOM 10858 O O . GLU C 1 443 ? -2.507 26.775 -93.389 1.00 27.77 511 GLU C O 1
ATOM 10864 N N . LEU C 1 444 ? -3.683 26.990 -95.304 1.00 23.48 512 LEU C N 1
ATOM 10865 C CA . LEU C 1 444 ? -3.691 28.444 -95.249 1.00 33.88 512 LEU C CA 1
ATOM 10866 C C . LEU C 1 444 ? -4.594 28.928 -94.120 1.00 35.45 512 LEU C C 1
ATOM 10867 O O . LEU C 1 444 ? -5.724 28.452 -93.975 1.00 33.10 512 LEU C O 1
ATOM 10872 N N . VAL C 1 445 ? -4.101 29.865 -93.318 1.00 30.76 513 VAL C N 1
ATOM 10873 C CA . VAL C 1 445 ? -4.947 30.436 -92.264 1.00 27.28 513 VAL C CA 1
ATOM 10874 C C . VAL C 1 445 ? -6.059 31.254 -92.914 1.00 36.03 513 VAL C C 1
ATOM 10875 O O . VAL C 1 445 ? -5.788 32.048 -93.835 1.00 35.00 513 VAL C O 1
ATOM 10879 N N . PRO C 1 446 ? -7.312 31.078 -92.512 1.00 37.45 514 PRO C N 1
ATOM 10880 C CA . PRO C 1 446 ? -8.414 31.736 -93.218 1.00 37.35 514 PRO C CA 1
ATOM 10881 C C . PRO C 1 446 ? -8.488 33.223 -92.885 1.00 31.84 514 PRO C C 1
ATOM 10882 O O . PRO C 1 446 ? -7.848 33.716 -91.958 1.00 38.76 514 PRO C O 1
ATOM 10886 N N . ASP C 1 447 ? -9.267 33.937 -93.701 1.00 34.58 515 ASP C N 1
ATOM 10887 C CA . ASP C 1 447 ? -9.581 35.357 -93.537 1.00 46.35 515 ASP C CA 1
ATOM 10888 C C . ASP C 1 447 ? -8.410 36.271 -93.885 1.00 48.33 515 ASP C C 1
ATOM 10889 O O . ASP C 1 447 ? -8.407 37.446 -93.494 1.00 43.99 515 ASP C O 1
ATOM 10891 N N . GLN C 1 448 ? -7.422 35.768 -94.628 1.00 37.71 516 GLN C N 1
ATOM 10892 C CA . GLN C 1 448 ? -6.258 36.553 -95.013 1.00 39.76 516 GLN C CA 1
ATOM 10893 C C . GLN C 1 448 ? -6.506 37.275 -96.329 1.00 40.32 516 GLN C C 1
ATOM 10894 O O . GLN C 1 448 ? -7.288 36.823 -97.165 1.00 37.27 516 GLN C O 1
ATOM 10900 N N . THR C 1 449 ? -5.808 38.393 -96.514 1.00 37.44 517 THR C N 1
ATOM 10901 C CA . THR C 1 449 ? -5.725 39.069 -97.808 1.00 44.77 517 THR C CA 1
ATOM 10902 C C . THR C 1 449 ? -4.336 38.785 -98.390 1.00 42.04 517 THR C C 1
ATOM 10903 O O . THR C 1 449 ? -3.356 39.456 -98.049 1.00 34.01 517 THR C O 1
ATOM 10907 N N . ILE C 1 450 ? -4.247 37.768 -99.247 1.00 37.97 518 ILE C N 1
ATOM 10908 C CA . ILE C 1 450 ? -2.990 37.432 -99.923 1.00 34.75 518 ILE C CA 1
ATOM 10909 C C . ILE C 1 450 ? -2.992 38.217 -101.230 1.00 34.14 518 ILE C C 1
ATOM 10910 O O . ILE C 1 450 ? -3.556 37.794 -102.235 1.00 48.56 518 ILE C O 1
ATOM 10915 N N . SER C 1 451 ? -2.363 39.384 -101.206 1.00 36.02 519 SER C N 1
ATOM 10916 C CA . SER C 1 451 ? -2.166 40.206 -102.388 1.00 37.83 519 SER C CA 1
ATOM 10917 C C . SER C 1 451 ? -0.673 40.390 -102.635 1.00 28.91 519 SER C C 1
ATOM 10918 O O . SER C 1 451 ? 0.166 40.050 -101.800 1.00 28.76 519 SER C O 1
ATOM 10921 N N . MET C 1 452 ? -0.350 40.967 -103.786 1.00 28.36 520 MET C N 1
ATOM 10922 C CA . MET C 1 452 ? 1.030 41.148 -104.206 1.00 31.60 520 MET C CA 1
ATOM 10923 C C . MET C 1 452 ? 1.514 42.550 -103.883 1.00 28.05 520 MET C C 1
ATOM 10924 O O . MET C 1 452 ? 0.775 43.524 -104.029 1.00 27.55 520 MET C O 1
ATOM 10929 N N . THR C 1 453 ? 2.767 42.645 -103.464 1.00 25.74 521 THR C N 1
ATOM 10930 C CA . THR C 1 453 ? 3.494 43.900 -103.465 1.00 27.20 521 THR C CA 1
ATOM 10931 C C . THR C 1 453 ? 4.838 43.650 -104.128 1.00 29.70 521 THR C C 1
ATOM 10932 O O . THR C 1 453 ? 5.566 42.734 -103.735 1.00 25.96 521 THR C O 1
ATOM 10936 N N . THR C 1 454 ? 5.160 44.448 -105.133 1.00 28.91 522 THR C N 1
ATOM 10937 C CA . THR C 1 454 ? 6.318 44.189 -105.970 1.00 29.60 522 THR C CA 1
ATOM 10938 C C . THR C 1 454 ? 7.502 45.023 -105.520 1.00 28.17 522 THR C C 1
ATOM 10939 O O . THR C 1 454 ? 7.350 46.181 -105.111 1.00 39.51 522 THR C O 1
ATOM 10943 N N . GLY C 1 455 ? 8.677 44.427 -105.613 1.00 31.17 523 GLY C N 1
ATOM 10944 C CA . GLY C 1 455 ? 9.937 45.114 -105.426 1.00 33.33 523 GLY C CA 1
ATOM 10945 C C . GLY C 1 455 ? 10.992 44.370 -106.205 1.00 26.14 523 GLY C C 1
ATOM 10946 O O . GLY C 1 455 ? 10.799 44.073 -107.391 1.00 25.61 523 GLY C O 1
ATOM 10947 N N . ALA C 1 456 ? 12.114 44.054 -105.550 1.00 27.55 524 ALA C N 1
ATOM 10948 C CA . ALA C 1 456 ? 13.056 43.119 -106.144 1.00 25.21 524 ALA C CA 1
ATOM 10949 C C . ALA C 1 456 ? 12.385 41.782 -106.432 1.00 24.43 524 ALA C C 1
ATOM 10950 O O . ALA C 1 456 ? 12.758 41.089 -107.385 1.00 21.05 524 ALA C O 1
ATOM 10952 N N . THR C 1 457 ? 11.405 41.397 -105.612 1.00 17.38 525 THR C N 1
ATOM 10953 C CA . THR C 1 457 ? 10.604 40.207 -105.849 1.00 18.68 525 THR C CA 1
ATOM 10954 C C . THR C 1 457 ? 9.135 40.584 -105.729 1.00 22.30 525 THR C C 1
ATOM 10955 O O . THR C 1 457 ? 8.781 41.703 -105.340 1.00 23.18 525 THR C O 1
ATOM 10959 N N . ILE C 1 458 ? 8.265 39.657 -106.084 1.00 18.46 526 ILE C N 1
ATOM 10960 C CA . ILE C 1 458 ? 6.863 39.780 -105.719 1.00 17.26 526 ILE C CA 1
ATOM 10961 C C . ILE C 1 458 ? 6.748 39.212 -104.318 1.00 21.18 526 ILE C C 1
ATOM 10962 O O . ILE C 1 458 ? 7.005 38.022 -104.100 1.00 17.67 526 ILE C O 1
ATOM 10967 N N . HIS C 1 459 ? 6.400 40.051 -103.354 1.00 19.82 527 HIS C N 1
ATOM 10968 C CA . HIS C 1 459 ? 6.173 39.501 -102.031 1.00 17.60 527 HIS C CA 1
ATOM 10969 C C . HIS C 1 459 ? 4.737 39.788 -101.628 1.00 26.06 527 HIS C C 1
ATOM 10970 O O . HIS C 1 459 ? 3.992 40.464 -102.347 1.00 24.13 527 HIS C O 1
ATOM 10977 N N . THR C 1 460 ? 4.328 39.195 -100.509 1.00 24.46 528 THR C N 1
ATOM 10978 C CA . THR C 1 460 ? 2.964 39.370 -100.046 1.00 28.93 528 THR C CA 1
ATOM 10979 C C . THR C 1 460 ? 2.839 40.692 -99.304 1.00 27.15 528 THR C C 1
ATOM 10980 O O . THR C 1 460 ? 3.789 41.192 -98.692 1.00 27.36 528 THR C O 1
ATOM 10984 N N . THR C 1 461 ? 1.649 41.271 -99.408 1.00 26.36 529 THR C N 1
ATOM 10985 C CA . THR C 1 461 ? 1.356 42.536 -98.757 1.00 30.76 529 THR C CA 1
ATOM 10986 C C . THR C 1 461 ? 1.350 42.397 -97.238 1.00 34.60 529 THR C C 1
ATOM 10987 O O . THR C 1 461 ? 1.856 43.275 -96.530 1.00 40.30 529 THR C O 1
ATOM 10991 N N . ASN C 1 462 ? 0.786 41.301 -96.718 1.00 27.30 530 ASN C N 1
ATOM 10992 C CA . ASN C 1 462 ? 0.477 41.196 -95.295 1.00 32.77 530 ASN C CA 1
ATOM 10993 C C . ASN C 1 462 ? 1.089 39.970 -94.638 1.00 29.86 530 ASN C C 1
ATOM 10994 O O . ASN C 1 462 ? 0.756 39.677 -93.483 1.00 33.13 530 ASN C O 1
ATOM 10999 N N . GLY C 1 463 ? 1.964 39.243 -95.334 1.00 34.39 531 GLY C N 1
ATOM 11000 C CA . GLY C 1 463 ? 2.503 37.997 -94.831 1.00 24.73 531 GLY C CA 1
ATOM 11001 C C . GLY C 1 463 ? 1.725 36.802 -95.344 1.00 19.28 531 GLY C C 1
ATOM 11002 O O . GLY C 1 463 ? 0.632 36.913 -95.899 1.00 27.27 531 GLY C O 1
ATOM 11003 N N . LEU C 1 464 ? 2.310 35.627 -95.168 1.00 18.49 532 LEU C N 1
ATOM 11004 C CA . LEU C 1 464 ? 1.670 34.387 -95.607 1.00 24.80 532 LEU C CA 1
ATOM 11005 C C . LEU C 1 464 ? 1.548 33.470 -94.394 1.00 23.75 532 LEU C C 1
ATOM 11006 O O . LEU C 1 464 ? 2.471 32.721 -94.060 1.00 22.10 532 LEU C O 1
ATOM 11011 N N . TYR C 1 465 ? 0.400 33.522 -93.729 1.00 24.13 533 TYR C N 1
ATOM 11012 C CA . TYR C 1 465 ? 0.224 32.779 -92.494 1.00 21.03 533 TYR C CA 1
ATOM 11013 C C . TYR C 1 465 ? -0.363 31.401 -92.776 1.00 24.17 533 TYR C C 1
ATOM 11014 O O . TYR C 1 465 ? -1.379 31.267 -93.465 1.00 20.97 533 TYR C O 1
ATOM 11023 N N . MET C 1 466 ? 0.297 30.387 -92.247 1.00 15.56 534 MET C N 1
ATOM 11024 C CA . MET C 1 466 ? -0.080 28.998 -92.423 1.00 25.57 534 MET C CA 1
ATOM 11025 C C . MET C 1 466 ? -0.255 28.349 -91.058 1.00 25.04 534 MET C C 1
ATOM 11026 O O . MET C 1 466 ? 0.327 28.784 -90.059 1.00 24.33 534 MET C O 1
ATOM 11031 N N . LYS C 1 467 ? -1.048 27.290 -91.034 1.00 24.69 535 LYS C N 1
ATOM 11032 C CA . LYS C 1 467 ? -1.087 26.377 -89.903 1.00 26.51 535 LYS C CA 1
ATOM 11033 C C . LYS C 1 467 ? -0.351 25.096 -90.288 1.00 28.00 535 LYS C C 1
ATOM 11034 O O . LYS C 1 467 ? -0.537 24.557 -91.381 1.00 25.76 535 LYS C O 1
ATOM 11036 N N . VAL C 1 468 ? 0.481 24.611 -89.380 1.00 21.04 536 VAL C N 1
ATOM 11037 C CA . VAL C 1 468 ? 1.411 23.538 -89.675 1.00 22.79 536 VAL C CA 1
ATOM 11038 C C . VAL C 1 468 ? 1.186 22.417 -88.657 1.00 28.34 536 VAL C C 1
ATOM 11039 O O . VAL C 1 468 ? 0.777 22.672 -87.521 1.00 21.78 536 VAL C O 1
ATOM 11043 N N . SER C 1 469 ? 1.378 21.164 -89.084 1.00 23.43 537 SER C N 1
ATOM 11044 C CA . SER C 1 469 ? 1.215 20.034 -88.168 1.00 30.90 537 SER C CA 1
ATOM 11045 C C . SER C 1 469 ? 2.055 18.847 -88.630 1.00 27.63 537 SER C C 1
ATOM 11046 O O . SER C 1 469 ? 2.366 18.705 -89.814 1.00 28.99 537 SER C O 1
ATOM 11049 N N . GLN C 1 470 ? 2.399 17.977 -87.684 1.00 26.12 538 GLN C N 1
ATOM 11050 C CA . GLN C 1 470 ? 3.305 16.875 -87.982 1.00 28.98 538 GLN C CA 1
ATOM 11051 C C . GLN C 1 470 ? 2.614 15.787 -88.793 1.00 29.81 538 GLN C C 1
ATOM 11052 O O . GLN C 1 470 ? 1.478 15.404 -88.510 1.00 27.85 538 GLN C O 1
ATOM 11058 N N . ARG C 1 471 ? 3.318 15.271 -89.797 1.00 29.08 539 ARG C N 1
ATOM 11059 C CA . ARG C 1 471 ? 2.818 14.124 -90.556 1.00 28.56 539 ARG C CA 1
ATOM 11060 C C . ARG C 1 471 ? 3.093 12.795 -89.839 1.00 32.35 539 ARG C C 1
ATOM 11061 O O . ARG C 1 471 ? 2.471 11.771 -90.150 1.00 41.18 539 ARG C O 1
ATOM 11070 N N . ASN D 1 6 ? 32.140 -16.439 -175.978 1.00 44.41 74 ASN D N 1
ATOM 11071 C CA . ASN D 1 6 ? 31.934 -16.825 -174.582 1.00 38.84 74 ASN D CA 1
ATOM 11072 C C . ASN D 1 6 ? 33.250 -17.090 -173.836 1.00 45.61 74 ASN D C 1
ATOM 11073 O O . ASN D 1 6 ? 33.934 -18.094 -174.089 1.00 34.56 74 ASN D O 1
ATOM 11078 N N . ASP D 1 7 ? 33.595 -16.199 -172.899 1.00 35.51 75 ASP D N 1
ATOM 11079 C CA . ASP D 1 7 ? 34.803 -16.385 -172.105 1.00 27.78 75 ASP D CA 1
ATOM 11080 C C . ASP D 1 7 ? 34.587 -17.289 -170.892 1.00 27.57 75 ASP D C 1
ATOM 11081 O O . ASP D 1 7 ? 35.521 -17.466 -170.099 1.00 26.23 75 ASP D O 1
ATOM 11086 N N . GLU D 1 8 ? 33.393 -17.858 -170.731 1.00 24.03 76 GLU D N 1
ATOM 11087 C CA . GLU D 1 8 ? 33.033 -18.816 -169.688 1.00 25.74 76 GLU D CA 1
ATOM 11088 C C . GLU D 1 8 ? 32.924 -18.191 -168.302 1.00 21.03 76 GLU D C 1
ATOM 11089 O O . GLU D 1 8 ? 32.716 -18.922 -167.329 1.00 22.39 76 GLU D O 1
ATOM 11095 N N . SER D 1 9 ? 33.066 -16.873 -168.171 1.00 26.16 77 SER D N 1
ATOM 11096 C CA . SER D 1 9 ? 32.944 -16.234 -166.864 1.00 22.65 77 SER D CA 1
ATOM 11097 C C . SER D 1 9 ? 31.501 -15.919 -166.480 1.00 23.00 77 SER D C 1
ATOM 11098 O O . SER D 1 9 ? 31.219 -15.755 -165.291 1.00 20.83 77 SER D O 1
ATOM 11101 N N . GLY D 1 10 ? 30.590 -15.815 -167.445 1.00 24.88 78 GLY D N 1
ATOM 11102 C CA . GLY D 1 10 ? 29.240 -15.373 -167.155 1.00 24.84 78 GLY D CA 1
ATOM 11103 C C . GLY D 1 10 ? 29.077 -13.866 -167.063 1.00 28.43 78 GLY D C 1
ATOM 11104 O O . GLY D 1 10 ? 27.957 -13.388 -166.855 1.00 25.38 78 GLY D O 1
ATOM 11105 N N . ILE D 1 11 ? 30.147 -13.103 -167.237 1.00 23.38 79 ILE D N 1
ATOM 11106 C CA . ILE D 1 11 ? 30.150 -11.667 -166.962 1.00 25.45 79 ILE D CA 1
ATOM 11107 C C . ILE D 1 11 ? 29.996 -10.930 -168.279 1.00 27.62 79 ILE D C 1
ATOM 11108 O O . ILE D 1 11 ? 30.894 -11.013 -169.137 1.00 28.98 79 ILE D O 1
ATOM 11113 N N . PRO D 1 12 ? 28.914 -10.190 -168.489 1.00 23.16 80 PRO D N 1
ATOM 11114 C CA . PRO D 1 12 ? 28.760 -9.420 -169.731 1.00 28.96 80 PRO D CA 1
ATOM 11115 C C . PRO D 1 12 ? 29.816 -8.327 -169.847 1.00 29.25 80 PRO D C 1
ATOM 11116 O O . PRO D 1 12 ? 30.294 -7.784 -168.849 1.00 26.73 80 PRO D O 1
ATOM 11120 N N . ILE D 1 13 ? 30.182 -8.008 -171.089 1.00 27.40 81 ILE D N 1
ATOM 11121 C CA . ILE D 1 13 ? 31.243 -7.059 -171.397 1.00 27.26 81 ILE D CA 1
ATOM 11122 C C . ILE D 1 13 ? 30.602 -5.780 -171.909 1.00 32.07 81 ILE D C 1
ATOM 11123 O O . ILE D 1 13 ? 29.798 -5.820 -172.848 1.00 31.43 81 ILE D O 1
ATOM 11128 N N . ALA D 1 14 ? 30.958 -4.651 -171.301 1.00 27.17 82 ALA D N 1
ATOM 11129 C CA . ALA D 1 14 ? 30.414 -3.372 -171.724 1.00 29.08 82 ALA D CA 1
ATOM 11130 C C . ALA D 1 14 ? 31.215 -2.811 -172.892 1.00 31.80 82 ALA D C 1
ATOM 11131 O O . ALA D 1 14 ? 32.436 -2.969 -172.965 1.00 31.91 82 ALA D O 1
ATOM 11133 N N . ASN D 1 15 ? 30.517 -2.125 -173.793 1.00 31.68 83 ASN D N 1
ATOM 11134 C CA . ASN D 1 15 ? 31.105 -1.576 -175.016 1.00 44.65 83 ASN D CA 1
ATOM 11135 C C . ASN D 1 15 ? 31.434 -0.102 -174.776 1.00 43.95 83 ASN D C 1
ATOM 11136 O O . ASN D 1 15 ? 30.599 0.781 -174.971 1.00 38.78 83 ASN D O 1
ATOM 11141 N N . ALA D 1 16 ? 32.671 0.164 -174.354 1.00 34.69 84 ALA D N 1
ATOM 11142 C CA . ALA D 1 16 ? 33.072 1.518 -174.007 1.00 37.19 84 ALA D CA 1
ATOM 11143 C C . ALA D 1 16 ? 33.468 2.297 -175.251 1.00 43.39 84 ALA D C 1
ATOM 11144 O O . ALA D 1 16 ? 34.115 1.766 -176.159 1.00 47.04 84 ALA D O 1
ATOM 11146 N N . LYS D 1 17 ? 33.092 3.566 -175.281 1.00 40.75 85 LYS D N 1
ATOM 11147 C CA . LYS D 1 17 ? 33.520 4.477 -176.332 1.00 38.67 85 LYS D CA 1
ATOM 11148 C C . LYS D 1 17 ? 34.530 5.474 -175.776 1.00 41.69 85 LYS D C 1
ATOM 11149 O O . LYS D 1 17 ? 34.763 5.550 -174.563 1.00 38.03 85 LYS D O 1
ATOM 11155 N N . LEU D 1 18 ? 35.148 6.236 -176.686 1.00 34.90 86 LEU D N 1
ATOM 11156 C CA . LEU D 1 18 ? 36.107 7.253 -176.261 1.00 38.79 86 LEU D CA 1
ATOM 11157 C C . LEU D 1 18 ? 35.447 8.284 -175.344 1.00 29.53 86 LEU D C 1
ATOM 11158 O O . LEU D 1 18 ? 36.078 8.773 -174.400 1.00 32.13 86 LEU D O 1
ATOM 11160 N N . ASP D 1 19 ? 34.173 8.617 -175.597 1.00 27.65 87 ASP D N 1
ATOM 11161 C CA . ASP D 1 19 ? 33.465 9.558 -174.731 1.00 33.15 87 ASP D CA 1
ATOM 11162 C C . ASP D 1 19 ? 33.245 8.972 -173.339 1.00 37.04 87 ASP D C 1
ATOM 11163 O O . ASP D 1 19 ? 33.245 9.707 -172.345 1.00 30.58 87 ASP D O 1
ATOM 11165 N N . ASP D 1 20 ? 33.036 7.655 -173.247 1.00 35.37 88 ASP D N 1
ATOM 11166 C CA . ASP D 1 20 ? 32.940 7.011 -171.938 1.00 35.45 88 ASP D CA 1
ATOM 11167 C C . ASP D 1 20 ? 34.283 7.039 -171.226 1.00 30.48 88 ASP D C 1
ATOM 11168 O O . ASP D 1 20 ? 34.350 7.354 -170.036 1.00 28.48 88 ASP D O 1
ATOM 11173 N N . VAL D 1 21 ? 35.364 6.739 -171.951 1.00 29.51 89 VAL D N 1
ATOM 11174 C CA . VAL D 1 21 ? 36.702 6.720 -171.363 1.00 27.37 89 VAL D CA 1
ATOM 11175 C C . VAL D 1 21 ? 37.112 8.104 -170.873 1.00 34.58 89 VAL D C 1
ATOM 11176 O O . VAL D 1 21 ? 37.818 8.223 -169.861 1.00 26.39 89 VAL D O 1
ATOM 11180 N N . ALA D 1 22 ? 36.695 9.169 -171.578 1.00 28.87 90 ALA D N 1
ATOM 11181 C CA . ALA D 1 22 ? 36.937 10.524 -171.081 1.00 30.56 90 ALA D CA 1
ATO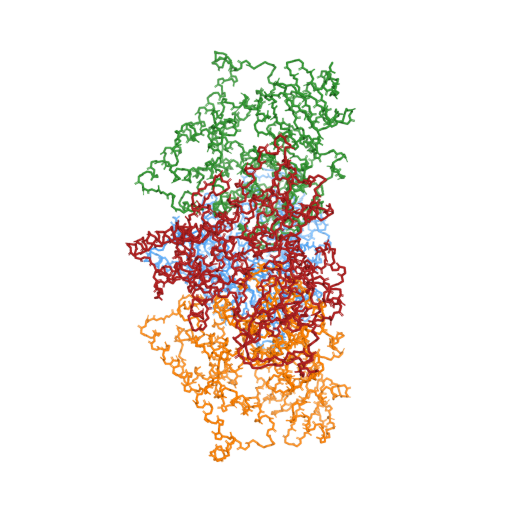M 11182 C C . ALA D 1 22 ? 36.279 10.736 -169.718 1.00 29.13 90 ALA D C 1
ATOM 11183 O O . ALA D 1 22 ? 36.903 11.280 -168.800 1.00 27.15 90 ALA D O 1
ATOM 11185 N N . ASP D 1 23 ? 35.020 10.297 -169.571 1.00 25.27 91 ASP D N 1
ATOM 11186 C CA . ASP D 1 23 ? 34.319 10.388 -168.289 1.00 29.48 91 ASP D CA 1
ATOM 11187 C C . ASP D 1 23 ? 35.039 9.616 -167.193 1.00 30.01 91 ASP D C 1
ATOM 11188 O O . ASP D 1 23 ? 35.111 10.078 -166.049 1.00 31.22 91 ASP D O 1
ATOM 11193 N N . LEU D 1 24 ? 35.555 8.426 -167.518 1.00 31.89 92 LEU D N 1
ATOM 11194 C CA . LEU D 1 24 ? 36.260 7.605 -166.534 1.00 32.89 92 LEU D CA 1
ATOM 11195 C C . LEU D 1 24 ? 37.534 8.280 -166.044 1.00 32.01 92 LEU D C 1
ATOM 11196 O O . LEU D 1 24 ? 37.908 8.151 -164.870 1.00 26.16 92 LEU D O 1
ATOM 11201 N N . LEU D 1 25 ? 38.238 8.968 -166.934 1.00 29.68 93 LEU D N 1
ATOM 11202 C CA . LEU D 1 25 ? 39.472 9.643 -166.559 1.00 28.84 93 LEU D CA 1
ATOM 11203 C C . LEU D 1 25 ? 39.255 11.085 -166.118 1.00 29.96 93 LEU D C 1
ATOM 11204 O O . LEU D 1 25 ? 40.133 11.645 -165.456 1.00 24.71 93 LEU D O 1
ATOM 11209 N N . GLY D 1 26 ? 38.128 11.705 -166.474 1.00 23.62 94 GLY D N 1
ATOM 11210 C CA . GLY D 1 26 ? 37.977 13.136 -166.262 1.00 32.72 94 GLY D CA 1
ATOM 11211 C C . GLY D 1 26 ? 37.046 13.589 -165.149 1.00 36.51 94 GLY D C 1
ATOM 11212 O O . GLY D 1 26 ? 36.519 14.706 -165.201 1.00 37.38 94 GLY D O 1
ATOM 11213 N N . GLY D 1 27 ? 36.823 12.741 -164.145 1.00 33.84 95 GLY D N 1
ATOM 11214 C CA . GLY D 1 27 ? 36.020 13.117 -163.003 1.00 26.73 95 GLY D CA 1
ATOM 11215 C C . GLY D 1 27 ? 34.545 12.829 -163.122 1.00 34.47 95 GLY D C 1
ATOM 11216 O O . GLY D 1 27 ? 33.776 13.261 -162.255 1.00 31.70 95 GLY D O 1
ATOM 11217 N N . ALA D 1 28 ? 34.115 12.126 -164.167 1.00 28.31 96 ALA D N 1
ATOM 11218 C CA . ALA D 1 28 ? 32.714 11.763 -164.330 1.00 26.25 96 ALA D CA 1
ATOM 11219 C C . ALA D 1 28 ? 32.553 10.247 -164.379 1.00 32.81 96 ALA D C 1
ATOM 11220 O O . ALA D 1 28 ? 31.626 9.730 -165.009 1.00 28.52 96 ALA D O 1
ATOM 11222 N N . LEU D 1 29 ? 33.469 9.543 -163.706 1.00 27.60 97 LEU D N 1
ATOM 11223 C CA . LEU D 1 29 ? 33.489 8.095 -163.549 1.00 37.85 97 LEU D CA 1
ATOM 11224 C C . LEU D 1 29 ? 32.102 7.528 -163.265 1.00 36.57 97 LEU D C 1
ATOM 11225 O O . LEU D 1 29 ? 31.755 6.459 -163.774 1.00 34.32 97 LEU D O 1
ATOM 11230 N N . PHE D 1 30 ? 31.302 8.239 -162.463 1.00 32.07 98 PHE D N 1
ATOM 11231 C CA . PHE D 1 30 ? 29.978 7.747 -162.101 1.00 30.30 98 PHE D CA 1
ATOM 11232 C C . PHE D 1 30 ? 29.039 7.669 -163.292 1.00 33.30 98 PHE D C 1
ATOM 11233 O O . PHE D 1 30 ? 28.032 6.957 -163.227 1.00 34.22 98 PHE D O 1
ATOM 11241 N N . LEU D 1 31 ? 29.308 8.422 -164.359 1.00 29.77 99 LEU D N 1
ATOM 11242 C CA . LEU D 1 31 ? 28.323 8.527 -165.437 1.00 35.67 99 LEU D CA 1
ATOM 11243 C C . LEU D 1 31 ? 28.257 7.251 -166.275 1.00 30.41 99 LEU D C 1
ATOM 11244 O O . LEU D 1 31 ? 27.173 6.646 -166.360 1.00 32.57 99 LEU D O 1
ATOM 11249 N N . PRO D 1 32 ? 29.342 6.787 -166.916 1.00 35.66 100 PRO D N 1
ATOM 11250 C CA . PRO D 1 32 ? 29.239 5.517 -167.668 1.00 31.84 100 PRO D CA 1
ATOM 11251 C C . PRO D 1 32 ? 28.934 4.312 -166.787 1.00 27.64 100 PRO D C 1
ATOM 11252 O O . PRO D 1 32 ? 28.122 3.460 -167.169 1.00 30.72 100 PRO D O 1
ATOM 11256 N N . LEU D 1 33 ? 29.569 4.218 -165.614 1.00 30.11 101 LEU D N 1
ATOM 11257 C CA . LEU D 1 33 ? 29.338 3.087 -164.712 1.00 22.78 101 LEU D CA 1
ATOM 11258 C C . LEU D 1 33 ? 27.863 2.920 -164.376 1.00 24.29 101 LEU D C 1
ATOM 11259 O O . LEU D 1 33 ? 27.342 1.795 -164.332 1.00 22.64 101 LEU D O 1
ATOM 11264 N N . TYR D 1 34 ? 27.173 4.025 -164.109 1.00 26.34 102 TYR D N 1
ATOM 11265 C CA . TYR D 1 34 ? 25.751 3.940 -163.799 1.00 23.42 102 TYR D CA 1
ATOM 11266 C C . TYR D 1 34 ? 24.944 3.581 -165.040 1.00 28.64 102 TYR D C 1
ATOM 11267 O O . TYR D 1 34 ? 23.997 2.792 -164.968 1.00 23.53 102 TYR D O 1
ATOM 11276 N N . LYS D 1 35 ? 25.306 4.160 -166.190 1.00 28.30 103 LYS D N 1
ATOM 11277 C CA . LYS D 1 35 ? 24.627 3.822 -167.435 1.00 31.63 103 LYS D CA 1
ATOM 11278 C C . LYS D 1 35 ? 24.780 2.341 -167.756 1.00 28.82 103 LYS D C 1
ATOM 11279 O O . LYS D 1 35 ? 23.824 1.684 -168.190 1.00 28.20 103 LYS D O 1
ATOM 11285 N N . TRP D 1 36 ? 25.980 1.801 -167.559 1.00 27.41 104 TRP D N 1
ATOM 11286 C CA . TRP D 1 36 ? 26.205 0.397 -167.872 1.00 24.57 104 TRP D CA 1
ATOM 11287 C C . TRP D 1 36 ? 25.535 -0.519 -166.854 1.00 30.31 104 TRP D C 1
ATOM 11288 O O . TRP D 1 36 ? 25.182 -1.661 -167.190 1.00 27.17 104 TRP D O 1
ATOM 11299 N N . MET D 1 37 ? 25.317 -0.036 -165.622 1.00 27.89 105 MET D N 1
ATOM 11300 C CA . MET D 1 37 ? 24.524 -0.817 -164.678 1.00 26.21 105 MET D CA 1
ATOM 11301 C C . MET D 1 37 ? 23.110 -1.017 -165.201 1.00 30.61 105 MET D C 1
ATOM 11302 O O . MET D 1 37 ? 22.561 -2.120 -165.130 1.00 29.12 105 MET D O 1
ATOM 11307 N N . ASN D 1 38 ? 22.498 0.036 -165.728 1.00 31.23 106 ASN D N 1
ATOM 11308 C CA . ASN D 1 38 ? 21.135 -0.127 -166.216 1.00 38.25 106 ASN D CA 1
ATOM 11309 C C . ASN D 1 38 ? 21.105 -0.949 -167.498 1.00 33.64 106 ASN D C 1
ATOM 11310 O O . ASN D 1 38 ? 20.125 -1.660 -167.755 1.00 35.84 106 ASN D O 1
ATOM 11315 N N . GLU D 1 39 ? 22.182 -0.911 -168.288 1.00 35.67 107 GLU D N 1
ATOM 11316 C CA . GLU D 1 39 ? 22.209 -1.662 -169.541 1.00 31.12 107 GLU D CA 1
ATOM 11317 C C . GLU D 1 39 ? 22.569 -3.126 -169.312 1.00 31.10 107 GLU D C 1
ATOM 11318 O O . GLU D 1 39 ? 21.912 -4.021 -169.851 1.00 34.27 107 GLU D O 1
ATOM 11324 N N . TYR D 1 40 ? 23.594 -3.392 -168.501 1.00 33.56 108 TYR D N 1
ATOM 11325 C CA . TYR D 1 40 ? 24.128 -4.739 -168.359 1.00 26.03 108 TYR D CA 1
ATOM 11326 C C . TYR D 1 40 ? 23.793 -5.426 -167.042 1.00 25.84 108 TYR D C 1
ATOM 11327 O O . TYR D 1 40 ? 23.816 -6.658 -166.994 1.00 29.39 108 TYR D O 1
ATOM 11336 N N . GLY D 1 41 ? 23.481 -4.683 -165.982 1.00 26.00 109 GLY D N 1
ATOM 11337 C CA . GLY D 1 41 ? 23.016 -5.283 -164.749 1.00 21.80 109 GLY D CA 1
ATOM 11338 C C . GLY D 1 41 ? 24.001 -5.164 -163.603 1.00 29.27 109 GLY D C 1
ATOM 11339 O O . GLY D 1 41 ? 24.860 -4.278 -163.571 1.00 31.51 109 GLY D O 1
ATOM 11340 N N . PRO D 1 42 ? 23.911 -6.097 -162.650 1.00 28.28 110 PRO D N 1
ATOM 11341 C CA . PRO D 1 42 ? 24.682 -5.983 -161.404 1.00 23.35 110 PRO D CA 1
ATOM 11342 C C . PRO D 1 42 ? 26.150 -6.366 -161.518 1.00 26.00 110 PRO D C 1
ATOM 11343 O O . PRO D 1 42 ? 26.893 -6.211 -160.534 1.00 20.22 110 PRO D O 1
ATOM 11347 N N . ILE D 1 43 ? 26.590 -6.900 -162.655 1.00 23.75 111 ILE D N 1
ATOM 11348 C CA . ILE D 1 43 ? 28.012 -7.144 -162.863 1.00 25.11 111 ILE D CA 1
ATOM 11349 C C . ILE D 1 43 ? 28.298 -7.106 -164.361 1.00 26.39 111 ILE D C 1
ATOM 11350 O O . ILE D 1 43 ? 27.534 -7.648 -165.171 1.00 22.76 111 ILE D O 1
ATOM 11355 N N . TYR D 1 44 ? 29.364 -6.402 -164.737 1.00 21.04 112 TYR D N 1
ATOM 11356 C CA . TYR D 1 44 ? 29.788 -6.328 -166.125 1.00 22.02 112 TYR D CA 1
ATOM 11357 C C . TYR D 1 44 ? 31.283 -6.052 -166.144 1.00 24.92 112 TYR D C 1
ATOM 11358 O O . TYR D 1 44 ? 31.885 -5.723 -165.116 1.00 18.93 112 TYR D O 1
ATOM 11367 N N . ARG D 1 45 ? 31.885 -6.192 -167.328 1.00 21.61 113 ARG D N 1
ATOM 11368 C CA . ARG D 1 45 ? 33.325 -6.061 -167.483 1.00 20.17 113 ARG D CA 1
ATOM 11369 C C . ARG D 1 45 ? 33.648 -4.828 -168.306 1.00 27.59 113 ARG D C 1
ATOM 11370 O O . ARG D 1 45 ? 32.989 -4.542 -169.313 1.00 25.62 113 ARG D O 1
ATOM 11378 N N . LEU D 1 46 ? 34.669 -4.109 -167.869 1.00 25.72 114 LEU D N 1
ATOM 11379 C CA . LEU D 1 46 ? 35.176 -2.944 -168.577 1.00 29.61 114 LEU D CA 1
ATOM 11380 C C . LEU D 1 46 ? 36.621 -3.245 -168.947 1.00 28.86 114 LEU D C 1
ATOM 11381 O O . LEU D 1 46 ? 37.478 -3.385 -168.066 1.00 34.43 114 LEU D O 1
ATOM 11386 N N . ALA D 1 47 ? 36.891 -3.380 -170.241 1.00 29.94 115 ALA D N 1
ATOM 11387 C CA . ALA D 1 47 ? 38.224 -3.728 -170.728 1.00 38.81 115 ALA D CA 1
ATOM 11388 C C . ALA D 1 47 ? 38.638 -2.662 -171.733 1.00 44.16 115 ALA D C 1
ATOM 11389 O O . ALA D 1 47 ? 38.319 -2.755 -172.921 1.00 52.38 115 ALA D O 1
ATOM 11391 N N . ALA D 1 48 ? 39.349 -1.651 -171.251 1.00 42.13 116 ALA D N 1
ATOM 11392 C CA . ALA D 1 48 ? 39.795 -0.532 -172.075 1.00 48.11 116 ALA D CA 1
ATOM 11393 C C . ALA D 1 48 ? 41.314 -0.465 -171.992 1.00 51.81 116 ALA D C 1
ATOM 11394 O O . ALA D 1 48 ? 41.869 -0.137 -170.936 1.00 47.45 116 ALA D O 1
ATOM 11396 N N . GLY D 1 49 ? 41.981 -0.806 -173.096 1.00 51.97 117 GLY D N 1
ATOM 11397 C CA . GLY D 1 49 ? 43.421 -0.748 -173.183 1.00 48.69 117 GLY D CA 1
ATOM 11398 C C . GLY D 1 49 ? 44.115 -1.683 -172.211 1.00 51.93 117 GLY D C 1
ATOM 11399 O O . GLY D 1 49 ? 43.909 -2.902 -172.225 1.00 56.82 117 GLY D O 1
ATOM 11400 N N . PRO D 1 50 ? 44.955 -1.117 -171.334 1.00 52.08 118 PRO D N 1
ATOM 11401 C CA . PRO D 1 50 ? 45.656 -1.951 -170.346 1.00 47.38 118 PRO D CA 1
ATOM 11402 C C . PRO D 1 50 ? 44.774 -2.389 -169.192 1.00 52.60 118 PRO D C 1
ATOM 11403 O O . PRO D 1 50 ? 45.166 -3.290 -168.440 1.00 53.69 118 PRO D O 1
ATOM 11407 N N . ARG D 1 51 ? 43.603 -1.786 -169.027 1.00 45.85 119 ARG D N 1
ATOM 11408 C CA . ARG D 1 51 ? 42.775 -2.035 -167.862 1.00 42.45 119 ARG D CA 1
ATOM 11409 C C . ARG D 1 51 ? 41.743 -3.126 -168.140 1.00 39.60 119 ARG D C 1
ATOM 11410 O O . ARG D 1 51 ? 41.255 -3.288 -169.262 1.00 31.76 119 ARG D O 1
ATOM 11418 N N . ASN D 1 52 ? 41.423 -3.882 -167.090 1.00 33.68 120 ASN D N 1
ATOM 11419 C CA . ASN D 1 52 ? 40.420 -4.940 -167.157 1.00 25.93 120 ASN D CA 1
ATOM 11420 C C . ASN D 1 52 ? 39.755 -5.002 -165.782 1.00 21.72 120 ASN D C 1
ATOM 11421 O O . ASN D 1 52 ? 40.323 -5.571 -164.849 1.00 22.94 120 ASN D O 1
ATOM 11426 N N . PHE D 1 53 ? 38.563 -4.430 -165.674 1.00 23.05 121 PHE D N 1
ATOM 11427 C CA . PHE D 1 53 ? 37.829 -4.342 -164.420 1.00 24.77 121 PHE D CA 1
ATOM 11428 C C . PHE D 1 53 ? 36.510 -5.087 -164.510 1.00 21.58 121 PHE D C 1
ATOM 11429 O O . PHE D 1 53 ? 35.764 -4.951 -165.485 1.00 24.73 121 PHE D O 1
ATOM 11437 N N . VAL D 1 54 ? 36.218 -5.848 -163.469 1.00 20.84 122 VAL D N 1
ATOM 11438 C CA . VAL D 1 54 ? 34.883 -6.373 -163.251 1.00 20.43 122 VAL D CA 1
ATOM 11439 C C . VAL D 1 54 ? 34.166 -5.356 -162.360 1.00 21.88 122 VAL D C 1
ATOM 11440 O O . VAL D 1 54 ? 34.628 -5.067 -161.252 1.00 21.23 122 VAL D O 1
ATOM 11444 N N . ILE D 1 55 ? 33.080 -4.764 -162.861 1.00 16.47 123 ILE D N 1
ATOM 11445 C CA . ILE D 1 55 ? 32.354 -3.717 -162.146 1.00 22.42 123 ILE D CA 1
ATOM 11446 C C . ILE D 1 55 ? 31.171 -4.341 -161.418 1.00 20.40 123 ILE D C 1
ATOM 11447 O O . ILE D 1 55 ? 30.289 -4.937 -162.045 1.00 26.71 123 ILE D O 1
ATOM 11452 N N . VAL D 1 56 ? 31.106 -4.132 -160.106 1.00 23.52 124 VAL D N 1
ATOM 11453 C CA . VAL D 1 56 ? 30.109 -4.752 -159.233 1.00 20.18 124 VAL D CA 1
ATOM 11454 C C . VAL D 1 56 ? 29.156 -3.667 -158.734 1.00 22.69 124 VAL D C 1
ATOM 11455 O O . VAL D 1 56 ? 29.595 -2.689 -158.118 1.00 21.52 124 VAL D O 1
ATOM 11459 N N . SER D 1 57 ? 27.852 -3.845 -158.984 1.00 20.17 125 SER D N 1
ATOM 11460 C CA . SER D 1 57 ? 26.804 -2.910 -158.577 1.00 20.66 125 SER D CA 1
ATOM 11461 C C . SER D 1 57 ? 25.721 -3.613 -157.772 1.00 21.12 125 SER D C 1
ATOM 11462 O O . SER D 1 57 ? 24.541 -3.289 -157.883 1.00 21.76 125 SER D O 1
ATOM 11465 N N . ASP D 1 58 ? 26.089 -4.601 -156.969 1.00 21.84 126 ASP D N 1
ATOM 11466 C CA . ASP D 1 58 ? 25.097 -5.482 -156.359 1.00 21.48 126 ASP D CA 1
ATOM 11467 C C . ASP D 1 58 ? 25.523 -5.758 -154.922 1.00 23.31 126 ASP D C 1
ATOM 11468 O O . ASP D 1 58 ? 26.678 -6.159 -154.686 1.00 22.35 126 ASP D O 1
ATOM 11473 N N . PRO D 1 59 ? 24.635 -5.537 -153.952 1.00 23.20 127 PRO D N 1
ATOM 11474 C CA . PRO D 1 59 ? 25.024 -5.739 -152.545 1.00 23.84 127 PRO D CA 1
ATOM 11475 C C . PRO D 1 59 ? 25.593 -7.121 -152.252 1.00 21.42 127 PRO D C 1
ATOM 11476 O O . PRO D 1 59 ? 26.608 -7.237 -151.549 1.00 19.93 127 PRO D O 1
ATOM 11480 N N . ALA D 1 60 ? 24.948 -8.182 -152.749 1.00 20.91 128 ALA D N 1
ATOM 11481 C CA . ALA D 1 60 ? 25.399 -9.534 -152.417 1.00 27.32 128 ALA D CA 1
ATOM 11482 C C . ALA D 1 60 ? 26.834 -9.769 -152.890 1.00 22.60 128 ALA D C 1
ATOM 11483 O O . ALA D 1 60 ? 27.685 -10.253 -152.130 1.00 18.78 128 ALA D O 1
ATOM 11485 N N . ILE D 1 61 ? 27.139 -9.381 -154.133 1.00 17.75 129 ILE D N 1
ATOM 11486 C CA . ILE D 1 61 ? 28.499 -9.559 -154.633 1.00 18.37 129 ILE D CA 1
ATOM 11487 C C . ILE D 1 61 ? 29.469 -8.651 -153.881 1.00 23.65 129 ILE D C 1
ATOM 11488 O O . ILE D 1 61 ? 30.583 -9.067 -153.535 1.00 19.36 129 ILE D O 1
ATOM 11493 N N . ALA D 1 62 ? 29.044 -7.416 -153.568 1.00 22.73 130 ALA D N 1
ATOM 11494 C CA . ALA D 1 62 ? 29.903 -6.492 -152.830 1.00 23.40 130 ALA D CA 1
ATOM 11495 C C . ALA D 1 62 ? 30.258 -7.056 -151.464 1.00 16.43 130 ALA D C 1
ATOM 11496 O O . ALA D 1 62 ? 31.429 -7.046 -151.052 1.00 17.49 130 ALA D O 1
ATOM 11498 N N . LYS D 1 63 ? 29.251 -7.544 -150.745 1.00 18.92 131 LYS D N 1
ATOM 11499 C CA . LYS D 1 63 ? 29.479 -8.214 -149.470 1.00 21.27 131 LYS D CA 1
ATOM 11500 C C . LYS D 1 63 ? 30.497 -9.339 -149.610 1.00 21.32 131 LYS D C 1
ATOM 11501 O O . LYS D 1 63 ? 31.456 -9.430 -148.827 1.00 20.10 131 LYS D O 1
ATOM 11507 N N . HIS D 1 64 ? 30.324 -10.189 -150.632 1.00 16.68 132 HIS D N 1
ATOM 11508 C CA . HIS D 1 64 ? 31.246 -11.302 -150.827 1.00 19.54 132 HIS D CA 1
ATOM 11509 C C . HIS D 1 64 ? 32.672 -10.800 -151.031 1.00 19.19 132 HIS D C 1
ATOM 11510 O O . HIS D 1 64 ? 33.606 -11.278 -150.377 1.00 21.42 132 HIS D O 1
ATOM 11517 N N . VAL D 1 65 ? 32.854 -9.792 -151.895 1.00 19.81 133 VAL D N 1
ATOM 11518 C CA . VAL D 1 65 ? 34.198 -9.275 -152.168 1.00 19.83 133 VAL D CA 1
ATOM 11519 C C . VAL D 1 65 ? 34.806 -8.644 -150.917 1.00 21.85 133 VAL D C 1
ATOM 11520 O O . VAL D 1 65 ? 35.956 -8.925 -150.557 1.00 21.65 133 VAL D O 1
ATOM 11524 N N . LEU D 1 66 ? 34.051 -7.772 -150.240 1.00 19.27 134 LEU D N 1
ATOM 11525 C CA . LEU D 1 66 ? 34.618 -7.033 -149.113 1.00 22.85 134 LEU D CA 1
ATOM 11526 C C . LEU D 1 66 ? 34.893 -7.946 -147.923 1.00 20.08 134 LEU D C 1
ATOM 11527 O O . LEU D 1 66 ? 35.916 -7.802 -147.246 1.00 22.41 134 LEU D O 1
ATOM 11532 N N . ARG D 1 67 ? 33.993 -8.885 -147.643 1.00 19.89 135 ARG D N 1
ATOM 11533 C CA . ARG D 1 67 ? 34.214 -9.745 -146.486 1.00 26.34 135 ARG D CA 1
ATOM 11534 C C . ARG D 1 67 ? 35.326 -10.758 -146.726 1.00 26.31 135 ARG D C 1
ATOM 11535 O O . ARG D 1 67 ? 35.957 -11.199 -145.760 1.00 29.15 135 ARG D O 1
ATOM 11543 N N . ASN D 1 68 ? 35.608 -11.115 -147.984 1.00 28.72 136 ASN D N 1
ATOM 11544 C CA . ASN D 1 68 ? 36.635 -12.122 -148.276 1.00 26.56 136 ASN D CA 1
ATOM 11545 C C . ASN D 1 68 ? 37.977 -11.442 -148.557 1.00 33.03 136 ASN D C 1
ATOM 11546 O O . ASN D 1 68 ? 38.504 -11.427 -149.678 1.00 27.63 136 ASN D O 1
ATOM 11551 N N . TYR D 1 69 ? 38.523 -10.856 -147.492 1.00 30.27 137 TYR D N 1
ATOM 11552 C CA . TYR D 1 69 ? 39.893 -10.364 -147.435 1.00 33.45 137 TYR D CA 1
ATOM 11553 C C . TYR D 1 69 ? 40.709 -11.333 -146.599 1.00 28.96 137 TYR D C 1
ATOM 11554 O O . TYR D 1 69 ? 40.273 -11.685 -145.492 1.00 29.58 137 TYR D O 1
ATOM 11563 N N . PRO D 1 70 ? 41.903 -11.761 -147.054 1.00 28.61 138 PRO D N 1
ATOM 11564 C CA . PRO D 1 70 ? 42.622 -11.218 -148.208 1.00 28.76 138 PRO D CA 1
ATOM 11565 C C . PRO D 1 70 ? 42.419 -11.929 -149.546 1.00 33.77 138 PRO D C 1
ATOM 11566 O O . PRO D 1 70 ? 43.210 -11.646 -150.449 1.00 33.38 138 PRO D O 1
ATOM 11570 N N . LYS D 1 71 ? 41.432 -12.822 -149.686 1.00 32.46 139 LYS D N 1
ATOM 11571 C CA . LYS D 1 71 ? 41.178 -13.407 -151.000 1.00 34.73 139 LYS D CA 1
ATOM 11572 C C . LYS D 1 71 ? 41.056 -12.315 -152.054 1.00 32.65 139 LYS D C 1
ATOM 11573 O O . LYS D 1 71 ? 41.593 -12.433 -153.167 1.00 26.50 139 LYS D O 1
ATOM 11579 N N . TYR D 1 72 ? 40.373 -11.234 -151.708 1.00 25.84 140 TYR D N 1
ATOM 11580 C CA . TYR D 1 72 ? 40.341 -10.011 -152.497 1.00 21.67 140 TYR D CA 1
ATOM 11581 C C . TYR D 1 72 ? 41.212 -8.990 -151.777 1.00 27.93 140 TYR D C 1
ATOM 11582 O O . TYR D 1 72 ? 40.845 -8.513 -150.699 1.00 24.83 140 TYR D O 1
ATOM 11591 N N . ALA D 1 73 ? 42.364 -8.664 -152.372 1.00 30.27 141 ALA D N 1
ATOM 11592 C CA . ALA D 1 73 ? 43.370 -7.786 -151.788 1.00 28.78 141 ALA D CA 1
ATOM 11593 C C . ALA D 1 73 ? 43.212 -6.360 -152.310 1.00 24.28 141 ALA D C 1
ATOM 11594 O O . ALA D 1 73 ? 42.395 -6.087 -153.190 1.00 26.56 141 ALA D O 1
ATOM 11596 N N . LYS D 1 74 ? 44.043 -5.444 -151.784 1.00 29.60 142 LYS D N 1
ATOM 11597 C CA . LYS D 1 74 ? 43.857 -4.013 -152.043 1.00 28.38 142 LYS D CA 1
ATOM 11598 C C . LYS D 1 74 ? 44.103 -3.653 -153.501 1.00 31.69 142 LYS D C 1
ATOM 11599 O O . LYS D 1 74 ? 43.478 -2.718 -154.021 1.00 31.85 142 LYS D O 1
ATOM 11605 N N . GLY D 1 75 ? 45.019 -4.352 -154.163 1.00 30.81 143 GLY D N 1
ATOM 11606 C CA . GLY D 1 75 ? 45.193 -4.159 -155.595 1.00 28.44 143 GLY D CA 1
ATOM 11607 C C . GLY D 1 75 ? 45.794 -2.815 -155.970 1.00 31.85 143 GLY D C 1
ATOM 11608 O O . GLY D 1 75 ? 46.780 -2.350 -155.384 1.00 32.75 143 GLY D O 1
ATOM 11609 N N . LEU D 1 76 ? 45.191 -2.197 -156.988 1.00 29.44 144 LEU D N 1
ATOM 11610 C CA . LEU D 1 76 ? 45.738 -0.989 -157.595 1.00 30.73 144 LEU D CA 1
ATOM 11611 C C . LEU D 1 76 ? 45.820 0.168 -156.614 1.00 38.23 144 LEU D C 1
ATOM 11612 O O . LEU D 1 76 ? 46.673 1.053 -156.772 1.00 35.43 144 LEU D O 1
ATOM 11617 N N . VAL D 1 77 ? 44.923 0.212 -155.629 1.00 35.57 145 VAL D N 1
ATOM 11618 C CA . VAL D 1 77 ? 44.899 1.339 -154.701 1.00 31.41 145 VAL D CA 1
ATOM 11619 C C . VAL D 1 77 ? 46.224 1.430 -153.953 1.00 35.63 145 VAL D C 1
ATOM 11620 O O . VAL D 1 77 ? 46.831 2.504 -153.854 1.00 36.73 145 VAL D O 1
ATOM 11624 N N . ALA D 1 78 ? 46.710 0.296 -153.442 1.00 33.12 146 ALA D N 1
ATOM 11625 C CA . ALA D 1 78 ? 48.001 0.294 -152.757 1.00 41.01 146 ALA D CA 1
ATOM 11626 C C . ALA D 1 78 ? 49.132 0.774 -153.663 1.00 45.16 146 ALA D C 1
ATOM 11627 O O . ALA D 1 78 ? 50.135 1.303 -153.173 1.00 47.88 146 ALA D O 1
ATOM 11629 N N . GLU D 1 79 ? 48.994 0.616 -154.980 1.00 38.83 147 GLU D N 1
ATOM 11630 C CA . GLU D 1 79 ? 50.121 0.904 -155.858 1.00 40.41 147 GLU D CA 1
ATOM 11631 C C . GLU D 1 79 ? 50.213 2.381 -156.219 1.00 44.08 147 GLU D C 1
ATOM 11632 O O . GLU D 1 79 ? 51.316 2.932 -156.303 1.00 51.23 147 GLU D O 1
ATOM 11638 N N . VAL D 1 80 ? 49.079 3.045 -156.442 1.00 44.57 148 VAL D N 1
ATOM 11639 C CA . VAL D 1 80 ? 49.141 4.429 -156.897 1.00 49.75 148 VAL D CA 1
ATOM 11640 C C . VAL D 1 80 ? 49.446 5.404 -155.764 1.00 46.00 148 VAL D C 1
ATOM 11641 O O . VAL D 1 80 ? 49.871 6.533 -156.036 1.00 42.36 148 VAL D O 1
ATOM 11645 N N . SER D 1 81 ? 49.256 5.010 -154.502 1.00 43.99 149 SER D N 1
ATOM 11646 C CA . SER D 1 81 ? 49.455 5.924 -153.383 1.00 34.87 149 SER D CA 1
ATOM 11647 C C . SER D 1 81 ? 50.680 5.589 -152.533 1.00 35.99 149 SER D C 1
ATOM 11648 O O . SER D 1 81 ? 50.933 6.283 -151.541 1.00 36.11 149 SER D O 1
ATOM 11651 N N . GLU D 1 82 ? 51.461 4.566 -152.910 1.00 38.09 150 GLU D N 1
ATOM 11652 C CA . GLU D 1 82 ? 52.638 4.185 -152.131 1.00 31.90 150 GLU D CA 1
ATOM 11653 C C . GLU D 1 82 ? 53.657 5.315 -152.003 1.00 39.13 150 GLU D C 1
ATOM 11654 O O . GLU D 1 82 ? 54.447 5.305 -151.055 1.00 38.40 150 GLU D O 1
ATOM 11656 N N . PHE D 1 83 ? 53.654 6.287 -152.928 1.00 37.78 151 PHE D N 1
ATOM 11657 C CA . PHE D 1 83 ? 54.585 7.414 -152.866 1.00 38.86 151 PHE D CA 1
ATOM 11658 C C . PHE D 1 83 ? 54.318 8.332 -151.680 1.00 41.39 151 PHE D C 1
ATOM 11659 O O . PHE D 1 83 ? 55.212 9.087 -151.284 1.00 46.82 151 PHE D O 1
ATOM 11667 N N . LEU D 1 84 ? 53.105 8.307 -151.134 1.00 40.46 152 LEU D N 1
ATOM 11668 C CA . LEU D 1 84 ? 52.679 9.181 -150.049 1.00 39.07 152 LEU D CA 1
ATOM 11669 C C . LEU D 1 84 ? 52.594 8.453 -148.718 1.00 40.90 152 LEU D C 1
ATOM 11670 O O . LEU D 1 84 ? 53.061 8.973 -147.700 1.00 43.82 152 LEU D O 1
ATOM 11675 N N . PHE D 1 85 ? 52.031 7.243 -148.724 1.00 36.42 153 PHE D N 1
ATOM 11676 C CA . PHE D 1 85 ? 51.790 6.447 -147.529 1.00 40.47 153 PHE D CA 1
ATOM 11677 C C . PHE D 1 85 ? 52.923 5.498 -147.185 1.00 39.93 153 PHE D C 1
ATOM 11678 O O . PHE D 1 85 ? 52.936 4.964 -146.071 1.00 40.34 153 PHE D O 1
ATOM 11686 N N . GLY D 1 86 ? 53.855 5.268 -148.098 1.00 43.82 154 GLY D N 1
ATOM 11687 C CA . GLY D 1 86 ? 54.908 4.303 -147.832 1.00 44.15 154 GLY D CA 1
ATOM 11688 C C . GLY D 1 86 ? 54.284 2.961 -147.508 1.00 40.65 154 GLY D C 1
ATOM 11689 O O . GLY D 1 86 ? 53.508 2.405 -148.293 1.00 41.67 154 GLY D O 1
ATOM 11690 N N . SER D 1 87 ? 54.584 2.440 -146.321 1.00 38.77 155 SER D N 1
ATOM 11691 C CA . SER D 1 87 ? 53.987 1.198 -145.848 1.00 38.10 155 SER D CA 1
ATOM 11692 C C . SER D 1 87 ? 52.980 1.443 -144.726 1.00 29.26 155 SER D C 1
ATOM 11693 O O . SER D 1 87 ? 52.764 0.567 -143.885 1.00 37.46 155 SER D O 1
ATOM 11696 N N . GLY D 1 88 ? 52.378 2.632 -144.693 1.00 38.30 156 GLY D N 1
ATOM 11697 C CA . GLY D 1 88 ? 51.338 2.902 -143.708 1.00 34.95 156 GLY D CA 1
ATOM 11698 C C . GLY D 1 88 ? 50.152 1.966 -143.881 1.00 37.23 156 GLY D C 1
ATOM 11699 O O . GLY D 1 88 ? 49.771 1.617 -145.000 1.00 34.03 156 GLY D O 1
ATOM 11700 N N . PHE D 1 89 ? 49.548 1.571 -142.754 1.00 36.41 157 PHE D N 1
ATOM 11701 C CA . PHE D 1 89 ? 48.695 0.387 -142.746 1.00 31.38 157 PHE D CA 1
ATOM 11702 C C . PHE D 1 89 ? 47.429 0.526 -143.586 1.00 33.61 157 PHE D C 1
ATOM 11703 O O . PHE D 1 89 ? 46.807 -0.497 -143.882 1.00 35.40 157 PHE D O 1
ATOM 11711 N N . ALA D 1 90 ? 47.048 1.734 -144.010 1.00 29.56 158 ALA D N 1
ATOM 11712 C CA . ALA D 1 90 ? 45.864 1.851 -144.854 1.00 30.52 158 ALA D CA 1
ATOM 11713 C C . ALA D 1 90 ? 46.073 1.229 -146.233 1.00 34.31 158 ALA D C 1
ATOM 11714 O O . ALA D 1 90 ? 45.092 0.934 -146.923 1.00 32.62 158 ALA D O 1
ATOM 11716 N N . ILE D 1 91 ? 47.321 1.028 -146.661 1.00 28.67 159 ILE D N 1
ATOM 11717 C CA . ILE D 1 91 ? 47.602 0.346 -147.918 1.00 36.94 159 ILE D CA 1
ATOM 11718 C C . ILE D 1 91 ? 48.548 -0.830 -147.750 1.00 36.68 159 ILE D C 1
ATOM 11719 O O . ILE D 1 91 ? 48.804 -1.544 -148.721 1.00 35.96 159 ILE D O 1
ATOM 11724 N N . ALA D 1 92 ? 49.078 -1.056 -146.554 1.00 34.28 160 ALA D N 1
ATOM 11725 C CA . ALA D 1 92 ? 49.898 -2.229 -146.310 1.00 36.30 160 ALA D CA 1
ATOM 11726 C C . ALA D 1 92 ? 49.033 -3.479 -146.252 1.00 39.94 160 ALA D C 1
ATOM 11727 O O . ALA D 1 92 ? 47.829 -3.424 -145.985 1.00 34.87 160 ALA D O 1
ATOM 11729 N N . GLU D 1 93 ? 49.672 -4.626 -146.479 1.00 38.43 161 GLU D N 1
ATOM 11730 C CA . GLU D 1 93 ? 48.983 -5.906 -146.471 1.00 37.53 161 GLU D CA 1
ATOM 11731 C C . GLU D 1 93 ? 49.786 -6.908 -145.649 1.00 37.71 161 GLU D C 1
ATOM 11732 O O . GLU D 1 93 ? 50.919 -6.647 -145.236 1.00 35.92 161 GLU D O 1
ATOM 11738 N N . GLY D 1 94 ? 49.178 -8.063 -145.401 1.00 35.90 162 GLY D N 1
ATOM 11739 C CA . GLY D 1 94 ? 49.848 -9.141 -144.712 1.00 41.26 162 GLY D CA 1
ATOM 11740 C C . GLY D 1 94 ? 50.062 -8.883 -143.233 1.00 45.70 162 GLY D C 1
ATOM 11741 O O . GLY D 1 94 ? 49.380 -8.057 -142.617 1.00 41.16 162 GLY D O 1
ATOM 11742 N N . PRO D 1 95 ? 51.031 -9.592 -142.638 1.00 48.04 163 PRO D N 1
ATOM 11743 C CA . PRO D 1 95 ? 51.242 -9.481 -141.184 1.00 40.77 163 PRO D CA 1
ATOM 11744 C C . PRO D 1 95 ? 51.524 -8.070 -140.715 1.00 38.65 163 PRO D C 1
ATOM 11745 O O . PRO D 1 95 ? 51.153 -7.717 -139.589 1.00 33.56 163 PRO D O 1
ATOM 11749 N N . LEU D 1 96 ? 52.182 -7.254 -141.542 1.00 34.98 164 LEU D N 1
ATOM 11750 C CA . LEU D 1 96 ? 52.422 -5.866 -141.168 1.00 39.66 164 LEU D CA 1
ATOM 11751 C C . LEU D 1 96 ? 51.105 -5.129 -140.971 1.00 39.66 164 LEU D C 1
ATOM 11752 O O . LEU D 1 96 ? 50.918 -4.434 -139.965 1.00 35.21 164 LEU D O 1
ATOM 11757 N N . TRP D 1 97 ? 50.168 -5.293 -141.917 1.00 37.26 165 TRP D N 1
ATOM 11758 C CA . TRP D 1 97 ? 48.851 -4.667 -141.793 1.00 35.01 165 TRP D CA 1
ATOM 11759 C C . TRP D 1 97 ? 48.119 -5.159 -140.553 1.00 32.33 165 TRP D C 1
ATOM 11760 O O . TRP D 1 97 ? 47.618 -4.353 -139.757 1.00 33.40 165 TRP D O 1
ATOM 11771 N N . THR D 1 98 ? 48.024 -6.482 -140.393 1.00 30.41 166 THR D N 1
ATOM 11772 C CA . THR D 1 98 ? 47.416 -7.073 -139.202 1.00 34.26 166 THR D CA 1
ATOM 11773 C C . THR D 1 98 ? 47.944 -6.422 -137.935 1.00 38.30 166 THR D C 1
ATOM 11774 O O . THR D 1 98 ? 47.172 -5.975 -137.078 1.00 38.86 166 THR D O 1
ATOM 11778 N N . ALA D 1 99 ? 49.272 -6.358 -137.805 1.00 38.14 167 ALA D N 1
ATOM 11779 C CA . ALA D 1 99 ? 49.871 -5.850 -136.578 1.00 36.47 167 ALA D CA 1
ATOM 11780 C C . ALA D 1 99 ? 49.632 -4.356 -136.410 1.00 36.37 167 ALA D C 1
ATOM 11781 O O . ALA D 1 99 ? 49.377 -3.888 -135.295 1.00 37.00 167 ALA D O 1
ATOM 11783 N N . ARG D 1 100 ? 49.724 -3.580 -137.487 1.00 29.93 168 ARG D N 1
ATOM 11784 C CA . ARG D 1 100 ? 49.586 -2.143 -137.293 1.00 33.92 168 ARG D CA 1
ATOM 11785 C C . ARG D 1 100 ? 48.128 -1.746 -137.077 1.00 40.32 168 ARG D C 1
ATOM 11786 O O . ARG D 1 100 ? 47.842 -0.858 -136.262 1.00 33.48 168 ARG D O 1
ATOM 11794 N N . ARG D 1 101 ? 47.190 -2.411 -137.761 1.00 32.07 169 ARG D N 1
ATOM 11795 C CA . ARG D 1 101 ? 45.779 -2.161 -137.488 1.00 34.87 169 ARG D CA 1
ATOM 11796 C C . ARG D 1 101 ? 45.426 -2.518 -136.050 1.00 38.15 169 ARG D C 1
ATOM 11797 O O . ARG D 1 101 ? 44.738 -1.746 -135.370 1.00 38.20 169 ARG D O 1
ATOM 11805 N N . ARG D 1 102 ? 45.901 -3.671 -135.557 1.00 32.84 170 ARG D N 1
ATOM 11806 C CA . ARG D 1 102 ? 45.575 -4.067 -134.188 1.00 35.31 170 ARG D CA 1
ATOM 11807 C C . ARG D 1 102 ? 46.147 -3.095 -133.171 1.00 35.85 170 ARG D C 1
ATOM 11808 O O . ARG D 1 102 ? 45.593 -2.954 -132.079 1.00 39.73 170 ARG D O 1
ATOM 11810 N N . ALA D 1 103 ? 47.242 -2.413 -133.506 1.00 35.06 171 ALA D N 1
ATOM 11811 C CA . ALA D 1 103 ? 47.792 -1.397 -132.617 1.00 44.04 171 ALA D CA 1
ATOM 11812 C C . ALA D 1 103 ? 47.004 -0.087 -132.665 1.00 43.84 171 ALA D C 1
ATOM 11813 O O . ALA D 1 103 ? 46.899 0.607 -131.644 1.00 38.06 171 ALA D O 1
ATOM 11815 N N . VAL D 1 104 ? 46.447 0.270 -133.826 1.00 35.41 172 VAL D N 1
ATOM 11816 C CA . VAL D 1 104 ? 45.848 1.595 -133.983 1.00 36.45 172 VAL D CA 1
ATOM 11817 C C . VAL D 1 104 ? 44.404 1.605 -133.497 1.00 38.85 172 VAL D C 1
ATOM 11818 O O . VAL D 1 104 ? 43.944 2.586 -132.897 1.00 40.39 172 VAL D O 1
ATOM 11822 N N . VAL D 1 105 ? 43.681 0.504 -133.717 1.00 31.12 173 VAL D N 1
ATOM 11823 C CA . VAL D 1 105 ? 42.263 0.461 -133.346 1.00 34.66 173 VAL D CA 1
ATOM 11824 C C . VAL D 1 105 ? 42.023 0.761 -131.871 1.00 38.08 173 VAL D C 1
ATOM 11825 O O . VAL D 1 105 ? 41.075 1.501 -131.563 1.00 36.63 173 VAL D O 1
ATOM 11829 N N . PRO D 1 106 ? 42.799 0.238 -130.911 1.00 36.80 174 PRO D N 1
ATOM 11830 C CA . PRO D 1 106 ? 42.539 0.592 -129.506 1.00 38.43 174 PRO D CA 1
ATOM 11831 C C . PRO D 1 106 ? 42.724 2.064 -129.199 1.00 32.74 174 PRO D C 1
ATOM 11832 O O . PRO D 1 106 ? 42.232 2.518 -128.162 1.00 37.34 174 PRO D O 1
ATOM 11836 N N . SER D 1 107 ? 43.405 2.827 -130.060 1.00 29.68 175 SER D N 1
ATOM 11837 C CA . SER D 1 107 ? 43.553 4.259 -129.830 1.00 30.69 175 SER D CA 1
ATOM 11838 C C . SER D 1 107 ? 42.244 5.015 -130.000 1.00 30.51 175 SER D C 1
ATOM 11839 O O . SER D 1 107 ? 42.118 6.131 -129.483 1.00 34.58 175 SER D O 1
ATOM 11842 N N . LEU D 1 108 ? 41.278 4.450 -130.715 1.00 32.52 176 LEU D N 1
ATOM 11843 C CA . LEU D 1 108 ? 40.007 5.131 -130.976 1.00 30.28 176 LEU D CA 1
ATOM 11844 C C . LEU D 1 108 ? 38.946 4.745 -129.954 1.00 39.32 176 LEU D C 1
ATOM 11845 O O . LEU D 1 108 ? 37.804 4.477 -130.324 1.00 39.24 176 LEU D O 1
ATOM 11850 N N . HIS D 1 109 ? 39.278 4.730 -128.664 1.00 35.61 177 HIS D N 1
ATOM 11851 C CA . HIS D 1 109 ? 38.360 4.210 -127.657 1.00 37.59 177 HIS D CA 1
ATOM 11852 C C . HIS D 1 109 ? 37.425 5.303 -127.132 1.00 29.27 177 HIS D C 1
ATOM 11853 O O . HIS D 1 109 ? 37.584 6.491 -127.415 1.00 31.51 177 HIS D O 1
ATOM 11860 N N . ARG D 1 110 ? 36.449 4.870 -126.325 1.00 39.69 178 ARG D N 1
ATOM 11861 C CA . ARG D 1 110 ? 35.351 5.740 -125.906 1.00 37.45 178 ARG D CA 1
ATOM 11862 C C . ARG D 1 110 ? 35.848 6.976 -125.166 1.00 35.13 178 ARG D C 1
ATOM 11863 O O . ARG D 1 110 ? 35.367 8.089 -125.419 1.00 37.72 178 ARG D O 1
ATOM 11865 N N . ARG D 1 111 ? 36.809 6.806 -124.250 1.00 41.74 179 ARG D N 1
ATOM 11866 C CA . ARG D 1 111 ? 37.282 7.941 -123.455 1.00 39.99 179 ARG D CA 1
ATOM 11867 C C . ARG D 1 111 ? 38.031 8.956 -124.314 1.00 41.74 179 ARG D C 1
ATOM 11868 O O . ARG D 1 111 ? 37.874 10.172 -124.128 1.00 36.35 179 ARG D O 1
ATOM 11870 N N . TYR D 1 112 ? 38.852 8.478 -125.258 1.00 37.59 180 TYR D N 1
ATOM 11871 C CA . TYR D 1 112 ? 39.508 9.377 -126.206 1.00 32.34 180 TYR D CA 1
ATOM 11872 C C . TYR D 1 112 ? 38.478 10.173 -127.010 1.00 29.52 180 TYR D C 1
ATOM 11873 O O . TYR D 1 112 ? 38.557 11.408 -127.099 1.00 32.05 180 TYR D O 1
ATOM 11882 N N . LEU D 1 113 ? 37.482 9.485 -127.578 1.00 27.97 181 LEU D N 1
ATOM 11883 C CA . LEU D 1 113 ? 36.461 10.177 -128.362 1.00 31.10 181 LEU D CA 1
ATOM 11884 C C . LEU D 1 113 ? 35.760 11.252 -127.539 1.00 31.86 181 LEU D C 1
ATOM 11885 O O . LEU D 1 113 ? 35.519 12.363 -128.031 1.00 29.04 181 LEU D O 1
ATOM 11890 N N . SER D 1 114 ? 35.444 10.949 -126.275 1.00 34.31 182 SER D N 1
ATOM 11891 C CA . SER D 1 114 ? 34.787 11.930 -125.415 1.00 28.39 182 SER D CA 1
ATOM 11892 C C . SER D 1 114 ? 35.621 13.200 -125.303 1.00 27.88 182 SER D C 1
ATOM 11893 O O . SER D 1 114 ? 35.127 14.309 -125.543 1.00 31.82 182 SER D O 1
ATOM 11896 N N . VAL D 1 115 ? 36.907 13.050 -124.982 1.00 26.95 183 VAL D N 1
ATOM 11897 C CA . VAL D 1 115 ? 37.808 14.196 -124.914 1.00 25.65 183 VAL D CA 1
ATOM 11898 C C . VAL D 1 115 ? 37.843 14.941 -126.248 1.00 33.02 183 VAL D C 1
ATOM 11899 O O . VAL D 1 115 ? 37.750 16.174 -126.294 1.00 36.50 183 VAL D O 1
ATOM 11903 N N . ILE D 1 116 ? 37.942 14.200 -127.354 1.00 30.69 184 ILE D N 1
ATOM 11904 C CA . ILE D 1 116 ? 38.060 14.819 -128.674 1.00 28.93 184 ILE D CA 1
ATOM 11905 C C . ILE D 1 116 ? 36.798 15.598 -129.028 1.00 28.07 184 ILE D C 1
ATOM 11906 O O . ILE D 1 116 ? 36.867 16.653 -129.674 1.00 28.16 184 ILE D O 1
ATOM 11911 N N . VAL D 1 117 ? 35.624 15.084 -128.630 1.00 31.52 185 VAL D N 1
ATOM 11912 C CA . VAL D 1 117 ? 34.364 15.782 -128.907 1.00 32.12 185 VAL D CA 1
ATOM 11913 C C . VAL D 1 117 ? 34.385 17.177 -128.293 1.00 32.92 185 VAL D C 1
ATOM 11914 O O . VAL D 1 117 ? 34.035 18.174 -128.942 1.00 30.38 185 VAL D O 1
ATOM 11918 N N . GLU D 1 118 ? 34.809 17.267 -127.031 1.00 35.51 186 GLU D N 1
ATOM 11919 C CA . GLU D 1 118 ? 34.798 18.550 -126.340 1.00 39.03 186 GLU D CA 1
ATOM 11920 C C . GLU D 1 118 ? 35.884 19.480 -126.870 1.00 32.58 186 GLU D C 1
ATOM 11921 O O . GLU D 1 118 ? 35.607 20.625 -127.247 1.00 40.59 186 GLU D O 1
ATOM 11927 N N . ARG D 1 119 ? 37.126 18.998 -126.921 1.00 34.48 187 ARG D N 1
ATOM 11928 C CA . ARG D 1 119 ? 38.294 19.850 -127.100 1.00 39.47 187 ARG D CA 1
ATOM 11929 C C . ARG D 1 119 ? 38.778 19.973 -128.545 1.00 39.84 187 ARG D C 1
ATOM 11930 O O . ARG D 1 119 ? 39.642 20.818 -128.813 1.00 38.00 187 ARG D O 1
ATOM 11938 N N . VAL D 1 120 ? 38.251 19.177 -129.480 1.00 33.36 188 VAL D N 1
ATOM 11939 C CA . VAL D 1 120 ? 38.653 19.284 -130.882 1.00 29.60 188 VAL D CA 1
ATOM 11940 C C . VAL D 1 120 ? 37.448 19.552 -131.782 1.00 28.25 188 VAL D C 1
ATOM 11941 O O . VAL D 1 120 ? 37.386 20.597 -132.445 1.00 30.39 188 VAL D O 1
ATOM 11945 N N . PHE D 1 121 ? 36.484 18.619 -131.807 1.00 25.09 189 PHE D N 1
ATOM 11946 C CA . PHE D 1 121 ? 35.306 18.761 -132.666 1.00 24.72 189 PHE D CA 1
ATOM 11947 C C . PHE D 1 121 ? 34.573 20.078 -132.412 1.00 28.84 189 PHE D C 1
ATOM 11948 O O . PHE D 1 121 ? 34.390 20.886 -133.331 1.00 27.57 189 PHE D O 1
ATOM 11956 N N . CYS D 1 122 ? 34.117 20.294 -131.166 1.00 29.78 190 CYS D N 1
ATOM 11957 C CA . CYS D 1 122 ? 33.425 21.533 -130.808 1.00 33.31 190 CYS D CA 1
ATOM 11958 C C . CYS D 1 122 ? 34.285 22.761 -131.093 1.00 30.60 190 CYS D C 1
ATOM 11959 O O . CYS D 1 122 ? 33.815 23.744 -131.679 1.00 34.60 190 CYS D O 1
ATOM 11962 N N . LYS D 1 123 ? 35.548 22.720 -130.670 1.00 31.54 191 LYS D N 1
ATOM 11963 C CA . LYS D 1 123 ? 36.450 23.856 -130.833 1.00 34.02 191 LYS D CA 1
ATOM 11964 C C . LYS D 1 123 ? 36.620 24.235 -132.303 1.00 34.99 191 LYS D C 1
ATOM 11965 O O . LYS D 1 123 ? 36.499 25.410 -132.674 1.00 28.09 191 LYS D O 1
ATOM 11971 N N . CYS D 1 124 ? 36.893 23.249 -133.162 1.00 27.17 192 CYS D N 1
ATOM 11972 C CA . CYS D 1 124 ? 37.038 23.557 -134.579 1.00 24.20 192 CYS D CA 1
ATOM 11973 C C . CYS D 1 124 ? 35.714 23.984 -135.200 1.00 25.85 192 CYS D C 1
ATOM 11974 O O . CYS D 1 124 ? 35.691 24.863 -136.065 1.00 28.23 192 CYS D O 1
ATOM 11977 N N . ALA D 1 125 ? 34.599 23.377 -134.777 1.00 23.31 193 ALA D N 1
ATOM 11978 C CA . ALA D 1 125 ? 33.303 23.794 -135.306 1.00 29.61 193 ALA D CA 1
ATOM 11979 C C . ALA D 1 125 ? 32.986 25.230 -134.906 1.00 28.51 193 ALA D C 1
ATOM 11980 O O . ALA D 1 125 ? 32.459 26.006 -135.712 1.00 32.70 193 ALA D O 1
ATOM 11982 N N . GLU D 1 126 ? 33.278 25.597 -133.655 1.00 31.06 194 GLU D N 1
ATOM 11983 C CA . GLU D 1 126 ? 33.065 26.982 -133.235 1.00 30.63 194 GLU D CA 1
ATOM 11984 C C . GLU D 1 126 ? 33.976 27.931 -134.005 1.00 36.69 194 GLU D C 1
ATOM 11985 O O . GLU D 1 126 ? 33.553 29.022 -134.402 1.00 37.92 194 GLU D O 1
ATOM 11991 N N . ARG D 1 127 ? 35.221 27.520 -134.258 1.00 29.40 195 ARG D N 1
ATOM 11992 C CA . ARG D 1 127 ? 36.096 28.359 -135.068 1.00 33.80 195 ARG D CA 1
ATOM 11993 C C . ARG D 1 127 ? 35.558 28.508 -136.483 1.00 35.63 195 ARG D C 1
ATOM 11994 O O . ARG D 1 127 ? 35.626 29.597 -137.069 1.00 37.59 195 ARG D O 1
ATOM 12002 N N . LEU D 1 128 ? 35.005 27.435 -137.050 1.00 34.25 196 LEU D N 1
ATOM 12003 C CA . LEU D 1 128 ? 34.336 27.580 -138.338 1.00 33.72 196 LEU D CA 1
ATOM 12004 C C . LEU D 1 128 ? 33.226 28.623 -138.259 1.00 32.14 196 LEU D C 1
ATOM 12005 O O . LEU D 1 128 ? 33.085 29.460 -139.160 1.00 32.64 196 LEU D O 1
ATOM 12010 N N . VAL D 1 129 ? 32.435 28.603 -137.183 1.00 29.94 197 VAL D N 1
ATOM 12011 C CA . VAL D 1 129 ? 31.346 29.571 -137.088 1.00 36.45 197 VAL D CA 1
ATOM 12012 C C . VAL D 1 129 ? 31.891 30.989 -136.921 1.00 29.59 197 VAL D C 1
ATOM 12013 O O . VAL D 1 129 ? 31.305 31.950 -137.442 1.00 37.61 197 VAL D O 1
ATOM 12017 N N . GLU D 1 130 ? 33.026 31.146 -136.232 1.00 28.97 198 GLU D N 1
ATOM 12018 C CA . GLU D 1 130 ? 33.683 32.452 -136.170 1.00 35.89 198 GLU D CA 1
ATOM 12019 C C . GLU D 1 130 ? 34.043 32.954 -137.560 1.00 38.31 198 GLU D C 1
ATOM 12020 O O . GLU D 1 130 ? 33.757 34.105 -137.912 1.00 35.77 198 GLU D O 1
ATOM 12026 N N . LYS D 1 131 ? 34.678 32.095 -138.367 1.00 27.80 199 LYS D N 1
ATOM 12027 C CA . LYS D 1 131 ? 35.094 32.503 -139.701 1.00 24.76 199 LYS D CA 1
ATOM 12028 C C . LYS D 1 131 ? 33.919 32.868 -140.592 1.00 27.56 199 LYS D C 1
ATOM 12029 O O . LYS D 1 131 ? 34.099 33.629 -141.551 1.00 35.93 199 LYS D O 1
ATOM 12035 N N . LEU D 1 132 ? 32.724 32.362 -140.313 1.00 25.57 200 LEU D N 1
ATOM 12036 C CA . LEU D 1 132 ? 31.570 32.753 -141.110 1.00 30.24 200 LEU D CA 1
ATOM 12037 C C . LEU D 1 132 ? 30.905 34.026 -140.602 1.00 35.79 200 LEU D C 1
ATOM 12038 O O . LEU D 1 132 ? 29.986 34.526 -141.258 1.00 35.81 200 LEU D O 1
ATOM 12043 N N . GLN D 1 133 ? 31.343 34.560 -139.461 1.00 30.72 201 GLN D N 1
ATOM 12044 C CA . GLN D 1 133 ? 30.690 35.751 -138.925 1.00 43.71 201 GLN D CA 1
ATOM 12045 C C . GLN D 1 133 ? 30.754 36.940 -139.881 1.00 40.17 201 GLN D C 1
ATOM 12046 O O . GLN D 1 133 ? 29.722 37.616 -140.040 1.00 36.18 201 GLN D O 1
ATOM 12052 N N . PRO D 1 134 ? 31.878 37.239 -140.550 1.00 42.85 202 PRO D N 1
ATOM 12053 C CA . PRO D 1 134 ? 31.845 38.309 -141.568 1.00 35.97 202 PRO D CA 1
ATOM 12054 C C . PRO D 1 134 ? 30.804 38.091 -142.658 1.00 43.41 202 PRO D C 1
ATOM 12055 O O . PRO D 1 134 ? 30.180 39.060 -143.110 1.00 41.43 202 PRO D O 1
ATOM 12059 N N . TYR D 1 135 ? 30.597 36.844 -143.100 1.00 38.44 203 TYR D N 1
ATOM 12060 C CA . TYR D 1 135 ? 29.588 36.588 -144.123 1.00 34.90 203 TYR D CA 1
ATOM 12061 C C . TYR D 1 135 ? 28.187 36.739 -143.555 1.00 34.72 203 TYR D C 1
ATOM 12062 O O . TYR D 1 135 ? 27.274 37.206 -144.248 1.00 36.51 203 TYR D O 1
ATOM 12071 N N . ALA D 1 136 ? 27.982 36.316 -142.304 1.00 35.81 204 ALA D N 1
ATOM 12072 C CA . ALA D 1 136 ? 26.687 36.547 -141.682 1.00 39.94 204 ALA D CA 1
ATOM 12073 C C . ALA D 1 136 ? 26.368 38.036 -141.639 1.00 37.98 204 ALA D C 1
ATOM 12074 O O . ALA D 1 136 ? 25.200 38.421 -141.764 1.00 31.04 204 ALA D O 1
ATOM 12076 N N . GLU D 1 137 ? 27.398 38.885 -141.526 1.00 36.75 205 GLU D N 1
ATOM 12077 C CA . GLU D 1 137 ? 27.181 40.320 -141.335 1.00 43.27 205 GLU D CA 1
ATOM 12078 C C . GLU D 1 137 ? 26.957 41.057 -142.658 1.00 46.95 205 GLU D C 1
ATOM 12079 O O . GLU D 1 137 ? 26.061 41.906 -142.744 1.00 54.30 205 GLU D O 1
ATOM 12081 N N . ASP D 1 138 ? 27.736 40.751 -143.703 1.00 48.66 206 ASP D N 1
ATOM 12082 C CA . ASP D 1 138 ? 27.615 41.458 -144.977 1.00 49.07 206 ASP D CA 1
ATOM 12083 C C . ASP D 1 138 ? 26.712 40.761 -145.992 1.00 45.74 206 ASP D C 1
ATOM 12084 O O . ASP D 1 138 ? 26.497 41.306 -147.078 1.00 48.39 206 ASP D O 1
ATOM 12089 N N . GLY D 1 139 ? 26.178 39.582 -145.672 1.00 41.70 207 GLY D N 1
ATOM 12090 C CA . GLY D 1 139 ? 25.298 38.884 -146.594 1.00 41.28 207 GLY D CA 1
ATOM 12091 C C . GLY D 1 139 ? 25.957 38.326 -147.840 1.00 40.88 207 GLY D C 1
ATOM 12092 O O . GLY D 1 139 ? 25.251 37.925 -148.770 1.00 43.24 207 GLY D O 1
ATOM 12093 N N . SER D 1 140 ? 27.284 38.293 -147.895 1.00 36.91 208 SER D N 1
ATOM 12094 C CA . SER D 1 140 ? 27.995 37.775 -149.051 1.00 35.46 208 SER D CA 1
ATOM 12095 C C . SER D 1 140 ? 28.042 36.245 -149.011 1.00 42.17 208 SER D C 1
ATOM 12096 O O . SER D 1 140 ? 27.801 35.624 -147.974 1.00 38.54 208 SER D O 1
ATOM 12099 N N . ALA D 1 141 ? 28.362 35.643 -150.161 1.00 38.78 209 ALA D N 1
ATOM 12100 C CA . ALA D 1 141 ? 28.380 34.187 -150.303 1.00 34.30 209 ALA D CA 1
ATOM 12101 C C . ALA D 1 141 ? 29.713 33.599 -149.844 1.00 35.44 209 ALA D C 1
ATOM 12102 O O . ALA D 1 141 ? 30.773 34.207 -150.007 1.00 33.75 209 ALA D O 1
ATOM 12104 N N . VAL D 1 142 ? 29.654 32.401 -149.260 1.00 31.20 210 VAL D N 1
ATOM 12105 C CA . VAL D 1 142 ? 30.852 31.696 -148.820 1.00 29.42 210 VAL D CA 1
ATOM 12106 C C . VAL D 1 142 ? 30.813 30.283 -149.392 1.00 28.37 210 VAL D C 1
ATOM 12107 O O . VAL D 1 142 ? 29.744 29.666 -149.479 1.00 25.95 210 VAL D O 1
ATOM 12111 N N . ASN D 1 143 ? 31.974 29.782 -149.806 1.00 29.20 211 ASN D N 1
ATOM 12112 C CA . ASN D 1 143 ? 32.068 28.424 -150.337 1.00 27.93 211 ASN D CA 1
ATOM 12113 C C . ASN D 1 143 ? 32.254 27.480 -149.157 1.00 25.43 211 ASN D C 1
ATOM 12114 O O . ASN D 1 143 ? 33.356 27.339 -148.615 1.00 25.08 211 ASN D O 1
ATOM 12119 N N . MET D 1 144 ? 31.163 26.831 -148.760 1.00 26.42 212 MET D N 1
ATOM 12120 C CA . MET D 1 144 ? 31.199 25.949 -147.596 1.00 28.84 212 MET D CA 1
ATOM 12121 C C . MET D 1 144 ? 32.025 24.692 -147.846 1.00 31.09 212 MET D C 1
ATOM 12122 O O . MET D 1 144 ? 32.542 24.097 -146.886 1.00 29.48 212 MET D O 1
ATOM 12127 N N . GLU D 1 145 ? 32.173 24.272 -149.112 1.00 25.91 213 GLU D N 1
ATOM 12128 C CA . GLU D 1 145 ? 33.020 23.116 -149.397 1.00 23.67 213 GLU D CA 1
ATOM 12129 C C . GLU D 1 145 ? 34.455 23.391 -148.988 1.00 27.13 213 GLU D C 1
ATOM 12130 O O . GLU D 1 145 ? 35.118 22.535 -148.384 1.00 24.52 213 GLU D O 1
ATOM 12136 N N . ALA D 1 146 ? 34.952 24.592 -149.301 1.00 26.00 214 ALA D N 1
ATOM 12137 C CA . ALA D 1 146 ? 36.299 24.958 -148.884 1.00 26.01 214 ALA D CA 1
ATOM 12138 C C . ALA D 1 146 ? 36.392 25.039 -147.362 1.00 22.52 214 ALA D C 1
ATOM 12139 O O . ALA D 1 146 ? 37.328 24.504 -146.753 1.00 28.00 214 ALA D O 1
ATOM 12141 N N . LYS D 1 147 ? 35.424 25.713 -146.732 1.00 27.97 215 LYS D N 1
ATOM 12142 C CA . LYS D 1 147 ? 35.414 25.837 -145.274 1.00 26.67 215 LYS D CA 1
ATOM 12143 C C . LYS D 1 147 ? 35.395 24.463 -144.611 1.00 26.83 215 LYS D C 1
ATOM 12144 O O . LYS D 1 147 ? 36.180 24.185 -143.691 1.00 25.54 215 LYS D O 1
ATOM 12150 N N . PHE D 1 148 ? 34.514 23.578 -145.086 1.00 26.03 216 PHE D N 1
ATOM 12151 C CA . PHE D 1 148 ? 34.442 22.239 -144.497 1.00 29.68 216 PHE D CA 1
ATOM 12152 C C . PHE D 1 148 ? 35.750 21.495 -144.680 1.00 21.93 216 PHE D C 1
ATOM 12153 O O . PHE D 1 148 ? 36.179 20.748 -143.789 1.00 26.40 216 PHE D O 1
ATOM 12161 N N . SER D 1 149 ? 36.420 21.706 -145.817 1.00 22.03 217 SER D N 1
ATOM 12162 C CA . SER D 1 149 ? 37.703 21.041 -146.030 1.00 24.87 217 SER D CA 1
ATOM 12163 C C . SER D 1 149 ? 38.754 21.540 -145.042 1.00 24.67 217 SER D C 1
ATOM 12164 O O . SER D 1 149 ? 39.567 20.752 -144.534 1.00 21.83 217 SER D O 1
ATOM 12167 N N . GLN D 1 150 ? 38.759 22.851 -144.766 1.00 31.21 218 GLN D N 1
ATOM 12168 C CA . GLN D 1 150 ? 39.683 23.413 -143.780 1.00 28.47 218 GLN D CA 1
ATOM 12169 C C . GLN D 1 150 ? 39.395 22.887 -142.373 1.00 22.49 218 GLN D C 1
ATOM 12170 O O . GLN D 1 150 ? 40.309 22.470 -141.651 1.00 24.54 218 GLN D O 1
ATOM 12176 N N . MET D 1 151 ? 38.129 22.918 -141.960 1.00 24.58 219 MET D N 1
ATOM 12177 C CA . MET D 1 151 ? 37.787 22.453 -140.613 1.00 30.39 219 MET D CA 1
ATOM 12178 C C . MET D 1 151 ? 38.181 20.998 -140.392 1.00 27.31 219 MET D C 1
ATOM 12179 O O . MET D 1 151 ? 38.714 20.654 -139.327 1.00 24.51 219 MET D O 1
ATOM 12184 N N . THR D 1 152 ? 37.902 20.115 -141.367 1.00 25.57 220 THR D N 1
ATOM 12185 C CA . THR D 1 152 ? 38.186 18.694 -141.138 1.00 25.06 220 THR D CA 1
ATOM 12186 C C . THR D 1 152 ? 39.679 18.419 -141.168 1.00 23.07 220 THR D C 1
ATOM 12187 O O . THR D 1 152 ? 40.145 17.486 -140.510 1.00 25.44 220 THR D O 1
ATOM 12191 N N . LEU D 1 153 ? 40.445 19.215 -141.918 1.00 23.21 221 LEU D N 1
ATOM 12192 C CA . LEU D 1 153 ? 41.896 19.083 -141.855 1.00 24.85 221 LEU D CA 1
ATOM 12193 C C . LEU D 1 153 ? 42.410 19.468 -140.473 1.00 25.70 221 LEU D C 1
ATOM 12194 O O . LEU D 1 153 ? 43.194 18.731 -139.856 1.00 27.91 221 LEU D O 1
ATOM 12199 N N . ASP D 1 154 ? 41.965 20.618 -139.965 1.00 30.96 222 ASP D N 1
ATOM 12200 C CA . ASP D 1 154 ? 42.370 21.049 -138.633 1.00 27.28 222 ASP D CA 1
ATOM 12201 C C . ASP D 1 154 ? 41.980 20.026 -137.575 1.00 25.82 222 ASP D C 1
ATOM 12202 O O . ASP D 1 154 ? 42.791 19.690 -136.705 1.00 26.15 222 ASP D O 1
ATOM 12207 N N . VAL D 1 155 ? 40.761 19.481 -137.665 1.00 24.63 223 VAL D N 1
ATOM 12208 C CA . VAL D 1 155 ? 40.315 18.460 -136.712 1.00 29.50 223 VAL D CA 1
ATOM 12209 C C . VAL D 1 155 ? 41.260 17.268 -136.713 1.00 31.06 223 VAL D C 1
ATOM 12210 O O . VAL D 1 155 ? 41.690 16.792 -135.655 1.00 28.57 223 VAL D O 1
ATOM 12214 N N . ILE D 1 156 ? 41.571 16.739 -137.902 1.00 28.50 224 ILE D N 1
ATOM 12215 C CA . ILE D 1 156 ? 42.307 15.484 -137.924 1.00 28.52 224 ILE D CA 1
ATOM 12216 C C . ILE D 1 156 ? 43.745 15.711 -137.460 1.00 28.11 224 ILE D C 1
ATOM 12217 O O . ILE D 1 156 ? 44.323 14.857 -136.778 1.00 29.28 224 ILE D O 1
ATOM 12222 N N . GLY D 1 157 ? 44.321 16.880 -137.749 1.00 35.03 225 GLY D N 1
ATOM 12223 C CA . GLY D 1 157 ? 45.667 17.163 -137.267 1.00 32.86 225 GLY D CA 1
ATOM 12224 C C . GLY D 1 157 ? 45.746 17.216 -135.751 1.00 32.29 225 GLY D C 1
ATOM 12225 O O . GLY D 1 157 ? 46.652 16.641 -135.139 1.00 35.76 225 GLY D O 1
ATOM 12226 N N . LEU D 1 158 ? 44.788 17.906 -135.125 1.00 33.59 226 LEU D N 1
ATOM 12227 C CA . LEU D 1 158 ? 44.731 17.964 -133.668 1.00 36.25 226 LEU D CA 1
ATOM 12228 C C . LEU D 1 158 ? 44.472 16.588 -133.070 1.00 28.36 226 LEU D C 1
ATOM 12229 O O . LEU D 1 158 ? 45.081 16.217 -132.062 1.00 34.13 226 LEU D O 1
ATOM 12234 N N . SER D 1 159 ? 43.590 15.802 -133.699 1.00 38.45 227 SER D N 1
ATOM 12235 C CA . SER D 1 159 ? 43.256 14.477 -133.176 1.00 30.51 227 SER D CA 1
ATOM 12236 C C . SER D 1 159 ? 44.441 13.517 -133.260 1.00 32.77 227 SER D C 1
ATOM 12237 O O . SER D 1 159 ? 44.607 12.649 -132.394 1.00 29.10 227 SER D O 1
ATOM 12240 N N . LEU D 1 160 ? 45.257 13.632 -134.306 1.00 32.90 228 LEU D N 1
ATOM 12241 C CA . LEU D 1 160 ? 46.375 12.709 -134.468 1.00 36.53 228 LEU D CA 1
ATOM 12242 C C . LEU D 1 160 ? 47.632 13.166 -133.733 1.00 32.26 228 LEU D C 1
ATOM 12243 O O . LEU D 1 160 ? 48.295 12.350 -133.085 1.00 36.60 228 LEU D O 1
ATOM 12248 N N . PHE D 1 161 ? 47.972 14.458 -133.819 1.00 36.37 229 PHE D N 1
ATOM 12249 C CA . PHE D 1 161 ? 49.246 14.964 -133.322 1.00 42.39 229 PHE D CA 1
ATOM 12250 C C . PHE D 1 161 ? 49.142 16.027 -132.237 1.00 47.36 229 PHE D C 1
ATOM 12251 O O . PHE D 1 161 ? 50.183 16.438 -131.713 1.00 51.40 229 PHE D O 1
ATOM 12259 N N . ASN D 1 162 ? 47.939 16.493 -131.896 1.00 45.56 230 ASN D N 1
ATOM 12260 C CA . ASN D 1 162 ? 47.769 17.642 -131.001 1.00 47.65 230 ASN D CA 1
ATOM 12261 C C . ASN D 1 162 ? 48.440 18.881 -131.585 1.00 44.79 230 ASN D C 1
ATOM 12262 O O . ASN D 1 162 ? 48.986 19.713 -130.862 1.00 42.56 230 ASN D O 1
ATOM 12267 N N . TYR D 1 163 ? 48.389 19.003 -132.911 1.00 43.53 231 TYR D N 1
ATOM 12268 C CA . TYR D 1 163 ? 48.954 20.125 -133.647 1.00 41.92 231 TYR D CA 1
ATOM 12269 C C . TYR D 1 163 ? 47.886 20.686 -134.574 1.00 41.17 231 TYR D C 1
ATOM 12270 O O . TYR D 1 163 ? 47.126 19.929 -135.187 1.00 35.34 231 TYR D O 1
ATOM 12279 N N . ASN D 1 164 ? 47.812 22.010 -134.674 1.00 35.33 232 ASN D N 1
ATOM 12280 C CA . ASN D 1 164 ? 46.753 22.651 -135.440 1.00 29.55 232 ASN D CA 1
ATOM 12281 C C . ASN D 1 164 ? 47.321 23.239 -136.729 1.00 45.28 232 ASN D C 1
ATOM 12282 O O . ASN D 1 164 ? 48.028 24.254 -136.703 1.00 41.76 232 ASN D O 1
ATOM 12287 N N . PHE D 1 165 ? 46.992 22.605 -137.860 1.00 32.86 233 PHE D N 1
ATOM 12288 C CA . PHE D 1 165 ? 47.274 23.205 -139.160 1.00 41.51 233 PHE D CA 1
ATOM 12289 C C . PHE D 1 165 ? 46.710 24.613 -139.264 1.00 38.08 233 PHE D C 1
ATOM 12290 O O . PHE D 1 165 ? 47.263 25.450 -139.986 1.00 40.01 233 PHE D O 1
ATOM 12298 N N . ASP D 1 166 ? 45.606 24.881 -138.561 1.00 37.29 234 ASP D N 1
ATOM 12299 C CA . ASP D 1 166 ? 44.958 26.193 -138.532 1.00 40.63 234 ASP D CA 1
ATOM 12300 C C . ASP D 1 166 ? 44.600 26.682 -139.935 1.00 40.38 234 ASP D C 1
ATOM 12301 O O . ASP D 1 166 ? 44.650 27.885 -140.220 1.00 36.62 234 ASP D O 1
ATOM 12306 N N . SER D 1 167 ? 44.252 25.748 -140.825 1.00 29.21 235 SER D N 1
ATOM 12307 C CA . SER D 1 167 ? 43.854 26.118 -142.175 1.00 29.31 235 SER D CA 1
ATOM 12308 C C . SER D 1 167 ? 42.549 26.883 -142.187 1.00 31.98 235 SER D C 1
ATOM 12309 O O . SER D 1 167 ? 42.242 27.540 -143.190 1.00 30.47 235 SER D O 1
ATOM 12312 N N . LEU D 1 168 ? 41.769 26.803 -141.105 1.00 26.83 236 LEU D N 1
ATOM 12313 C CA . LEU D 1 168 ? 40.599 27.664 -140.997 1.00 32.69 236 LEU D CA 1
ATOM 12314 C C . LEU D 1 168 ? 40.999 29.134 -140.923 1.00 35.02 236 LEU D C 1
ATOM 12315 O O . LEU D 1 168 ? 40.227 30.009 -141.335 1.00 25.61 236 LEU D O 1
ATOM 12320 N N . THR D 1 169 ? 42.197 29.421 -140.416 1.00 35.31 237 THR D N 1
ATOM 12321 C CA . THR D 1 169 ? 42.672 30.799 -140.284 1.00 40.26 237 THR D CA 1
ATOM 12322 C C . THR D 1 169 ? 43.421 31.258 -141.534 1.00 45.54 237 THR D C 1
ATOM 12323 O O . THR D 1 169 ? 43.049 32.254 -142.166 1.00 45.90 237 THR D O 1
ATOM 12327 N N . THR D 1 170 ? 44.478 30.536 -141.897 1.00 42.15 238 THR D N 1
ATOM 12328 C CA . THR D 1 170 ? 45.307 30.940 -143.016 1.00 48.41 238 THR D CA 1
ATOM 12329 C C . THR D 1 170 ? 46.018 29.725 -143.597 1.00 45.65 238 THR D C 1
ATOM 12330 O O . THR D 1 170 ? 46.212 28.709 -142.922 1.00 42.17 238 THR D O 1
ATOM 12334 N N . ASP D 1 171 ? 46.417 29.864 -144.861 1.00 40.31 239 ASP D N 1
ATOM 12335 C CA . ASP D 1 171 ? 47.208 28.866 -145.562 1.00 47.50 239 ASP D CA 1
ATOM 12336 C C . ASP D 1 171 ? 48.618 28.778 -144.963 1.00 45.57 239 ASP D C 1
ATOM 12337 O O . ASP D 1 171 ? 49.015 29.569 -144.105 1.00 52.17 239 ASP D O 1
ATOM 12342 N N . SER D 1 172 ? 49.381 27.797 -145.426 1.00 44.30 240 SER D N 1
ATOM 12343 C CA . SER D 1 172 ? 50.746 27.598 -144.962 1.00 43.80 240 SER D CA 1
ATOM 12344 C C . SER D 1 172 ? 51.443 26.652 -145.930 1.00 48.41 240 SER D C 1
ATOM 12345 O O . SER D 1 172 ? 50.777 25.961 -146.710 1.00 46.13 240 SER D O 1
ATOM 12348 N N . PRO D 1 173 ? 52.778 26.599 -145.910 1.00 47.66 241 PRO D N 1
ATOM 12349 C CA . PRO D 1 173 ? 53.470 25.682 -146.832 1.00 45.31 241 PRO D CA 1
ATOM 12350 C C . PRO D 1 173 ? 53.122 24.218 -146.620 1.00 47.27 241 PRO D C 1
ATOM 12351 O O . PRO D 1 173 ? 52.934 23.489 -147.605 1.00 43.54 241 PRO D O 1
ATOM 12355 N N . VAL D 1 174 ? 53.022 23.756 -145.371 1.00 39.76 242 VAL D N 1
ATOM 12356 C CA . VAL D 1 174 ? 52.673 22.356 -145.172 1.00 37.37 242 VAL D CA 1
ATOM 12357 C C . VAL D 1 174 ? 51.224 22.098 -145.585 1.00 37.32 242 VAL D C 1
ATOM 12358 O O . VAL D 1 174 ? 50.905 21.023 -146.101 1.00 38.95 242 VAL D O 1
ATOM 12362 N N . ILE D 1 175 ? 50.330 23.072 -145.398 1.00 38.59 243 ILE D N 1
ATOM 12363 C CA . ILE D 1 175 ? 48.948 22.874 -145.826 1.00 41.39 243 ILE D CA 1
ATOM 12364 C C . ILE D 1 175 ? 48.879 22.735 -147.341 1.00 42.92 243 ILE D C 1
ATOM 12365 O O . ILE D 1 175 ? 48.183 21.857 -147.866 1.00 33.91 243 ILE D O 1
ATOM 12370 N N . GLU D 1 176 ? 49.594 23.600 -148.067 1.00 36.00 244 GLU D N 1
ATOM 12371 C CA . GLU D 1 176 ? 49.664 23.458 -149.515 1.00 36.12 244 GLU D CA 1
ATOM 12372 C C . GLU D 1 176 ? 50.302 22.136 -149.916 1.00 31.99 244 GLU D C 1
ATOM 12373 O O . GLU D 1 176 ? 49.938 21.563 -150.950 1.00 31.87 244 GLU D O 1
ATOM 12379 N N . ALA D 1 177 ? 51.259 21.648 -149.120 1.00 34.55 245 ALA D N 1
ATOM 12380 C CA . ALA D 1 177 ? 51.891 20.364 -149.401 1.00 30.57 245 ALA D CA 1
ATOM 12381 C C . ALA D 1 177 ? 50.866 19.235 -149.384 1.00 39.49 245 ALA D C 1
ATOM 12382 O O . ALA D 1 177 ? 50.837 18.396 -150.294 1.00 30.37 245 ALA D O 1
ATOM 12384 N N . VAL D 1 178 ? 50.009 19.204 -148.353 1.00 31.76 246 VAL D N 1
ATOM 12385 C CA . VAL D 1 178 ? 48.972 18.177 -148.268 1.00 32.43 246 VAL D CA 1
ATOM 12386 C C . VAL D 1 178 ? 48.139 18.155 -149.544 1.00 29.15 246 VAL D C 1
ATOM 12387 O O . VAL D 1 178 ? 47.931 17.101 -150.147 1.00 30.87 246 VAL D O 1
ATOM 12391 N N . TYR D 1 179 ? 47.662 19.320 -149.985 1.00 28.48 247 TYR D N 1
ATOM 12392 C CA . TYR D 1 179 ? 46.788 19.336 -151.158 1.00 33.88 247 TYR D CA 1
ATOM 12393 C C . TYR D 1 179 ? 47.533 18.977 -152.444 1.00 39.76 247 TYR D C 1
ATOM 12394 O O . TYR D 1 179 ? 46.932 18.404 -153.365 1.00 35.24 247 TYR D O 1
ATOM 12403 N N . THR D 1 180 ? 48.823 19.300 -152.535 1.00 33.51 248 THR D N 1
ATOM 12404 C CA . THR D 1 180 ? 49.608 18.840 -153.678 1.00 37.81 248 THR D CA 1
ATOM 12405 C C . THR D 1 180 ? 49.719 17.320 -153.675 1.00 33.95 248 THR D C 1
ATOM 12406 O O . THR D 1 180 ? 49.506 16.668 -154.703 1.00 31.90 248 THR D O 1
ATOM 12410 N N . ALA D 1 181 ? 50.026 16.735 -152.516 1.00 28.06 249 ALA D N 1
ATOM 12411 C CA . ALA D 1 181 ? 50.108 15.282 -152.434 1.00 34.64 249 ALA D CA 1
ATOM 12412 C C . ALA D 1 181 ? 48.785 14.624 -152.815 1.00 32.25 249 ALA D C 1
ATOM 12413 O O . ALA D 1 181 ? 48.773 13.620 -153.538 1.00 39.11 249 ALA D O 1
ATOM 12415 N N . LEU D 1 182 ? 47.660 15.173 -152.347 1.00 31.56 250 LEU D N 1
ATOM 12416 C CA . LEU D 1 182 ? 46.364 14.588 -152.681 1.00 31.51 250 LEU D CA 1
ATOM 12417 C C . LEU D 1 182 ? 46.109 14.649 -154.178 1.00 34.15 250 LEU D C 1
ATOM 12418 O O . LEU D 1 182 ? 45.561 13.708 -154.765 1.00 36.13 250 LEU D O 1
ATOM 12423 N N . LYS D 1 183 ? 46.489 15.759 -154.810 1.00 30.17 251 LYS D N 1
ATOM 12424 C CA . LYS D 1 183 ? 46.315 15.891 -156.249 1.00 35.97 251 LYS D CA 1
ATOM 12425 C C . LYS D 1 183 ? 47.211 14.916 -156.999 1.00 35.77 251 LYS D C 1
ATOM 12426 O O . LYS D 1 183 ? 46.774 14.284 -157.970 1.00 33.46 251 LYS D O 1
ATOM 12432 N N . GLU D 1 184 ? 48.463 14.771 -156.557 1.00 29.75 252 GLU D N 1
ATOM 12433 C CA . GLU D 1 184 ? 49.363 13.819 -157.196 1.00 35.68 252 GLU D CA 1
ATOM 12434 C C . GLU D 1 184 ? 48.803 12.404 -157.117 1.00 34.36 252 GLU D C 1
ATOM 12435 O O . GLU D 1 184 ? 48.770 11.687 -158.123 1.00 34.38 252 GLU D O 1
ATOM 12441 N N . ALA D 1 185 ? 48.327 11.995 -155.932 1.00 33.36 253 ALA D N 1
ATOM 12442 C CA . ALA D 1 185 ? 47.713 10.672 -155.790 1.00 28.27 253 ALA D CA 1
ATOM 12443 C C . ALA D 1 185 ? 46.553 10.499 -156.757 1.00 34.43 253 ALA D C 1
ATOM 12444 O O . ALA D 1 185 ? 46.429 9.460 -157.418 1.00 36.53 253 ALA D O 1
ATOM 12446 N N . GLU D 1 186 ? 45.701 11.514 -156.861 1.00 33.04 254 GLU D N 1
ATOM 12447 C CA . GLU D 1 186 ? 44.573 11.454 -157.779 1.00 32.31 254 GLU D CA 1
ATOM 12448 C C . GLU D 1 186 ? 45.043 11.319 -159.225 1.00 39.00 254 GLU D C 1
ATOM 12449 O O . GLU D 1 186 ? 44.484 10.529 -159.995 1.00 41.32 254 GLU D O 1
ATOM 12455 N N . LEU D 1 187 ? 46.082 12.063 -159.611 1.00 34.16 255 LEU D N 1
ATOM 12456 C CA . LEU D 1 187 ? 46.532 12.000 -161.000 1.00 35.71 255 LEU D CA 1
ATOM 12457 C C . LEU D 1 187 ? 47.106 10.629 -161.338 1.00 33.78 255 LEU D C 1
ATOM 12458 O O . LEU D 1 187 ? 46.846 10.092 -162.421 1.00 31.03 255 LEU D O 1
ATOM 12463 N N . ARG D 1 188 ? 47.887 10.054 -160.424 1.00 32.93 256 ARG D N 1
ATOM 12464 C CA . ARG D 1 188 ? 48.494 8.753 -160.668 1.00 32.31 256 ARG D CA 1
ATOM 12465 C C . ARG D 1 188 ? 47.453 7.679 -160.948 1.00 36.82 256 ARG D C 1
ATOM 12466 O O . ARG D 1 188 ? 47.735 6.728 -161.682 1.00 33.71 256 ARG D O 1
ATOM 12474 N N . SER D 1 189 ? 46.246 7.817 -160.397 1.00 34.58 257 SER D N 1
ATOM 12475 C CA . SER D 1 189 ? 45.200 6.830 -160.640 1.00 40.95 257 SER D CA 1
ATOM 12476 C C . SER D 1 189 ? 44.557 6.968 -162.013 1.00 44.16 257 SER D C 1
ATOM 12477 O O . SER D 1 189 ? 43.793 6.083 -162.414 1.00 47.22 257 SER D O 1
ATOM 12480 N N . THR D 1 190 ? 44.836 8.048 -162.739 1.00 38.97 258 THR D N 1
ATOM 12481 C CA . THR D 1 190 ? 44.269 8.260 -164.063 1.00 36.65 258 THR D CA 1
ATOM 12482 C C . THR D 1 190 ? 45.319 8.454 -165.152 1.00 32.16 258 THR D C 1
ATOM 12483 O O . THR D 1 190 ? 44.955 8.610 -166.324 1.00 38.09 258 THR D O 1
ATOM 12487 N N . ASP D 1 191 ? 46.598 8.495 -164.797 1.00 30.10 259 ASP D N 1
ATOM 12488 C CA . ASP D 1 191 ? 47.647 8.599 -165.795 1.00 31.34 259 ASP D CA 1
ATOM 12489 C C . ASP D 1 191 ? 47.489 7.501 -166.832 1.00 43.95 259 ASP D C 1
ATOM 12490 O O . ASP D 1 191 ? 47.324 6.326 -166.487 1.00 38.66 259 ASP D O 1
ATOM 12495 N N . LEU D 1 192 ? 47.519 7.888 -168.108 1.00 35.43 260 LEU D N 1
ATOM 12496 C CA . LEU D 1 192 ? 47.513 6.887 -169.165 1.00 37.83 260 LEU D CA 1
ATOM 12497 C C . LEU D 1 192 ? 48.694 5.944 -169.016 1.00 41.95 260 LEU D C 1
ATOM 12498 O O . LEU D 1 192 ? 48.527 4.720 -169.053 1.00 44.98 260 LEU D O 1
ATOM 12503 N N . LEU D 1 193 ? 49.889 6.492 -168.795 1.00 41.37 261 LEU D N 1
ATOM 12504 C CA . LEU D 1 193 ? 51.091 5.684 -168.596 1.00 48.83 261 LEU D CA 1
ATOM 12505 C C . LEU D 1 193 ? 51.758 6.051 -167.278 1.00 44.97 261 LEU D C 1
ATOM 12506 O O . LEU D 1 193 ? 52.072 7.237 -167.053 1.00 37.34 261 LEU D O 1
ATOM 12511 N N . PRO D 1 194 ? 52.022 5.082 -166.400 1.00 47.54 262 PRO D N 1
ATOM 12512 C CA . PRO D 1 194 ? 52.680 5.386 -165.119 1.00 41.68 262 PRO D CA 1
ATOM 12513 C C . PRO D 1 194 ? 54.142 5.776 -165.269 1.00 41.81 262 PRO D C 1
ATOM 12514 O O . PRO D 1 194 ? 55.029 5.033 -164.835 1.00 40.66 262 PRO D O 1
ATOM 12518 N N . TYR D 1 195 ? 54.404 6.948 -165.862 1.00 35.96 263 TYR D N 1
ATOM 12519 C CA . TYR D 1 195 ? 55.783 7.369 -166.101 1.00 37.65 263 TYR D CA 1
ATOM 12520 C C . TYR D 1 195 ? 56.542 7.609 -164.800 1.00 38.62 263 TYR D C 1
ATOM 12521 O O . TYR D 1 195 ? 57.775 7.515 -164.776 1.00 33.02 263 TYR D O 1
ATOM 12530 N N . TRP D 1 196 ? 55.828 7.929 -163.715 1.00 42.52 264 TRP D N 1
ATOM 12531 C CA . TRP D 1 196 ? 56.466 8.190 -162.431 1.00 41.36 264 TRP D CA 1
ATOM 12532 C C . TRP D 1 196 ? 57.156 6.958 -161.848 1.00 42.62 264 TRP D C 1
ATOM 12533 O O . TRP D 1 196 ? 57.898 7.089 -160.863 1.00 39.76 264 TRP D O 1
ATOM 12544 N N . LYS D 1 197 ? 56.949 5.768 -162.421 1.00 42.43 265 LYS D N 1
ATOM 12545 C CA . LYS D 1 197 ? 57.705 4.619 -161.937 1.00 43.98 265 LYS D CA 1
ATOM 12546 C C . LYS D 1 197 ? 59.158 4.666 -162.384 1.00 48.37 265 LYS D C 1
ATOM 12547 O O . LYS D 1 197 ? 59.982 3.926 -161.832 1.00 37.79 265 LYS D O 1
ATOM 12553 N N . ILE D 1 198 ? 59.490 5.536 -163.339 1.00 43.62 266 ILE D N 1
ATOM 12554 C CA . ILE D 1 198 ? 60.867 5.727 -163.780 1.00 41.80 266 ILE D CA 1
ATOM 12555 C C . ILE D 1 198 ? 61.480 6.878 -162.986 1.00 44.94 266 ILE D C 1
ATOM 12556 O O . ILE D 1 198 ? 61.013 8.021 -163.075 1.00 38.66 266 ILE D O 1
ATOM 12561 N N . ASP D 1 199 ? 62.556 6.584 -162.244 1.00 37.98 267 ASP D N 1
ATOM 12562 C CA . ASP D 1 199 ? 63.059 7.533 -161.252 1.00 41.94 267 ASP D CA 1
ATOM 12563 C C . ASP D 1 199 ? 63.653 8.783 -161.895 1.00 45.23 267 ASP D C 1
ATOM 12564 O O . ASP D 1 199 ? 63.502 9.892 -161.366 1.00 50.79 267 ASP D O 1
ATOM 12569 N N . ALA D 1 200 ? 64.358 8.629 -163.018 1.00 44.26 268 ALA D N 1
ATOM 12570 C CA . ALA D 1 200 ? 64.943 9.797 -163.663 1.00 41.55 268 ALA D CA 1
ATOM 12571 C C . ALA D 1 200 ? 63.857 10.753 -164.139 1.00 35.06 268 ALA D C 1
ATOM 12572 O O . ALA D 1 200 ? 64.012 11.974 -164.039 1.00 42.84 268 ALA D O 1
ATOM 12574 N N . LEU D 1 201 ? 62.745 10.211 -164.648 1.00 34.24 269 LEU D N 1
ATOM 12575 C CA . LEU D 1 201 ? 61.623 11.050 -165.060 1.00 31.95 269 LEU D CA 1
ATOM 12576 C C . LEU D 1 201 ? 61.033 11.821 -163.885 1.00 40.99 269 LEU D C 1
ATOM 12577 O O . LEU D 1 201 ? 60.575 12.962 -164.044 1.00 34.38 269 LEU D O 1
ATOM 12582 N N . CYS D 1 202 ? 61.013 11.210 -162.700 1.00 36.36 270 CYS D N 1
ATOM 12583 C CA . CYS D 1 202 ? 60.556 11.923 -161.516 1.00 41.25 270 CYS D CA 1
ATOM 12584 C C . CYS D 1 202 ? 61.466 13.087 -161.153 1.00 43.90 270 CYS D C 1
ATOM 12585 O O . CYS D 1 202 ? 61.020 14.009 -160.463 1.00 40.79 270 CYS D O 1
ATOM 12588 N N . LYS D 1 203 ? 62.720 13.074 -161.602 1.00 37.03 271 LYS D N 1
ATOM 12589 C CA . LYS D 1 203 ? 63.644 14.153 -161.286 1.00 40.46 271 LYS D CA 1
ATOM 12590 C C . LYS D 1 203 ? 63.574 15.327 -162.262 1.00 38.49 271 LYS D C 1
ATOM 12591 O O . LYS D 1 203 ? 64.141 16.385 -161.968 1.00 29.19 271 LYS D O 1
ATOM 12597 N N . ILE D 1 204 ? 62.895 15.183 -163.399 1.00 38.38 272 ILE D N 1
ATOM 12598 C CA . ILE D 1 204 ? 62.890 16.230 -164.414 1.00 35.06 272 ILE D CA 1
ATOM 12599 C C . ILE D 1 204 ? 61.493 16.728 -164.765 1.00 37.16 272 ILE D C 1
ATOM 12600 O O . ILE D 1 204 ? 61.370 17.823 -165.339 1.00 34.19 272 ILE D O 1
ATOM 12605 N N . VAL D 1 205 ? 60.434 15.984 -164.469 1.00 29.73 273 VAL D N 1
ATOM 12606 C CA . VAL D 1 205 ? 59.088 16.423 -164.819 1.00 31.37 273 VAL D CA 1
ATOM 12607 C C . VAL D 1 205 ? 58.597 17.369 -163.728 1.00 34.74 273 VAL D C 1
ATOM 12608 O O . VAL D 1 205 ? 58.582 16.987 -162.549 1.00 32.27 273 VAL D O 1
ATOM 12612 N N . PRO D 1 206 ? 58.227 18.613 -164.069 1.00 34.97 274 PRO D N 1
ATOM 12613 C CA . PRO D 1 206 ? 57.852 19.591 -163.020 1.00 31.31 274 PRO D CA 1
ATOM 12614 C C . PRO D 1 206 ? 56.818 19.076 -162.029 1.00 32.03 274 PRO D C 1
ATOM 12615 O O . PRO D 1 206 ? 57.003 19.223 -160.814 1.00 30.17 274 PRO D O 1
ATOM 12619 N N . ARG D 1 207 ? 55.749 18.437 -162.518 1.00 32.64 275 ARG D N 1
ATOM 12620 C CA . ARG D 1 207 ? 54.713 17.918 -161.623 1.00 38.15 275 ARG D CA 1
ATOM 12621 C C . ARG D 1 207 ? 55.287 16.935 -160.605 1.00 34.16 275 ARG D C 1
ATOM 12622 O O . ARG D 1 207 ? 54.860 16.915 -159.444 1.00 28.83 275 ARG D O 1
ATOM 12630 N N . GLN D 1 208 ? 56.273 16.128 -161.013 1.00 33.41 276 GLN D N 1
ATOM 12631 C CA . GLN D 1 208 ? 56.880 15.155 -160.113 1.00 31.01 276 GLN D CA 1
ATOM 12632 C C . GLN D 1 208 ? 57.900 15.782 -159.173 1.00 33.47 276 GLN D C 1
ATOM 12633 O O . GLN D 1 208 ? 58.073 15.306 -158.042 1.00 33.93 276 GLN D O 1
ATOM 12639 N N . VAL D 1 209 ? 58.610 16.815 -159.622 1.00 34.25 277 VAL D N 1
ATOM 12640 C CA . VAL D 1 209 ? 59.492 17.537 -158.711 1.00 37.38 277 VAL D CA 1
ATOM 12641 C C . VAL D 1 209 ? 58.676 18.201 -157.606 1.00 35.49 277 VAL D C 1
ATOM 12642 O O . VAL D 1 209 ? 59.034 18.137 -156.423 1.00 32.02 277 VAL D O 1
ATOM 12646 N N . LYS D 1 210 ? 57.558 18.834 -157.976 1.00 30.45 278 LYS D N 1
ATOM 12647 C CA . LYS D 1 210 ? 56.719 19.524 -157.000 1.00 30.98 278 LYS D CA 1
ATOM 12648 C C . LYS D 1 210 ? 56.063 18.546 -156.031 1.00 39.00 278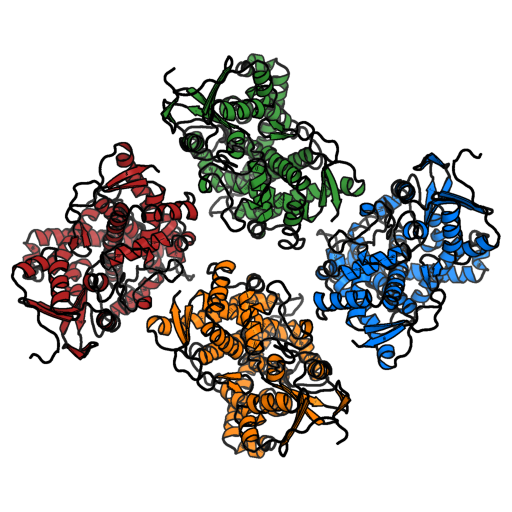 LYS D C 1
ATOM 12649 O O . LYS D 1 210 ? 55.973 18.820 -154.825 1.00 36.65 278 LYS D O 1
ATOM 12655 N N . ALA D 1 211 ? 55.569 17.414 -156.546 1.00 37.80 279 ALA D N 1
ATOM 12656 C CA . ALA D 1 211 ? 54.941 16.425 -155.678 1.00 34.15 279 ALA D CA 1
ATOM 12657 C C . ALA D 1 211 ? 55.940 15.888 -154.683 1.00 35.31 279 ALA D C 1
ATOM 12658 O O . ALA D 1 211 ? 55.601 15.629 -153.523 1.00 35.81 279 ALA D O 1
ATOM 12660 N N . GLU D 1 212 ? 57.181 15.724 -155.127 1.00 34.12 280 GLU D N 1
ATOM 12661 C CA . GLU D 1 212 ? 58.166 15.136 -154.252 1.00 34.48 280 GLU D CA 1
ATOM 12662 C C . GLU D 1 212 ? 58.560 16.107 -153.146 1.00 38.41 280 GLU D C 1
ATOM 12663 O O . GLU D 1 212 ? 58.778 15.675 -152.013 1.00 36.49 280 GLU D O 1
ATOM 12669 N N . LYS D 1 213 ? 58.631 17.415 -153.429 1.00 39.53 281 LYS D N 1
ATOM 12670 C CA . LYS D 1 213 ? 58.885 18.387 -152.361 1.00 44.55 281 LYS D CA 1
ATOM 12671 C C . LYS D 1 213 ? 57.725 18.451 -151.367 1.00 38.97 281 LYS D C 1
ATOM 12672 O O . LYS D 1 213 ? 57.943 18.626 -150.165 1.00 42.51 281 LYS D O 1
ATOM 12678 N N . ALA D 1 214 ? 56.485 18.334 -151.858 1.00 39.71 282 ALA D N 1
ATOM 12679 C CA . ALA D 1 214 ? 55.321 18.338 -150.974 1.00 38.91 282 ALA D CA 1
ATOM 12680 C C . ALA D 1 214 ? 55.315 17.126 -150.050 1.00 37.19 282 ALA D C 1
ATOM 12681 O O . ALA D 1 214 ? 55.025 17.255 -148.855 1.00 44.08 282 ALA D O 1
ATOM 12683 N N . VAL D 1 215 ? 55.633 15.941 -150.581 1.00 34.03 283 VAL D N 1
ATOM 12684 C CA . VAL D 1 215 ? 55.646 14.730 -149.767 1.00 38.52 283 VAL D CA 1
ATOM 12685 C C . VAL D 1 215 ? 56.725 14.816 -148.695 1.00 39.90 283 VAL D C 1
ATOM 12686 O O . VAL D 1 215 ? 56.514 14.409 -147.545 1.00 41.60 283 VAL D O 1
ATOM 12690 N N . THR D 1 216 ? 57.902 15.339 -149.052 1.00 41.23 284 THR D N 1
ATOM 12691 C CA . THR D 1 216 ? 59.001 15.400 -148.090 1.00 41.51 284 THR D CA 1
ATOM 12692 C C . THR D 1 216 ? 58.704 16.387 -146.965 1.00 41.98 284 THR D C 1
ATOM 12693 O O . THR D 1 216 ? 59.004 16.110 -145.798 1.00 50.01 284 THR D O 1
ATOM 12697 N N . LEU D 1 217 ? 58.105 17.537 -147.296 1.00 42.95 285 LEU D N 1
ATOM 12698 C CA . LEU D 1 217 ? 57.710 18.498 -146.268 1.00 42.41 285 LEU D CA 1
ATOM 12699 C C . LEU D 1 217 ? 56.701 17.888 -145.300 1.00 41.15 285 LEU D C 1
ATOM 12700 O O . LEU D 1 217 ? 56.827 18.040 -144.080 1.00 41.91 285 LEU D O 1
ATOM 12705 N N . ILE D 1 218 ? 55.689 17.193 -145.830 1.00 39.41 286 ILE D N 1
ATOM 12706 C CA . ILE D 1 218 ? 54.723 16.509 -144.971 1.00 36.33 286 ILE D CA 1
ATOM 12707 C C . ILE D 1 218 ? 55.428 15.506 -144.071 1.00 38.39 286 ILE D C 1
ATOM 12708 O O . ILE D 1 218 ? 55.205 15.475 -142.856 1.00 41.57 286 ILE D O 1
ATOM 12713 N N . ARG D 1 219 ? 56.284 14.664 -144.656 1.00 35.04 287 ARG D N 1
ATOM 12714 C CA . ARG D 1 219 ? 56.947 13.621 -143.874 1.00 43.58 287 ARG D CA 1
ATOM 12715 C C . ARG D 1 219 ? 57.831 14.215 -142.790 1.00 45.49 287 ARG D C 1
ATOM 12716 O O . ARG D 1 219 ? 57.893 13.692 -141.671 1.00 46.72 287 ARG D O 1
ATOM 12724 N N . GLU D 1 220 ? 58.539 15.297 -143.112 1.00 49.43 288 GLU D N 1
ATOM 12725 C CA . GLU D 1 220 ? 59.397 15.927 -142.119 1.00 49.38 288 GLU D CA 1
ATOM 12726 C C . GLU D 1 220 ? 58.570 16.526 -140.991 1.00 45.86 288 GLU D C 1
ATOM 12727 O O . GLU D 1 220 ? 58.901 16.353 -139.811 1.00 47.82 288 GLU D O 1
ATOM 12733 N N . THR D 1 221 ? 57.478 17.219 -141.335 1.00 42.09 289 THR D N 1
ATOM 12734 C CA . THR D 1 221 ? 56.604 17.790 -140.312 1.00 45.98 289 THR D CA 1
ATOM 12735 C C . THR D 1 221 ? 56.108 16.711 -139.361 1.00 45.30 289 THR D C 1
ATOM 12736 O O . THR D 1 221 ? 56.120 16.888 -138.137 1.00 48.33 289 THR D O 1
ATOM 12740 N N . VAL D 1 222 ? 55.675 15.576 -139.916 1.00 48.16 290 VAL D N 1
ATOM 12741 C CA . VAL D 1 222 ? 55.200 14.469 -139.096 1.00 38.46 290 VAL D CA 1
ATOM 12742 C C . VAL D 1 222 ? 56.353 13.836 -138.334 1.00 42.02 290 VAL D C 1
ATOM 12743 O O . VAL D 1 222 ? 56.203 13.449 -137.171 1.00 46.62 290 VAL D O 1
ATOM 12747 N N . GLU D 1 223 ? 57.519 13.712 -138.970 1.00 43.89 291 GLU D N 1
ATOM 12748 C CA . GLU D 1 223 ? 58.683 13.180 -138.264 1.00 52.04 291 GLU D CA 1
ATOM 12749 C C . GLU D 1 223 ? 59.067 14.066 -137.088 1.00 48.60 291 GLU D C 1
ATOM 12750 O O . GLU D 1 223 ? 59.443 13.566 -136.020 1.00 46.02 291 GLU D O 1
ATOM 12756 N N . ASP D 1 224 ? 58.990 15.384 -137.275 1.00 46.36 292 ASP D N 1
ATOM 12757 C CA . ASP D 1 224 ? 59.312 16.312 -136.196 1.00 53.56 292 ASP D CA 1
ATOM 12758 C C . ASP D 1 224 ? 58.346 16.148 -135.026 1.00 52.94 292 ASP D C 1
ATOM 12759 O O . ASP D 1 224 ? 58.765 16.071 -133.864 1.00 50.19 292 ASP D O 1
ATOM 12764 N N . LEU D 1 225 ? 57.043 16.088 -135.319 1.00 56.07 293 LEU D N 1
ATOM 12765 C CA . LEU D 1 225 ? 56.047 15.897 -134.268 1.00 47.81 293 LEU D CA 1
ATOM 12766 C C . LEU D 1 225 ? 56.274 14.591 -133.520 1.00 45.85 293 LEU D C 1
ATOM 12767 O O . LEU D 1 225 ? 56.108 14.536 -132.296 1.00 44.80 293 LEU D O 1
ATOM 12772 N N . ILE D 1 226 ? 56.655 13.529 -134.238 1.00 44.03 294 ILE D N 1
ATOM 12773 C CA . ILE D 1 226 ? 56.877 12.237 -133.594 1.00 44.39 294 ILE D CA 1
ATOM 12774 C C . ILE D 1 226 ? 58.095 12.297 -132.683 1.00 50.03 294 ILE D C 1
ATOM 12775 O O . ILE D 1 226 ? 58.080 11.762 -131.568 1.00 49.86 294 ILE D O 1
ATOM 12780 N N . ALA D 1 227 ? 59.169 12.945 -133.140 1.00 50.18 295 ALA D N 1
ATOM 12781 C CA . ALA D 1 227 ? 60.376 13.043 -132.328 1.00 54.72 295 ALA D CA 1
ATOM 12782 C C . ALA D 1 227 ? 60.113 13.841 -131.059 1.00 57.09 295 ALA D C 1
ATOM 12783 O O . ALA D 1 227 ? 60.491 13.421 -129.959 1.00 60.36 295 ALA D O 1
ATOM 12785 N N . LYS D 1 228 ? 59.452 14.996 -131.195 1.00 55.11 296 LYS D N 1
ATOM 12786 C CA . LYS D 1 228 ? 59.135 15.823 -130.032 1.00 51.62 296 LYS D CA 1
ATOM 12787 C C . LYS D 1 228 ? 58.329 15.042 -128.997 1.00 54.55 296 LYS D C 1
ATOM 12788 O O . LYS D 1 228 ? 58.729 14.940 -127.830 1.00 55.51 296 LYS D O 1
ATOM 12794 N N . CYS D 1 229 ? 57.192 14.473 -129.412 1.00 54.52 297 CYS D N 1
ATOM 12795 C CA . CYS D 1 229 ? 56.352 13.725 -128.481 1.00 50.19 297 CYS D CA 1
ATOM 12796 C C . CYS D 1 229 ? 57.109 12.546 -127.876 1.00 49.20 297 CYS D C 1
ATOM 12797 O O . CYS D 1 229 ? 56.983 12.270 -126.676 1.00 53.95 297 CYS D O 1
ATOM 12800 N N . LYS D 1 230 ? 57.911 11.847 -128.682 1.00 49.72 298 LYS D N 1
ATOM 12801 C CA . LYS D 1 230 ? 58.683 10.720 -128.161 1.00 55.38 298 LYS D CA 1
ATOM 12802 C C . LYS D 1 230 ? 59.662 11.174 -127.084 1.00 58.96 298 LYS D C 1
ATOM 12803 O O . LYS D 1 230 ? 59.863 10.473 -126.084 1.00 46.72 298 LYS D O 1
ATOM 12809 N N . GLU D 1 231 ? 60.270 12.355 -127.266 1.00 57.33 299 GLU D N 1
ATOM 12810 C CA . GLU D 1 231 ? 61.199 12.880 -126.267 1.00 58.87 299 GLU D CA 1
ATOM 12811 C C . GLU D 1 231 ? 60.493 13.131 -124.939 1.00 61.10 299 GLU D C 1
ATOM 12812 O O . GLU D 1 231 ? 61.059 12.878 -123.869 1.00 60.99 299 GLU D O 1
ATOM 12814 N N . ILE D 1 232 ? 59.245 13.606 -124.992 1.00 57.96 300 ILE D N 1
ATOM 12815 C CA . ILE D 1 232 ? 58.485 13.879 -123.774 1.00 52.64 300 ILE D CA 1
ATOM 12816 C C . ILE D 1 232 ? 58.069 12.581 -123.091 1.00 54.22 300 ILE D C 1
ATOM 12817 O O . ILE D 1 232 ? 58.159 12.458 -121.864 1.00 55.22 300 ILE D O 1
ATOM 12822 N N . VAL D 1 233 ? 57.614 11.590 -123.865 1.00 55.22 301 VAL D N 1
ATOM 12823 C CA . VAL D 1 233 ? 57.184 10.321 -123.273 1.00 55.39 301 VAL D CA 1
ATOM 12824 C C . VAL D 1 233 ? 58.350 9.643 -122.566 1.00 57.54 301 VAL D C 1
ATOM 12825 O O . VAL D 1 233 ? 58.212 9.133 -121.447 1.00 59.22 301 VAL D O 1
ATOM 12829 N N . GLU D 1 234 ? 59.517 9.626 -123.211 1.00 60.38 302 GLU D N 1
ATOM 12830 C CA . GLU D 1 234 ? 60.681 8.988 -122.604 1.00 64.45 302 GLU D CA 1
ATOM 12831 C C . GLU D 1 234 ? 61.121 9.733 -121.348 1.00 62.98 302 GLU D C 1
ATOM 12832 O O . GLU D 1 234 ? 61.360 9.114 -120.302 1.00 63.47 302 GLU D O 1
ATOM 12838 N N . ARG D 1 235 ? 61.199 11.065 -121.422 1.00 61.90 303 ARG D N 1
ATOM 12839 C CA . ARG D 1 235 ? 61.735 11.854 -120.316 1.00 57.73 303 ARG D CA 1
ATOM 12840 C C . ARG D 1 235 ? 60.800 11.878 -119.109 1.00 58.17 303 ARG D C 1
ATOM 12841 O O . ARG D 1 235 ? 61.263 12.067 -117.979 1.00 62.75 303 ARG D O 1
ATOM 12849 N N . GLU D 1 236 ? 59.499 11.678 -119.312 1.00 63.85 304 GLU D N 1
ATOM 12850 C CA . GLU D 1 236 ? 58.538 11.706 -118.215 1.00 58.97 304 GLU D CA 1
ATOM 12851 C C . GLU D 1 236 ? 58.224 10.326 -117.654 1.00 61.72 304 GLU D C 1
ATOM 12852 O O . GLU D 1 236 ? 57.457 10.231 -116.691 1.00 63.76 304 GLU D O 1
ATOM 12858 N N . GLY D 1 237 ? 58.795 9.263 -118.221 1.00 68.66 305 GLY D N 1
ATOM 12859 C CA . GLY D 1 237 ? 58.481 7.914 -117.775 1.00 67.50 305 GLY D CA 1
ATOM 12860 C C . GLY D 1 237 ? 57.039 7.519 -118.001 1.00 74.29 305 GLY D C 1
ATOM 12861 O O . GLY D 1 237 ? 56.484 6.737 -117.218 1.00 81.09 305 GLY D O 1
ATOM 12862 N N . GLU D 1 238 ? 56.418 8.032 -119.064 1.00 77.43 306 GLU D N 1
ATOM 12863 C CA . GLU D 1 238 ? 54.993 7.837 -119.304 1.00 79.49 306 GLU D CA 1
ATOM 12864 C C . GLU D 1 238 ? 54.703 6.431 -119.824 1.00 84.12 306 GLU D C 1
ATOM 12865 O O . GLU D 1 238 ? 55.423 5.907 -120.681 1.00 84.56 306 GLU D O 1
ATOM 12871 N N . ARG D 1 239 ? 53.633 5.827 -119.304 1.00 91.15 307 ARG D N 1
ATOM 12872 C CA . ARG D 1 239 ? 53.260 4.465 -119.663 1.00 86.74 307 ARG D CA 1
ATOM 12873 C C . ARG D 1 239 ? 51.749 4.302 -119.580 1.00 86.21 307 ARG D C 1
ATOM 12874 O O . ARG D 1 239 ? 51.047 5.083 -118.928 1.00 82.60 307 ARG D O 1
ATOM 12882 N N . ILE D 1 240 ? 51.259 3.269 -120.259 1.00 85.68 308 ILE D N 1
ATOM 12883 C CA . ILE D 1 240 ? 49.848 2.905 -120.225 1.00 85.91 308 ILE D CA 1
ATOM 12884 C C . ILE D 1 240 ? 49.667 1.913 -119.085 1.00 89.25 308 ILE D C 1
ATOM 12885 O O . ILE D 1 240 ? 50.118 0.765 -119.156 1.00 93.47 308 ILE D O 1
ATOM 12890 N N . ASN D 1 241 ? 49.032 2.380 -118.017 1.00 91.67 309 ASN D N 1
ATOM 12891 C CA . ASN D 1 241 ? 48.635 1.544 -116.897 1.00 91.74 309 ASN D CA 1
ATOM 12892 C C . ASN D 1 241 ? 47.138 1.282 -116.844 1.00 96.19 309 ASN D C 1
ATOM 12893 O O . ASN D 1 241 ? 46.696 0.425 -116.068 1.00 93.06 309 ASN D O 1
ATOM 12898 N N . ASP D 1 242 ? 46.354 2.007 -117.623 1.00 93.22 310 ASP D N 1
ATOM 12899 C CA . ASP D 1 242 ? 44.912 1.861 -117.635 1.00 92.38 310 ASP D CA 1
ATOM 12900 C C . ASP D 1 242 ? 44.488 1.247 -118.959 1.00 90.76 310 ASP D C 1
ATOM 12901 O O . ASP D 1 242 ? 45.278 1.169 -119.903 1.00 85.19 310 ASP D O 1
ATOM 12906 N N . GLU D 1 243 ? 43.262 0.741 -118.986 1.00 93.69 311 GLU D N 1
ATOM 12907 C CA . GLU D 1 243 ? 42.550 0.650 -120.248 1.00 86.41 311 GLU D CA 1
ATOM 12908 C C . GLU D 1 243 ? 41.891 2.001 -120.494 1.00 77.38 311 GLU D C 1
ATOM 12909 O O . GLU D 1 243 ? 41.549 2.722 -119.550 1.00 75.97 311 GLU D O 1
ATOM 12911 N N . GLU D 1 244 ? 41.769 2.371 -121.773 1.00 65.39 312 GLU D N 1
ATOM 12912 C CA . GLU D 1 244 ? 41.157 3.641 -122.182 1.00 58.53 312 GLU D CA 1
ATOM 12913 C C . GLU D 1 244 ? 42.058 4.832 -121.836 1.00 59.57 312 GLU D C 1
ATOM 12914 O O . GLU D 1 244 ? 41.607 5.825 -121.261 1.00 53.63 312 GLU D O 1
ATOM 12920 N N . TYR D 1 245 ? 43.342 4.740 -122.188 1.00 58.19 313 TYR D N 1
ATOM 12921 C CA . TYR D 1 245 ? 44.301 5.757 -121.769 1.00 53.78 313 TYR D CA 1
ATOM 12922 C C . TYR D 1 245 ? 44.094 7.055 -122.535 1.00 51.85 313 TYR D C 1
ATOM 12923 O O . TYR D 1 245 ? 44.041 7.060 -123.768 1.00 45.64 313 TYR D O 1
ATOM 12932 N N . VAL D 1 246 ? 43.995 8.163 -121.808 1.00 46.19 314 VAL D N 1
ATOM 12933 C CA . VAL D 1 246 ? 44.005 9.489 -122.413 1.00 47.19 314 VAL D CA 1
ATOM 12934 C C . VAL D 1 246 ? 44.952 10.358 -121.602 1.00 51.06 314 VAL D C 1
ATOM 12935 O O . VAL D 1 246 ? 44.826 10.445 -120.376 1.00 46.98 314 VAL D O 1
ATOM 12939 N N . ASN D 1 247 ? 45.911 10.975 -122.281 1.00 48.19 315 ASN D N 1
ATOM 12940 C CA . ASN D 1 247 ? 46.799 11.940 -121.659 1.00 50.22 315 ASN D CA 1
ATOM 12941 C C . ASN D 1 247 ? 46.122 13.302 -121.700 1.00 53.70 315 ASN D C 1
ATOM 12942 O O . ASN D 1 247 ? 45.833 13.821 -122.782 1.00 49.04 315 ASN D O 1
ATOM 12947 N N . ASP D 1 248 ? 45.867 13.879 -120.525 1.00 53.82 316 ASP D N 1
ATOM 12948 C CA . ASP D 1 248 ? 45.083 15.106 -120.478 1.00 46.28 316 ASP D CA 1
ATOM 12949 C C . ASP D 1 248 ? 45.818 16.278 -121.119 1.00 49.94 316 ASP D C 1
ATOM 12950 O O . ASP D 1 248 ? 45.181 17.166 -121.701 1.00 48.44 316 ASP D O 1
ATOM 12955 N N . ALA D 1 249 ? 47.147 16.300 -121.045 1.00 53.17 317 ALA D N 1
ATOM 12956 C CA . ALA D 1 249 ? 47.898 17.387 -121.664 1.00 56.55 317 ALA D CA 1
ATOM 12957 C C . ALA D 1 249 ? 48.057 17.210 -123.171 1.00 57.52 317 ALA D C 1
ATOM 12958 O O . ALA D 1 249 ? 48.213 18.206 -123.889 1.00 51.81 317 ALA D O 1
ATOM 12960 N N . ASP D 1 250 ? 48.005 15.970 -123.657 1.00 46.42 318 ASP D N 1
ATOM 12961 C CA . ASP D 1 250 ? 48.237 15.644 -125.065 1.00 46.69 318 ASP D CA 1
ATOM 12962 C C . ASP D 1 250 ? 47.286 14.522 -125.451 1.00 47.43 318 ASP D C 1
ATOM 12963 O O . ASP D 1 250 ? 47.664 13.344 -125.481 1.00 47.11 318 ASP D O 1
ATOM 12968 N N . PRO D 1 251 ? 46.024 14.850 -125.740 1.00 43.73 319 PRO D N 1
ATOM 12969 C CA . PRO D 1 251 ? 45.028 13.801 -126.047 1.00 44.79 319 PRO D CA 1
ATOM 12970 C C . PRO D 1 251 ? 45.022 13.427 -127.528 1.00 44.68 319 PRO D C 1
ATOM 12971 O O . PRO D 1 251 ? 44.068 13.690 -128.274 1.00 34.90 319 PRO D O 1
ATOM 12975 N N . SER D 1 252 ? 46.109 12.806 -127.986 1.00 43.13 320 SER D N 1
ATOM 12976 C CA . SER D 1 252 ? 46.269 12.488 -129.396 1.00 41.96 320 SER D CA 1
ATOM 12977 C C . SER D 1 252 ? 46.576 11.006 -129.563 1.00 42.83 320 SER D C 1
ATOM 12978 O O . SER D 1 252 ? 47.036 10.327 -128.638 1.00 43.21 320 SER D O 1
ATOM 12981 N N . ILE D 1 253 ? 46.280 10.505 -130.765 1.00 40.57 321 ILE D N 1
ATOM 12982 C CA . ILE D 1 253 ? 46.550 9.106 -131.089 1.00 34.52 321 ILE D CA 1
ATOM 12983 C C . ILE D 1 253 ? 48.050 8.828 -131.052 1.00 31.97 321 ILE D C 1
ATOM 12984 O O . ILE D 1 253 ? 48.489 7.758 -130.608 1.00 34.61 321 ILE D O 1
ATOM 12989 N N . LEU D 1 254 ? 48.856 9.783 -131.520 1.00 36.17 322 LEU D N 1
ATOM 12990 C CA . LEU D 1 254 ? 50.307 9.648 -131.428 1.00 37.54 322 LEU D CA 1
ATOM 12991 C C . LEU D 1 254 ? 50.744 9.412 -129.986 1.00 41.23 322 LEU D C 1
ATOM 12992 O O . LEU D 1 254 ? 51.462 8.450 -129.687 1.00 42.03 322 LEU D O 1
ATOM 12997 N N . ARG D 1 255 ? 50.307 10.288 -129.076 1.00 43.19 323 ARG D N 1
ATOM 12998 C CA . ARG D 1 255 ? 50.638 10.127 -127.666 1.00 45.71 323 ARG D CA 1
ATOM 12999 C C . ARG D 1 255 ? 50.195 8.768 -127.145 1.00 43.64 323 ARG D C 1
ATOM 13000 O O . ARG D 1 255 ? 50.947 8.101 -126.427 1.00 53.04 323 ARG D O 1
ATOM 13008 N N . PHE D 1 256 ? 48.982 8.333 -127.502 1.00 41.40 324 PHE D N 1
ATOM 13009 C CA . PHE D 1 256 ? 48.502 7.025 -127.063 1.00 35.44 324 PHE D CA 1
ATOM 13010 C C . PHE D 1 256 ? 49.401 5.902 -127.564 1.00 45.66 324 PHE D C 1
ATOM 13011 O O . PHE D 1 256 ? 49.709 4.965 -126.816 1.00 45.81 324 PHE D O 1
ATOM 13019 N N . LEU D 1 257 ? 49.808 5.960 -128.837 1.00 36.44 325 LEU D N 1
ATOM 13020 C CA . LEU D 1 257 ? 50.614 4.881 -129.402 1.00 47.71 325 LEU D CA 1
ATOM 13021 C C . LEU D 1 257 ? 52.041 4.905 -128.861 1.00 46.05 325 LEU D C 1
ATOM 13022 O O . LEU D 1 257 ? 52.637 3.848 -128.625 1.00 44.94 325 LEU D O 1
ATOM 13027 N N . LEU D 1 258 ? 52.607 6.099 -128.655 1.00 46.25 326 LEU D N 1
ATOM 13028 C CA . LEU D 1 258 ? 53.925 6.177 -128.028 1.00 48.96 326 LEU D CA 1
ATOM 13029 C C . LEU D 1 258 ? 53.874 5.723 -126.573 1.00 53.07 326 LEU D C 1
ATOM 13030 O O . LEU D 1 258 ? 54.791 5.043 -126.100 1.00 49.28 326 LEU D O 1
ATOM 13035 N N . ALA D 1 259 ? 52.808 6.082 -125.849 1.00 53.23 327 ALA D N 1
ATOM 13036 C CA . ALA D 1 259 ? 52.690 5.655 -124.457 1.00 54.62 327 ALA D CA 1
ATOM 13037 C C . ALA D 1 259 ? 52.443 4.161 -124.352 1.00 52.19 327 ALA D C 1
ATOM 13038 O O . ALA D 1 259 ? 52.751 3.559 -123.321 1.00 61.91 327 ALA D O 1
ATOM 13040 N N . SER D 1 260 ? 51.890 3.551 -125.403 1.00 54.75 328 SER D N 1
ATOM 13041 C CA . SER D 1 260 ? 51.705 2.103 -125.409 1.00 55.45 328 SER D CA 1
ATOM 13042 C C . SER D 1 260 ? 53.036 1.369 -125.357 1.00 60.25 328 SER D C 1
ATOM 13043 O O . SER D 1 260 ? 53.092 0.220 -124.899 1.00 60.36 328 SER D O 1
ATOM 13046 N N . ARG D 1 261 ? 54.106 2.010 -125.840 1.00 54.74 329 ARG D N 1
ATOM 13047 C CA . ARG D 1 261 ? 55.464 1.451 -125.849 1.00 66.46 329 ARG D CA 1
ATOM 13048 C C . ARG D 1 261 ? 55.560 0.172 -126.682 1.00 60.24 329 ARG D C 1
ATOM 13049 O O . ARG D 1 261 ? 56.376 -0.709 -126.398 1.00 68.01 329 ARG D O 1
ATOM 13057 N N . GLU D 1 262 ? 54.744 0.058 -127.723 1.00 64.82 330 GLU D N 1
ATOM 13058 C CA . GLU D 1 262 ? 54.844 -1.084 -128.618 1.00 62.57 330 GLU D CA 1
ATOM 13059 C C . GLU D 1 262 ? 55.937 -0.849 -129.653 1.00 56.76 330 GLU D C 1
ATOM 13060 O O . GLU D 1 262 ? 56.078 0.254 -130.193 1.00 55.40 330 GLU D O 1
ATOM 13066 N N . GLU D 1 263 ? 56.714 -1.901 -129.922 1.00 61.29 331 GLU D N 1
ATOM 13067 C CA . GLU D 1 263 ? 57.823 -1.840 -130.869 1.00 65.73 331 GLU D CA 1
ATOM 13068 C C . GLU D 1 263 ? 57.350 -1.438 -132.262 1.00 58.50 331 GLU D C 1
ATOM 13069 O O . GLU D 1 263 ? 56.642 -2.198 -132.932 1.00 50.96 331 GLU D O 1
ATOM 13071 N N . VAL D 1 264 ? 57.739 -0.246 -132.703 1.00 52.28 332 VAL D N 1
ATOM 13072 C CA . VAL D 1 264 ? 57.473 0.198 -134.065 1.00 52.05 332 VAL D CA 1
ATOM 13073 C C . VAL D 1 264 ? 58.591 1.139 -134.482 1.00 55.56 332 VAL D C 1
ATOM 13074 O O . VAL D 1 264 ? 59.066 1.955 -133.683 1.00 54.09 332 VAL D O 1
ATOM 13078 N N . SER D 1 265 ? 59.020 1.016 -135.736 1.00 49.29 333 SER D N 1
ATOM 13079 C CA . SER D 1 265 ? 59.999 1.943 -136.276 1.00 48.06 333 SER D CA 1
ATOM 13080 C C . SER D 1 265 ? 59.389 3.335 -136.396 1.00 46.10 333 SER D C 1
ATOM 13081 O O . SER D 1 265 ? 58.175 3.496 -136.556 1.00 50.25 333 SER D O 1
ATOM 13084 N N . SER D 1 266 ? 60.247 4.351 -136.311 1.00 46.87 334 SER D N 1
ATOM 13085 C CA . SER D 1 266 ? 59.769 5.722 -136.455 1.00 49.42 334 SER D CA 1
ATOM 13086 C C . SER D 1 266 ? 59.149 5.964 -137.827 1.00 50.79 334 SER D C 1
ATOM 13087 O O . SER D 1 266 ? 58.221 6.775 -137.950 1.00 45.29 334 SER D O 1
ATOM 13090 N N . VAL D 1 267 ? 59.629 5.265 -138.862 1.00 44.95 335 VAL D N 1
ATOM 13091 C CA . VAL D 1 267 ? 59.100 5.471 -140.210 1.00 49.35 335 VAL D CA 1
ATOM 13092 C C . VAL D 1 267 ? 57.745 4.787 -140.383 1.00 45.12 335 VAL D C 1
ATOM 13093 O O . VAL D 1 267 ? 56.840 5.333 -141.027 1.00 37.56 335 VAL D O 1
ATOM 13097 N N . GLN D 1 268 ? 57.584 3.584 -139.835 1.00 37.66 336 GLN D N 1
ATOM 13098 C CA . GLN D 1 268 ? 56.291 2.920 -139.929 1.00 43.20 336 GLN D CA 1
ATOM 13099 C C . GLN D 1 268 ? 55.225 3.708 -139.181 1.00 42.77 336 GLN D C 1
ATOM 13100 O O . GLN D 1 268 ? 54.093 3.841 -139.660 1.00 40.16 336 GLN D O 1
ATOM 13106 N N . LEU D 1 269 ? 55.573 4.254 -138.010 1.00 41.59 337 LEU D N 1
ATOM 13107 C CA . LEU D 1 269 ? 54.625 5.081 -137.270 1.00 39.29 337 LEU D CA 1
ATOM 13108 C C . LEU D 1 269 ? 54.295 6.357 -138.035 1.00 44.65 337 LEU D C 1
ATOM 13109 O O . LEU D 1 269 ? 53.133 6.786 -138.067 1.00 39.26 337 LEU D O 1
ATOM 13114 N N . ARG D 1 270 ? 55.305 6.978 -138.659 1.00 34.77 338 ARG D N 1
ATOM 13115 C CA . ARG D 1 270 ? 55.049 8.134 -139.510 1.00 37.12 338 ARG D CA 1
ATOM 13116 C C . ARG D 1 270 ? 54.093 7.776 -140.644 1.00 40.54 338 ARG D C 1
ATOM 13117 O O . ARG D 1 270 ? 53.125 8.500 -140.904 1.00 34.07 338 ARG D O 1
ATOM 13125 N N . ASP D 1 271 ? 54.334 6.645 -141.310 1.00 38.69 339 ASP D N 1
ATOM 13126 C CA . ASP D 1 271 ? 53.474 6.235 -142.419 1.00 40.43 339 ASP D CA 1
ATOM 13127 C C . ASP D 1 271 ? 52.050 5.918 -141.949 1.00 35.81 339 ASP D C 1
ATOM 13128 O O . ASP D 1 271 ? 51.073 6.273 -142.623 1.00 37.23 339 ASP D O 1
ATOM 13133 N N . ASP D 1 272 ? 51.913 5.239 -140.805 1.00 35.26 340 ASP D N 1
ATOM 13134 C CA . ASP D 1 272 ? 50.593 4.940 -140.256 1.00 35.70 340 ASP D CA 1
ATOM 13135 C C . ASP D 1 272 ? 49.777 6.206 -140.063 1.00 32.44 340 ASP D C 1
ATOM 13136 O O . ASP D 1 272 ? 48.639 6.308 -140.536 1.00 35.06 340 ASP D O 1
ATOM 13141 N N . LEU D 1 273 ? 50.344 7.181 -139.351 1.00 32.03 341 LEU D N 1
ATOM 13142 C CA . LEU D 1 273 ? 49.610 8.405 -139.044 1.00 34.56 341 LEU D CA 1
ATOM 13143 C C . LEU D 1 273 ? 49.394 9.252 -140.288 1.00 36.76 341 LEU D C 1
ATOM 13144 O O . LEU D 1 273 ? 48.366 9.931 -140.407 1.00 27.04 341 LEU D O 1
ATOM 13149 N N . LEU D 1 274 ? 50.342 9.229 -141.225 1.00 31.06 342 LEU D N 1
ATOM 13150 C CA . LEU D 1 274 ? 50.133 9.953 -142.470 1.00 34.21 342 LEU D CA 1
ATOM 13151 C C . LEU D 1 274 ? 48.941 9.382 -143.228 1.00 28.10 342 LEU D C 1
ATOM 13152 O O . LEU D 1 274 ? 48.148 10.134 -143.809 1.00 27.01 342 LEU D O 1
ATOM 13157 N N . SER D 1 275 ? 48.763 8.056 -143.188 1.00 27.76 343 SER D N 1
ATOM 13158 C CA . SER D 1 275 ? 47.619 7.479 -143.887 1.00 31.82 343 SER D CA 1
ATOM 13159 C C . SER D 1 275 ? 46.317 7.775 -143.151 1.00 29.58 343 SER D C 1
ATOM 13160 O O . SER D 1 275 ? 45.267 7.926 -143.783 1.00 26.09 343 SER D O 1
ATOM 13163 N N . MET D 1 276 ? 46.365 7.907 -141.827 1.00 32.47 344 MET D N 1
ATOM 13164 C CA . MET D 1 276 ? 45.178 8.348 -141.104 1.00 29.59 344 MET D CA 1
ATOM 13165 C C . MET D 1 276 ? 44.882 9.817 -141.369 1.00 29.36 344 MET D C 1
ATOM 13166 O O . MET D 1 276 ? 43.713 10.217 -141.408 1.00 29.27 344 MET D O 1
ATOM 13171 N N . LEU D 1 277 ? 45.921 10.626 -141.573 1.00 22.53 345 LEU D N 1
ATOM 13172 C CA . LEU D 1 277 ? 45.724 12.037 -141.887 1.00 28.32 345 LEU D CA 1
ATOM 13173 C C . LEU D 1 277 ? 44.952 12.204 -143.190 1.00 27.64 345 LEU D C 1
ATOM 13174 O O . LEU D 1 277 ? 44.023 13.015 -143.279 1.00 31.08 345 LEU D O 1
ATOM 13179 N N . VAL D 1 278 ? 45.317 11.435 -144.213 1.00 26.38 346 VAL D N 1
ATOM 13180 C CA . VAL D 1 278 ? 44.609 11.523 -145.484 1.00 24.99 346 VAL D CA 1
ATOM 13181 C C . VAL D 1 278 ? 43.241 10.858 -145.379 1.00 23.46 346 VAL D C 1
ATOM 13182 O O . VAL D 1 278 ? 42.235 11.390 -145.869 1.00 25.46 346 VAL D O 1
ATOM 13186 N N . ALA D 1 279 ? 43.178 9.688 -144.735 1.00 25.11 347 ALA D N 1
ATOM 13187 C CA . ALA D 1 279 ? 41.917 8.950 -144.666 1.00 24.61 347 ALA D CA 1
ATOM 13188 C C . ALA D 1 279 ? 40.825 9.741 -143.962 1.00 25.16 347 ALA D C 1
ATOM 13189 O O . ALA D 1 279 ? 39.650 9.619 -144.325 1.00 23.12 347 ALA D O 1
ATOM 13191 N N . GLY D 1 280 ? 41.188 10.579 -142.988 1.00 25.70 348 GLY D N 1
ATOM 13192 C CA . GLY D 1 280 ? 40.203 11.297 -142.198 1.00 28.55 348 GLY D CA 1
ATOM 13193 C C . GLY D 1 280 ? 39.855 12.718 -142.595 1.00 27.57 348 GLY D C 1
ATOM 13194 O O . GLY D 1 280 ? 38.923 13.304 -142.030 1.00 24.52 348 GLY D O 1
ATOM 13195 N N . HIS D 1 281 ? 40.573 13.284 -143.566 1.00 23.24 349 HIS D N 1
ATOM 13196 C CA . HIS D 1 281 ? 40.401 14.683 -143.952 1.00 21.90 349 HIS D CA 1
ATOM 13197 C C . HIS D 1 281 ? 39.333 14.897 -145.023 1.00 25.96 349 HIS D C 1
ATOM 13198 O O . HIS D 1 281 ? 38.241 15.385 -144.725 1.00 22.37 349 HIS D O 1
ATOM 13205 N N . GLU D 1 282 ? 39.654 14.593 -146.286 1.00 19.96 350 GLU D N 1
ATOM 13206 C CA . GLU D 1 282 ? 38.763 14.957 -147.388 1.00 21.74 350 GLU D CA 1
ATOM 13207 C C . GLU D 1 282 ? 37.402 14.281 -147.286 1.00 20.83 350 GLU D C 1
ATOM 13208 O O . GLU D 1 282 ? 36.382 14.883 -147.647 1.00 21.48 350 GLU D O 1
ATOM 13214 N N . THR D 1 283 ? 37.375 13.001 -146.882 1.00 23.00 351 THR D N 1
ATOM 13215 C CA . THR D 1 283 ? 36.108 12.283 -146.782 1.00 21.69 351 THR D CA 1
ATOM 13216 C C . THR D 1 283 ? 35.157 12.989 -145.826 1.00 19.87 351 THR D C 1
ATOM 13217 O O . THR D 1 283 ? 33.988 13.225 -146.155 1.00 19.16 351 THR D O 1
ATOM 13221 N N . THR D 1 284 ? 35.638 13.315 -144.625 1.00 20.65 352 THR D N 1
ATOM 13222 C CA . THR D 1 284 ? 34.766 13.971 -143.653 1.00 21.81 352 THR D CA 1
ATOM 13223 C C . THR D 1 284 ? 34.290 15.330 -144.171 1.00 18.92 352 THR D C 1
ATOM 13224 O O . THR D 1 284 ? 33.099 15.662 -144.063 1.00 23.61 352 THR D O 1
ATOM 13228 N N . GLY D 1 285 ? 35.195 16.112 -144.771 1.00 27.21 353 GLY D N 1
ATOM 13229 C CA . GLY D 1 285 ? 34.793 17.392 -145.336 1.00 17.36 353 GLY D CA 1
ATOM 13230 C C . GLY D 1 285 ? 33.717 17.246 -146.397 1.00 23.60 353 GLY D C 1
ATOM 13231 O O . GLY D 1 285 ? 32.741 17.998 -146.411 1.00 18.15 353 GLY D O 1
ATOM 13232 N N . SER D 1 286 ? 33.888 16.274 -147.312 1.00 22.44 354 SER D N 1
ATOM 13233 C CA . SER D 1 286 ? 32.901 16.078 -148.377 1.00 20.86 354 SER D CA 1
ATOM 13234 C C . SER D 1 286 ? 31.543 15.638 -147.839 1.00 17.96 354 SER D C 1
ATOM 13235 O O . SER D 1 286 ? 30.507 16.049 -148.369 1.00 20.14 354 SER D O 1
ATOM 13238 N N . VAL D 1 287 ? 31.512 14.773 -146.815 1.00 22.59 355 VAL D N 1
ATOM 13239 C CA . VAL D 1 287 ? 30.222 14.419 -146.203 1.00 21.48 355 VAL D CA 1
ATOM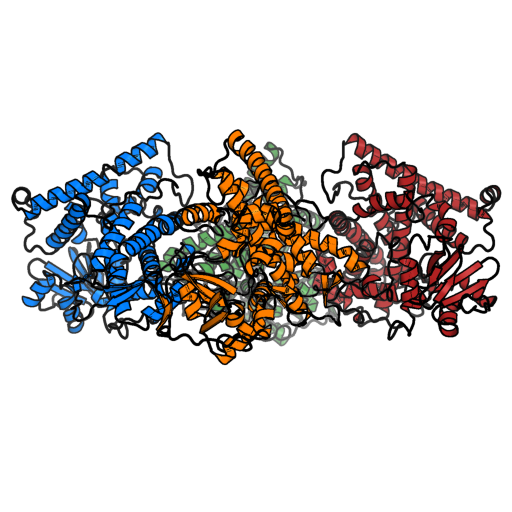 13240 C C . VAL D 1 287 ? 29.509 15.676 -145.697 1.00 16.61 355 VAL D C 1
ATOM 13241 O O . VAL D 1 287 ? 28.316 15.888 -145.956 1.00 19.87 355 VAL D O 1
ATOM 13245 N N . LEU D 1 288 ? 30.233 16.545 -144.991 1.00 18.08 356 LEU D N 1
ATOM 13246 C CA . LEU D 1 288 ? 29.597 17.762 -144.478 1.00 17.41 356 LEU D CA 1
ATOM 13247 C C . LEU D 1 288 ? 29.145 18.673 -145.616 1.00 19.74 356 LEU D C 1
ATOM 13248 O O . LEU D 1 288 ? 28.010 19.165 -145.615 1.00 22.26 356 LEU D O 1
ATOM 13253 N N . THR D 1 289 ? 30.002 18.864 -146.622 1.00 23.90 357 THR D N 1
ATOM 13254 C CA . THR D 1 289 ? 29.637 19.669 -147.783 1.00 17.76 357 THR D CA 1
ATOM 13255 C C . THR D 1 289 ? 28.334 19.181 -148.400 1.00 23.97 357 THR D C 1
ATOM 13256 O O . THR D 1 289 ? 27.415 19.969 -148.645 1.00 18.95 357 THR D O 1
ATOM 13260 N N . TRP D 1 290 ? 28.223 17.867 -148.634 1.00 22.92 358 TRP D N 1
ATOM 13261 C CA . TRP D 1 290 ? 27.058 17.355 -149.348 1.00 23.14 358 TRP D CA 1
ATOM 13262 C C . TRP D 1 290 ? 25.817 17.371 -148.470 1.00 23.04 358 TRP D C 1
ATOM 13263 O O . TRP D 1 290 ? 24.718 17.660 -148.958 1.00 21.77 358 TRP D O 1
ATOM 13274 N N . THR D 1 291 ? 25.973 17.054 -147.177 1.00 19.38 359 THR D N 1
ATOM 13275 C CA . THR D 1 291 ? 24.841 17.114 -146.249 1.00 20.47 359 THR D CA 1
ATOM 13276 C C . THR D 1 291 ? 24.267 18.524 -146.175 1.00 19.84 359 THR D C 1
ATOM 13277 O O . THR D 1 291 ? 23.042 18.721 -146.214 1.00 21.13 359 THR D O 1
ATOM 13281 N N . LEU D 1 292 ? 25.143 19.516 -146.043 1.00 20.79 360 LEU D N 1
ATOM 13282 C CA . LEU D 1 292 ? 24.675 20.899 -145.973 1.00 24.68 360 LEU D CA 1
ATOM 13283 C C . LEU D 1 292 ? 23.943 21.277 -147.244 1.00 24.80 360 LEU D C 1
ATOM 13284 O O . LEU D 1 292 ? 22.875 21.903 -147.189 1.00 25.08 360 LEU D O 1
ATOM 13289 N N . TYR D 1 293 ? 24.486 20.871 -148.399 1.00 23.41 361 TYR D N 1
ATOM 13290 C CA . TYR D 1 293 ? 23.802 21.109 -149.663 1.00 25.42 361 TYR D CA 1
ATOM 13291 C C . TYR D 1 293 ? 22.412 20.493 -149.656 1.00 22.32 361 TYR D C 1
ATOM 13292 O O . TYR D 1 293 ? 21.423 21.159 -149.978 1.00 25.46 361 TYR D O 1
ATOM 13301 N N . LEU D 1 294 ? 22.318 19.210 -149.289 1.00 25.35 362 LEU D N 1
ATOM 13302 C CA . LEU D 1 294 ? 21.029 18.529 -149.285 1.00 21.09 362 LEU D CA 1
ATOM 13303 C C . LEU D 1 294 ? 20.046 19.215 -148.353 1.00 26.22 362 LEU D C 1
ATOM 13304 O O . LEU D 1 294 ? 18.845 19.299 -148.651 1.00 27.71 362 LEU D O 1
ATOM 13309 N N . LEU D 1 295 ? 20.534 19.710 -147.219 1.00 21.42 363 LEU D N 1
ATOM 13310 C CA . LEU D 1 295 ? 19.645 20.408 -146.291 1.00 26.39 363 LEU D CA 1
ATOM 13311 C C . LEU D 1 295 ? 19.159 21.737 -146.867 1.00 25.95 363 LEU D C 1
ATOM 13312 O O . LEU D 1 295 ? 17.993 22.100 -146.692 1.00 32.71 363 LEU D O 1
ATOM 13317 N N . SER D 1 296 ? 20.032 22.464 -147.573 1.00 26.20 364 SER D N 1
ATOM 13318 C CA . SER D 1 296 ? 19.656 23.721 -148.214 1.00 30.44 364 SER D CA 1
ATOM 13319 C C . SER D 1 296 ? 18.712 23.530 -149.391 1.00 29.82 364 SER D C 1
ATOM 13320 O O . SER D 1 296 ? 18.133 24.514 -149.864 1.00 34.21 364 SER D O 1
ATOM 13323 N N . LYS D 1 297 ? 18.555 22.301 -149.879 1.00 32.22 365 LYS D N 1
ATOM 13324 C CA . LYS D 1 297 ? 17.597 21.972 -150.926 1.00 29.22 365 LYS D CA 1
ATOM 13325 C C . LYS D 1 297 ? 16.294 21.433 -150.383 1.00 30.88 365 LYS D C 1
ATOM 13326 O O . LYS D 1 297 ? 15.340 21.281 -151.148 1.00 35.86 365 LYS D O 1
ATOM 13332 N N . ASN D 1 298 ? 16.238 21.095 -149.098 1.00 31.63 366 ASN D N 1
ATOM 13333 C CA . ASN D 1 298 ? 15.110 20.358 -148.543 1.00 27.96 366 ASN D CA 1
ATOM 13334 C C . ASN D 1 298 ? 14.686 21.079 -147.271 1.00 35.23 366 ASN D C 1
ATOM 13335 O O . ASN D 1 298 ? 15.188 20.777 -146.184 1.00 30.45 366 ASN D O 1
ATOM 13340 N N . SER D 1 299 ? 13.750 22.022 -147.425 1.00 34.23 367 SER D N 1
ATOM 13341 C CA . SER D 1 299 ? 13.385 22.918 -146.330 1.00 33.38 367 SER D CA 1
ATOM 13342 C C . SER D 1 299 ? 12.827 22.154 -145.144 1.00 28.88 367 SER D C 1
ATOM 13343 O O . SER D 1 299 ? 13.179 22.439 -143.994 1.00 34.75 367 SER D O 1
ATOM 13346 N N . SER D 1 300 ? 11.970 21.168 -145.409 1.00 30.41 368 SER D N 1
ATOM 13347 C CA A SER D 1 300 ? 11.350 20.398 -144.336 0.55 32.59 368 SER D CA 1
ATOM 13348 C CA B SER D 1 300 ? 11.357 20.427 -144.317 0.45 32.60 368 SER D CA 1
ATOM 13349 C C . SER D 1 300 ? 12.385 19.631 -143.524 1.00 36.07 368 SER D C 1
ATOM 13350 O O . SER D 1 300 ? 12.230 19.466 -142.306 1.00 37.70 368 SER D O 1
ATOM 13355 N N . ALA D 1 301 ? 13.440 19.141 -144.181 1.00 33.56 369 ALA D N 1
ATOM 13356 C CA . ALA D 1 301 ? 14.492 18.432 -143.458 1.00 29.47 369 ALA D CA 1
ATOM 13357 C C . ALA D 1 301 ? 15.308 19.398 -142.616 1.00 28.42 369 ALA D C 1
ATOM 13358 O O . ALA D 1 301 ? 15.614 19.124 -141.449 1.00 26.01 369 ALA D O 1
ATOM 13360 N N . LEU D 1 302 ? 15.680 20.532 -143.203 1.00 22.69 370 LEU D N 1
ATOM 13361 C CA . LEU D 1 302 ? 16.423 21.533 -142.454 1.00 28.97 370 LEU D CA 1
ATOM 13362 C C . LEU D 1 302 ? 15.653 21.972 -141.212 1.00 23.70 370 LEU D C 1
ATOM 13363 O O . LEU D 1 302 ? 16.247 22.156 -140.143 1.00 27.93 370 LEU D O 1
ATOM 13368 N N . ARG D 1 303 ? 14.326 22.113 -141.330 1.00 27.73 371 ARG D N 1
ATOM 13369 C CA A ARG D 1 303 ? 13.520 22.514 -140.176 0.54 30.37 371 ARG D CA 1
ATOM 13370 C CA B ARG D 1 303 ? 13.504 22.507 -140.186 0.46 30.36 371 ARG D CA 1
ATOM 13371 C C . ARG D 1 303 ? 13.506 21.426 -139.107 1.00 31.25 371 ARG D C 1
ATOM 13372 O O . ARG D 1 303 ? 13.650 21.715 -137.909 1.00 24.56 371 ARG D O 1
ATOM 13387 N N . LYS D 1 304 ? 13.334 20.168 -139.512 1.00 29.07 372 LYS D N 1
ATOM 13388 C CA . LYS D 1 304 ? 13.386 19.092 -138.531 1.00 29.26 372 LYS D CA 1
ATOM 13389 C C . LYS D 1 304 ? 14.759 19.009 -137.881 1.00 26.68 372 LYS D C 1
ATOM 13390 O O . LYS D 1 304 ? 14.872 18.691 -136.692 1.00 26.69 372 LYS D O 1
ATOM 13396 N N . ALA D 1 305 ? 15.812 19.303 -138.633 1.00 24.62 373 ALA D N 1
ATOM 13397 C CA . ALA D 1 305 ? 17.150 19.227 -138.062 1.00 21.34 373 ALA D CA 1
ATOM 13398 C C . ALA D 1 305 ? 17.370 20.339 -137.048 1.00 26.79 373 ALA D C 1
ATOM 13399 O O . ALA D 1 305 ? 18.033 20.130 -136.026 1.00 25.51 373 ALA D O 1
ATOM 13401 N N . GLN D 1 306 ? 16.830 21.533 -137.323 1.00 29.55 374 GLN D N 1
ATOM 13402 C CA . GLN D 1 306 ? 16.935 22.632 -136.368 1.00 30.84 374 GLN D CA 1
ATOM 13403 C C . GLN D 1 306 ? 16.100 22.359 -135.123 1.00 21.86 374 GLN D C 1
ATOM 13404 O O . GLN D 1 306 ? 16.562 22.602 -134.004 1.00 27.15 374 GLN D O 1
ATOM 13410 N N . GLU D 1 307 ? 14.872 21.851 -135.295 1.00 24.15 375 GLU D N 1
ATOM 13411 C CA . GLU D 1 307 ? 14.055 21.506 -134.134 1.00 30.18 375 GLU D CA 1
ATOM 13412 C C . GLU D 1 307 ? 14.827 20.609 -133.182 1.00 32.26 375 GLU D C 1
ATOM 13413 O O . GLU D 1 307 ? 14.759 20.777 -131.959 1.00 24.90 375 GLU D O 1
ATOM 13419 N N . GLU D 1 308 ? 15.578 19.650 -133.734 1.00 26.35 376 GLU D N 1
ATOM 13420 C CA . GLU D 1 308 ? 16.243 18.656 -132.907 1.00 27.24 376 GLU D CA 1
ATOM 13421 C C . GLU D 1 308 ? 17.420 19.264 -132.165 1.00 24.31 376 GLU D C 1
ATOM 13422 O O . GLU D 1 308 ? 17.560 19.077 -130.952 1.00 23.32 376 GLU D O 1
ATOM 13428 N N . VAL D 1 309 ? 18.284 19.995 -132.873 1.00 19.36 377 VAL D N 1
ATOM 13429 C CA . VAL D 1 309 ? 19.448 20.574 -132.196 1.00 22.24 377 VAL D CA 1
ATOM 13430 C C . VAL D 1 309 ? 19.008 21.606 -131.156 1.00 26.68 377 VAL D C 1
ATOM 13431 O O . VAL D 1 309 ? 19.664 21.768 -130.120 1.00 24.84 377 VAL D O 1
ATOM 13435 N N . ASP D 1 310 ? 17.893 22.305 -131.397 1.00 25.19 378 ASP D N 1
ATOM 13436 C CA . ASP D 1 310 ? 17.386 23.241 -130.389 1.00 27.72 378 ASP D CA 1
ATOM 13437 C C . ASP D 1 310 ? 16.905 22.482 -129.155 1.00 32.39 378 ASP D C 1
ATOM 13438 O O . ASP D 1 310 ? 17.334 22.764 -128.027 1.00 25.60 378 ASP D O 1
ATOM 13443 N N . ARG D 1 311 ? 16.042 21.482 -129.365 1.00 28.37 379 ARG D N 1
ATOM 13444 C CA . ARG D 1 311 ? 15.503 20.699 -128.260 1.00 29.05 379 ARG D CA 1
ATOM 13445 C C . ARG D 1 311 ? 16.598 19.952 -127.501 1.00 33.10 379 ARG D C 1
ATOM 13446 O O . ARG D 1 311 ? 16.627 19.976 -126.266 1.00 28.97 379 ARG D O 1
ATOM 13454 N N . VAL D 1 312 ? 17.501 19.268 -128.214 1.00 23.50 380 VAL D N 1
ATOM 13455 C CA . VAL D 1 312 ? 18.432 18.374 -127.529 1.00 24.51 380 VAL D CA 1
ATOM 13456 C C . VAL D 1 312 ? 19.462 19.171 -126.736 1.00 24.00 380 VAL D C 1
ATOM 13457 O O . VAL D 1 312 ? 19.816 18.805 -125.606 1.00 24.30 380 VAL D O 1
ATOM 13461 N N . LEU D 1 313 ? 19.953 20.276 -127.302 1.00 22.71 381 LEU D N 1
ATOM 13462 C CA . LEU D 1 313 ? 21.103 20.980 -126.746 1.00 25.17 381 LEU D CA 1
ATOM 13463 C C . LEU D 1 313 ? 20.763 22.285 -126.036 1.00 27.95 381 LEU D C 1
ATOM 13464 O O . LEU D 1 313 ? 21.538 22.718 -125.176 1.00 21.59 381 LEU D O 1
ATOM 13469 N N . GLU D 1 314 ? 19.644 22.928 -126.391 1.00 19.54 382 GLU D N 1
ATOM 13470 C CA . GLU D 1 314 ? 19.271 24.228 -125.826 1.00 22.65 382 GLU D CA 1
ATOM 13471 C C . GLU D 1 314 ? 20.459 25.196 -125.851 1.00 30.01 382 GLU D C 1
ATOM 13472 O O . GLU D 1 314 ? 20.684 25.968 -124.919 1.00 26.46 382 GLU D O 1
ATOM 13478 N N . GLY D 1 315 ? 21.257 25.135 -126.922 1.00 23.05 383 GLY D N 1
ATOM 13479 C CA . GLY D 1 315 ? 22.339 26.073 -127.110 1.00 23.18 383 GLY D CA 1
ATOM 13480 C C . GLY D 1 315 ? 23.697 25.646 -126.584 1.00 23.84 383 GLY D C 1
ATOM 13481 O O . GLY D 1 315 ? 24.699 26.291 -126.928 1.00 33.95 383 GLY D O 1
ATOM 13482 N N . ARG D 1 316 ? 23.775 24.591 -125.772 1.00 23.46 384 ARG D N 1
ATOM 13483 C CA . ARG D 1 316 ? 25.067 24.114 -125.289 1.00 28.63 384 ARG D CA 1
ATOM 13484 C C . ARG D 1 316 ? 25.880 23.491 -126.424 1.00 29.94 384 ARG D C 1
ATOM 13485 O O . ARG D 1 316 ? 25.343 23.065 -127.449 1.00 27.73 384 ARG D O 1
ATOM 13493 N N . ASN D 1 317 ? 27.192 23.413 -126.205 1.00 33.53 385 ASN D N 1
ATOM 13494 C CA . ASN D 1 317 ? 28.058 22.599 -127.048 1.00 30.65 385 ASN D CA 1
ATOM 13495 C C . ASN D 1 317 ? 27.638 21.133 -126.962 1.00 34.18 385 ASN D C 1
ATOM 13496 O O . ASN D 1 317 ? 27.236 20.663 -125.887 1.00 28.65 385 ASN D O 1
ATOM 13501 N N . PRO D 1 318 ? 27.714 20.385 -128.066 1.00 32.18 386 PRO D N 1
ATOM 13502 C CA . PRO D 1 318 ? 27.475 18.935 -127.998 1.00 34.89 386 PRO D CA 1
ATOM 13503 C C . PRO D 1 318 ? 28.526 18.266 -127.127 1.00 29.13 386 PRO D C 1
ATOM 13504 O O . PRO D 1 318 ? 29.720 18.532 -127.260 1.00 31.74 386 PRO D O 1
ATOM 13508 N N . ALA D 1 319 ? 28.074 17.398 -126.226 1.00 28.39 387 ALA D N 1
ATOM 13509 C CA . ALA D 1 319 ? 28.959 16.521 -125.473 1.00 28.09 387 ALA D CA 1
ATOM 13510 C C . ALA D 1 319 ? 28.838 15.105 -126.014 1.00 26.29 387 ALA D C 1
ATOM 13511 O O . ALA D 1 319 ? 27.898 14.780 -126.742 1.00 28.68 387 ALA D O 1
ATOM 13513 N N . PHE D 1 320 ? 29.801 14.255 -125.644 1.00 28.29 388 PHE D N 1
ATOM 13514 C CA . PHE D 1 320 ? 29.775 12.873 -126.116 1.00 32.26 388 PHE D CA 1
ATOM 13515 C C . PHE D 1 320 ? 28.406 12.254 -125.881 1.00 32.83 388 PHE D C 1
ATOM 13516 O O . PHE D 1 320 ? 27.806 11.657 -126.784 1.00 28.17 388 PHE D O 1
ATOM 13524 N N . GLU D 1 321 ? 27.870 12.446 -124.677 1.00 29.82 389 GLU D N 1
ATOM 13525 C CA . GLU D 1 321 ? 26.612 11.826 -124.298 1.00 29.08 389 GLU D CA 1
ATOM 13526 C C . GLU D 1 321 ? 25.436 12.358 -125.108 1.00 29.29 389 GLU D C 1
ATOM 13527 O O . GLU D 1 321 ? 24.402 11.682 -125.195 1.00 24.13 389 GLU D O 1
ATOM 13533 N N . ASP D 1 322 ? 25.576 13.547 -125.715 1.00 27.08 390 ASP D N 1
ATOM 13534 C CA . ASP D 1 322 ? 24.498 14.110 -126.517 1.00 29.92 390 ASP D CA 1
ATOM 13535 C C . ASP D 1 322 ? 24.404 13.474 -127.896 1.00 28.70 390 ASP D C 1
ATOM 13536 O O . ASP D 1 322 ? 23.333 13.541 -128.510 1.00 21.81 390 ASP D O 1
ATOM 13541 N N . ILE D 1 323 ? 25.491 12.866 -128.388 1.00 26.69 391 ILE D N 1
ATOM 13542 C CA . ILE D 1 323 ? 25.517 12.383 -129.771 1.00 24.83 391 ILE D CA 1
ATOM 13543 C C . ILE D 1 323 ? 24.352 11.433 -130.028 1.00 28.04 391 ILE D C 1
ATOM 13544 O O . ILE D 1 323 ? 23.686 11.512 -131.067 1.00 23.38 391 ILE D O 1
ATOM 13549 N N . LYS D 1 324 ? 24.060 10.538 -129.075 1.00 31.50 392 LYS D N 1
ATOM 13550 C CA . LYS D 1 324 ? 23.019 9.547 -129.326 1.00 24.82 392 LYS D CA 1
ATOM 13551 C C . LYS D 1 324 ? 21.637 10.169 -129.416 1.00 26.37 392 LYS D C 1
ATOM 13552 O O . LYS D 1 324 ? 20.727 9.531 -129.958 1.00 21.10 392 LYS D O 1
ATOM 13558 N N . GLU D 1 325 ? 21.462 11.407 -128.934 1.00 24.32 393 GLU D N 1
ATOM 13559 C CA . GLU D 1 325 ? 20.167 12.070 -129.014 1.00 23.20 393 GLU D CA 1
ATOM 13560 C C . GLU D 1 325 ? 19.990 12.880 -130.290 1.00 24.09 393 GLU D C 1
ATOM 13561 O O . GLU D 1 325 ? 18.857 13.238 -130.629 1.00 22.71 393 GLU D O 1
ATOM 13567 N N . LEU D 1 326 ? 21.070 13.180 -131.013 1.00 28.38 394 LEU D N 1
ATOM 13568 C CA . LEU D 1 326 ? 20.965 13.886 -132.293 1.00 27.16 394 LEU D CA 1
ATOM 13569 C C . LEU D 1 326 ? 20.641 12.884 -133.406 1.00 27.09 394 LEU D C 1
ATOM 13570 O O . LEU D 1 326 ? 21.385 12.694 -134.371 1.00 21.90 394 LEU D O 1
ATOM 13575 N N . LYS D 1 327 ? 19.484 12.239 -133.239 1.00 23.80 395 LYS D N 1
ATOM 13576 C CA . LYS D 1 327 ? 19.127 11.090 -134.066 1.00 26.84 395 LYS D CA 1
ATOM 13577 C C . LYS D 1 327 ? 18.841 11.499 -135.503 1.00 25.49 395 LYS D C 1
ATOM 13578 O O . LYS D 1 327 ? 19.352 10.880 -136.444 1.00 23.09 395 LYS D O 1
ATOM 13584 N N . TYR D 1 328 ? 17.977 12.506 -135.688 1.00 22.19 396 TYR D N 1
ATOM 13585 C CA . TYR D 1 328 ? 17.609 12.947 -137.032 1.00 30.89 396 TYR D CA 1
ATOM 13586 C C . TYR D 1 328 ? 18.800 13.557 -137.759 1.00 24.94 396 TYR D C 1
ATOM 13587 O O . TYR D 1 328 ? 19.009 13.287 -138.946 1.00 21.62 396 TYR D O 1
ATOM 13596 N N . ILE D 1 329 ? 19.586 14.383 -137.061 1.00 25.87 397 ILE D N 1
ATOM 13597 C CA . ILE D 1 329 ? 20.829 14.902 -137.631 1.00 26.31 397 ILE D CA 1
ATOM 13598 C C . ILE D 1 329 ? 21.680 13.753 -138.159 1.00 22.61 397 ILE D C 1
ATOM 13599 O O . ILE D 1 329 ? 22.284 13.846 -139.238 1.00 21.89 397 ILE D O 1
ATOM 13604 N N . THR D 1 330 ? 21.743 12.652 -137.403 1.00 19.33 398 THR D N 1
ATOM 13605 C CA . THR D 1 330 ? 22.548 11.505 -137.825 1.00 22.60 398 THR D CA 1
ATOM 13606 C C . THR D 1 330 ? 21.996 10.877 -139.094 1.00 18.46 398 THR D C 1
ATOM 13607 O O . THR D 1 330 ? 22.758 10.518 -139.998 1.00 19.12 398 THR D O 1
ATOM 13611 N N . ARG D 1 331 ? 20.676 10.750 -139.181 1.00 22.17 399 ARG D N 1
ATOM 13612 C CA . ARG D 1 331 ? 20.061 10.189 -140.376 1.00 18.81 399 ARG D CA 1
ATOM 13613 C C . ARG D 1 331 ? 20.230 11.092 -141.594 1.00 22.94 399 ARG D C 1
ATOM 13614 O O . ARG D 1 331 ? 20.319 10.583 -142.716 1.00 22.55 399 ARG D O 1
ATOM 13622 N N . CYS D 1 332 ? 20.254 12.423 -141.414 1.00 22.37 400 CYS D N 1
ATOM 13623 C CA . CYS D 1 332 ? 20.544 13.306 -142.547 1.00 20.11 400 CYS D CA 1
ATOM 13624 C C . CYS D 1 332 ? 21.946 13.061 -143.079 1.00 21.34 400 CYS D C 1
ATOM 13625 O O . CYS D 1 332 ? 22.174 13.086 -144.292 1.00 20.70 400 CYS D O 1
ATOM 13628 N N . ILE D 1 333 ? 22.899 12.835 -142.177 1.00 18.43 401 ILE D N 1
ATOM 13629 C CA . ILE D 1 333 ? 24.255 12.504 -142.571 1.00 13.34 401 ILE D CA 1
ATOM 13630 C C . ILE D 1 333 ? 24.319 11.126 -143.242 1.00 25.15 401 ILE D C 1
ATOM 13631 O O . ILE D 1 333 ? 25.002 10.960 -144.261 1.00 23.40 401 ILE D O 1
ATOM 13636 N N . ASN D 1 334 ? 23.624 10.118 -142.683 1.00 23.24 402 ASN D N 1
ATOM 13637 C CA . ASN D 1 334 ? 23.570 8.801 -143.327 1.00 21.60 402 ASN D CA 1
ATOM 13638 C C . ASN D 1 334 ? 23.038 8.909 -144.743 1.00 21.61 402 ASN D C 1
ATOM 13639 O O . ASN D 1 334 ? 23.579 8.297 -145.675 1.00 21.74 402 ASN D O 1
ATOM 13644 N N . GLU D 1 335 ? 21.932 9.647 -144.915 1.00 20.95 403 GLU D N 1
ATOM 13645 C CA . GLU D 1 335 ? 21.276 9.707 -146.216 1.00 22.00 403 GLU D CA 1
ATOM 13646 C C . GLU D 1 335 ? 22.100 10.509 -147.219 1.00 26.30 403 GLU D C 1
ATOM 13647 O O . GLU D 1 335 ? 22.047 10.237 -148.427 1.00 19.68 403 GLU D O 1
ATOM 13653 N N . SER D 1 336 ? 22.890 11.471 -146.735 1.00 24.23 404 SER D N 1
ATOM 13654 C CA . SER D 1 336 ? 23.850 12.150 -147.597 1.00 21.41 404 SER D CA 1
ATOM 13655 C C . SER D 1 336 ? 24.958 11.202 -148.049 1.00 26.67 404 SER D C 1
ATOM 13656 O O . SER D 1 336 ? 25.418 11.269 -149.198 1.00 20.85 404 SER D O 1
ATOM 13659 N N . MET D 1 337 ? 25.420 10.327 -147.154 1.00 22.64 405 MET D N 1
ATOM 13660 C CA . MET D 1 337 ? 26.450 9.375 -147.552 1.00 26.55 405 MET D CA 1
ATOM 13661 C C . MET D 1 337 ? 25.894 8.326 -148.502 1.00 17.09 405 MET D C 1
ATOM 13662 O O . MET D 1 337 ? 26.643 7.789 -149.328 1.00 20.95 405 MET D O 1
ATOM 13667 N N . ARG D 1 338 ? 24.591 8.040 -148.417 1.00 24.70 406 ARG D N 1
ATOM 13668 C CA . ARG D 1 338 ? 23.967 7.154 -149.393 1.00 20.77 406 ARG D CA 1
ATOM 13669 C C . ARG D 1 338 ? 23.987 7.792 -150.777 1.00 24.22 406 ARG D C 1
ATOM 13670 O O . ARG D 1 338 ? 24.516 7.207 -151.731 1.00 17.80 406 ARG D O 1
ATOM 13678 N N . LEU D 1 339 ? 23.462 9.016 -150.890 1.00 23.12 407 LEU D N 1
ATOM 13679 C CA . LEU D 1 339 ? 23.460 9.724 -152.171 1.00 27.03 407 LEU D CA 1
ATOM 13680 C C . LEU D 1 339 ? 24.873 10.049 -152.670 1.00 22.12 407 LEU D C 1
ATOM 13681 O O . LEU D 1 339 ? 25.104 10.102 -153.887 1.00 27.39 407 LEU D O 1
ATOM 13686 N N . TYR D 1 340 ? 25.829 10.277 -151.767 1.00 21.69 408 TYR D N 1
ATOM 13687 C CA . TYR D 1 340 ? 27.171 10.719 -152.148 1.00 16.75 408 TYR D CA 1
ATOM 13688 C C . TYR D 1 340 ? 28.232 9.965 -151.371 1.00 22.43 408 TYR D C 1
ATOM 13689 O O . TYR D 1 340 ? 28.826 10.493 -150.422 1.00 23.76 408 TYR D O 1
ATOM 13698 N N . PRO D 1 341 ? 28.540 8.732 -151.784 1.00 24.11 409 PRO D N 1
ATOM 13699 C CA . PRO D 1 341 ? 29.603 7.965 -151.118 1.00 20.85 409 PRO D CA 1
ATOM 13700 C C . PRO D 1 341 ? 31.005 8.419 -151.500 1.00 22.09 409 PRO D C 1
ATOM 13701 O O . PRO D 1 341 ? 31.279 8.789 -152.649 1.00 22.45 409 PRO D O 1
ATOM 13705 N N . HIS D 1 342 ? 31.910 8.360 -150.520 1.00 20.50 410 HIS D N 1
ATOM 13706 C CA . HIS D 1 342 ? 33.303 8.789 -150.694 1.00 22.31 410 HIS D CA 1
ATOM 13707 C C . HIS D 1 342 ? 34.246 7.679 -150.252 1.00 20.83 410 HIS D C 1
ATOM 13708 O O . HIS D 1 342 ? 34.257 7.324 -149.056 1.00 23.80 410 HIS D O 1
ATOM 13715 N N . PRO D 1 343 ? 35.054 7.084 -151.159 1.00 23.16 411 PRO D N 1
ATOM 13716 C CA . PRO D 1 343 ? 35.077 7.267 -152.611 1.00 21.82 411 PRO D CA 1
ATOM 13717 C C . PRO D 1 343 ? 33.872 6.605 -153.248 1.00 26.30 411 PRO D C 1
ATOM 13718 O O . PRO D 1 343 ? 33.231 5.757 -152.620 1.00 22.67 411 PRO D O 1
ATOM 13722 N N . PRO D 1 344 ? 33.539 6.990 -154.480 1.00 22.14 412 PRO D N 1
ATOM 13723 C CA . PRO D 1 344 ? 32.363 6.395 -155.120 1.00 23.65 412 PRO D CA 1
ATOM 13724 C C . PRO D 1 344 ? 32.595 4.957 -155.575 1.00 23.42 412 PRO D C 1
ATOM 13725 O O . PRO D 1 344 ? 31.624 4.272 -155.924 1.00 23.17 412 PRO D O 1
ATOM 13729 N N . VAL D 1 345 ? 33.836 4.471 -155.555 1.00 19.18 413 VAL D N 1
ATOM 13730 C CA . VAL D 1 345 ? 34.149 3.098 -155.940 1.00 22.98 413 VAL D CA 1
ATOM 13731 C C . VAL D 1 345 ? 35.199 2.546 -154.992 1.00 23.96 413 VAL D C 1
ATOM 13732 O O . VAL D 1 345 ? 36.084 3.271 -154.524 1.00 30.27 413 VAL D O 1
ATOM 13736 N N . LEU D 1 346 ? 35.101 1.244 -154.719 1.00 20.14 414 LEU D N 1
ATOM 13737 C CA . LEU D 1 346 ? 36.074 0.516 -153.925 1.00 21.98 414 LEU D CA 1
ATOM 13738 C C . LEU D 1 346 ? 36.763 -0.503 -154.823 1.00 24.48 414 LEU D C 1
ATOM 13739 O O . LEU D 1 346 ? 36.118 -1.140 -155.660 1.00 20.18 414 LEU D O 1
ATOM 13744 N N . ILE D 1 347 ? 38.068 -0.657 -154.640 1.00 20.97 415 ILE D N 1
ATOM 13745 C CA . ILE D 1 347 ? 38.918 -1.404 -155.558 1.00 23.94 415 ILE D CA 1
ATOM 13746 C C . ILE D 1 347 ? 39.501 -2.600 -154.823 1.00 22.17 415 ILE D C 1
ATOM 13747 O O . ILE D 1 347 ? 39.995 -2.456 -153.699 1.00 20.87 415 ILE D O 1
ATOM 13752 N N . ARG D 1 348 ? 39.463 -3.769 -155.471 1.00 21.12 416 ARG D N 1
ATOM 13753 C CA . ARG D 1 348 ? 40.113 -4.986 -154.993 1.00 19.09 416 ARG D CA 1
ATOM 13754 C C . ARG D 1 348 ? 40.750 -5.709 -156.181 1.00 23.52 416 ARG D C 1
ATOM 13755 O O . ARG D 1 348 ? 40.578 -5.324 -157.341 1.00 19.08 416 ARG D O 1
ATOM 13763 N N . ARG D 1 349 ? 41.507 -6.765 -155.880 1.00 24.31 417 ARG D N 1
ATOM 13764 C CA . ARG D 1 349 ? 42.071 -7.633 -156.907 1.00 23.89 417 ARG D CA 1
ATOM 13765 C C . ARG D 1 349 ? 42.046 -9.070 -156.387 1.00 24.65 417 ARG D C 1
ATOM 13766 O O . ARG D 1 349 ? 42.558 -9.344 -155.299 1.00 23.14 417 ARG D O 1
ATOM 13774 N N . ALA D 1 350 ? 41.414 -9.979 -157.135 1.00 20.32 418 ALA D N 1
ATOM 13775 C CA . ALA D 1 350 ? 41.391 -11.388 -156.741 1.00 20.22 418 ALA D CA 1
ATOM 13776 C C . ALA D 1 350 ? 42.811 -11.933 -156.602 1.00 22.68 418 ALA D C 1
ATOM 13777 O O . ALA D 1 350 ? 43.653 -11.736 -157.484 1.00 23.21 418 ALA D O 1
ATOM 13779 N N . GLN D 1 351 ? 43.100 -12.594 -155.479 1.00 22.43 419 GLN D N 1
ATOM 13780 C CA . GLN D 1 351 ? 44.415 -13.206 -155.330 1.00 23.09 419 GLN D CA 1
ATOM 13781 C C . GLN D 1 351 ? 44.431 -14.691 -155.676 1.00 31.69 419 GLN D C 1
ATOM 13782 O O . GLN D 1 351 ? 45.519 -15.263 -155.767 1.00 24.57 419 GLN D O 1
ATOM 13788 N N . VAL D 1 352 ? 43.266 -15.323 -155.831 1.00 29.38 420 VAL D N 1
ATOM 13789 C CA . VAL D 1 352 ? 43.112 -16.718 -156.258 1.00 28.08 420 VAL D CA 1
ATOM 13790 C C . VAL D 1 352 ? 41.878 -16.739 -157.150 1.00 26.21 420 VAL D C 1
ATOM 13791 O O . VAL D 1 352 ? 41.158 -15.738 -157.189 1.00 28.27 420 VAL D O 1
ATOM 13795 N N . PRO D 1 353 ? 41.598 -17.807 -157.897 1.00 28.89 421 PRO D N 1
ATOM 13796 C CA . PRO D 1 353 ? 40.313 -17.877 -158.606 1.00 30.30 421 PRO D CA 1
ATOM 13797 C C . PRO D 1 353 ? 39.154 -17.984 -157.621 1.00 29.43 421 PRO D C 1
ATOM 13798 O O . PRO D 1 353 ? 39.301 -18.461 -156.492 1.00 25.35 421 PRO D O 1
ATOM 13802 N N . ASP D 1 354 ? 37.989 -17.522 -158.057 1.00 21.98 422 ASP D N 1
ATOM 13803 C CA . ASP D 1 354 ? 36.850 -17.472 -157.154 1.00 29.10 422 ASP D CA 1
ATOM 13804 C C . ASP D 1 354 ? 35.566 -17.377 -157.963 1.00 24.59 422 ASP D C 1
ATOM 13805 O O . ASP D 1 354 ? 35.562 -16.939 -159.117 1.00 22.94 422 ASP D O 1
ATOM 13810 N N . ILE D 1 355 ? 34.476 -17.796 -157.333 1.00 21.80 423 ILE D N 1
ATOM 13811 C CA . ILE D 1 355 ? 33.143 -17.750 -157.923 1.00 26.63 423 ILE D CA 1
ATOM 13812 C C . ILE D 1 355 ? 32.299 -16.773 -157.116 1.00 25.84 423 ILE D C 1
ATOM 13813 O O . ILE D 1 355 ? 32.078 -16.972 -155.914 1.00 19.58 423 ILE D O 1
ATOM 13818 N N . LEU D 1 356 ? 31.853 -15.788 -157.737 1.00 23.46 424 LEU D N 1
ATOM 13819 C CA . LEU D 1 356 ? 31.051 -14.755 -157.099 1.00 31.09 424 LEU D CA 1
ATOM 13820 C C . LEU D 1 356 ? 29.587 -15.179 -157.080 1.00 25.95 424 LEU D C 1
ATOM 13821 O O . LEU D 1 356 ? 29.149 -15.951 -157.948 1.00 21.63 424 LEU D O 1
ATOM 13826 N N . PRO D 1 357 ? 28.832 -14.686 -156.098 1.00 25.85 425 PRO D N 1
ATOM 13827 C CA . PRO D 1 357 ? 27.399 -14.998 -156.039 1.00 24.88 425 PRO D CA 1
ATOM 13828 C C . PRO D 1 357 ? 26.721 -14.727 -157.374 1.00 23.70 425 PRO D C 1
ATOM 13829 O O . PRO D 1 357 ? 26.874 -13.657 -157.969 1.00 27.38 425 PRO D O 1
ATOM 13833 N N . GLY D 1 358 ? 25.969 -15.712 -157.851 1.00 27.92 426 GLY D N 1
ATOM 13834 C CA . GLY D 1 358 ? 25.439 -15.692 -159.197 1.00 24.27 426 GLY D CA 1
ATOM 13835 C C . GLY D 1 358 ? 26.263 -16.482 -160.187 1.00 24.34 426 GLY D C 1
ATOM 13836 O O . GLY D 1 358 ? 25.942 -16.475 -161.388 1.00 27.71 426 GLY D O 1
ATOM 13837 N N . ASN D 1 359 ? 27.320 -17.144 -159.718 1.00 25.81 427 ASN D N 1
ATOM 13838 C CA . ASN D 1 359 ? 28.149 -18.046 -160.521 1.00 29.20 427 ASN D CA 1
ATOM 13839 C C . ASN D 1 359 ? 28.970 -17.291 -161.571 1.00 24.47 427 ASN D C 1
ATOM 13840 O O . ASN D 1 359 ? 29.199 -17.787 -162.676 1.00 27.68 427 ASN D O 1
ATOM 13845 N N . TYR D 1 360 ? 29.441 -16.096 -161.224 1.00 20.74 428 TYR D N 1
ATOM 13846 C CA . TYR D 1 360 ? 30.388 -15.382 -162.067 1.00 21.24 428 TYR D CA 1
ATOM 13847 C C . TYR D 1 360 ? 31.804 -15.777 -161.663 1.00 24.52 428 TYR D C 1
ATOM 13848 O O . TYR D 1 360 ? 32.147 -15.769 -160.476 1.00 21.76 428 TYR D O 1
ATOM 13857 N N . LYS D 1 361 ? 32.631 -16.118 -162.644 1.00 21.76 429 LYS D N 1
ATOM 13858 C CA . LYS D 1 361 ? 33.953 -16.668 -162.365 1.00 24.28 429 LYS D CA 1
ATOM 13859 C C . LYS D 1 361 ? 35.029 -15.637 -162.680 1.00 25.28 429 LYS D C 1
ATOM 13860 O O . LYS D 1 361 ? 35.004 -15.014 -163.749 1.00 16.29 429 LYS D O 1
ATOM 13866 N N . VAL D 1 362 ? 35.959 -15.446 -161.733 1.00 24.36 430 VAL D N 1
ATOM 13867 C CA . VAL D 1 362 ? 37.125 -14.594 -161.926 1.00 23.93 430 VAL D CA 1
ATOM 13868 C C . VAL D 1 362 ? 38.384 -15.372 -161.586 1.00 24.20 430 VAL D C 1
ATOM 13869 O O . VAL D 1 362 ? 38.372 -16.308 -160.778 1.00 18.52 430 VAL D O 1
ATOM 13873 N N . ASN D 1 363 ? 39.484 -14.942 -162.194 1.00 22.53 431 ASN D N 1
ATOM 13874 C CA . ASN D 1 363 ? 40.779 -15.599 -162.138 1.00 24.41 431 ASN D CA 1
ATOM 13875 C C . ASN D 1 363 ? 41.718 -14.798 -161.243 1.00 20.38 431 ASN D C 1
ATOM 13876 O O . ASN D 1 363 ? 41.459 -13.633 -160.928 1.00 22.99 431 ASN D O 1
ATOM 13881 N N . THR D 1 364 ? 42.806 -15.435 -160.820 1.00 23.38 432 THR D N 1
ATOM 13882 C CA . THR D 1 364 ? 43.852 -14.734 -160.083 1.00 22.21 432 THR D CA 1
ATOM 13883 C C . THR D 1 364 ? 44.291 -13.489 -160.837 1.00 26.78 432 THR D C 1
ATOM 13884 O O . THR D 1 364 ? 44.491 -13.525 -162.054 1.00 25.53 432 THR D O 1
ATOM 13888 N N . GLY D 1 365 ? 44.399 -12.371 -160.111 1.00 24.99 433 GLY D N 1
ATOM 13889 C CA . GLY D 1 365 ? 44.825 -11.122 -160.704 1.00 22.50 433 GLY D CA 1
ATOM 13890 C C . GLY D 1 365 ? 43.725 -10.240 -161.245 1.00 20.10 433 GLY D C 1
ATOM 13891 O O . GLY D 1 365 ? 44.023 -9.124 -161.683 1.00 26.33 433 GLY D O 1
ATOM 13892 N N . GLN D 1 366 ? 42.464 -10.688 -161.216 1.00 19.78 434 GLN D N 1
ATOM 13893 C CA . GLN D 1 366 ? 41.366 -9.908 -161.790 1.00 21.10 434 GLN D CA 1
ATOM 13894 C C . GLN D 1 366 ? 41.097 -8.658 -160.956 1.00 21.22 434 GLN D C 1
ATOM 13895 O O . GLN D 1 366 ? 40.802 -8.760 -159.765 1.00 21.40 434 GLN D O 1
ATOM 13901 N N . ASP D 1 367 ? 41.155 -7.483 -161.582 1.00 20.76 435 ASP D N 1
ATOM 13902 C CA . ASP D 1 367 ? 40.838 -6.251 -160.870 1.00 25.55 435 ASP D CA 1
ATOM 13903 C C . ASP D 1 367 ? 39.325 -6.106 -160.731 1.00 26.87 435 ASP D C 1
ATOM 13904 O O . ASP D 1 367 ? 38.566 -6.353 -161.682 1.00 22.07 435 ASP D O 1
ATOM 13909 N N . ILE D 1 368 ? 38.892 -5.726 -159.525 1.00 22.39 436 ILE D N 1
ATOM 13910 C CA . ILE D 1 368 ? 37.485 -5.585 -159.162 1.00 23.32 436 ILE D CA 1
ATOM 13911 C C . ILE D 1 368 ? 37.204 -4.129 -158.818 1.00 19.74 436 ILE D C 1
ATOM 13912 O O . ILE D 1 368 ? 37.983 -3.490 -158.103 1.00 20.50 436 ILE D O 1
ATOM 13917 N N . MET D 1 369 ? 36.074 -3.612 -159.294 1.00 21.07 437 MET D N 1
ATOM 13918 C CA . MET D 1 369 ? 35.604 -2.295 -158.893 1.00 20.82 437 MET D CA 1
ATOM 13919 C C . MET D 1 369 ? 34.179 -2.420 -158.371 1.00 20.15 437 MET D C 1
ATOM 13920 O O . MET D 1 369 ? 33.266 -2.772 -159.127 1.00 22.23 437 MET D O 1
ATOM 13925 N N . ILE D 1 370 ? 33.987 -2.129 -157.084 1.00 19.51 438 ILE D N 1
ATOM 13926 C CA . ILE D 1 370 ? 32.653 -2.035 -156.497 1.00 18.27 438 ILE D CA 1
ATOM 13927 C C . ILE D 1 370 ? 32.177 -0.597 -156.641 1.00 20.87 438 ILE D C 1
ATOM 13928 O O . ILE D 1 370 ? 32.839 0.326 -156.160 1.00 18.78 438 ILE D O 1
ATOM 13933 N N . SER D 1 371 ? 31.048 -0.393 -157.319 1.00 17.02 439 SER D N 1
ATOM 13934 C CA . SER D 1 371 ? 30.496 0.959 -157.446 1.00 19.11 439 SER D CA 1
ATOM 13935 C C . SER D 1 371 ? 29.515 1.188 -156.302 1.00 18.53 439 SER D C 1
ATOM 13936 O O . SER D 1 371 ? 28.344 0.818 -156.370 1.00 20.60 439 SER D O 1
ATOM 13939 N N . VAL D 1 372 ? 30.011 1.773 -155.216 1.00 17.51 440 VAL D N 1
ATOM 13940 C CA . VAL D 1 372 ? 29.133 2.127 -154.104 1.00 17.06 440 VAL D CA 1
ATOM 13941 C C . VAL D 1 372 ? 28.076 3.122 -154.567 1.00 19.26 440 VAL D C 1
ATOM 13942 O O . VAL D 1 372 ? 26.906 3.033 -154.176 1.00 19.39 440 VAL D O 1
ATOM 13946 N N . TYR D 1 373 ? 28.468 4.066 -155.435 1.00 20.40 441 TYR D N 1
ATOM 13947 C CA . TYR D 1 373 ? 27.504 4.994 -156.024 1.00 18.46 441 TYR D CA 1
ATOM 13948 C C . TYR D 1 373 ? 26.351 4.246 -156.699 1.00 22.43 441 TYR D C 1
ATOM 13949 O O . TYR D 1 373 ? 25.178 4.601 -156.521 1.00 21.16 441 TYR D O 1
ATOM 13958 N N . ASN D 1 374 ? 26.663 3.207 -157.486 1.00 20.19 442 ASN D N 1
ATOM 13959 C CA . ASN D 1 374 ? 25.602 2.458 -158.167 1.00 22.26 442 ASN D CA 1
ATOM 13960 C C . ASN D 1 374 ? 24.709 1.732 -157.169 1.00 18.59 442 ASN D C 1
ATOM 13961 O O . ASN D 1 374 ? 23.484 1.747 -157.291 1.00 21.79 442 ASN D O 1
ATOM 13966 N N . ILE D 1 375 ? 25.314 1.046 -156.203 1.00 22.32 443 ILE D N 1
ATOM 13967 C CA . ILE D 1 375 ? 24.527 0.297 -155.230 1.00 20.59 443 ILE D CA 1
ATOM 13968 C C . ILE D 1 375 ? 23.567 1.233 -154.502 1.00 22.33 443 ILE D C 1
ATOM 13969 O O . ILE D 1 375 ? 22.373 0.941 -154.365 1.00 23.68 443 ILE D O 1
ATOM 13974 N N . HIS D 1 376 ? 24.072 2.391 -154.057 1.00 20.25 444 HIS D N 1
ATOM 13975 C CA . HIS D 1 376 ? 23.245 3.319 -153.289 1.00 20.33 444 HIS D CA 1
ATOM 13976 C C . HIS D 1 376 ? 22.136 3.922 -154.131 1.00 22.91 444 HIS D C 1
ATOM 13977 O O . HIS D 1 376 ? 21.085 4.282 -153.594 1.00 28.88 444 HIS D O 1
ATOM 13984 N N . ARG D 1 377 ? 22.339 4.051 -155.444 1.00 23.73 445 ARG D N 1
ATOM 13985 C CA . ARG D 1 377 ? 21.356 4.717 -156.288 1.00 22.79 445 ARG D CA 1
ATOM 13986 C C . ARG D 1 377 ? 20.592 3.760 -157.195 1.00 28.57 445 ARG D C 1
ATOM 13987 O O . ARG D 1 377 ? 19.788 4.209 -158.024 1.00 29.66 445 ARG D O 1
ATOM 13995 N N . SER D 1 378 ? 20.771 2.457 -157.010 1.00 28.07 446 SER D N 1
ATOM 13996 C CA . SER D 1 378 ? 20.119 1.464 -157.847 1.00 25.68 446 SER D CA 1
ATOM 13997 C C . SER D 1 378 ? 18.663 1.304 -157.437 1.00 28.90 446 SER D C 1
ATOM 13998 O O . SER D 1 378 ? 18.365 1.065 -156.263 1.00 29.01 446 SER D O 1
ATOM 14001 N N . SER D 1 379 ? 17.755 1.417 -158.408 1.00 24.29 447 SER D N 1
ATOM 14002 C CA . SER D 1 379 ? 16.345 1.163 -158.117 1.00 32.86 447 SER D CA 1
ATOM 14003 C C . SER D 1 379 ? 16.070 -0.308 -157.833 1.00 33.52 447 SER D C 1
ATOM 14004 O O . SER D 1 379 ? 15.019 -0.628 -157.270 1.00 34.95 447 SER D O 1
ATOM 14007 N N . GLU D 1 380 ? 16.987 -1.210 -158.199 1.00 32.76 448 GLU D N 1
ATOM 14008 C CA . GLU D 1 380 ? 16.868 -2.599 -157.766 1.00 35.81 448 GLU D CA 1
ATOM 14009 C C . GLU D 1 380 ? 17.227 -2.779 -156.297 1.00 36.08 448 GLU D C 1
ATOM 14010 O O . GLU D 1 380 ? 17.077 -3.892 -155.774 1.00 31.89 448 GLU D O 1
ATOM 14016 N N . VAL D 1 381 ? 17.716 -1.724 -155.632 1.00 26.96 449 VAL D N 1
ATOM 14017 C CA . VAL D 1 381 ? 18.193 -1.807 -154.258 1.00 29.87 449 VAL D CA 1
ATOM 14018 C C . VAL D 1 381 ? 17.418 -0.881 -153.326 1.00 31.00 449 VAL D C 1
ATOM 14019 O O . VAL D 1 381 ? 17.093 -1.267 -152.197 1.00 24.32 449 VAL D O 1
ATOM 14023 N N . TRP D 1 382 ? 17.106 0.339 -153.776 1.00 27.52 450 TRP D N 1
ATOM 14024 C CA . TRP D 1 382 ? 16.510 1.375 -152.938 1.00 31.94 450 TRP D CA 1
ATOM 14025 C C . TRP D 1 382 ? 15.270 1.949 -153.608 1.00 31.38 450 TRP D C 1
ATOM 14026 O O . TRP D 1 382 ? 15.317 2.344 -154.775 1.00 30.76 450 TRP D O 1
ATOM 14037 N N . GLU D 1 383 ? 14.164 1.995 -152.874 1.00 34.43 451 GLU D N 1
ATOM 14038 C CA . GLU D 1 383 ? 13.017 2.757 -153.340 1.00 37.21 451 GLU D CA 1
ATOM 14039 C C . GLU D 1 383 ? 13.361 4.241 -153.303 1.00 30.78 451 GLU D C 1
ATOM 14040 O O . GLU D 1 383 ? 14.084 4.693 -152.414 1.00 29.08 451 GLU D O 1
ATOM 14042 N N . LYS D 1 384 ? 12.855 4.994 -154.289 1.00 37.98 452 LYS D N 1
ATOM 14043 C CA . LYS D 1 384 ? 13.079 6.444 -154.390 1.00 34.27 452 LYS D CA 1
ATOM 14044 C C . LYS D 1 384 ? 14.562 6.783 -154.225 1.00 37.41 452 LYS D C 1
ATOM 14045 O O . LYS D 1 384 ? 14.952 7.699 -153.485 1.00 28.10 452 LYS D O 1
ATOM 14051 N N . ALA D 1 385 ? 15.390 6.030 -154.960 1.00 32.77 453 ALA D N 1
ATOM 14052 C CA . ALA D 1 385 ? 16.829 6.007 -154.717 1.00 32.43 453 ALA D CA 1
ATOM 14053 C C . ALA D 1 385 ? 17.479 7.363 -154.959 1.00 31.31 453 ALA D C 1
ATOM 14054 O O . ALA D 1 385 ? 18.542 7.646 -154.398 1.00 27.09 453 ALA D O 1
ATOM 14056 N N . GLU D 1 386 ? 16.878 8.204 -155.793 1.00 26.35 454 GLU D N 1
ATOM 14057 C CA . GLU D 1 386 ? 17.468 9.500 -156.082 1.00 31.22 454 GLU D CA 1
ATOM 14058 C C . GLU D 1 386 ? 16.996 10.605 -155.139 1.00 33.67 454 GLU D C 1
ATOM 14059 O O . GLU D 1 386 ? 17.506 11.725 -155.227 1.00 35.35 454 GLU D O 1
ATOM 14065 N N . GLU D 1 387 ? 16.048 10.335 -154.249 1.00 29.61 455 GLU D N 1
ATOM 14066 C CA . GLU D 1 387 ? 15.477 11.373 -153.400 1.00 31.81 455 GLU D CA 1
ATOM 14067 C C . GLU D 1 387 ? 16.119 11.354 -152.024 1.00 35.13 455 GLU D C 1
ATOM 14068 O O . GLU D 1 387 ? 16.427 10.287 -151.485 1.00 25.92 455 GLU D O 1
ATOM 14074 N N . PHE D 1 388 ? 16.278 12.548 -151.451 1.00 35.92 456 PHE D N 1
ATOM 14075 C CA . PHE D 1 388 ? 16.835 12.747 -150.113 1.00 27.74 456 PHE D CA 1
ATOM 14076 C C . PHE D 1 388 ? 15.734 12.544 -149.083 1.00 29.68 456 PHE D C 1
ATOM 14077 O O . PHE D 1 388 ? 14.963 13.460 -148.798 1.00 32.45 456 PHE D O 1
ATOM 14085 N N . LEU D 1 389 ? 15.665 11.346 -148.503 1.00 27.53 457 LEU D N 1
ATOM 14086 C CA . LEU D 1 389 ? 14.622 10.988 -147.541 1.00 28.91 457 LEU D CA 1
ATOM 14087 C C . LEU D 1 389 ? 15.278 10.417 -146.285 1.00 32.73 457 LEU D C 1
ATOM 14088 O O . LEU D 1 389 ? 15.366 9.192 -146.120 1.00 25.95 457 LEU D O 1
ATOM 14093 N N . PRO D 1 390 ? 15.757 11.283 -145.380 1.00 31.94 458 PRO D N 1
ATOM 14094 C CA . PRO D 1 390 ? 16.296 10.792 -144.096 1.00 29.56 458 PRO D CA 1
ATOM 14095 C C . PRO D 1 390 ? 15.316 9.925 -143.330 1.00 26.32 458 PRO D C 1
ATOM 14096 O O . PRO D 1 390 ? 15.740 9.092 -142.519 1.00 26.14 458 PRO D O 1
ATOM 14100 N N . GLU D 1 391 ? 14.018 10.093 -143.563 1.00 30.40 459 GLU D N 1
ATOM 14101 C CA . GLU D 1 391 ? 12.996 9.301 -142.897 1.00 31.06 459 GLU D CA 1
ATOM 14102 C C . GLU D 1 391 ? 12.948 7.861 -143.390 1.00 28.51 459 GLU D C 1
ATOM 14103 O O . GLU D 1 391 ? 12.149 7.078 -142.866 1.00 26.42 459 GLU D O 1
ATOM 14109 N N . ARG D 1 392 ? 13.774 7.479 -144.370 1.00 27.30 460 ARG D N 1
ATOM 14110 C CA . ARG D 1 392 ? 13.815 6.072 -144.767 1.00 26.28 460 ARG D CA 1
ATOM 14111 C C . ARG D 1 392 ? 14.490 5.204 -143.710 1.00 28.10 460 ARG D C 1
ATOM 14112 O O . ARG D 1 392 ? 14.321 3.981 -143.728 1.00 30.40 460 ARG D O 1
ATOM 14120 N N . PHE D 1 393 ? 15.228 5.801 -142.781 1.00 24.25 461 PHE D N 1
ATOM 14121 C CA . PHE D 1 393 ? 15.855 5.057 -141.697 1.00 28.97 461 PHE D CA 1
ATOM 14122 C C . PHE D 1 393 ? 15.018 5.220 -140.430 1.00 33.14 461 PHE D C 1
ATOM 14123 O O . PHE D 1 393 ? 14.631 6.337 -140.078 1.00 28.53 461 PHE D O 1
ATOM 14131 N N . ASP D 1 394 ? 14.721 4.103 -139.770 1.00 30.56 462 ASP D N 1
ATOM 14132 C CA . ASP D 1 394 ? 14.037 4.135 -138.479 1.00 33.35 462 ASP D CA 1
ATOM 14133 C C . ASP D 1 394 ? 14.806 4.997 -137.476 1.00 33.17 462 ASP D C 1
ATOM 14134 O O . ASP D 1 394 ? 15.944 4.682 -137.103 1.00 28.95 462 ASP D O 1
ATOM 14139 N N . ILE D 1 395 ? 14.175 6.083 -137.020 1.00 32.09 463 ILE D N 1
ATOM 14140 C CA . ILE D 1 395 ? 14.876 6.997 -136.126 1.00 34.79 463 ILE D CA 1
ATOM 14141 C C . ILE D 1 395 ? 15.138 6.354 -134.766 1.00 35.13 463 ILE D C 1
ATOM 14142 O O . ILE D 1 395 ? 16.058 6.771 -134.054 1.00 35.16 463 ILE D O 1
ATOM 14147 N N . ASP D 1 396 ? 14.383 5.316 -134.409 1.00 33.31 464 ASP D N 1
ATOM 14148 C CA . ASP D 1 396 ? 14.571 4.588 -133.160 1.00 38.15 464 ASP D CA 1
ATOM 14149 C C . ASP D 1 396 ? 15.299 3.266 -133.347 1.00 40.00 464 ASP D C 1
ATOM 14150 O O . ASP D 1 396 ? 15.483 2.531 -132.369 1.00 36.23 464 ASP D O 1
ATOM 14155 N N . GLY D 1 397 ? 15.689 2.929 -134.578 1.00 34.34 465 GLY D N 1
ATOM 14156 C CA . GLY D 1 397 ? 16.468 1.736 -134.823 1.00 28.31 465 GLY D CA 1
ATOM 14157 C C . GLY D 1 397 ? 17.959 2.019 -134.801 1.00 27.17 465 GLY D C 1
ATOM 14158 O O . GLY D 1 397 ? 18.416 3.123 -134.511 1.00 27.14 465 GLY D O 1
ATOM 14159 N N . ALA D 1 398 ? 18.723 0.984 -135.123 1.00 21.50 466 ALA D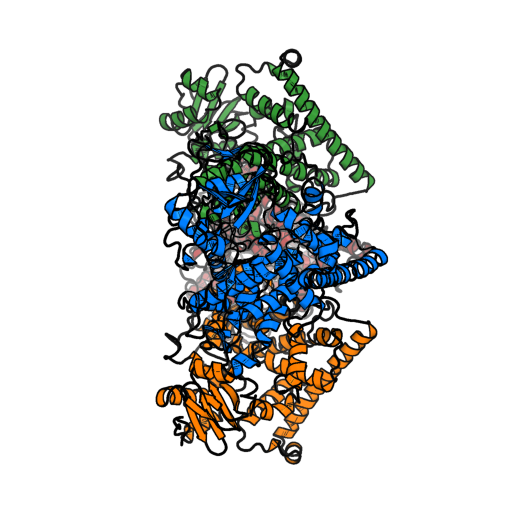 N 1
ATOM 14160 C CA . ALA D 1 398 ? 20.170 1.116 -135.221 1.00 22.76 466 ALA D CA 1
ATOM 14161 C C . ALA D 1 398 ? 20.550 2.066 -136.350 1.00 22.52 466 ALA D C 1
ATOM 14162 O O . ALA D 1 398 ? 19.905 2.098 -137.408 1.00 22.28 466 ALA D O 1
ATOM 14164 N N . ILE D 1 399 ? 21.599 2.843 -136.119 1.00 19.51 467 ILE D N 1
ATOM 14165 C CA . ILE D 1 399 ? 22.142 3.679 -137.195 1.00 24.78 467 ILE D CA 1
ATOM 14166 C C . ILE D 1 399 ? 22.512 2.787 -138.378 1.00 25.10 467 ILE D C 1
ATOM 14167 O O . ILE D 1 399 ? 23.252 1.796 -138.193 1.00 23.96 467 ILE D O 1
ATOM 14172 N N . PRO D 1 400 ? 22.029 3.072 -139.595 1.00 20.67 468 PRO D N 1
ATOM 14173 C CA . PRO D 1 400 ? 22.271 2.161 -140.727 1.00 23.32 468 PRO D CA 1
ATOM 14174 C C . PRO D 1 400 ? 23.753 2.000 -141.019 1.00 21.86 468 PRO D C 1
ATOM 14175 O O . PRO D 1 400 ? 24.539 2.935 -140.864 1.00 24.36 468 PRO D O 1
ATOM 14179 N N . ASN D 1 401 ? 24.138 0.793 -141.434 1.00 20.81 469 ASN D N 1
ATOM 14180 C CA . ASN D 1 401 ? 25.514 0.533 -141.861 1.00 21.64 469 ASN D CA 1
ATOM 14181 C C . ASN D 1 401 ? 25.516 -0.686 -142.785 1.00 18.08 469 ASN D C 1
ATOM 14182 O O . ASN D 1 401 ? 24.454 -1.195 -143.168 1.00 19.31 469 ASN D O 1
ATOM 14187 N N . GLU D 1 402 ? 26.721 -1.147 -143.153 1.00 18.36 470 GLU D N 1
ATOM 14188 C CA . GLU D 1 402 ? 26.844 -2.233 -144.133 1.00 19.18 470 GLU D CA 1
ATOM 14189 C C . GLU D 1 402 ? 26.344 -3.569 -143.590 1.00 20.15 470 GLU D C 1
ATOM 14190 O O . GLU D 1 402 ? 25.777 -4.368 -144.348 1.00 21.19 470 GLU D O 1
ATOM 14196 N N . THR D 1 403 ? 26.532 -3.822 -142.291 1.00 24.36 471 THR D N 1
ATOM 14197 C CA . THR D 1 403 ? 26.105 -5.084 -141.697 1.00 24.16 471 THR D CA 1
ATOM 14198 C C . THR D 1 403 ? 24.585 -5.142 -141.554 1.00 23.72 471 THR D C 1
ATOM 14199 O O . THR D 1 403 ? 23.953 -6.098 -142.019 1.00 22.02 471 THR D O 1
ATOM 14203 N N . ASN D 1 404 ? 23.967 -4.116 -140.948 1.00 19.43 472 ASN D N 1
ATOM 14204 C CA . ASN D 1 404 ? 22.527 -4.205 -140.711 1.00 19.21 472 ASN D CA 1
ATOM 14205 C C . ASN D 1 404 ? 21.686 -3.863 -141.939 1.00 22.43 472 ASN D C 1
ATOM 14206 O O . ASN D 1 404 ? 20.456 -4.006 -141.885 1.00 23.30 472 ASN D O 1
ATOM 14211 N N . THR D 1 405 ? 22.291 -3.455 -143.053 1.00 19.57 473 THR D N 1
ATOM 14212 C CA . THR D 1 405 ? 21.557 -3.352 -144.314 1.00 18.83 473 THR D CA 1
ATOM 14213 C C . THR D 1 405 ? 21.992 -4.407 -145.330 1.00 22.30 473 THR D C 1
ATOM 14214 O O . THR D 1 405 ? 21.568 -4.345 -146.492 1.00 26.19 473 THR D O 1
ATOM 14218 N N . ASP D 1 406 ? 22.851 -5.343 -144.935 1.00 24.64 474 ASP D N 1
ATOM 14219 C CA . ASP D 1 406 ? 23.316 -6.401 -145.832 1.00 26.13 474 ASP D CA 1
ATOM 14220 C C . ASP D 1 406 ? 23.912 -5.796 -147.103 1.00 29.56 474 ASP D C 1
ATOM 14221 O O . ASP D 1 406 ? 23.654 -6.253 -148.219 1.00 25.71 474 ASP D O 1
ATOM 14226 N N . PHE D 1 407 ? 24.700 -4.731 -146.914 1.00 23.24 475 PHE D N 1
ATOM 14227 C CA . PHE D 1 407 ? 25.496 -4.085 -147.948 1.00 24.43 475 PHE D CA 1
ATOM 14228 C C . PHE D 1 407 ? 24.642 -3.428 -149.023 1.00 18.80 475 PHE D C 1
ATOM 14229 O O . PHE D 1 407 ? 25.104 -3.226 -150.155 1.00 22.71 475 PHE D O 1
ATOM 14237 N N . LYS D 1 408 ? 23.404 -3.069 -148.685 1.00 18.90 476 LYS D N 1
ATOM 14238 C CA . LYS D 1 408 ? 22.671 -2.104 -149.492 1.00 19.59 476 LYS D CA 1
ATOM 14239 C C . LYS D 1 408 ? 23.160 -0.680 -149.239 1.00 22.40 476 LYS D C 1
ATOM 14240 O O . LYS D 1 408 ? 23.080 0.167 -150.136 1.00 18.35 476 LYS D O 1
ATOM 14246 N N . PHE D 1 409 ? 23.672 -0.405 -148.034 1.00 20.15 477 PHE D N 1
ATOM 14247 C CA . PHE D 1 409 ? 24.249 0.887 -147.652 1.00 17.31 477 PHE D CA 1
ATOM 14248 C C . PHE D 1 409 ? 25.682 0.634 -147.209 1.00 19.14 477 PHE D C 1
ATOM 14249 O O . PHE D 1 409 ? 25.913 -0.142 -146.278 1.00 18.97 477 PHE D O 1
ATOM 14257 N N . ILE D 1 410 ? 26.651 1.238 -147.893 1.00 16.59 478 ILE D N 1
ATOM 14258 C CA . ILE D 1 410 ? 28.051 0.939 -147.562 1.00 19.20 478 ILE D CA 1
ATOM 14259 C C . ILE D 1 410 ? 28.787 2.248 -147.360 1.00 19.32 478 ILE D C 1
ATOM 14260 O O . ILE D 1 410 ? 29.523 2.689 -148.256 1.00 16.80 478 ILE D O 1
ATOM 14265 N N . PRO D 1 411 ? 28.615 2.911 -146.214 1.00 19.37 479 PRO D N 1
ATOM 14266 C CA . PRO D 1 411 ? 29.248 4.223 -146.043 1.00 17.07 479 PRO D CA 1
ATOM 14267 C C . PRO D 1 411 ? 30.708 4.143 -145.656 1.00 19.96 479 PRO D C 1
ATOM 14268 O O . PRO D 1 411 ? 31.431 5.112 -145.903 1.00 17.07 479 PRO D O 1
ATOM 14272 N N . PHE D 1 412 ? 31.177 3.036 -145.074 1.00 18.91 480 PHE D N 1
ATOM 14273 C CA . PHE D 1 412 ? 32.536 2.987 -144.534 1.00 20.42 480 PHE D CA 1
ATOM 14274 C C . PHE D 1 412 ? 33.235 1.697 -144.944 1.00 18.22 480 PHE D C 1
ATOM 14275 O O . PHE D 1 412 ? 34.004 1.111 -144.171 1.00 21.12 480 PHE D O 1
ATOM 14283 N N . SER D 1 413 ? 32.976 1.243 -146.165 1.00 19.41 481 SER D N 1
ATOM 14284 C CA . SER D 1 413 ? 33.436 -0.060 -146.668 1.00 20.00 481 SER D CA 1
ATOM 14285 C C . SER D 1 413 ? 32.932 -1.147 -145.707 1.00 20.03 481 SER D C 1
ATOM 14286 O O . SER D 1 413 ? 31.890 -0.994 -145.055 1.00 22.30 481 SER D O 1
ATOM 14289 N N . GLY D 1 414 ? 33.637 -2.264 -145.628 1.00 24.68 482 GLY D N 1
ATOM 14290 C CA . GLY D 1 414 ? 33.148 -3.399 -144.868 1.00 21.89 482 GLY D CA 1
ATOM 14291 C C . GLY D 1 414 ? 34.200 -4.480 -144.886 1.00 25.75 482 GLY D C 1
ATOM 14292 O O . GLY D 1 414 ? 35.255 -4.340 -145.513 1.00 21.68 482 GLY D O 1
ATOM 14293 N N . GLY D 1 415 ? 33.905 -5.567 -144.183 1.00 23.56 483 GLY D N 1
ATOM 14294 C CA . GLY D 1 415 ? 34.852 -6.651 -144.082 1.00 23.68 483 GLY D CA 1
ATOM 14295 C C . GLY D 1 415 ? 36.104 -6.237 -143.336 1.00 21.31 483 GLY D C 1
ATOM 14296 O O . GLY D 1 415 ? 36.141 -5.213 -142.647 1.00 26.15 483 GLY D O 1
ATOM 14297 N N . PRO D 1 416 ? 37.159 -7.039 -143.457 1.00 27.63 484 PRO D N 1
ATOM 14298 C CA . PRO D 1 416 ? 38.365 -6.794 -142.650 1.00 23.58 484 PRO D CA 1
ATOM 14299 C C . PRO D 1 416 ? 39.073 -5.469 -142.918 1.00 30.96 484 PRO D C 1
ATOM 14300 O O . PRO D 1 416 ? 39.827 -5.027 -142.042 1.00 28.01 484 PRO D O 1
ATOM 14304 N N . ARG D 1 417 ? 38.903 -4.839 -144.088 1.00 21.26 485 ARG D N 1
ATOM 14305 C CA . ARG D 1 417 ? 39.529 -3.545 -144.358 1.00 26.23 485 ARG D CA 1
ATOM 14306 C C . ARG D 1 417 ? 38.573 -2.376 -144.123 1.00 24.77 485 ARG D C 1
ATOM 14307 O O . ARG D 1 417 ? 38.834 -1.264 -144.594 1.00 31.65 485 ARG D O 1
ATOM 14315 N N . LYS D 1 418 ? 37.481 -2.611 -143.396 1.00 32.85 486 LYS D N 1
ATOM 14316 C CA . LYS D 1 418 ? 36.519 -1.563 -143.074 1.00 23.75 486 LYS D CA 1
ATOM 14317 C C . LYS D 1 418 ? 37.213 -0.367 -142.433 1.00 22.71 486 LYS D C 1
ATOM 14318 O O . LYS D 1 418 ? 38.199 -0.511 -141.700 1.00 24.09 486 LYS D O 1
ATOM 14324 N N . CYS D 1 419 ? 36.692 0.824 -142.731 1.00 21.06 487 CYS D N 1
ATOM 14325 C CA . CYS D 1 419 ? 37.182 2.054 -142.115 1.00 19.93 487 CYS D CA 1
ATOM 14326 C C . CYS D 1 419 ? 37.296 1.914 -140.600 1.00 25.17 487 CYS D C 1
ATOM 14327 O O . CYS D 1 419 ? 36.364 1.457 -139.934 1.00 23.23 487 CYS D O 1
ATOM 14330 N N . VAL D 1 420 ? 38.445 2.318 -140.048 1.00 26.11 488 VAL D N 1
ATOM 14331 C CA . VAL D 1 420 ? 38.578 2.348 -138.592 1.00 28.69 488 VAL D CA 1
ATOM 14332 C C . VAL D 1 420 ? 38.106 3.667 -137.990 1.00 25.71 488 VAL D C 1
ATOM 14333 O O . VAL D 1 420 ? 37.952 3.754 -136.763 1.00 29.67 488 VAL D O 1
ATOM 14337 N N . GLY D 1 421 ? 37.871 4.692 -138.805 1.00 24.47 489 GLY D N 1
ATOM 14338 C CA . GLY D 1 421 ? 37.464 5.986 -138.290 1.00 26.36 489 GLY D CA 1
ATOM 14339 C C . GLY D 1 421 ? 35.970 6.203 -138.394 1.00 23.40 489 GLY D C 1
ATOM 14340 O O . GLY D 1 421 ? 35.494 7.339 -138.332 1.00 25.13 489 GLY D O 1
ATOM 14341 N N . ASP D 1 422 ? 35.213 5.109 -138.521 1.00 22.97 490 ASP D N 1
ATOM 14342 C CA . ASP D 1 422 ? 33.795 5.236 -138.828 1.00 21.72 490 ASP D CA 1
ATOM 14343 C C . ASP D 1 422 ? 33.037 5.876 -137.676 1.00 28.96 490 ASP D C 1
ATOM 14344 O O . ASP D 1 422 ? 32.169 6.730 -137.899 1.00 23.52 490 ASP D O 1
ATOM 14349 N N . GLN D 1 423 ? 33.360 5.496 -136.438 1.00 20.88 491 GLN D N 1
ATOM 14350 C CA A GLN D 1 423 ? 32.722 6.134 -135.289 0.62 25.37 491 GLN D CA 1
ATOM 14351 C CA B GLN D 1 423 ? 32.718 6.135 -135.294 0.38 25.37 491 GLN D CA 1
ATOM 14352 C C . GLN D 1 423 ? 33.241 7.554 -135.100 1.00 22.68 491 GLN D C 1
ATOM 14353 O O . GLN D 1 423 ? 32.459 8.489 -134.878 1.00 23.31 491 GLN D O 1
ATOM 14364 N N . PHE D 1 424 ? 34.565 7.728 -135.191 1.00 24.32 492 PHE D N 1
ATOM 14365 C CA . PHE D 1 424 ? 35.194 9.046 -135.131 1.00 24.12 492 PHE D CA 1
ATOM 14366 C C . PHE D 1 424 ? 34.576 9.985 -136.158 1.00 26.27 492 PHE D C 1
ATOM 14367 O O . PHE D 1 424 ? 34.141 11.097 -135.830 1.00 22.56 492 PHE D O 1
ATOM 14375 N N . ALA D 1 425 ? 34.526 9.541 -137.416 1.00 20.19 493 ALA D N 1
ATOM 14376 C CA . ALA D 1 425 ? 34.105 10.409 -138.507 1.00 23.66 493 ALA D CA 1
ATOM 14377 C C . ALA D 1 425 ? 32.647 10.814 -138.365 1.00 19.23 493 ALA D C 1
ATOM 14378 O O . ALA D 1 425 ? 32.308 11.989 -138.530 1.00 20.21 493 ALA D O 1
ATOM 14380 N N . LEU D 1 426 ? 31.773 9.862 -138.055 1.00 17.87 494 LEU D N 1
ATOM 14381 C CA . LEU D 1 426 ? 30.361 10.191 -137.907 1.00 22.89 494 LEU D CA 1
ATOM 14382 C C . LEU D 1 426 ? 30.137 11.156 -136.753 1.00 25.42 494 LEU D C 1
ATOM 14383 O O . LEU D 1 426 ? 29.257 12.021 -136.821 1.00 20.52 494 LEU D O 1
ATOM 14388 N N . MET D 1 427 ? 30.914 11.010 -135.675 1.00 24.48 495 MET D N 1
ATOM 14389 C CA . MET D 1 427 ? 30.790 11.923 -134.546 1.00 20.96 495 MET D CA 1
ATOM 14390 C C . MET D 1 427 ? 31.281 13.318 -134.907 1.00 21.87 495 MET D C 1
ATOM 14391 O O . MET D 1 427 ? 30.687 14.315 -134.479 1.00 24.62 495 MET D O 1
ATOM 14396 N N . GLU D 1 428 ? 32.364 13.416 -135.686 1.00 22.80 496 GLU D N 1
ATOM 14397 C CA . GLU D 1 428 ? 32.821 14.735 -136.127 1.00 23.64 496 GLU D CA 1
ATOM 14398 C C . GLU D 1 428 ? 31.766 15.422 -136.989 1.00 25.34 496 GLU D C 1
ATOM 14399 O O . GLU D 1 428 ? 31.497 16.618 -136.817 1.00 24.74 496 GLU D O 1
ATOM 14405 N N . ALA D 1 429 ? 31.129 14.679 -137.894 1.00 20.22 497 ALA D N 1
ATOM 14406 C CA . ALA D 1 429 ? 30.114 15.285 -138.754 1.00 19.75 497 ALA D CA 1
ATOM 14407 C C . ALA D 1 429 ? 28.867 15.673 -137.967 1.00 21.11 497 ALA D C 1
ATOM 14408 O O . ALA D 1 429 ? 28.261 16.711 -138.248 1.00 20.03 497 ALA D O 1
ATOM 14410 N N . ILE D 1 430 ? 28.460 14.853 -136.987 1.00 18.98 498 ILE D N 1
ATOM 14411 C CA . ILE D 1 430 ? 27.292 15.199 -136.172 1.00 15.48 498 ILE D CA 1
ATOM 14412 C C . ILE D 1 430 ? 27.564 16.467 -135.368 1.00 19.52 498 ILE D C 1
ATOM 14413 O O . ILE D 1 430 ? 26.750 17.395 -135.352 1.00 19.98 498 ILE D O 1
ATOM 14418 N N . VAL D 1 431 ? 28.721 16.529 -134.702 1.00 24.71 499 VAL D N 1
ATOM 14419 C CA . VAL D 1 431 ? 29.049 17.678 -133.857 1.00 23.87 499 VAL D CA 1
ATOM 14420 C C . VAL D 1 431 ? 29.178 18.949 -134.692 1.00 27.22 499 VAL D C 1
ATOM 14421 O O . VAL D 1 431 ? 28.613 19.994 -134.353 1.00 24.24 499 VAL D O 1
ATOM 14425 N N . ALA D 1 432 ? 29.939 18.888 -135.791 1.00 23.01 500 ALA D N 1
ATOM 14426 C CA . ALA D 1 432 ? 30.140 20.088 -136.596 1.00 15.65 500 ALA D CA 1
ATOM 14427 C C . ALA D 1 432 ? 28.826 20.583 -137.165 1.00 22.51 500 ALA D C 1
ATOM 14428 O O . ALA D 1 432 ? 28.572 21.789 -137.199 1.00 21.59 500 ALA D O 1
ATOM 14430 N N . LEU D 1 433 ? 27.979 19.669 -137.633 1.00 21.01 501 LEU D N 1
ATOM 14431 C CA . LEU D 1 433 ? 26.728 20.109 -138.231 1.00 21.36 501 LEU D CA 1
ATOM 14432 C C . LEU D 1 433 ? 25.763 20.645 -137.173 1.00 27.32 501 LEU D C 1
ATOM 14433 O O . LEU D 1 433 ? 25.001 21.584 -137.449 1.00 23.99 501 LEU D O 1
ATOM 14438 N N . ALA D 1 434 ? 25.789 20.079 -135.960 1.00 23.98 502 ALA D N 1
ATOM 14439 C CA . ALA D 1 434 ? 24.911 20.577 -134.901 1.00 24.96 502 ALA D CA 1
ATOM 14440 C C . ALA D 1 434 ? 25.290 22.002 -134.501 1.00 21.59 502 ALA D C 1
ATOM 14441 O O . ALA D 1 434 ? 24.435 22.891 -134.457 1.00 24.61 502 ALA D O 1
ATOM 14443 N N . VAL D 1 435 ? 26.578 22.234 -134.235 1.00 21.82 503 VAL D N 1
ATOM 14444 C CA . VAL D 1 435 ? 27.079 23.569 -133.913 1.00 24.54 503 VAL D CA 1
ATOM 14445 C C . VAL D 1 435 ? 26.744 24.559 -135.022 1.00 25.10 503 VAL D C 1
ATOM 14446 O O . VAL D 1 435 ? 26.351 25.701 -134.757 1.00 28.20 503 VAL D O 1
ATOM 14450 N N . PHE D 1 436 ? 26.904 24.150 -136.280 1.00 25.42 504 PHE D N 1
ATOM 14451 C CA . PHE D 1 436 ? 26.565 25.040 -137.391 1.00 25.04 504 PHE D CA 1
ATOM 14452 C C . PHE D 1 436 ? 25.081 25.379 -137.380 1.00 28.34 504 PHE D C 1
ATOM 14453 O O . PHE D 1 436 ? 24.691 26.552 -137.470 1.00 29.02 504 PHE D O 1
ATOM 14461 N N . LEU D 1 437 ? 24.235 24.355 -137.267 1.00 30.49 505 LEU D N 1
ATOM 14462 C CA . LEU D 1 437 ? 22.795 24.557 -137.321 1.00 27.34 505 LEU D CA 1
ATOM 14463 C C . LEU D 1 437 ? 22.270 25.319 -136.111 1.00 37.89 505 LEU D C 1
ATOM 14464 O O . LEU D 1 437 ? 21.221 25.973 -136.206 1.00 27.70 505 LEU D O 1
ATOM 14469 N N . GLN D 1 438 ? 22.972 25.263 -134.980 1.00 28.12 506 GLN D N 1
ATOM 14470 C CA . GLN D 1 438 ? 22.515 26.042 -133.838 1.00 35.84 506 GLN D CA 1
ATOM 14471 C C . GLN D 1 438 ? 22.947 27.508 -133.925 1.00 30.54 506 GLN D C 1
ATOM 14472 O O . GLN D 1 438 ? 22.281 28.368 -133.336 1.00 28.15 506 GLN D O 1
ATOM 14478 N N . ARG D 1 439 ? 23.991 27.830 -134.696 1.00 28.25 507 ARG D N 1
ATOM 14479 C CA . ARG D 1 439 ? 24.450 29.215 -134.764 1.00 27.99 507 ARG D CA 1
ATOM 14480 C C . ARG D 1 439 ? 24.005 29.962 -136.012 1.00 36.37 507 ARG D C 1
ATOM 14481 O O . ARG D 1 439 ? 23.870 31.190 -135.958 1.00 35.75 507 ARG D O 1
ATOM 14489 N N . LEU D 1 440 ? 23.774 29.286 -137.136 1.00 30.49 508 LEU D N 1
ATOM 14490 C CA . LEU D 1 440 ? 23.563 29.999 -138.387 1.00 27.78 508 LEU D CA 1
ATOM 14491 C C . LEU D 1 440 ? 22.335 29.497 -139.127 1.00 37.26 508 LEU D C 1
ATOM 14492 O O . LEU D 1 440 ? 22.046 28.296 -139.137 1.00 32.66 508 LEU D O 1
ATOM 14497 N N . ASN D 1 441 ? 21.604 30.431 -139.730 1.00 30.83 509 ASN D N 1
ATOM 14498 C CA . ASN D 1 441 ? 20.712 30.087 -140.818 1.00 30.95 509 ASN D CA 1
ATOM 14499 C C . ASN D 1 441 ? 21.538 29.960 -142.092 1.00 32.87 509 ASN D C 1
ATOM 14500 O O . ASN D 1 441 ? 22.645 30.498 -142.194 1.00 36.26 509 ASN D O 1
ATOM 14505 N N . VAL D 1 442 ? 21.009 29.223 -143.061 1.00 29.81 510 VAL D N 1
ATOM 14506 C CA . VAL D 1 442 ? 21.779 28.916 -144.263 1.00 29.23 510 VAL D CA 1
ATOM 14507 C C . VAL D 1 442 ? 20.832 28.883 -145.454 1.00 30.62 510 VAL D C 1
ATOM 14508 O O . VAL D 1 442 ? 19.712 28.378 -145.356 1.00 28.94 510 VAL D O 1
ATOM 14512 N N . GLU D 1 443 ? 21.273 29.448 -146.580 1.00 31.55 511 GLU D N 1
ATOM 14513 C CA . GLU D 1 443 ? 20.498 29.370 -147.811 1.00 32.44 511 GLU D CA 1
ATOM 14514 C C . GLU D 1 443 ? 21.445 29.128 -148.976 1.00 33.59 511 GLU D C 1
ATOM 14515 O O . GLU D 1 443 ? 22.562 29.657 -149.002 1.00 32.08 511 GLU D O 1
ATOM 14517 N N . LEU D 1 444 ? 21.002 28.321 -149.935 1.00 35.00 512 LEU D N 1
ATOM 14518 C CA . LEU D 1 444 ? 21.819 28.050 -151.112 1.00 36.54 512 LEU D CA 1
ATOM 14519 C C . LEU D 1 444 ? 21.802 29.255 -152.046 1.00 36.57 512 LEU D C 1
ATOM 14520 O O . LEU D 1 444 ? 20.731 29.762 -152.391 1.00 35.88 512 LEU D O 1
ATOM 14525 N N . VAL D 1 445 ? 22.984 29.712 -152.452 1.00 38.94 513 VAL D N 1
ATOM 14526 C CA . VAL D 1 445 ? 23.032 30.815 -153.422 1.00 42.20 513 VAL D CA 1
ATOM 14527 C C . VAL D 1 445 ? 22.432 30.336 -154.738 1.00 46.96 513 VAL D C 1
ATOM 14528 O O . VAL D 1 445 ? 22.825 29.263 -155.244 1.00 44.25 513 VAL D O 1
ATOM 14532 N N . PRO D 1 446 ? 21.478 31.059 -155.322 1.00 45.19 514 PRO D N 1
ATOM 14533 C CA . PRO D 1 446 ? 20.801 30.562 -156.529 1.00 50.40 514 PRO D CA 1
ATOM 14534 C C . PRO D 1 446 ? 21.680 30.668 -157.772 1.00 47.68 514 PRO D C 1
ATOM 14535 O O . PRO D 1 446 ? 22.794 31.200 -157.755 1.00 40.94 514 PRO D O 1
ATOM 14539 N N . ASP D 1 447 ? 21.154 30.107 -158.867 1.00 50.40 515 ASP D N 1
ATOM 14540 C CA . ASP D 1 447 ? 21.783 30.094 -160.191 1.00 50.00 515 ASP D CA 1
ATOM 14541 C C . ASP D 1 447 ? 23.077 29.286 -160.248 1.00 51.30 515 ASP D C 1
ATOM 14542 O O . ASP D 1 447 ? 23.859 29.444 -161.195 1.00 45.64 515 ASP D O 1
ATOM 14547 N N . GLN D 1 448 ? 23.328 28.413 -159.273 1.00 48.26 516 GLN D N 1
ATOM 14548 C CA . GLN D 1 448 ? 24.541 27.607 -159.263 1.00 45.82 516 GLN D CA 1
ATOM 14549 C C . GLN D 1 448 ? 24.323 26.295 -160.010 1.00 45.04 516 GLN D C 1
ATOM 14550 O O . GLN D 1 448 ? 23.202 25.789 -160.114 1.00 39.97 516 GLN D O 1
ATOM 14556 N N . THR D 1 449 ? 25.418 25.737 -160.525 1.00 38.67 517 THR D N 1
ATOM 14557 C CA . THR D 1 449 ? 25.426 24.352 -160.993 1.00 41.93 517 THR D CA 1
ATOM 14558 C C . THR D 1 449 ? 26.172 23.536 -159.939 1.00 34.00 517 THR D C 1
ATOM 14559 O O . THR D 1 449 ? 27.404 23.603 -159.825 1.00 31.03 517 THR D O 1
ATOM 14563 N N . ILE D 1 450 ? 25.415 22.790 -159.147 1.00 34.60 518 ILE D N 1
ATOM 14564 C CA . ILE D 1 450 ? 25.982 21.879 -158.167 1.00 37.19 518 ILE D CA 1
ATOM 14565 C C . ILE D 1 450 ? 25.984 20.499 -158.814 1.00 36.87 518 ILE D C 1
ATOM 14566 O O . ILE D 1 450 ? 24.955 19.824 -158.888 1.00 44.87 518 ILE D O 1
ATOM 14571 N N . SER D 1 451 ? 27.152 20.092 -159.295 1.00 37.86 519 SER D N 1
ATOM 14572 C CA . SER D 1 451 ? 27.341 18.832 -159.985 1.00 36.02 519 SER D CA 1
ATOM 14573 C C . SER D 1 451 ? 28.557 18.137 -159.395 1.00 32.98 519 SER D C 1
ATOM 14574 O O . SER D 1 451 ? 29.398 18.758 -158.740 1.00 28.93 519 SER D O 1
ATOM 14577 N N . MET D 1 452 ? 28.668 16.846 -159.675 1.00 33.92 520 MET D N 1
ATOM 14578 C CA . MET D 1 452 ? 29.703 16.024 -159.072 1.00 32.15 520 MET D CA 1
ATOM 14579 C C . MET D 1 452 ? 30.956 15.981 -159.928 1.00 31.83 520 MET D C 1
ATOM 14580 O O . MET D 1 452 ? 30.889 15.840 -161.153 1.00 37.35 520 MET D O 1
ATOM 14585 N N . THR D 1 453 ? 32.100 16.076 -159.267 1.00 23.83 521 THR D N 1
ATOM 14586 C CA . THR D 1 453 ? 33.376 15.697 -159.852 1.00 31.88 521 THR D CA 1
ATOM 14587 C C . THR D 1 453 ? 34.004 14.692 -158.899 1.00 36.36 521 THR D C 1
ATOM 14588 O O . THR D 1 453 ? 33.999 14.911 -157.681 1.00 32.29 521 THR D O 1
ATOM 14592 N N . THR D 1 454 ? 34.478 13.567 -159.440 1.00 32.78 522 THR D N 1
ATOM 14593 C CA . THR D 1 454 ? 34.902 12.429 -158.634 1.00 31.39 522 THR D CA 1
ATOM 14594 C C . THR D 1 454 ? 36.418 12.354 -158.580 1.00 38.18 522 THR D C 1
ATOM 14595 O O . THR D 1 454 ? 37.100 12.553 -159.592 1.00 38.59 522 THR D O 1
ATOM 14599 N N . GLY D 1 455 ? 36.931 12.055 -157.391 1.00 31.22 523 GLY D N 1
ATOM 14600 C CA . GLY D 1 455 ? 38.342 11.843 -157.148 1.00 28.08 523 GLY D CA 1
ATOM 14601 C C . GLY D 1 455 ? 38.469 10.892 -155.983 1.00 29.19 523 GLY D C 1
ATOM 14602 O O . GLY D 1 455 ? 37.752 9.897 -155.948 1.00 32.69 523 GLY D O 1
ATOM 14603 N N . ALA D 1 456 ? 39.347 11.177 -155.020 1.00 30.21 524 ALA D N 1
ATOM 14604 C CA . ALA D 1 456 ? 39.338 10.414 -153.773 1.00 32.70 524 ALA D CA 1
ATOM 14605 C C . ALA D 1 456 ? 37.982 10.495 -153.072 1.00 23.86 524 ALA D C 1
ATOM 14606 O O . ALA D 1 456 ? 37.576 9.551 -152.388 1.00 30.40 524 ALA D O 1
ATOM 14608 N N . THR D 1 457 ? 37.276 11.609 -153.227 1.00 27.79 525 THR D N 1
ATOM 14609 C CA . THR D 1 457 ? 35.908 11.777 -152.758 1.00 21.95 525 THR D CA 1
ATOM 14610 C C . THR D 1 457 ? 35.068 12.345 -153.894 1.00 25.72 525 THR D C 1
ATOM 14611 O O . THR D 1 457 ? 35.581 12.709 -154.954 1.00 25.57 525 THR D O 1
ATOM 14615 N N . ILE D 1 458 ? 33.762 12.421 -153.689 1.00 18.23 526 ILE D N 1
ATOM 14616 C CA . ILE D 1 458 ? 32.924 13.189 -154.596 1.00 23.18 526 ILE D CA 1
ATOM 14617 C C . ILE D 1 458 ? 32.923 14.620 -154.085 1.00 28.34 526 ILE D C 1
ATOM 14618 O O . ILE D 1 458 ? 32.499 14.882 -152.956 1.00 26.02 526 ILE D O 1
ATOM 14623 N N . HIS D 1 459 ? 33.406 15.543 -154.896 1.00 27.95 527 HIS D N 1
ATOM 14624 C CA . HIS D 1 459 ? 33.337 16.952 -154.551 1.00 27.70 527 HIS D CA 1
ATOM 14625 C C . HIS D 1 459 ? 32.542 17.683 -155.629 1.00 30.71 527 HIS D C 1
ATOM 14626 O O . HIS D 1 459 ? 32.199 17.114 -156.668 1.00 31.15 527 HIS D O 1
ATOM 14633 N N . THR D 1 460 ? 32.198 18.943 -155.355 1.00 30.38 528 THR D N 1
ATOM 14634 C CA . THR D 1 460 ? 31.449 19.737 -156.319 1.00 26.35 528 THR D CA 1
ATOM 14635 C C . THR D 1 460 ? 32.360 20.183 -157.455 1.00 30.69 528 THR D C 1
ATOM 14636 O O . THR D 1 460 ? 33.571 20.355 -157.280 1.00 28.02 528 THR D O 1
ATOM 14640 N N . THR D 1 461 ? 31.761 20.382 -158.631 1.00 32.91 529 THR D N 1
ATOM 14641 C CA . THR D 1 461 ? 32.527 20.914 -159.756 1.00 35.34 529 THR D CA 1
ATOM 14642 C C . THR D 1 461 ? 32.935 22.367 -159.510 1.00 36.63 529 THR D C 1
ATOM 14643 O O . THR D 1 461 ? 34.100 22.734 -159.716 1.00 36.05 529 THR D O 1
ATOM 14647 N N . ASN D 1 462 ? 32.004 23.198 -159.032 1.00 30.82 530 ASN D N 1
ATOM 14648 C CA . ASN D 1 462 ? 32.206 24.646 -158.982 1.00 38.31 530 ASN D CA 1
ATOM 14649 C C . ASN D 1 462 ? 32.077 25.247 -157.579 1.00 38.84 530 ASN D C 1
ATOM 14650 O O . ASN D 1 462 ? 31.931 26.472 -157.445 1.00 37.41 530 ASN D O 1
ATOM 14655 N N . GLY D 1 463 ? 32.154 24.430 -156.528 1.00 34.92 531 GLY D N 1
ATOM 14656 C CA . GLY D 1 463 ? 32.008 24.911 -155.169 1.00 29.48 531 GLY D CA 1
ATOM 14657 C C . GLY D 1 463 ? 30.560 24.926 -154.712 1.00 27.25 531 GLY D C 1
ATOM 14658 O O . GLY D 1 463 ? 29.616 24.766 -155.492 1.00 26.90 531 GLY D O 1
ATOM 14659 N N . LEU D 1 464 ? 30.380 25.131 -153.408 1.00 26.66 532 LEU D N 1
ATOM 14660 C CA . LEU D 1 464 ? 29.056 25.115 -152.784 1.00 22.78 532 LEU D CA 1
ATOM 14661 C C . LEU D 1 464 ? 28.841 26.470 -152.103 1.00 33.52 532 LEU D C 1
ATOM 14662 O O . LEU D 1 464 ? 29.192 26.649 -150.935 1.00 32.85 532 LEU D O 1
ATOM 14667 N N . TYR D 1 465 ? 28.254 27.426 -152.820 1.00 37.10 533 TYR D N 1
ATOM 14668 C CA . TYR D 1 465 ? 28.168 28.788 -152.306 1.00 38.02 533 TYR D CA 1
ATOM 14669 C C . TYR D 1 465 ? 26.879 28.974 -151.528 1.00 28.74 533 TYR D C 1
ATOM 14670 O O . TYR D 1 465 ? 25.791 28.658 -152.024 1.00 32.25 533 TYR D O 1
ATOM 14679 N N . MET D 1 466 ? 27.015 29.458 -150.293 1.00 32.14 534 MET D N 1
ATOM 14680 C CA . MET D 1 466 ? 25.896 29.596 -149.372 1.00 31.51 534 MET D CA 1
ATOM 14681 C C . MET D 1 466 ? 25.821 31.020 -148.843 1.00 28.25 534 MET D C 1
ATOM 14682 O O . MET D 1 466 ? 26.839 31.696 -148.693 1.00 25.37 534 MET D O 1
ATOM 14687 N N . LYS D 1 467 ? 24.608 31.451 -148.512 1.00 33.80 535 LYS D N 1
ATOM 14688 C CA . LYS D 1 467 ? 24.415 32.663 -147.727 1.00 41.76 535 LYS D CA 1
ATOM 14689 C C . LYS D 1 467 ? 23.940 32.279 -146.329 1.00 37.08 535 LYS D C 1
ATOM 14690 O O . LYS D 1 467 ? 23.186 31.317 -146.154 1.00 37.97 535 LYS D O 1
ATOM 14696 N N . VAL D 1 468 ? 24.405 33.029 -145.339 1.00 35.71 536 VAL D N 1
ATOM 14697 C CA . VAL D 1 468 ? 24.470 32.565 -143.962 1.00 30.64 536 VAL D CA 1
ATOM 14698 C C . VAL D 1 468 ? 24.153 33.750 -143.053 1.00 42.12 536 VAL D C 1
ATOM 14699 O O . VAL D 1 468 ? 24.488 34.895 -143.374 1.00 40.48 536 VAL D O 1
ATOM 14703 N N . SER D 1 469 ? 23.465 33.491 -141.941 1.00 37.92 537 SER D N 1
ATOM 14704 C CA . SER D 1 469 ? 23.059 34.582 -141.061 1.00 37.00 537 SER D CA 1
ATOM 14705 C C . SER D 1 469 ? 22.835 34.042 -139.654 1.00 43.09 537 SER D C 1
ATOM 14706 O O . SER D 1 469 ? 22.440 32.887 -139.478 1.00 38.14 537 SER D O 1
ATOM 14709 N N . GLN D 1 470 ? 23.093 34.890 -138.654 1.00 46.87 538 GLN D N 1
ATOM 14710 C CA . GLN D 1 470 ? 23.046 34.445 -137.264 1.00 43.21 538 GLN D CA 1
ATOM 14711 C C . GLN D 1 470 ? 21.636 34.033 -136.866 1.00 38.55 538 GLN D C 1
ATOM 14712 O O . GLN D 1 470 ? 20.648 34.595 -137.343 1.00 39.04 538 GLN D O 1
ATOM 14718 N N . ARG D 1 471 ? 21.549 33.016 -136.015 1.00 38.67 539 ARG D N 1
ATOM 14719 C CA . ARG D 1 471 ? 20.267 32.557 -135.503 1.00 38.10 539 ARG D CA 1
ATOM 14720 C C . ARG D 1 471 ? 19.996 33.188 -134.141 1.00 52.33 539 ARG D C 1
ATOM 14721 O O . ARG D 1 471 ? 18.832 33.300 -133.737 1.00 53.94 539 ARG D O 1
#

Solvent-accessible surface area: 76788 Å² total; per-residue (Å²): 166,88,121,12,51,8,51,101,7,116,35,147,156,102,5,41,61,30,24,71,60,16,22,35,26,90,1,0,71,100,4,13,94,116,60,22,61,1,0,24,8,60,29,80,121,105,62,19,0,0,0,3,34,17,56,4,0,60,43,0,0,78,48,22,88,72,0,5,31,4,37,56,15,100,31,10,98,34,2,19,14,47,0,9,37,13,12,69,36,121,73,28,48,56,12,50,176,9,0,68,67,0,24,28,137,113,5,1,37,32,0,0,120,90,8,2,2,74,2,1,64,64,1,7,92,53,0,54,81,60,16,94,100,36,48,36,5,36,0,30,41,33,0,14,43,0,0,0,2,0,10,0,18,0,0,12,71,87,41,17,46,10,9,68,87,88,30,101,18,5,96,6,5,73,26,1,29,117,4,21,37,57,30,76,47,40,150,63,64,55,33,153,102,97,65,56,23,127,121,44,105,65,4,43,130,3,93,131,8,11,53,61,5,58,94,30,4,70,68,30,6,62,127,10,82,85,56,4,106,149,107,48,20,142,54,128,58,95,78,30,24,27,109,86,16,10,3,3,3,16,22,12,19,0,39,104,97,106,43,62,63,84,14,5,28,7,0,0,0,1,20,4,35,61,18,2,54,41,4,3,7,9,0,1,1,0,0,19,5,0,25,105,46,78,86,6,6,130,100,0,12,94,6,0,56,127,29,1,50,49,118,57,3,38,20,106,19,15,110,78,0,69,8,0,2,9,0,0,4,0,1,8,0,5,18,3,15,48,1,18,24,26,9,45,0,80,69,89,24,96,1,51,60,95,47,94,10,100,77,39,24,15,0,14,0,1,2,12,0,0,0,17,6,94,159,30,31,80,132,10,103,82,16,54,3,98,62,20,98,70,112,28,34,74,10,43,5,49,65,18,77,7,81,0,4,12,33,19,0,18,53,21,47,51,36,18,41,81,12,19,23,16,1,2,3,0,1,0,0,0,1,0,19,74,0,54,15,56,48,29,100,149,49,100,31,51,35,35,16,33,75,6,0,68,5,69,90,9,0,86,0,83,6,50,128,85,140,94,14,52,7,53,97,6,126,32,57,155,104,11,38,61,28,26,73,61,13,23,31,32,98,1,2,75,98,2,17,104,106,58,19,66,2,0,23,7,54,28,77,102,75,62,12,0,0,0,4,37,18,58,5,0,63,43,0,0,108,50,19,91,68,0,5,32,6,36,50,20,65,22,9,98,28,2,18,13,47,0,8,32,13,8,60,35,122,71,27,82,60,13,47,68,10,0,67,71,0,25,26,131,103,5,1,36,30,0,0,121,89,10,3,2,77,0,1,53,55,1,4,118,62,0,52,81,60,6,79,60,54,50,45,3,36,0,30,41,33,0,22,41,1,0,0,0,0,10,0,13,0,0,9,71,78,40,17,44,9,6,71,88,86,30,99,15,7,98,6,5,83,30,1,27,105,6,21,49,54,20,56,41,25,132,128,54,55,21,123,101,96,65,56,25,122,123,39,106,70,3,48,132,3,98,132,7,6,50,62,5,57,90,31,5,64,83,34,6,61,131,10,77,94,64,3,112,178,70,42,18,129,54,116,110,94,62,48,24,28,109,88,17,13,3,2,2,19,19,9,19,0,39,83,75,114,44,68,59,83,14,6,22,3,0,0,0,1,18,3,35,62,17,2,41,42,6,2,7,10,0,0,2,0,0,17,5,1,26,106,46,81,64,8,25,123,86,0,30,96,10,0,60,160,27,0,126,51,123,57,2,47,47,62,14,23,139,78,0,71,17,0,5,8,0,0,3,0,0,9,0,5,20,4,17,47,3,19,24,24,8,50,0,91,71,86,20,96,2,51,60,97,47,80,9,104,76,37,25,23,0,13,0,2,4,16,0,0,0,38,4,94,166,29,32,80,134,12,84,83,18,40,4,105,63,20,95,66,118,30,68,75,8,31,6,57,57,20,77,10,83,0,4,12,31,18,0,26,50,20,42,50,36,17,42,97,13,19,24,10,2,2,1,0,3,0,0,0,1,0,22,79,0,52,16,56,48,40,101,153,55,92,36,43,30,35,12,26,59,0,0,48,6,72,89,7,0,85,0,36,6,39,102,101,143,104,11,55,9,53,94,7,96,33,128,156,72,10,40,62,37,29,69,58,15,22,29,28,96,1,0,64,95,4,15,105,105,55,22,60,1,0,25,7,59,26,79,100,69,64,11,0,0,0,4,35,18,55,4,0,59,43,0,0,109,47,18,95,68,0,5,32,6,40,52,20,64,22,8,97,32,2,19,12,48,0,8,31,14,9,62,36,121,70,29,52,47,11,47,176,13,0,64,71,0,24,26,160,114,5,2,39,33,0,0,122,92,8,2,1,76,0,1,50,50,1,3,108,59,0,55,83,60,6,83,62,49,49,45,3,35,0,29,42,32,0,20,42,1,0,0,0,0,9,0,22,0,0,8,69,80,42,16,46,10,6,72,90,90,32,99,16,5,94,5,3,74,28,1,18,118,5,21,41,65,18,57,43,19,130,127,57,55,20,125,100,94,66,56,24,124,125,42,108,72,4,44,132,2,96,130,8,5,50,64,4,56,96,31,3,67,69,31,5,60,122,11,52,102,58,2,110,165,102,40,17,137,53,120,98,96,72,49,23,24,110,86,16,10,3,2,2,12,22,14,20,0,42,113,92,101,48,62,60,82,16,2,28,7,0,0,0,1,18,2,32,61,17,2,44,39,6,3,9,11,0,0,2,0,0,18,5,1,27,111,45,88,55,6,26,136,82,0,26,83,7,1,60,137,28,0,121,52,120,58,3,40,22,104,15,14,136,75,0,72,23,0,4,7,0,0,4,0,0,10,0,5,20,3,15,49,3,19,21,23,8,48,0,93,69,76,19,103,2,49,63,114,49,64,2,88,85,37,25,21,0,15,0,1,2,14,0,0,0,17,6,95,158,27,30,78,134,10,102,84,17,55,3,98,59,20,102,65,110,27,71,75,10,30,6,57,58,18,76,10,82,0,3,12,31,18,0,25,51,21,46,50,36,18,42,94,13,20,21,15,0,2,4,0,1,0,0,0,1,0,23,76,0,56,11,115,49,36,110,114,50,90,35,44,32,34,17,27,52,4,0,56,6,68,94,8,0,84,0,24,4,39,102,103,168,85,121,10,52,7,53,98,7,113,32,124,90,75,8,46,61,37,31,74,62,13,23,33,30,95,1,0,62,86,3,14,104,111,58,19,60,2,0,26,8,58,30,81,119,100,62,16,0,0,0,5,34,16,54,4,0,60,44,0,0,83,46,25,91,70,0,3,28,6,24,50,18,82,29,10,46,36,3,19,26,46,0,9,33,13,10,66,35,120,74,29,77,58,15,52,67,15,0,68,68,0,23,26,52,34,4,0,39,35,0,0,119,85,8,2,1,79,0,2,53,49,2,5,109,66,0,57,83,57,22,93,99,37,46,40,4,31,0,30,40,32,0,24,44,0,0,0,0,0,11,0,20,0,0,12,66,79,42,16,44,10,6,72,84,84,32,102,17,5,98,5,4,82,27,1,21,113,3,20,60,52,30,69,44,38,134,135,60,53,28,141,99,96,65,55,23,126,124,41,108,66,4,48,131,3,86,143,9,0,50,61,6,53,94,32,4,68,69,28,5,62,125,11,74,59,69,5,115,198,111,45,16,133,57,127,65,92,86,25,38,24,110,86,15,10,3,2,2,12,22,12,17,1,43,114,103,104,40,60,60,81,16,4,25,7,0,0,0,1,20,3,33,62,16,2,42,37,6,3,10,10,0,1,2,0,0,18,4,0,26,112,44,73,67,6,23,151,87,0,27,92,7,0,56,133,28,0,51,52,118,59,3,38,51,106,17,17,114,76,0,73,9,0,3,8,0,1,4,0,1,9,0,4,20,3,16,49,3,18,23,22,10,52,0,90,67,87,23,98,1,52,62,93,46,96,10,101,74,39,26,16,0,17,0,2,2,14,0,0,0,13,5,98,163,30,29,81,132,9,104,85,18,58,3,95,62,18,99,72,107,32,32,74,8,44,6,50,64,16,79,7,81,0,4,13,32,18,0,18,51,24,44,50,35,18,43,91,12,20,22,17,1,2,4,0,2,0,0,0,2,0,21,77,0,57,15,55,48,26,94,153,53,95,35,52,35,33,12,22,59,1,0,50,6,71,91,8,0,86,0,83,7,50,122,89

Secondary structure (DSSP, 8-state):
--SS---B----HHHHHHHHTT-THHHHHHHHHHH-SEEEEEETTEEEEEE--HHHHHHHHHSTTTEE-THHHHHTHHHHTT-TTT--HHHHHHHHHHHGGGG-HHHHHHHIIIIIHHHHHHHHHHHHHHHHH---EEHHHHHHHHHHHHHHHHHHS----TTT---HHHHHHHHHHHHHHHHHH-SS-GGGSHHHHHHSHHHHHHHHHHHHHHHHHHHHHHHHHHHHHHHT----STT---TT--SHHHHHHHHT----HHHHHHHHHHHHHHHHHHHHHHHHHHHHHHHT-HHHHHHHHHHHHHHHTTPPP-GGGGGG-HHHHHHHHHHHHHS-SSSEEEEEESS-EEETTTEEE-TT-EEEEEHHHHHH-TTT-TTTTS--GGGS-TTSPPP-TTTTTTSS-SS--GGG--TTHHHHHHHHHHHHHHHHHHEEEEEPTT----EEESSSEEESS--EEEEEE-/--S---B----HHHHHHHHTT-THHHHHHHHHHH-SEEEEEETTEEEEEE--HHHHHHHHHSTTTEE-THHHHHTHHHHTT-TTT--HHHHHHHHHHHGGGG-HHHHHHHIIIIIHHHHHHHHHHHHHHHHH---EEHHHHHHHHHHHHHHHHHHS----TTT---HHHHHHHHHHHHHHHHTT-SS-GGGSTTHHHH-HHHHHHHHHHHHHHHHHHHHHHHHHHHHHHTT----SSS---SS--SHHHHHHHHT----HHHHHHHHHHHHHHHHHHHHHHHHHHHHHHHT-HHHHHHHHHHHHHHHTTSPP-HHHHTT-HHHHHHHHHHHHHS-SSSEEEEEESS-EEETTTEEE-TT-EEEEEHHHHHH-TTT-TTTTS--GGGS-TTSPPP-TTTTTTSS-SS--GGG--TTHHHHHHHHHHHHHHHHHHEEEEEPSS----EEESSSEEESS--EEEEEE-/--S-PPBP---HHHHHHHHTT-THHHHHHHHHHH-SEEEEEETTEEEEEE--HHHHHHHHHSTTTEE-THHHHHHHHHHTT-TTT--HHHHHHHHHHHGGGG-HHHHHHHIIIIIHHHHHHHHHHHHHHHHH---EEHHHHHHHHHHHHHHHHHHS----TTT---HHHHHHHHHHHHHHHHHH-SS-GGGSHHHHHHSHHHHHHHHHHHHHHHHHHHHHHHHHHHHHHHT----SSS---SS--SHHHHHHHTT----HHHHHHHHHHHHHHHHHHHHHHHHHHHHHHHT-HHHHHHHHHHHHHHHTTSPPPGGGGGG-HHHHHHHHHHHHHS-SSSEEEEEESS-EEETTTEEE-TT-EEEEEHHHHHH-TTT-TTTTS--GGGS-TTSPPP-TTTTTTSS-SS--GGG--TTHHHHHHHHHHHHHHHHHHEEEEEPTT----EEESSSEEESS--EEEEEE-/--SS---B----HHHHHHHHTT-THHHHHHHHHHH-SEEEEEETTEEEEEE--HHHHHHHHHSTTTEE-THHHHHSHHHHTT-TTT--HHHHHHHHHHHGGGG-HHHHHHHIIIIIHHHHHHHHHHTHHHHHH---EEHHHHHHHHHHHHHHHHHHS----TTT---HHHHHHHHHHHHHHHHTT-SS-GGGSHHHHHH-HHHHHHHHHHHHHHHHHHHHHHHHHHHHHHHT----SSS---SS--SHHHHHHHHT----HHHHHHHHHHHHHHHHHHHHHHHHHHHHHHHH-HHHHHHHHHHHHHHHTTPPP-GGGGGG-HHHHHHHHHHHHHS-SSSEEEEEESS-EEETTTEEE-TT-EEEEEHHHHHH-TTT-TTTTS--GGGS-TTSPPP-TTTTTTSS-SS--GGG--S-HHHHHHHHHHHHHHHHHHEEEEEPTT----EEESSSEEESS--EEEEEE-

GO terms:
  GO:0020037 heme binding (F, IDA)
  GO:0009507 chloroplast (C, TAS)
  GO:0072374 carotene epsilon hydroxylase activity (F, IMP)
  GO:0009507 chloroplast (C, HDA)
  GO:0009941 chloroplast envelope (C, HDA)
  GO:0016117 carotenoid biosynthetic process (P, IMP)